Protein 1NEI (pdb70)

Organism: Escherichia coli (strain K12) (NCBI:txid83333)

InterPro domains:
  IPR015051 Protein YoaG [PF08956] (3-60)
  IPR036489 YoaG superfamily [G3DSA:3.30.160.220] (1-60)
  IPR036489 YoaG superfamily [SSF103063] (1-60)

Structure (mmCIF, N/CA/C/O backbone):
data_1NEI
#
_entry.id   1NEI
#
loop_
_atom_site.group_PDB
_atom_site.id
_atom_site.type_symbol
_atom_site.label_atom_id
_atom_site.label_alt_id
_atom_site.label_comp_id
_atom_site.label_asym_id
_atom_site.label_entity_id
_atom_site.label_seq_id
_atom_site.pdbx_PDB_ins_code
_atom_site.Cartn_x
_atom_site.Cartn_y
_atom_site.Cartn_z
_atom_site.occupancy
_atom_site.B_iso_or_equiv
_atom_site.auth_seq_id
_atom_site.auth_comp_id
_atom_site.auth_asym_id
_atom_site.auth_atom_id
_atom_site.pdbx_PDB_model_num
ATOM 1 N N . MET A 1 1 ? -2.043 -22.945 -11.720 1.00 0.00 1 MET A N 1
ATOM 2 C CA . MET A 1 1 ? -1.187 -22.026 -10.990 1.00 0.00 1 MET A CA 1
ATOM 3 C C . MET A 1 1 ? -1.957 -21.339 -9.860 1.00 0.00 1 MET A C 1
ATOM 4 O O . MET A 1 1 ? -2.584 -20.301 -10.073 1.00 0.00 1 MET A O 1
ATOM 18 N N . GLY A 1 2 ? -1.885 -21.944 -8.684 1.00 0.00 2 GLY A N 1
ATOM 19 C CA . GLY A 1 2 ? -2.568 -21.403 -7.521 1.00 0.00 2 GLY A CA 1
ATOM 20 C C . GLY A 1 2 ? -1.602 -21.237 -6.346 1.00 0.00 2 GLY A C 1
ATOM 21 O O . GLY A 1 2 ? -1.546 -22.088 -5.459 1.00 0.00 2 GLY A O 1
ATOM 25 N N . LYS A 1 3 ? -0.866 -20.137 -6.378 1.00 0.00 3 LYS A N 1
ATOM 26 C CA . LYS A 1 3 ? 0.095 -19.849 -5.326 1.00 0.00 3 LYS A CA 1
ATOM 27 C C . LYS A 1 3 ? -0.455 -18.738 -4.429 1.00 0.00 3 LYS A C 1
ATOM 28 O O . LYS A 1 3 ? -1.475 -18.127 -4.747 1.00 0.00 3 LYS A O 1
ATOM 47 N N . ALA A 1 4 ? 0.244 -18.511 -3.327 1.00 0.00 4 ALA A N 1
ATOM 48 C CA . ALA A 1 4 ? -0.162 -17.485 -2.382 1.00 0.00 4 ALA A CA 1
ATOM 49 C C . ALA A 1 4 ? 0.780 -16.285 -2.502 1.00 0.00 4 ALA A C 1
ATOM 50 O O . ALA A 1 4 ? 1.830 -16.249 -1.862 1.00 0.00 4 ALA A O 1
ATOM 57 N N . THR A 1 5 ? 0.371 -15.333 -3.328 1.00 0.00 5 THR A N 1
ATOM 58 C CA . THR A 1 5 ? 1.165 -14.135 -3.541 1.00 0.00 5 THR A CA 1
ATOM 59 C C . THR A 1 5 ? 0.269 -12.896 -3.553 1.00 0.00 5 THR A C 1
ATOM 60 O O . THR A 1 5 ? -0.947 -13.006 -3.702 1.00 0.00 5 THR A O 1
ATOM 71 N N . TYR A 1 6 ? 0.903 -11.744 -3.392 1.00 0.00 6 TYR A N 1
ATOM 72 C CA . TYR A 1 6 ? 0.178 -10.485 -3.382 1.00 0.00 6 TYR A CA 1
ATOM 73 C C . TYR A 1 6 ? 0.917 -9.420 -4.197 1.00 0.00 6 TYR A C 1
ATOM 74 O O . TYR A 1 6 ? 2.145 -9.360 -4.177 1.00 0.00 6 TYR A O 1
ATOM 92 N N . THR A 1 7 ? 0.136 -8.607 -4.893 1.00 0.00 7 THR A N 1
ATOM 93 C CA . THR A 1 7 ? 0.701 -7.548 -5.713 1.00 0.00 7 THR A CA 1
ATOM 94 C C . THR A 1 7 ? 0.227 -6.180 -5.216 1.00 0.00 7 THR A C 1
ATOM 95 O O . THR A 1 7 ? -0.941 -5.829 -5.373 1.00 0.00 7 THR A O 1
ATOM 106 N N . VAL A 1 8 ? 1.160 -5.446 -4.627 1.00 0.00 8 VAL A N 1
ATOM 107 C CA . VAL A 1 8 ? 0.853 -4.123 -4.108 1.00 0.00 8 VAL A CA 1
ATOM 108 C C . VAL A 1 8 ? 1.397 -3.063 -5.067 1.00 0.00 8 VAL A C 1
ATOM 109 O O . VAL A 1 8 ? 2.602 -2.998 -5.308 1.00 0.00 8 VAL A O 1
ATOM 122 N N . THR A 1 9 ? 0.482 -2.260 -5.590 1.00 0.00 9 THR A N 1
ATOM 123 C CA . THR A 1 9 ? 0.855 -1.206 -6.518 1.00 0.00 9 THR A CA 1
ATOM 124 C C . THR A 1 9 ? 0.636 0.167 -5.882 1.00 0.00 9 THR A C 1
ATOM 125 O O . THR A 1 9 ? -0.471 0.487 -5.452 1.00 0.00 9 THR A O 1
ATOM 136 N N . VAL A 1 10 ? 1.709 0.943 -5.840 1.00 0.00 10 VAL A N 1
ATOM 137 C CA . VAL A 1 10 ? 1.649 2.275 -5.263 1.00 0.00 10 VAL A CA 1
ATOM 138 C C . VAL A 1 10 ? 1.995 3.308 -6.337 1.00 0.00 10 VAL A C 1
ATOM 139 O O . VAL A 1 10 ? 3.057 3.235 -6.953 1.00 0.00 10 VAL A O 1
ATOM 152 N N . THR A 1 11 ? 1.079 4.245 -6.528 1.00 0.00 11 THR A N 1
ATOM 153 C CA . THR A 1 11 ? 1.274 5.292 -7.517 1.00 0.00 11 THR A CA 1
ATOM 154 C C . THR A 1 11 ? 0.969 6.663 -6.910 1.00 0.00 11 THR A C 1
ATOM 155 O O . THR A 1 11 ? 0.062 6.795 -6.090 1.00 0.00 11 THR A O 1
ATOM 166 N N . ASN A 1 12 ? 1.745 7.649 -7.337 1.00 0.00 12 ASN A N 1
ATOM 167 C CA . ASN A 1 12 ? 1.569 9.005 -6.845 1.00 0.00 12 ASN A CA 1
ATOM 168 C C . ASN A 1 12 ? 0.761 9.811 -7.864 1.00 0.00 12 ASN A C 1
ATOM 169 O O . ASN A 1 12 ? 1.163 9.942 -9.018 1.00 0.00 12 ASN A O 1
ATOM 180 N N . ASN A 1 13 ? -0.367 10.329 -7.399 1.00 0.00 13 ASN A N 1
ATOM 181 C CA . ASN A 1 13 ? -1.237 11.118 -8.254 1.00 0.00 13 ASN A CA 1
ATOM 182 C C . ASN A 1 13 ? -0.706 12.551 -8.332 1.00 0.00 13 ASN A C 1
ATOM 183 O O . ASN A 1 13 ? -1.099 13.315 -9.211 1.00 0.00 13 ASN A O 1
ATOM 194 N N . SER A 1 14 ? 0.181 12.871 -7.399 1.00 0.00 14 SER A N 1
ATOM 195 C CA . SER A 1 14 ? 0.770 14.197 -7.352 1.00 0.00 14 SER A CA 1
ATOM 196 C C . SER A 1 14 ? 1.950 14.281 -8.322 1.00 0.00 14 SER A C 1
ATOM 197 O O . SER A 1 14 ? 2.178 15.320 -8.939 1.00 0.00 14 SER A O 1
ATOM 205 N N . ASN A 1 15 ? 2.670 13.174 -8.424 1.00 0.00 15 ASN A N 1
ATOM 206 C CA . ASN A 1 15 ? 3.821 13.109 -9.308 1.00 0.00 15 ASN A CA 1
ATOM 207 C C . ASN A 1 15 ? 3.505 12.182 -10.483 1.00 0.00 15 ASN A C 1
ATOM 208 O O . ASN A 1 15 ? 4.264 12.117 -11.449 1.00 0.00 15 ASN A O 1
ATOM 219 N N . GLY A 1 16 ? 2.383 11.488 -10.362 1.00 0.00 16 GLY A N 1
ATOM 220 C CA . GLY A 1 16 ? 1.958 10.567 -11.403 1.00 0.00 16 GLY A CA 1
ATOM 221 C C . GLY A 1 16 ? 2.950 9.413 -11.555 1.00 0.00 16 GLY A C 1
ATOM 222 O O . GLY A 1 16 ? 3.022 8.785 -12.610 1.00 0.00 16 GLY A O 1
ATOM 226 N N . VAL A 1 17 ? 3.694 9.169 -10.485 1.00 0.00 17 VAL A N 1
ATOM 227 C CA . VAL A 1 17 ? 4.681 8.103 -10.486 1.00 0.00 17 VAL A CA 1
ATOM 228 C C . VAL A 1 17 ? 4.029 6.812 -9.987 1.00 0.00 17 VAL A C 1
ATOM 229 O O . VAL A 1 17 ? 3.506 6.765 -8.875 1.00 0.00 17 VAL A O 1
ATOM 242 N N . SER A 1 18 ? 4.083 5.794 -10.834 1.00 0.00 18 SER A N 1
ATOM 243 C CA . SER A 1 18 ? 3.504 4.505 -10.494 1.00 0.00 18 SER A CA 1
ATOM 244 C C . SER A 1 18 ? 4.613 3.511 -10.142 1.00 0.00 18 SER A C 1
ATOM 245 O O . SER A 1 18 ? 5.703 3.566 -10.709 1.00 0.00 18 SER A O 1
ATOM 253 N N . VAL A 1 19 ? 4.295 2.625 -9.210 1.00 0.00 19 VAL A N 1
ATOM 254 C CA . VAL A 1 19 ? 5.252 1.620 -8.776 1.00 0.00 19 VAL A CA 1
ATOM 255 C C . VAL A 1 19 ? 4.496 0.389 -8.271 1.00 0.00 19 VAL A C 1
ATOM 256 O O . VAL A 1 19 ? 3.651 0.495 -7.385 1.00 0.00 19 VAL A O 1
ATOM 269 N N . ASP A 1 20 ? 4.829 -0.751 -8.857 1.00 0.00 20 ASP A N 1
ATOM 270 C CA . ASP A 1 20 ? 4.192 -2.001 -8.478 1.00 0.00 20 ASP A CA 1
ATOM 271 C C . ASP A 1 20 ? 5.258 -2.981 -7.982 1.00 0.00 20 ASP A C 1
ATOM 272 O O . ASP A 1 20 ? 6.353 -3.045 -8.537 1.00 0.00 20 ASP A O 1
ATOM 281 N N . TYR A 1 21 ? 4.899 -3.719 -6.942 1.00 0.00 21 TYR A N 1
ATOM 282 C CA . TYR A 1 21 ? 5.810 -4.693 -6.366 1.00 0.00 21 TYR A CA 1
ATOM 283 C C . TYR A 1 21 ? 5.068 -5.969 -5.963 1.00 0.00 21 TYR A C 1
ATOM 284 O O . TYR A 1 21 ? 4.055 -5.909 -5.268 1.00 0.00 21 TYR A O 1
ATOM 302 N N . GLU A 1 22 ? 5.601 -7.094 -6.418 1.00 0.00 22 GLU A N 1
ATOM 303 C CA . GLU A 1 22 ? 5.001 -8.382 -6.114 1.00 0.00 22 GLU A CA 1
ATOM 304 C C . GLU A 1 22 ? 5.603 -8.959 -4.832 1.00 0.00 22 GLU A C 1
ATOM 305 O O . GLU A 1 22 ? 6.789 -9.283 -4.789 1.00 0.00 22 GLU A O 1
ATOM 317 N N . THR A 1 23 ? 4.759 -9.069 -3.817 1.00 0.00 23 THR A N 1
ATOM 318 C CA . THR A 1 23 ? 5.192 -9.602 -2.537 1.00 0.00 23 THR A CA 1
ATOM 319 C C . THR A 1 23 ? 4.161 -10.593 -1.994 1.00 0.00 23 THR A C 1
ATOM 320 O O . THR A 1 23 ? 3.013 -10.228 -1.748 1.00 0.00 23 THR A O 1
ATOM 331 N N . GLU A 1 24 ? 4.608 -11.829 -1.824 1.00 0.00 24 GLU A N 1
ATOM 332 C CA . GLU A 1 24 ? 3.739 -12.875 -1.315 1.00 0.00 24 GLU A CA 1
ATOM 333 C C . GLU A 1 24 ? 3.786 -12.909 0.214 1.00 0.00 24 GLU A C 1
ATOM 334 O O . GLU A 1 24 ? 4.676 -13.526 0.798 1.00 0.00 24 GLU A O 1
ATOM 346 N N . THR A 1 25 ? 2.817 -12.238 0.819 1.00 0.00 25 THR A N 1
ATOM 347 C CA . THR A 1 25 ? 2.737 -12.182 2.269 1.00 0.00 25 THR A CA 1
ATOM 348 C C . THR A 1 25 ? 1.308 -12.460 2.735 1.00 0.00 25 THR A C 1
ATOM 349 O O . THR A 1 25 ? 0.386 -11.717 2.401 1.00 0.00 25 THR A O 1
ATOM 360 N N . PRO A 1 26 ? 1.163 -13.560 3.522 1.00 0.00 26 PRO A N 1
ATOM 361 C CA . PRO A 1 26 ? -0.140 -13.946 4.037 1.00 0.00 26 PRO A CA 1
ATOM 362 C C . PRO A 1 26 ? -0.568 -13.028 5.184 1.00 0.00 26 PRO A C 1
ATOM 363 O O . PRO A 1 26 ? -1.198 -11.996 4.955 1.00 0.00 26 PRO A O 1
ATOM 374 N N . MET A 1 27 ? -0.211 -13.437 6.392 1.00 0.00 27 MET A N 1
ATOM 375 C CA . MET A 1 27 ? -0.552 -12.665 7.574 1.00 0.00 27 MET A CA 1
ATOM 376 C C . MET A 1 27 ? 0.350 -11.435 7.704 1.00 0.00 27 MET A C 1
ATOM 377 O O . MET A 1 27 ? -0.051 -10.424 8.280 1.00 0.00 27 MET A O 1
ATOM 391 N N . THR A 1 28 ? 1.550 -11.560 7.159 1.00 0.00 28 THR A N 1
ATOM 392 C CA . THR A 1 28 ? 2.512 -10.472 7.206 1.00 0.00 28 THR A CA 1
ATOM 393 C C . THR A 1 28 ? 1.881 -9.181 6.682 1.00 0.00 28 THR A C 1
ATOM 394 O O . THR A 1 28 ? 2.366 -8.087 6.968 1.00 0.00 28 THR A O 1
ATOM 405 N N . LEU A 1 29 ? 0.808 -9.349 5.923 1.00 0.00 29 LEU A N 1
ATOM 406 C CA . LEU A 1 29 ? 0.105 -8.210 5.356 1.00 0.00 29 LEU A CA 1
ATOM 407 C C . LEU A 1 29 ? -0.494 -7.371 6.487 1.00 0.00 29 LEU A C 1
ATOM 408 O O . LEU A 1 29 ? -0.466 -6.143 6.436 1.00 0.00 29 LEU A O 1
ATOM 424 N N . LEU A 1 30 ? -1.021 -8.068 7.483 1.00 0.00 30 LEU A N 1
ATOM 425 C CA . LEU A 1 30 ? -1.625 -7.403 8.625 1.00 0.00 30 LEU A CA 1
ATOM 426 C C . LEU A 1 30 ? -0.523 -6.817 9.510 1.00 0.00 30 LEU A C 1
ATOM 427 O O . LEU A 1 30 ? -0.750 -5.843 10.227 1.00 0.00 30 LEU A O 1
ATOM 443 N N . VAL A 1 31 ? 0.646 -7.435 9.432 1.00 0.00 31 VAL A N 1
ATOM 444 C CA . VAL A 1 31 ? 1.783 -6.987 10.217 1.00 0.00 31 VAL A CA 1
ATOM 445 C C . VAL A 1 31 ? 2.123 -5.544 9.838 1.00 0.00 31 VAL A C 1
ATOM 446 O O . VAL A 1 31 ? 2.183 -5.207 8.657 1.00 0.00 31 VAL A O 1
ATOM 459 N N . PRO A 1 32 ? 2.341 -4.710 10.889 1.00 0.00 32 PRO A N 1
ATOM 460 C CA . PRO A 1 32 ? 2.674 -3.311 10.678 1.00 0.00 32 PRO A CA 1
ATOM 461 C C . PRO A 1 32 ? 4.121 -3.156 10.210 1.00 0.00 32 PRO A C 1
ATOM 462 O O . PRO A 1 32 ? 4.401 -2.387 9.292 1.00 0.00 32 PRO A O 1
ATOM 473 N N . GLU A 1 33 ? 5.003 -3.898 10.862 1.00 0.00 33 GLU A N 1
ATOM 474 C CA . GLU A 1 33 ? 6.416 -3.853 10.525 1.00 0.00 33 GLU A CA 1
ATOM 475 C C . GLU A 1 33 ? 6.622 -4.222 9.054 1.00 0.00 33 GLU A C 1
ATOM 476 O O . GLU A 1 33 ? 7.483 -3.655 8.383 1.00 0.00 33 GLU A O 1
ATOM 488 N N . VAL A 1 34 ? 5.817 -5.169 8.595 1.00 0.00 34 VAL A N 1
ATOM 489 C CA . VAL A 1 34 ? 5.900 -5.619 7.217 1.00 0.00 34 VAL A CA 1
ATOM 490 C C . VAL A 1 34 ? 5.143 -4.640 6.318 1.00 0.00 34 VAL A C 1
ATOM 491 O O . VAL A 1 34 ? 5.639 -4.249 5.263 1.00 0.00 34 VAL A O 1
ATOM 504 N N . ALA A 1 35 ? 3.953 -4.270 6.770 1.00 0.00 35 ALA A N 1
ATOM 505 C CA . ALA A 1 35 ? 3.122 -3.344 6.019 1.00 0.00 35 ALA A CA 1
ATOM 506 C C . ALA A 1 35 ? 3.850 -2.006 5.888 1.00 0.00 35 ALA A C 1
ATOM 507 O O . ALA A 1 35 ? 3.874 -1.411 4.811 1.00 0.00 35 ALA A O 1
ATOM 514 N N . ALA A 1 36 ? 4.426 -1.569 6.998 1.00 0.00 36 ALA A N 1
ATOM 515 C CA . ALA A 1 36 ? 5.152 -0.311 7.021 1.00 0.00 36 ALA A CA 1
ATOM 516 C C . ALA A 1 36 ? 6.307 -0.377 6.019 1.00 0.00 36 ALA A C 1
ATOM 517 O O . ALA A 1 36 ? 6.482 0.531 5.207 1.00 0.00 36 ALA A O 1
ATOM 524 N N . GLU A 1 37 ? 7.067 -1.459 6.111 1.00 0.00 37 GLU A N 1
ATOM 525 C CA . GLU A 1 37 ? 8.201 -1.655 5.223 1.00 0.00 37 GLU A CA 1
ATOM 526 C C . GLU A 1 37 ? 7.729 -1.736 3.770 1.00 0.00 37 GLU A C 1
ATOM 527 O O . GLU A 1 37 ? 8.422 -1.280 2.861 1.00 0.00 37 GLU A O 1
ATOM 539 N N . VAL A 1 38 ? 6.552 -2.320 3.595 1.00 0.00 38 VAL A N 1
ATOM 540 C CA . VAL A 1 38 ? 5.979 -2.467 2.268 1.00 0.00 38 VAL A CA 1
ATOM 541 C C . VAL A 1 38 ? 5.567 -1.092 1.740 1.00 0.00 38 VAL A C 1
ATOM 542 O O . VAL A 1 38 ? 5.952 -0.705 0.637 1.00 0.00 38 VAL A O 1
ATOM 555 N N . ILE A 1 39 ? 4.789 -0.390 2.552 1.00 0.00 39 ILE A N 1
ATOM 556 C CA . ILE A 1 39 ? 4.321 0.934 2.180 1.00 0.00 39 ILE A CA 1
ATOM 557 C C . ILE A 1 39 ? 5.524 1.854 1.962 1.00 0.00 39 ILE A C 1
ATOM 558 O O . ILE A 1 39 ? 5.560 2.617 0.997 1.00 0.00 39 ILE A O 1
ATOM 574 N N . LYS A 1 40 ? 6.480 1.752 2.873 1.00 0.00 40 LYS A N 1
ATOM 575 C CA . LYS A 1 40 ? 7.682 2.564 2.792 1.00 0.00 40 LYS A CA 1
ATOM 576 C C . LYS A 1 40 ? 8.543 2.078 1.625 1.00 0.00 40 LYS A C 1
ATOM 577 O O . LYS A 1 40 ? 9.117 2.885 0.895 1.00 0.00 40 LYS A O 1
ATOM 596 N N . ASP A 1 41 ? 8.607 0.762 1.486 1.00 0.00 41 ASP A N 1
ATOM 597 C CA . ASP A 1 41 ? 9.390 0.159 0.421 1.00 0.00 41 ASP A CA 1
ATOM 598 C C . ASP A 1 41 ? 8.882 0.668 -0.930 1.00 0.00 41 ASP A C 1
ATOM 599 O O . ASP A 1 41 ? 9.674 1.020 -1.803 1.00 0.00 41 ASP A O 1
ATOM 608 N N . LEU A 1 42 ? 7.563 0.691 -1.059 1.00 0.00 42 LEU A N 1
ATOM 609 C CA . LEU A 1 42 ? 6.940 1.151 -2.289 1.00 0.00 42 LEU A CA 1
ATOM 610 C C . LEU A 1 42 ? 7.264 2.631 -2.497 1.00 0.00 42 LEU A C 1
ATOM 611 O O . LEU A 1 42 ? 7.730 3.024 -3.566 1.00 0.00 42 LEU A O 1
ATOM 627 N N . VAL A 1 43 ? 7.007 3.413 -1.459 1.00 0.00 43 VAL A N 1
ATOM 628 C CA . VAL A 1 43 ? 7.267 4.842 -1.515 1.00 0.00 43 VAL A CA 1
ATOM 629 C C . VAL A 1 43 ? 8.756 5.076 -1.774 1.00 0.00 43 VAL A C 1
ATOM 630 O O . VAL A 1 43 ? 9.123 5.877 -2.632 1.00 0.00 43 VAL A O 1
ATOM 643 N N . ASN A 1 44 ? 9.576 4.361 -1.017 1.00 0.00 44 ASN A N 1
ATOM 644 C CA . ASN A 1 44 ? 11.017 4.480 -1.153 1.00 0.00 44 ASN A CA 1
ATOM 645 C C . ASN A 1 44 ? 11.412 4.203 -2.605 1.00 0.00 44 ASN A C 1
ATOM 646 O O . ASN A 1 44 ? 12.326 4.833 -3.135 1.00 0.00 44 ASN A O 1
ATOM 657 N N . THR A 1 45 ? 10.703 3.260 -3.208 1.00 0.00 45 THR A N 1
ATOM 658 C CA . THR A 1 45 ? 10.968 2.891 -4.589 1.00 0.00 45 THR A CA 1
ATOM 659 C C . THR A 1 45 ? 10.489 3.992 -5.536 1.00 0.00 45 THR A C 1
ATOM 660 O O . THR A 1 45 ? 11.169 4.320 -6.506 1.00 0.00 45 THR A O 1
ATOM 671 N N . VAL A 1 46 ? 9.320 4.533 -5.220 1.00 0.00 46 VAL A N 1
ATOM 672 C CA . VAL A 1 46 ? 8.743 5.591 -6.032 1.00 0.00 46 VAL A CA 1
ATOM 673 C C . VAL A 1 46 ? 9.686 6.796 -6.039 1.00 0.00 46 VAL A C 1
ATOM 674 O O . VAL A 1 46 ? 9.931 7.391 -7.087 1.00 0.00 46 VAL A O 1
ATOM 687 N N . ARG A 1 47 ? 10.190 7.120 -4.857 1.00 0.00 47 ARG A N 1
ATOM 688 C CA . ARG A 1 47 ? 11.101 8.243 -4.713 1.00 0.00 47 ARG A CA 1
ATOM 689 C C . ARG A 1 47 ? 12.470 7.893 -5.299 1.00 0.00 47 ARG A C 1
ATOM 690 O O . ARG A 1 47 ? 13.212 8.778 -5.724 1.00 0.00 47 ARG A O 1
ATOM 711 N N . SER A 1 48 ? 12.764 6.601 -5.303 1.00 0.00 48 SER A N 1
ATOM 712 C CA . SER A 1 48 ? 14.031 6.124 -5.830 1.00 0.00 48 SER A CA 1
ATOM 713 C C . SER A 1 48 ? 14.223 6.621 -7.264 1.00 0.00 48 SER A C 1
ATOM 714 O O . SER A 1 48 ? 15.337 6.956 -7.665 1.00 0.00 48 SER A O 1
ATOM 722 N N . TYR A 1 49 ? 13.120 6.656 -7.997 1.00 0.00 49 TYR A N 1
ATOM 723 C CA . TYR A 1 49 ? 13.153 7.107 -9.378 1.00 0.00 49 TYR A CA 1
ATOM 724 C C . TYR A 1 49 ? 13.318 8.626 -9.454 1.00 0.00 49 TYR A C 1
ATOM 725 O O . TYR A 1 49 ? 13.786 9.154 -10.462 1.00 0.00 49 TYR A O 1
ATOM 743 N N . ASP A 1 50 ? 12.922 9.287 -8.376 1.00 0.00 50 ASP A N 1
ATOM 744 C CA . ASP A 1 50 ? 13.020 10.735 -8.308 1.00 0.00 50 ASP A CA 1
ATOM 745 C C . ASP A 1 50 ? 14.469 11.131 -8.015 1.00 0.00 50 ASP A C 1
ATOM 746 O O . ASP A 1 50 ? 15.019 12.014 -8.670 1.00 0.00 50 ASP A O 1
ATOM 755 N N . THR A 1 51 ? 15.044 10.458 -7.029 1.00 0.00 51 THR A N 1
ATOM 756 C CA . THR A 1 51 ? 16.418 10.729 -6.641 1.00 0.00 51 THR A CA 1
ATOM 757 C C . THR A 1 51 ? 17.388 9.963 -7.542 1.00 0.00 51 THR A C 1
ATOM 758 O O . THR A 1 51 ? 17.028 8.935 -8.114 1.00 0.00 51 THR A O 1
ATOM 769 N N . GLU A 1 52 ? 18.598 10.492 -7.640 1.00 0.00 52 GLU A N 1
ATOM 770 C CA . GLU A 1 52 ? 19.623 9.870 -8.462 1.00 0.00 52 GLU A CA 1
ATOM 771 C C . GLU A 1 52 ? 19.415 10.234 -9.934 1.00 0.00 52 GLU A C 1
ATOM 772 O O . GLU A 1 52 ? 20.307 10.792 -10.570 1.00 0.00 52 GLU A O 1
ATOM 784 N N . ASN A 1 53 ? 18.232 9.901 -10.430 1.00 0.00 53 ASN A N 1
ATOM 785 C CA . ASN A 1 53 ? 17.897 10.185 -11.815 1.00 0.00 53 ASN A CA 1
ATOM 786 C C . ASN A 1 53 ? 17.017 11.436 -11.876 1.00 0.00 53 ASN A C 1
ATOM 787 O O . ASN A 1 53 ? 16.649 11.991 -10.842 1.00 0.00 53 ASN A O 1
ATOM 798 N N . GLU A 1 54 ? 16.706 11.843 -13.097 1.00 0.00 54 GLU A N 1
ATOM 799 C CA . GLU A 1 54 ? 15.877 13.018 -13.307 1.00 0.00 54 GLU A CA 1
ATOM 800 C C . GLU A 1 54 ? 16.021 13.985 -12.130 1.00 0.00 54 GLU A C 1
ATOM 801 O O . GLU A 1 54 ? 15.198 13.985 -11.217 1.00 0.00 54 GLU A O 1
ATOM 813 N N . HIS A 1 55 ? 17.075 14.788 -12.191 1.00 0.00 55 HIS A N 1
ATOM 814 C CA . HIS A 1 55 ? 17.338 15.759 -11.143 1.00 0.00 55 HIS A CA 1
ATOM 815 C C . HIS A 1 55 ? 18.008 15.063 -9.956 1.00 0.00 55 HIS A C 1
ATOM 816 O O . HIS A 1 55 ? 17.740 13.894 -9.686 1.00 0.00 55 HIS A O 1
ATOM 830 N N . ASP A 1 56 ? 18.866 15.812 -9.281 1.00 0.00 56 ASP A N 1
ATOM 831 C CA . ASP A 1 56 ? 19.578 15.283 -8.129 1.00 0.00 56 ASP A CA 1
ATOM 832 C C . ASP A 1 56 ? 18.698 15.420 -6.885 1.00 0.00 56 ASP A C 1
ATOM 833 O O . ASP A 1 56 ? 17.774 16.232 -6.860 1.00 0.00 56 ASP A O 1
ATOM 842 N N . VAL A 1 57 ? 19.016 14.613 -5.882 1.00 0.00 57 VAL A N 1
ATOM 843 C CA . VAL A 1 57 ? 18.267 14.635 -4.638 1.00 0.00 57 VAL A CA 1
ATOM 844 C C . VAL A 1 57 ? 18.436 16.000 -3.969 1.00 0.00 57 VAL A C 1
ATOM 845 O O . VAL A 1 57 ? 19.539 16.541 -3.926 1.00 0.00 57 VAL A O 1
ATOM 858 N N . CYS A 1 58 ? 17.325 16.518 -3.464 1.00 0.00 58 CYS A N 1
ATOM 859 C CA . CYS A 1 58 ? 17.337 17.809 -2.799 1.00 0.00 58 CYS A CA 1
ATOM 860 C C . CYS A 1 58 ? 16.182 17.843 -1.797 1.00 0.00 58 CYS A C 1
ATOM 861 O O . CYS A 1 58 ? 16.402 17.780 -0.588 1.00 0.00 58 CYS A O 1
ATOM 869 N N . GLY A 1 59 ? 14.975 17.944 -2.335 1.00 0.00 59 GLY A N 1
ATOM 870 C CA . GLY A 1 59 ? 13.785 17.988 -1.502 1.00 0.00 59 GLY A CA 1
ATOM 871 C C . GLY A 1 59 ? 13.839 16.915 -0.413 1.00 0.00 59 GLY A C 1
ATOM 872 O O . GLY A 1 59 ? 13.754 17.226 0.775 1.00 0.00 59 GLY A O 1
ATOM 876 N N . TRP A 1 60 ? 13.980 15.674 -0.855 1.00 0.00 60 TRP A N 1
ATOM 877 C CA . TRP A 1 60 ? 14.046 14.554 0.068 1.00 0.00 60 TRP A CA 1
ATOM 878 C C . TRP A 1 60 ? 15.068 14.896 1.154 1.00 0.00 60 TRP A C 1
ATOM 879 O O . TRP A 1 60 ? 14.705 15.081 2.315 1.00 0.00 60 TRP A O 1
ATOM 900 N N . MET B 1 1 ? -4.991 21.182 -12.371 1.00 0.00 201 MET B N 1
ATOM 901 C CA . MET B 1 1 ? -4.863 19.808 -11.916 1.00 0.00 201 MET B CA 1
ATOM 902 C C . MET B 1 1 ? -3.528 19.589 -11.202 1.00 0.00 201 MET B C 1
ATOM 903 O O . MET B 1 1 ? -2.521 19.286 -11.839 1.00 0.00 201 MET B O 1
ATOM 917 N N . GLY B 1 2 ? -3.563 19.750 -9.887 1.00 0.00 202 GLY B N 1
ATOM 918 C CA . GLY B 1 2 ? -2.369 19.573 -9.078 1.00 0.00 202 GLY B CA 1
ATOM 919 C C . GLY B 1 2 ? -2.731 19.239 -7.630 1.00 0.00 202 GLY B C 1
ATOM 920 O O . GLY B 1 2 ? -2.728 20.116 -6.767 1.00 0.00 202 GLY B O 1
ATOM 924 N N . LYS B 1 3 ? -3.037 17.969 -7.408 1.00 0.00 203 LYS B N 1
ATOM 925 C CA . LYS B 1 3 ? -3.401 17.508 -6.079 1.00 0.00 203 LYS B CA 1
ATOM 926 C C . LYS B 1 3 ? -2.394 16.452 -5.616 1.00 0.00 203 LYS B C 1
ATOM 927 O O . LYS B 1 3 ? -1.772 15.780 -6.438 1.00 0.00 203 LYS B O 1
ATOM 946 N N . ALA B 1 4 ? -2.266 16.338 -4.303 1.00 0.00 204 ALA B N 1
ATOM 947 C CA . ALA B 1 4 ? -1.346 15.376 -3.721 1.00 0.00 204 ALA B CA 1
ATOM 948 C C . ALA B 1 4 ? -2.134 14.168 -3.212 1.00 0.00 204 ALA B C 1
ATOM 949 O O . ALA B 1 4 ? -2.835 14.259 -2.205 1.00 0.00 204 ALA B O 1
ATOM 956 N N . THR B 1 5 ? -1.992 13.063 -3.931 1.00 0.00 205 THR B N 1
ATOM 957 C CA . THR B 1 5 ? -2.682 11.838 -3.564 1.00 0.00 205 THR B CA 1
ATOM 958 C C . THR B 1 5 ? -1.844 10.618 -3.954 1.00 0.00 205 THR B C 1
ATOM 959 O O . THR B 1 5 ? -0.882 10.737 -4.710 1.00 0.00 205 THR B O 1
ATOM 970 N N . TYR B 1 6 ? -2.243 9.472 -3.420 1.00 0.00 206 TYR B N 1
ATOM 971 C CA . TYR B 1 6 ? -1.542 8.231 -3.703 1.00 0.00 206 TYR B CA 1
ATOM 972 C C . TYR B 1 6 ? -2.528 7.092 -3.964 1.00 0.00 206 TYR B C 1
ATOM 973 O O . TYR B 1 6 ? -3.596 7.039 -3.356 1.00 0.00 206 TYR B O 1
ATOM 991 N N . THR B 1 7 ? -2.135 6.206 -4.868 1.00 0.00 207 THR B N 1
ATOM 992 C CA . THR B 1 7 ? -2.971 5.071 -5.216 1.00 0.00 207 THR B CA 1
ATOM 993 C C . THR B 1 7 ? -2.280 3.761 -4.832 1.00 0.00 207 THR B C 1
ATOM 994 O O . THR B 1 7 ? -1.309 3.358 -5.471 1.00 0.00 207 THR B O 1
ATOM 1005 N N . VAL B 1 8 ? -2.806 3.134 -3.790 1.00 0.00 208 VAL B N 1
ATOM 1006 C CA . VAL B 1 8 ? -2.251 1.879 -3.314 1.00 0.00 208 VAL B CA 1
ATOM 1007 C C . VAL B 1 8 ? -3.228 0.743 -3.624 1.00 0.00 208 VAL B C 1
ATOM 1008 O O . VAL B 1 8 ? -4.342 0.718 -3.104 1.00 0.00 208 VAL B O 1
ATOM 1021 N N . THR B 1 9 ? -2.776 -0.168 -4.474 1.00 0.00 209 THR B N 1
ATOM 1022 C CA . THR B 1 9 ? -3.596 -1.303 -4.860 1.00 0.00 209 THR B CA 1
ATOM 1023 C C . THR B 1 9 ? -3.110 -2.575 -4.163 1.00 0.00 209 THR B C 1
ATOM 1024 O O . THR B 1 9 ? -1.924 -2.708 -3.864 1.00 0.00 209 THR B O 1
ATOM 1035 N N . VAL B 1 10 ? -4.050 -3.478 -3.924 1.00 0.00 210 VAL B N 1
ATOM 1036 C CA . VAL B 1 10 ? -3.732 -4.734 -3.268 1.00 0.00 210 VAL B CA 1
ATOM 1037 C C . VAL B 1 10 ? -4.512 -5.867 -3.940 1.00 0.00 210 VAL B C 1
ATOM 1038 O O . VAL B 1 10 ? -5.740 -5.902 -3.877 1.00 0.00 210 VAL B O 1
ATOM 1051 N N . THR B 1 11 ? -3.766 -6.765 -4.567 1.00 0.00 211 THR B N 1
ATOM 1052 C CA . THR B 1 11 ? -4.372 -7.896 -5.249 1.00 0.00 211 THR B CA 1
ATOM 1053 C C . THR B 1 11 ? -3.779 -9.209 -4.735 1.00 0.00 211 THR B C 1
ATOM 1054 O O . THR B 1 11 ? -2.561 -9.346 -4.635 1.00 0.00 211 THR B O 1
ATOM 1065 N N . ASN B 1 12 ? -4.668 -10.140 -4.423 1.00 0.00 212 ASN B N 1
ATOM 1066 C CA . ASN B 1 12 ? -4.247 -11.438 -3.921 1.00 0.00 212 ASN B CA 1
ATOM 1067 C C . ASN B 1 12 ? -4.209 -12.439 -5.078 1.00 0.00 212 ASN B C 1
ATOM 1068 O O . ASN B 1 12 ? -5.243 -12.976 -5.472 1.00 0.00 212 ASN B O 1
ATOM 1079 N N . ASN B 1 13 ? -3.007 -12.659 -5.589 1.00 0.00 213 ASN B N 1
ATOM 1080 C CA . ASN B 1 13 ? -2.821 -13.586 -6.691 1.00 0.00 213 ASN B CA 1
ATOM 1081 C C . ASN B 1 13 ? -3.280 -14.981 -6.263 1.00 0.00 213 ASN B C 1
ATOM 1082 O O . ASN B 1 13 ? -3.431 -15.872 -7.097 1.00 0.00 213 ASN B O 1
ATOM 1093 N N . SER B 1 14 ? -3.488 -15.127 -4.963 1.00 0.00 214 SER B N 1
ATOM 1094 C CA . SER B 1 14 ? -3.928 -16.399 -4.413 1.00 0.00 214 SER B CA 1
ATOM 1095 C C . SER B 1 14 ? -5.438 -16.553 -4.593 1.00 0.00 214 SER B C 1
ATOM 1096 O O . SER B 1 14 ? -5.931 -17.656 -4.828 1.00 0.00 214 SER B O 1
ATOM 1104 N N . ASN B 1 15 ? -6.134 -15.431 -4.476 1.00 0.00 215 ASN B N 1
ATOM 1105 C CA . ASN B 1 15 ? -7.579 -15.427 -4.623 1.00 0.00 215 ASN B CA 1
ATOM 1106 C C . ASN B 1 15 ? -7.955 -14.704 -5.917 1.00 0.00 215 ASN B C 1
ATOM 1107 O O . ASN B 1 15 ? -9.131 -14.623 -6.268 1.00 0.00 215 ASN B O 1
ATOM 1118 N N . GLY B 1 16 ? -6.933 -14.196 -6.591 1.00 0.00 216 GLY B N 1
ATOM 1119 C CA . GLY B 1 16 ? -7.141 -13.481 -7.839 1.00 0.00 216 GLY B CA 1
ATOM 1120 C C . GLY B 1 16 ? -8.006 -12.238 -7.622 1.00 0.00 216 GLY B C 1
ATOM 1121 O O . GLY B 1 16 ? -8.492 -11.639 -8.580 1.00 0.00 216 GLY B O 1
ATOM 1125 N N . VAL B 1 17 ? -8.169 -11.884 -6.355 1.00 0.00 217 VAL B N 1
ATOM 1126 C CA . VAL B 1 17 ? -8.967 -10.722 -6.000 1.00 0.00 217 VAL B CA 1
ATOM 1127 C C . VAL B 1 17 ? -8.070 -9.483 -5.976 1.00 0.00 217 VAL B C 1
ATOM 1128 O O . VAL B 1 17 ? -6.903 -9.564 -5.598 1.00 0.00 217 VAL B O 1
ATOM 1141 N N . SER B 1 18 ? -8.652 -8.365 -6.385 1.00 0.00 218 SER B N 1
ATOM 1142 C CA . SER B 1 18 ? -7.920 -7.109 -6.415 1.00 0.00 218 SER B CA 1
ATOM 1143 C C . SER B 1 18 ? -8.697 -6.032 -5.656 1.00 0.00 218 SER B C 1
ATOM 1144 O O . SER B 1 18 ? -9.919 -6.112 -5.535 1.00 0.00 218 SER B O 1
ATOM 1152 N N . VAL B 1 19 ? -7.958 -5.048 -5.165 1.00 0.00 219 VAL B N 1
ATOM 1153 C CA . VAL B 1 19 ? -8.562 -3.957 -4.422 1.00 0.00 219 VAL B CA 1
ATOM 1154 C C . VAL B 1 19 ? -7.662 -2.723 -4.514 1.00 0.00 219 VAL B C 1
ATOM 1155 O O . VAL B 1 19 ? -6.482 -2.784 -4.175 1.00 0.00 219 VAL B O 1
ATOM 1168 N N . ASP B 1 20 ? -8.255 -1.630 -4.974 1.00 0.00 220 ASP B N 1
ATOM 1169 C CA . ASP B 1 20 ? -7.522 -0.384 -5.115 1.00 0.00 220 ASP B CA 1
ATOM 1170 C C . ASP B 1 20 ? -8.068 0.639 -4.116 1.00 0.00 220 ASP B C 1
ATOM 1171 O O . ASP B 1 20 ? -9.268 0.674 -3.851 1.00 0.00 220 ASP B O 1
ATOM 1180 N N . TYR B 1 21 ? -7.159 1.448 -3.591 1.00 0.00 221 TYR B N 1
ATOM 1181 C CA . TYR B 1 21 ? -7.534 2.469 -2.628 1.00 0.00 221 TYR B CA 1
ATOM 1182 C C . TYR B 1 21 ? -6.753 3.762 -2.867 1.00 0.00 221 TYR B C 1
ATOM 1183 O O . TYR B 1 21 ? -5.525 3.744 -2.943 1.00 0.00 221 TYR B O 1
ATOM 1201 N N . GLU B 1 22 ? -7.496 4.854 -2.979 1.00 0.00 222 GLU B N 1
ATOM 1202 C CA . GLU B 1 22 ? -6.886 6.153 -3.208 1.00 0.00 222 GLU B CA 1
ATOM 1203 C C . GLU B 1 22 ? -6.834 6.952 -1.905 1.00 0.00 222 GLU B C 1
ATOM 1204 O O . GLU B 1 22 ? -7.871 7.334 -1.364 1.00 0.00 222 GLU B O 1
ATOM 1216 N N . THR B 1 23 ? -5.616 7.181 -1.436 1.00 0.00 223 THR B N 1
ATOM 1217 C CA . THR B 1 23 ? -5.414 7.927 -0.206 1.00 0.00 223 THR B CA 1
ATOM 1218 C C . THR B 1 23 ? -4.244 8.901 -0.359 1.00 0.00 223 THR B C 1
ATOM 1219 O O . THR B 1 23 ? -3.300 8.631 -1.100 1.00 0.00 223 THR B O 1
ATOM 1230 N N . GLU B 1 24 ? -4.344 10.012 0.355 1.00 0.00 224 GLU B N 1
ATOM 1231 C CA . GLU B 1 24 ? -3.306 11.028 0.308 1.00 0.00 224 GLU B CA 1
ATOM 1232 C C . GLU B 1 24 ? -2.485 11.008 1.599 1.00 0.00 224 GLU B C 1
ATOM 1233 O O . GLU B 1 24 ? -2.868 11.626 2.591 1.00 0.00 224 GLU B O 1
ATOM 1245 N N . THR B 1 25 ? -1.373 10.290 1.544 1.00 0.00 225 THR B N 1
ATOM 1246 C CA . THR B 1 25 ? -0.495 10.182 2.698 1.00 0.00 225 THR B CA 1
ATOM 1247 C C . THR B 1 25 ? 0.961 10.399 2.281 1.00 0.00 225 THR B C 1
ATOM 1248 O O . THR B 1 25 ? 1.557 9.546 1.625 1.00 0.00 225 THR B O 1
ATOM 1259 N N . PRO B 1 26 ? 1.507 11.574 2.691 1.00 0.00 226 PRO B N 1
ATOM 1260 C CA . PRO B 1 26 ? 2.882 11.914 2.368 1.00 0.00 226 PRO B CA 1
ATOM 1261 C C . PRO B 1 26 ? 3.862 11.118 3.233 1.00 0.00 226 PRO B C 1
ATOM 1262 O O . PRO B 1 26 ? 4.365 10.079 2.812 1.00 0.00 226 PRO B O 1
ATOM 1273 N N . MET B 1 27 ? 4.102 11.639 4.428 1.00 0.00 227 MET B N 1
ATOM 1274 C CA . MET B 1 27 ? 5.013 10.990 5.356 1.00 0.00 227 MET B CA 1
ATOM 1275 C C . MET B 1 27 ? 4.365 9.753 5.986 1.00 0.00 227 MET B C 1
ATOM 1276 O O . MET B 1 27 ? 5.055 8.797 6.336 1.00 0.00 227 MET B O 1
ATOM 1290 N N . THR B 1 28 ? 3.048 9.814 6.109 1.00 0.00 228 THR B N 1
ATOM 1291 C CA . THR B 1 28 ? 2.300 8.712 6.689 1.00 0.00 228 THR B CA 1
ATOM 1292 C C . THR B 1 28 ? 2.657 7.398 5.991 1.00 0.00 228 THR B C 1
ATOM 1293 O O . THR B 1 28 ? 2.724 6.349 6.631 1.00 0.00 228 THR B O 1
ATOM 1304 N N . LEU B 1 29 ? 2.879 7.498 4.689 1.00 0.00 229 LEU B N 1
ATOM 1305 C CA . LEU B 1 29 ? 3.228 6.331 3.898 1.00 0.00 229 LEU B CA 1
ATOM 1306 C C . LEU B 1 29 ? 4.395 5.599 4.565 1.00 0.00 229 LEU B C 1
ATOM 1307 O O . LEU B 1 29 ? 4.493 4.376 4.482 1.00 0.00 229 LEU B O 1
ATOM 1323 N N . LEU B 1 30 ? 5.250 6.378 5.210 1.00 0.00 230 LEU B N 1
ATOM 1324 C CA . LEU B 1 30 ? 6.406 5.818 5.891 1.00 0.00 230 LEU B CA 1
ATOM 1325 C C . LEU B 1 30 ? 5.984 5.315 7.273 1.00 0.00 230 LEU B C 1
ATOM 1326 O O . LEU B 1 30 ? 6.609 4.413 7.825 1.00 0.00 230 LEU B O 1
ATOM 1342 N N . VAL B 1 31 ? 4.924 5.920 7.789 1.00 0.00 231 VAL B N 1
ATOM 1343 C CA . VAL B 1 31 ? 4.412 5.544 9.097 1.00 0.00 231 VAL B CA 1
ATOM 1344 C C . VAL B 1 31 ? 3.918 4.097 9.049 1.00 0.00 231 VAL B C 1
ATOM 1345 O O . VAL B 1 31 ? 3.225 3.704 8.112 1.00 0.00 231 VAL B O 1
ATOM 1358 N N . PRO B 1 32 ? 4.305 3.323 10.097 1.00 0.00 232 PRO B N 1
ATOM 1359 C CA . PRO B 1 32 ? 3.909 1.927 10.185 1.00 0.00 232 PRO B CA 1
ATOM 1360 C C . PRO B 1 32 ? 2.439 1.798 10.586 1.00 0.00 232 PRO B C 1
ATOM 1361 O O . PRO B 1 32 ? 1.705 0.991 10.019 1.00 0.00 232 PRO B O 1
ATOM 1372 N N . GLU B 1 33 ? 2.052 2.607 11.562 1.00 0.00 233 GLU B N 1
ATOM 1373 C CA . GLU B 1 33 ? 0.683 2.594 12.047 1.00 0.00 233 GLU B CA 1
ATOM 1374 C C . GLU B 1 33 ? -0.286 2.932 10.912 1.00 0.00 233 GLU B C 1
ATOM 1375 O O . GLU B 1 33 ? -1.391 2.397 10.853 1.00 0.00 233 GLU B O 1
ATOM 1387 N N . VAL B 1 34 ? 0.165 3.821 10.039 1.00 0.00 234 VAL B N 1
ATOM 1388 C CA . VAL B 1 34 ? -0.648 4.238 8.909 1.00 0.00 234 VAL B CA 1
ATOM 1389 C C . VAL B 1 34 ? -0.527 3.203 7.789 1.00 0.00 234 VAL B C 1
ATOM 1390 O O . VAL B 1 34 ? -1.529 2.798 7.202 1.00 0.00 234 VAL B O 1
ATOM 1403 N N . ALA B 1 35 ? 0.709 2.804 7.527 1.00 0.00 235 ALA B N 1
ATOM 1404 C CA . ALA B 1 35 ? 0.974 1.823 6.489 1.00 0.00 235 ALA B CA 1
ATOM 1405 C C . ALA B 1 35 ? 0.337 0.488 6.878 1.00 0.00 235 ALA B C 1
ATOM 1406 O O . ALA B 1 35 ? -0.258 -0.188 6.040 1.00 0.00 235 ALA B O 1
ATOM 1413 N N . ALA B 1 36 ? 0.484 0.148 8.151 1.00 0.00 236 ALA B N 1
ATOM 1414 C CA . ALA B 1 36 ? -0.070 -1.094 8.662 1.00 0.00 236 ALA B CA 1
ATOM 1415 C C . ALA B 1 36 ? -1.581 -1.111 8.421 1.00 0.00 236 ALA B C 1
ATOM 1416 O O . ALA B 1 36 ? -2.124 -2.099 7.928 1.00 0.00 236 ALA B O 1
ATOM 1423 N N . GLU B 1 37 ? -2.218 -0.006 8.781 1.00 0.00 237 GLU B N 1
ATOM 1424 C CA . GLU B 1 37 ? -3.655 0.118 8.609 1.00 0.00 237 GLU B CA 1
ATOM 1425 C C . GLU B 1 37 ? -4.010 0.178 7.122 1.00 0.00 237 GLU B C 1
ATOM 1426 O O . GLU B 1 37 ? -5.045 -0.341 6.706 1.00 0.00 237 GLU B O 1
ATOM 1438 N N . VAL B 1 38 ? -3.131 0.814 6.362 1.00 0.00 238 VAL B N 1
ATOM 1439 C CA . VAL B 1 38 ? -3.338 0.949 4.930 1.00 0.00 238 VAL B CA 1
ATOM 1440 C C . VAL B 1 38 ? -3.204 -0.424 4.269 1.00 0.00 238 VAL B C 1
ATOM 1441 O O . VAL B 1 38 ? -3.956 -0.753 3.353 1.00 0.00 238 VAL B O 1
ATOM 1454 N N . ILE B 1 39 ? -2.240 -1.191 4.759 1.00 0.00 239 ILE B N 1
ATOM 1455 C CA . ILE B 1 39 ? -1.998 -2.521 4.228 1.00 0.00 239 ILE B CA 1
ATOM 1456 C C . ILE B 1 39 ? -3.085 -3.473 4.731 1.00 0.00 239 ILE B C 1
ATOM 1457 O O . ILE B 1 39 ? -3.624 -4.269 3.963 1.00 0.00 239 ILE B O 1
ATOM 1473 N N . LYS B 1 40 ? -3.376 -3.360 6.020 1.00 0.00 240 LYS B N 1
ATOM 1474 C CA . LYS B 1 40 ? -4.389 -4.200 6.635 1.00 0.00 240 LYS B CA 1
ATOM 1475 C C . LYS B 1 40 ? -5.765 -3.812 6.092 1.00 0.00 240 LYS B C 1
ATOM 1476 O O . LYS B 1 40 ? -6.595 -4.678 5.816 1.00 0.00 240 LYS B O 1
ATOM 1495 N N . ASP B 1 41 ? -5.967 -2.509 5.955 1.00 0.00 241 ASP B N 1
ATOM 1496 C CA . ASP B 1 41 ? -7.229 -1.997 5.451 1.00 0.00 241 ASP B CA 1
ATOM 1497 C C . ASP B 1 41 ? -7.472 -2.545 4.044 1.00 0.00 241 ASP B C 1
ATOM 1498 O O . ASP B 1 41 ? -8.572 -2.998 3.731 1.00 0.00 241 ASP B O 1
ATOM 1507 N N . LEU B 1 42 ? -6.426 -2.487 3.231 1.00 0.00 242 LEU B N 1
ATOM 1508 C CA . LEU B 1 42 ? -6.513 -2.973 1.865 1.00 0.00 242 LEU B CA 1
ATOM 1509 C C . LEU B 1 42 ? -6.848 -4.465 1.879 1.00 0.00 242 LEU B C 1
ATOM 1510 O O . LEU B 1 42 ? -7.756 -4.908 1.178 1.00 0.00 242 LEU B O 1
ATOM 1526 N N . VAL B 1 43 ? -6.095 -5.201 2.684 1.00 0.00 243 VAL B N 1
ATOM 1527 C CA . VAL B 1 43 ? -6.301 -6.634 2.799 1.00 0.00 243 VAL B CA 1
ATOM 1528 C C . VAL B 1 43 ? -7.681 -6.901 3.404 1.00 0.00 243 VAL B C 1
ATOM 1529 O O . VAL B 1 43 ? -8.419 -7.757 2.921 1.00 0.00 243 VAL B O 1
ATOM 1542 N N . ASN B 1 44 ? -7.986 -6.151 4.453 1.00 0.00 244 ASN B N 1
ATOM 1543 C CA . ASN B 1 44 ? -9.263 -6.295 5.130 1.00 0.00 244 ASN B CA 1
ATOM 1544 C C . ASN B 1 44 ? -10.395 -6.093 4.121 1.00 0.00 244 ASN B C 1
ATOM 1545 O O . ASN B 1 44 ? -11.428 -6.757 4.201 1.00 0.00 244 ASN B O 1
ATOM 1556 N N . THR B 1 45 ? -10.164 -5.174 3.196 1.00 0.00 245 THR B N 1
ATOM 1557 C CA . THR B 1 45 ? -11.151 -4.877 2.172 1.00 0.00 245 THR B CA 1
ATOM 1558 C C . THR B 1 45 ? -11.236 -6.024 1.163 1.00 0.00 245 THR B C 1
ATOM 1559 O O . THR B 1 45 ? -12.329 -6.433 0.774 1.00 0.00 245 THR B O 1
ATOM 1570 N N . VAL B 1 46 ? -10.068 -6.511 0.769 1.00 0.00 246 VAL B N 1
ATOM 1571 C CA . VAL B 1 46 ? -9.996 -7.602 -0.187 1.00 0.00 246 VAL B CA 1
ATOM 1572 C C . VAL B 1 46 ? -10.715 -8.826 0.388 1.00 0.00 246 VAL B C 1
ATOM 1573 O O . VAL B 1 46 ? -11.471 -9.493 -0.315 1.00 0.00 246 VAL B O 1
ATOM 1586 N N . ARG B 1 47 ? -10.451 -9.082 1.661 1.00 0.00 247 ARG B N 1
ATOM 1587 C CA . ARG B 1 47 ? -11.062 -10.213 2.338 1.00 0.00 247 ARG B CA 1
ATOM 1588 C C . ARG B 1 47 ? -12.540 -9.930 2.616 1.00 0.00 247 ARG B C 1
ATOM 1589 O O . ARG B 1 47 ? -13.345 -10.855 2.711 1.00 0.00 247 ARG B O 1
ATOM 1610 N N . SER B 1 48 ? -12.851 -8.648 2.740 1.00 0.00 248 SER B N 1
ATOM 1611 C CA . SER B 1 48 ? -14.217 -8.232 3.005 1.00 0.00 248 SER B CA 1
ATOM 1612 C C . SER B 1 48 ? -15.162 -8.844 1.968 1.00 0.00 248 SER B C 1
ATOM 1613 O O . SER B 1 48 ? -16.291 -9.209 2.291 1.00 0.00 248 SER B O 1
ATOM 1621 N N . TYR B 1 49 ? -14.664 -8.939 0.745 1.00 0.00 249 TYR B N 1
ATOM 1622 C CA . TYR B 1 49 ? -15.449 -9.500 -0.342 1.00 0.00 249 TYR B CA 1
ATOM 1623 C C . TYR B 1 49 ? -15.604 -11.014 -0.180 1.00 0.00 249 TYR B C 1
ATOM 1624 O O . TYR B 1 49 ? -16.534 -11.608 -0.724 1.00 0.00 249 TYR B O 1
ATOM 1642 N N . ASP B 1 50 ? -14.679 -11.595 0.570 1.00 0.00 250 ASP B N 1
ATOM 1643 C CA . ASP B 1 50 ? -14.702 -13.027 0.811 1.00 0.00 250 ASP B CA 1
ATOM 1644 C C . ASP B 1 50 ? -15.783 -13.350 1.845 1.00 0.00 250 ASP B C 1
ATOM 1645 O O . ASP B 1 50 ? -16.396 -14.415 1.797 1.00 0.00 250 ASP B O 1
ATOM 1654 N N . THR B 1 51 ? -15.984 -12.410 2.757 1.00 0.00 251 THR B N 1
ATOM 1655 C CA . THR B 1 51 ? -16.979 -12.580 3.802 1.00 0.00 251 THR B CA 1
ATOM 1656 C C . THR B 1 51 ? -18.313 -11.967 3.372 1.00 0.00 251 THR B C 1
ATOM 1657 O O . THR B 1 51 ? -18.340 -10.911 2.741 1.00 0.00 251 THR B O 1
ATOM 1668 N N . GLU B 1 52 ? -19.388 -12.655 3.729 1.00 0.00 252 GLU B N 1
ATOM 1669 C CA . GLU B 1 52 ? -20.722 -12.191 3.388 1.00 0.00 252 GLU B CA 1
ATOM 1670 C C . GLU B 1 52 ? -20.886 -10.720 3.775 1.00 0.00 252 GLU B C 1
ATOM 1671 O O . GLU B 1 52 ? -21.493 -9.944 3.038 1.00 0.00 252 GLU B O 1
ATOM 1683 N N . ASN B 1 53 ? -20.337 -10.380 4.931 1.00 0.00 253 ASN B N 1
ATOM 1684 C CA . ASN B 1 53 ? -20.415 -9.015 5.425 1.00 0.00 253 ASN B CA 1
ATOM 1685 C C . ASN B 1 53 ? -19.399 -8.148 4.679 1.00 0.00 253 ASN B C 1
ATOM 1686 O O . ASN B 1 53 ? -18.246 -8.541 4.513 1.00 0.00 253 ASN B O 1
ATOM 1697 N N . GLU B 1 54 ? -19.865 -6.984 4.249 1.00 0.00 254 GLU B N 1
ATOM 1698 C CA . GLU B 1 54 ? -19.011 -6.058 3.525 1.00 0.00 254 GLU B CA 1
ATOM 1699 C C . GLU B 1 54 ? -18.792 -4.786 4.344 1.00 0.00 254 GLU B C 1
ATOM 1700 O O . GLU B 1 54 ? -18.564 -3.714 3.786 1.00 0.00 254 GLU B O 1
ATOM 1712 N N . HIS B 1 55 ? -18.869 -4.945 5.658 1.00 0.00 255 HIS B N 1
ATOM 1713 C CA . HIS B 1 55 ? -18.682 -3.823 6.561 1.00 0.00 255 HIS B CA 1
ATOM 1714 C C . HIS B 1 55 ? -17.300 -3.913 7.212 1.00 0.00 255 HIS B C 1
ATOM 1715 O O . HIS B 1 55 ? -17.089 -4.716 8.121 1.00 0.00 255 HIS B O 1
ATOM 1729 N N . ASP B 1 56 ? -16.395 -3.080 6.722 1.00 0.00 256 ASP B N 1
ATOM 1730 C CA . ASP B 1 56 ? -15.039 -3.055 7.245 1.00 0.00 256 ASP B CA 1
ATOM 1731 C C . ASP B 1 56 ? -14.776 -1.700 7.905 1.00 0.00 256 ASP B C 1
ATOM 1732 O O . ASP B 1 56 ? -15.146 -0.659 7.363 1.00 0.00 256 ASP B O 1
ATOM 1741 N N . VAL B 1 57 ? -14.138 -1.756 9.065 1.00 0.00 257 VAL B N 1
ATOM 1742 C CA . VAL B 1 57 ? -13.822 -0.547 9.804 1.00 0.00 257 VAL B CA 1
ATOM 1743 C C . VAL B 1 57 ? -12.849 0.306 8.986 1.00 0.00 257 VAL B C 1
ATOM 1744 O O . VAL B 1 57 ? -11.736 -0.127 8.691 1.00 0.00 257 VAL B O 1
ATOM 1757 N N . CYS B 1 58 ? -13.305 1.501 8.642 1.00 0.00 258 CYS B N 1
ATOM 1758 C CA . CYS B 1 58 ? -12.490 2.418 7.864 1.00 0.00 258 CYS B CA 1
ATOM 1759 C C . CYS B 1 58 ? -13.093 3.819 7.984 1.00 0.00 258 CYS B C 1
ATOM 1760 O O . CYS B 1 58 ? -13.453 4.432 6.980 1.00 0.00 258 CYS B O 1
ATOM 1768 N N . GLY B 1 59 ? -13.185 4.284 9.221 1.00 0.00 259 GLY B N 1
ATOM 1769 C CA . GLY B 1 59 ? -13.739 5.601 9.486 1.00 0.00 259 GLY B CA 1
ATOM 1770 C C . GLY B 1 59 ? -15.195 5.687 9.024 1.00 0.00 259 GLY B C 1
ATOM 1771 O O . GLY B 1 59 ? -15.520 5.287 7.907 1.00 0.00 259 GLY B O 1
ATOM 1775 N N . TRP B 1 60 ? -16.032 6.211 9.907 1.00 0.00 260 TRP B N 1
ATOM 1776 C CA . TRP B 1 60 ? -17.446 6.354 9.604 1.00 0.00 260 TRP B CA 1
ATOM 1777 C C . TRP B 1 60 ? -18.076 7.229 10.688 1.00 0.00 260 TRP B C 1
ATOM 1778 O O . TRP B 1 60 ? -19.294 7.394 10.729 1.00 0.00 260 TRP B O 1
ATOM 1799 N N . MET A 1 1 ? -1.377 -22.500 -11.927 1.00 0.00 1 MET A N 2
ATOM 1800 C CA . MET A 1 1 ? -0.516 -22.171 -10.804 1.00 0.00 1 MET A CA 2
ATOM 1801 C C . MET A 1 1 ? -1.275 -21.361 -9.751 1.00 0.00 1 MET A C 2
ATOM 1802 O O . MET A 1 1 ? -1.445 -20.152 -9.898 1.00 0.00 1 MET A O 2
ATOM 1816 N N . GLY A 1 2 ? -1.710 -22.059 -8.713 1.00 0.00 2 GLY A N 2
ATOM 1817 C CA . GLY A 1 2 ? -2.446 -21.419 -7.636 1.00 0.00 2 GLY A CA 2
ATOM 1818 C C . GLY A 1 2 ? -1.558 -21.221 -6.406 1.00 0.00 2 GLY A C 2
ATOM 1819 O O . GLY A 1 2 ? -1.577 -22.034 -5.484 1.00 0.00 2 GLY A O 2
ATOM 1823 N N . LYS A 1 3 ? -0.800 -20.135 -6.433 1.00 0.00 3 LYS A N 2
ATOM 1824 C CA . LYS A 1 3 ? 0.095 -19.819 -5.332 1.00 0.00 3 LYS A CA 2
ATOM 1825 C C . LYS A 1 3 ? -0.516 -18.697 -4.489 1.00 0.00 3 LYS A C 2
ATOM 1826 O O . LYS A 1 3 ? -1.510 -18.090 -4.885 1.00 0.00 3 LYS A O 2
ATOM 1845 N N . ALA A 1 4 ? 0.103 -18.457 -3.343 1.00 0.00 4 ALA A N 2
ATOM 1846 C CA . ALA A 1 4 ? -0.369 -17.420 -2.441 1.00 0.00 4 ALA A CA 2
ATOM 1847 C C . ALA A 1 4 ? 0.568 -16.212 -2.527 1.00 0.00 4 ALA A C 2
ATOM 1848 O O . ALA A 1 4 ? 1.577 -16.153 -1.827 1.00 0.00 4 ALA A O 2
ATOM 1855 N N . THR A 1 5 ? 0.199 -15.278 -3.392 1.00 0.00 5 THR A N 2
ATOM 1856 C CA . THR A 1 5 ? 0.993 -14.076 -3.578 1.00 0.00 5 THR A CA 2
ATOM 1857 C C . THR A 1 5 ? 0.090 -12.842 -3.630 1.00 0.00 5 THR A C 2
ATOM 1858 O O . THR A 1 5 ? -1.119 -12.962 -3.827 1.00 0.00 5 THR A O 2
ATOM 1869 N N . TYR A 1 6 ? 0.709 -11.686 -3.452 1.00 0.00 6 TYR A N 2
ATOM 1870 C CA . TYR A 1 6 ? -0.023 -10.432 -3.476 1.00 0.00 6 TYR A CA 2
ATOM 1871 C C . TYR A 1 6 ? 0.733 -9.370 -4.276 1.00 0.00 6 TYR A C 2
ATOM 1872 O O . TYR A 1 6 ? 1.957 -9.279 -4.192 1.00 0.00 6 TYR A O 2
ATOM 1890 N N . THR A 1 7 ? -0.027 -8.591 -5.032 1.00 0.00 7 THR A N 2
ATOM 1891 C CA . THR A 1 7 ? 0.556 -7.539 -5.847 1.00 0.00 7 THR A CA 2
ATOM 1892 C C . THR A 1 7 ? 0.147 -6.164 -5.315 1.00 0.00 7 THR A C 2
ATOM 1893 O O . THR A 1 7 ? -1.014 -5.773 -5.426 1.00 0.00 7 THR A O 2
ATOM 1904 N N . VAL A 1 8 ? 1.122 -5.469 -4.750 1.00 0.00 8 VAL A N 2
ATOM 1905 C CA . VAL A 1 8 ? 0.878 -4.147 -4.201 1.00 0.00 8 VAL A CA 2
ATOM 1906 C C . VAL A 1 8 ? 1.399 -3.090 -5.176 1.00 0.00 8 VAL A C 2
ATOM 1907 O O . VAL A 1 8 ? 2.541 -3.164 -5.626 1.00 0.00 8 VAL A O 2
ATOM 1920 N N . THR A 1 9 ? 0.535 -2.131 -5.476 1.00 0.00 9 THR A N 2
ATOM 1921 C CA . THR A 1 9 ? 0.893 -1.060 -6.391 1.00 0.00 9 THR A CA 2
ATOM 1922 C C . THR A 1 9 ? 0.686 0.302 -5.725 1.00 0.00 9 THR A C 2
ATOM 1923 O O . THR A 1 9 ? -0.411 0.607 -5.256 1.00 0.00 9 THR A O 2
ATOM 1934 N N . VAL A 1 10 ? 1.755 1.084 -5.705 1.00 0.00 10 VAL A N 2
ATOM 1935 C CA . VAL A 1 10 ? 1.703 2.407 -5.104 1.00 0.00 10 VAL A CA 2
ATOM 1936 C C . VAL A 1 10 ? 2.021 3.458 -6.169 1.00 0.00 10 VAL A C 2
ATOM 1937 O O . VAL A 1 10 ? 3.058 3.387 -6.826 1.00 0.00 10 VAL A O 2
ATOM 1950 N N . THR A 1 11 ? 1.108 4.409 -6.307 1.00 0.00 11 THR A N 2
ATOM 1951 C CA . THR A 1 11 ? 1.278 5.473 -7.280 1.00 0.00 11 THR A CA 2
ATOM 1952 C C . THR A 1 11 ? 1.027 6.836 -6.631 1.00 0.00 11 THR A C 2
ATOM 1953 O O . THR A 1 11 ? 0.141 6.971 -5.788 1.00 0.00 11 THR A O 2
ATOM 1964 N N . ASN A 1 12 ? 1.823 7.810 -7.047 1.00 0.00 12 ASN A N 2
ATOM 1965 C CA . ASN A 1 12 ? 1.698 9.157 -6.516 1.00 0.00 12 ASN A CA 2
ATOM 1966 C C . ASN A 1 12 ? 0.942 10.028 -7.521 1.00 0.00 12 ASN A C 2
ATOM 1967 O O . ASN A 1 12 ? 1.520 10.497 -8.500 1.00 0.00 12 ASN A O 2
ATOM 1978 N N . ASN A 1 13 ? -0.339 10.220 -7.244 1.00 0.00 13 ASN A N 2
ATOM 1979 C CA . ASN A 1 13 ? -1.180 11.027 -8.111 1.00 0.00 13 ASN A CA 2
ATOM 1980 C C . ASN A 1 13 ? -0.637 12.457 -8.155 1.00 0.00 13 ASN A C 2
ATOM 1981 O O . ASN A 1 13 ? -1.036 13.251 -9.005 1.00 0.00 13 ASN A O 2
ATOM 1992 N N . SER A 1 14 ? 0.266 12.742 -7.228 1.00 0.00 14 SER A N 2
ATOM 1993 C CA . SER A 1 14 ? 0.868 14.061 -7.149 1.00 0.00 14 SER A CA 2
ATOM 1994 C C . SER A 1 14 ? 2.007 14.178 -8.162 1.00 0.00 14 SER A C 2
ATOM 1995 O O . SER A 1 14 ? 2.227 15.245 -8.735 1.00 0.00 14 SER A O 2
ATOM 2003 N N . ASN A 1 15 ? 2.702 13.066 -8.355 1.00 0.00 15 ASN A N 2
ATOM 2004 C CA . ASN A 1 15 ? 3.814 13.030 -9.290 1.00 0.00 15 ASN A CA 2
ATOM 2005 C C . ASN A 1 15 ? 3.433 12.167 -10.495 1.00 0.00 15 ASN A C 2
ATOM 2006 O O . ASN A 1 15 ? 4.218 12.021 -11.430 1.00 0.00 15 ASN A O 2
ATOM 2017 N N . GLY A 1 16 ? 2.229 11.618 -10.432 1.00 0.00 16 GLY A N 2
ATOM 2018 C CA . GLY A 1 16 ? 1.734 10.775 -11.507 1.00 0.00 16 GLY A CA 2
ATOM 2019 C C . GLY A 1 16 ? 2.638 9.555 -11.706 1.00 0.00 16 GLY A C 2
ATOM 2020 O O . GLY A 1 16 ? 2.548 8.872 -12.724 1.00 0.00 16 GLY A O 2
ATOM 2024 N N . VAL A 1 17 ? 3.487 9.320 -10.716 1.00 0.00 17 VAL A N 2
ATOM 2025 C CA . VAL A 1 17 ? 4.405 8.196 -10.770 1.00 0.00 17 VAL A CA 2
ATOM 2026 C C . VAL A 1 17 ? 3.740 6.969 -10.142 1.00 0.00 17 VAL A C 2
ATOM 2027 O O . VAL A 1 17 ? 3.061 7.081 -9.122 1.00 0.00 17 VAL A O 2
ATOM 2040 N N . SER A 1 18 ? 3.959 5.827 -10.776 1.00 0.00 18 SER A N 2
ATOM 2041 C CA . SER A 1 18 ? 3.388 4.581 -10.292 1.00 0.00 18 SER A CA 2
ATOM 2042 C C . SER A 1 18 ? 4.505 3.593 -9.948 1.00 0.00 18 SER A C 2
ATOM 2043 O O . SER A 1 18 ? 5.620 3.711 -10.454 1.00 0.00 18 SER A O 2
ATOM 2051 N N . VAL A 1 19 ? 4.167 2.643 -9.089 1.00 0.00 19 VAL A N 2
ATOM 2052 C CA . VAL A 1 19 ? 5.127 1.636 -8.671 1.00 0.00 19 VAL A CA 2
ATOM 2053 C C . VAL A 1 19 ? 4.379 0.378 -8.224 1.00 0.00 19 VAL A C 2
ATOM 2054 O O . VAL A 1 19 ? 3.522 0.441 -7.343 1.00 0.00 19 VAL A O 2
ATOM 2067 N N . ASP A 1 20 ? 4.730 -0.734 -8.852 1.00 0.00 20 ASP A N 2
ATOM 2068 C CA . ASP A 1 20 ? 4.102 -2.005 -8.530 1.00 0.00 20 ASP A CA 2
ATOM 2069 C C . ASP A 1 20 ? 5.169 -2.986 -8.038 1.00 0.00 20 ASP A C 2
ATOM 2070 O O . ASP A 1 20 ? 6.266 -3.044 -8.591 1.00 0.00 20 ASP A O 2
ATOM 2079 N N . TYR A 1 21 ? 4.809 -3.730 -7.003 1.00 0.00 21 TYR A N 2
ATOM 2080 C CA . TYR A 1 21 ? 5.722 -4.705 -6.430 1.00 0.00 21 TYR A CA 2
ATOM 2081 C C . TYR A 1 21 ? 4.976 -5.976 -6.015 1.00 0.00 21 TYR A C 2
ATOM 2082 O O . TYR A 1 21 ? 3.982 -5.909 -5.295 1.00 0.00 21 TYR A O 2
ATOM 2100 N N . GLU A 1 22 ? 5.487 -7.104 -6.487 1.00 0.00 22 GLU A N 2
ATOM 2101 C CA . GLU A 1 22 ? 4.883 -8.387 -6.174 1.00 0.00 22 GLU A CA 2
ATOM 2102 C C . GLU A 1 22 ? 5.493 -8.964 -4.895 1.00 0.00 22 GLU A C 2
ATOM 2103 O O . GLU A 1 22 ? 6.670 -9.322 -4.871 1.00 0.00 22 GLU A O 2
ATOM 2115 N N . THR A 1 23 ? 4.667 -9.036 -3.862 1.00 0.00 23 THR A N 2
ATOM 2116 C CA . THR A 1 23 ? 5.110 -9.563 -2.583 1.00 0.00 23 THR A CA 2
ATOM 2117 C C . THR A 1 23 ? 4.051 -10.495 -1.994 1.00 0.00 23 THR A C 2
ATOM 2118 O O . THR A 1 23 ? 2.919 -10.080 -1.749 1.00 0.00 23 THR A O 2
ATOM 2129 N N . GLU A 1 24 ? 4.455 -11.739 -1.783 1.00 0.00 24 GLU A N 2
ATOM 2130 C CA . GLU A 1 24 ? 3.554 -12.736 -1.228 1.00 0.00 24 GLU A CA 2
ATOM 2131 C C . GLU A 1 24 ? 3.616 -12.712 0.301 1.00 0.00 24 GLU A C 2
ATOM 2132 O O . GLU A 1 24 ? 4.496 -13.328 0.899 1.00 0.00 24 GLU A O 2
ATOM 2144 N N . THR A 1 25 ? 2.668 -11.996 0.889 1.00 0.00 25 THR A N 2
ATOM 2145 C CA . THR A 1 25 ? 2.604 -11.885 2.336 1.00 0.00 25 THR A CA 2
ATOM 2146 C C . THR A 1 25 ? 1.176 -12.135 2.827 1.00 0.00 25 THR A C 2
ATOM 2147 O O . THR A 1 25 ? 0.271 -11.355 2.536 1.00 0.00 25 THR A O 2
ATOM 2158 N N . PRO A 1 26 ? 1.016 -13.253 3.583 1.00 0.00 26 PRO A N 2
ATOM 2159 C CA . PRO A 1 26 ? -0.286 -13.616 4.118 1.00 0.00 26 PRO A CA 2
ATOM 2160 C C . PRO A 1 26 ? -0.661 -12.720 5.300 1.00 0.00 26 PRO A C 2
ATOM 2161 O O . PRO A 1 26 ? -1.318 -11.696 5.123 1.00 0.00 26 PRO A O 2
ATOM 2172 N N . MET A 1 27 ? -0.227 -13.140 6.479 1.00 0.00 27 MET A N 2
ATOM 2173 C CA . MET A 1 27 ? -0.510 -12.389 7.691 1.00 0.00 27 MET A CA 2
ATOM 2174 C C . MET A 1 27 ? 0.338 -11.118 7.758 1.00 0.00 27 MET A C 2
ATOM 2175 O O . MET A 1 27 ? -0.070 -10.126 8.361 1.00 0.00 27 MET A O 2
ATOM 2189 N N . THR A 1 28 ? 1.504 -11.188 7.132 1.00 0.00 28 THR A N 2
ATOM 2190 C CA . THR A 1 28 ? 2.413 -10.056 7.113 1.00 0.00 28 THR A CA 2
ATOM 2191 C C . THR A 1 28 ? 1.682 -8.792 6.651 1.00 0.00 28 THR A C 2
ATOM 2192 O O . THR A 1 28 ? 1.997 -7.691 7.100 1.00 0.00 28 THR A O 2
ATOM 2203 N N . LEU A 1 29 ? 0.722 -8.995 5.762 1.00 0.00 29 LEU A N 2
ATOM 2204 C CA . LEU A 1 29 ? -0.056 -7.887 5.235 1.00 0.00 29 LEU A CA 2
ATOM 2205 C C . LEU A 1 29 ? -0.661 -7.096 6.397 1.00 0.00 29 LEU A C 2
ATOM 2206 O O . LEU A 1 29 ? -0.761 -5.871 6.334 1.00 0.00 29 LEU A O 2
ATOM 2222 N N . LEU A 1 30 ? -1.048 -7.828 7.431 1.00 0.00 30 LEU A N 2
ATOM 2223 C CA . LEU A 1 30 ? -1.640 -7.210 8.606 1.00 0.00 30 LEU A CA 2
ATOM 2224 C C . LEU A 1 30 ? -0.529 -6.672 9.509 1.00 0.00 30 LEU A C 2
ATOM 2225 O O . LEU A 1 30 ? -0.757 -5.762 10.304 1.00 0.00 30 LEU A O 2
ATOM 2241 N N . VAL A 1 31 ? 0.650 -7.256 9.354 1.00 0.00 31 VAL A N 2
ATOM 2242 C CA . VAL A 1 31 ? 1.798 -6.845 10.145 1.00 0.00 31 VAL A CA 2
ATOM 2243 C C . VAL A 1 31 ? 2.185 -5.413 9.771 1.00 0.00 31 VAL A C 2
ATOM 2244 O O . VAL A 1 31 ? 2.237 -5.069 8.592 1.00 0.00 31 VAL A O 2
ATOM 2257 N N . PRO A 1 32 ? 2.453 -4.597 10.825 1.00 0.00 32 PRO A N 2
ATOM 2258 C CA . PRO A 1 32 ? 2.833 -3.209 10.619 1.00 0.00 32 PRO A CA 2
ATOM 2259 C C . PRO A 1 32 ? 4.277 -3.103 10.126 1.00 0.00 32 PRO A C 2
ATOM 2260 O O . PRO A 1 32 ? 4.576 -2.315 9.231 1.00 0.00 32 PRO A O 2
ATOM 2271 N N . GLU A 1 33 ? 5.135 -3.911 10.731 1.00 0.00 33 GLU A N 2
ATOM 2272 C CA . GLU A 1 33 ? 6.542 -3.920 10.365 1.00 0.00 33 GLU A CA 2
ATOM 2273 C C . GLU A 1 33 ? 6.701 -4.249 8.880 1.00 0.00 33 GLU A C 2
ATOM 2274 O O . GLU A 1 33 ? 7.554 -3.677 8.202 1.00 0.00 33 GLU A O 2
ATOM 2286 N N . VAL A 1 34 ? 5.868 -5.168 8.417 1.00 0.00 34 VAL A N 2
ATOM 2287 C CA . VAL A 1 34 ? 5.906 -5.580 7.024 1.00 0.00 34 VAL A CA 2
ATOM 2288 C C . VAL A 1 34 ? 5.132 -4.569 6.176 1.00 0.00 34 VAL A C 2
ATOM 2289 O O . VAL A 1 34 ? 5.603 -4.151 5.119 1.00 0.00 34 VAL A O 2
ATOM 2302 N N . ALA A 1 35 ? 3.958 -4.205 6.671 1.00 0.00 35 ALA A N 2
ATOM 2303 C CA . ALA A 1 35 ? 3.114 -3.251 5.972 1.00 0.00 35 ALA A CA 2
ATOM 2304 C C . ALA A 1 35 ? 3.852 -1.916 5.854 1.00 0.00 35 ALA A C 2
ATOM 2305 O O . ALA A 1 35 ? 3.908 -1.326 4.776 1.00 0.00 35 ALA A O 2
ATOM 2312 N N . ALA A 1 36 ? 4.398 -1.477 6.979 1.00 0.00 36 ALA A N 2
ATOM 2313 C CA . ALA A 1 36 ? 5.130 -0.222 7.015 1.00 0.00 36 ALA A CA 2
ATOM 2314 C C . ALA A 1 36 ? 6.289 -0.283 6.019 1.00 0.00 36 ALA A C 2
ATOM 2315 O O . ALA A 1 36 ? 6.469 0.629 5.214 1.00 0.00 36 ALA A O 2
ATOM 2322 N N . GLU A 1 37 ? 7.047 -1.367 6.106 1.00 0.00 37 GLU A N 2
ATOM 2323 C CA . GLU A 1 37 ? 8.182 -1.560 5.221 1.00 0.00 37 GLU A CA 2
ATOM 2324 C C . GLU A 1 37 ? 7.714 -1.665 3.769 1.00 0.00 37 GLU A C 2
ATOM 2325 O O . GLU A 1 37 ? 8.404 -1.216 2.856 1.00 0.00 37 GLU A O 2
ATOM 2337 N N . VAL A 1 38 ? 6.543 -2.263 3.601 1.00 0.00 38 VAL A N 2
ATOM 2338 C CA . VAL A 1 38 ? 5.974 -2.434 2.275 1.00 0.00 38 VAL A CA 2
ATOM 2339 C C . VAL A 1 38 ? 5.563 -1.068 1.721 1.00 0.00 38 VAL A C 2
ATOM 2340 O O . VAL A 1 38 ? 5.901 -0.728 0.588 1.00 0.00 38 VAL A O 2
ATOM 2353 N N . ILE A 1 39 ? 4.843 -0.323 2.546 1.00 0.00 39 ILE A N 2
ATOM 2354 C CA . ILE A 1 39 ? 4.383 0.999 2.152 1.00 0.00 39 ILE A CA 2
ATOM 2355 C C . ILE A 1 39 ? 5.593 1.910 1.934 1.00 0.00 39 ILE A C 2
ATOM 2356 O O . ILE A 1 39 ? 5.672 2.611 0.926 1.00 0.00 39 ILE A O 2
ATOM 2372 N N . LYS A 1 40 ? 6.504 1.871 2.895 1.00 0.00 40 LYS A N 2
ATOM 2373 C CA . LYS A 1 40 ? 7.705 2.686 2.821 1.00 0.00 40 LYS A CA 2
ATOM 2374 C C . LYS A 1 40 ? 8.565 2.212 1.647 1.00 0.00 40 LYS A C 2
ATOM 2375 O O . LYS A 1 40 ? 9.078 3.026 0.880 1.00 0.00 40 LYS A O 2
ATOM 2394 N N . ASP A 1 41 ? 8.696 0.898 1.544 1.00 0.00 41 ASP A N 2
ATOM 2395 C CA . ASP A 1 41 ? 9.486 0.306 0.476 1.00 0.00 41 ASP A CA 2
ATOM 2396 C C . ASP A 1 41 ? 8.941 0.775 -0.874 1.00 0.00 41 ASP A C 2
ATOM 2397 O O . ASP A 1 41 ? 9.707 1.141 -1.764 1.00 0.00 41 ASP A O 2
ATOM 2406 N N . LEU A 1 42 ? 7.621 0.748 -0.985 1.00 0.00 42 LEU A N 2
ATOM 2407 C CA . LEU A 1 42 ? 6.964 1.165 -2.213 1.00 0.00 42 LEU A CA 2
ATOM 2408 C C . LEU A 1 42 ? 7.233 2.653 -2.449 1.00 0.00 42 LEU A C 2
ATOM 2409 O O . LEU A 1 42 ? 7.708 3.040 -3.515 1.00 0.00 42 LEU A O 2
ATOM 2425 N N . VAL A 1 43 ? 6.917 3.447 -1.436 1.00 0.00 43 VAL A N 2
ATOM 2426 C CA . VAL A 1 43 ? 7.117 4.883 -1.520 1.00 0.00 43 VAL A CA 2
ATOM 2427 C C . VAL A 1 43 ? 8.591 5.171 -1.818 1.00 0.00 43 VAL A C 2
ATOM 2428 O O . VAL A 1 43 ? 8.906 5.956 -2.711 1.00 0.00 43 VAL A O 2
ATOM 2441 N N . ASN A 1 44 ? 9.455 4.522 -1.051 1.00 0.00 44 ASN A N 2
ATOM 2442 C CA . ASN A 1 44 ? 10.886 4.698 -1.220 1.00 0.00 44 ASN A CA 2
ATOM 2443 C C . ASN A 1 44 ? 11.266 4.389 -2.670 1.00 0.00 44 ASN A C 2
ATOM 2444 O O . ASN A 1 44 ? 12.161 5.020 -3.229 1.00 0.00 44 ASN A O 2
ATOM 2455 N N . THR A 1 45 ? 10.565 3.418 -3.237 1.00 0.00 45 THR A N 2
ATOM 2456 C CA . THR A 1 45 ? 10.818 3.017 -4.611 1.00 0.00 45 THR A CA 2
ATOM 2457 C C . THR A 1 45 ? 10.272 4.067 -5.581 1.00 0.00 45 THR A C 2
ATOM 2458 O O . THR A 1 45 ? 10.937 4.425 -6.552 1.00 0.00 45 THR A O 2
ATOM 2469 N N . VAL A 1 46 ? 9.068 4.531 -5.284 1.00 0.00 46 VAL A N 2
ATOM 2470 C CA . VAL A 1 46 ? 8.426 5.534 -6.118 1.00 0.00 46 VAL A CA 2
ATOM 2471 C C . VAL A 1 46 ? 9.289 6.796 -6.148 1.00 0.00 46 VAL A C 2
ATOM 2472 O O . VAL A 1 46 ? 9.453 7.416 -7.198 1.00 0.00 46 VAL A O 2
ATOM 2485 N N . ARG A 1 47 ? 9.818 7.139 -4.983 1.00 0.00 47 ARG A N 2
ATOM 2486 C CA . ARG A 1 47 ? 10.661 8.317 -4.862 1.00 0.00 47 ARG A CA 2
ATOM 2487 C C . ARG A 1 47 ? 12.030 8.058 -5.494 1.00 0.00 47 ARG A C 2
ATOM 2488 O O . ARG A 1 47 ? 12.658 8.974 -6.021 1.00 0.00 47 ARG A O 2
ATOM 2509 N N . SER A 1 48 ? 12.451 6.803 -5.420 1.00 0.00 48 SER A N 2
ATOM 2510 C CA . SER A 1 48 ? 13.735 6.411 -5.979 1.00 0.00 48 SER A CA 2
ATOM 2511 C C . SER A 1 48 ? 13.812 6.824 -7.450 1.00 0.00 48 SER A C 2
ATOM 2512 O O . SER A 1 48 ? 14.883 7.173 -7.944 1.00 0.00 48 SER A O 2
ATOM 2520 N N . TYR A 1 49 ? 12.665 6.768 -8.109 1.00 0.00 49 TYR A N 2
ATOM 2521 C CA . TYR A 1 49 ? 12.590 7.132 -9.514 1.00 0.00 49 TYR A CA 2
ATOM 2522 C C . TYR A 1 49 ? 12.763 8.641 -9.699 1.00 0.00 49 TYR A C 2
ATOM 2523 O O . TYR A 1 49 ? 13.190 9.094 -10.760 1.00 0.00 49 TYR A O 2
ATOM 2541 N N . ASP A 1 50 ? 12.422 9.376 -8.652 1.00 0.00 50 ASP A N 2
ATOM 2542 C CA . ASP A 1 50 ? 12.534 10.825 -8.686 1.00 0.00 50 ASP A CA 2
ATOM 2543 C C . ASP A 1 50 ? 14.007 11.215 -8.825 1.00 0.00 50 ASP A C 2
ATOM 2544 O O . ASP A 1 50 ? 14.337 12.163 -9.535 1.00 0.00 50 ASP A O 2
ATOM 2553 N N . THR A 1 51 ? 14.853 10.464 -8.136 1.00 0.00 51 THR A N 2
ATOM 2554 C CA . THR A 1 51 ? 16.283 10.718 -8.175 1.00 0.00 51 THR A CA 2
ATOM 2555 C C . THR A 1 51 ? 16.967 9.772 -9.163 1.00 0.00 51 THR A C 2
ATOM 2556 O O . THR A 1 51 ? 16.333 8.866 -9.701 1.00 0.00 51 THR A O 2
ATOM 2567 N N . GLU A 1 52 ? 18.253 10.015 -9.372 1.00 0.00 52 GLU A N 2
ATOM 2568 C CA . GLU A 1 52 ? 19.030 9.196 -10.286 1.00 0.00 52 GLU A CA 2
ATOM 2569 C C . GLU A 1 52 ? 19.462 7.899 -9.600 1.00 0.00 52 GLU A C 2
ATOM 2570 O O . GLU A 1 52 ? 19.659 6.879 -10.259 1.00 0.00 52 GLU A O 2
ATOM 2582 N N . ASN A 1 53 ? 19.597 7.979 -8.284 1.00 0.00 53 ASN A N 2
ATOM 2583 C CA . ASN A 1 53 ? 20.002 6.824 -7.502 1.00 0.00 53 ASN A CA 2
ATOM 2584 C C . ASN A 1 53 ? 18.780 6.242 -6.788 1.00 0.00 53 ASN A C 2
ATOM 2585 O O . ASN A 1 53 ? 17.976 6.982 -6.222 1.00 0.00 53 ASN A O 2
ATOM 2596 N N . GLU A 1 54 ? 18.677 4.922 -6.839 1.00 0.00 54 GLU A N 2
ATOM 2597 C CA . GLU A 1 54 ? 17.566 4.233 -6.204 1.00 0.00 54 GLU A CA 2
ATOM 2598 C C . GLU A 1 54 ? 18.068 3.369 -5.047 1.00 0.00 54 GLU A C 2
ATOM 2599 O O . GLU A 1 54 ? 17.754 2.182 -4.972 1.00 0.00 54 GLU A O 2
ATOM 2611 N N . HIS A 1 55 ? 18.841 3.997 -4.173 1.00 0.00 55 HIS A N 2
ATOM 2612 C CA . HIS A 1 55 ? 19.391 3.300 -3.022 1.00 0.00 55 HIS A CA 2
ATOM 2613 C C . HIS A 1 55 ? 19.489 4.263 -1.838 1.00 0.00 55 HIS A C 2
ATOM 2614 O O . HIS A 1 55 ? 18.917 4.011 -0.779 1.00 0.00 55 HIS A O 2
ATOM 2628 N N . ASP A 1 56 ? 20.220 5.346 -2.056 1.00 0.00 56 ASP A N 2
ATOM 2629 C CA . ASP A 1 56 ? 20.400 6.349 -1.020 1.00 0.00 56 ASP A CA 2
ATOM 2630 C C . ASP A 1 56 ? 19.565 7.584 -1.360 1.00 0.00 56 ASP A C 2
ATOM 2631 O O . ASP A 1 56 ? 19.535 8.022 -2.509 1.00 0.00 56 ASP A O 2
ATOM 2640 N N . VAL A 1 57 ? 18.905 8.113 -0.338 1.00 0.00 57 VAL A N 2
ATOM 2641 C CA . VAL A 1 57 ? 18.071 9.290 -0.515 1.00 0.00 57 VAL A CA 2
ATOM 2642 C C . VAL A 1 57 ? 18.876 10.539 -0.151 1.00 0.00 57 VAL A C 2
ATOM 2643 O O . VAL A 1 57 ? 19.847 10.459 0.600 1.00 0.00 57 VAL A O 2
ATOM 2656 N N . CYS A 1 58 ? 18.443 11.664 -0.701 1.00 0.00 58 CYS A N 2
ATOM 2657 C CA . CYS A 1 58 ? 19.111 12.928 -0.444 1.00 0.00 58 CYS A CA 2
ATOM 2658 C C . CYS A 1 58 ? 18.169 14.062 -0.856 1.00 0.00 58 CYS A C 2
ATOM 2659 O O . CYS A 1 58 ? 17.988 15.024 -0.112 1.00 0.00 58 CYS A O 2
ATOM 2667 N N . GLY A 1 59 ? 17.595 13.910 -2.041 1.00 0.00 59 GLY A N 2
ATOM 2668 C CA . GLY A 1 59 ? 16.677 14.909 -2.560 1.00 0.00 59 GLY A CA 2
ATOM 2669 C C . GLY A 1 59 ? 15.234 14.586 -2.165 1.00 0.00 59 GLY A C 2
ATOM 2670 O O . GLY A 1 59 ? 14.528 15.439 -1.629 1.00 0.00 59 GLY A O 2
ATOM 2674 N N . TRP A 1 60 ? 14.840 13.352 -2.444 1.00 0.00 60 TRP A N 2
ATOM 2675 C CA . TRP A 1 60 ? 13.495 12.906 -2.125 1.00 0.00 60 TRP A CA 2
ATOM 2676 C C . TRP A 1 60 ? 13.605 11.716 -1.169 1.00 0.00 60 TRP A C 2
ATOM 2677 O O . TRP A 1 60 ? 13.493 10.566 -1.589 1.00 0.00 60 TRP A O 2
ATOM 2698 N N . MET B 1 1 ? -6.269 19.919 -10.240 1.00 0.00 201 MET B N 2
ATOM 2699 C CA . MET B 1 1 ? -4.933 19.807 -10.799 1.00 0.00 201 MET B CA 2
ATOM 2700 C C . MET B 1 1 ? -3.872 20.189 -9.763 1.00 0.00 201 MET B C 2
ATOM 2701 O O . MET B 1 1 ? -4.050 21.147 -9.012 1.00 0.00 201 MET B O 2
ATOM 2715 N N . GLY B 1 2 ? -2.793 19.420 -9.757 1.00 0.00 202 GLY B N 2
ATOM 2716 C CA . GLY B 1 2 ? -1.705 19.667 -8.826 1.00 0.00 202 GLY B CA 2
ATOM 2717 C C . GLY B 1 2 ? -2.122 19.329 -7.394 1.00 0.00 202 GLY B C 2
ATOM 2718 O O . GLY B 1 2 ? -2.019 20.167 -6.500 1.00 0.00 202 GLY B O 2
ATOM 2722 N N . LYS B 1 3 ? -2.583 18.098 -7.220 1.00 0.00 203 LYS B N 2
ATOM 2723 C CA . LYS B 1 3 ? -3.015 17.639 -5.911 1.00 0.00 203 LYS B CA 2
ATOM 2724 C C . LYS B 1 3 ? -2.070 16.541 -5.422 1.00 0.00 203 LYS B C 2
ATOM 2725 O O . LYS B 1 3 ? -1.444 15.852 -6.227 1.00 0.00 203 LYS B O 2
ATOM 2744 N N . ALA B 1 4 ? -1.995 16.411 -4.106 1.00 0.00 204 ALA B N 2
ATOM 2745 C CA . ALA B 1 4 ? -1.135 15.407 -3.501 1.00 0.00 204 ALA B CA 2
ATOM 2746 C C . ALA B 1 4 ? -1.990 14.231 -3.023 1.00 0.00 204 ALA B C 2
ATOM 2747 O O . ALA B 1 4 ? -2.721 14.350 -2.040 1.00 0.00 204 ALA B O 2
ATOM 2754 N N . THR B 1 5 ? -1.870 13.124 -3.740 1.00 0.00 205 THR B N 2
ATOM 2755 C CA . THR B 1 5 ? -2.623 11.928 -3.400 1.00 0.00 205 THR B CA 2
ATOM 2756 C C . THR B 1 5 ? -1.823 10.674 -3.762 1.00 0.00 205 THR B C 2
ATOM 2757 O O . THR B 1 5 ? -0.867 10.744 -4.533 1.00 0.00 205 THR B O 2
ATOM 2768 N N . TYR B 1 6 ? -2.244 9.557 -3.188 1.00 0.00 206 TYR B N 2
ATOM 2769 C CA . TYR B 1 6 ? -1.580 8.290 -3.440 1.00 0.00 206 TYR B CA 2
ATOM 2770 C C . TYR B 1 6 ? -2.599 7.168 -3.651 1.00 0.00 206 TYR B C 2
ATOM 2771 O O . TYR B 1 6 ? -3.669 7.175 -3.045 1.00 0.00 206 TYR B O 2
ATOM 2789 N N . THR B 1 7 ? -2.230 6.230 -4.511 1.00 0.00 207 THR B N 2
ATOM 2790 C CA . THR B 1 7 ? -3.099 5.105 -4.809 1.00 0.00 207 THR B CA 2
ATOM 2791 C C . THR B 1 7 ? -2.382 3.786 -4.513 1.00 0.00 207 THR B C 2
ATOM 2792 O O . THR B 1 7 ? -1.469 3.395 -5.238 1.00 0.00 207 THR B O 2
ATOM 2803 N N . VAL B 1 8 ? -2.824 3.136 -3.446 1.00 0.00 208 VAL B N 2
ATOM 2804 C CA . VAL B 1 8 ? -2.238 1.869 -3.045 1.00 0.00 208 VAL B CA 2
ATOM 2805 C C . VAL B 1 8 ? -3.170 0.727 -3.452 1.00 0.00 208 VAL B C 2
ATOM 2806 O O . VAL B 1 8 ? -4.263 0.588 -2.904 1.00 0.00 208 VAL B O 2
ATOM 2819 N N . THR B 1 9 ? -2.707 -0.060 -4.412 1.00 0.00 209 THR B N 2
ATOM 2820 C CA . THR B 1 9 ? -3.486 -1.184 -4.900 1.00 0.00 209 THR B CA 2
ATOM 2821 C C . THR B 1 9 ? -3.037 -2.480 -4.220 1.00 0.00 209 THR B C 2
ATOM 2822 O O . THR B 1 9 ? -1.853 -2.661 -3.943 1.00 0.00 209 THR B O 2
ATOM 2833 N N . VAL B 1 10 ? -4.007 -3.347 -3.971 1.00 0.00 210 VAL B N 2
ATOM 2834 C CA . VAL B 1 10 ? -3.727 -4.620 -3.329 1.00 0.00 210 VAL B CA 2
ATOM 2835 C C . VAL B 1 10 ? -4.561 -5.716 -3.994 1.00 0.00 210 VAL B C 2
ATOM 2836 O O . VAL B 1 10 ? -5.787 -5.711 -3.901 1.00 0.00 210 VAL B O 2
ATOM 2849 N N . THR B 1 11 ? -3.862 -6.632 -4.649 1.00 0.00 211 THR B N 2
ATOM 2850 C CA . THR B 1 11 ? -4.524 -7.733 -5.328 1.00 0.00 211 THR B CA 2
ATOM 2851 C C . THR B 1 11 ? -3.913 -9.068 -4.900 1.00 0.00 211 THR B C 2
ATOM 2852 O O . THR B 1 11 ? -2.693 -9.195 -4.805 1.00 0.00 211 THR B O 2
ATOM 2863 N N . ASN B 1 12 ? -4.788 -10.031 -4.652 1.00 0.00 212 ASN B N 2
ATOM 2864 C CA . ASN B 1 12 ? -4.350 -11.352 -4.236 1.00 0.00 212 ASN B CA 2
ATOM 2865 C C . ASN B 1 12 ? -4.302 -12.276 -5.454 1.00 0.00 212 ASN B C 2
ATOM 2866 O O . ASN B 1 12 ? -5.326 -12.525 -6.090 1.00 0.00 212 ASN B O 2
ATOM 2877 N N . ASN B 1 13 ? -3.103 -12.760 -5.743 1.00 0.00 213 ASN B N 2
ATOM 2878 C CA . ASN B 1 13 ? -2.908 -13.650 -6.875 1.00 0.00 213 ASN B CA 2
ATOM 2879 C C . ASN B 1 13 ? -3.357 -15.062 -6.490 1.00 0.00 213 ASN B C 2
ATOM 2880 O O . ASN B 1 13 ? -3.473 -15.936 -7.347 1.00 0.00 213 ASN B O 2
ATOM 2891 N N . SER B 1 14 ? -3.601 -15.241 -5.199 1.00 0.00 214 SER B N 2
ATOM 2892 C CA . SER B 1 14 ? -4.034 -16.530 -4.690 1.00 0.00 214 SER B CA 2
ATOM 2893 C C . SER B 1 14 ? -5.530 -16.719 -4.951 1.00 0.00 214 SER B C 2
ATOM 2894 O O . SER B 1 14 ? -5.973 -17.821 -5.275 1.00 0.00 214 SER B O 2
ATOM 2902 N N . ASN B 1 15 ? -6.267 -15.628 -4.802 1.00 0.00 215 ASN B N 2
ATOM 2903 C CA . ASN B 1 15 ? -7.703 -15.660 -5.017 1.00 0.00 215 ASN B CA 2
ATOM 2904 C C . ASN B 1 15 ? -8.048 -14.833 -6.257 1.00 0.00 215 ASN B C 2
ATOM 2905 O O . ASN B 1 15 ? -9.178 -14.871 -6.740 1.00 0.00 215 ASN B O 2
ATOM 2916 N N . GLY B 1 16 ? -7.050 -14.103 -6.738 1.00 0.00 216 GLY B N 2
ATOM 2917 C CA . GLY B 1 16 ? -7.233 -13.268 -7.912 1.00 0.00 216 GLY B CA 2
ATOM 2918 C C . GLY B 1 16 ? -8.099 -12.048 -7.588 1.00 0.00 216 GLY B C 2
ATOM 2919 O O . GLY B 1 16 ? -8.598 -11.379 -8.492 1.00 0.00 216 GLY B O 2
ATOM 2923 N N . VAL B 1 17 ? -8.250 -11.795 -6.297 1.00 0.00 217 VAL B N 2
ATOM 2924 C CA . VAL B 1 17 ? -9.045 -10.668 -5.842 1.00 0.00 217 VAL B CA 2
ATOM 2925 C C . VAL B 1 17 ? -8.195 -9.396 -5.891 1.00 0.00 217 VAL B C 2
ATOM 2926 O O . VAL B 1 17 ? -7.108 -9.351 -5.319 1.00 0.00 217 VAL B O 2
ATOM 2939 N N . SER B 1 18 ? -8.724 -8.395 -6.579 1.00 0.00 218 SER B N 2
ATOM 2940 C CA . SER B 1 18 ? -8.027 -7.127 -6.709 1.00 0.00 218 SER B CA 2
ATOM 2941 C C . SER B 1 18 ? -8.774 -6.038 -5.935 1.00 0.00 218 SER B C 2
ATOM 2942 O O . SER B 1 18 ? -10.000 -6.061 -5.852 1.00 0.00 218 SER B O 2
ATOM 2950 N N . VAL B 1 19 ? -8.001 -5.111 -5.387 1.00 0.00 219 VAL B N 2
ATOM 2951 C CA . VAL B 1 19 ? -8.573 -4.016 -4.622 1.00 0.00 219 VAL B CA 2
ATOM 2952 C C . VAL B 1 19 ? -7.632 -2.811 -4.684 1.00 0.00 219 VAL B C 2
ATOM 2953 O O . VAL B 1 19 ? -6.432 -2.943 -4.447 1.00 0.00 219 VAL B O 2
ATOM 2966 N N . ASP B 1 20 ? -8.212 -1.663 -5.003 1.00 0.00 220 ASP B N 2
ATOM 2967 C CA . ASP B 1 20 ? -7.442 -0.436 -5.098 1.00 0.00 220 ASP B CA 2
ATOM 2968 C C . ASP B 1 20 ? -8.017 0.600 -4.131 1.00 0.00 220 ASP B C 2
ATOM 2969 O O . ASP B 1 20 ? -9.226 0.641 -3.908 1.00 0.00 220 ASP B O 2
ATOM 2978 N N . TYR B 1 21 ? -7.125 1.410 -3.582 1.00 0.00 221 TYR B N 2
ATOM 2979 C CA . TYR B 1 21 ? -7.530 2.443 -2.644 1.00 0.00 221 TYR B CA 2
ATOM 2980 C C . TYR B 1 21 ? -6.725 3.726 -2.860 1.00 0.00 221 TYR B C 2
ATOM 2981 O O . TYR B 1 21 ? -5.496 3.694 -2.900 1.00 0.00 221 TYR B O 2
ATOM 2999 N N . GLU B 1 22 ? -7.452 4.827 -2.994 1.00 0.00 222 GLU B N 2
ATOM 3000 C CA . GLU B 1 22 ? -6.822 6.118 -3.206 1.00 0.00 222 GLU B CA 2
ATOM 3001 C C . GLU B 1 22 ? -6.793 6.915 -1.900 1.00 0.00 222 GLU B C 2
ATOM 3002 O O . GLU B 1 22 ? -7.841 7.283 -1.370 1.00 0.00 222 GLU B O 2
ATOM 3014 N N . THR B 1 23 ? -5.583 7.160 -1.419 1.00 0.00 223 THR B N 2
ATOM 3015 C CA . THR B 1 23 ? -5.405 7.906 -0.186 1.00 0.00 223 THR B CA 2
ATOM 3016 C C . THR B 1 23 ? -4.264 8.915 -0.333 1.00 0.00 223 THR B C 2
ATOM 3017 O O . THR B 1 23 ? -3.322 8.685 -1.090 1.00 0.00 223 THR B O 2
ATOM 3028 N N . GLU B 1 24 ? -4.385 10.009 0.403 1.00 0.00 224 GLU B N 2
ATOM 3029 C CA . GLU B 1 24 ? -3.375 11.053 0.364 1.00 0.00 224 GLU B CA 2
ATOM 3030 C C . GLU B 1 24 ? -2.554 11.046 1.654 1.00 0.00 224 GLU B C 2
ATOM 3031 O O . GLU B 1 24 ? -2.947 11.653 2.650 1.00 0.00 224 GLU B O 2
ATOM 3043 N N . THR B 1 25 ? -1.427 10.352 1.596 1.00 0.00 225 THR B N 2
ATOM 3044 C CA . THR B 1 25 ? -0.545 10.257 2.748 1.00 0.00 225 THR B CA 2
ATOM 3045 C C . THR B 1 25 ? 0.907 10.497 2.330 1.00 0.00 225 THR B C 2
ATOM 3046 O O . THR B 1 25 ? 1.512 9.656 1.667 1.00 0.00 225 THR B O 2
ATOM 3057 N N . PRO B 1 26 ? 1.437 11.677 2.746 1.00 0.00 226 PRO B N 2
ATOM 3058 C CA . PRO B 1 26 ? 2.807 12.039 2.421 1.00 0.00 226 PRO B CA 2
ATOM 3059 C C . PRO B 1 26 ? 3.799 11.252 3.280 1.00 0.00 226 PRO B C 2
ATOM 3060 O O . PRO B 1 26 ? 4.309 10.217 2.855 1.00 0.00 226 PRO B O 2
ATOM 3071 N N . MET B 1 27 ? 4.043 11.774 4.473 1.00 0.00 227 MET B N 2
ATOM 3072 C CA . MET B 1 27 ? 4.965 11.133 5.395 1.00 0.00 227 MET B CA 2
ATOM 3073 C C . MET B 1 27 ? 4.328 9.899 6.039 1.00 0.00 227 MET B C 2
ATOM 3074 O O . MET B 1 27 ? 5.027 8.953 6.400 1.00 0.00 227 MET B O 2
ATOM 3088 N N . THR B 1 28 ? 3.011 9.949 6.161 1.00 0.00 228 THR B N 2
ATOM 3089 C CA . THR B 1 28 ? 2.272 8.847 6.755 1.00 0.00 228 THR B CA 2
ATOM 3090 C C . THR B 1 28 ? 2.633 7.530 6.066 1.00 0.00 228 THR B C 2
ATOM 3091 O O . THR B 1 28 ? 2.697 6.485 6.711 1.00 0.00 228 THR B O 2
ATOM 3102 N N . LEU B 1 29 ? 2.860 7.624 4.763 1.00 0.00 229 LEU B N 2
ATOM 3103 C CA . LEU B 1 29 ? 3.213 6.453 3.979 1.00 0.00 229 LEU B CA 2
ATOM 3104 C C . LEU B 1 29 ? 4.390 5.736 4.643 1.00 0.00 229 LEU B C 2
ATOM 3105 O O . LEU B 1 29 ? 4.475 4.509 4.607 1.00 0.00 229 LEU B O 2
ATOM 3121 N N . LEU B 1 30 ? 5.270 6.532 5.233 1.00 0.00 230 LEU B N 2
ATOM 3122 C CA . LEU B 1 30 ? 6.439 5.988 5.904 1.00 0.00 230 LEU B CA 2
ATOM 3123 C C . LEU B 1 30 ? 6.034 5.474 7.287 1.00 0.00 230 LEU B C 2
ATOM 3124 O O . LEU B 1 30 ? 6.671 4.573 7.829 1.00 0.00 230 LEU B O 2
ATOM 3140 N N . VAL B 1 31 ? 4.977 6.070 7.820 1.00 0.00 231 VAL B N 2
ATOM 3141 C CA . VAL B 1 31 ? 4.480 5.684 9.129 1.00 0.00 231 VAL B CA 2
ATOM 3142 C C . VAL B 1 31 ? 3.979 4.240 9.074 1.00 0.00 231 VAL B C 2
ATOM 3143 O O . VAL B 1 31 ? 3.272 3.859 8.143 1.00 0.00 231 VAL B O 2
ATOM 3156 N N . PRO B 1 32 ? 4.377 3.454 10.110 1.00 0.00 232 PRO B N 2
ATOM 3157 C CA . PRO B 1 32 ? 3.976 2.058 10.188 1.00 0.00 232 PRO B CA 2
ATOM 3158 C C . PRO B 1 32 ? 2.511 1.933 10.609 1.00 0.00 232 PRO B C 2
ATOM 3159 O O . PRO B 1 32 ? 1.770 1.121 10.057 1.00 0.00 232 PRO B O 2
ATOM 3170 N N . GLU B 1 33 ? 2.135 2.748 11.584 1.00 0.00 233 GLU B N 2
ATOM 3171 C CA . GLU B 1 33 ? 0.772 2.738 12.085 1.00 0.00 233 GLU B CA 2
ATOM 3172 C C . GLU B 1 33 ? -0.209 3.080 10.961 1.00 0.00 233 GLU B C 2
ATOM 3173 O O . GLU B 1 33 ? -1.316 2.545 10.914 1.00 0.00 233 GLU B O 2
ATOM 3185 N N . VAL B 1 34 ? 0.232 3.969 10.084 1.00 0.00 234 VAL B N 2
ATOM 3186 C CA . VAL B 1 34 ? -0.594 4.388 8.963 1.00 0.00 234 VAL B CA 2
ATOM 3187 C C . VAL B 1 34 ? -0.485 3.354 7.841 1.00 0.00 234 VAL B C 2
ATOM 3188 O O . VAL B 1 34 ? -1.495 2.942 7.273 1.00 0.00 234 VAL B O 2
ATOM 3201 N N . ALA B 1 35 ? 0.748 2.966 7.555 1.00 0.00 235 ALA B N 2
ATOM 3202 C CA . ALA B 1 35 ? 1.002 1.989 6.510 1.00 0.00 235 ALA B CA 2
ATOM 3203 C C . ALA B 1 35 ? 0.364 0.653 6.901 1.00 0.00 235 ALA B C 2
ATOM 3204 O O . ALA B 1 35 ? -0.269 -0.001 6.074 1.00 0.00 235 ALA B O 2
ATOM 3211 N N . ALA B 1 36 ? 0.552 0.290 8.161 1.00 0.00 236 ALA B N 2
ATOM 3212 C CA . ALA B 1 36 ? 0.002 -0.954 8.671 1.00 0.00 236 ALA B CA 2
ATOM 3213 C C . ALA B 1 36 ? -1.512 -0.965 8.452 1.00 0.00 236 ALA B C 2
ATOM 3214 O O . ALA B 1 36 ? -2.063 -1.948 7.958 1.00 0.00 236 ALA B O 2
ATOM 3221 N N . GLU B 1 37 ? -2.141 0.137 8.831 1.00 0.00 237 GLU B N 2
ATOM 3222 C CA . GLU B 1 37 ? -3.580 0.266 8.683 1.00 0.00 237 GLU B CA 2
ATOM 3223 C C . GLU B 1 37 ? -3.962 0.279 7.202 1.00 0.00 237 GLU B C 2
ATOM 3224 O O . GLU B 1 37 ? -5.015 -0.234 6.823 1.00 0.00 237 GLU B O 2
ATOM 3236 N N . VAL B 1 38 ? -3.086 0.868 6.402 1.00 0.00 238 VAL B N 2
ATOM 3237 C CA . VAL B 1 38 ? -3.317 0.953 4.970 1.00 0.00 238 VAL B CA 2
ATOM 3238 C C . VAL B 1 38 ? -3.245 -0.448 4.361 1.00 0.00 238 VAL B C 2
ATOM 3239 O O . VAL B 1 38 ? -4.128 -0.846 3.602 1.00 0.00 238 VAL B O 2
ATOM 3252 N N . ILE B 1 39 ? -2.186 -1.161 4.718 1.00 0.00 239 ILE B N 2
ATOM 3253 C CA . ILE B 1 39 ? -1.988 -2.510 4.217 1.00 0.00 239 ILE B CA 2
ATOM 3254 C C . ILE B 1 39 ? -3.099 -3.417 4.753 1.00 0.00 239 ILE B C 2
ATOM 3255 O O . ILE B 1 39 ? -3.688 -4.192 4.001 1.00 0.00 239 ILE B O 2
ATOM 3271 N N . LYS B 1 40 ? -3.352 -3.288 6.046 1.00 0.00 240 LYS B N 2
ATOM 3272 C CA . LYS B 1 40 ? -4.381 -4.086 6.691 1.00 0.00 240 LYS B CA 2
ATOM 3273 C C . LYS B 1 40 ? -5.751 -3.675 6.151 1.00 0.00 240 LYS B C 2
ATOM 3274 O O . LYS B 1 40 ? -6.605 -4.525 5.902 1.00 0.00 240 LYS B O 2
ATOM 3293 N N . ASP B 1 41 ? -5.920 -2.371 5.985 1.00 0.00 241 ASP B N 2
ATOM 3294 C CA . ASP B 1 41 ? -7.173 -1.837 5.479 1.00 0.00 241 ASP B CA 2
ATOM 3295 C C . ASP B 1 41 ? -7.444 -2.413 4.088 1.00 0.00 241 ASP B C 2
ATOM 3296 O O . ASP B 1 41 ? -8.561 -2.833 3.793 1.00 0.00 241 ASP B O 2
ATOM 3305 N N . LEU B 1 42 ? -6.400 -2.415 3.270 1.00 0.00 242 LEU B N 2
ATOM 3306 C CA . LEU B 1 42 ? -6.512 -2.933 1.917 1.00 0.00 242 LEU B CA 2
ATOM 3307 C C . LEU B 1 42 ? -6.852 -4.424 1.973 1.00 0.00 242 LEU B C 2
ATOM 3308 O O . LEU B 1 42 ? -7.766 -4.882 1.290 1.00 0.00 242 LEU B O 2
ATOM 3324 N N . VAL B 1 43 ? -6.096 -5.140 2.792 1.00 0.00 243 VAL B N 2
ATOM 3325 C CA . VAL B 1 43 ? -6.307 -6.570 2.946 1.00 0.00 243 VAL B CA 2
ATOM 3326 C C . VAL B 1 43 ? -7.687 -6.815 3.559 1.00 0.00 243 VAL B C 2
ATOM 3327 O O . VAL B 1 43 ? -8.415 -7.703 3.119 1.00 0.00 243 VAL B O 2
ATOM 3340 N N . ASN B 1 44 ? -8.004 -6.013 4.565 1.00 0.00 244 ASN B N 2
ATOM 3341 C CA . ASN B 1 44 ? -9.283 -6.132 5.242 1.00 0.00 244 ASN B CA 2
ATOM 3342 C C . ASN B 1 44 ? -10.412 -5.997 4.218 1.00 0.00 244 ASN B C 2
ATOM 3343 O O . ASN B 1 44 ? -11.433 -6.676 4.321 1.00 0.00 244 ASN B O 2
ATOM 3354 N N . THR B 1 45 ? -10.191 -5.116 3.253 1.00 0.00 245 THR B N 2
ATOM 3355 C CA . THR B 1 45 ? -11.177 -4.884 2.211 1.00 0.00 245 THR B CA 2
ATOM 3356 C C . THR B 1 45 ? -11.200 -6.057 1.229 1.00 0.00 245 THR B C 2
ATOM 3357 O O . THR B 1 45 ? -12.270 -6.502 0.814 1.00 0.00 245 THR B O 2
ATOM 3368 N N . VAL B 1 46 ? -10.009 -6.523 0.884 1.00 0.00 246 VAL B N 2
ATOM 3369 C CA . VAL B 1 46 ? -9.880 -7.635 -0.042 1.00 0.00 246 VAL B CA 2
ATOM 3370 C C . VAL B 1 46 ? -10.569 -8.867 0.548 1.00 0.00 246 VAL B C 2
ATOM 3371 O O . VAL B 1 46 ? -11.240 -9.610 -0.168 1.00 0.00 246 VAL B O 2
ATOM 3384 N N . ARG B 1 47 ? -10.382 -9.045 1.847 1.00 0.00 247 ARG B N 2
ATOM 3385 C CA . ARG B 1 47 ? -10.978 -10.174 2.541 1.00 0.00 247 ARG B CA 2
ATOM 3386 C C . ARG B 1 47 ? -12.485 -9.962 2.705 1.00 0.00 247 ARG B C 2
ATOM 3387 O O . ARG B 1 47 ? -13.250 -10.924 2.740 1.00 0.00 247 ARG B O 2
ATOM 3408 N N . SER B 1 48 ? -12.864 -8.696 2.800 1.00 0.00 248 SER B N 2
ATOM 3409 C CA . SER B 1 48 ? -14.266 -8.346 2.959 1.00 0.00 248 SER B CA 2
ATOM 3410 C C . SER B 1 48 ? -15.099 -9.007 1.859 1.00 0.00 248 SER B C 2
ATOM 3411 O O . SER B 1 48 ? -16.138 -9.604 2.137 1.00 0.00 248 SER B O 2
ATOM 3419 N N . TYR B 1 49 ? -14.611 -8.880 0.634 1.00 0.00 249 TYR B N 2
ATOM 3420 C CA . TYR B 1 49 ? -15.297 -9.457 -0.508 1.00 0.00 249 TYR B CA 2
ATOM 3421 C C . TYR B 1 49 ? -15.178 -10.983 -0.506 1.00 0.00 249 TYR B C 2
ATOM 3422 O O . TYR B 1 49 ? -16.035 -11.677 -1.048 1.00 0.00 249 TYR B O 2
ATOM 3440 N N . ASP B 1 50 ? -14.106 -11.459 0.110 1.00 0.00 250 ASP B N 2
ATOM 3441 C CA . ASP B 1 50 ? -13.862 -12.890 0.190 1.00 0.00 250 ASP B CA 2
ATOM 3442 C C . ASP B 1 50 ? -14.901 -13.528 1.114 1.00 0.00 250 ASP B C 2
ATOM 3443 O O . ASP B 1 50 ? -15.281 -14.682 0.922 1.00 0.00 250 ASP B O 2
ATOM 3452 N N . THR B 1 51 ? -15.330 -12.750 2.097 1.00 0.00 251 THR B N 2
ATOM 3453 C CA . THR B 1 51 ? -16.317 -13.226 3.052 1.00 0.00 251 THR B CA 2
ATOM 3454 C C . THR B 1 51 ? -17.687 -12.616 2.750 1.00 0.00 251 THR B C 2
ATOM 3455 O O . THR B 1 51 ? -17.781 -11.604 2.056 1.00 0.00 251 THR B O 2
ATOM 3466 N N . GLU B 1 52 ? -18.715 -13.256 3.286 1.00 0.00 252 GLU B N 2
ATOM 3467 C CA . GLU B 1 52 ? -20.076 -12.790 3.084 1.00 0.00 252 GLU B CA 2
ATOM 3468 C C . GLU B 1 52 ? -20.333 -11.526 3.909 1.00 0.00 252 GLU B C 2
ATOM 3469 O O . GLU B 1 52 ? -21.212 -10.733 3.578 1.00 0.00 252 GLU B O 2
ATOM 3481 N N . ASN B 1 53 ? -19.548 -11.380 4.967 1.00 0.00 253 ASN B N 2
ATOM 3482 C CA . ASN B 1 53 ? -19.681 -10.228 5.841 1.00 0.00 253 ASN B CA 2
ATOM 3483 C C . ASN B 1 53 ? -18.440 -9.343 5.702 1.00 0.00 253 ASN B C 2
ATOM 3484 O O . ASN B 1 53 ? -17.315 -9.840 5.703 1.00 0.00 253 ASN B O 2
ATOM 3495 N N . GLU B 1 54 ? -18.687 -8.047 5.585 1.00 0.00 254 GLU B N 2
ATOM 3496 C CA . GLU B 1 54 ? -17.605 -7.088 5.445 1.00 0.00 254 GLU B CA 2
ATOM 3497 C C . GLU B 1 54 ? -17.489 -6.230 6.707 1.00 0.00 254 GLU B C 2
ATOM 3498 O O . GLU B 1 54 ? -18.494 -5.909 7.338 1.00 0.00 254 GLU B O 2
ATOM 3510 N N . HIS B 1 55 ? -16.253 -5.883 7.037 1.00 0.00 255 HIS B N 2
ATOM 3511 C CA . HIS B 1 55 ? -15.993 -5.068 8.211 1.00 0.00 255 HIS B CA 2
ATOM 3512 C C . HIS B 1 55 ? -14.976 -3.979 7.865 1.00 0.00 255 HIS B C 2
ATOM 3513 O O . HIS B 1 55 ? -13.795 -4.267 7.670 1.00 0.00 255 HIS B O 2
ATOM 3527 N N . ASP B 1 56 ? -15.469 -2.752 7.800 1.00 0.00 256 ASP B N 2
ATOM 3528 C CA . ASP B 1 56 ? -14.618 -1.618 7.482 1.00 0.00 256 ASP B CA 2
ATOM 3529 C C . ASP B 1 56 ? -14.574 -0.667 8.679 1.00 0.00 256 ASP B C 2
ATOM 3530 O O . ASP B 1 56 ? -15.609 -0.351 9.264 1.00 0.00 256 ASP B O 2
ATOM 3539 N N . VAL B 1 57 ? -13.366 -0.235 9.007 1.00 0.00 257 VAL B N 2
ATOM 3540 C CA . VAL B 1 57 ? -13.173 0.675 10.123 1.00 0.00 257 VAL B CA 2
ATOM 3541 C C . VAL B 1 57 ? -12.956 2.092 9.590 1.00 0.00 257 VAL B C 2
ATOM 3542 O O . VAL B 1 57 ? -12.530 2.272 8.450 1.00 0.00 257 VAL B O 2
ATOM 3555 N N . CYS B 1 58 ? -13.259 3.063 10.439 1.00 0.00 258 CYS B N 2
ATOM 3556 C CA . CYS B 1 58 ? -13.102 4.459 10.067 1.00 0.00 258 CYS B CA 2
ATOM 3557 C C . CYS B 1 58 ? -14.027 4.747 8.882 1.00 0.00 258 CYS B C 2
ATOM 3558 O O . CYS B 1 58 ? -14.474 3.825 8.201 1.00 0.00 258 CYS B O 2
ATOM 3566 N N . GLY B 1 59 ? -14.285 6.029 8.672 1.00 0.00 259 GLY B N 2
ATOM 3567 C CA . GLY B 1 59 ? -15.148 6.450 7.581 1.00 0.00 259 GLY B CA 2
ATOM 3568 C C . GLY B 1 59 ? -16.619 6.202 7.919 1.00 0.00 259 GLY B C 2
ATOM 3569 O O . GLY B 1 59 ? -17.073 5.058 7.928 1.00 0.00 259 GLY B O 2
ATOM 3573 N N . TRP B 1 60 ? -17.324 7.291 8.188 1.00 0.00 260 TRP B N 2
ATOM 3574 C CA . TRP B 1 60 ? -18.735 7.206 8.526 1.00 0.00 260 TRP B CA 2
ATOM 3575 C C . TRP B 1 60 ? -19.280 8.631 8.640 1.00 0.00 260 TRP B C 2
ATOM 3576 O O . TRP B 1 60 ? -20.035 9.081 7.780 1.00 0.00 260 TRP B O 2
ATOM 3597 N N . MET A 1 1 ? -0.447 -22.011 -10.705 1.00 0.00 1 MET A N 3
ATOM 3598 C CA . MET A 1 1 ? -1.760 -21.472 -11.015 1.00 0.00 1 MET A CA 3
ATOM 3599 C C . MET A 1 1 ? -2.448 -20.943 -9.754 1.00 0.00 1 MET A C 3
ATOM 3600 O O . MET A 1 1 ? -3.034 -19.861 -9.771 1.00 0.00 1 MET A O 3
ATOM 3614 N N . GLY A 1 2 ? -2.353 -21.730 -8.693 1.00 0.00 2 GLY A N 3
ATOM 3615 C CA . GLY A 1 2 ? -2.957 -21.353 -7.426 1.00 0.00 2 GLY A CA 3
ATOM 3616 C C . GLY A 1 2 ? -1.892 -21.162 -6.345 1.00 0.00 2 GLY A C 3
ATOM 3617 O O . GLY A 1 2 ? -1.721 -22.019 -5.479 1.00 0.00 2 GLY A O 3
ATOM 3621 N N . LYS A 1 3 ? -1.203 -20.034 -6.431 1.00 0.00 3 LYS A N 3
ATOM 3622 C CA . LYS A 1 3 ? -0.158 -19.720 -5.470 1.00 0.00 3 LYS A CA 3
ATOM 3623 C C . LYS A 1 3 ? -0.663 -18.639 -4.511 1.00 0.00 3 LYS A C 3
ATOM 3624 O O . LYS A 1 3 ? -1.693 -18.015 -4.760 1.00 0.00 3 LYS A O 3
ATOM 3643 N N . ALA A 1 4 ? 0.088 -18.452 -3.436 1.00 0.00 4 ALA A N 3
ATOM 3644 C CA . ALA A 1 4 ? -0.270 -17.457 -2.438 1.00 0.00 4 ALA A CA 3
ATOM 3645 C C . ALA A 1 4 ? 0.672 -16.258 -2.558 1.00 0.00 4 ALA A C 3
ATOM 3646 O O . ALA A 1 4 ? 1.753 -16.252 -1.973 1.00 0.00 4 ALA A O 3
ATOM 3653 N N . THR A 1 5 ? 0.227 -15.271 -3.322 1.00 0.00 5 THR A N 3
ATOM 3654 C CA . THR A 1 5 ? 1.017 -14.069 -3.528 1.00 0.00 5 THR A CA 3
ATOM 3655 C C . THR A 1 5 ? 0.109 -12.838 -3.583 1.00 0.00 5 THR A C 3
ATOM 3656 O O . THR A 1 5 ? -1.073 -12.948 -3.905 1.00 0.00 5 THR A O 3
ATOM 3667 N N . TYR A 1 6 ? 0.697 -11.694 -3.263 1.00 0.00 6 TYR A N 3
ATOM 3668 C CA . TYR A 1 6 ? -0.043 -10.444 -3.273 1.00 0.00 6 TYR A CA 3
ATOM 3669 C C . TYR A 1 6 ? 0.706 -9.369 -4.061 1.00 0.00 6 TYR A C 3
ATOM 3670 O O . TYR A 1 6 ? 1.928 -9.259 -3.962 1.00 0.00 6 TYR A O 3
ATOM 3688 N N . THR A 1 7 ? -0.055 -8.601 -4.826 1.00 0.00 7 THR A N 3
ATOM 3689 C CA . THR A 1 7 ? 0.521 -7.538 -5.631 1.00 0.00 7 THR A CA 3
ATOM 3690 C C . THR A 1 7 ? 0.077 -6.171 -5.107 1.00 0.00 7 THR A C 3
ATOM 3691 O O . THR A 1 7 ? -1.102 -5.827 -5.184 1.00 0.00 7 THR A O 3
ATOM 3702 N N . VAL A 1 8 ? 1.044 -5.430 -4.587 1.00 0.00 8 VAL A N 3
ATOM 3703 C CA . VAL A 1 8 ? 0.766 -4.108 -4.051 1.00 0.00 8 VAL A CA 3
ATOM 3704 C C . VAL A 1 8 ? 1.303 -3.048 -5.016 1.00 0.00 8 VAL A C 3
ATOM 3705 O O . VAL A 1 8 ? 2.499 -3.013 -5.302 1.00 0.00 8 VAL A O 3
ATOM 3718 N N . THR A 1 9 ? 0.393 -2.210 -5.489 1.00 0.00 9 THR A N 3
ATOM 3719 C CA . THR A 1 9 ? 0.759 -1.153 -6.415 1.00 0.00 9 THR A CA 3
ATOM 3720 C C . THR A 1 9 ? 0.579 0.217 -5.759 1.00 0.00 9 THR A C 3
ATOM 3721 O O . THR A 1 9 ? -0.505 0.540 -5.277 1.00 0.00 9 THR A O 3
ATOM 3732 N N . VAL A 1 10 ? 1.658 0.987 -5.762 1.00 0.00 10 VAL A N 3
ATOM 3733 C CA . VAL A 1 10 ? 1.632 2.314 -5.173 1.00 0.00 10 VAL A CA 3
ATOM 3734 C C . VAL A 1 10 ? 2.004 3.348 -6.239 1.00 0.00 10 VAL A C 3
ATOM 3735 O O . VAL A 1 10 ? 3.092 3.291 -6.811 1.00 0.00 10 VAL A O 3
ATOM 3748 N N . THR A 1 11 ? 1.081 4.268 -6.473 1.00 0.00 11 THR A N 3
ATOM 3749 C CA . THR A 1 11 ? 1.298 5.313 -7.458 1.00 0.00 11 THR A CA 3
ATOM 3750 C C . THR A 1 11 ? 1.006 6.688 -6.854 1.00 0.00 11 THR A C 3
ATOM 3751 O O . THR A 1 11 ? 0.110 6.826 -6.022 1.00 0.00 11 THR A O 3
ATOM 3762 N N . ASN A 1 12 ? 1.778 7.669 -7.295 1.00 0.00 12 ASN A N 3
ATOM 3763 C CA . ASN A 1 12 ? 1.613 9.028 -6.807 1.00 0.00 12 ASN A CA 3
ATOM 3764 C C . ASN A 1 12 ? 0.812 9.838 -7.828 1.00 0.00 12 ASN A C 3
ATOM 3765 O O . ASN A 1 12 ? 1.209 9.950 -8.986 1.00 0.00 12 ASN A O 3
ATOM 3776 N N . ASN A 1 13 ? -0.302 10.381 -7.360 1.00 0.00 13 ASN A N 3
ATOM 3777 C CA . ASN A 1 13 ? -1.163 11.178 -8.219 1.00 0.00 13 ASN A CA 3
ATOM 3778 C C . ASN A 1 13 ? -0.620 12.606 -8.295 1.00 0.00 13 ASN A C 3
ATOM 3779 O O . ASN A 1 13 ? -1.014 13.378 -9.167 1.00 0.00 13 ASN A O 3
ATOM 3790 N N . SER A 1 14 ? 0.279 12.913 -7.370 1.00 0.00 14 SER A N 3
ATOM 3791 C CA . SER A 1 14 ? 0.880 14.235 -7.322 1.00 0.00 14 SER A CA 3
ATOM 3792 C C . SER A 1 14 ? 2.049 14.314 -8.306 1.00 0.00 14 SER A C 3
ATOM 3793 O O . SER A 1 14 ? 2.277 15.353 -8.922 1.00 0.00 14 SER A O 3
ATOM 3801 N N . ASN A 1 15 ? 2.759 13.201 -8.422 1.00 0.00 15 ASN A N 3
ATOM 3802 C CA . ASN A 1 15 ? 3.899 13.131 -9.322 1.00 0.00 15 ASN A CA 3
ATOM 3803 C C . ASN A 1 15 ? 3.567 12.196 -10.486 1.00 0.00 15 ASN A C 3
ATOM 3804 O O . ASN A 1 15 ? 4.308 12.133 -11.466 1.00 0.00 15 ASN A O 3
ATOM 3815 N N . GLY A 1 16 ? 2.454 11.493 -10.340 1.00 0.00 16 GLY A N 3
ATOM 3816 C CA . GLY A 1 16 ? 2.016 10.565 -11.369 1.00 0.00 16 GLY A CA 3
ATOM 3817 C C . GLY A 1 16 ? 3.003 9.405 -11.517 1.00 0.00 16 GLY A C 3
ATOM 3818 O O . GLY A 1 16 ? 3.061 8.766 -12.566 1.00 0.00 16 GLY A O 3
ATOM 3822 N N . VAL A 1 17 ? 3.754 9.169 -10.451 1.00 0.00 17 VAL A N 3
ATOM 3823 C CA . VAL A 1 17 ? 4.735 8.098 -10.450 1.00 0.00 17 VAL A CA 3
ATOM 3824 C C . VAL A 1 17 ? 4.078 6.810 -9.949 1.00 0.00 17 VAL A C 3
ATOM 3825 O O . VAL A 1 17 ? 3.582 6.758 -8.824 1.00 0.00 17 VAL A O 3
ATOM 3838 N N . SER A 1 18 ? 4.094 5.801 -10.808 1.00 0.00 18 SER A N 3
ATOM 3839 C CA . SER A 1 18 ? 3.506 4.518 -10.467 1.00 0.00 18 SER A CA 3
ATOM 3840 C C . SER A 1 18 ? 4.608 3.503 -10.157 1.00 0.00 18 SER A C 3
ATOM 3841 O O . SER A 1 18 ? 5.663 3.513 -10.790 1.00 0.00 18 SER A O 3
ATOM 3849 N N . VAL A 1 19 ? 4.326 2.651 -9.182 1.00 0.00 19 VAL A N 3
ATOM 3850 C CA . VAL A 1 19 ? 5.280 1.631 -8.781 1.00 0.00 19 VAL A CA 3
ATOM 3851 C C . VAL A 1 19 ? 4.529 0.449 -8.166 1.00 0.00 19 VAL A C 3
ATOM 3852 O O . VAL A 1 19 ? 3.765 0.620 -7.218 1.00 0.00 19 VAL A O 3
ATOM 3865 N N . ASP A 1 20 ? 4.772 -0.724 -8.732 1.00 0.00 20 ASP A N 3
ATOM 3866 C CA . ASP A 1 20 ? 4.127 -1.935 -8.252 1.00 0.00 20 ASP A CA 3
ATOM 3867 C C . ASP A 1 20 ? 5.197 -2.936 -7.810 1.00 0.00 20 ASP A C 3
ATOM 3868 O O . ASP A 1 20 ? 6.271 -3.004 -8.404 1.00 0.00 20 ASP A O 3
ATOM 3877 N N . TYR A 1 21 ? 4.864 -3.688 -6.770 1.00 0.00 21 TYR A N 3
ATOM 3878 C CA . TYR A 1 21 ? 5.782 -4.682 -6.242 1.00 0.00 21 TYR A CA 3
ATOM 3879 C C . TYR A 1 21 ? 5.040 -5.961 -5.849 1.00 0.00 21 TYR A C 3
ATOM 3880 O O . TYR A 1 21 ? 4.053 -5.909 -5.116 1.00 0.00 21 TYR A O 3
ATOM 3898 N N . GLU A 1 22 ? 5.542 -7.077 -6.354 1.00 0.00 22 GLU A N 3
ATOM 3899 C CA . GLU A 1 22 ? 4.938 -8.367 -6.066 1.00 0.00 22 GLU A CA 3
ATOM 3900 C C . GLU A 1 22 ? 5.615 -9.010 -4.853 1.00 0.00 22 GLU A C 3
ATOM 3901 O O . GLU A 1 22 ? 6.791 -9.363 -4.908 1.00 0.00 22 GLU A O 3
ATOM 3913 N N . THR A 1 23 ? 4.841 -9.142 -3.786 1.00 0.00 23 THR A N 3
ATOM 3914 C CA . THR A 1 23 ? 5.350 -9.736 -2.561 1.00 0.00 23 THR A CA 3
ATOM 3915 C C . THR A 1 23 ? 4.330 -10.717 -1.980 1.00 0.00 23 THR A C 3
ATOM 3916 O O . THR A 1 23 ? 3.172 -10.362 -1.770 1.00 0.00 23 THR A O 3
ATOM 3927 N N . GLU A 1 24 ? 4.798 -11.933 -1.736 1.00 0.00 24 GLU A N 3
ATOM 3928 C CA . GLU A 1 24 ? 3.941 -12.967 -1.183 1.00 0.00 24 GLU A CA 3
ATOM 3929 C C . GLU A 1 24 ? 3.982 -12.930 0.346 1.00 0.00 24 GLU A C 3
ATOM 3930 O O . GLU A 1 24 ? 4.884 -13.496 0.961 1.00 0.00 24 GLU A O 3
ATOM 3942 N N . THR A 1 25 ? 2.993 -12.256 0.916 1.00 0.00 25 THR A N 3
ATOM 3943 C CA . THR A 1 25 ? 2.905 -12.137 2.361 1.00 0.00 25 THR A CA 3
ATOM 3944 C C . THR A 1 25 ? 1.482 -12.440 2.835 1.00 0.00 25 THR A C 3
ATOM 3945 O O . THR A 1 25 ? 0.544 -11.720 2.497 1.00 0.00 25 THR A O 3
ATOM 3956 N N . PRO A 1 26 ? 1.364 -13.537 3.631 1.00 0.00 26 PRO A N 3
ATOM 3957 C CA . PRO A 1 26 ? 0.072 -13.945 4.155 1.00 0.00 26 PRO A CA 3
ATOM 3958 C C . PRO A 1 26 ? -0.373 -13.027 5.295 1.00 0.00 26 PRO A C 3
ATOM 3959 O O . PRO A 1 26 ? -1.057 -12.031 5.063 1.00 0.00 26 PRO A O 3
ATOM 3970 N N . MET A 1 27 ? 0.033 -13.395 6.501 1.00 0.00 27 MET A N 3
ATOM 3971 C CA . MET A 1 27 ? -0.314 -12.616 7.678 1.00 0.00 27 MET A CA 3
ATOM 3972 C C . MET A 1 27 ? 0.481 -11.311 7.727 1.00 0.00 27 MET A C 3
ATOM 3973 O O . MET A 1 27 ? 0.025 -10.322 8.299 1.00 0.00 27 MET A O 3
ATOM 3987 N N . THR A 1 28 ? 1.658 -11.349 7.119 1.00 0.00 28 THR A N 3
ATOM 3988 C CA . THR A 1 28 ? 2.522 -10.182 7.086 1.00 0.00 28 THR A CA 3
ATOM 3989 C C . THR A 1 28 ? 1.744 -8.957 6.600 1.00 0.00 28 THR A C 3
ATOM 3990 O O . THR A 1 28 ? 2.100 -7.824 6.921 1.00 0.00 28 THR A O 3
ATOM 4001 N N . LEU A 1 29 ? 0.697 -9.226 5.833 1.00 0.00 29 LEU A N 3
ATOM 4002 C CA . LEU A 1 29 ? -0.134 -8.160 5.300 1.00 0.00 29 LEU A CA 3
ATOM 4003 C C . LEU A 1 29 ? -0.714 -7.344 6.457 1.00 0.00 29 LEU A C 3
ATOM 4004 O O . LEU A 1 29 ? -0.770 -6.117 6.389 1.00 0.00 29 LEU A O 3
ATOM 4020 N N . LEU A 1 30 ? -1.129 -8.058 7.493 1.00 0.00 30 LEU A N 3
ATOM 4021 C CA . LEU A 1 30 ? -1.702 -7.415 8.663 1.00 0.00 30 LEU A CA 3
ATOM 4022 C C . LEU A 1 30 ? -0.577 -6.844 9.529 1.00 0.00 30 LEU A C 3
ATOM 4023 O O . LEU A 1 30 ? -0.789 -5.893 10.281 1.00 0.00 30 LEU A O 3
ATOM 4039 N N . VAL A 1 31 ? 0.596 -7.446 9.393 1.00 0.00 31 VAL A N 3
ATOM 4040 C CA . VAL A 1 31 ? 1.754 -7.009 10.153 1.00 0.00 31 VAL A CA 3
ATOM 4041 C C . VAL A 1 31 ? 2.086 -5.562 9.782 1.00 0.00 31 VAL A C 3
ATOM 4042 O O . VAL A 1 31 ? 2.105 -5.208 8.604 1.00 0.00 31 VAL A O 3
ATOM 4055 N N . PRO A 1 32 ? 2.346 -4.743 10.836 1.00 0.00 32 PRO A N 3
ATOM 4056 C CA . PRO A 1 32 ? 2.675 -3.343 10.633 1.00 0.00 32 PRO A CA 3
ATOM 4057 C C . PRO A 1 32 ? 4.106 -3.187 10.115 1.00 0.00 32 PRO A C 3
ATOM 4058 O O . PRO A 1 32 ? 4.355 -2.408 9.195 1.00 0.00 32 PRO A O 3
ATOM 4069 N N . GLU A 1 33 ? 5.009 -3.938 10.727 1.00 0.00 33 GLU A N 3
ATOM 4070 C CA . GLU A 1 33 ? 6.409 -3.892 10.338 1.00 0.00 33 GLU A CA 3
ATOM 4071 C C . GLU A 1 33 ? 6.565 -4.293 8.870 1.00 0.00 33 GLU A C 3
ATOM 4072 O O . GLU A 1 33 ? 7.407 -3.745 8.159 1.00 0.00 33 GLU A O 3
ATOM 4084 N N . VAL A 1 34 ? 5.740 -5.244 8.458 1.00 0.00 34 VAL A N 3
ATOM 4085 C CA . VAL A 1 34 ? 5.777 -5.723 7.086 1.00 0.00 34 VAL A CA 3
ATOM 4086 C C . VAL A 1 34 ? 5.023 -4.741 6.187 1.00 0.00 34 VAL A C 3
ATOM 4087 O O . VAL A 1 34 ? 5.493 -4.401 5.102 1.00 0.00 34 VAL A O 3
ATOM 4100 N N . ALA A 1 35 ? 3.867 -4.312 6.672 1.00 0.00 35 ALA A N 3
ATOM 4101 C CA . ALA A 1 35 ? 3.044 -3.376 5.926 1.00 0.00 35 ALA A CA 3
ATOM 4102 C C . ALA A 1 35 ? 3.785 -2.044 5.794 1.00 0.00 35 ALA A C 3
ATOM 4103 O O . ALA A 1 35 ? 3.826 -1.457 4.714 1.00 0.00 35 ALA A O 3
ATOM 4110 N N . ALA A 1 36 ? 4.352 -1.607 6.908 1.00 0.00 36 ALA A N 3
ATOM 4111 C CA . ALA A 1 36 ? 5.090 -0.355 6.932 1.00 0.00 36 ALA A CA 3
ATOM 4112 C C . ALA A 1 36 ? 6.255 -0.437 5.942 1.00 0.00 36 ALA A C 3
ATOM 4113 O O . ALA A 1 36 ? 6.449 0.467 5.131 1.00 0.00 36 ALA A O 3
ATOM 4120 N N . GLU A 1 37 ? 6.999 -1.528 6.042 1.00 0.00 37 GLU A N 3
ATOM 4121 C CA . GLU A 1 37 ? 8.140 -1.738 5.167 1.00 0.00 37 GLU A CA 3
ATOM 4122 C C . GLU A 1 37 ? 7.685 -1.794 3.707 1.00 0.00 37 GLU A C 3
ATOM 4123 O O . GLU A 1 37 ? 8.400 -1.344 2.813 1.00 0.00 37 GLU A O 3
ATOM 4135 N N . VAL A 1 38 ? 6.498 -2.348 3.511 1.00 0.00 38 VAL A N 3
ATOM 4136 C CA . VAL A 1 38 ? 5.939 -2.468 2.175 1.00 0.00 38 VAL A CA 3
ATOM 4137 C C . VAL A 1 38 ? 5.553 -1.079 1.662 1.00 0.00 38 VAL A C 3
ATOM 4138 O O . VAL A 1 38 ? 5.944 -0.689 0.564 1.00 0.00 38 VAL A O 3
ATOM 4151 N N . ILE A 1 39 ? 4.790 -0.371 2.482 1.00 0.00 39 ILE A N 3
ATOM 4152 C CA . ILE A 1 39 ? 4.346 0.965 2.124 1.00 0.00 39 ILE A CA 3
ATOM 4153 C C . ILE A 1 39 ? 5.567 1.869 1.937 1.00 0.00 39 ILE A C 3
ATOM 4154 O O . ILE A 1 39 ? 5.619 2.660 0.997 1.00 0.00 39 ILE A O 3
ATOM 4170 N N . LYS A 1 40 ? 6.518 1.721 2.847 1.00 0.00 40 LYS A N 3
ATOM 4171 C CA . LYS A 1 40 ? 7.735 2.514 2.794 1.00 0.00 40 LYS A CA 3
ATOM 4172 C C . LYS A 1 40 ? 8.599 2.036 1.626 1.00 0.00 40 LYS A C 3
ATOM 4173 O O . LYS A 1 40 ? 9.190 2.846 0.913 1.00 0.00 40 LYS A O 3
ATOM 4192 N N . ASP A 1 41 ? 8.645 0.722 1.465 1.00 0.00 41 ASP A N 3
ATOM 4193 C CA . ASP A 1 41 ? 9.429 0.127 0.394 1.00 0.00 41 ASP A CA 3
ATOM 4194 C C . ASP A 1 41 ? 8.924 0.649 -0.952 1.00 0.00 41 ASP A C 3
ATOM 4195 O O . ASP A 1 41 ? 9.718 1.016 -1.817 1.00 0.00 41 ASP A O 3
ATOM 4204 N N . LEU A 1 42 ? 7.606 0.666 -1.088 1.00 0.00 42 LEU A N 3
ATOM 4205 C CA . LEU A 1 42 ? 6.987 1.138 -2.315 1.00 0.00 42 LEU A CA 3
ATOM 4206 C C . LEU A 1 42 ? 7.318 2.619 -2.512 1.00 0.00 42 LEU A C 3
ATOM 4207 O O . LEU A 1 42 ? 7.780 3.019 -3.579 1.00 0.00 42 LEU A O 3
ATOM 4223 N N . VAL A 1 43 ? 7.067 3.392 -1.466 1.00 0.00 43 VAL A N 3
ATOM 4224 C CA . VAL A 1 43 ? 7.333 4.820 -1.510 1.00 0.00 43 VAL A CA 3
ATOM 4225 C C . VAL A 1 43 ? 8.825 5.049 -1.761 1.00 0.00 43 VAL A C 3
ATOM 4226 O O . VAL A 1 43 ? 9.198 5.852 -2.615 1.00 0.00 43 VAL A O 3
ATOM 4239 N N . ASN A 1 44 ? 9.638 4.329 -1.003 1.00 0.00 44 ASN A N 3
ATOM 4240 C CA . ASN A 1 44 ? 11.080 4.444 -1.132 1.00 0.00 44 ASN A CA 3
ATOM 4241 C C . ASN A 1 44 ? 11.481 4.170 -2.583 1.00 0.00 44 ASN A C 3
ATOM 4242 O O . ASN A 1 44 ? 12.400 4.798 -3.106 1.00 0.00 44 ASN A O 3
ATOM 4253 N N . THR A 1 45 ? 10.771 3.232 -3.192 1.00 0.00 45 THR A N 3
ATOM 4254 C CA . THR A 1 45 ? 11.041 2.867 -4.572 1.00 0.00 45 THR A CA 3
ATOM 4255 C C . THR A 1 45 ? 10.532 3.954 -5.521 1.00 0.00 45 THR A C 3
ATOM 4256 O O . THR A 1 45 ? 11.176 4.262 -6.522 1.00 0.00 45 THR A O 3
ATOM 4267 N N . VAL A 1 46 ? 9.378 4.506 -5.172 1.00 0.00 46 VAL A N 3
ATOM 4268 C CA . VAL A 1 46 ? 8.775 5.551 -5.980 1.00 0.00 46 VAL A CA 3
ATOM 4269 C C . VAL A 1 46 ? 9.721 6.752 -6.041 1.00 0.00 46 VAL A C 3
ATOM 4270 O O . VAL A 1 46 ? 9.949 7.313 -7.112 1.00 0.00 46 VAL A O 3
ATOM 4283 N N . ARG A 1 47 ? 10.245 7.112 -4.880 1.00 0.00 47 ARG A N 3
ATOM 4284 C CA . ARG A 1 47 ? 11.162 8.236 -4.788 1.00 0.00 47 ARG A CA 3
ATOM 4285 C C . ARG A 1 47 ? 12.519 7.865 -5.389 1.00 0.00 47 ARG A C 3
ATOM 4286 O O . ARG A 1 47 ? 13.222 8.723 -5.920 1.00 0.00 47 ARG A O 3
ATOM 4307 N N . SER A 1 48 ? 12.847 6.586 -5.286 1.00 0.00 48 SER A N 3
ATOM 4308 C CA . SER A 1 48 ? 14.107 6.090 -5.812 1.00 0.00 48 SER A CA 3
ATOM 4309 C C . SER A 1 48 ? 14.235 6.455 -7.292 1.00 0.00 48 SER A C 3
ATOM 4310 O O . SER A 1 48 ? 15.333 6.727 -7.777 1.00 0.00 48 SER A O 3
ATOM 4318 N N . TYR A 1 49 ? 13.096 6.449 -7.971 1.00 0.00 49 TYR A N 3
ATOM 4319 C CA . TYR A 1 49 ? 13.067 6.776 -9.386 1.00 0.00 49 TYR A CA 3
ATOM 4320 C C . TYR A 1 49 ? 13.235 8.282 -9.605 1.00 0.00 49 TYR A C 3
ATOM 4321 O O . TYR A 1 49 ? 13.811 8.707 -10.606 1.00 0.00 49 TYR A O 3
ATOM 4339 N N . ASP A 1 50 ? 12.723 9.047 -8.652 1.00 0.00 50 ASP A N 3
ATOM 4340 C CA . ASP A 1 50 ? 12.809 10.495 -8.728 1.00 0.00 50 ASP A CA 3
ATOM 4341 C C . ASP A 1 50 ? 14.204 10.942 -8.286 1.00 0.00 50 ASP A C 3
ATOM 4342 O O . ASP A 1 50 ? 14.838 11.760 -8.952 1.00 0.00 50 ASP A O 3
ATOM 4351 N N . THR A 1 51 ? 14.642 10.387 -7.165 1.00 0.00 51 THR A N 3
ATOM 4352 C CA . THR A 1 51 ? 15.950 10.719 -6.627 1.00 0.00 51 THR A CA 3
ATOM 4353 C C . THR A 1 51 ? 17.049 10.013 -7.424 1.00 0.00 51 THR A C 3
ATOM 4354 O O . THR A 1 51 ? 16.839 8.917 -7.940 1.00 0.00 51 THR A O 3
ATOM 4365 N N . GLU A 1 52 ? 18.197 10.671 -7.497 1.00 0.00 52 GLU A N 3
ATOM 4366 C CA . GLU A 1 52 ? 19.330 10.120 -8.223 1.00 0.00 52 GLU A CA 3
ATOM 4367 C C . GLU A 1 52 ? 19.111 10.253 -9.730 1.00 0.00 52 GLU A C 3
ATOM 4368 O O . GLU A 1 52 ? 19.886 10.917 -10.417 1.00 0.00 52 GLU A O 3
ATOM 4380 N N . ASN A 1 53 ? 18.051 9.614 -10.201 1.00 0.00 53 ASN A N 3
ATOM 4381 C CA . ASN A 1 53 ? 17.720 9.653 -11.616 1.00 0.00 53 ASN A CA 3
ATOM 4382 C C . ASN A 1 53 ? 17.074 10.999 -11.947 1.00 0.00 53 ASN A C 3
ATOM 4383 O O . ASN A 1 53 ? 16.813 11.804 -11.053 1.00 0.00 53 ASN A O 3
ATOM 4394 N N . GLU A 1 54 ? 16.834 11.204 -13.234 1.00 0.00 54 GLU A N 3
ATOM 4395 C CA . GLU A 1 54 ? 16.223 12.440 -13.693 1.00 0.00 54 GLU A CA 3
ATOM 4396 C C . GLU A 1 54 ? 14.971 12.751 -12.871 1.00 0.00 54 GLU A C 3
ATOM 4397 O O . GLU A 1 54 ? 14.438 11.876 -12.189 1.00 0.00 54 GLU A O 3
ATOM 4409 N N . HIS A 1 55 ? 14.535 13.999 -12.963 1.00 0.00 55 HIS A N 3
ATOM 4410 C CA . HIS A 1 55 ? 13.355 14.436 -12.236 1.00 0.00 55 HIS A CA 3
ATOM 4411 C C . HIS A 1 55 ? 13.491 14.054 -10.761 1.00 0.00 55 HIS A C 3
ATOM 4412 O O . HIS A 1 55 ? 13.236 12.911 -10.387 1.00 0.00 55 HIS A O 3
ATOM 4426 N N . ASP A 1 56 ? 13.892 15.033 -9.964 1.00 0.00 56 ASP A N 3
ATOM 4427 C CA . ASP A 1 56 ? 14.065 14.814 -8.538 1.00 0.00 56 ASP A CA 3
ATOM 4428 C C . ASP A 1 56 ? 12.990 15.588 -7.773 1.00 0.00 56 ASP A C 3
ATOM 4429 O O . ASP A 1 56 ? 12.735 16.756 -8.065 1.00 0.00 56 ASP A O 3
ATOM 4438 N N . VAL A 1 57 ? 12.387 14.907 -6.809 1.00 0.00 57 VAL A N 3
ATOM 4439 C CA . VAL A 1 57 ? 11.344 15.518 -6.002 1.00 0.00 57 VAL A CA 3
ATOM 4440 C C . VAL A 1 57 ? 11.943 16.669 -5.190 1.00 0.00 57 VAL A C 3
ATOM 4441 O O . VAL A 1 57 ? 12.817 16.454 -4.352 1.00 0.00 57 VAL A O 3
ATOM 4454 N N . CYS A 1 58 ? 11.448 17.867 -5.469 1.00 0.00 58 CYS A N 3
ATOM 4455 C CA . CYS A 1 58 ? 11.923 19.052 -4.775 1.00 0.00 58 CYS A CA 3
ATOM 4456 C C . CYS A 1 58 ? 11.437 18.988 -3.327 1.00 0.00 58 CYS A C 3
ATOM 4457 O O . CYS A 1 58 ? 10.366 19.502 -3.004 1.00 0.00 58 CYS A O 3
ATOM 4465 N N . GLY A 1 59 ? 12.246 18.353 -2.492 1.00 0.00 59 GLY A N 3
ATOM 4466 C CA . GLY A 1 59 ? 11.911 18.215 -1.084 1.00 0.00 59 GLY A CA 3
ATOM 4467 C C . GLY A 1 59 ? 12.474 16.913 -0.512 1.00 0.00 59 GLY A C 3
ATOM 4468 O O . GLY A 1 59 ? 13.658 16.623 -0.668 1.00 0.00 59 GLY A O 3
ATOM 4472 N N . TRP A 1 60 ? 11.597 16.163 0.139 1.00 0.00 60 TRP A N 3
ATOM 4473 C CA . TRP A 1 60 ? 11.991 14.898 0.736 1.00 0.00 60 TRP A CA 3
ATOM 4474 C C . TRP A 1 60 ? 13.240 15.144 1.584 1.00 0.00 60 TRP A C 3
ATOM 4475 O O . TRP A 1 60 ? 13.182 15.849 2.590 1.00 0.00 60 TRP A O 3
ATOM 4496 N N . MET B 1 1 ? -5.554 17.867 -11.096 1.00 0.00 201 MET B N 3
ATOM 4497 C CA . MET B 1 1 ? -4.487 18.414 -11.917 1.00 0.00 201 MET B CA 3
ATOM 4498 C C . MET B 1 1 ? -3.231 18.674 -11.083 1.00 0.00 201 MET B C 3
ATOM 4499 O O . MET B 1 1 ? -2.131 18.288 -11.475 1.00 0.00 201 MET B O 3
ATOM 4513 N N . GLY B 1 2 ? -3.438 19.325 -9.948 1.00 0.00 202 GLY B N 3
ATOM 4514 C CA . GLY B 1 2 ? -2.335 19.641 -9.056 1.00 0.00 202 GLY B CA 3
ATOM 4515 C C . GLY B 1 2 ? -2.694 19.312 -7.604 1.00 0.00 202 GLY B C 3
ATOM 4516 O O . GLY B 1 2 ? -2.717 20.198 -6.752 1.00 0.00 202 GLY B O 3
ATOM 4520 N N . LYS B 1 3 ? -2.963 18.036 -7.370 1.00 0.00 203 LYS B N 3
ATOM 4521 C CA . LYS B 1 3 ? -3.319 17.580 -6.037 1.00 0.00 203 LYS B CA 3
ATOM 4522 C C . LYS B 1 3 ? -2.319 16.514 -5.584 1.00 0.00 203 LYS B C 3
ATOM 4523 O O . LYS B 1 3 ? -1.699 15.847 -6.411 1.00 0.00 203 LYS B O 3
ATOM 4542 N N . ALA B 1 4 ? -2.193 16.386 -4.272 1.00 0.00 204 ALA B N 3
ATOM 4543 C CA . ALA B 1 4 ? -1.279 15.413 -3.698 1.00 0.00 204 ALA B CA 3
ATOM 4544 C C . ALA B 1 4 ? -2.076 14.207 -3.195 1.00 0.00 204 ALA B C 3
ATOM 4545 O O . ALA B 1 4 ? -2.775 14.297 -2.188 1.00 0.00 204 ALA B O 3
ATOM 4552 N N . THR B 1 5 ? -1.941 13.106 -3.920 1.00 0.00 205 THR B N 3
ATOM 4553 C CA . THR B 1 5 ? -2.639 11.884 -3.559 1.00 0.00 205 THR B CA 3
ATOM 4554 C C . THR B 1 5 ? -1.803 10.660 -3.940 1.00 0.00 205 THR B C 3
ATOM 4555 O O . THR B 1 5 ? -0.834 10.774 -4.689 1.00 0.00 205 THR B O 3
ATOM 4566 N N . TYR B 1 6 ? -2.208 9.517 -3.406 1.00 0.00 206 TYR B N 3
ATOM 4567 C CA . TYR B 1 6 ? -1.508 8.273 -3.680 1.00 0.00 206 TYR B CA 3
ATOM 4568 C C . TYR B 1 6 ? -2.496 7.133 -3.938 1.00 0.00 206 TYR B C 3
ATOM 4569 O O . TYR B 1 6 ? -3.552 7.070 -3.312 1.00 0.00 206 TYR B O 3
ATOM 4587 N N . THR B 1 7 ? -2.115 6.261 -4.860 1.00 0.00 207 THR B N 3
ATOM 4588 C CA . THR B 1 7 ? -2.955 5.127 -5.208 1.00 0.00 207 THR B CA 3
ATOM 4589 C C . THR B 1 7 ? -2.290 3.819 -4.773 1.00 0.00 207 THR B C 3
ATOM 4590 O O . THR B 1 7 ? -1.303 3.391 -5.369 1.00 0.00 207 THR B O 3
ATOM 4601 N N . VAL B 1 8 ? -2.858 3.220 -3.736 1.00 0.00 208 VAL B N 3
ATOM 4602 C CA . VAL B 1 8 ? -2.333 1.969 -3.215 1.00 0.00 208 VAL B CA 3
ATOM 4603 C C . VAL B 1 8 ? -3.298 0.833 -3.559 1.00 0.00 208 VAL B C 3
ATOM 4604 O O . VAL B 1 8 ? -4.424 0.798 -3.064 1.00 0.00 208 VAL B O 3
ATOM 4617 N N . THR B 1 9 ? -2.823 -0.068 -4.405 1.00 0.00 209 THR B N 3
ATOM 4618 C CA . THR B 1 9 ? -3.629 -1.204 -4.821 1.00 0.00 209 THR B CA 3
ATOM 4619 C C . THR B 1 9 ? -3.163 -2.477 -4.113 1.00 0.00 209 THR B C 3
ATOM 4620 O O . THR B 1 9 ? -1.978 -2.634 -3.828 1.00 0.00 209 THR B O 3
ATOM 4631 N N . VAL B 1 10 ? -4.121 -3.353 -3.851 1.00 0.00 210 VAL B N 3
ATOM 4632 C CA . VAL B 1 10 ? -3.825 -4.608 -3.181 1.00 0.00 210 VAL B CA 3
ATOM 4633 C C . VAL B 1 10 ? -4.653 -5.728 -3.816 1.00 0.00 210 VAL B C 3
ATOM 4634 O O . VAL B 1 10 ? -5.879 -5.728 -3.719 1.00 0.00 210 VAL B O 3
ATOM 4647 N N . THR B 1 11 ? -3.949 -6.655 -4.449 1.00 0.00 211 THR B N 3
ATOM 4648 C CA . THR B 1 11 ? -4.604 -7.778 -5.099 1.00 0.00 211 THR B CA 3
ATOM 4649 C C . THR B 1 11 ? -3.993 -9.098 -4.625 1.00 0.00 211 THR B C 3
ATOM 4650 O O . THR B 1 11 ? -2.773 -9.225 -4.536 1.00 0.00 211 THR B O 3
ATOM 4661 N N . ASN B 1 12 ? -4.869 -10.048 -4.333 1.00 0.00 212 ASN B N 3
ATOM 4662 C CA . ASN B 1 12 ? -4.432 -11.354 -3.872 1.00 0.00 212 ASN B CA 3
ATOM 4663 C C . ASN B 1 12 ? -4.387 -12.321 -5.057 1.00 0.00 212 ASN B C 3
ATOM 4664 O O . ASN B 1 12 ? -5.411 -12.585 -5.685 1.00 0.00 212 ASN B O 3
ATOM 4675 N N . ASN B 1 13 ? -3.190 -12.822 -5.326 1.00 0.00 213 ASN B N 3
ATOM 4676 C CA . ASN B 1 13 ? -2.999 -13.753 -6.424 1.00 0.00 213 ASN B CA 3
ATOM 4677 C C . ASN B 1 13 ? -3.507 -15.135 -6.009 1.00 0.00 213 ASN B C 3
ATOM 4678 O O . ASN B 1 13 ? -3.689 -16.012 -6.853 1.00 0.00 213 ASN B O 3
ATOM 4689 N N . SER B 1 14 ? -3.722 -15.286 -4.711 1.00 0.00 214 SER B N 3
ATOM 4690 C CA . SER B 1 14 ? -4.206 -16.546 -4.174 1.00 0.00 214 SER B CA 3
ATOM 4691 C C . SER B 1 14 ? -5.727 -16.629 -4.322 1.00 0.00 214 SER B C 3
ATOM 4692 O O . SER B 1 14 ? -6.274 -17.704 -4.560 1.00 0.00 214 SER B O 3
ATOM 4700 N N . ASN B 1 15 ? -6.367 -15.479 -4.174 1.00 0.00 215 ASN B N 3
ATOM 4701 C CA . ASN B 1 15 ? -7.814 -15.407 -4.288 1.00 0.00 215 ASN B CA 3
ATOM 4702 C C . ASN B 1 15 ? -8.184 -14.662 -5.572 1.00 0.00 215 ASN B C 3
ATOM 4703 O O . ASN B 1 15 ? -9.358 -14.577 -5.929 1.00 0.00 215 ASN B O 3
ATOM 4714 N N . GLY B 1 16 ? -7.159 -14.140 -6.231 1.00 0.00 216 GLY B N 3
ATOM 4715 C CA . GLY B 1 16 ? -7.362 -13.405 -7.468 1.00 0.00 216 GLY B CA 3
ATOM 4716 C C . GLY B 1 16 ? -8.249 -12.179 -7.238 1.00 0.00 216 GLY B C 3
ATOM 4717 O O . GLY B 1 16 ? -8.807 -11.625 -8.185 1.00 0.00 216 GLY B O 3
ATOM 4721 N N . VAL B 1 17 ? -8.353 -11.792 -5.975 1.00 0.00 217 VAL B N 3
ATOM 4722 C CA . VAL B 1 17 ? -9.164 -10.643 -5.609 1.00 0.00 217 VAL B CA 3
ATOM 4723 C C . VAL B 1 17 ? -8.299 -9.381 -5.652 1.00 0.00 217 VAL B C 3
ATOM 4724 O O . VAL B 1 17 ? -7.235 -9.330 -5.038 1.00 0.00 217 VAL B O 3
ATOM 4737 N N . SER B 1 18 ? -8.790 -8.391 -6.386 1.00 0.00 218 SER B N 3
ATOM 4738 C CA . SER B 1 18 ? -8.077 -7.133 -6.518 1.00 0.00 218 SER B CA 3
ATOM 4739 C C . SER B 1 18 ? -8.855 -6.015 -5.824 1.00 0.00 218 SER B C 3
ATOM 4740 O O . SER B 1 18 ? -10.085 -6.031 -5.801 1.00 0.00 218 SER B O 3
ATOM 4748 N N . VAL B 1 19 ? -8.107 -5.070 -5.273 1.00 0.00 219 VAL B N 3
ATOM 4749 C CA . VAL B 1 19 ? -8.712 -3.946 -4.578 1.00 0.00 219 VAL B CA 3
ATOM 4750 C C . VAL B 1 19 ? -7.765 -2.745 -4.640 1.00 0.00 219 VAL B C 3
ATOM 4751 O O . VAL B 1 19 ? -6.572 -2.877 -4.379 1.00 0.00 219 VAL B O 3
ATOM 4764 N N . ASP B 1 20 ? -8.336 -1.601 -4.988 1.00 0.00 220 ASP B N 3
ATOM 4765 C CA . ASP B 1 20 ? -7.558 -0.377 -5.088 1.00 0.00 220 ASP B CA 3
ATOM 4766 C C . ASP B 1 20 ? -8.129 0.666 -4.124 1.00 0.00 220 ASP B C 3
ATOM 4767 O O . ASP B 1 20 ? -9.340 0.724 -3.913 1.00 0.00 220 ASP B O 3
ATOM 4776 N N . TYR B 1 21 ? -7.231 1.462 -3.564 1.00 0.00 221 TYR B N 3
ATOM 4777 C CA . TYR B 1 21 ? -7.630 2.499 -2.628 1.00 0.00 221 TYR B CA 3
ATOM 4778 C C . TYR B 1 21 ? -6.820 3.779 -2.847 1.00 0.00 221 TYR B C 3
ATOM 4779 O O . TYR B 1 21 ? -5.591 3.740 -2.887 1.00 0.00 221 TYR B O 3
ATOM 4797 N N . GLU B 1 22 ? -7.541 4.881 -2.985 1.00 0.00 222 GLU B N 3
ATOM 4798 C CA . GLU B 1 22 ? -6.905 6.170 -3.200 1.00 0.00 222 GLU B CA 3
ATOM 4799 C C . GLU B 1 22 ? -6.839 6.954 -1.889 1.00 0.00 222 GLU B C 3
ATOM 4800 O O . GLU B 1 22 ? -7.870 7.325 -1.330 1.00 0.00 222 GLU B O 3
ATOM 4812 N N . THR B 1 23 ? -5.616 7.184 -1.435 1.00 0.00 223 THR B N 3
ATOM 4813 C CA . THR B 1 23 ? -5.402 7.918 -0.199 1.00 0.00 223 THR B CA 3
ATOM 4814 C C . THR B 1 23 ? -4.252 8.914 -0.362 1.00 0.00 223 THR B C 3
ATOM 4815 O O . THR B 1 23 ? -3.341 8.690 -1.157 1.00 0.00 223 THR B O 3
ATOM 4826 N N . GLU B 1 24 ? -4.333 9.993 0.403 1.00 0.00 224 GLU B N 3
ATOM 4827 C CA . GLU B 1 24 ? -3.311 11.025 0.353 1.00 0.00 224 GLU B CA 3
ATOM 4828 C C . GLU B 1 24 ? -2.477 11.007 1.634 1.00 0.00 224 GLU B C 3
ATOM 4829 O O . GLU B 1 24 ? -2.855 11.616 2.634 1.00 0.00 224 GLU B O 3
ATOM 4841 N N . THR B 1 25 ? -1.356 10.302 1.565 1.00 0.00 225 THR B N 3
ATOM 4842 C CA . THR B 1 25 ? -0.465 10.198 2.707 1.00 0.00 225 THR B CA 3
ATOM 4843 C C . THR B 1 25 ? 0.985 10.424 2.276 1.00 0.00 225 THR B C 3
ATOM 4844 O O . THR B 1 25 ? 1.578 9.577 1.611 1.00 0.00 225 THR B O 3
ATOM 4855 N N . PRO B 1 26 ? 1.529 11.603 2.683 1.00 0.00 226 PRO B N 3
ATOM 4856 C CA . PRO B 1 26 ? 2.898 11.952 2.344 1.00 0.00 226 PRO B CA 3
ATOM 4857 C C . PRO B 1 26 ? 3.891 11.160 3.198 1.00 0.00 226 PRO B C 3
ATOM 4858 O O . PRO B 1 26 ? 4.400 10.127 2.765 1.00 0.00 226 PRO B O 3
ATOM 4869 N N . MET B 1 27 ? 4.138 11.675 4.393 1.00 0.00 227 MET B N 3
ATOM 4870 C CA . MET B 1 27 ? 5.061 11.028 5.310 1.00 0.00 227 MET B CA 3
ATOM 4871 C C . MET B 1 27 ? 4.424 9.795 5.951 1.00 0.00 227 MET B C 3
ATOM 4872 O O . MET B 1 27 ? 5.120 8.841 6.297 1.00 0.00 227 MET B O 3
ATOM 4886 N N . THR B 1 28 ? 3.107 9.852 6.090 1.00 0.00 228 THR B N 3
ATOM 4887 C CA . THR B 1 28 ? 2.369 8.750 6.683 1.00 0.00 228 THR B CA 3
ATOM 4888 C C . THR B 1 28 ? 2.718 7.435 5.983 1.00 0.00 228 THR B C 3
ATOM 4889 O O . THR B 1 28 ? 2.782 6.386 6.622 1.00 0.00 228 THR B O 3
ATOM 4900 N N . LEU B 1 29 ? 2.937 7.535 4.680 1.00 0.00 229 LEU B N 3
ATOM 4901 C CA . LEU B 1 29 ? 3.279 6.366 3.887 1.00 0.00 229 LEU B CA 3
ATOM 4902 C C . LEU B 1 29 ? 4.453 5.637 4.543 1.00 0.00 229 LEU B C 3
ATOM 4903 O O . LEU B 1 29 ? 4.548 4.412 4.469 1.00 0.00 229 LEU B O 3
ATOM 4919 N N . LEU B 1 30 ? 5.320 6.420 5.168 1.00 0.00 230 LEU B N 3
ATOM 4920 C CA . LEU B 1 30 ? 6.485 5.863 5.836 1.00 0.00 230 LEU B CA 3
ATOM 4921 C C . LEU B 1 30 ? 6.080 5.361 7.224 1.00 0.00 230 LEU B C 3
ATOM 4922 O O . LEU B 1 30 ? 6.729 4.479 7.782 1.00 0.00 230 LEU B O 3
ATOM 4938 N N . VAL B 1 31 ? 5.010 5.947 7.741 1.00 0.00 231 VAL B N 3
ATOM 4939 C CA . VAL B 1 31 ? 4.512 5.570 9.053 1.00 0.00 231 VAL B CA 3
ATOM 4940 C C . VAL B 1 31 ? 3.993 4.132 9.002 1.00 0.00 231 VAL B C 3
ATOM 4941 O O . VAL B 1 31 ? 3.273 3.760 8.077 1.00 0.00 231 VAL B O 3
ATOM 4954 N N . PRO B 1 32 ? 4.388 3.342 10.036 1.00 0.00 232 PRO B N 3
ATOM 4955 C CA . PRO B 1 32 ? 3.970 1.953 10.119 1.00 0.00 232 PRO B CA 3
ATOM 4956 C C . PRO B 1 32 ? 2.507 1.845 10.550 1.00 0.00 232 PRO B C 3
ATOM 4957 O O . PRO B 1 32 ? 1.751 1.045 10.000 1.00 0.00 232 PRO B O 3
ATOM 4968 N N . GLU B 1 33 ? 2.152 2.660 11.532 1.00 0.00 233 GLU B N 3
ATOM 4969 C CA . GLU B 1 33 ? 0.792 2.666 12.046 1.00 0.00 233 GLU B CA 3
ATOM 4970 C C . GLU B 1 33 ? -0.196 3.008 10.928 1.00 0.00 233 GLU B C 3
ATOM 4971 O O . GLU B 1 33 ? -1.306 2.480 10.892 1.00 0.00 233 GLU B O 3
ATOM 4983 N N . VAL B 1 34 ? 0.245 3.889 10.041 1.00 0.00 234 VAL B N 3
ATOM 4984 C CA . VAL B 1 34 ? -0.585 4.307 8.925 1.00 0.00 234 VAL B CA 3
ATOM 4985 C C . VAL B 1 34 ? -0.490 3.268 7.806 1.00 0.00 234 VAL B C 3
ATOM 4986 O O . VAL B 1 34 ? -1.505 2.864 7.240 1.00 0.00 234 VAL B O 3
ATOM 4999 N N . ALA B 1 35 ? 0.739 2.863 7.521 1.00 0.00 235 ALA B N 3
ATOM 5000 C CA . ALA B 1 35 ? 0.980 1.879 6.480 1.00 0.00 235 ALA B CA 3
ATOM 5001 C C . ALA B 1 35 ? 0.351 0.546 6.888 1.00 0.00 235 ALA B C 3
ATOM 5002 O O . ALA B 1 35 ? -0.287 -0.119 6.072 1.00 0.00 235 ALA B O 3
ATOM 5009 N N . ALA B 1 36 ? 0.550 0.197 8.150 1.00 0.00 236 ALA B N 3
ATOM 5010 C CA . ALA B 1 36 ? 0.009 -1.046 8.677 1.00 0.00 236 ALA B CA 3
ATOM 5011 C C . ALA B 1 36 ? -1.508 -1.061 8.477 1.00 0.00 236 ALA B C 3
ATOM 5012 O O . ALA B 1 36 ? -2.065 -2.049 8.000 1.00 0.00 236 ALA B O 3
ATOM 5019 N N . GLU B 1 37 ? -2.134 0.045 8.851 1.00 0.00 237 GLU B N 3
ATOM 5020 C CA . GLU B 1 37 ? -3.576 0.171 8.718 1.00 0.00 237 GLU B CA 3
ATOM 5021 C C . GLU B 1 37 ? -3.973 0.195 7.241 1.00 0.00 237 GLU B C 3
ATOM 5022 O O . GLU B 1 37 ? -5.023 -0.327 6.869 1.00 0.00 237 GLU B O 3
ATOM 5034 N N . VAL B 1 38 ? -3.111 0.803 6.439 1.00 0.00 238 VAL B N 3
ATOM 5035 C CA . VAL B 1 38 ? -3.359 0.902 5.011 1.00 0.00 238 VAL B CA 3
ATOM 5036 C C . VAL B 1 38 ? -3.318 -0.497 4.393 1.00 0.00 238 VAL B C 3
ATOM 5037 O O . VAL B 1 38 ? -4.226 -0.884 3.659 1.00 0.00 238 VAL B O 3
ATOM 5050 N N . ILE B 1 39 ? -2.254 -1.219 4.713 1.00 0.00 239 ILE B N 3
ATOM 5051 C CA . ILE B 1 39 ? -2.081 -2.567 4.198 1.00 0.00 239 ILE B CA 3
ATOM 5052 C C . ILE B 1 39 ? -3.207 -3.458 4.726 1.00 0.00 239 ILE B C 3
ATOM 5053 O O . ILE B 1 39 ? -3.869 -4.151 3.955 1.00 0.00 239 ILE B O 3
ATOM 5069 N N . LYS B 1 40 ? -3.391 -3.410 6.037 1.00 0.00 240 LYS B N 3
ATOM 5070 C CA . LYS B 1 40 ? -4.426 -4.204 6.677 1.00 0.00 240 LYS B CA 3
ATOM 5071 C C . LYS B 1 40 ? -5.796 -3.769 6.149 1.00 0.00 240 LYS B C 3
ATOM 5072 O O . LYS B 1 40 ? -6.642 -4.609 5.846 1.00 0.00 240 LYS B O 3
ATOM 5091 N N . ASP B 1 41 ? -5.970 -2.459 6.057 1.00 0.00 241 ASP B N 3
ATOM 5092 C CA . ASP B 1 41 ? -7.222 -1.904 5.572 1.00 0.00 241 ASP B CA 3
ATOM 5093 C C . ASP B 1 41 ? -7.499 -2.437 4.164 1.00 0.00 241 ASP B C 3
ATOM 5094 O O . ASP B 1 41 ? -8.620 -2.841 3.860 1.00 0.00 241 ASP B O 3
ATOM 5103 N N . LEU B 1 42 ? -6.459 -2.420 3.343 1.00 0.00 242 LEU B N 3
ATOM 5104 C CA . LEU B 1 42 ? -6.577 -2.896 1.976 1.00 0.00 242 LEU B CA 3
ATOM 5105 C C . LEU B 1 42 ? -6.920 -4.387 1.987 1.00 0.00 242 LEU B C 3
ATOM 5106 O O . LEU B 1 42 ? -7.861 -4.816 1.322 1.00 0.00 242 LEU B O 3
ATOM 5122 N N . VAL B 1 43 ? -6.138 -5.136 2.752 1.00 0.00 243 VAL B N 3
ATOM 5123 C CA . VAL B 1 43 ? -6.348 -6.570 2.859 1.00 0.00 243 VAL B CA 3
ATOM 5124 C C . VAL B 1 43 ? -7.728 -6.836 3.463 1.00 0.00 243 VAL B C 3
ATOM 5125 O O . VAL B 1 43 ? -8.475 -7.678 2.966 1.00 0.00 243 VAL B O 3
ATOM 5138 N N . ASN B 1 44 ? -8.026 -6.101 4.523 1.00 0.00 244 ASN B N 3
ATOM 5139 C CA . ASN B 1 44 ? -9.304 -6.247 5.199 1.00 0.00 244 ASN B CA 3
ATOM 5140 C C . ASN B 1 44 ? -10.436 -6.043 4.191 1.00 0.00 244 ASN B C 3
ATOM 5141 O O . ASN B 1 44 ? -11.470 -6.705 4.271 1.00 0.00 244 ASN B O 3
ATOM 5152 N N . THR B 1 45 ? -10.202 -5.125 3.265 1.00 0.00 245 THR B N 3
ATOM 5153 C CA . THR B 1 45 ? -11.190 -4.826 2.241 1.00 0.00 245 THR B CA 3
ATOM 5154 C C . THR B 1 45 ? -11.226 -5.941 1.193 1.00 0.00 245 THR B C 3
ATOM 5155 O O . THR B 1 45 ? -12.300 -6.348 0.752 1.00 0.00 245 THR B O 3
ATOM 5166 N N . VAL B 1 46 ? -10.040 -6.404 0.827 1.00 0.00 246 VAL B N 3
ATOM 5167 C CA . VAL B 1 46 ? -9.923 -7.463 -0.161 1.00 0.00 246 VAL B CA 3
ATOM 5168 C C . VAL B 1 46 ? -10.623 -8.719 0.360 1.00 0.00 246 VAL B C 3
ATOM 5169 O O . VAL B 1 46 ? -11.299 -9.417 -0.395 1.00 0.00 246 VAL B O 3
ATOM 5182 N N . ARG B 1 47 ? -10.437 -8.971 1.648 1.00 0.00 247 ARG B N 3
ATOM 5183 C CA . ARG B 1 47 ? -11.042 -10.132 2.279 1.00 0.00 247 ARG B CA 3
ATOM 5184 C C . ARG B 1 47 ? -12.546 -9.913 2.461 1.00 0.00 247 ARG B C 3
ATOM 5185 O O . ARG B 1 47 ? -13.322 -10.867 2.443 1.00 0.00 247 ARG B O 3
ATOM 5206 N N . SER B 1 48 ? -12.911 -8.651 2.633 1.00 0.00 248 SER B N 3
ATOM 5207 C CA . SER B 1 48 ? -14.308 -8.294 2.819 1.00 0.00 248 SER B CA 3
ATOM 5208 C C . SER B 1 48 ? -15.148 -8.853 1.667 1.00 0.00 248 SER B C 3
ATOM 5209 O O . SER B 1 48 ? -16.245 -9.362 1.885 1.00 0.00 248 SER B O 3
ATOM 5217 N N . TYR B 1 49 ? -14.599 -8.736 0.467 1.00 0.00 249 TYR B N 3
ATOM 5218 C CA . TYR B 1 49 ? -15.283 -9.222 -0.719 1.00 0.00 249 TYR B CA 3
ATOM 5219 C C . TYR B 1 49 ? -15.317 -10.752 -0.745 1.00 0.00 249 TYR B C 3
ATOM 5220 O O . TYR B 1 49 ? -16.222 -11.347 -1.327 1.00 0.00 249 TYR B O 3
ATOM 5238 N N . ASP B 1 50 ? -14.319 -11.344 -0.106 1.00 0.00 250 ASP B N 3
ATOM 5239 C CA . ASP B 1 50 ? -14.222 -12.793 -0.049 1.00 0.00 250 ASP B CA 3
ATOM 5240 C C . ASP B 1 50 ? -15.411 -13.348 0.740 1.00 0.00 250 ASP B C 3
ATOM 5241 O O . ASP B 1 50 ? -16.194 -14.137 0.214 1.00 0.00 250 ASP B O 3
ATOM 5250 N N . THR B 1 51 ? -15.507 -12.912 1.987 1.00 0.00 251 THR B N 3
ATOM 5251 C CA . THR B 1 51 ? -16.586 -13.356 2.853 1.00 0.00 251 THR B CA 3
ATOM 5252 C C . THR B 1 51 ? -17.871 -12.587 2.540 1.00 0.00 251 THR B C 3
ATOM 5253 O O . THR B 1 51 ? -17.870 -11.682 1.706 1.00 0.00 251 THR B O 3
ATOM 5264 N N . GLU B 1 52 ? -18.936 -12.973 3.226 1.00 0.00 252 GLU B N 3
ATOM 5265 C CA . GLU B 1 52 ? -20.225 -12.331 3.032 1.00 0.00 252 GLU B CA 3
ATOM 5266 C C . GLU B 1 52 ? -20.400 -11.180 4.027 1.00 0.00 252 GLU B C 3
ATOM 5267 O O . GLU B 1 52 ? -21.523 -10.830 4.384 1.00 0.00 252 GLU B O 3
ATOM 5279 N N . ASN B 1 53 ? -19.272 -10.625 4.444 1.00 0.00 253 ASN B N 3
ATOM 5280 C CA . ASN B 1 53 ? -19.286 -9.523 5.390 1.00 0.00 253 ASN B CA 3
ATOM 5281 C C . ASN B 1 53 ? -18.884 -8.234 4.671 1.00 0.00 253 ASN B C 3
ATOM 5282 O O . ASN B 1 53 ? -18.479 -8.268 3.510 1.00 0.00 253 ASN B O 3
ATOM 5293 N N . GLU B 1 54 ? -19.010 -7.128 5.389 1.00 0.00 254 GLU B N 3
ATOM 5294 C CA . GLU B 1 54 ? -18.665 -5.831 4.833 1.00 0.00 254 GLU B CA 3
ATOM 5295 C C . GLU B 1 54 ? -18.003 -4.955 5.900 1.00 0.00 254 GLU B C 3
ATOM 5296 O O . GLU B 1 54 ? -18.023 -5.291 7.083 1.00 0.00 254 GLU B O 3
ATOM 5308 N N . HIS B 1 55 ? -17.433 -3.850 5.443 1.00 0.00 255 HIS B N 3
ATOM 5309 C CA . HIS B 1 55 ? -16.767 -2.924 6.343 1.00 0.00 255 HIS B CA 3
ATOM 5310 C C . HIS B 1 55 ? -16.891 -1.500 5.798 1.00 0.00 255 HIS B C 3
ATOM 5311 O O . HIS B 1 55 ? -17.336 -1.300 4.669 1.00 0.00 255 HIS B O 3
ATOM 5325 N N . ASP B 1 56 ? -16.488 -0.547 6.626 1.00 0.00 256 ASP B N 3
ATOM 5326 C CA . ASP B 1 56 ? -16.548 0.853 6.240 1.00 0.00 256 ASP B CA 3
ATOM 5327 C C . ASP B 1 56 ? -15.143 1.455 6.300 1.00 0.00 256 ASP B C 3
ATOM 5328 O O . ASP B 1 56 ? -14.312 1.022 7.097 1.00 0.00 256 ASP B O 3
ATOM 5337 N N . VAL B 1 57 ? -14.920 2.444 5.448 1.00 0.00 257 VAL B N 3
ATOM 5338 C CA . VAL B 1 57 ? -13.630 3.110 5.394 1.00 0.00 257 VAL B CA 3
ATOM 5339 C C . VAL B 1 57 ? -13.734 4.471 6.085 1.00 0.00 257 VAL B C 3
ATOM 5340 O O . VAL B 1 57 ? -14.823 5.029 6.203 1.00 0.00 257 VAL B O 3
ATOM 5353 N N . CYS B 1 58 ? -12.585 4.965 6.525 1.00 0.00 258 CYS B N 3
ATOM 5354 C CA . CYS B 1 58 ? -12.533 6.250 7.200 1.00 0.00 258 CYS B CA 3
ATOM 5355 C C . CYS B 1 58 ? -13.213 6.103 8.564 1.00 0.00 258 CYS B C 3
ATOM 5356 O O . CYS B 1 58 ? -14.059 5.230 8.748 1.00 0.00 258 CYS B O 3
ATOM 5364 N N . GLY B 1 59 ? -12.816 6.970 9.484 1.00 0.00 259 GLY B N 3
ATOM 5365 C CA . GLY B 1 59 ? -13.376 6.948 10.824 1.00 0.00 259 GLY B CA 3
ATOM 5366 C C . GLY B 1 59 ? -12.340 6.468 11.843 1.00 0.00 259 GLY B C 3
ATOM 5367 O O . GLY B 1 59 ? -11.141 6.472 11.565 1.00 0.00 259 GLY B O 3
ATOM 5371 N N . TRP B 1 60 ? -12.840 6.066 13.002 1.00 0.00 260 TRP B N 3
ATOM 5372 C CA . TRP B 1 60 ? -11.973 5.584 14.065 1.00 0.00 260 TRP B CA 3
ATOM 5373 C C . TRP B 1 60 ? -10.837 6.593 14.241 1.00 0.00 260 TRP B C 3
ATOM 5374 O O . TRP B 1 60 ? -11.083 7.775 14.477 1.00 0.00 260 TRP B O 3
ATOM 5395 N N . MET A 1 1 ? -5.569 -18.139 -7.379 1.00 0.00 1 MET A N 4
ATOM 5396 C CA . MET A 1 1 ? -5.344 -18.741 -8.682 1.00 0.00 1 MET A CA 4
ATOM 5397 C C . MET A 1 1 ? -4.628 -20.086 -8.549 1.00 0.00 1 MET A C 4
ATOM 5398 O O . MET A 1 1 ? -4.961 -21.043 -9.246 1.00 0.00 1 MET A O 4
ATOM 5412 N N . GLY A 1 2 ? -3.657 -20.117 -7.647 1.00 0.00 2 GLY A N 4
ATOM 5413 C CA . GLY A 1 2 ? -2.890 -21.329 -7.412 1.00 0.00 2 GLY A CA 4
ATOM 5414 C C . GLY A 1 2 ? -1.913 -21.143 -6.249 1.00 0.00 2 GLY A C 4
ATOM 5415 O O . GLY A 1 2 ? -1.899 -21.942 -5.313 1.00 0.00 2 GLY A O 4
ATOM 5419 N N . LYS A 1 3 ? -1.122 -20.086 -6.347 1.00 0.00 3 LYS A N 4
ATOM 5420 C CA . LYS A 1 3 ? -0.144 -19.786 -5.313 1.00 0.00 3 LYS A CA 4
ATOM 5421 C C . LYS A 1 3 ? -0.685 -18.673 -4.414 1.00 0.00 3 LYS A C 4
ATOM 5422 O O . LYS A 1 3 ? -1.690 -18.041 -4.737 1.00 0.00 3 LYS A O 4
ATOM 5441 N N . ALA A 1 4 ? 0.005 -18.467 -3.301 1.00 0.00 4 ALA A N 4
ATOM 5442 C CA . ALA A 1 4 ? -0.394 -17.442 -2.352 1.00 0.00 4 ALA A CA 4
ATOM 5443 C C . ALA A 1 4 ? 0.561 -16.251 -2.464 1.00 0.00 4 ALA A C 4
ATOM 5444 O O . ALA A 1 4 ? 1.614 -16.233 -1.829 1.00 0.00 4 ALA A O 4
ATOM 5451 N N . THR A 1 5 ? 0.158 -15.286 -3.277 1.00 0.00 5 THR A N 4
ATOM 5452 C CA . THR A 1 5 ? 0.964 -14.093 -3.481 1.00 0.00 5 THR A CA 4
ATOM 5453 C C . THR A 1 5 ? 0.079 -12.845 -3.480 1.00 0.00 5 THR A C 4
ATOM 5454 O O . THR A 1 5 ? -1.140 -12.944 -3.600 1.00 0.00 5 THR A O 4
ATOM 5465 N N . TYR A 1 6 ? 0.730 -11.699 -3.342 1.00 0.00 6 TYR A N 4
ATOM 5466 C CA . TYR A 1 6 ? 0.017 -10.433 -3.324 1.00 0.00 6 TYR A CA 4
ATOM 5467 C C . TYR A 1 6 ? 0.757 -9.376 -4.147 1.00 0.00 6 TYR A C 4
ATOM 5468 O O . TYR A 1 6 ? 1.986 -9.326 -4.141 1.00 0.00 6 TYR A O 4
ATOM 5486 N N . THR A 1 7 ? -0.024 -8.556 -4.837 1.00 0.00 7 THR A N 4
ATOM 5487 C CA . THR A 1 7 ? 0.540 -7.504 -5.664 1.00 0.00 7 THR A CA 4
ATOM 5488 C C . THR A 1 7 ? 0.157 -6.129 -5.112 1.00 0.00 7 THR A C 4
ATOM 5489 O O . THR A 1 7 ? -1.002 -5.726 -5.192 1.00 0.00 7 THR A O 4
ATOM 5500 N N . VAL A 1 8 ? 1.153 -5.447 -4.567 1.00 0.00 8 VAL A N 4
ATOM 5501 C CA . VAL A 1 8 ? 0.936 -4.126 -4.003 1.00 0.00 8 VAL A CA 4
ATOM 5502 C C . VAL A 1 8 ? 1.512 -3.070 -4.949 1.00 0.00 8 VAL A C 4
ATOM 5503 O O . VAL A 1 8 ? 2.710 -3.072 -5.228 1.00 0.00 8 VAL A O 4
ATOM 5516 N N . THR A 1 9 ? 0.633 -2.196 -5.415 1.00 0.00 9 THR A N 4
ATOM 5517 C CA . THR A 1 9 ? 1.040 -1.138 -6.324 1.00 0.00 9 THR A CA 4
ATOM 5518 C C . THR A 1 9 ? 0.818 0.233 -5.680 1.00 0.00 9 THR A C 4
ATOM 5519 O O . THR A 1 9 ? -0.293 0.553 -5.262 1.00 0.00 9 THR A O 4
ATOM 5530 N N . VAL A 1 10 ? 1.895 1.003 -5.620 1.00 0.00 10 VAL A N 4
ATOM 5531 C CA . VAL A 1 10 ? 1.831 2.331 -5.034 1.00 0.00 10 VAL A CA 4
ATOM 5532 C C . VAL A 1 10 ? 2.168 3.372 -6.103 1.00 0.00 10 VAL A C 4
ATOM 5533 O O . VAL A 1 10 ? 3.203 3.279 -6.762 1.00 0.00 10 VAL A O 4
ATOM 5546 N N . THR A 1 11 ? 1.275 4.341 -6.243 1.00 0.00 11 THR A N 4
ATOM 5547 C CA . THR A 1 11 ? 1.464 5.399 -7.222 1.00 0.00 11 THR A CA 4
ATOM 5548 C C . THR A 1 11 ? 1.225 6.767 -6.581 1.00 0.00 11 THR A C 4
ATOM 5549 O O . THR A 1 11 ? 0.305 6.929 -5.780 1.00 0.00 11 THR A O 4
ATOM 5560 N N . ASN A 1 12 ? 2.070 7.716 -6.956 1.00 0.00 12 ASN A N 4
ATOM 5561 C CA . ASN A 1 12 ? 1.961 9.066 -6.428 1.00 0.00 12 ASN A CA 4
ATOM 5562 C C . ASN A 1 12 ? 1.267 9.958 -7.459 1.00 0.00 12 ASN A C 4
ATOM 5563 O O . ASN A 1 12 ? 1.897 10.424 -8.407 1.00 0.00 12 ASN A O 4
ATOM 5574 N N . ASN A 1 13 ? -0.022 10.170 -7.239 1.00 0.00 13 ASN A N 4
ATOM 5575 C CA . ASN A 1 13 ? -0.809 10.998 -8.136 1.00 0.00 13 ASN A CA 4
ATOM 5576 C C . ASN A 1 13 ? -0.189 12.394 -8.210 1.00 0.00 13 ASN A C 4
ATOM 5577 O O . ASN A 1 13 ? -0.506 13.173 -9.107 1.00 0.00 13 ASN A O 4
ATOM 5588 N N . SER A 1 14 ? 0.685 12.670 -7.252 1.00 0.00 14 SER A N 4
ATOM 5589 C CA . SER A 1 14 ? 1.352 13.960 -7.196 1.00 0.00 14 SER A CA 4
ATOM 5590 C C . SER A 1 14 ? 2.463 14.020 -8.247 1.00 0.00 14 SER A C 4
ATOM 5591 O O . SER A 1 14 ? 2.721 15.076 -8.822 1.00 0.00 14 SER A O 4
ATOM 5599 N N . ASN A 1 15 ? 3.090 12.873 -8.463 1.00 0.00 15 ASN A N 4
ATOM 5600 C CA . ASN A 1 15 ? 4.168 12.783 -9.434 1.00 0.00 15 ASN A CA 4
ATOM 5601 C C . ASN A 1 15 ? 3.703 11.947 -10.629 1.00 0.00 15 ASN A C 4
ATOM 5602 O O . ASN A 1 15 ? 4.426 11.811 -11.615 1.00 0.00 15 ASN A O 4
ATOM 5613 N N . GLY A 1 16 ? 2.499 11.410 -10.502 1.00 0.00 16 GLY A N 4
ATOM 5614 C CA . GLY A 1 16 ? 1.929 10.592 -11.558 1.00 0.00 16 GLY A CA 4
ATOM 5615 C C . GLY A 1 16 ? 2.765 9.331 -11.788 1.00 0.00 16 GLY A C 4
ATOM 5616 O O . GLY A 1 16 ? 2.563 8.617 -12.769 1.00 0.00 16 GLY A O 4
ATOM 5620 N N . VAL A 1 17 ? 3.687 9.096 -10.866 1.00 0.00 17 VAL A N 4
ATOM 5621 C CA . VAL A 1 17 ? 4.554 7.934 -10.955 1.00 0.00 17 VAL A CA 4
ATOM 5622 C C . VAL A 1 17 ? 3.888 6.749 -10.251 1.00 0.00 17 VAL A C 4
ATOM 5623 O O . VAL A 1 17 ? 3.203 6.927 -9.245 1.00 0.00 17 VAL A O 4
ATOM 5636 N N . SER A 1 18 ? 4.113 5.569 -10.807 1.00 0.00 18 SER A N 4
ATOM 5637 C CA . SER A 1 18 ? 3.543 4.355 -10.246 1.00 0.00 18 SER A CA 4
ATOM 5638 C C . SER A 1 18 ? 4.659 3.386 -9.853 1.00 0.00 18 SER A C 4
ATOM 5639 O O . SER A 1 18 ? 5.782 3.494 -10.345 1.00 0.00 18 SER A O 4
ATOM 5647 N N . VAL A 1 19 ? 4.312 2.459 -8.973 1.00 0.00 19 VAL A N 4
ATOM 5648 C CA . VAL A 1 19 ? 5.272 1.470 -8.509 1.00 0.00 19 VAL A CA 4
ATOM 5649 C C . VAL A 1 19 ? 4.525 0.209 -8.071 1.00 0.00 19 VAL A C 4
ATOM 5650 O O . VAL A 1 19 ? 3.638 0.271 -7.221 1.00 0.00 19 VAL A O 4
ATOM 5663 N N . ASP A 1 20 ? 4.913 -0.907 -8.670 1.00 0.00 20 ASP A N 4
ATOM 5664 C CA . ASP A 1 20 ? 4.291 -2.182 -8.353 1.00 0.00 20 ASP A CA 4
ATOM 5665 C C . ASP A 1 20 ? 5.333 -3.111 -7.727 1.00 0.00 20 ASP A C 4
ATOM 5666 O O . ASP A 1 20 ? 6.482 -3.147 -8.167 1.00 0.00 20 ASP A O 4
ATOM 5675 N N . TYR A 1 21 ? 4.896 -3.839 -6.711 1.00 0.00 21 TYR A N 4
ATOM 5676 C CA . TYR A 1 21 ? 5.777 -4.766 -6.021 1.00 0.00 21 TYR A CA 4
ATOM 5677 C C . TYR A 1 21 ? 5.045 -6.066 -5.676 1.00 0.00 21 TYR A C 4
ATOM 5678 O O . TYR A 1 21 ? 3.983 -6.038 -5.058 1.00 0.00 21 TYR A O 4
ATOM 5696 N N . GLU A 1 22 ? 5.644 -7.171 -6.092 1.00 0.00 22 GLU A N 4
ATOM 5697 C CA . GLU A 1 22 ? 5.062 -8.478 -5.836 1.00 0.00 22 GLU A CA 4
ATOM 5698 C C . GLU A 1 22 ? 5.621 -9.062 -4.537 1.00 0.00 22 GLU A C 4
ATOM 5699 O O . GLU A 1 22 ? 6.807 -9.377 -4.454 1.00 0.00 22 GLU A O 4
ATOM 5711 N N . THR A 1 23 ? 4.740 -9.189 -3.556 1.00 0.00 23 THR A N 4
ATOM 5712 C CA . THR A 1 23 ? 5.130 -9.730 -2.265 1.00 0.00 23 THR A CA 4
ATOM 5713 C C . THR A 1 23 ? 4.062 -10.694 -1.745 1.00 0.00 23 THR A C 4
ATOM 5714 O O . THR A 1 23 ? 2.914 -10.301 -1.540 1.00 0.00 23 THR A O 4
ATOM 5725 N N . GLU A 1 24 ? 4.477 -11.936 -1.546 1.00 0.00 24 GLU A N 4
ATOM 5726 C CA . GLU A 1 24 ? 3.570 -12.958 -1.055 1.00 0.00 24 GLU A CA 4
ATOM 5727 C C . GLU A 1 24 ? 3.552 -12.961 0.475 1.00 0.00 24 GLU A C 4
ATOM 5728 O O . GLU A 1 24 ? 4.404 -13.582 1.110 1.00 0.00 24 GLU A O 4
ATOM 5740 N N . THR A 1 25 ? 2.571 -12.259 1.025 1.00 0.00 25 THR A N 4
ATOM 5741 C CA . THR A 1 25 ? 2.431 -12.172 2.469 1.00 0.00 25 THR A CA 4
ATOM 5742 C C . THR A 1 25 ? 0.976 -12.407 2.878 1.00 0.00 25 THR A C 4
ATOM 5743 O O . THR A 1 25 ? 0.096 -11.619 2.537 1.00 0.00 25 THR A O 4
ATOM 5754 N N . PRO A 1 26 ? 0.761 -13.525 3.623 1.00 0.00 26 PRO A N 4
ATOM 5755 C CA . PRO A 1 26 ? -0.572 -13.874 4.082 1.00 0.00 26 PRO A CA 4
ATOM 5756 C C . PRO A 1 26 ? -1.004 -12.976 5.243 1.00 0.00 26 PRO A C 4
ATOM 5757 O O . PRO A 1 26 ? -1.593 -11.917 5.028 1.00 0.00 26 PRO A O 4
ATOM 5768 N N . MET A 1 27 ? -0.695 -13.430 6.448 1.00 0.00 27 MET A N 4
ATOM 5769 C CA . MET A 1 27 ? -1.044 -12.681 7.644 1.00 0.00 27 MET A CA 4
ATOM 5770 C C . MET A 1 27 ? -0.122 -11.473 7.823 1.00 0.00 27 MET A C 4
ATOM 5771 O O . MET A 1 27 ? -0.519 -10.466 8.405 1.00 0.00 27 MET A O 4
ATOM 5785 N N . THR A 1 28 ? 1.092 -11.615 7.311 1.00 0.00 28 THR A N 4
ATOM 5786 C CA . THR A 1 28 ? 2.074 -10.549 7.408 1.00 0.00 28 THR A CA 4
ATOM 5787 C C . THR A 1 28 ? 1.493 -9.239 6.872 1.00 0.00 28 THR A C 4
ATOM 5788 O O . THR A 1 28 ? 1.861 -8.159 7.331 1.00 0.00 28 THR A O 4
ATOM 5799 N N . LEU A 1 29 ? 0.596 -9.379 5.907 1.00 0.00 29 LEU A N 4
ATOM 5800 C CA . LEU A 1 29 ? -0.039 -8.220 5.301 1.00 0.00 29 LEU A CA 4
ATOM 5801 C C . LEU A 1 29 ? -0.630 -7.336 6.402 1.00 0.00 29 LEU A C 4
ATOM 5802 O O . LEU A 1 29 ? -0.727 -6.121 6.242 1.00 0.00 29 LEU A O 4
ATOM 5818 N N . LEU A 1 30 ? -1.012 -7.982 7.494 1.00 0.00 30 LEU A N 4
ATOM 5819 C CA . LEU A 1 30 ? -1.591 -7.270 8.621 1.00 0.00 30 LEU A CA 4
ATOM 5820 C C . LEU A 1 30 ? -0.469 -6.682 9.478 1.00 0.00 30 LEU A C 4
ATOM 5821 O O . LEU A 1 30 ? -0.647 -5.642 10.113 1.00 0.00 30 LEU A O 4
ATOM 5837 N N . VAL A 1 31 ? 0.663 -7.371 9.471 1.00 0.00 31 VAL A N 4
ATOM 5838 C CA . VAL A 1 31 ? 1.814 -6.930 10.240 1.00 0.00 31 VAL A CA 4
ATOM 5839 C C . VAL A 1 31 ? 2.181 -5.503 9.827 1.00 0.00 31 VAL A C 4
ATOM 5840 O O . VAL A 1 31 ? 2.228 -5.190 8.637 1.00 0.00 31 VAL A O 4
ATOM 5853 N N . PRO A 1 32 ? 2.439 -4.654 10.857 1.00 0.00 32 PRO A N 4
ATOM 5854 C CA . PRO A 1 32 ? 2.801 -3.268 10.613 1.00 0.00 32 PRO A CA 4
ATOM 5855 C C . PRO A 1 32 ? 4.244 -3.158 10.115 1.00 0.00 32 PRO A C 4
ATOM 5856 O O . PRO A 1 32 ? 4.531 -2.392 9.197 1.00 0.00 32 PRO A O 4
ATOM 5867 N N . GLU A 1 33 ? 5.114 -3.934 10.744 1.00 0.00 33 GLU A N 4
ATOM 5868 C CA . GLU A 1 33 ? 6.519 -3.934 10.378 1.00 0.00 33 GLU A CA 4
ATOM 5869 C C . GLU A 1 33 ? 6.684 -4.318 8.905 1.00 0.00 33 GLU A C 4
ATOM 5870 O O . GLU A 1 33 ? 7.551 -3.785 8.214 1.00 0.00 33 GLU A O 4
ATOM 5882 N N . VAL A 1 34 ? 5.839 -5.240 8.469 1.00 0.00 34 VAL A N 4
ATOM 5883 C CA . VAL A 1 34 ? 5.879 -5.701 7.092 1.00 0.00 34 VAL A CA 4
ATOM 5884 C C . VAL A 1 34 ? 5.130 -4.705 6.203 1.00 0.00 34 VAL A C 4
ATOM 5885 O O . VAL A 1 34 ? 5.618 -4.330 5.138 1.00 0.00 34 VAL A O 4
ATOM 5898 N N . ALA A 1 35 ? 3.958 -4.307 6.674 1.00 0.00 35 ALA A N 4
ATOM 5899 C CA . ALA A 1 35 ? 3.136 -3.363 5.935 1.00 0.00 35 ALA A CA 4
ATOM 5900 C C . ALA A 1 35 ? 3.880 -2.030 5.818 1.00 0.00 35 ALA A C 4
ATOM 5901 O O . ALA A 1 35 ? 3.970 -1.459 4.732 1.00 0.00 35 ALA A O 4
ATOM 5908 N N . ALA A 1 36 ? 4.393 -1.574 6.950 1.00 0.00 36 ALA A N 4
ATOM 5909 C CA . ALA A 1 36 ? 5.125 -0.319 6.989 1.00 0.00 36 ALA A CA 4
ATOM 5910 C C . ALA A 1 36 ? 6.285 -0.381 5.993 1.00 0.00 36 ALA A C 4
ATOM 5911 O O . ALA A 1 36 ? 6.473 0.537 5.197 1.00 0.00 36 ALA A O 4
ATOM 5918 N N . GLU A 1 37 ? 7.034 -1.471 6.072 1.00 0.00 37 GLU A N 4
ATOM 5919 C CA . GLU A 1 37 ? 8.170 -1.664 5.189 1.00 0.00 37 GLU A CA 4
ATOM 5920 C C . GLU A 1 37 ? 7.704 -1.741 3.733 1.00 0.00 37 GLU A C 4
ATOM 5921 O O . GLU A 1 37 ? 8.397 -1.272 2.831 1.00 0.00 37 GLU A O 4
ATOM 5933 N N . VAL A 1 38 ? 6.534 -2.334 3.550 1.00 0.00 38 VAL A N 4
ATOM 5934 C CA . VAL A 1 38 ? 5.968 -2.477 2.220 1.00 0.00 38 VAL A CA 4
ATOM 5935 C C . VAL A 1 38 ? 5.568 -1.099 1.689 1.00 0.00 38 VAL A C 4
ATOM 5936 O O . VAL A 1 38 ? 5.860 -0.762 0.543 1.00 0.00 38 VAL A O 4
ATOM 5949 N N . ILE A 1 39 ? 4.905 -0.339 2.549 1.00 0.00 39 ILE A N 4
ATOM 5950 C CA . ILE A 1 39 ? 4.462 0.995 2.182 1.00 0.00 39 ILE A CA 4
ATOM 5951 C C . ILE A 1 39 ? 5.682 1.903 2.005 1.00 0.00 39 ILE A C 4
ATOM 5952 O O . ILE A 1 39 ? 5.763 2.657 1.037 1.00 0.00 39 ILE A O 4
ATOM 5968 N N . LYS A 1 40 ? 6.599 1.799 2.955 1.00 0.00 40 LYS A N 4
ATOM 5969 C CA . LYS A 1 40 ? 7.810 2.600 2.916 1.00 0.00 40 LYS A CA 4
ATOM 5970 C C . LYS A 1 40 ? 8.677 2.149 1.740 1.00 0.00 40 LYS A C 4
ATOM 5971 O O . LYS A 1 40 ? 9.203 2.978 0.997 1.00 0.00 40 LYS A O 4
ATOM 5990 N N . ASP A 1 41 ? 8.803 0.837 1.607 1.00 0.00 41 ASP A N 4
ATOM 5991 C CA . ASP A 1 41 ? 9.598 0.266 0.534 1.00 0.00 41 ASP A CA 4
ATOM 5992 C C . ASP A 1 41 ? 9.032 0.721 -0.812 1.00 0.00 41 ASP A C 4
ATOM 5993 O O . ASP A 1 41 ? 9.783 1.101 -1.709 1.00 0.00 41 ASP A O 4
ATOM 6002 N N . LEU A 1 42 ? 7.712 0.666 -0.912 1.00 0.00 42 LEU A N 4
ATOM 6003 C CA . LEU A 1 42 ? 7.036 1.068 -2.134 1.00 0.00 42 LEU A CA 4
ATOM 6004 C C . LEU A 1 42 ? 7.228 2.571 -2.347 1.00 0.00 42 LEU A C 4
ATOM 6005 O O . LEU A 1 42 ? 7.643 3.001 -3.422 1.00 0.00 42 LEU A O 4
ATOM 6021 N N . VAL A 1 43 ? 6.918 3.329 -1.306 1.00 0.00 43 VAL A N 4
ATOM 6022 C CA . VAL A 1 43 ? 7.051 4.774 -1.364 1.00 0.00 43 VAL A CA 4
ATOM 6023 C C . VAL A 1 43 ? 8.503 5.136 -1.677 1.00 0.00 43 VAL A C 4
ATOM 6024 O O . VAL A 1 43 ? 8.766 6.005 -2.509 1.00 0.00 43 VAL A O 4
ATOM 6037 N N . ASN A 1 44 ? 9.410 4.452 -0.995 1.00 0.00 44 ASN A N 4
ATOM 6038 C CA . ASN A 1 44 ? 10.831 4.690 -1.190 1.00 0.00 44 ASN A CA 4
ATOM 6039 C C . ASN A 1 44 ? 11.176 4.503 -2.669 1.00 0.00 44 ASN A C 4
ATOM 6040 O O . ASN A 1 44 ? 12.014 5.222 -3.210 1.00 0.00 44 ASN A O 4
ATOM 6051 N N . THR A 1 45 ? 10.514 3.531 -3.280 1.00 0.00 45 THR A N 4
ATOM 6052 C CA . THR A 1 45 ? 10.741 3.240 -4.685 1.00 0.00 45 THR A CA 4
ATOM 6053 C C . THR A 1 45 ? 10.099 4.316 -5.564 1.00 0.00 45 THR A C 4
ATOM 6054 O O . THR A 1 45 ? 10.698 4.765 -6.540 1.00 0.00 45 THR A O 4
ATOM 6065 N N . VAL A 1 46 ? 8.888 4.699 -5.185 1.00 0.00 46 VAL A N 4
ATOM 6066 C CA . VAL A 1 46 ? 8.159 5.713 -5.926 1.00 0.00 46 VAL A CA 4
ATOM 6067 C C . VAL A 1 46 ? 8.953 7.021 -5.909 1.00 0.00 46 VAL A C 4
ATOM 6068 O O . VAL A 1 46 ? 9.030 7.717 -6.920 1.00 0.00 46 VAL A O 4
ATOM 6081 N N . ARG A 1 47 ? 9.524 7.315 -4.750 1.00 0.00 47 ARG A N 4
ATOM 6082 C CA . ARG A 1 47 ? 10.311 8.526 -4.589 1.00 0.00 47 ARG A CA 4
ATOM 6083 C C . ARG A 1 47 ? 11.660 8.382 -5.296 1.00 0.00 47 ARG A C 4
ATOM 6084 O O . ARG A 1 47 ? 12.220 9.364 -5.778 1.00 0.00 47 ARG A O 4
ATOM 6105 N N . SER A 1 48 ? 12.142 7.148 -5.335 1.00 0.00 48 SER A N 4
ATOM 6106 C CA . SER A 1 48 ? 13.415 6.861 -5.974 1.00 0.00 48 SER A CA 4
ATOM 6107 C C . SER A 1 48 ? 13.403 7.374 -7.416 1.00 0.00 48 SER A C 4
ATOM 6108 O O . SER A 1 48 ? 14.440 7.770 -7.946 1.00 0.00 48 SER A O 4
ATOM 6116 N N . TYR A 1 49 ? 12.219 7.348 -8.010 1.00 0.00 49 TYR A N 4
ATOM 6117 C CA . TYR A 1 49 ? 12.059 7.805 -9.379 1.00 0.00 49 TYR A CA 4
ATOM 6118 C C . TYR A 1 49 ? 12.127 9.331 -9.460 1.00 0.00 49 TYR A C 4
ATOM 6119 O O . TYR A 1 49 ? 12.441 9.887 -10.511 1.00 0.00 49 TYR A O 4
ATOM 6137 N N . ASP A 1 50 ? 11.829 9.966 -8.336 1.00 0.00 50 ASP A N 4
ATOM 6138 C CA . ASP A 1 50 ? 11.854 11.417 -8.266 1.00 0.00 50 ASP A CA 4
ATOM 6139 C C . ASP A 1 50 ? 13.283 11.910 -8.495 1.00 0.00 50 ASP A C 4
ATOM 6140 O O . ASP A 1 50 ? 13.491 12.981 -9.063 1.00 0.00 50 ASP A O 4
ATOM 6149 N N . THR A 1 51 ? 14.233 11.106 -8.041 1.00 0.00 51 THR A N 4
ATOM 6150 C CA . THR A 1 51 ? 15.638 11.447 -8.188 1.00 0.00 51 THR A CA 4
ATOM 6151 C C . THR A 1 51 ? 16.252 10.679 -9.361 1.00 0.00 51 THR A C 4
ATOM 6152 O O . THR A 1 51 ? 15.583 9.862 -9.991 1.00 0.00 51 THR A O 4
ATOM 6163 N N . GLU A 1 52 ? 17.519 10.971 -9.618 1.00 0.00 52 GLU A N 4
ATOM 6164 C CA . GLU A 1 52 ? 18.231 10.318 -10.703 1.00 0.00 52 GLU A CA 4
ATOM 6165 C C . GLU A 1 52 ? 18.291 8.807 -10.467 1.00 0.00 52 GLU A C 4
ATOM 6166 O O . GLU A 1 52 ? 17.346 8.088 -10.789 1.00 0.00 52 GLU A O 4
ATOM 6178 N N . ASN A 1 53 ? 19.410 8.372 -9.907 1.00 0.00 53 ASN A N 4
ATOM 6179 C CA . ASN A 1 53 ? 19.604 6.960 -9.625 1.00 0.00 53 ASN A CA 4
ATOM 6180 C C . ASN A 1 53 ? 18.587 6.510 -8.574 1.00 0.00 53 ASN A C 4
ATOM 6181 O O . ASN A 1 53 ? 18.260 7.264 -7.658 1.00 0.00 53 ASN A O 4
ATOM 6192 N N . GLU A 1 54 ? 18.115 5.283 -8.740 1.00 0.00 54 GLU A N 4
ATOM 6193 C CA . GLU A 1 54 ? 17.143 4.724 -7.817 1.00 0.00 54 GLU A CA 4
ATOM 6194 C C . GLU A 1 54 ? 17.814 3.711 -6.887 1.00 0.00 54 GLU A C 4
ATOM 6195 O O . GLU A 1 54 ? 17.923 2.533 -7.224 1.00 0.00 54 GLU A O 4
ATOM 6207 N N . HIS A 1 55 ? 18.245 4.207 -5.737 1.00 0.00 55 HIS A N 4
ATOM 6208 C CA . HIS A 1 55 ? 18.903 3.359 -4.757 1.00 0.00 55 HIS A CA 4
ATOM 6209 C C . HIS A 1 55 ? 19.021 4.107 -3.428 1.00 0.00 55 HIS A C 4
ATOM 6210 O O . HIS A 1 55 ? 18.291 3.818 -2.481 1.00 0.00 55 HIS A O 4
ATOM 6224 N N . ASP A 1 56 ? 19.945 5.057 -3.400 1.00 0.00 56 ASP A N 4
ATOM 6225 C CA . ASP A 1 56 ? 20.168 5.850 -2.203 1.00 0.00 56 ASP A CA 4
ATOM 6226 C C . ASP A 1 56 ? 19.952 7.328 -2.529 1.00 0.00 56 ASP A C 4
ATOM 6227 O O . ASP A 1 56 ? 20.031 7.731 -3.688 1.00 0.00 56 ASP A O 4
ATOM 6236 N N . VAL A 1 57 ? 19.684 8.098 -1.484 1.00 0.00 57 VAL A N 4
ATOM 6237 C CA . VAL A 1 57 ? 19.457 9.525 -1.644 1.00 0.00 57 VAL A CA 4
ATOM 6238 C C . VAL A 1 57 ? 20.748 10.192 -2.126 1.00 0.00 57 VAL A C 4
ATOM 6239 O O . VAL A 1 57 ? 21.844 9.734 -1.805 1.00 0.00 57 VAL A O 4
ATOM 6252 N N . CYS A 1 58 ? 20.575 11.262 -2.887 1.00 0.00 58 CYS A N 4
ATOM 6253 C CA . CYS A 1 58 ? 21.711 11.996 -3.415 1.00 0.00 58 CYS A CA 4
ATOM 6254 C C . CYS A 1 58 ? 21.469 13.489 -3.184 1.00 0.00 58 CYS A C 4
ATOM 6255 O O . CYS A 1 58 ? 22.227 14.142 -2.469 1.00 0.00 58 CYS A O 4
ATOM 6263 N N . GLY A 1 59 ? 20.409 13.987 -3.804 1.00 0.00 59 GLY A N 4
ATOM 6264 C CA . GLY A 1 59 ? 20.057 15.390 -3.674 1.00 0.00 59 GLY A CA 4
ATOM 6265 C C . GLY A 1 59 ? 18.847 15.569 -2.755 1.00 0.00 59 GLY A C 4
ATOM 6266 O O . GLY A 1 59 ? 18.965 15.454 -1.537 1.00 0.00 59 GLY A O 4
ATOM 6270 N N . TRP A 1 60 ? 17.709 15.849 -3.375 1.00 0.00 60 TRP A N 4
ATOM 6271 C CA . TRP A 1 60 ? 16.479 16.046 -2.628 1.00 0.00 60 TRP A CA 4
ATOM 6272 C C . TRP A 1 60 ? 16.391 14.949 -1.566 1.00 0.00 60 TRP A C 4
ATOM 6273 O O . TRP A 1 60 ? 16.825 13.821 -1.796 1.00 0.00 60 TRP A O 4
ATOM 6294 N N . MET B 1 1 ? -4.487 18.145 -11.272 1.00 0.00 201 MET B N 4
ATOM 6295 C CA . MET B 1 1 ? -3.370 18.733 -11.990 1.00 0.00 201 MET B CA 4
ATOM 6296 C C . MET B 1 1 ? -2.120 18.788 -11.110 1.00 0.00 201 MET B C 4
ATOM 6297 O O . MET B 1 1 ? -1.070 18.266 -11.484 1.00 0.00 201 MET B O 4
ATOM 6311 N N . GLY B 1 2 ? -2.273 19.423 -9.959 1.00 0.00 202 GLY B N 4
ATOM 6312 C CA . GLY B 1 2 ? -1.171 19.553 -9.022 1.00 0.00 202 GLY B CA 4
ATOM 6313 C C . GLY B 1 2 ? -1.629 19.267 -7.590 1.00 0.00 202 GLY B C 4
ATOM 6314 O O . GLY B 1 2 ? -1.558 20.140 -6.726 1.00 0.00 202 GLY B O 4
ATOM 6318 N N . LYS B 1 3 ? -2.091 18.043 -7.384 1.00 0.00 203 LYS B N 4
ATOM 6319 C CA . LYS B 1 3 ? -2.561 17.631 -6.072 1.00 0.00 203 LYS B CA 4
ATOM 6320 C C . LYS B 1 3 ? -1.662 16.514 -5.539 1.00 0.00 203 LYS B C 4
ATOM 6321 O O . LYS B 1 3 ? -1.036 15.793 -6.315 1.00 0.00 203 LYS B O 4
ATOM 6340 N N . ALA B 1 4 ? -1.627 16.405 -4.219 1.00 0.00 204 ALA B N 4
ATOM 6341 C CA . ALA B 1 4 ? -0.815 15.388 -3.574 1.00 0.00 204 ALA B CA 4
ATOM 6342 C C . ALA B 1 4 ? -1.714 14.237 -3.117 1.00 0.00 204 ALA B C 4
ATOM 6343 O O . ALA B 1 4 ? -2.475 14.381 -2.162 1.00 0.00 204 ALA B O 4
ATOM 6350 N N . THR B 1 5 ? -1.597 13.122 -3.822 1.00 0.00 205 THR B N 4
ATOM 6351 C CA . THR B 1 5 ? -2.389 11.946 -3.501 1.00 0.00 205 THR B CA 4
ATOM 6352 C C . THR B 1 5 ? -1.610 10.672 -3.830 1.00 0.00 205 THR B C 4
ATOM 6353 O O . THR B 1 5 ? -0.655 10.706 -4.604 1.00 0.00 205 THR B O 4
ATOM 6364 N N . TYR B 1 6 ? -2.048 9.577 -3.225 1.00 0.00 206 TYR B N 4
ATOM 6365 C CA . TYR B 1 6 ? -1.404 8.293 -3.443 1.00 0.00 206 TYR B CA 4
ATOM 6366 C C . TYR B 1 6 ? -2.441 7.188 -3.654 1.00 0.00 206 TYR B C 4
ATOM 6367 O O . TYR B 1 6 ? -3.524 7.229 -3.073 1.00 0.00 206 TYR B O 4
ATOM 6385 N N . THR B 1 7 ? -2.072 6.226 -4.487 1.00 0.00 207 THR B N 4
ATOM 6386 C CA . THR B 1 7 ? -2.957 5.111 -4.782 1.00 0.00 207 THR B CA 4
ATOM 6387 C C . THR B 1 7 ? -2.250 3.782 -4.508 1.00 0.00 207 THR B C 4
ATOM 6388 O O . THR B 1 7 ? -1.351 3.389 -5.249 1.00 0.00 207 THR B O 4
ATOM 6399 N N . VAL B 1 8 ? -2.683 3.128 -3.440 1.00 0.00 208 VAL B N 4
ATOM 6400 C CA . VAL B 1 8 ? -2.103 1.851 -3.059 1.00 0.00 208 VAL B CA 4
ATOM 6401 C C . VAL B 1 8 ? -3.061 0.723 -3.449 1.00 0.00 208 VAL B C 4
ATOM 6402 O O . VAL B 1 8 ? -4.163 0.626 -2.911 1.00 0.00 208 VAL B O 4
ATOM 6415 N N . THR B 1 9 ? -2.607 -0.100 -4.382 1.00 0.00 209 THR B N 4
ATOM 6416 C CA . THR B 1 9 ? -3.410 -1.217 -4.851 1.00 0.00 209 THR B CA 4
ATOM 6417 C C . THR B 1 9 ? -3.005 -2.504 -4.130 1.00 0.00 209 THR B C 4
ATOM 6418 O O . THR B 1 9 ? -1.843 -2.675 -3.762 1.00 0.00 209 THR B O 4
ATOM 6429 N N . VAL B 1 10 ? -3.987 -3.375 -3.947 1.00 0.00 210 VAL B N 4
ATOM 6430 C CA . VAL B 1 10 ? -3.748 -4.641 -3.276 1.00 0.00 210 VAL B CA 4
ATOM 6431 C C . VAL B 1 10 ? -4.528 -5.747 -3.991 1.00 0.00 210 VAL B C 4
ATOM 6432 O O . VAL B 1 10 ? -5.758 -5.743 -3.990 1.00 0.00 210 VAL B O 4
ATOM 6445 N N . THR B 1 11 ? -3.780 -6.668 -4.582 1.00 0.00 211 THR B N 4
ATOM 6446 C CA . THR B 1 11 ? -4.387 -7.777 -5.298 1.00 0.00 211 THR B CA 4
ATOM 6447 C C . THR B 1 11 ? -3.781 -9.104 -4.838 1.00 0.00 211 THR B C 4
ATOM 6448 O O . THR B 1 11 ? -2.563 -9.276 -4.864 1.00 0.00 211 THR B O 4
ATOM 6459 N N . ASN B 1 12 ? -4.657 -10.007 -4.427 1.00 0.00 212 ASN B N 4
ATOM 6460 C CA . ASN B 1 12 ? -4.224 -11.314 -3.961 1.00 0.00 212 ASN B CA 4
ATOM 6461 C C . ASN B 1 12 ? -4.329 -12.320 -5.109 1.00 0.00 212 ASN B C 4
ATOM 6462 O O . ASN B 1 12 ? -5.408 -12.844 -5.383 1.00 0.00 212 ASN B O 4
ATOM 6473 N N . ASN B 1 13 ? -3.194 -12.560 -5.749 1.00 0.00 213 ASN B N 4
ATOM 6474 C CA . ASN B 1 13 ? -3.146 -13.494 -6.861 1.00 0.00 213 ASN B CA 4
ATOM 6475 C C . ASN B 1 13 ? -3.633 -14.866 -6.390 1.00 0.00 213 ASN B C 4
ATOM 6476 O O . ASN B 1 13 ? -3.969 -15.724 -7.206 1.00 0.00 213 ASN B O 4
ATOM 6487 N N . SER B 1 14 ? -3.655 -15.032 -5.076 1.00 0.00 214 SER B N 4
ATOM 6488 C CA . SER B 1 14 ? -4.095 -16.286 -4.486 1.00 0.00 214 SER B CA 4
ATOM 6489 C C . SER B 1 14 ? -5.611 -16.427 -4.629 1.00 0.00 214 SER B C 4
ATOM 6490 O O . SER B 1 14 ? -6.119 -17.527 -4.840 1.00 0.00 214 SER B O 4
ATOM 6498 N N . ASN B 1 15 ? -6.292 -15.296 -4.507 1.00 0.00 215 ASN B N 4
ATOM 6499 C CA . ASN B 1 15 ? -7.741 -15.280 -4.620 1.00 0.00 215 ASN B CA 4
ATOM 6500 C C . ASN B 1 15 ? -8.140 -14.546 -5.902 1.00 0.00 215 ASN B C 4
ATOM 6501 O O . ASN B 1 15 ? -9.322 -14.471 -6.236 1.00 0.00 215 ASN B O 4
ATOM 6512 N N . GLY B 1 16 ? -7.133 -14.023 -6.584 1.00 0.00 216 GLY B N 4
ATOM 6513 C CA . GLY B 1 16 ? -7.364 -13.297 -7.822 1.00 0.00 216 GLY B CA 4
ATOM 6514 C C . GLY B 1 16 ? -8.225 -12.056 -7.577 1.00 0.00 216 GLY B C 4
ATOM 6515 O O . GLY B 1 16 ? -8.750 -11.464 -8.519 1.00 0.00 216 GLY B O 4
ATOM 6519 N N . VAL B 1 17 ? -8.343 -11.698 -6.307 1.00 0.00 217 VAL B N 4
ATOM 6520 C CA . VAL B 1 17 ? -9.130 -10.538 -5.926 1.00 0.00 217 VAL B CA 4
ATOM 6521 C C . VAL B 1 17 ? -8.233 -9.299 -5.917 1.00 0.00 217 VAL B C 4
ATOM 6522 O O . VAL B 1 17 ? -7.139 -9.324 -5.356 1.00 0.00 217 VAL B O 4
ATOM 6535 N N . SER B 1 18 ? -8.730 -8.243 -6.544 1.00 0.00 218 SER B N 4
ATOM 6536 C CA . SER B 1 18 ? -7.987 -6.997 -6.615 1.00 0.00 218 SER B CA 4
ATOM 6537 C C . SER B 1 18 ? -8.745 -5.893 -5.875 1.00 0.00 218 SER B C 4
ATOM 6538 O O . SER B 1 18 ? -9.975 -5.896 -5.838 1.00 0.00 218 SER B O 4
ATOM 6546 N N . VAL B 1 19 ? -7.981 -4.975 -5.302 1.00 0.00 219 VAL B N 4
ATOM 6547 C CA . VAL B 1 19 ? -8.565 -3.867 -4.565 1.00 0.00 219 VAL B CA 4
ATOM 6548 C C . VAL B 1 19 ? -7.610 -2.672 -4.607 1.00 0.00 219 VAL B C 4
ATOM 6549 O O . VAL B 1 19 ? -6.442 -2.794 -4.239 1.00 0.00 219 VAL B O 4
ATOM 6562 N N . ASP B 1 20 ? -8.142 -1.546 -5.057 1.00 0.00 220 ASP B N 4
ATOM 6563 C CA . ASP B 1 20 ? -7.351 -0.331 -5.152 1.00 0.00 220 ASP B CA 4
ATOM 6564 C C . ASP B 1 20 ? -7.888 0.700 -4.156 1.00 0.00 220 ASP B C 4
ATOM 6565 O O . ASP B 1 20 ? -9.092 0.762 -3.909 1.00 0.00 220 ASP B O 4
ATOM 6574 N N . TYR B 1 21 ? -6.969 1.483 -3.611 1.00 0.00 221 TYR B N 4
ATOM 6575 C CA . TYR B 1 21 ? -7.335 2.508 -2.648 1.00 0.00 221 TYR B CA 4
ATOM 6576 C C . TYR B 1 21 ? -6.531 3.790 -2.880 1.00 0.00 221 TYR B C 4
ATOM 6577 O O . TYR B 1 21 ? -5.304 3.754 -2.948 1.00 0.00 221 TYR B O 4
ATOM 6595 N N . GLU B 1 22 ? -7.258 4.892 -2.995 1.00 0.00 222 GLU B N 4
ATOM 6596 C CA . GLU B 1 22 ? -6.628 6.183 -3.218 1.00 0.00 222 GLU B CA 4
ATOM 6597 C C . GLU B 1 22 ? -6.602 6.992 -1.919 1.00 0.00 222 GLU B C 4
ATOM 6598 O O . GLU B 1 22 ? -7.650 7.370 -1.398 1.00 0.00 222 GLU B O 4
ATOM 6610 N N . THR B 1 23 ? -5.393 7.233 -1.434 1.00 0.00 223 THR B N 4
ATOM 6611 C CA . THR B 1 23 ? -5.217 7.990 -0.206 1.00 0.00 223 THR B CA 4
ATOM 6612 C C . THR B 1 23 ? -4.060 8.981 -0.352 1.00 0.00 223 THR B C 4
ATOM 6613 O O . THR B 1 23 ? -3.104 8.721 -1.081 1.00 0.00 223 THR B O 4
ATOM 6624 N N . GLU B 1 24 ? -4.185 10.095 0.355 1.00 0.00 224 GLU B N 4
ATOM 6625 C CA . GLU B 1 24 ? -3.162 11.126 0.313 1.00 0.00 224 GLU B CA 4
ATOM 6626 C C . GLU B 1 24 ? -2.353 11.123 1.611 1.00 0.00 224 GLU B C 4
ATOM 6627 O O . GLU B 1 24 ? -2.746 11.752 2.593 1.00 0.00 224 GLU B O 4
ATOM 6639 N N . THR B 1 25 ? -1.238 10.410 1.575 1.00 0.00 225 THR B N 4
ATOM 6640 C CA . THR B 1 25 ? -0.370 10.317 2.736 1.00 0.00 225 THR B CA 4
ATOM 6641 C C . THR B 1 25 ? 1.088 10.540 2.332 1.00 0.00 225 THR B C 4
ATOM 6642 O O . THR B 1 25 ? 1.682 9.704 1.651 1.00 0.00 225 THR B O 4
ATOM 6653 N N . PRO B 1 26 ? 1.639 11.700 2.780 1.00 0.00 226 PRO B N 4
ATOM 6654 C CA . PRO B 1 26 ? 3.017 12.043 2.472 1.00 0.00 226 PRO B CA 4
ATOM 6655 C C . PRO B 1 26 ? 3.990 11.214 3.315 1.00 0.00 226 PRO B C 4
ATOM 6656 O O . PRO B 1 26 ? 4.461 10.166 2.876 1.00 0.00 226 PRO B O 4
ATOM 6667 N N . MET B 1 27 ? 4.261 11.717 4.511 1.00 0.00 227 MET B N 4
ATOM 6668 C CA . MET B 1 27 ? 5.169 11.038 5.419 1.00 0.00 227 MET B CA 4
ATOM 6669 C C . MET B 1 27 ? 4.504 9.808 6.042 1.00 0.00 227 MET B C 4
ATOM 6670 O O . MET B 1 27 ? 5.179 8.835 6.374 1.00 0.00 227 MET B O 4
ATOM 6684 N N . THR B 1 28 ? 3.189 9.893 6.179 1.00 0.00 228 THR B N 4
ATOM 6685 C CA . THR B 1 28 ? 2.425 8.799 6.755 1.00 0.00 228 THR B CA 4
ATOM 6686 C C . THR B 1 28 ? 2.761 7.484 6.049 1.00 0.00 228 THR B C 4
ATOM 6687 O O . THR B 1 28 ? 2.797 6.428 6.679 1.00 0.00 228 THR B O 4
ATOM 6698 N N . LEU B 1 29 ? 2.997 7.591 4.750 1.00 0.00 229 LEU B N 4
ATOM 6699 C CA . LEU B 1 29 ? 3.328 6.423 3.950 1.00 0.00 229 LEU B CA 4
ATOM 6700 C C . LEU B 1 29 ? 4.483 5.669 4.612 1.00 0.00 229 LEU B C 4
ATOM 6701 O O . LEU B 1 29 ? 4.555 4.443 4.533 1.00 0.00 229 LEU B O 4
ATOM 6717 N N . LEU B 1 30 ? 5.358 6.432 5.252 1.00 0.00 230 LEU B N 4
ATOM 6718 C CA . LEU B 1 30 ? 6.506 5.851 5.927 1.00 0.00 230 LEU B CA 4
ATOM 6719 C C . LEU B 1 30 ? 6.079 5.348 7.307 1.00 0.00 230 LEU B C 4
ATOM 6720 O O . LEU B 1 30 ? 6.722 4.469 7.878 1.00 0.00 230 LEU B O 4
ATOM 6736 N N . VAL B 1 31 ? 4.996 5.927 7.804 1.00 0.00 231 VAL B N 4
ATOM 6737 C CA . VAL B 1 31 ? 4.476 5.550 9.107 1.00 0.00 231 VAL B CA 4
ATOM 6738 C C . VAL B 1 31 ? 3.949 4.114 9.044 1.00 0.00 231 VAL B C 4
ATOM 6739 O O . VAL B 1 31 ? 3.250 3.746 8.101 1.00 0.00 231 VAL B O 4
ATOM 6752 N N . PRO B 1 32 ? 4.314 3.321 10.086 1.00 0.00 232 PRO B N 4
ATOM 6753 C CA . PRO B 1 32 ? 3.886 1.935 10.159 1.00 0.00 232 PRO B CA 4
ATOM 6754 C C . PRO B 1 32 ? 2.412 1.836 10.555 1.00 0.00 232 PRO B C 4
ATOM 6755 O O . PRO B 1 32 ? 1.663 1.043 9.985 1.00 0.00 232 PRO B O 4
ATOM 6766 N N . GLU B 1 33 ? 2.038 2.652 11.529 1.00 0.00 233 GLU B N 4
ATOM 6767 C CA . GLU B 1 33 ? 0.666 2.666 12.009 1.00 0.00 233 GLU B CA 4
ATOM 6768 C C . GLU B 1 33 ? -0.290 3.024 10.870 1.00 0.00 233 GLU B C 4
ATOM 6769 O O . GLU B 1 33 ? -1.410 2.517 10.811 1.00 0.00 233 GLU B O 4
ATOM 6781 N N . VAL B 1 34 ? 0.186 3.895 9.992 1.00 0.00 234 VAL B N 4
ATOM 6782 C CA . VAL B 1 34 ? -0.613 4.328 8.858 1.00 0.00 234 VAL B CA 4
ATOM 6783 C C . VAL B 1 34 ? -0.502 3.292 7.738 1.00 0.00 234 VAL B C 4
ATOM 6784 O O . VAL B 1 34 ? -1.508 2.904 7.144 1.00 0.00 234 VAL B O 4
ATOM 6797 N N . ALA B 1 35 ? 0.728 2.873 7.482 1.00 0.00 235 ALA B N 4
ATOM 6798 C CA . ALA B 1 35 ? 0.984 1.890 6.443 1.00 0.00 235 ALA B CA 4
ATOM 6799 C C . ALA B 1 35 ? 0.332 0.561 6.833 1.00 0.00 235 ALA B C 4
ATOM 6800 O O . ALA B 1 35 ? -0.342 -0.066 6.018 1.00 0.00 235 ALA B O 4
ATOM 6807 N N . ALA B 1 36 ? 0.556 0.172 8.080 1.00 0.00 236 ALA B N 4
ATOM 6808 C CA . ALA B 1 36 ? -0.001 -1.070 8.588 1.00 0.00 236 ALA B CA 4
ATOM 6809 C C . ALA B 1 36 ? -1.514 -1.077 8.359 1.00 0.00 236 ALA B C 4
ATOM 6810 O O . ALA B 1 36 ? -2.069 -2.067 7.885 1.00 0.00 236 ALA B O 4
ATOM 6817 N N . GLU B 1 37 ? -2.138 0.039 8.706 1.00 0.00 237 GLU B N 4
ATOM 6818 C CA . GLU B 1 37 ? -3.576 0.174 8.545 1.00 0.00 237 GLU B CA 4
ATOM 6819 C C . GLU B 1 37 ? -3.941 0.220 7.060 1.00 0.00 237 GLU B C 4
ATOM 6820 O O . GLU B 1 37 ? -4.984 -0.292 6.658 1.00 0.00 237 GLU B O 4
ATOM 6832 N N . VAL B 1 38 ? -3.061 0.837 6.286 1.00 0.00 238 VAL B N 4
ATOM 6833 C CA . VAL B 1 38 ? -3.278 0.956 4.854 1.00 0.00 238 VAL B CA 4
ATOM 6834 C C . VAL B 1 38 ? -3.175 -0.429 4.210 1.00 0.00 238 VAL B C 4
ATOM 6835 O O . VAL B 1 38 ? -3.944 -0.757 3.308 1.00 0.00 238 VAL B O 4
ATOM 6848 N N . ILE B 1 39 ? -2.217 -1.204 4.699 1.00 0.00 239 ILE B N 4
ATOM 6849 C CA . ILE B 1 39 ? -2.004 -2.545 4.182 1.00 0.00 239 ILE B CA 4
ATOM 6850 C C . ILE B 1 39 ? -3.105 -3.470 4.705 1.00 0.00 239 ILE B C 4
ATOM 6851 O O . ILE B 1 39 ? -3.671 -4.257 3.948 1.00 0.00 239 ILE B O 4
ATOM 6867 N N . LYS B 1 40 ? -3.376 -3.343 5.996 1.00 0.00 240 LYS B N 4
ATOM 6868 C CA . LYS B 1 40 ? -4.400 -4.158 6.628 1.00 0.00 240 LYS B CA 4
ATOM 6869 C C . LYS B 1 40 ? -5.774 -3.748 6.094 1.00 0.00 240 LYS B C 4
ATOM 6870 O O . LYS B 1 40 ? -6.626 -4.599 5.844 1.00 0.00 240 LYS B O 4
ATOM 6889 N N . ASP B 1 41 ? -5.947 -2.444 5.935 1.00 0.00 241 ASP B N 4
ATOM 6890 C CA . ASP B 1 41 ? -7.202 -1.912 5.434 1.00 0.00 241 ASP B CA 4
ATOM 6891 C C . ASP B 1 41 ? -7.464 -2.465 4.032 1.00 0.00 241 ASP B C 4
ATOM 6892 O O . ASP B 1 41 ? -8.577 -2.890 3.726 1.00 0.00 241 ASP B O 4
ATOM 6901 N N . LEU B 1 42 ? -6.419 -2.440 3.216 1.00 0.00 242 LEU B N 4
ATOM 6902 C CA . LEU B 1 42 ? -6.522 -2.935 1.854 1.00 0.00 242 LEU B CA 4
ATOM 6903 C C . LEU B 1 42 ? -6.807 -4.437 1.881 1.00 0.00 242 LEU B C 4
ATOM 6904 O O . LEU B 1 42 ? -7.710 -4.915 1.196 1.00 0.00 242 LEU B O 4
ATOM 6920 N N . VAL B 1 43 ? -6.019 -5.142 2.680 1.00 0.00 243 VAL B N 4
ATOM 6921 C CA . VAL B 1 43 ? -6.175 -6.581 2.805 1.00 0.00 243 VAL B CA 4
ATOM 6922 C C . VAL B 1 43 ? -7.558 -6.892 3.382 1.00 0.00 243 VAL B C 4
ATOM 6923 O O . VAL B 1 43 ? -8.252 -7.782 2.893 1.00 0.00 243 VAL B O 4
ATOM 6936 N N . ASN B 1 44 ? -7.918 -6.140 4.411 1.00 0.00 244 ASN B N 4
ATOM 6937 C CA . ASN B 1 44 ? -9.206 -6.324 5.058 1.00 0.00 244 ASN B CA 4
ATOM 6938 C C . ASN B 1 44 ? -10.319 -6.190 4.017 1.00 0.00 244 ASN B C 4
ATOM 6939 O O . ASN B 1 44 ? -11.324 -6.895 4.084 1.00 0.00 244 ASN B O 4
ATOM 6950 N N . THR B 1 45 ? -10.101 -5.280 3.080 1.00 0.00 245 THR B N 4
ATOM 6951 C CA . THR B 1 45 ? -11.073 -5.045 2.026 1.00 0.00 245 THR B CA 4
ATOM 6952 C C . THR B 1 45 ? -11.058 -6.196 1.018 1.00 0.00 245 THR B C 4
ATOM 6953 O O . THR B 1 45 ? -12.110 -6.645 0.568 1.00 0.00 245 THR B O 4
ATOM 6964 N N . VAL B 1 46 ? -9.853 -6.642 0.696 1.00 0.00 246 VAL B N 4
ATOM 6965 C CA . VAL B 1 46 ? -9.687 -7.734 -0.249 1.00 0.00 246 VAL B CA 4
ATOM 6966 C C . VAL B 1 46 ? -10.371 -8.987 0.300 1.00 0.00 246 VAL B C 4
ATOM 6967 O O . VAL B 1 46 ? -11.071 -9.687 -0.431 1.00 0.00 246 VAL B O 4
ATOM 6980 N N . ARG B 1 47 ? -10.146 -9.231 1.583 1.00 0.00 247 ARG B N 4
ATOM 6981 C CA . ARG B 1 47 ? -10.733 -10.387 2.238 1.00 0.00 247 ARG B CA 4
ATOM 6982 C C . ARG B 1 47 ? -12.231 -10.168 2.464 1.00 0.00 247 ARG B C 4
ATOM 6983 O O . ARG B 1 47 ? -12.998 -11.126 2.539 1.00 0.00 247 ARG B O 4
ATOM 7004 N N . SER B 1 48 ? -12.601 -8.899 2.565 1.00 0.00 248 SER B N 4
ATOM 7005 C CA . SER B 1 48 ? -13.992 -8.541 2.781 1.00 0.00 248 SER B CA 4
ATOM 7006 C C . SER B 1 48 ? -14.870 -9.182 1.704 1.00 0.00 248 SER B C 4
ATOM 7007 O O . SER B 1 48 ? -15.962 -9.667 1.996 1.00 0.00 248 SER B O 4
ATOM 7015 N N . TYR B 1 49 ? -14.361 -9.161 0.481 1.00 0.00 249 TYR B N 4
ATOM 7016 C CA . TYR B 1 49 ? -15.085 -9.734 -0.641 1.00 0.00 249 TYR B CA 4
ATOM 7017 C C . TYR B 1 49 ? -15.113 -11.261 -0.554 1.00 0.00 249 TYR B C 4
ATOM 7018 O O . TYR B 1 49 ? -15.985 -11.904 -1.137 1.00 0.00 249 TYR B O 4
ATOM 7036 N N . ASP B 1 50 ? -14.149 -11.798 0.180 1.00 0.00 250 ASP B N 4
ATOM 7037 C CA . ASP B 1 50 ? -14.052 -13.237 0.351 1.00 0.00 250 ASP B CA 4
ATOM 7038 C C . ASP B 1 50 ? -15.309 -13.748 1.059 1.00 0.00 250 ASP B C 4
ATOM 7039 O O . ASP B 1 50 ? -15.911 -14.731 0.630 1.00 0.00 250 ASP B O 4
ATOM 7048 N N . THR B 1 51 ? -15.666 -13.058 2.131 1.00 0.00 251 THR B N 4
ATOM 7049 C CA . THR B 1 51 ? -16.841 -13.429 2.902 1.00 0.00 251 THR B CA 4
ATOM 7050 C C . THR B 1 51 ? -17.982 -12.443 2.644 1.00 0.00 251 THR B C 4
ATOM 7051 O O . THR B 1 51 ? -17.785 -11.415 1.999 1.00 0.00 251 THR B O 4
ATOM 7062 N N . GLU B 1 52 ? -19.151 -12.792 3.162 1.00 0.00 252 GLU B N 4
ATOM 7063 C CA . GLU B 1 52 ? -20.324 -11.952 2.995 1.00 0.00 252 GLU B CA 4
ATOM 7064 C C . GLU B 1 52 ? -20.503 -11.043 4.213 1.00 0.00 252 GLU B C 4
ATOM 7065 O O . GLU B 1 52 ? -21.571 -11.019 4.822 1.00 0.00 252 GLU B O 4
ATOM 7077 N N . ASN B 1 53 ? -19.441 -10.316 4.530 1.00 0.00 253 ASN B N 4
ATOM 7078 C CA . ASN B 1 53 ? -19.468 -9.408 5.665 1.00 0.00 253 ASN B CA 4
ATOM 7079 C C . ASN B 1 53 ? -19.498 -7.966 5.156 1.00 0.00 253 ASN B C 4
ATOM 7080 O O . ASN B 1 53 ? -18.836 -7.637 4.172 1.00 0.00 253 ASN B O 4
ATOM 7091 N N . GLU B 1 54 ? -20.271 -7.143 5.850 1.00 0.00 254 GLU B N 4
ATOM 7092 C CA . GLU B 1 54 ? -20.396 -5.744 5.481 1.00 0.00 254 GLU B CA 4
ATOM 7093 C C . GLU B 1 54 ? -20.413 -5.595 3.958 1.00 0.00 254 GLU B C 4
ATOM 7094 O O . GLU B 1 54 ? -20.736 -6.541 3.243 1.00 0.00 254 GLU B O 4
ATOM 7106 N N . HIS B 1 55 ? -20.061 -4.400 3.508 1.00 0.00 255 HIS B N 4
ATOM 7107 C CA . HIS B 1 55 ? -20.032 -4.115 2.084 1.00 0.00 255 HIS B CA 4
ATOM 7108 C C . HIS B 1 55 ? -19.440 -2.724 1.850 1.00 0.00 255 HIS B C 4
ATOM 7109 O O . HIS B 1 55 ? -18.370 -2.591 1.258 1.00 0.00 255 HIS B O 4
ATOM 7123 N N . ASP B 1 56 ? -20.163 -1.721 2.326 1.00 0.00 256 ASP B N 4
ATOM 7124 C CA . ASP B 1 56 ? -19.723 -0.345 2.177 1.00 0.00 256 ASP B CA 4
ATOM 7125 C C . ASP B 1 56 ? -19.453 0.253 3.559 1.00 0.00 256 ASP B C 4
ATOM 7126 O O . ASP B 1 56 ? -20.004 -0.209 4.557 1.00 0.00 256 ASP B O 4
ATOM 7135 N N . VAL B 1 57 ? -18.605 1.272 3.573 1.00 0.00 257 VAL B N 4
ATOM 7136 C CA . VAL B 1 57 ? -18.256 1.937 4.816 1.00 0.00 257 VAL B CA 4
ATOM 7137 C C . VAL B 1 57 ? -19.498 2.624 5.389 1.00 0.00 257 VAL B C 4
ATOM 7138 O O . VAL B 1 57 ? -20.436 2.929 4.656 1.00 0.00 257 VAL B O 4
ATOM 7151 N N . CYS B 1 58 ? -19.462 2.845 6.695 1.00 0.00 258 CYS B N 4
ATOM 7152 C CA . CYS B 1 58 ? -20.574 3.489 7.374 1.00 0.00 258 CYS B CA 4
ATOM 7153 C C . CYS B 1 58 ? -20.055 4.768 8.037 1.00 0.00 258 CYS B C 4
ATOM 7154 O O . CYS B 1 58 ? -20.461 5.869 7.672 1.00 0.00 258 CYS B O 4
ATOM 7162 N N . GLY B 1 59 ? -19.165 4.577 9.001 1.00 0.00 259 GLY B N 4
ATOM 7163 C CA . GLY B 1 59 ? -18.587 5.700 9.719 1.00 0.00 259 GLY B CA 4
ATOM 7164 C C . GLY B 1 59 ? -17.064 5.572 9.804 1.00 0.00 259 GLY B C 4
ATOM 7165 O O . GLY B 1 59 ? -16.339 6.255 9.084 1.00 0.00 259 GLY B O 4
ATOM 7169 N N . TRP B 1 60 ? -16.626 4.689 10.689 1.00 0.00 260 TRP B N 4
ATOM 7170 C CA . TRP B 1 60 ? -15.204 4.462 10.879 1.00 0.00 260 TRP B CA 4
ATOM 7171 C C . TRP B 1 60 ? -14.604 5.718 11.512 1.00 0.00 260 TRP B C 4
ATOM 7172 O O . TRP B 1 60 ? -13.466 5.701 11.977 1.00 0.00 260 TRP B O 4
ATOM 7193 N N . MET A 1 1 ? -1.184 -24.674 -10.124 1.00 0.00 1 MET A N 5
ATOM 7194 C CA . MET A 1 1 ? -1.965 -23.465 -10.327 1.00 0.00 1 MET A CA 5
ATOM 7195 C C . MET A 1 1 ? -2.698 -23.063 -9.045 1.00 0.00 1 MET A C 5
ATOM 7196 O O . MET A 1 1 ? -3.602 -23.766 -8.596 1.00 0.00 1 MET A O 5
ATOM 7210 N N . GLY A 1 2 ? -2.282 -21.933 -8.493 1.00 0.00 2 GLY A N 5
ATOM 7211 C CA . GLY A 1 2 ? -2.887 -21.429 -7.273 1.00 0.00 2 GLY A CA 5
ATOM 7212 C C . GLY A 1 2 ? -1.831 -21.208 -6.188 1.00 0.00 2 GLY A C 5
ATOM 7213 O O . GLY A 1 2 ? -1.689 -22.025 -5.279 1.00 0.00 2 GLY A O 5
ATOM 7217 N N . LYS A 1 3 ? -1.117 -20.100 -6.318 1.00 0.00 3 LYS A N 5
ATOM 7218 C CA . LYS A 1 3 ? -0.079 -19.761 -5.361 1.00 0.00 3 LYS A CA 5
ATOM 7219 C C . LYS A 1 3 ? -0.594 -18.669 -4.421 1.00 0.00 3 LYS A C 5
ATOM 7220 O O . LYS A 1 3 ? -1.639 -18.071 -4.673 1.00 0.00 3 LYS A O 5
ATOM 7239 N N . ALA A 1 4 ? 0.165 -18.441 -3.359 1.00 0.00 4 ALA A N 5
ATOM 7240 C CA . ALA A 1 4 ? -0.201 -17.431 -2.380 1.00 0.00 4 ALA A CA 5
ATOM 7241 C C . ALA A 1 4 ? 0.722 -16.220 -2.534 1.00 0.00 4 ALA A C 5
ATOM 7242 O O . ALA A 1 4 ? 1.804 -16.183 -1.954 1.00 0.00 4 ALA A O 5
ATOM 7249 N N . THR A 1 5 ? 0.257 -15.258 -3.318 1.00 0.00 5 THR A N 5
ATOM 7250 C CA . THR A 1 5 ? 1.028 -14.050 -3.556 1.00 0.00 5 THR A CA 5
ATOM 7251 C C . THR A 1 5 ? 0.108 -12.827 -3.577 1.00 0.00 5 THR A C 5
ATOM 7252 O O . THR A 1 5 ? -1.092 -12.952 -3.813 1.00 0.00 5 THR A O 5
ATOM 7263 N N . TYR A 1 6 ? 0.707 -11.672 -3.326 1.00 0.00 6 TYR A N 5
ATOM 7264 C CA . TYR A 1 6 ? -0.044 -10.427 -3.313 1.00 0.00 6 TYR A CA 5
ATOM 7265 C C . TYR A 1 6 ? 0.656 -9.357 -4.152 1.00 0.00 6 TYR A C 5
ATOM 7266 O O . TYR A 1 6 ? 1.880 -9.239 -4.119 1.00 0.00 6 TYR A O 5
ATOM 7284 N N . THR A 1 7 ? -0.151 -8.604 -4.885 1.00 0.00 7 THR A N 5
ATOM 7285 C CA . THR A 1 7 ? 0.375 -7.546 -5.731 1.00 0.00 7 THR A CA 5
ATOM 7286 C C . THR A 1 7 ? -0.053 -6.177 -5.202 1.00 0.00 7 THR A C 5
ATOM 7287 O O . THR A 1 7 ? -1.221 -5.805 -5.303 1.00 0.00 7 THR A O 5
ATOM 7298 N N . VAL A 1 8 ? 0.916 -5.462 -4.649 1.00 0.00 8 VAL A N 5
ATOM 7299 C CA . VAL A 1 8 ? 0.654 -4.141 -4.104 1.00 0.00 8 VAL A CA 5
ATOM 7300 C C . VAL A 1 8 ? 1.174 -3.080 -5.075 1.00 0.00 8 VAL A C 5
ATOM 7301 O O . VAL A 1 8 ? 2.344 -3.101 -5.456 1.00 0.00 8 VAL A O 5
ATOM 7314 N N . THR A 1 9 ? 0.279 -2.177 -5.450 1.00 0.00 9 THR A N 5
ATOM 7315 C CA . THR A 1 9 ? 0.634 -1.110 -6.370 1.00 0.00 9 THR A CA 5
ATOM 7316 C C . THR A 1 9 ? 0.418 0.255 -5.714 1.00 0.00 9 THR A C 5
ATOM 7317 O O . THR A 1 9 ? -0.682 0.560 -5.257 1.00 0.00 9 THR A O 5
ATOM 7328 N N . VAL A 1 10 ? 1.486 1.039 -5.687 1.00 0.00 10 VAL A N 5
ATOM 7329 C CA . VAL A 1 10 ? 1.427 2.364 -5.093 1.00 0.00 10 VAL A CA 5
ATOM 7330 C C . VAL A 1 10 ? 1.810 3.406 -6.145 1.00 0.00 10 VAL A C 5
ATOM 7331 O O . VAL A 1 10 ? 2.922 3.384 -6.669 1.00 0.00 10 VAL A O 5
ATOM 7344 N N . THR A 1 11 ? 0.867 4.295 -6.421 1.00 0.00 11 THR A N 5
ATOM 7345 C CA . THR A 1 11 ? 1.092 5.344 -7.401 1.00 0.00 11 THR A CA 5
ATOM 7346 C C . THR A 1 11 ? 0.835 6.718 -6.780 1.00 0.00 11 THR A C 5
ATOM 7347 O O . THR A 1 11 ? -0.056 6.869 -5.945 1.00 0.00 11 THR A O 5
ATOM 7358 N N . ASN A 1 12 ? 1.630 7.686 -7.211 1.00 0.00 12 ASN A N 5
ATOM 7359 C CA . ASN A 1 12 ? 1.499 9.043 -6.708 1.00 0.00 12 ASN A CA 5
ATOM 7360 C C . ASN A 1 12 ? 0.731 9.888 -7.725 1.00 0.00 12 ASN A C 5
ATOM 7361 O O . ASN A 1 12 ? 1.228 10.155 -8.818 1.00 0.00 12 ASN A O 5
ATOM 7372 N N . ASN A 1 13 ? -0.470 10.285 -7.331 1.00 0.00 13 ASN A N 5
ATOM 7373 C CA . ASN A 1 13 ? -1.312 11.095 -8.195 1.00 0.00 13 ASN A CA 5
ATOM 7374 C C . ASN A 1 13 ? -0.748 12.515 -8.264 1.00 0.00 13 ASN A C 5
ATOM 7375 O O . ASN A 1 13 ? -1.139 13.301 -9.127 1.00 0.00 13 ASN A O 5
ATOM 7386 N N . SER A 1 14 ? 0.162 12.802 -7.345 1.00 0.00 14 SER A N 5
ATOM 7387 C CA . SER A 1 14 ? 0.784 14.115 -7.292 1.00 0.00 14 SER A CA 5
ATOM 7388 C C . SER A 1 14 ? 1.922 14.196 -8.310 1.00 0.00 14 SER A C 5
ATOM 7389 O O . SER A 1 14 ? 2.141 15.241 -8.920 1.00 0.00 14 SER A O 5
ATOM 7397 N N . ASN A 1 15 ? 2.618 13.079 -8.463 1.00 0.00 15 ASN A N 5
ATOM 7398 C CA . ASN A 1 15 ? 3.728 13.011 -9.398 1.00 0.00 15 ASN A CA 5
ATOM 7399 C C . ASN A 1 15 ? 3.353 12.094 -10.564 1.00 0.00 15 ASN A C 5
ATOM 7400 O O . ASN A 1 15 ? 4.140 11.908 -11.491 1.00 0.00 15 ASN A O 5
ATOM 7411 N N . GLY A 1 16 ? 2.151 11.544 -10.479 1.00 0.00 16 GLY A N 5
ATOM 7412 C CA . GLY A 1 16 ? 1.661 10.650 -11.514 1.00 0.00 16 GLY A CA 5
ATOM 7413 C C . GLY A 1 16 ? 2.605 9.461 -11.704 1.00 0.00 16 GLY A C 5
ATOM 7414 O O . GLY A 1 16 ? 2.568 8.793 -12.737 1.00 0.00 16 GLY A O 5
ATOM 7418 N N . VAL A 1 17 ? 3.429 9.233 -10.691 1.00 0.00 17 VAL A N 5
ATOM 7419 C CA . VAL A 1 17 ? 4.381 8.136 -10.733 1.00 0.00 17 VAL A CA 5
ATOM 7420 C C . VAL A 1 17 ? 3.735 6.883 -10.138 1.00 0.00 17 VAL A C 5
ATOM 7421 O O . VAL A 1 17 ? 3.160 6.933 -9.051 1.00 0.00 17 VAL A O 5
ATOM 7434 N N . SER A 1 18 ? 3.850 5.789 -10.877 1.00 0.00 18 SER A N 5
ATOM 7435 C CA . SER A 1 18 ? 3.285 4.525 -10.435 1.00 0.00 18 SER A CA 5
ATOM 7436 C C . SER A 1 18 ? 4.405 3.536 -10.109 1.00 0.00 18 SER A C 5
ATOM 7437 O O . SER A 1 18 ? 5.455 3.547 -10.750 1.00 0.00 18 SER A O 5
ATOM 7445 N N . VAL A 1 19 ? 4.144 2.703 -9.111 1.00 0.00 19 VAL A N 5
ATOM 7446 C CA . VAL A 1 19 ? 5.118 1.710 -8.693 1.00 0.00 19 VAL A CA 5
ATOM 7447 C C . VAL A 1 19 ? 4.389 0.524 -8.057 1.00 0.00 19 VAL A C 5
ATOM 7448 O O . VAL A 1 19 ? 3.616 0.698 -7.116 1.00 0.00 19 VAL A O 5
ATOM 7461 N N . ASP A 1 20 ? 4.660 -0.655 -8.599 1.00 0.00 20 ASP A N 5
ATOM 7462 C CA . ASP A 1 20 ? 4.039 -1.869 -8.096 1.00 0.00 20 ASP A CA 5
ATOM 7463 C C . ASP A 1 20 ? 5.128 -2.857 -7.674 1.00 0.00 20 ASP A C 5
ATOM 7464 O O . ASP A 1 20 ? 6.198 -2.903 -8.279 1.00 0.00 20 ASP A O 5
ATOM 7473 N N . TYR A 1 21 ? 4.819 -3.623 -6.638 1.00 0.00 21 TYR A N 5
ATOM 7474 C CA . TYR A 1 21 ? 5.758 -4.607 -6.128 1.00 0.00 21 TYR A CA 5
ATOM 7475 C C . TYR A 1 21 ? 5.041 -5.905 -5.749 1.00 0.00 21 TYR A C 5
ATOM 7476 O O . TYR A 1 21 ? 4.056 -5.881 -5.014 1.00 0.00 21 TYR A O 5
ATOM 7494 N N . GLU A 1 22 ? 5.565 -7.006 -6.268 1.00 0.00 22 GLU A N 5
ATOM 7495 C CA . GLU A 1 22 ? 4.987 -8.311 -5.994 1.00 0.00 22 GLU A CA 5
ATOM 7496 C C . GLU A 1 22 ? 5.562 -8.882 -4.696 1.00 0.00 22 GLU A C 5
ATOM 7497 O O . GLU A 1 22 ? 6.750 -9.190 -4.623 1.00 0.00 22 GLU A O 5
ATOM 7509 N N . THR A 1 23 ? 4.691 -9.008 -3.705 1.00 0.00 23 THR A N 5
ATOM 7510 C CA . THR A 1 23 ? 5.098 -9.538 -2.415 1.00 0.00 23 THR A CA 5
ATOM 7511 C C . THR A 1 23 ? 4.057 -10.533 -1.896 1.00 0.00 23 THR A C 5
ATOM 7512 O O . THR A 1 23 ? 2.898 -10.176 -1.694 1.00 0.00 23 THR A O 5
ATOM 7523 N N . GLU A 1 24 ? 4.509 -11.762 -1.695 1.00 0.00 24 GLU A N 5
ATOM 7524 C CA . GLU A 1 24 ? 3.633 -12.811 -1.203 1.00 0.00 24 GLU A CA 5
ATOM 7525 C C . GLU A 1 24 ? 3.636 -12.833 0.326 1.00 0.00 24 GLU A C 5
ATOM 7526 O O . GLU A 1 24 ? 4.522 -13.428 0.939 1.00 0.00 24 GLU A O 5
ATOM 7538 N N . THR A 1 25 ? 2.638 -12.177 0.898 1.00 0.00 25 THR A N 5
ATOM 7539 C CA . THR A 1 25 ? 2.515 -12.113 2.345 1.00 0.00 25 THR A CA 5
ATOM 7540 C C . THR A 1 25 ? 1.078 -12.419 2.772 1.00 0.00 25 THR A C 5
ATOM 7541 O O . THR A 1 25 ? 0.159 -11.664 2.458 1.00 0.00 25 THR A O 5
ATOM 7552 N N . PRO A 1 26 ? 0.925 -13.557 3.501 1.00 0.00 26 PRO A N 5
ATOM 7553 C CA . PRO A 1 26 ? -0.385 -13.972 3.974 1.00 0.00 26 PRO A CA 5
ATOM 7554 C C . PRO A 1 26 ? -0.837 -13.112 5.157 1.00 0.00 26 PRO A C 5
ATOM 7555 O O . PRO A 1 26 ? -1.464 -12.071 4.967 1.00 0.00 26 PRO A O 5
ATOM 7566 N N . MET A 1 27 ? -0.504 -13.580 6.350 1.00 0.00 27 MET A N 5
ATOM 7567 C CA . MET A 1 27 ? -0.869 -12.868 7.563 1.00 0.00 27 MET A CA 5
ATOM 7568 C C . MET A 1 27 ? 0.021 -11.639 7.765 1.00 0.00 27 MET A C 5
ATOM 7569 O O . MET A 1 27 ? -0.396 -10.663 8.385 1.00 0.00 27 MET A O 5
ATOM 7583 N N . THR A 1 28 ? 1.230 -11.730 7.231 1.00 0.00 28 THR A N 5
ATOM 7584 C CA . THR A 1 28 ? 2.182 -10.638 7.347 1.00 0.00 28 THR A CA 5
ATOM 7585 C C . THR A 1 28 ? 1.556 -9.332 6.858 1.00 0.00 28 THR A C 5
ATOM 7586 O O . THR A 1 28 ? 1.892 -8.256 7.351 1.00 0.00 28 THR A O 5
ATOM 7597 N N . LEU A 1 29 ? 0.657 -9.466 5.893 1.00 0.00 29 LEU A N 5
ATOM 7598 C CA . LEU A 1 29 ? -0.018 -8.309 5.333 1.00 0.00 29 LEU A CA 5
ATOM 7599 C C . LEU A 1 29 ? -0.604 -7.467 6.469 1.00 0.00 29 LEU A C 5
ATOM 7600 O O . LEU A 1 29 ? -0.708 -6.247 6.351 1.00 0.00 29 LEU A O 5
ATOM 7616 N N . LEU A 1 30 ? -0.973 -8.152 7.541 1.00 0.00 30 LEU A N 5
ATOM 7617 C CA . LEU A 1 30 ? -1.546 -7.482 8.696 1.00 0.00 30 LEU A CA 5
ATOM 7618 C C . LEU A 1 30 ? -0.423 -6.863 9.531 1.00 0.00 30 LEU A C 5
ATOM 7619 O O . LEU A 1 30 ? -0.629 -5.856 10.207 1.00 0.00 30 LEU A O 5
ATOM 7635 N N . VAL A 1 31 ? 0.742 -7.491 9.455 1.00 0.00 31 VAL A N 5
ATOM 7636 C CA . VAL A 1 31 ? 1.898 -7.015 10.195 1.00 0.00 31 VAL A CA 5
ATOM 7637 C C . VAL A 1 31 ? 2.214 -5.579 9.771 1.00 0.00 31 VAL A C 5
ATOM 7638 O O . VAL A 1 31 ? 2.231 -5.269 8.581 1.00 0.00 31 VAL A O 5
ATOM 7651 N N . PRO A 1 32 ? 2.463 -4.718 10.795 1.00 0.00 32 PRO A N 5
ATOM 7652 C CA . PRO A 1 32 ? 2.778 -3.323 10.539 1.00 0.00 32 PRO A CA 5
ATOM 7653 C C . PRO A 1 32 ? 4.207 -3.170 10.017 1.00 0.00 32 PRO A C 5
ATOM 7654 O O . PRO A 1 32 ? 4.450 -2.420 9.072 1.00 0.00 32 PRO A O 5
ATOM 7665 N N . GLU A 1 33 ? 5.117 -3.892 10.655 1.00 0.00 33 GLU A N 5
ATOM 7666 C CA . GLU A 1 33 ? 6.516 -3.845 10.266 1.00 0.00 33 GLU A CA 5
ATOM 7667 C C . GLU A 1 33 ? 6.673 -4.250 8.798 1.00 0.00 33 GLU A C 5
ATOM 7668 O O . GLU A 1 33 ? 7.532 -3.722 8.093 1.00 0.00 33 GLU A O 5
ATOM 7680 N N . VAL A 1 34 ? 5.830 -5.185 8.382 1.00 0.00 34 VAL A N 5
ATOM 7681 C CA . VAL A 1 34 ? 5.865 -5.666 7.012 1.00 0.00 34 VAL A CA 5
ATOM 7682 C C . VAL A 1 34 ? 5.095 -4.696 6.115 1.00 0.00 34 VAL A C 5
ATOM 7683 O O . VAL A 1 34 ? 5.566 -4.334 5.037 1.00 0.00 34 VAL A O 5
ATOM 7696 N N . ALA A 1 35 ? 3.924 -4.301 6.592 1.00 0.00 35 ALA A N 5
ATOM 7697 C CA . ALA A 1 35 ? 3.084 -3.379 5.848 1.00 0.00 35 ALA A CA 5
ATOM 7698 C C . ALA A 1 35 ? 3.808 -2.039 5.703 1.00 0.00 35 ALA A C 5
ATOM 7699 O O . ALA A 1 35 ? 3.877 -1.481 4.609 1.00 0.00 35 ALA A O 5
ATOM 7706 N N . ALA A 1 36 ? 4.329 -1.561 6.824 1.00 0.00 36 ALA A N 5
ATOM 7707 C CA . ALA A 1 36 ? 5.044 -0.296 6.837 1.00 0.00 36 ALA A CA 5
ATOM 7708 C C . ALA A 1 36 ? 6.194 -0.357 5.829 1.00 0.00 36 ALA A C 5
ATOM 7709 O O . ALA A 1 36 ? 6.362 0.554 5.018 1.00 0.00 36 ALA A O 5
ATOM 7716 N N . GLU A 1 37 ? 6.956 -1.437 5.911 1.00 0.00 37 GLU A N 5
ATOM 7717 C CA . GLU A 1 37 ? 8.085 -1.627 5.016 1.00 0.00 37 GLU A CA 5
ATOM 7718 C C . GLU A 1 37 ? 7.604 -1.710 3.566 1.00 0.00 37 GLU A C 5
ATOM 7719 O O . GLU A 1 37 ? 8.289 -1.249 2.653 1.00 0.00 37 GLU A O 5
ATOM 7731 N N . VAL A 1 38 ? 6.430 -2.300 3.398 1.00 0.00 38 VAL A N 5
ATOM 7732 C CA . VAL A 1 38 ? 5.849 -2.449 2.074 1.00 0.00 38 VAL A CA 5
ATOM 7733 C C . VAL A 1 38 ? 5.419 -1.076 1.553 1.00 0.00 38 VAL A C 5
ATOM 7734 O O . VAL A 1 38 ? 5.697 -0.729 0.407 1.00 0.00 38 VAL A O 5
ATOM 7747 N N . ILE A 1 39 ? 4.748 -0.333 2.421 1.00 0.00 39 ILE A N 5
ATOM 7748 C CA . ILE A 1 39 ? 4.278 0.994 2.061 1.00 0.00 39 ILE A CA 5
ATOM 7749 C C . ILE A 1 39 ? 5.479 1.922 1.870 1.00 0.00 39 ILE A C 5
ATOM 7750 O O . ILE A 1 39 ? 5.514 2.709 0.925 1.00 0.00 39 ILE A O 5
ATOM 7766 N N . LYS A 1 40 ? 6.433 1.799 2.780 1.00 0.00 40 LYS A N 5
ATOM 7767 C CA . LYS A 1 40 ? 7.632 2.616 2.724 1.00 0.00 40 LYS A CA 5
ATOM 7768 C C . LYS A 1 40 ? 8.497 2.164 1.546 1.00 0.00 40 LYS A C 5
ATOM 7769 O O . LYS A 1 40 ? 9.065 2.991 0.834 1.00 0.00 40 LYS A O 5
ATOM 7788 N N . ASP A 1 41 ? 8.571 0.852 1.376 1.00 0.00 41 ASP A N 5
ATOM 7789 C CA . ASP A 1 41 ? 9.357 0.279 0.297 1.00 0.00 41 ASP A CA 5
ATOM 7790 C C . ASP A 1 41 ? 8.852 0.824 -1.041 1.00 0.00 41 ASP A C 5
ATOM 7791 O O . ASP A 1 41 ? 9.646 1.215 -1.895 1.00 0.00 41 ASP A O 5
ATOM 7800 N N . LEU A 1 42 ? 7.535 0.833 -1.181 1.00 0.00 42 LEU A N 5
ATOM 7801 C CA . LEU A 1 42 ? 6.915 1.324 -2.399 1.00 0.00 42 LEU A CA 5
ATOM 7802 C C . LEU A 1 42 ? 7.296 2.791 -2.606 1.00 0.00 42 LEU A C 5
ATOM 7803 O O . LEU A 1 42 ? 7.770 3.168 -3.676 1.00 0.00 42 LEU A O 5
ATOM 7819 N N . VAL A 1 43 ? 7.076 3.579 -1.564 1.00 0.00 43 VAL A N 5
ATOM 7820 C CA . VAL A 1 43 ? 7.390 4.997 -1.618 1.00 0.00 43 VAL A CA 5
ATOM 7821 C C . VAL A 1 43 ? 8.894 5.172 -1.837 1.00 0.00 43 VAL A C 5
ATOM 7822 O O . VAL A 1 43 ? 9.313 5.959 -2.685 1.00 0.00 43 VAL A O 5
ATOM 7835 N N . ASN A 1 44 ? 9.665 4.426 -1.059 1.00 0.00 44 ASN A N 5
ATOM 7836 C CA . ASN A 1 44 ? 11.113 4.490 -1.158 1.00 0.00 44 ASN A CA 5
ATOM 7837 C C . ASN A 1 44 ? 11.534 4.196 -2.600 1.00 0.00 44 ASN A C 5
ATOM 7838 O O . ASN A 1 44 ? 12.487 4.789 -3.105 1.00 0.00 44 ASN A O 5
ATOM 7849 N N . THR A 1 45 ? 10.804 3.282 -3.222 1.00 0.00 45 THR A N 5
ATOM 7850 C CA . THR A 1 45 ? 11.091 2.903 -4.595 1.00 0.00 45 THR A CA 5
ATOM 7851 C C . THR A 1 45 ? 10.682 4.022 -5.553 1.00 0.00 45 THR A C 5
ATOM 7852 O O . THR A 1 45 ? 11.398 4.316 -6.510 1.00 0.00 45 THR A O 5
ATOM 7863 N N . VAL A 1 46 ? 9.534 4.617 -5.263 1.00 0.00 46 VAL A N 5
ATOM 7864 C CA . VAL A 1 46 ? 9.022 5.697 -6.089 1.00 0.00 46 VAL A CA 5
ATOM 7865 C C . VAL A 1 46 ? 10.019 6.857 -6.079 1.00 0.00 46 VAL A C 5
ATOM 7866 O O . VAL A 1 46 ? 10.333 7.421 -7.126 1.00 0.00 46 VAL A O 5
ATOM 7879 N N . ARG A 1 47 ? 10.490 7.181 -4.883 1.00 0.00 47 ARG A N 5
ATOM 7880 C CA . ARG A 1 47 ? 11.444 8.264 -4.722 1.00 0.00 47 ARG A CA 5
ATOM 7881 C C . ARG A 1 47 ? 12.818 7.843 -5.251 1.00 0.00 47 ARG A C 5
ATOM 7882 O O . ARG A 1 47 ? 13.607 8.685 -5.677 1.00 0.00 47 ARG A O 5
ATOM 7903 N N . SER A 1 48 ? 13.061 6.541 -5.204 1.00 0.00 48 SER A N 5
ATOM 7904 C CA . SER A 1 48 ? 14.325 6.000 -5.673 1.00 0.00 48 SER A CA 5
ATOM 7905 C C . SER A 1 48 ? 14.601 6.475 -7.100 1.00 0.00 48 SER A C 5
ATOM 7906 O O . SER A 1 48 ? 15.740 6.786 -7.446 1.00 0.00 48 SER A O 5
ATOM 7914 N N . TYR A 1 49 ? 13.539 6.515 -7.893 1.00 0.00 49 TYR A N 5
ATOM 7915 C CA . TYR A 1 49 ? 13.653 6.947 -9.275 1.00 0.00 49 TYR A CA 5
ATOM 7916 C C . TYR A 1 49 ? 13.996 8.435 -9.358 1.00 0.00 49 TYR A C 5
ATOM 7917 O O . TYR A 1 49 ? 14.700 8.864 -10.271 1.00 0.00 49 TYR A O 5
ATOM 7935 N N . ASP A 1 50 ? 13.484 9.183 -8.392 1.00 0.00 50 ASP A N 5
ATOM 7936 C CA . ASP A 1 50 ? 13.728 10.615 -8.345 1.00 0.00 50 ASP A CA 5
ATOM 7937 C C . ASP A 1 50 ? 15.016 10.882 -7.565 1.00 0.00 50 ASP A C 5
ATOM 7938 O O . ASP A 1 50 ? 14.976 11.407 -6.453 1.00 0.00 50 ASP A O 5
ATOM 7947 N N . THR A 1 51 ? 16.130 10.510 -8.179 1.00 0.00 51 THR A N 5
ATOM 7948 C CA . THR A 1 51 ? 17.429 10.703 -7.556 1.00 0.00 51 THR A CA 5
ATOM 7949 C C . THR A 1 51 ? 18.360 11.475 -8.493 1.00 0.00 51 THR A C 5
ATOM 7950 O O . THR A 1 51 ? 18.004 11.752 -9.637 1.00 0.00 51 THR A O 5
ATOM 7961 N N . GLU A 1 52 ? 19.533 11.800 -7.972 1.00 0.00 52 GLU A N 5
ATOM 7962 C CA . GLU A 1 52 ? 20.519 12.535 -8.747 1.00 0.00 52 GLU A CA 5
ATOM 7963 C C . GLU A 1 52 ? 20.635 11.943 -10.154 1.00 0.00 52 GLU A C 5
ATOM 7964 O O . GLU A 1 52 ? 20.523 12.664 -11.145 1.00 0.00 52 GLU A O 5
ATOM 7976 N N . ASN A 1 53 ? 20.858 10.638 -10.196 1.00 0.00 53 ASN A N 5
ATOM 7977 C CA . ASN A 1 53 ? 20.990 9.942 -11.465 1.00 0.00 53 ASN A CA 5
ATOM 7978 C C . ASN A 1 53 ? 19.602 9.555 -11.976 1.00 0.00 53 ASN A C 5
ATOM 7979 O O . ASN A 1 53 ? 18.602 9.768 -11.292 1.00 0.00 53 ASN A O 5
ATOM 7990 N N . GLU A 1 54 ? 19.584 8.993 -13.177 1.00 0.00 54 GLU A N 5
ATOM 7991 C CA . GLU A 1 54 ? 18.334 8.573 -13.787 1.00 0.00 54 GLU A CA 5
ATOM 7992 C C . GLU A 1 54 ? 17.549 7.676 -12.829 1.00 0.00 54 GLU A C 5
ATOM 7993 O O . GLU A 1 54 ? 16.319 7.668 -12.848 1.00 0.00 54 GLU A O 5
ATOM 8005 N N . HIS A 1 55 ? 18.292 6.944 -12.012 1.00 0.00 55 HIS A N 5
ATOM 8006 C CA . HIS A 1 55 ? 17.680 6.046 -11.047 1.00 0.00 55 HIS A CA 5
ATOM 8007 C C . HIS A 1 55 ? 18.710 5.017 -10.578 1.00 0.00 55 HIS A C 5
ATOM 8008 O O . HIS A 1 55 ? 18.583 3.829 -10.868 1.00 0.00 55 HIS A O 5
ATOM 8022 N N . ASP A 1 56 ? 19.709 5.512 -9.862 1.00 0.00 56 ASP A N 5
ATOM 8023 C CA . ASP A 1 56 ? 20.762 4.651 -9.350 1.00 0.00 56 ASP A CA 5
ATOM 8024 C C . ASP A 1 56 ? 20.802 4.753 -7.824 1.00 0.00 56 ASP A C 5
ATOM 8025 O O . ASP A 1 56 ? 20.424 5.778 -7.257 1.00 0.00 56 ASP A O 5
ATOM 8034 N N . VAL A 1 57 ? 21.263 3.677 -7.203 1.00 0.00 57 VAL A N 5
ATOM 8035 C CA . VAL A 1 57 ? 21.357 3.633 -5.754 1.00 0.00 57 VAL A CA 5
ATOM 8036 C C . VAL A 1 57 ? 22.519 4.516 -5.295 1.00 0.00 57 VAL A C 5
ATOM 8037 O O . VAL A 1 57 ? 23.552 4.583 -5.959 1.00 0.00 57 VAL A O 5
ATOM 8050 N N . CYS A 1 58 ? 22.311 5.172 -4.163 1.00 0.00 58 CYS A N 5
ATOM 8051 C CA . CYS A 1 58 ? 23.329 6.048 -3.608 1.00 0.00 58 CYS A CA 5
ATOM 8052 C C . CYS A 1 58 ? 23.209 6.018 -2.083 1.00 0.00 58 CYS A C 5
ATOM 8053 O O . CYS A 1 58 ? 23.045 7.060 -1.449 1.00 0.00 58 CYS A O 5
ATOM 8061 N N . GLY A 1 59 ? 23.294 4.814 -1.538 1.00 0.00 59 GLY A N 5
ATOM 8062 C CA . GLY A 1 59 ? 23.197 4.635 -0.100 1.00 0.00 59 GLY A CA 5
ATOM 8063 C C . GLY A 1 59 ? 22.153 5.578 0.501 1.00 0.00 59 GLY A C 5
ATOM 8064 O O . GLY A 1 59 ? 22.494 6.648 1.002 1.00 0.00 59 GLY A O 5
ATOM 8068 N N . TRP A 1 60 ? 20.902 5.146 0.432 1.00 0.00 60 TRP A N 5
ATOM 8069 C CA . TRP A 1 60 ? 19.807 5.939 0.963 1.00 0.00 60 TRP A CA 5
ATOM 8070 C C . TRP A 1 60 ? 18.516 5.134 0.794 1.00 0.00 60 TRP A C 5
ATOM 8071 O O . TRP A 1 60 ? 17.470 5.516 1.316 1.00 0.00 60 TRP A O 5
ATOM 8092 N N . MET B 1 1 ? -6.343 18.622 -10.404 1.00 0.00 201 MET B N 5
ATOM 8093 C CA . MET B 1 1 ? -5.594 19.840 -10.663 1.00 0.00 201 MET B CA 5
ATOM 8094 C C . MET B 1 1 ? -4.497 20.041 -9.616 1.00 0.00 201 MET B C 5
ATOM 8095 O O . MET B 1 1 ? -4.719 20.689 -8.595 1.00 0.00 201 MET B O 5
ATOM 8109 N N . GLY B 1 2 ? -3.335 19.474 -9.907 1.00 0.00 202 GLY B N 5
ATOM 8110 C CA . GLY B 1 2 ? -2.202 19.583 -9.003 1.00 0.00 202 GLY B CA 5
ATOM 8111 C C . GLY B 1 2 ? -2.611 19.244 -7.568 1.00 0.00 202 GLY B C 5
ATOM 8112 O O . GLY B 1 2 ? -2.616 20.114 -6.698 1.00 0.00 202 GLY B O 5
ATOM 8116 N N . LYS B 1 3 ? -2.943 17.977 -7.364 1.00 0.00 203 LYS B N 5
ATOM 8117 C CA . LYS B 1 3 ? -3.351 17.513 -6.050 1.00 0.00 203 LYS B CA 5
ATOM 8118 C C . LYS B 1 3 ? -2.382 16.429 -5.573 1.00 0.00 203 LYS B C 5
ATOM 8119 O O . LYS B 1 3 ? -1.762 15.743 -6.385 1.00 0.00 203 LYS B O 5
ATOM 8138 N N . ALA B 1 4 ? -2.280 16.309 -4.257 1.00 0.00 204 ALA B N 5
ATOM 8139 C CA . ALA B 1 4 ? -1.397 15.322 -3.662 1.00 0.00 204 ALA B CA 5
ATOM 8140 C C . ALA B 1 4 ? -2.225 14.134 -3.169 1.00 0.00 204 ALA B C 5
ATOM 8141 O O . ALA B 1 4 ? -2.944 14.241 -2.177 1.00 0.00 204 ALA B O 5
ATOM 8148 N N . THR B 1 5 ? -2.097 13.026 -3.886 1.00 0.00 205 THR B N 5
ATOM 8149 C CA . THR B 1 5 ? -2.826 11.819 -3.535 1.00 0.00 205 THR B CA 5
ATOM 8150 C C . THR B 1 5 ? -2.018 10.578 -3.919 1.00 0.00 205 THR B C 5
ATOM 8151 O O . THR B 1 5 ? -1.094 10.660 -4.727 1.00 0.00 205 THR B O 5
ATOM 8162 N N . TYR B 1 6 ? -2.396 9.458 -3.322 1.00 0.00 206 TYR B N 5
ATOM 8163 C CA . TYR B 1 6 ? -1.717 8.201 -3.592 1.00 0.00 206 TYR B CA 5
ATOM 8164 C C . TYR B 1 6 ? -2.723 7.057 -3.746 1.00 0.00 206 TYR B C 5
ATOM 8165 O O . TYR B 1 6 ? -3.717 6.999 -3.025 1.00 0.00 206 TYR B O 5
ATOM 8183 N N . THR B 1 7 ? -2.427 6.176 -4.690 1.00 0.00 207 THR B N 5
ATOM 8184 C CA . THR B 1 7 ? -3.293 5.038 -4.949 1.00 0.00 207 THR B CA 5
ATOM 8185 C C . THR B 1 7 ? -2.574 3.733 -4.602 1.00 0.00 207 THR B C 5
ATOM 8186 O O . THR B 1 7 ? -1.653 3.320 -5.304 1.00 0.00 207 THR B O 5
ATOM 8197 N N . VAL B 1 8 ? -3.024 3.118 -3.517 1.00 0.00 208 VAL B N 5
ATOM 8198 C CA . VAL B 1 8 ? -2.436 1.868 -3.068 1.00 0.00 208 VAL B CA 5
ATOM 8199 C C . VAL B 1 8 ? -3.387 0.715 -3.395 1.00 0.00 208 VAL B C 5
ATOM 8200 O O . VAL B 1 8 ? -4.470 0.616 -2.821 1.00 0.00 208 VAL B O 5
ATOM 8213 N N . THR B 1 9 ? -2.947 -0.129 -4.317 1.00 0.00 209 THR B N 5
ATOM 8214 C CA . THR B 1 9 ? -3.745 -1.271 -4.728 1.00 0.00 209 THR B CA 5
ATOM 8215 C C . THR B 1 9 ? -3.266 -2.541 -4.021 1.00 0.00 209 THR B C 5
ATOM 8216 O O . THR B 1 9 ? -2.083 -2.674 -3.712 1.00 0.00 209 THR B O 5
ATOM 8227 N N . VAL B 1 10 ? -4.209 -3.440 -3.783 1.00 0.00 210 VAL B N 5
ATOM 8228 C CA . VAL B 1 10 ? -3.898 -4.693 -3.117 1.00 0.00 210 VAL B CA 5
ATOM 8229 C C . VAL B 1 10 ? -4.697 -5.823 -3.768 1.00 0.00 210 VAL B C 5
ATOM 8230 O O . VAL B 1 10 ? -5.925 -5.839 -3.702 1.00 0.00 210 VAL B O 5
ATOM 8243 N N . THR B 1 11 ? -3.968 -6.743 -4.383 1.00 0.00 211 THR B N 5
ATOM 8244 C CA . THR B 1 11 ? -4.593 -7.875 -5.045 1.00 0.00 211 THR B CA 5
ATOM 8245 C C . THR B 1 11 ? -3.949 -9.185 -4.586 1.00 0.00 211 THR B C 5
ATOM 8246 O O . THR B 1 11 ? -2.725 -9.311 -4.586 1.00 0.00 211 THR B O 5
ATOM 8257 N N . ASN B 1 12 ? -4.801 -10.124 -4.207 1.00 0.00 212 ASN B N 5
ATOM 8258 C CA . ASN B 1 12 ? -4.331 -11.420 -3.746 1.00 0.00 212 ASN B CA 5
ATOM 8259 C C . ASN B 1 12 ? -4.378 -12.417 -4.905 1.00 0.00 212 ASN B C 5
ATOM 8260 O O . ASN B 1 12 ? -5.441 -12.943 -5.233 1.00 0.00 212 ASN B O 5
ATOM 8271 N N . ASN B 1 13 ? -3.214 -12.647 -5.494 1.00 0.00 213 ASN B N 5
ATOM 8272 C CA . ASN B 1 13 ? -3.110 -13.572 -6.610 1.00 0.00 213 ASN B CA 5
ATOM 8273 C C . ASN B 1 13 ? -3.577 -14.959 -6.164 1.00 0.00 213 ASN B C 5
ATOM 8274 O O . ASN B 1 13 ? -3.833 -15.830 -6.993 1.00 0.00 213 ASN B O 5
ATOM 8285 N N . SER B 1 14 ? -3.674 -15.121 -4.852 1.00 0.00 214 SER B N 5
ATOM 8286 C CA . SER B 1 14 ? -4.106 -16.387 -4.284 1.00 0.00 214 SER B CA 5
ATOM 8287 C C . SER B 1 14 ? -5.617 -16.551 -4.458 1.00 0.00 214 SER B C 5
ATOM 8288 O O . SER B 1 14 ? -6.103 -17.658 -4.687 1.00 0.00 214 SER B O 5
ATOM 8296 N N . ASN B 1 15 ? -6.318 -15.432 -4.344 1.00 0.00 215 ASN B N 5
ATOM 8297 C CA . ASN B 1 15 ? -7.763 -15.437 -4.487 1.00 0.00 215 ASN B CA 5
ATOM 8298 C C . ASN B 1 15 ? -8.148 -14.701 -5.772 1.00 0.00 215 ASN B C 5
ATOM 8299 O O . ASN B 1 15 ? -9.324 -14.634 -6.126 1.00 0.00 215 ASN B O 5
ATOM 8310 N N . GLY B 1 16 ? -7.134 -14.165 -6.435 1.00 0.00 216 GLY B N 5
ATOM 8311 C CA . GLY B 1 16 ? -7.351 -13.436 -7.673 1.00 0.00 216 GLY B CA 5
ATOM 8312 C C . GLY B 1 16 ? -8.236 -12.209 -7.439 1.00 0.00 216 GLY B C 5
ATOM 8313 O O . GLY B 1 16 ? -8.746 -11.618 -8.388 1.00 0.00 216 GLY B O 5
ATOM 8317 N N . VAL B 1 17 ? -8.390 -11.864 -6.169 1.00 0.00 217 VAL B N 5
ATOM 8318 C CA . VAL B 1 17 ? -9.204 -10.720 -5.798 1.00 0.00 217 VAL B CA 5
ATOM 8319 C C . VAL B 1 17 ? -8.327 -9.466 -5.763 1.00 0.00 217 VAL B C 5
ATOM 8320 O O . VAL B 1 17 ? -7.268 -9.462 -5.137 1.00 0.00 217 VAL B O 5
ATOM 8333 N N . SER B 1 18 ? -8.801 -8.433 -6.443 1.00 0.00 218 SER B N 5
ATOM 8334 C CA . SER B 1 18 ? -8.074 -7.175 -6.497 1.00 0.00 218 SER B CA 5
ATOM 8335 C C . SER B 1 18 ? -8.849 -6.089 -5.749 1.00 0.00 218 SER B C 5
ATOM 8336 O O . SER B 1 18 ? -10.077 -6.126 -5.692 1.00 0.00 218 SER B O 5
ATOM 8344 N N . VAL B 1 19 ? -8.100 -5.149 -5.194 1.00 0.00 219 VAL B N 5
ATOM 8345 C CA . VAL B 1 19 ? -8.702 -4.054 -4.452 1.00 0.00 219 VAL B CA 5
ATOM 8346 C C . VAL B 1 19 ? -7.792 -2.826 -4.535 1.00 0.00 219 VAL B C 5
ATOM 8347 O O . VAL B 1 19 ? -6.597 -2.915 -4.259 1.00 0.00 219 VAL B O 5
ATOM 8360 N N . ASP B 1 20 ? -8.393 -1.709 -4.917 1.00 0.00 220 ASP B N 5
ATOM 8361 C CA . ASP B 1 20 ? -7.652 -0.465 -5.041 1.00 0.00 220 ASP B CA 5
ATOM 8362 C C . ASP B 1 20 ? -8.195 0.548 -4.032 1.00 0.00 220 ASP B C 5
ATOM 8363 O O . ASP B 1 20 ? -9.393 0.573 -3.754 1.00 0.00 220 ASP B O 5
ATOM 8372 N N . TYR B 1 21 ? -7.287 1.362 -3.511 1.00 0.00 221 TYR B N 5
ATOM 8373 C CA . TYR B 1 21 ? -7.660 2.375 -2.539 1.00 0.00 221 TYR B CA 5
ATOM 8374 C C . TYR B 1 21 ? -6.894 3.677 -2.783 1.00 0.00 221 TYR B C 5
ATOM 8375 O O . TYR B 1 21 ? -5.668 3.672 -2.878 1.00 0.00 221 TYR B O 5
ATOM 8393 N N . GLU B 1 22 ? -7.650 4.761 -2.878 1.00 0.00 222 GLU B N 5
ATOM 8394 C CA . GLU B 1 22 ? -7.057 6.068 -3.109 1.00 0.00 222 GLU B CA 5
ATOM 8395 C C . GLU B 1 22 ? -6.986 6.858 -1.801 1.00 0.00 222 GLU B C 5
ATOM 8396 O O . GLU B 1 22 ? -8.014 7.218 -1.231 1.00 0.00 222 GLU B O 5
ATOM 8408 N N . THR B 1 23 ? -5.760 7.102 -1.362 1.00 0.00 223 THR B N 5
ATOM 8409 C CA . THR B 1 23 ? -5.540 7.843 -0.131 1.00 0.00 223 THR B CA 5
ATOM 8410 C C . THR B 1 23 ? -4.384 8.830 -0.301 1.00 0.00 223 THR B C 5
ATOM 8411 O O . THR B 1 23 ? -3.426 8.553 -1.022 1.00 0.00 223 THR B O 5
ATOM 8422 N N . GLU B 1 24 ? -4.510 9.962 0.376 1.00 0.00 224 GLU B N 5
ATOM 8423 C CA . GLU B 1 24 ? -3.487 10.992 0.308 1.00 0.00 224 GLU B CA 5
ATOM 8424 C C . GLU B 1 24 ? -2.642 10.986 1.583 1.00 0.00 224 GLU B C 5
ATOM 8425 O O . GLU B 1 24 ? -3.008 11.611 2.577 1.00 0.00 224 GLU B O 5
ATOM 8437 N N . THR B 1 25 ? -1.528 10.272 1.513 1.00 0.00 225 THR B N 5
ATOM 8438 C CA . THR B 1 25 ? -0.628 10.177 2.649 1.00 0.00 225 THR B CA 5
ATOM 8439 C C . THR B 1 25 ? 0.820 10.396 2.204 1.00 0.00 225 THR B C 5
ATOM 8440 O O . THR B 1 25 ? 1.404 9.541 1.540 1.00 0.00 225 THR B O 5
ATOM 8451 N N . PRO B 1 26 ? 1.370 11.575 2.597 1.00 0.00 226 PRO B N 5
ATOM 8452 C CA . PRO B 1 26 ? 2.737 11.917 2.246 1.00 0.00 226 PRO B CA 5
ATOM 8453 C C . PRO B 1 26 ? 3.735 11.128 3.096 1.00 0.00 226 PRO B C 5
ATOM 8454 O O . PRO B 1 26 ? 4.225 10.082 2.673 1.00 0.00 226 PRO B O 5
ATOM 8465 N N . MET B 1 27 ? 4.007 11.660 4.278 1.00 0.00 227 MET B N 5
ATOM 8466 C CA . MET B 1 27 ? 4.938 11.019 5.191 1.00 0.00 227 MET B CA 5
ATOM 8467 C C . MET B 1 27 ? 4.305 9.790 5.847 1.00 0.00 227 MET B C 5
ATOM 8468 O O . MET B 1 27 ? 5.004 8.843 6.203 1.00 0.00 227 MET B O 5
ATOM 8482 N N . THR B 1 28 ? 2.989 9.846 5.985 1.00 0.00 228 THR B N 5
ATOM 8483 C CA . THR B 1 28 ? 2.253 8.750 6.592 1.00 0.00 228 THR B CA 5
ATOM 8484 C C . THR B 1 28 ? 2.596 7.429 5.899 1.00 0.00 228 THR B C 5
ATOM 8485 O O . THR B 1 28 ? 2.647 6.382 6.541 1.00 0.00 228 THR B O 5
ATOM 8496 N N . LEU B 1 29 ? 2.823 7.522 4.596 1.00 0.00 229 LEU B N 5
ATOM 8497 C CA . LEU B 1 29 ? 3.160 6.348 3.809 1.00 0.00 229 LEU B CA 5
ATOM 8498 C C . LEU B 1 29 ? 4.322 5.610 4.475 1.00 0.00 229 LEU B C 5
ATOM 8499 O O . LEU B 1 29 ? 4.405 4.385 4.407 1.00 0.00 229 LEU B O 5
ATOM 8515 N N . LEU B 1 30 ? 5.193 6.386 5.104 1.00 0.00 230 LEU B N 5
ATOM 8516 C CA . LEU B 1 30 ? 6.347 5.821 5.782 1.00 0.00 230 LEU B CA 5
ATOM 8517 C C . LEU B 1 30 ? 5.925 5.314 7.162 1.00 0.00 230 LEU B C 5
ATOM 8518 O O . LEU B 1 30 ? 6.548 4.408 7.712 1.00 0.00 230 LEU B O 5
ATOM 8534 N N . VAL B 1 31 ? 4.869 5.921 7.682 1.00 0.00 231 VAL B N 5
ATOM 8535 C CA . VAL B 1 31 ? 4.356 5.543 8.989 1.00 0.00 231 VAL B CA 5
ATOM 8536 C C . VAL B 1 31 ? 3.851 4.100 8.935 1.00 0.00 231 VAL B C 5
ATOM 8537 O O . VAL B 1 31 ? 3.141 3.721 8.003 1.00 0.00 231 VAL B O 5
ATOM 8550 N N . PRO B 1 32 ? 4.246 3.314 9.972 1.00 0.00 232 PRO B N 5
ATOM 8551 C CA . PRO B 1 32 ? 3.840 1.920 10.051 1.00 0.00 232 PRO B CA 5
ATOM 8552 C C . PRO B 1 32 ? 2.375 1.798 10.472 1.00 0.00 232 PRO B C 5
ATOM 8553 O O . PRO B 1 32 ? 1.630 0.993 9.916 1.00 0.00 232 PRO B O 5
ATOM 8564 N N . GLU B 1 33 ? 2.004 2.611 11.451 1.00 0.00 233 GLU B N 5
ATOM 8565 C CA . GLU B 1 33 ? 0.640 2.604 11.952 1.00 0.00 233 GLU B CA 5
ATOM 8566 C C . GLU B 1 33 ? -0.340 2.958 10.832 1.00 0.00 233 GLU B C 5
ATOM 8567 O O . GLU B 1 33 ? -1.452 2.434 10.787 1.00 0.00 233 GLU B O 5
ATOM 8579 N N . VAL B 1 34 ? 0.109 3.843 9.954 1.00 0.00 234 VAL B N 5
ATOM 8580 C CA . VAL B 1 34 ? -0.714 4.271 8.836 1.00 0.00 234 VAL B CA 5
ATOM 8581 C C . VAL B 1 34 ? -0.614 3.242 7.710 1.00 0.00 234 VAL B C 5
ATOM 8582 O O . VAL B 1 34 ? -1.625 2.850 7.129 1.00 0.00 234 VAL B O 5
ATOM 8595 N N . ALA B 1 35 ? 0.616 2.831 7.435 1.00 0.00 235 ALA B N 5
ATOM 8596 C CA . ALA B 1 35 ? 0.862 1.853 6.388 1.00 0.00 235 ALA B CA 5
ATOM 8597 C C . ALA B 1 35 ? 0.247 0.512 6.792 1.00 0.00 235 ALA B C 5
ATOM 8598 O O . ALA B 1 35 ? -0.418 -0.138 5.988 1.00 0.00 235 ALA B O 5
ATOM 8605 N N . ALA B 1 36 ? 0.492 0.139 8.040 1.00 0.00 236 ALA B N 5
ATOM 8606 C CA . ALA B 1 36 ? -0.031 -1.113 8.562 1.00 0.00 236 ALA B CA 5
ATOM 8607 C C . ALA B 1 36 ? -1.548 -1.148 8.369 1.00 0.00 236 ALA B C 5
ATOM 8608 O O . ALA B 1 36 ? -2.091 -2.134 7.872 1.00 0.00 236 ALA B O 5
ATOM 8615 N N . GLU B 1 37 ? -2.189 -0.061 8.772 1.00 0.00 237 GLU B N 5
ATOM 8616 C CA . GLU B 1 37 ? -3.633 0.044 8.650 1.00 0.00 237 GLU B CA 5
ATOM 8617 C C . GLU B 1 37 ? -4.038 0.103 7.175 1.00 0.00 237 GLU B C 5
ATOM 8618 O O . GLU B 1 37 ? -5.080 -0.427 6.793 1.00 0.00 237 GLU B O 5
ATOM 8630 N N . VAL B 1 38 ? -3.192 0.752 6.388 1.00 0.00 238 VAL B N 5
ATOM 8631 C CA . VAL B 1 38 ? -3.450 0.886 4.964 1.00 0.00 238 VAL B CA 5
ATOM 8632 C C . VAL B 1 38 ? -3.350 -0.489 4.299 1.00 0.00 238 VAL B C 5
ATOM 8633 O O . VAL B 1 38 ? -4.171 -0.834 3.453 1.00 0.00 238 VAL B O 5
ATOM 8646 N N . ILE B 1 39 ? -2.336 -1.237 4.711 1.00 0.00 239 ILE B N 5
ATOM 8647 C CA . ILE B 1 39 ? -2.118 -2.566 4.167 1.00 0.00 239 ILE B CA 5
ATOM 8648 C C . ILE B 1 39 ? -3.189 -3.516 4.707 1.00 0.00 239 ILE B C 5
ATOM 8649 O O . ILE B 1 39 ? -3.801 -4.265 3.948 1.00 0.00 239 ILE B O 5
ATOM 8665 N N . LYS B 1 40 ? -3.382 -3.454 6.016 1.00 0.00 240 LYS B N 5
ATOM 8666 C CA . LYS B 1 40 ? -4.368 -4.299 6.668 1.00 0.00 240 LYS B CA 5
ATOM 8667 C C . LYS B 1 40 ? -5.764 -3.927 6.165 1.00 0.00 240 LYS B C 5
ATOM 8668 O O . LYS B 1 40 ? -6.585 -4.803 5.895 1.00 0.00 240 LYS B O 5
ATOM 8687 N N . ASP B 1 41 ? -5.991 -2.626 6.056 1.00 0.00 241 ASP B N 5
ATOM 8688 C CA . ASP B 1 41 ? -7.274 -2.128 5.590 1.00 0.00 241 ASP B CA 5
ATOM 8689 C C . ASP B 1 41 ? -7.537 -2.649 4.176 1.00 0.00 241 ASP B C 5
ATOM 8690 O O . ASP B 1 41 ? -8.640 -3.098 3.871 1.00 0.00 241 ASP B O 5
ATOM 8699 N N . LEU B 1 42 ? -6.504 -2.571 3.349 1.00 0.00 242 LEU B N 5
ATOM 8700 C CA . LEU B 1 42 ? -6.609 -3.029 1.975 1.00 0.00 242 LEU B CA 5
ATOM 8701 C C . LEU B 1 42 ? -6.887 -4.533 1.964 1.00 0.00 242 LEU B C 5
ATOM 8702 O O . LEU B 1 42 ? -7.771 -4.999 1.245 1.00 0.00 242 LEU B O 5
ATOM 8718 N N . VAL B 1 43 ? -6.116 -5.251 2.767 1.00 0.00 243 VAL B N 5
ATOM 8719 C CA . VAL B 1 43 ? -6.269 -6.693 2.858 1.00 0.00 243 VAL B CA 5
ATOM 8720 C C . VAL B 1 43 ? -7.630 -7.020 3.475 1.00 0.00 243 VAL B C 5
ATOM 8721 O O . VAL B 1 43 ? -8.349 -7.887 2.980 1.00 0.00 243 VAL B O 5
ATOM 8734 N N . ASN B 1 44 ? -7.944 -6.308 4.548 1.00 0.00 244 ASN B N 5
ATOM 8735 C CA . ASN B 1 44 ? -9.207 -6.512 5.238 1.00 0.00 244 ASN B CA 5
ATOM 8736 C C . ASN B 1 44 ? -10.359 -6.331 4.248 1.00 0.00 244 ASN B C 5
ATOM 8737 O O . ASN B 1 44 ? -11.367 -7.031 4.328 1.00 0.00 244 ASN B O 5
ATOM 8748 N N . THR B 1 45 ? -10.171 -5.386 3.337 1.00 0.00 245 THR B N 5
ATOM 8749 C CA . THR B 1 45 ? -11.183 -5.104 2.333 1.00 0.00 245 THR B CA 5
ATOM 8750 C C . THR B 1 45 ? -11.200 -6.204 1.269 1.00 0.00 245 THR B C 5
ATOM 8751 O O . THR B 1 45 ? -12.266 -6.623 0.822 1.00 0.00 245 THR B O 5
ATOM 8762 N N . VAL B 1 46 ? -10.005 -6.639 0.896 1.00 0.00 246 VAL B N 5
ATOM 8763 C CA . VAL B 1 46 ? -9.869 -7.683 -0.107 1.00 0.00 246 VAL B CA 5
ATOM 8764 C C . VAL B 1 46 ? -10.547 -8.959 0.396 1.00 0.00 246 VAL B C 5
ATOM 8765 O O . VAL B 1 46 ? -11.242 -9.636 -0.359 1.00 0.00 246 VAL B O 5
ATOM 8778 N N . ARG B 1 47 ? -10.318 -9.250 1.669 1.00 0.00 247 ARG B N 5
ATOM 8779 C CA . ARG B 1 47 ? -10.898 -10.433 2.282 1.00 0.00 247 ARG B CA 5
ATOM 8780 C C . ARG B 1 47 ? -12.396 -10.231 2.514 1.00 0.00 247 ARG B C 5
ATOM 8781 O O . ARG B 1 47 ? -13.167 -11.191 2.497 1.00 0.00 247 ARG B O 5
ATOM 8802 N N . SER B 1 48 ? -12.766 -8.976 2.724 1.00 0.00 248 SER B N 5
ATOM 8803 C CA . SER B 1 48 ? -14.160 -8.636 2.959 1.00 0.00 248 SER B CA 5
ATOM 8804 C C . SER B 1 48 ? -15.032 -9.192 1.831 1.00 0.00 248 SER B C 5
ATOM 8805 O O . SER B 1 48 ? -16.161 -9.619 2.068 1.00 0.00 248 SER B O 5
ATOM 8813 N N . TYR B 1 49 ? -14.475 -9.168 0.629 1.00 0.00 249 TYR B N 5
ATOM 8814 C CA . TYR B 1 49 ? -15.188 -9.665 -0.535 1.00 0.00 249 TYR B CA 5
ATOM 8815 C C . TYR B 1 49 ? -15.400 -11.177 -0.445 1.00 0.00 249 TYR B C 5
ATOM 8816 O O . TYR B 1 49 ? -16.382 -11.702 -0.968 1.00 0.00 249 TYR B O 5
ATOM 8834 N N . ASP B 1 50 ? -14.465 -11.835 0.223 1.00 0.00 250 ASP B N 5
ATOM 8835 C CA . ASP B 1 50 ? -14.537 -13.277 0.390 1.00 0.00 250 ASP B CA 5
ATOM 8836 C C . ASP B 1 50 ? -15.588 -13.611 1.449 1.00 0.00 250 ASP B C 5
ATOM 8837 O O . ASP B 1 50 ? -16.236 -14.655 1.379 1.00 0.00 250 ASP B O 5
ATOM 8846 N N . THR B 1 51 ? -15.725 -12.706 2.408 1.00 0.00 251 THR B N 5
ATOM 8847 C CA . THR B 1 51 ? -16.686 -12.893 3.482 1.00 0.00 251 THR B CA 5
ATOM 8848 C C . THR B 1 51 ? -18.006 -12.197 3.143 1.00 0.00 251 THR B C 5
ATOM 8849 O O . THR B 1 51 ? -18.047 -11.325 2.274 1.00 0.00 251 THR B O 5
ATOM 8860 N N . GLU B 1 52 ? -19.052 -12.607 3.845 1.00 0.00 252 GLU B N 5
ATOM 8861 C CA . GLU B 1 52 ? -20.369 -12.034 3.628 1.00 0.00 252 GLU B CA 5
ATOM 8862 C C . GLU B 1 52 ? -20.356 -10.538 3.949 1.00 0.00 252 GLU B C 5
ATOM 8863 O O . GLU B 1 52 ? -20.684 -9.714 3.096 1.00 0.00 252 GLU B O 5
ATOM 8875 N N . ASN B 1 53 ? -19.974 -10.233 5.181 1.00 0.00 253 ASN B N 5
ATOM 8876 C CA . ASN B 1 53 ? -19.914 -8.850 5.625 1.00 0.00 253 ASN B CA 5
ATOM 8877 C C . ASN B 1 53 ? -18.806 -8.121 4.860 1.00 0.00 253 ASN B C 5
ATOM 8878 O O . ASN B 1 53 ? -17.698 -8.637 4.724 1.00 0.00 253 ASN B O 5
ATOM 8889 N N . GLU B 1 54 ? -19.146 -6.933 4.382 1.00 0.00 254 GLU B N 5
ATOM 8890 C CA . GLU B 1 54 ? -18.194 -6.128 3.635 1.00 0.00 254 GLU B CA 5
ATOM 8891 C C . GLU B 1 54 ? -17.637 -5.009 4.517 1.00 0.00 254 GLU B C 5
ATOM 8892 O O . GLU B 1 54 ? -18.227 -4.670 5.543 1.00 0.00 254 GLU B O 5
ATOM 8904 N N . HIS B 1 55 ? -16.507 -4.467 4.087 1.00 0.00 255 HIS B N 5
ATOM 8905 C CA . HIS B 1 55 ? -15.865 -3.392 4.826 1.00 0.00 255 HIS B CA 5
ATOM 8906 C C . HIS B 1 55 ? -15.434 -3.903 6.202 1.00 0.00 255 HIS B C 5
ATOM 8907 O O . HIS B 1 55 ? -16.073 -4.787 6.768 1.00 0.00 255 HIS B O 5
ATOM 8921 N N . ASP B 1 56 ? -14.352 -3.323 6.700 1.00 0.00 256 ASP B N 5
ATOM 8922 C CA . ASP B 1 56 ? -13.828 -3.707 7.999 1.00 0.00 256 ASP B CA 5
ATOM 8923 C C . ASP B 1 56 ? -13.847 -2.495 8.932 1.00 0.00 256 ASP B C 5
ATOM 8924 O O . ASP B 1 56 ? -13.872 -1.354 8.472 1.00 0.00 256 ASP B O 5
ATOM 8933 N N . VAL B 1 57 ? -13.833 -2.782 10.225 1.00 0.00 257 VAL B N 5
ATOM 8934 C CA . VAL B 1 57 ? -13.848 -1.729 11.227 1.00 0.00 257 VAL B CA 5
ATOM 8935 C C . VAL B 1 57 ? -12.446 -1.131 11.352 1.00 0.00 257 VAL B C 5
ATOM 8936 O O . VAL B 1 57 ? -11.473 -1.857 11.551 1.00 0.00 257 VAL B O 5
ATOM 8949 N N . CYS B 1 58 ? -12.386 0.188 11.232 1.00 0.00 258 CYS B N 5
ATOM 8950 C CA . CYS B 1 58 ? -11.119 0.891 11.330 1.00 0.00 258 CYS B CA 5
ATOM 8951 C C . CYS B 1 58 ? -11.410 2.388 11.468 1.00 0.00 258 CYS B C 5
ATOM 8952 O O . CYS B 1 58 ? -12.546 2.822 11.284 1.00 0.00 258 CYS B O 5
ATOM 8960 N N . GLY B 1 59 ? -10.364 3.134 11.789 1.00 0.00 259 GLY B N 5
ATOM 8961 C CA . GLY B 1 59 ? -10.493 4.572 11.954 1.00 0.00 259 GLY B CA 5
ATOM 8962 C C . GLY B 1 59 ? -11.586 4.912 12.969 1.00 0.00 259 GLY B C 5
ATOM 8963 O O . GLY B 1 59 ? -11.923 4.093 13.822 1.00 0.00 259 GLY B O 5
ATOM 8967 N N . TRP B 1 60 ? -12.111 6.122 12.842 1.00 0.00 260 TRP B N 5
ATOM 8968 C CA . TRP B 1 60 ? -13.159 6.580 13.737 1.00 0.00 260 TRP B CA 5
ATOM 8969 C C . TRP B 1 60 ? -12.672 6.384 15.174 1.00 0.00 260 TRP B C 5
ATOM 8970 O O . TRP B 1 60 ? -11.509 6.639 15.479 1.00 0.00 260 TRP B O 5
ATOM 8991 N N . MET A 1 1 ? -2.037 -24.529 -11.189 1.00 0.00 1 MET A N 6
ATOM 8992 C CA . MET A 1 1 ? -2.157 -23.087 -11.060 1.00 0.00 1 MET A CA 6
ATOM 8993 C C . MET A 1 1 ? -2.914 -22.713 -9.783 1.00 0.00 1 MET A C 6
ATOM 8994 O O . MET A 1 1 ? -3.955 -23.295 -9.481 1.00 0.00 1 MET A O 6
ATOM 9008 N N . GLY A 1 2 ? -2.362 -21.743 -9.069 1.00 0.00 2 GLY A N 6
ATOM 9009 C CA . GLY A 1 2 ? -2.972 -21.284 -7.833 1.00 0.00 2 GLY A CA 6
ATOM 9010 C C . GLY A 1 2 ? -1.924 -21.132 -6.728 1.00 0.00 2 GLY A C 6
ATOM 9011 O O . GLY A 1 2 ? -1.828 -21.976 -5.838 1.00 0.00 2 GLY A O 6
ATOM 9015 N N . LYS A 1 3 ? -1.166 -20.049 -6.820 1.00 0.00 3 LYS A N 6
ATOM 9016 C CA . LYS A 1 3 ? -0.130 -19.775 -5.840 1.00 0.00 3 LYS A CA 6
ATOM 9017 C C . LYS A 1 3 ? -0.616 -18.688 -4.880 1.00 0.00 3 LYS A C 6
ATOM 9018 O O . LYS A 1 3 ? -1.636 -18.048 -5.127 1.00 0.00 3 LYS A O 6
ATOM 9037 N N . ALA A 1 4 ? 0.139 -18.511 -3.805 1.00 0.00 4 ALA A N 6
ATOM 9038 C CA . ALA A 1 4 ? -0.201 -17.511 -2.809 1.00 0.00 4 ALA A CA 6
ATOM 9039 C C . ALA A 1 4 ? 0.769 -16.334 -2.919 1.00 0.00 4 ALA A C 6
ATOM 9040 O O . ALA A 1 4 ? 1.848 -16.356 -2.329 1.00 0.00 4 ALA A O 6
ATOM 9047 N N . THR A 1 5 ? 0.352 -15.334 -3.681 1.00 0.00 5 THR A N 6
ATOM 9048 C CA . THR A 1 5 ? 1.172 -14.149 -3.877 1.00 0.00 5 THR A CA 6
ATOM 9049 C C . THR A 1 5 ? 0.301 -12.891 -3.869 1.00 0.00 5 THR A C 6
ATOM 9050 O O . THR A 1 5 ? -0.903 -12.964 -4.110 1.00 0.00 5 THR A O 6
ATOM 9061 N N . TYR A 1 6 ? 0.944 -11.768 -3.589 1.00 0.00 6 TYR A N 6
ATOM 9062 C CA . TYR A 1 6 ? 0.244 -10.495 -3.546 1.00 0.00 6 TYR A CA 6
ATOM 9063 C C . TYR A 1 6 ? 1.065 -9.394 -4.221 1.00 0.00 6 TYR A C 6
ATOM 9064 O O . TYR A 1 6 ? 2.284 -9.340 -4.064 1.00 0.00 6 TYR A O 6
ATOM 9082 N N . THR A 1 7 ? 0.365 -8.544 -4.957 1.00 0.00 7 THR A N 6
ATOM 9083 C CA . THR A 1 7 ? 1.014 -7.448 -5.655 1.00 0.00 7 THR A CA 6
ATOM 9084 C C . THR A 1 7 ? 0.471 -6.106 -5.163 1.00 0.00 7 THR A C 6
ATOM 9085 O O . THR A 1 7 ? -0.702 -5.795 -5.364 1.00 0.00 7 THR A O 6
ATOM 9096 N N . VAL A 1 8 ? 1.350 -5.345 -4.527 1.00 0.00 8 VAL A N 6
ATOM 9097 C CA . VAL A 1 8 ? 0.973 -4.043 -4.003 1.00 0.00 8 VAL A CA 6
ATOM 9098 C C . VAL A 1 8 ? 1.428 -2.955 -4.978 1.00 0.00 8 VAL A C 6
ATOM 9099 O O . VAL A 1 8 ? 2.616 -2.847 -5.283 1.00 0.00 8 VAL A O 6
ATOM 9112 N N . THR A 1 9 ? 0.461 -2.177 -5.440 1.00 0.00 9 THR A N 6
ATOM 9113 C CA . THR A 1 9 ? 0.748 -1.101 -6.375 1.00 0.00 9 THR A CA 6
ATOM 9114 C C . THR A 1 9 ? 0.626 0.256 -5.679 1.00 0.00 9 THR A C 6
ATOM 9115 O O . THR A 1 9 ? -0.400 0.555 -5.071 1.00 0.00 9 THR A O 6
ATOM 9126 N N . VAL A 1 10 ? 1.687 1.040 -5.792 1.00 0.00 10 VAL A N 6
ATOM 9127 C CA . VAL A 1 10 ? 1.712 2.359 -5.181 1.00 0.00 10 VAL A CA 6
ATOM 9128 C C . VAL A 1 10 ? 2.052 3.403 -6.247 1.00 0.00 10 VAL A C 6
ATOM 9129 O O . VAL A 1 10 ? 3.114 3.343 -6.863 1.00 0.00 10 VAL A O 6
ATOM 9142 N N . THR A 1 11 ? 1.129 4.337 -6.431 1.00 0.00 11 THR A N 6
ATOM 9143 C CA . THR A 1 11 ? 1.318 5.393 -7.410 1.00 0.00 11 THR A CA 6
ATOM 9144 C C . THR A 1 11 ? 1.128 6.765 -6.759 1.00 0.00 11 THR A C 6
ATOM 9145 O O . THR A 1 11 ? 0.239 6.943 -5.929 1.00 0.00 11 THR A O 6
ATOM 9156 N N . ASN A 1 12 ? 1.979 7.697 -7.163 1.00 0.00 12 ASN A N 6
ATOM 9157 C CA . ASN A 1 12 ? 1.915 9.047 -6.630 1.00 0.00 12 ASN A CA 6
ATOM 9158 C C . ASN A 1 12 ? 1.199 9.954 -7.632 1.00 0.00 12 ASN A C 6
ATOM 9159 O O . ASN A 1 12 ? 1.804 10.415 -8.600 1.00 0.00 12 ASN A O 6
ATOM 9170 N N . ASN A 1 13 ? -0.078 10.184 -7.368 1.00 0.00 13 ASN A N 6
ATOM 9171 C CA . ASN A 1 13 ? -0.883 11.028 -8.235 1.00 0.00 13 ASN A CA 6
ATOM 9172 C C . ASN A 1 13 ? -0.238 12.411 -8.333 1.00 0.00 13 ASN A C 6
ATOM 9173 O O . ASN A 1 13 ? -0.567 13.192 -9.226 1.00 0.00 13 ASN A O 6
ATOM 9184 N N . SER A 1 14 ? 0.669 12.674 -7.404 1.00 0.00 14 SER A N 6
ATOM 9185 C CA . SER A 1 14 ? 1.363 13.951 -7.376 1.00 0.00 14 SER A CA 6
ATOM 9186 C C . SER A 1 14 ? 2.423 13.995 -8.479 1.00 0.00 14 SER A C 6
ATOM 9187 O O . SER A 1 14 ? 2.668 15.048 -9.067 1.00 0.00 14 SER A O 6
ATOM 9195 N N . ASN A 1 15 ? 3.021 12.839 -8.727 1.00 0.00 15 ASN A N 6
ATOM 9196 C CA . ASN A 1 15 ? 4.049 12.734 -9.749 1.00 0.00 15 ASN A CA 6
ATOM 9197 C C . ASN A 1 15 ? 3.518 11.896 -10.914 1.00 0.00 15 ASN A C 6
ATOM 9198 O O . ASN A 1 15 ? 4.187 11.754 -11.937 1.00 0.00 15 ASN A O 6
ATOM 9209 N N . GLY A 1 16 ? 2.320 11.363 -10.721 1.00 0.00 16 GLY A N 6
ATOM 9210 C CA . GLY A 1 16 ? 1.691 10.544 -11.743 1.00 0.00 16 GLY A CA 6
ATOM 9211 C C . GLY A 1 16 ? 2.508 9.277 -12.009 1.00 0.00 16 GLY A C 6
ATOM 9212 O O . GLY A 1 16 ? 2.275 8.579 -12.995 1.00 0.00 16 GLY A O 6
ATOM 9216 N N . VAL A 1 17 ? 3.450 9.020 -11.114 1.00 0.00 17 VAL A N 6
ATOM 9217 C CA . VAL A 1 17 ? 4.302 7.850 -11.239 1.00 0.00 17 VAL A CA 6
ATOM 9218 C C . VAL A 1 17 ? 3.662 6.675 -10.496 1.00 0.00 17 VAL A C 6
ATOM 9219 O O . VAL A 1 17 ? 3.037 6.862 -9.453 1.00 0.00 17 VAL A O 6
ATOM 9232 N N . SER A 1 18 ? 3.839 5.491 -11.062 1.00 0.00 18 SER A N 6
ATOM 9233 C CA . SER A 1 18 ? 3.286 4.286 -10.466 1.00 0.00 18 SER A CA 6
ATOM 9234 C C . SER A 1 18 ? 4.411 3.309 -10.122 1.00 0.00 18 SER A C 6
ATOM 9235 O O . SER A 1 18 ? 5.499 3.381 -10.694 1.00 0.00 18 SER A O 6
ATOM 9243 N N . VAL A 1 19 ? 4.112 2.416 -9.189 1.00 0.00 19 VAL A N 6
ATOM 9244 C CA . VAL A 1 19 ? 5.085 1.426 -8.762 1.00 0.00 19 VAL A CA 6
ATOM 9245 C C . VAL A 1 19 ? 4.352 0.204 -8.204 1.00 0.00 19 VAL A C 6
ATOM 9246 O O . VAL A 1 19 ? 3.542 0.327 -7.286 1.00 0.00 19 VAL A O 6
ATOM 9259 N N . ASP A 1 20 ? 4.662 -0.947 -8.782 1.00 0.00 20 ASP A N 6
ATOM 9260 C CA . ASP A 1 20 ? 4.043 -2.190 -8.353 1.00 0.00 20 ASP A CA 6
ATOM 9261 C C . ASP A 1 20 ? 5.114 -3.114 -7.770 1.00 0.00 20 ASP A C 6
ATOM 9262 O O . ASP A 1 20 ? 6.252 -3.124 -8.237 1.00 0.00 20 ASP A O 6
ATOM 9271 N N . TYR A 1 21 ? 4.711 -3.869 -6.758 1.00 0.00 21 TYR A N 6
ATOM 9272 C CA . TYR A 1 21 ? 5.623 -4.795 -6.107 1.00 0.00 21 TYR A CA 6
ATOM 9273 C C . TYR A 1 21 ? 4.920 -6.113 -5.775 1.00 0.00 21 TYR A C 6
ATOM 9274 O O . TYR A 1 21 ? 3.865 -6.116 -5.142 1.00 0.00 21 TYR A O 6
ATOM 9292 N N . GLU A 1 22 ? 5.533 -7.201 -6.217 1.00 0.00 22 GLU A N 6
ATOM 9293 C CA . GLU A 1 22 ? 4.980 -8.523 -5.975 1.00 0.00 22 GLU A CA 6
ATOM 9294 C C . GLU A 1 22 ? 5.683 -9.183 -4.787 1.00 0.00 22 GLU A C 6
ATOM 9295 O O . GLU A 1 22 ? 6.863 -9.522 -4.871 1.00 0.00 22 GLU A O 6
ATOM 9307 N N . THR A 1 23 ? 4.929 -9.345 -3.710 1.00 0.00 23 THR A N 6
ATOM 9308 C CA . THR A 1 23 ? 5.465 -9.958 -2.507 1.00 0.00 23 THR A CA 6
ATOM 9309 C C . THR A 1 23 ? 4.454 -10.941 -1.913 1.00 0.00 23 THR A C 6
ATOM 9310 O O . THR A 1 23 ? 3.281 -10.607 -1.753 1.00 0.00 23 THR A O 6
ATOM 9321 N N . GLU A 1 24 ? 4.946 -12.131 -1.603 1.00 0.00 24 GLU A N 6
ATOM 9322 C CA . GLU A 1 24 ? 4.099 -13.164 -1.030 1.00 0.00 24 GLU A CA 6
ATOM 9323 C C . GLU A 1 24 ? 4.090 -13.057 0.497 1.00 0.00 24 GLU A C 6
ATOM 9324 O O . GLU A 1 24 ? 4.972 -13.594 1.165 1.00 0.00 24 GLU A O 6
ATOM 9336 N N . THR A 1 25 ? 3.084 -12.361 1.004 1.00 0.00 25 THR A N 6
ATOM 9337 C CA . THR A 1 25 ? 2.949 -12.176 2.439 1.00 0.00 25 THR A CA 6
ATOM 9338 C C . THR A 1 25 ? 1.503 -12.420 2.873 1.00 0.00 25 THR A C 6
ATOM 9339 O O . THR A 1 25 ? 0.605 -11.658 2.515 1.00 0.00 25 THR A O 6
ATOM 9350 N N . PRO A 1 26 ? 1.316 -13.514 3.661 1.00 0.00 26 PRO A N 6
ATOM 9351 C CA . PRO A 1 26 ? -0.006 -13.867 4.149 1.00 0.00 26 PRO A CA 6
ATOM 9352 C C . PRO A 1 26 ? -0.441 -12.935 5.282 1.00 0.00 26 PRO A C 6
ATOM 9353 O O . PRO A 1 26 ? -1.093 -11.920 5.039 1.00 0.00 26 PRO A O 6
ATOM 9364 N N . MET A 1 27 ? -0.061 -13.312 6.493 1.00 0.00 27 MET A N 6
ATOM 9365 C CA . MET A 1 27 ? -0.402 -12.522 7.665 1.00 0.00 27 MET A CA 6
ATOM 9366 C C . MET A 1 27 ? 0.442 -11.247 7.731 1.00 0.00 27 MET A C 6
ATOM 9367 O O . MET A 1 27 ? 0.010 -10.242 8.293 1.00 0.00 27 MET A O 6
ATOM 9381 N N . THR A 1 28 ? 1.629 -11.331 7.149 1.00 0.00 28 THR A N 6
ATOM 9382 C CA . THR A 1 28 ? 2.537 -10.196 7.136 1.00 0.00 28 THR A CA 6
ATOM 9383 C C . THR A 1 28 ? 1.825 -8.949 6.606 1.00 0.00 28 THR A C 6
ATOM 9384 O O . THR A 1 28 ? 2.217 -7.826 6.920 1.00 0.00 28 THR A O 6
ATOM 9395 N N . LEU A 1 29 ? 0.793 -9.190 5.811 1.00 0.00 29 LEU A N 6
ATOM 9396 C CA . LEU A 1 29 ? 0.022 -8.101 5.235 1.00 0.00 29 LEU A CA 6
ATOM 9397 C C . LEU A 1 29 ? -0.585 -7.260 6.360 1.00 0.00 29 LEU A C 6
ATOM 9398 O O . LEU A 1 29 ? -0.644 -6.036 6.261 1.00 0.00 29 LEU A O 6
ATOM 9414 N N . LEU A 1 30 ? -1.022 -7.951 7.401 1.00 0.00 30 LEU A N 6
ATOM 9415 C CA . LEU A 1 30 ? -1.624 -7.284 8.542 1.00 0.00 30 LEU A CA 6
ATOM 9416 C C . LEU A 1 30 ? -0.520 -6.716 9.436 1.00 0.00 30 LEU A C 6
ATOM 9417 O O . LEU A 1 30 ? -0.751 -5.773 10.191 1.00 0.00 30 LEU A O 6
ATOM 9433 N N . VAL A 1 31 ? 0.656 -7.315 9.322 1.00 0.00 31 VAL A N 6
ATOM 9434 C CA . VAL A 1 31 ? 1.797 -6.881 10.109 1.00 0.00 31 VAL A CA 6
ATOM 9435 C C . VAL A 1 31 ? 2.163 -5.446 9.722 1.00 0.00 31 VAL A C 6
ATOM 9436 O O . VAL A 1 31 ? 2.187 -5.106 8.540 1.00 0.00 31 VAL A O 6
ATOM 9449 N N . PRO A 1 32 ? 2.448 -4.623 10.766 1.00 0.00 32 PRO A N 6
ATOM 9450 C CA . PRO A 1 32 ? 2.811 -3.234 10.547 1.00 0.00 32 PRO A CA 6
ATOM 9451 C C . PRO A 1 32 ? 4.243 -3.118 10.022 1.00 0.00 32 PRO A C 6
ATOM 9452 O O . PRO A 1 32 ? 4.509 -2.351 9.098 1.00 0.00 32 PRO A O 6
ATOM 9463 N N . GLU A 1 33 ? 5.128 -3.892 10.633 1.00 0.00 33 GLU A N 6
ATOM 9464 C CA . GLU A 1 33 ? 6.527 -3.886 10.239 1.00 0.00 33 GLU A CA 6
ATOM 9465 C C . GLU A 1 33 ? 6.664 -4.273 8.766 1.00 0.00 33 GLU A C 6
ATOM 9466 O O . GLU A 1 33 ? 7.525 -3.750 8.060 1.00 0.00 33 GLU A O 6
ATOM 9478 N N . VAL A 1 34 ? 5.803 -5.187 8.344 1.00 0.00 34 VAL A N 6
ATOM 9479 C CA . VAL A 1 34 ? 5.818 -5.651 6.967 1.00 0.00 34 VAL A CA 6
ATOM 9480 C C . VAL A 1 34 ? 5.054 -4.656 6.090 1.00 0.00 34 VAL A C 6
ATOM 9481 O O . VAL A 1 34 ? 5.514 -4.299 5.006 1.00 0.00 34 VAL A O 6
ATOM 9494 N N . ALA A 1 35 ? 3.903 -4.236 6.592 1.00 0.00 35 ALA A N 6
ATOM 9495 C CA . ALA A 1 35 ? 3.072 -3.289 5.868 1.00 0.00 35 ALA A CA 6
ATOM 9496 C C . ALA A 1 35 ? 3.826 -1.965 5.721 1.00 0.00 35 ALA A C 6
ATOM 9497 O O . ALA A 1 35 ? 3.857 -1.382 4.638 1.00 0.00 35 ALA A O 6
ATOM 9504 N N . ALA A 1 36 ? 4.413 -1.530 6.825 1.00 0.00 36 ALA A N 6
ATOM 9505 C CA . ALA A 1 36 ? 5.163 -0.285 6.833 1.00 0.00 36 ALA A CA 6
ATOM 9506 C C . ALA A 1 36 ? 6.308 -0.378 5.821 1.00 0.00 36 ALA A C 6
ATOM 9507 O O . ALA A 1 36 ? 6.485 0.515 4.996 1.00 0.00 36 ALA A O 6
ATOM 9514 N N . GLU A 1 37 ? 7.054 -1.469 5.919 1.00 0.00 37 GLU A N 6
ATOM 9515 C CA . GLU A 1 37 ? 8.176 -1.691 5.023 1.00 0.00 37 GLU A CA 6
ATOM 9516 C C . GLU A 1 37 ? 7.688 -1.785 3.576 1.00 0.00 37 GLU A C 6
ATOM 9517 O O . GLU A 1 37 ? 8.380 -1.351 2.655 1.00 0.00 37 GLU A O 6
ATOM 9529 N N . VAL A 1 38 ? 6.502 -2.353 3.420 1.00 0.00 38 VAL A N 6
ATOM 9530 C CA . VAL A 1 38 ? 5.914 -2.509 2.100 1.00 0.00 38 VAL A CA 6
ATOM 9531 C C . VAL A 1 38 ? 5.527 -1.134 1.554 1.00 0.00 38 VAL A C 6
ATOM 9532 O O . VAL A 1 38 ? 5.840 -0.805 0.411 1.00 0.00 38 VAL A O 6
ATOM 9545 N N . ILE A 1 39 ? 4.850 -0.367 2.396 1.00 0.00 39 ILE A N 6
ATOM 9546 C CA . ILE A 1 39 ? 4.415 0.966 2.012 1.00 0.00 39 ILE A CA 6
ATOM 9547 C C . ILE A 1 39 ? 5.641 1.857 1.804 1.00 0.00 39 ILE A C 6
ATOM 9548 O O . ILE A 1 39 ? 5.721 2.592 0.822 1.00 0.00 39 ILE A O 6
ATOM 9564 N N . LYS A 1 40 ? 6.569 1.762 2.747 1.00 0.00 40 LYS A N 6
ATOM 9565 C CA . LYS A 1 40 ? 7.787 2.551 2.680 1.00 0.00 40 LYS A CA 6
ATOM 9566 C C . LYS A 1 40 ? 8.634 2.074 1.499 1.00 0.00 40 LYS A C 6
ATOM 9567 O O . LYS A 1 40 ? 9.163 2.886 0.742 1.00 0.00 40 LYS A O 6
ATOM 9586 N N . ASP A 1 41 ? 8.735 0.758 1.377 1.00 0.00 41 ASP A N 6
ATOM 9587 C CA . ASP A 1 41 ? 9.508 0.164 0.300 1.00 0.00 41 ASP A CA 6
ATOM 9588 C C . ASP A 1 41 ? 8.948 0.634 -1.044 1.00 0.00 41 ASP A C 6
ATOM 9589 O O . ASP A 1 41 ? 9.706 0.997 -1.943 1.00 0.00 41 ASP A O 6
ATOM 9598 N N . LEU A 1 42 ? 7.628 0.614 -1.139 1.00 0.00 42 LEU A N 6
ATOM 9599 C CA . LEU A 1 42 ? 6.958 1.034 -2.358 1.00 0.00 42 LEU A CA 6
ATOM 9600 C C . LEU A 1 42 ? 7.188 2.532 -2.571 1.00 0.00 42 LEU A C 6
ATOM 9601 O O . LEU A 1 42 ? 7.602 2.953 -3.650 1.00 0.00 42 LEU A O 6
ATOM 9617 N N . VAL A 1 43 ? 6.910 3.295 -1.525 1.00 0.00 43 VAL A N 6
ATOM 9618 C CA . VAL A 1 43 ? 7.082 4.737 -1.584 1.00 0.00 43 VAL A CA 6
ATOM 9619 C C . VAL A 1 43 ? 8.544 5.059 -1.903 1.00 0.00 43 VAL A C 6
ATOM 9620 O O . VAL A 1 43 ? 8.825 5.904 -2.752 1.00 0.00 43 VAL A O 6
ATOM 9633 N N . ASN A 1 44 ? 9.434 4.370 -1.206 1.00 0.00 44 ASN A N 6
ATOM 9634 C CA . ASN A 1 44 ? 10.860 4.572 -1.404 1.00 0.00 44 ASN A CA 6
ATOM 9635 C C . ASN A 1 44 ? 11.199 4.360 -2.881 1.00 0.00 44 ASN A C 6
ATOM 9636 O O . ASN A 1 44 ? 12.044 5.062 -3.434 1.00 0.00 44 ASN A O 6
ATOM 9647 N N . THR A 1 45 ? 10.523 3.389 -3.478 1.00 0.00 45 THR A N 6
ATOM 9648 C CA . THR A 1 45 ? 10.743 3.076 -4.879 1.00 0.00 45 THR A CA 6
ATOM 9649 C C . THR A 1 45 ? 10.118 4.151 -5.771 1.00 0.00 45 THR A C 6
ATOM 9650 O O . THR A 1 45 ? 10.712 4.557 -6.768 1.00 0.00 45 THR A O 6
ATOM 9661 N N . VAL A 1 46 ? 8.928 4.582 -5.378 1.00 0.00 46 VAL A N 6
ATOM 9662 C CA . VAL A 1 46 ? 8.216 5.602 -6.128 1.00 0.00 46 VAL A CA 6
ATOM 9663 C C . VAL A 1 46 ? 9.051 6.883 -6.158 1.00 0.00 46 VAL A C 6
ATOM 9664 O O . VAL A 1 46 ? 9.157 7.536 -7.195 1.00 0.00 46 VAL A O 6
ATOM 9677 N N . ARG A 1 47 ? 9.624 7.205 -5.007 1.00 0.00 47 ARG A N 6
ATOM 9678 C CA . ARG A 1 47 ? 10.445 8.397 -4.888 1.00 0.00 47 ARG A CA 6
ATOM 9679 C C . ARG A 1 47 ? 11.788 8.188 -5.592 1.00 0.00 47 ARG A C 6
ATOM 9680 O O . ARG A 1 47 ? 12.387 9.141 -6.090 1.00 0.00 47 ARG A O 6
ATOM 9701 N N . SER A 1 48 ? 12.222 6.936 -5.610 1.00 0.00 48 SER A N 6
ATOM 9702 C CA . SER A 1 48 ? 13.483 6.591 -6.245 1.00 0.00 48 SER A CA 6
ATOM 9703 C C . SER A 1 48 ? 13.503 7.111 -7.683 1.00 0.00 48 SER A C 6
ATOM 9704 O O . SER A 1 48 ? 14.543 7.548 -8.175 1.00 0.00 48 SER A O 6
ATOM 9712 N N . TYR A 1 49 ? 12.343 7.045 -8.320 1.00 0.00 49 TYR A N 6
ATOM 9713 C CA . TYR A 1 49 ? 12.216 7.504 -9.693 1.00 0.00 49 TYR A CA 6
ATOM 9714 C C . TYR A 1 49 ? 12.272 9.031 -9.768 1.00 0.00 49 TYR A C 6
ATOM 9715 O O . TYR A 1 49 ? 12.601 9.593 -10.812 1.00 0.00 49 TYR A O 6
ATOM 9733 N N . ASP A 1 50 ? 11.947 9.659 -8.648 1.00 0.00 50 ASP A N 6
ATOM 9734 C CA . ASP A 1 50 ? 11.958 11.111 -8.575 1.00 0.00 50 ASP A CA 6
ATOM 9735 C C . ASP A 1 50 ? 13.362 11.588 -8.198 1.00 0.00 50 ASP A C 6
ATOM 9736 O O . ASP A 1 50 ? 13.799 12.651 -8.637 1.00 0.00 50 ASP A O 6
ATOM 9745 N N . THR A 1 51 ? 14.029 10.779 -7.387 1.00 0.00 51 THR A N 6
ATOM 9746 C CA . THR A 1 51 ? 15.375 11.106 -6.947 1.00 0.00 51 THR A CA 6
ATOM 9747 C C . THR A 1 51 ? 16.409 10.373 -7.804 1.00 0.00 51 THR A C 6
ATOM 9748 O O . THR A 1 51 ? 16.065 9.464 -8.558 1.00 0.00 51 THR A O 6
ATOM 9759 N N . GLU A 1 52 ? 17.657 10.796 -7.660 1.00 0.00 52 GLU A N 6
ATOM 9760 C CA . GLU A 1 52 ? 18.743 10.192 -8.411 1.00 0.00 52 GLU A CA 6
ATOM 9761 C C . GLU A 1 52 ? 18.922 8.728 -8.001 1.00 0.00 52 GLU A C 6
ATOM 9762 O O . GLU A 1 52 ? 19.293 7.890 -8.822 1.00 0.00 52 GLU A O 6
ATOM 9774 N N . ASN A 1 53 ? 18.649 8.464 -6.731 1.00 0.00 53 ASN A N 6
ATOM 9775 C CA . ASN A 1 53 ? 18.775 7.117 -6.203 1.00 0.00 53 ASN A CA 6
ATOM 9776 C C . ASN A 1 53 ? 17.630 6.255 -6.738 1.00 0.00 53 ASN A C 6
ATOM 9777 O O . ASN A 1 53 ? 16.475 6.676 -6.728 1.00 0.00 53 ASN A O 6
ATOM 9788 N N . GLU A 1 54 ? 17.991 5.063 -7.192 1.00 0.00 54 GLU A N 6
ATOM 9789 C CA . GLU A 1 54 ? 17.008 4.138 -7.729 1.00 0.00 54 GLU A CA 6
ATOM 9790 C C . GLU A 1 54 ? 17.011 2.835 -6.929 1.00 0.00 54 GLU A C 6
ATOM 9791 O O . GLU A 1 54 ? 16.236 1.924 -7.214 1.00 0.00 54 GLU A O 6
ATOM 9803 N N . HIS A 1 55 ? 17.893 2.787 -5.941 1.00 0.00 55 HIS A N 6
ATOM 9804 C CA . HIS A 1 55 ? 18.009 1.610 -5.097 1.00 0.00 55 HIS A CA 6
ATOM 9805 C C . HIS A 1 55 ? 18.505 2.021 -3.709 1.00 0.00 55 HIS A C 6
ATOM 9806 O O . HIS A 1 55 ? 17.713 2.150 -2.776 1.00 0.00 55 HIS A O 6
ATOM 9820 N N . ASP A 1 56 ? 19.812 2.214 -3.616 1.00 0.00 56 ASP A N 6
ATOM 9821 C CA . ASP A 1 56 ? 20.423 2.607 -2.358 1.00 0.00 56 ASP A CA 6
ATOM 9822 C C . ASP A 1 56 ? 20.124 4.083 -2.089 1.00 0.00 56 ASP A C 6
ATOM 9823 O O . ASP A 1 56 ? 20.196 4.910 -2.998 1.00 0.00 56 ASP A O 6
ATOM 9832 N N . VAL A 1 57 ? 19.795 4.369 -0.838 1.00 0.00 57 VAL A N 6
ATOM 9833 C CA . VAL A 1 57 ? 19.484 5.732 -0.440 1.00 0.00 57 VAL A CA 6
ATOM 9834 C C . VAL A 1 57 ? 20.731 6.603 -0.602 1.00 0.00 57 VAL A C 6
ATOM 9835 O O . VAL A 1 57 ? 21.846 6.153 -0.344 1.00 0.00 57 VAL A O 6
ATOM 9848 N N . CYS A 1 58 ? 20.501 7.836 -1.029 1.00 0.00 58 CYS A N 6
ATOM 9849 C CA . CYS A 1 58 ? 21.592 8.775 -1.229 1.00 0.00 58 CYS A CA 6
ATOM 9850 C C . CYS A 1 58 ? 21.182 10.122 -0.632 1.00 0.00 58 CYS A C 6
ATOM 9851 O O . CYS A 1 58 ? 21.880 10.667 0.220 1.00 0.00 58 CYS A O 6
ATOM 9859 N N . GLY A 1 59 ? 20.049 10.623 -1.106 1.00 0.00 59 GLY A N 6
ATOM 9860 C CA . GLY A 1 59 ? 19.537 11.897 -0.630 1.00 0.00 59 GLY A CA 6
ATOM 9861 C C . GLY A 1 59 ? 18.017 11.972 -0.793 1.00 0.00 59 GLY A C 6
ATOM 9862 O O . GLY A 1 59 ? 17.429 11.185 -1.532 1.00 0.00 59 GLY A O 6
ATOM 9866 N N . TRP A 1 60 ? 17.426 12.928 -0.090 1.00 0.00 60 TRP A N 6
ATOM 9867 C CA . TRP A 1 60 ? 15.986 13.117 -0.148 1.00 0.00 60 TRP A CA 6
ATOM 9868 C C . TRP A 1 60 ? 15.713 14.608 -0.351 1.00 0.00 60 TRP A C 6
ATOM 9869 O O . TRP A 1 60 ? 16.500 15.451 0.076 1.00 0.00 60 TRP A O 6
ATOM 9890 N N . MET B 1 1 ? -3.607 17.750 -12.773 1.00 0.00 201 MET B N 6
ATOM 9891 C CA . MET B 1 1 ? -3.838 18.436 -11.513 1.00 0.00 201 MET B CA 6
ATOM 9892 C C . MET B 1 1 ? -2.589 18.400 -10.631 1.00 0.00 201 MET B C 6
ATOM 9893 O O . MET B 1 1 ? -1.884 17.393 -10.589 1.00 0.00 201 MET B O 6
ATOM 9907 N N . GLY B 1 2 ? -2.352 19.511 -9.949 1.00 0.00 202 GLY B N 6
ATOM 9908 C CA . GLY B 1 2 ? -1.199 19.618 -9.070 1.00 0.00 202 GLY B CA 6
ATOM 9909 C C . GLY B 1 2 ? -1.589 19.330 -7.619 1.00 0.00 202 GLY B C 6
ATOM 9910 O O . GLY B 1 2 ? -1.477 20.203 -6.758 1.00 0.00 202 GLY B O 6
ATOM 9914 N N . LYS B 1 3 ? -2.037 18.105 -7.391 1.00 0.00 203 LYS B N 6
ATOM 9915 C CA . LYS B 1 3 ? -2.442 17.693 -6.058 1.00 0.00 203 LYS B CA 6
ATOM 9916 C C . LYS B 1 3 ? -1.539 16.553 -5.584 1.00 0.00 203 LYS B C 6
ATOM 9917 O O . LYS B 1 3 ? -0.977 15.821 -6.398 1.00 0.00 203 LYS B O 6
ATOM 9936 N N . ALA B 1 4 ? -1.426 16.437 -4.269 1.00 0.00 204 ALA B N 6
ATOM 9937 C CA . ALA B 1 4 ? -0.600 15.399 -3.677 1.00 0.00 204 ALA B CA 6
ATOM 9938 C C . ALA B 1 4 ? -1.495 14.262 -3.180 1.00 0.00 204 ALA B C 6
ATOM 9939 O O . ALA B 1 4 ? -2.195 14.411 -2.180 1.00 0.00 204 ALA B O 6
ATOM 9946 N N . THR B 1 5 ? -1.444 13.152 -3.902 1.00 0.00 205 THR B N 6
ATOM 9947 C CA . THR B 1 5 ? -2.241 11.991 -3.547 1.00 0.00 205 THR B CA 6
ATOM 9948 C C . THR B 1 5 ? -1.504 10.703 -3.920 1.00 0.00 205 THR B C 6
ATOM 9949 O O . THR B 1 5 ? -0.590 10.722 -4.744 1.00 0.00 205 THR B O 6
ATOM 9960 N N . TYR B 1 6 ? -1.927 9.614 -3.294 1.00 0.00 206 TYR B N 6
ATOM 9961 C CA . TYR B 1 6 ? -1.318 8.320 -3.550 1.00 0.00 206 TYR B CA 6
ATOM 9962 C C . TYR B 1 6 ? -2.381 7.225 -3.657 1.00 0.00 206 TYR B C 6
ATOM 9963 O O . TYR B 1 6 ? -3.367 7.238 -2.922 1.00 0.00 206 TYR B O 6
ATOM 9981 N N . THR B 1 7 ? -2.144 6.303 -4.579 1.00 0.00 207 THR B N 6
ATOM 9982 C CA . THR B 1 7 ? -3.069 5.203 -4.793 1.00 0.00 207 THR B CA 6
ATOM 9983 C C . THR B 1 7 ? -2.382 3.865 -4.512 1.00 0.00 207 THR B C 6
ATOM 9984 O O . THR B 1 7 ? -1.521 3.434 -5.277 1.00 0.00 207 THR B O 6
ATOM 9995 N N . VAL B 1 8 ? -2.788 3.247 -3.413 1.00 0.00 208 VAL B N 6
ATOM 9996 C CA . VAL B 1 8 ? -2.221 1.967 -3.023 1.00 0.00 208 VAL B CA 6
ATOM 9997 C C . VAL B 1 8 ? -3.181 0.846 -3.424 1.00 0.00 208 VAL B C 6
ATOM 9998 O O . VAL B 1 8 ? -4.337 0.833 -3.004 1.00 0.00 208 VAL B O 6
ATOM 10011 N N . THR B 1 9 ? -2.666 -0.070 -4.233 1.00 0.00 209 THR B N 6
ATOM 10012 C CA . THR B 1 9 ? -3.464 -1.192 -4.695 1.00 0.00 209 THR B CA 6
ATOM 10013 C C . THR B 1 9 ? -2.985 -2.491 -4.043 1.00 0.00 209 THR B C 6
ATOM 10014 O O . THR B 1 9 ? -1.801 -2.642 -3.747 1.00 0.00 209 THR B O 6
ATOM 10025 N N . VAL B 1 10 ? -3.931 -3.396 -3.836 1.00 0.00 210 VAL B N 6
ATOM 10026 C CA . VAL B 1 10 ? -3.622 -4.676 -3.224 1.00 0.00 210 VAL B CA 6
ATOM 10027 C C . VAL B 1 10 ? -4.408 -5.780 -3.934 1.00 0.00 210 VAL B C 6
ATOM 10028 O O . VAL B 1 10 ? -5.637 -5.807 -3.875 1.00 0.00 210 VAL B O 6
ATOM 10041 N N . THR B 1 11 ? -3.668 -6.663 -4.587 1.00 0.00 211 THR B N 6
ATOM 10042 C CA . THR B 1 11 ? -4.282 -7.766 -5.307 1.00 0.00 211 THR B CA 6
ATOM 10043 C C . THR B 1 11 ? -3.693 -9.099 -4.842 1.00 0.00 211 THR B C 6
ATOM 10044 O O . THR B 1 11 ? -2.474 -9.247 -4.753 1.00 0.00 211 THR B O 6
ATOM 10055 N N . ASN B 1 12 ? -4.585 -10.038 -4.559 1.00 0.00 212 ASN B N 6
ATOM 10056 C CA . ASN B 1 12 ? -4.168 -11.353 -4.106 1.00 0.00 212 ASN B CA 6
ATOM 10057 C C . ASN B 1 12 ? -4.159 -12.318 -5.293 1.00 0.00 212 ASN B C 6
ATOM 10058 O O . ASN B 1 12 ? -5.214 -12.760 -5.747 1.00 0.00 212 ASN B O 6
ATOM 10069 N N . ASN B 1 13 ? -2.957 -12.615 -5.764 1.00 0.00 213 ASN B N 6
ATOM 10070 C CA . ASN B 1 13 ? -2.796 -13.519 -6.891 1.00 0.00 213 ASN B CA 6
ATOM 10071 C C . ASN B 1 13 ? -3.318 -14.905 -6.505 1.00 0.00 213 ASN B C 6
ATOM 10072 O O . ASN B 1 13 ? -3.497 -15.766 -7.365 1.00 0.00 213 ASN B O 6
ATOM 10083 N N . SER B 1 14 ? -3.549 -15.076 -5.212 1.00 0.00 214 SER B N 6
ATOM 10084 C CA . SER B 1 14 ? -4.048 -16.342 -4.702 1.00 0.00 214 SER B CA 6
ATOM 10085 C C . SER B 1 14 ? -5.561 -16.430 -4.905 1.00 0.00 214 SER B C 6
ATOM 10086 O O . SER B 1 14 ? -6.095 -17.506 -5.169 1.00 0.00 214 SER B O 6
ATOM 10094 N N . ASN B 1 15 ? -6.210 -15.282 -4.773 1.00 0.00 215 ASN B N 6
ATOM 10095 C CA . ASN B 1 15 ? -7.653 -15.215 -4.938 1.00 0.00 215 ASN B CA 6
ATOM 10096 C C . ASN B 1 15 ? -7.980 -14.441 -6.217 1.00 0.00 215 ASN B C 6
ATOM 10097 O O . ASN B 1 15 ? -9.147 -14.273 -6.563 1.00 0.00 215 ASN B O 6
ATOM 10108 N N . GLY B 1 16 ? -6.927 -13.991 -6.884 1.00 0.00 216 GLY B N 6
ATOM 10109 C CA . GLY B 1 16 ? -7.087 -13.239 -8.117 1.00 0.00 216 GLY B CA 6
ATOM 10110 C C . GLY B 1 16 ? -7.934 -11.986 -7.889 1.00 0.00 216 GLY B C 6
ATOM 10111 O O . GLY B 1 16 ? -8.410 -11.372 -8.842 1.00 0.00 216 GLY B O 6
ATOM 10115 N N . VAL B 1 17 ? -8.095 -11.643 -6.619 1.00 0.00 217 VAL B N 6
ATOM 10116 C CA . VAL B 1 17 ? -8.876 -10.473 -6.253 1.00 0.00 217 VAL B CA 6
ATOM 10117 C C . VAL B 1 17 ? -7.958 -9.252 -6.189 1.00 0.00 217 VAL B C 6
ATOM 10118 O O . VAL B 1 17 ? -6.796 -9.364 -5.799 1.00 0.00 217 VAL B O 6
ATOM 10131 N N . SER B 1 18 ? -8.513 -8.113 -6.577 1.00 0.00 218 SER B N 6
ATOM 10132 C CA . SER B 1 18 ? -7.758 -6.872 -6.569 1.00 0.00 218 SER B CA 6
ATOM 10133 C C . SER B 1 18 ? -8.513 -5.805 -5.774 1.00 0.00 218 SER B C 6
ATOM 10134 O O . SER B 1 18 ? -9.734 -5.875 -5.640 1.00 0.00 218 SER B O 6
ATOM 10142 N N . VAL B 1 19 ? -7.757 -4.842 -5.268 1.00 0.00 219 VAL B N 6
ATOM 10143 C CA . VAL B 1 19 ? -8.340 -3.763 -4.490 1.00 0.00 219 VAL B CA 6
ATOM 10144 C C . VAL B 1 19 ? -7.440 -2.529 -4.585 1.00 0.00 219 VAL B C 6
ATOM 10145 O O . VAL B 1 19 ? -6.253 -2.595 -4.271 1.00 0.00 219 VAL B O 6
ATOM 10158 N N . ASP B 1 20 ? -8.041 -1.430 -5.019 1.00 0.00 220 ASP B N 6
ATOM 10159 C CA . ASP B 1 20 ? -7.309 -0.183 -5.160 1.00 0.00 220 ASP B CA 6
ATOM 10160 C C . ASP B 1 20 ? -7.844 0.834 -4.149 1.00 0.00 220 ASP B C 6
ATOM 10161 O O . ASP B 1 20 ? -9.043 0.871 -3.878 1.00 0.00 220 ASP B O 6
ATOM 10170 N N . TYR B 1 21 ? -6.929 1.631 -3.620 1.00 0.00 221 TYR B N 6
ATOM 10171 C CA . TYR B 1 21 ? -7.293 2.646 -2.645 1.00 0.00 221 TYR B CA 6
ATOM 10172 C C . TYR B 1 21 ? -6.516 3.942 -2.885 1.00 0.00 221 TYR B C 6
ATOM 10173 O O . TYR B 1 21 ? -5.290 3.925 -2.980 1.00 0.00 221 TYR B O 6
ATOM 10191 N N . GLU B 1 22 ? -7.261 5.033 -2.976 1.00 0.00 222 GLU B N 6
ATOM 10192 C CA . GLU B 1 22 ? -6.657 6.335 -3.202 1.00 0.00 222 GLU B CA 6
ATOM 10193 C C . GLU B 1 22 ? -6.579 7.119 -1.891 1.00 0.00 222 GLU B C 6
ATOM 10194 O O . GLU B 1 22 ? -7.606 7.491 -1.323 1.00 0.00 222 GLU B O 6
ATOM 10206 N N . THR B 1 23 ? -5.352 7.348 -1.447 1.00 0.00 223 THR B N 6
ATOM 10207 C CA . THR B 1 23 ? -5.126 8.081 -0.213 1.00 0.00 223 THR B CA 6
ATOM 10208 C C . THR B 1 23 ? -3.961 9.058 -0.379 1.00 0.00 223 THR B C 6
ATOM 10209 O O . THR B 1 23 ? -3.004 8.772 -1.096 1.00 0.00 223 THR B O 6
ATOM 10220 N N . GLU B 1 24 ? -4.081 10.192 0.296 1.00 0.00 224 GLU B N 6
ATOM 10221 C CA . GLU B 1 24 ? -3.049 11.213 0.232 1.00 0.00 224 GLU B CA 6
ATOM 10222 C C . GLU B 1 24 ? -2.229 11.221 1.524 1.00 0.00 224 GLU B C 6
ATOM 10223 O O . GLU B 1 24 ? -2.605 11.871 2.498 1.00 0.00 224 GLU B O 6
ATOM 10235 N N . THR B 1 25 ? -1.125 10.490 1.491 1.00 0.00 225 THR B N 6
ATOM 10236 C CA . THR B 1 25 ? -0.249 10.405 2.646 1.00 0.00 225 THR B CA 6
ATOM 10237 C C . THR B 1 25 ? 1.213 10.558 2.220 1.00 0.00 225 THR B C 6
ATOM 10238 O O . THR B 1 25 ? 1.770 9.672 1.574 1.00 0.00 225 THR B O 6
ATOM 10249 N N . PRO B 1 26 ? 1.808 11.717 2.610 1.00 0.00 226 PRO B N 6
ATOM 10250 C CA . PRO B 1 26 ? 3.194 11.996 2.274 1.00 0.00 226 PRO B CA 6
ATOM 10251 C C . PRO B 1 26 ? 4.145 11.175 3.147 1.00 0.00 226 PRO B C 6
ATOM 10252 O O . PRO B 1 26 ? 4.614 10.116 2.734 1.00 0.00 226 PRO B O 6
ATOM 10263 N N . MET B 1 27 ? 4.400 11.695 4.339 1.00 0.00 227 MET B N 6
ATOM 10264 C CA . MET B 1 27 ? 5.288 11.023 5.274 1.00 0.00 227 MET B CA 6
ATOM 10265 C C . MET B 1 27 ? 4.603 9.808 5.904 1.00 0.00 227 MET B C 6
ATOM 10266 O O . MET B 1 27 ? 5.263 8.835 6.261 1.00 0.00 227 MET B O 6
ATOM 10280 N N . THR B 1 28 ? 3.286 9.906 6.019 1.00 0.00 228 THR B N 6
ATOM 10281 C CA . THR B 1 28 ? 2.505 8.827 6.599 1.00 0.00 228 THR B CA 6
ATOM 10282 C C . THR B 1 28 ? 2.838 7.499 5.916 1.00 0.00 228 THR B C 6
ATOM 10283 O O . THR B 1 28 ? 2.866 6.454 6.564 1.00 0.00 228 THR B O 6
ATOM 10294 N N . LEU B 1 29 ? 3.082 7.584 4.617 1.00 0.00 229 LEU B N 6
ATOM 10295 C CA . LEU B 1 29 ? 3.413 6.403 3.838 1.00 0.00 229 LEU B CA 6
ATOM 10296 C C . LEU B 1 29 ? 4.575 5.667 4.507 1.00 0.00 229 LEU B C 6
ATOM 10297 O O . LEU B 1 29 ? 4.634 4.438 4.480 1.00 0.00 229 LEU B O 6
ATOM 10313 N N . LEU B 1 30 ? 5.473 6.448 5.090 1.00 0.00 230 LEU B N 6
ATOM 10314 C CA . LEU B 1 30 ? 6.631 5.886 5.763 1.00 0.00 230 LEU B CA 6
ATOM 10315 C C . LEU B 1 30 ? 6.217 5.390 7.151 1.00 0.00 230 LEU B C 6
ATOM 10316 O O . LEU B 1 30 ? 6.857 4.503 7.712 1.00 0.00 230 LEU B O 6
ATOM 10332 N N . VAL B 1 31 ? 5.150 5.985 7.662 1.00 0.00 231 VAL B N 6
ATOM 10333 C CA . VAL B 1 31 ? 4.644 5.615 8.974 1.00 0.00 231 VAL B CA 6
ATOM 10334 C C . VAL B 1 31 ? 4.104 4.184 8.922 1.00 0.00 231 VAL B C 6
ATOM 10335 O O . VAL B 1 31 ? 3.377 3.824 7.998 1.00 0.00 231 VAL B O 6
ATOM 10348 N N . PRO B 1 32 ? 4.492 3.387 9.952 1.00 0.00 232 PRO B N 6
ATOM 10349 C CA . PRO B 1 32 ? 4.056 2.002 10.033 1.00 0.00 232 PRO B CA 6
ATOM 10350 C C . PRO B 1 32 ? 2.592 1.914 10.470 1.00 0.00 232 PRO B C 6
ATOM 10351 O O . PRO B 1 32 ? 1.824 1.124 9.923 1.00 0.00 232 PRO B O 6
ATOM 10362 N N . GLU B 1 33 ? 2.250 2.735 11.453 1.00 0.00 233 GLU B N 6
ATOM 10363 C CA . GLU B 1 33 ? 0.892 2.758 11.969 1.00 0.00 233 GLU B CA 6
ATOM 10364 C C . GLU B 1 33 ? -0.093 3.119 10.855 1.00 0.00 233 GLU B C 6
ATOM 10365 O O . GLU B 1 33 ? -1.219 2.627 10.834 1.00 0.00 233 GLU B O 6
ATOM 10377 N N . VAL B 1 34 ? 0.368 3.977 9.956 1.00 0.00 234 VAL B N 6
ATOM 10378 C CA . VAL B 1 34 ? -0.459 4.410 8.842 1.00 0.00 234 VAL B CA 6
ATOM 10379 C C . VAL B 1 34 ? -0.390 3.366 7.726 1.00 0.00 234 VAL B C 6
ATOM 10380 O O . VAL B 1 34 ? -1.416 2.981 7.166 1.00 0.00 234 VAL B O 6
ATOM 10393 N N . ALA B 1 35 ? 0.830 2.937 7.435 1.00 0.00 235 ALA B N 6
ATOM 10394 C CA . ALA B 1 35 ? 1.046 1.946 6.396 1.00 0.00 235 ALA B CA 6
ATOM 10395 C C . ALA B 1 35 ? 0.405 0.622 6.818 1.00 0.00 235 ALA B C 6
ATOM 10396 O O . ALA B 1 35 ? -0.239 -0.046 6.010 1.00 0.00 235 ALA B O 6
ATOM 10403 N N . ALA B 1 36 ? 0.602 0.283 8.083 1.00 0.00 236 ALA B N 6
ATOM 10404 C CA . ALA B 1 36 ? 0.051 -0.949 8.622 1.00 0.00 236 ALA B CA 6
ATOM 10405 C C . ALA B 1 36 ? -1.465 -0.959 8.413 1.00 0.00 236 ALA B C 6
ATOM 10406 O O . ALA B 1 36 ? -2.024 -1.950 7.945 1.00 0.00 236 ALA B O 6
ATOM 10413 N N . GLU B 1 37 ? -2.087 0.156 8.769 1.00 0.00 237 GLU B N 6
ATOM 10414 C CA . GLU B 1 37 ? -3.527 0.288 8.626 1.00 0.00 237 GLU B CA 6
ATOM 10415 C C . GLU B 1 37 ? -3.914 0.294 7.146 1.00 0.00 237 GLU B C 6
ATOM 10416 O O . GLU B 1 37 ? -4.960 -0.236 6.772 1.00 0.00 237 GLU B O 6
ATOM 10428 N N . VAL B 1 38 ? -3.051 0.899 6.343 1.00 0.00 238 VAL B N 6
ATOM 10429 C CA . VAL B 1 38 ? -3.290 0.980 4.912 1.00 0.00 238 VAL B CA 6
ATOM 10430 C C . VAL B 1 38 ? -3.230 -0.424 4.308 1.00 0.00 238 VAL B C 6
ATOM 10431 O O . VAL B 1 38 ? -4.148 -0.840 3.602 1.00 0.00 238 VAL B O 6
ATOM 10444 N N . ILE B 1 39 ? -2.141 -1.115 4.608 1.00 0.00 239 ILE B N 6
ATOM 10445 C CA . ILE B 1 39 ? -1.948 -2.464 4.102 1.00 0.00 239 ILE B CA 6
ATOM 10446 C C . ILE B 1 39 ? -3.084 -3.359 4.606 1.00 0.00 239 ILE B C 6
ATOM 10447 O O . ILE B 1 39 ? -3.726 -4.053 3.820 1.00 0.00 239 ILE B O 6
ATOM 10463 N N . LYS B 1 40 ? -3.295 -3.313 5.913 1.00 0.00 240 LYS B N 6
ATOM 10464 C CA . LYS B 1 40 ? -4.340 -4.111 6.530 1.00 0.00 240 LYS B CA 6
ATOM 10465 C C . LYS B 1 40 ? -5.700 -3.674 5.981 1.00 0.00 240 LYS B C 6
ATOM 10466 O O . LYS B 1 40 ? -6.543 -4.512 5.662 1.00 0.00 240 LYS B O 6
ATOM 10485 N N . ASP B 1 41 ? -5.871 -2.364 5.888 1.00 0.00 241 ASP B N 6
ATOM 10486 C CA . ASP B 1 41 ? -7.115 -1.806 5.382 1.00 0.00 241 ASP B CA 6
ATOM 10487 C C . ASP B 1 41 ? -7.382 -2.354 3.979 1.00 0.00 241 ASP B C 6
ATOM 10488 O O . ASP B 1 41 ? -8.501 -2.761 3.672 1.00 0.00 241 ASP B O 6
ATOM 10497 N N . LEU B 1 42 ? -6.336 -2.348 3.167 1.00 0.00 242 LEU B N 6
ATOM 10498 C CA . LEU B 1 42 ? -6.444 -2.840 1.804 1.00 0.00 242 LEU B CA 6
ATOM 10499 C C . LEU B 1 42 ? -6.817 -4.324 1.830 1.00 0.00 242 LEU B C 6
ATOM 10500 O O . LEU B 1 42 ? -7.757 -4.743 1.159 1.00 0.00 242 LEU B O 6
ATOM 10516 N N . VAL B 1 43 ? -6.058 -5.078 2.612 1.00 0.00 243 VAL B N 6
ATOM 10517 C CA . VAL B 1 43 ? -6.296 -6.505 2.735 1.00 0.00 243 VAL B CA 6
ATOM 10518 C C . VAL B 1 43 ? -7.686 -6.737 3.332 1.00 0.00 243 VAL B C 6
ATOM 10519 O O . VAL B 1 43 ? -8.443 -7.574 2.844 1.00 0.00 243 VAL B O 6
ATOM 10532 N N . ASN B 1 44 ? -7.978 -5.981 4.380 1.00 0.00 244 ASN B N 6
ATOM 10533 C CA . ASN B 1 44 ? -9.263 -6.093 5.049 1.00 0.00 244 ASN B CA 6
ATOM 10534 C C . ASN B 1 44 ? -10.384 -5.864 4.033 1.00 0.00 244 ASN B C 6
ATOM 10535 O O . ASN B 1 44 ? -11.432 -6.504 4.104 1.00 0.00 244 ASN B O 6
ATOM 10546 N N . THR B 1 45 ? -10.125 -4.947 3.111 1.00 0.00 245 THR B N 6
ATOM 10547 C CA . THR B 1 45 ? -11.099 -4.625 2.081 1.00 0.00 245 THR B CA 6
ATOM 10548 C C . THR B 1 45 ? -11.211 -5.773 1.075 1.00 0.00 245 THR B C 6
ATOM 10549 O O . THR B 1 45 ? -12.312 -6.152 0.680 1.00 0.00 245 THR B O 6
ATOM 10560 N N . VAL B 1 46 ? -10.055 -6.294 0.690 1.00 0.00 246 VAL B N 6
ATOM 10561 C CA . VAL B 1 46 ? -10.009 -7.391 -0.262 1.00 0.00 246 VAL B CA 6
ATOM 10562 C C . VAL B 1 46 ? -10.759 -8.593 0.314 1.00 0.00 246 VAL B C 6
ATOM 10563 O O . VAL B 1 46 ? -11.528 -9.245 -0.390 1.00 0.00 246 VAL B O 6
ATOM 10576 N N . ARG B 1 47 ? -10.510 -8.849 1.590 1.00 0.00 247 ARG B N 6
ATOM 10577 C CA . ARG B 1 47 ? -11.152 -9.962 2.270 1.00 0.00 247 ARG B CA 6
ATOM 10578 C C . ARG B 1 47 ? -12.625 -9.645 2.530 1.00 0.00 247 ARG B C 6
ATOM 10579 O O . ARG B 1 47 ? -13.451 -10.551 2.633 1.00 0.00 247 ARG B O 6
ATOM 10600 N N . SER B 1 48 ? -12.911 -8.355 2.632 1.00 0.00 248 SER B N 6
ATOM 10601 C CA . SER B 1 48 ? -14.272 -7.907 2.879 1.00 0.00 248 SER B CA 6
ATOM 10602 C C . SER B 1 48 ? -15.218 -8.508 1.838 1.00 0.00 248 SER B C 6
ATOM 10603 O O . SER B 1 48 ? -16.386 -8.760 2.128 1.00 0.00 248 SER B O 6
ATOM 10611 N N . TYR B 1 49 ? -14.678 -8.719 0.646 1.00 0.00 249 TYR B N 6
ATOM 10612 C CA . TYR B 1 49 ? -15.460 -9.286 -0.439 1.00 0.00 249 TYR B CA 6
ATOM 10613 C C . TYR B 1 49 ? -15.722 -10.775 -0.207 1.00 0.00 249 TYR B C 6
ATOM 10614 O O . TYR B 1 49 ? -16.726 -11.313 -0.674 1.00 0.00 249 TYR B O 6
ATOM 10632 N N . ASP B 1 50 ? -14.803 -11.400 0.515 1.00 0.00 250 ASP B N 6
ATOM 10633 C CA . ASP B 1 50 ? -14.923 -12.816 0.814 1.00 0.00 250 ASP B CA 6
ATOM 10634 C C . ASP B 1 50 ? -15.368 -12.990 2.268 1.00 0.00 250 ASP B C 6
ATOM 10635 O O . ASP B 1 50 ? -14.621 -13.517 3.091 1.00 0.00 250 ASP B O 6
ATOM 10644 N N . THR B 1 51 ? -16.583 -12.536 2.540 1.00 0.00 251 THR B N 6
ATOM 10645 C CA . THR B 1 51 ? -17.136 -12.635 3.880 1.00 0.00 251 THR B CA 6
ATOM 10646 C C . THR B 1 51 ? -18.495 -13.336 3.845 1.00 0.00 251 THR B C 6
ATOM 10647 O O . THR B 1 51 ? -19.019 -13.632 2.772 1.00 0.00 251 THR B O 6
ATOM 10658 N N . GLU B 1 52 ? -19.029 -13.583 5.034 1.00 0.00 252 GLU B N 6
ATOM 10659 C CA . GLU B 1 52 ? -20.317 -14.243 5.154 1.00 0.00 252 GLU B CA 6
ATOM 10660 C C . GLU B 1 52 ? -21.451 -13.233 4.970 1.00 0.00 252 GLU B C 6
ATOM 10661 O O . GLU B 1 52 ? -22.464 -13.539 4.342 1.00 0.00 252 GLU B O 6
ATOM 10673 N N . ASN B 1 53 ? -21.243 -12.050 5.529 1.00 0.00 253 ASN B N 6
ATOM 10674 C CA . ASN B 1 53 ? -22.235 -10.993 5.435 1.00 0.00 253 ASN B CA 6
ATOM 10675 C C . ASN B 1 53 ? -21.662 -9.833 4.619 1.00 0.00 253 ASN B C 6
ATOM 10676 O O . ASN B 1 53 ? -20.484 -9.840 4.264 1.00 0.00 253 ASN B O 6
ATOM 10687 N N . GLU B 1 54 ? -22.522 -8.862 4.345 1.00 0.00 254 GLU B N 6
ATOM 10688 C CA . GLU B 1 54 ? -22.116 -7.697 3.578 1.00 0.00 254 GLU B CA 6
ATOM 10689 C C . GLU B 1 54 ? -21.042 -6.911 4.332 1.00 0.00 254 GLU B C 6
ATOM 10690 O O . GLU B 1 54 ? -19.927 -6.748 3.841 1.00 0.00 254 GLU B O 6
ATOM 10702 N N . HIS B 1 55 ? -21.416 -6.448 5.516 1.00 0.00 255 HIS B N 6
ATOM 10703 C CA . HIS B 1 55 ? -20.498 -5.684 6.345 1.00 0.00 255 HIS B CA 6
ATOM 10704 C C . HIS B 1 55 ? -20.314 -4.285 5.752 1.00 0.00 255 HIS B C 6
ATOM 10705 O O . HIS B 1 55 ? -20.630 -3.287 6.397 1.00 0.00 255 HIS B O 6
ATOM 10719 N N . ASP B 1 56 ? -19.804 -4.259 4.530 1.00 0.00 256 ASP B N 6
ATOM 10720 C CA . ASP B 1 56 ? -19.575 -2.999 3.843 1.00 0.00 256 ASP B CA 6
ATOM 10721 C C . ASP B 1 56 ? -20.692 -2.767 2.823 1.00 0.00 256 ASP B C 6
ATOM 10722 O O . ASP B 1 56 ? -21.272 -3.721 2.305 1.00 0.00 256 ASP B O 6
ATOM 10731 N N . VAL B 1 57 ? -20.961 -1.496 2.566 1.00 0.00 257 VAL B N 6
ATOM 10732 C CA . VAL B 1 57 ? -22.000 -1.128 1.619 1.00 0.00 257 VAL B CA 6
ATOM 10733 C C . VAL B 1 57 ? -21.356 -0.763 0.279 1.00 0.00 257 VAL B C 6
ATOM 10734 O O . VAL B 1 57 ? -20.380 -0.015 0.239 1.00 0.00 257 VAL B O 6
ATOM 10747 N N . CYS B 1 58 ? -21.927 -1.308 -0.784 1.00 0.00 258 CYS B N 6
ATOM 10748 C CA . CYS B 1 58 ? -21.422 -1.050 -2.121 1.00 0.00 258 CYS B CA 6
ATOM 10749 C C . CYS B 1 58 ? -22.615 -0.840 -3.055 1.00 0.00 258 CYS B C 6
ATOM 10750 O O . CYS B 1 58 ? -23.089 -1.785 -3.684 1.00 0.00 258 CYS B O 6
ATOM 10758 N N . GLY B 1 59 ? -23.068 0.403 -3.114 1.00 0.00 259 GLY B N 6
ATOM 10759 C CA . GLY B 1 59 ? -24.198 0.749 -3.961 1.00 0.00 259 GLY B CA 6
ATOM 10760 C C . GLY B 1 59 ? -25.414 -0.120 -3.632 1.00 0.00 259 GLY B C 6
ATOM 10761 O O . GLY B 1 59 ? -25.463 -1.292 -4.005 1.00 0.00 259 GLY B O 6
ATOM 10765 N N . TRP B 1 60 ? -26.366 0.489 -2.941 1.00 0.00 260 TRP B N 6
ATOM 10766 C CA . TRP B 1 60 ? -27.578 -0.215 -2.558 1.00 0.00 260 TRP B CA 6
ATOM 10767 C C . TRP B 1 60 ? -28.603 0.825 -2.099 1.00 0.00 260 TRP B C 6
ATOM 10768 O O . TRP B 1 60 ? -29.046 1.656 -2.891 1.00 0.00 260 TRP B O 6
ATOM 10789 N N . MET A 1 1 ? -1.974 -21.211 -11.575 1.00 0.00 1 MET A N 7
ATOM 10790 C CA . MET A 1 1 ? -2.218 -22.523 -10.999 1.00 0.00 1 MET A CA 7
ATOM 10791 C C . MET A 1 1 ? -2.919 -22.405 -9.644 1.00 0.00 1 MET A C 7
ATOM 10792 O O . MET A 1 1 ? -3.903 -23.098 -9.388 1.00 0.00 1 MET A O 7
ATOM 10806 N N . GLY A 1 2 ? -2.384 -21.523 -8.813 1.00 0.00 2 GLY A N 7
ATOM 10807 C CA . GLY A 1 2 ? -2.946 -21.305 -7.490 1.00 0.00 2 GLY A CA 7
ATOM 10808 C C . GLY A 1 2 ? -1.840 -21.125 -6.449 1.00 0.00 2 GLY A C 7
ATOM 10809 O O . GLY A 1 2 ? -1.619 -22.002 -5.613 1.00 0.00 2 GLY A O 7
ATOM 10813 N N . LYS A 1 3 ? -1.174 -19.983 -6.530 1.00 0.00 3 LYS A N 7
ATOM 10814 C CA . LYS A 1 3 ? -0.097 -19.676 -5.604 1.00 0.00 3 LYS A CA 7
ATOM 10815 C C . LYS A 1 3 ? -0.571 -18.614 -4.610 1.00 0.00 3 LYS A C 7
ATOM 10816 O O . LYS A 1 3 ? -1.633 -18.020 -4.790 1.00 0.00 3 LYS A O 7
ATOM 10835 N N . ALA A 1 4 ? 0.238 -18.408 -3.582 1.00 0.00 4 ALA A N 7
ATOM 10836 C CA . ALA A 1 4 ? -0.085 -17.429 -2.558 1.00 0.00 4 ALA A CA 7
ATOM 10837 C C . ALA A 1 4 ? 0.830 -16.214 -2.715 1.00 0.00 4 ALA A C 7
ATOM 10838 O O . ALA A 1 4 ? 1.937 -16.193 -2.180 1.00 0.00 4 ALA A O 7
ATOM 10845 N N . THR A 1 5 ? 0.334 -15.229 -3.451 1.00 0.00 5 THR A N 7
ATOM 10846 C CA . THR A 1 5 ? 1.092 -14.012 -3.684 1.00 0.00 5 THR A CA 7
ATOM 10847 C C . THR A 1 5 ? 0.161 -12.799 -3.711 1.00 0.00 5 THR A C 7
ATOM 10848 O O . THR A 1 5 ? -1.047 -12.943 -3.896 1.00 0.00 5 THR A O 7
ATOM 10859 N N . TYR A 1 6 ? 0.757 -11.632 -3.524 1.00 0.00 6 TYR A N 7
ATOM 10860 C CA . TYR A 1 6 ? -0.005 -10.394 -3.523 1.00 0.00 6 TYR A CA 7
ATOM 10861 C C . TYR A 1 6 ? 0.710 -9.310 -4.335 1.00 0.00 6 TYR A C 7
ATOM 10862 O O . TYR A 1 6 ? 1.929 -9.173 -4.255 1.00 0.00 6 TYR A O 7
ATOM 10880 N N . THR A 1 7 ? -0.081 -8.570 -5.098 1.00 0.00 7 THR A N 7
ATOM 10881 C CA . THR A 1 7 ? 0.461 -7.504 -5.923 1.00 0.00 7 THR A CA 7
ATOM 10882 C C . THR A 1 7 ? 0.005 -6.141 -5.400 1.00 0.00 7 THR A C 7
ATOM 10883 O O . THR A 1 7 ? -1.168 -5.790 -5.510 1.00 0.00 7 THR A O 7
ATOM 10894 N N . VAL A 1 8 ? 0.958 -5.409 -4.840 1.00 0.00 8 VAL A N 7
ATOM 10895 C CA . VAL A 1 8 ? 0.668 -4.092 -4.298 1.00 0.00 8 VAL A CA 7
ATOM 10896 C C . VAL A 1 8 ? 1.152 -3.023 -5.282 1.00 0.00 8 VAL A C 7
ATOM 10897 O O . VAL A 1 8 ? 2.304 -3.047 -5.712 1.00 0.00 8 VAL A O 7
ATOM 10910 N N . THR A 1 9 ? 0.247 -2.112 -5.608 1.00 0.00 9 THR A N 7
ATOM 10911 C CA . THR A 1 9 ? 0.567 -1.038 -6.532 1.00 0.00 9 THR A CA 7
ATOM 10912 C C . THR A 1 9 ? 0.378 0.321 -5.856 1.00 0.00 9 THR A C 7
ATOM 10913 O O . THR A 1 9 ? -0.706 0.626 -5.359 1.00 0.00 9 THR A O 7
ATOM 10924 N N . VAL A 1 10 ? 1.448 1.103 -5.860 1.00 0.00 10 VAL A N 7
ATOM 10925 C CA . VAL A 1 10 ? 1.413 2.423 -5.254 1.00 0.00 10 VAL A CA 7
ATOM 10926 C C . VAL A 1 10 ? 1.750 3.475 -6.312 1.00 0.00 10 VAL A C 7
ATOM 10927 O O . VAL A 1 10 ? 2.830 3.446 -6.899 1.00 0.00 10 VAL A O 7
ATOM 10940 N N . THR A 1 11 ? 0.804 4.378 -6.523 1.00 0.00 11 THR A N 7
ATOM 10941 C CA . THR A 1 11 ? 0.986 5.438 -7.501 1.00 0.00 11 THR A CA 7
ATOM 10942 C C . THR A 1 11 ? 0.700 6.802 -6.869 1.00 0.00 11 THR A C 7
ATOM 10943 O O . THR A 1 11 ? -0.189 6.925 -6.027 1.00 0.00 11 THR A O 7
ATOM 10954 N N . ASN A 1 12 ? 1.469 7.791 -7.299 1.00 0.00 12 ASN A N 7
ATOM 10955 C CA . ASN A 1 12 ? 1.308 9.141 -6.787 1.00 0.00 12 ASN A CA 7
ATOM 10956 C C . ASN A 1 12 ? 0.485 9.965 -7.780 1.00 0.00 12 ASN A C 7
ATOM 10957 O O . ASN A 1 12 ? 0.864 10.101 -8.942 1.00 0.00 12 ASN A O 7
ATOM 10968 N N . ASN A 1 13 ? -0.626 10.492 -7.285 1.00 0.00 13 ASN A N 7
ATOM 10969 C CA . ASN A 1 13 ? -1.505 11.299 -8.114 1.00 0.00 13 ASN A CA 7
ATOM 10970 C C . ASN A 1 13 ? -0.966 12.730 -8.181 1.00 0.00 13 ASN A C 7
ATOM 10971 O O . ASN A 1 13 ? -1.368 13.508 -9.044 1.00 0.00 13 ASN A O 7
ATOM 10982 N N . SER A 1 14 ? -0.064 13.031 -7.259 1.00 0.00 14 SER A N 7
ATOM 10983 C CA . SER A 1 14 ? 0.535 14.354 -7.202 1.00 0.00 14 SER A CA 7
ATOM 10984 C C . SER A 1 14 ? 1.691 14.448 -8.199 1.00 0.00 14 SER A C 7
ATOM 10985 O O . SER A 1 14 ? 1.913 15.499 -8.800 1.00 0.00 14 SER A O 7
ATOM 10993 N N . ASN A 1 15 ? 2.398 13.338 -8.345 1.00 0.00 15 ASN A N 7
ATOM 10994 C CA . ASN A 1 15 ? 3.526 13.283 -9.258 1.00 0.00 15 ASN A CA 7
ATOM 10995 C C . ASN A 1 15 ? 3.173 12.379 -10.443 1.00 0.00 15 ASN A C 7
ATOM 10996 O O . ASN A 1 15 ? 3.896 12.344 -11.437 1.00 0.00 15 ASN A O 7
ATOM 11007 N N . GLY A 1 16 ? 2.062 11.672 -10.297 1.00 0.00 16 GLY A N 7
ATOM 11008 C CA . GLY A 1 16 ? 1.606 10.772 -11.341 1.00 0.00 16 GLY A CA 7
ATOM 11009 C C . GLY A 1 16 ? 2.587 9.614 -11.535 1.00 0.00 16 GLY A C 7
ATOM 11010 O O . GLY A 1 16 ? 2.619 8.994 -12.596 1.00 0.00 16 GLY A O 7
ATOM 11014 N N . VAL A 1 17 ? 3.363 9.357 -10.492 1.00 0.00 17 VAL A N 7
ATOM 11015 C CA . VAL A 1 17 ? 4.342 8.286 -10.534 1.00 0.00 17 VAL A CA 7
ATOM 11016 C C . VAL A 1 17 ? 3.699 6.993 -10.031 1.00 0.00 17 VAL A C 7
ATOM 11017 O O . VAL A 1 17 ? 3.199 6.940 -8.908 1.00 0.00 17 VAL A O 7
ATOM 11030 N N . SER A 1 18 ? 3.730 5.981 -10.886 1.00 0.00 18 SER A N 7
ATOM 11031 C CA . SER A 1 18 ? 3.156 4.691 -10.542 1.00 0.00 18 SER A CA 7
ATOM 11032 C C . SER A 1 18 ? 4.269 3.665 -10.321 1.00 0.00 18 SER A C 7
ATOM 11033 O O . SER A 1 18 ? 5.270 3.665 -11.036 1.00 0.00 18 SER A O 7
ATOM 11041 N N . VAL A 1 19 ? 4.057 2.815 -9.327 1.00 0.00 19 VAL A N 7
ATOM 11042 C CA . VAL A 1 19 ? 5.030 1.785 -9.003 1.00 0.00 19 VAL A CA 7
ATOM 11043 C C . VAL A 1 19 ? 4.313 0.595 -8.362 1.00 0.00 19 VAL A C 7
ATOM 11044 O O . VAL A 1 19 ? 3.609 0.753 -7.366 1.00 0.00 19 VAL A O 7
ATOM 11057 N N . ASP A 1 20 ? 4.516 -0.569 -8.961 1.00 0.00 20 ASP A N 7
ATOM 11058 C CA . ASP A 1 20 ? 3.897 -1.786 -8.460 1.00 0.00 20 ASP A CA 7
ATOM 11059 C C . ASP A 1 20 ? 4.989 -2.770 -8.035 1.00 0.00 20 ASP A C 7
ATOM 11060 O O . ASP A 1 20 ? 6.055 -2.823 -8.647 1.00 0.00 20 ASP A O 7
ATOM 11069 N N . TYR A 1 21 ? 4.684 -3.526 -6.990 1.00 0.00 21 TYR A N 7
ATOM 11070 C CA . TYR A 1 21 ? 5.626 -4.507 -6.476 1.00 0.00 21 TYR A CA 7
ATOM 11071 C C . TYR A 1 21 ? 4.909 -5.794 -6.068 1.00 0.00 21 TYR A C 7
ATOM 11072 O O . TYR A 1 21 ? 3.939 -5.756 -5.312 1.00 0.00 21 TYR A O 7
ATOM 11090 N N . GLU A 1 22 ? 5.413 -6.904 -6.585 1.00 0.00 22 GLU A N 7
ATOM 11091 C CA . GLU A 1 22 ? 4.833 -8.202 -6.284 1.00 0.00 22 GLU A CA 7
ATOM 11092 C C . GLU A 1 22 ? 5.483 -8.796 -5.032 1.00 0.00 22 GLU A C 7
ATOM 11093 O O . GLU A 1 22 ? 6.666 -9.132 -5.043 1.00 0.00 22 GLU A O 7
ATOM 11105 N N . THR A 1 23 ? 4.680 -8.908 -3.984 1.00 0.00 23 THR A N 7
ATOM 11106 C CA . THR A 1 23 ? 5.163 -9.457 -2.728 1.00 0.00 23 THR A CA 7
ATOM 11107 C C . THR A 1 23 ? 4.127 -10.411 -2.129 1.00 0.00 23 THR A C 7
ATOM 11108 O O . THR A 1 23 ? 2.983 -10.023 -1.894 1.00 0.00 23 THR A O 7
ATOM 11119 N N . GLU A 1 24 ? 4.564 -11.640 -1.902 1.00 0.00 24 GLU A N 7
ATOM 11120 C CA . GLU A 1 24 ? 3.689 -12.653 -1.336 1.00 0.00 24 GLU A CA 7
ATOM 11121 C C . GLU A 1 24 ? 3.763 -12.625 0.193 1.00 0.00 24 GLU A C 7
ATOM 11122 O O . GLU A 1 24 ? 4.666 -13.214 0.785 1.00 0.00 24 GLU A O 7
ATOM 11134 N N . THR A 1 25 ? 2.802 -11.933 0.787 1.00 0.00 25 THR A N 7
ATOM 11135 C CA . THR A 1 25 ? 2.747 -11.821 2.234 1.00 0.00 25 THR A CA 7
ATOM 11136 C C . THR A 1 25 ? 1.328 -12.093 2.738 1.00 0.00 25 THR A C 7
ATOM 11137 O O . THR A 1 25 ? 0.416 -11.306 2.488 1.00 0.00 25 THR A O 7
ATOM 11148 N N . PRO A 1 26 ? 1.182 -13.240 3.454 1.00 0.00 26 PRO A N 7
ATOM 11149 C CA . PRO A 1 26 ? -0.110 -13.625 3.994 1.00 0.00 26 PRO A CA 7
ATOM 11150 C C . PRO A 1 26 ? -0.470 -12.776 5.215 1.00 0.00 26 PRO A C 7
ATOM 11151 O O . PRO A 1 26 ? -1.163 -11.766 5.090 1.00 0.00 26 PRO A O 7
ATOM 11162 N N . MET A 1 27 ? 0.016 -13.216 6.366 1.00 0.00 27 MET A N 7
ATOM 11163 C CA . MET A 1 27 ? -0.246 -12.508 7.608 1.00 0.00 27 MET A CA 7
ATOM 11164 C C . MET A 1 27 ? 0.561 -11.210 7.681 1.00 0.00 27 MET A C 7
ATOM 11165 O O . MET A 1 27 ? 0.134 -10.243 8.309 1.00 0.00 27 MET A O 7
ATOM 11179 N N . THR A 1 28 ? 1.714 -11.230 7.028 1.00 0.00 28 THR A N 7
ATOM 11180 C CA . THR A 1 28 ? 2.585 -10.068 7.010 1.00 0.00 28 THR A CA 7
ATOM 11181 C C . THR A 1 28 ? 1.806 -8.824 6.578 1.00 0.00 28 THR A C 7
ATOM 11182 O O . THR A 1 28 ? 2.063 -7.726 7.068 1.00 0.00 28 THR A O 7
ATOM 11193 N N . LEU A 1 29 ? 0.870 -9.040 5.665 1.00 0.00 29 LEU A N 7
ATOM 11194 C CA . LEU A 1 29 ? 0.053 -7.949 5.161 1.00 0.00 29 LEU A CA 7
ATOM 11195 C C . LEU A 1 29 ? -0.557 -7.187 6.340 1.00 0.00 29 LEU A C 7
ATOM 11196 O O . LEU A 1 29 ? -0.753 -5.976 6.265 1.00 0.00 29 LEU A O 7
ATOM 11212 N N . LEU A 1 30 ? -0.839 -7.930 7.401 1.00 0.00 30 LEU A N 7
ATOM 11213 C CA . LEU A 1 30 ? -1.422 -7.339 8.593 1.00 0.00 30 LEU A CA 7
ATOM 11214 C C . LEU A 1 30 ? -0.307 -6.758 9.466 1.00 0.00 30 LEU A C 7
ATOM 11215 O O . LEU A 1 30 ? -0.547 -5.854 10.266 1.00 0.00 30 LEU A O 7
ATOM 11231 N N . VAL A 1 31 ? 0.887 -7.300 9.283 1.00 0.00 31 VAL A N 7
ATOM 11232 C CA . VAL A 1 31 ? 2.039 -6.847 10.044 1.00 0.00 31 VAL A CA 7
ATOM 11233 C C . VAL A 1 31 ? 2.371 -5.407 9.650 1.00 0.00 31 VAL A C 7
ATOM 11234 O O . VAL A 1 31 ? 2.372 -5.067 8.468 1.00 0.00 31 VAL A O 7
ATOM 11247 N N . PRO A 1 32 ? 2.650 -4.576 10.690 1.00 0.00 32 PRO A N 7
ATOM 11248 C CA . PRO A 1 32 ? 2.982 -3.179 10.464 1.00 0.00 32 PRO A CA 7
ATOM 11249 C C . PRO A 1 32 ? 4.406 -3.035 9.921 1.00 0.00 32 PRO A C 7
ATOM 11250 O O . PRO A 1 32 ? 4.643 -2.268 8.989 1.00 0.00 32 PRO A O 7
ATOM 11261 N N . GLU A 1 33 ? 5.315 -3.785 10.526 1.00 0.00 33 GLU A N 7
ATOM 11262 C CA . GLU A 1 33 ? 6.708 -3.750 10.115 1.00 0.00 33 GLU A CA 7
ATOM 11263 C C . GLU A 1 33 ? 6.837 -4.153 8.644 1.00 0.00 33 GLU A C 7
ATOM 11264 O O . GLU A 1 33 ? 7.686 -3.627 7.926 1.00 0.00 33 GLU A O 7
ATOM 11276 N N . VAL A 1 34 ? 5.984 -5.082 8.242 1.00 0.00 34 VAL A N 7
ATOM 11277 C CA . VAL A 1 34 ? 5.992 -5.562 6.870 1.00 0.00 34 VAL A CA 7
ATOM 11278 C C . VAL A 1 34 ? 5.197 -4.594 5.992 1.00 0.00 34 VAL A C 7
ATOM 11279 O O . VAL A 1 34 ? 5.638 -4.236 4.901 1.00 0.00 34 VAL A O 7
ATOM 11292 N N . ALA A 1 35 ? 4.039 -4.200 6.499 1.00 0.00 35 ALA A N 7
ATOM 11293 C CA . ALA A 1 35 ? 3.178 -3.281 5.774 1.00 0.00 35 ALA A CA 7
ATOM 11294 C C . ALA A 1 35 ? 3.901 -1.944 5.596 1.00 0.00 35 ALA A C 7
ATOM 11295 O O . ALA A 1 35 ? 3.930 -1.393 4.497 1.00 0.00 35 ALA A O 7
ATOM 11302 N N . ALA A 1 36 ? 4.466 -1.464 6.693 1.00 0.00 36 ALA A N 7
ATOM 11303 C CA . ALA A 1 36 ? 5.188 -0.202 6.672 1.00 0.00 36 ALA A CA 7
ATOM 11304 C C . ALA A 1 36 ? 6.324 -0.286 5.651 1.00 0.00 36 ALA A C 7
ATOM 11305 O O . ALA A 1 36 ? 6.489 0.611 4.825 1.00 0.00 36 ALA A O 7
ATOM 11312 N N . GLU A 1 37 ? 7.077 -1.372 5.740 1.00 0.00 37 GLU A N 7
ATOM 11313 C CA . GLU A 1 37 ? 8.193 -1.585 4.834 1.00 0.00 37 GLU A CA 7
ATOM 11314 C C . GLU A 1 37 ? 7.696 -1.666 3.390 1.00 0.00 37 GLU A C 7
ATOM 11315 O O . GLU A 1 37 ? 8.379 -1.221 2.468 1.00 0.00 37 GLU A O 7
ATOM 11327 N N . VAL A 1 38 ? 6.512 -2.240 3.237 1.00 0.00 38 VAL A N 7
ATOM 11328 C CA . VAL A 1 38 ? 5.915 -2.386 1.920 1.00 0.00 38 VAL A CA 7
ATOM 11329 C C . VAL A 1 38 ? 5.503 -1.008 1.396 1.00 0.00 38 VAL A C 7
ATOM 11330 O O . VAL A 1 38 ? 5.830 -0.646 0.267 1.00 0.00 38 VAL A O 7
ATOM 11343 N N . ILE A 1 39 ? 4.791 -0.277 2.242 1.00 0.00 39 ILE A N 7
ATOM 11344 C CA . ILE A 1 39 ? 4.332 1.052 1.878 1.00 0.00 39 ILE A CA 7
ATOM 11345 C C . ILE A 1 39 ? 5.540 1.962 1.651 1.00 0.00 39 ILE A C 7
ATOM 11346 O O . ILE A 1 39 ? 5.587 2.706 0.673 1.00 0.00 39 ILE A O 7
ATOM 11362 N N . LYS A 1 40 ? 6.491 1.870 2.571 1.00 0.00 40 LYS A N 7
ATOM 11363 C CA . LYS A 1 40 ? 7.697 2.675 2.482 1.00 0.00 40 LYS A CA 7
ATOM 11364 C C . LYS A 1 40 ? 8.540 2.195 1.301 1.00 0.00 40 LYS A C 7
ATOM 11365 O O . LYS A 1 40 ? 9.112 3.003 0.571 1.00 0.00 40 LYS A O 7
ATOM 11384 N N . ASP A 1 41 ? 8.592 0.880 1.148 1.00 0.00 41 ASP A N 7
ATOM 11385 C CA . ASP A 1 41 ? 9.356 0.281 0.066 1.00 0.00 41 ASP A CA 7
ATOM 11386 C C . ASP A 1 41 ? 8.844 0.816 -1.273 1.00 0.00 41 ASP A C 7
ATOM 11387 O O . ASP A 1 41 ? 9.633 1.183 -2.142 1.00 0.00 41 ASP A O 7
ATOM 11396 N N . LEU A 1 42 ? 7.525 0.845 -1.396 1.00 0.00 42 LEU A N 7
ATOM 11397 C CA . LEU A 1 42 ? 6.898 1.330 -2.614 1.00 0.00 42 LEU A CA 7
ATOM 11398 C C . LEU A 1 42 ? 7.264 2.801 -2.821 1.00 0.00 42 LEU A C 7
ATOM 11399 O O . LEU A 1 42 ? 7.764 3.176 -3.880 1.00 0.00 42 LEU A O 7
ATOM 11415 N N . VAL A 1 43 ? 7.001 3.593 -1.792 1.00 0.00 43 VAL A N 7
ATOM 11416 C CA . VAL A 1 43 ? 7.296 5.015 -1.847 1.00 0.00 43 VAL A CA 7
ATOM 11417 C C . VAL A 1 43 ? 8.792 5.211 -2.107 1.00 0.00 43 VAL A C 7
ATOM 11418 O O . VAL A 1 43 ? 9.178 5.999 -2.969 1.00 0.00 43 VAL A O 7
ATOM 11431 N N . ASN A 1 44 ? 9.593 4.480 -1.344 1.00 0.00 44 ASN A N 7
ATOM 11432 C CA . ASN A 1 44 ? 11.037 4.563 -1.481 1.00 0.00 44 ASN A CA 7
ATOM 11433 C C . ASN A 1 44 ? 11.426 4.271 -2.932 1.00 0.00 44 ASN A C 7
ATOM 11434 O O . ASN A 1 44 ? 12.360 4.870 -3.460 1.00 0.00 44 ASN A O 7
ATOM 11445 N N . THR A 1 45 ? 10.688 3.349 -3.534 1.00 0.00 45 THR A N 7
ATOM 11446 C CA . THR A 1 45 ? 10.944 2.970 -4.913 1.00 0.00 45 THR A CA 7
ATOM 11447 C C . THR A 1 45 ? 10.476 4.072 -5.865 1.00 0.00 45 THR A C 7
ATOM 11448 O O . THR A 1 45 ? 11.148 4.374 -6.849 1.00 0.00 45 THR A O 7
ATOM 11459 N N . VAL A 1 46 ? 9.326 4.643 -5.538 1.00 0.00 46 VAL A N 7
ATOM 11460 C CA . VAL A 1 46 ? 8.760 5.705 -6.352 1.00 0.00 46 VAL A CA 7
ATOM 11461 C C . VAL A 1 46 ? 9.731 6.887 -6.389 1.00 0.00 46 VAL A C 7
ATOM 11462 O O . VAL A 1 46 ? 9.972 7.463 -7.448 1.00 0.00 46 VAL A O 7
ATOM 11475 N N . ARG A 1 47 ? 10.263 7.210 -5.219 1.00 0.00 47 ARG A N 7
ATOM 11476 C CA . ARG A 1 47 ? 11.203 8.313 -5.104 1.00 0.00 47 ARG A CA 7
ATOM 11477 C C . ARG A 1 47 ? 12.557 7.919 -5.697 1.00 0.00 47 ARG A C 7
ATOM 11478 O O . ARG A 1 47 ? 13.277 8.766 -6.225 1.00 0.00 47 ARG A O 7
ATOM 11499 N N . SER A 1 48 ? 12.862 6.634 -5.592 1.00 0.00 48 SER A N 7
ATOM 11500 C CA . SER A 1 48 ? 14.117 6.119 -6.112 1.00 0.00 48 SER A CA 7
ATOM 11501 C C . SER A 1 48 ? 14.273 6.506 -7.584 1.00 0.00 48 SER A C 7
ATOM 11502 O O . SER A 1 48 ? 15.387 6.721 -8.059 1.00 0.00 48 SER A O 7
ATOM 11510 N N . TYR A 1 49 ? 13.140 6.584 -8.265 1.00 0.00 49 TYR A N 7
ATOM 11511 C CA . TYR A 1 49 ? 13.136 6.941 -9.674 1.00 0.00 49 TYR A CA 7
ATOM 11512 C C . TYR A 1 49 ? 13.455 8.426 -9.863 1.00 0.00 49 TYR A C 7
ATOM 11513 O O . TYR A 1 49 ? 14.029 8.816 -10.879 1.00 0.00 49 TYR A O 7
ATOM 11531 N N . ASP A 1 50 ? 13.070 9.213 -8.870 1.00 0.00 50 ASP A N 7
ATOM 11532 C CA . ASP A 1 50 ? 13.308 10.646 -8.914 1.00 0.00 50 ASP A CA 7
ATOM 11533 C C . ASP A 1 50 ? 14.681 10.948 -8.310 1.00 0.00 50 ASP A C 7
ATOM 11534 O O . ASP A 1 50 ? 15.537 11.536 -8.969 1.00 0.00 50 ASP A O 7
ATOM 11543 N N . THR A 1 51 ? 14.847 10.534 -7.062 1.00 0.00 51 THR A N 7
ATOM 11544 C CA . THR A 1 51 ? 16.101 10.755 -6.362 1.00 0.00 51 THR A CA 7
ATOM 11545 C C . THR A 1 51 ? 16.725 9.419 -5.953 1.00 0.00 51 THR A C 7
ATOM 11546 O O . THR A 1 51 ? 16.094 8.371 -6.080 1.00 0.00 51 THR A O 7
ATOM 11557 N N . GLU A 1 52 ? 17.956 9.501 -5.469 1.00 0.00 52 GLU A N 7
ATOM 11558 C CA . GLU A 1 52 ? 18.672 8.312 -5.041 1.00 0.00 52 GLU A CA 7
ATOM 11559 C C . GLU A 1 52 ? 18.700 7.274 -6.165 1.00 0.00 52 GLU A C 7
ATOM 11560 O O . GLU A 1 52 ? 17.714 6.572 -6.391 1.00 0.00 52 GLU A O 7
ATOM 11572 N N . ASN A 1 53 ? 19.838 7.210 -6.839 1.00 0.00 53 ASN A N 7
ATOM 11573 C CA . ASN A 1 53 ? 20.007 6.270 -7.934 1.00 0.00 53 ASN A CA 7
ATOM 11574 C C . ASN A 1 53 ? 20.229 4.866 -7.366 1.00 0.00 53 ASN A C 7
ATOM 11575 O O . ASN A 1 53 ? 21.013 4.685 -6.437 1.00 0.00 53 ASN A O 7
ATOM 11586 N N . GLU A 1 54 ? 19.523 3.909 -7.949 1.00 0.00 54 GLU A N 7
ATOM 11587 C CA . GLU A 1 54 ? 19.632 2.527 -7.514 1.00 0.00 54 GLU A CA 7
ATOM 11588 C C . GLU A 1 54 ? 20.334 1.687 -8.583 1.00 0.00 54 GLU A C 7
ATOM 11589 O O . GLU A 1 54 ? 20.780 0.573 -8.309 1.00 0.00 54 GLU A O 7
ATOM 11601 N N . HIS A 1 55 ? 20.411 2.253 -9.778 1.00 0.00 55 HIS A N 7
ATOM 11602 C CA . HIS A 1 55 ? 21.049 1.570 -10.890 1.00 0.00 55 HIS A CA 7
ATOM 11603 C C . HIS A 1 55 ? 21.128 2.510 -12.094 1.00 0.00 55 HIS A C 7
ATOM 11604 O O . HIS A 1 55 ? 22.197 3.029 -12.414 1.00 0.00 55 HIS A O 7
ATOM 11618 N N . ASP A 1 56 ? 19.981 2.702 -12.729 1.00 0.00 56 ASP A N 7
ATOM 11619 C CA . ASP A 1 56 ? 19.905 3.572 -13.891 1.00 0.00 56 ASP A CA 7
ATOM 11620 C C . ASP A 1 56 ? 19.488 4.976 -13.447 1.00 0.00 56 ASP A C 7
ATOM 11621 O O . ASP A 1 56 ? 18.753 5.129 -12.473 1.00 0.00 56 ASP A O 7
ATOM 11630 N N . VAL A 1 57 ? 19.978 5.963 -14.181 1.00 0.00 57 VAL A N 7
ATOM 11631 C CA . VAL A 1 57 ? 19.665 7.349 -13.875 1.00 0.00 57 VAL A CA 7
ATOM 11632 C C . VAL A 1 57 ? 18.476 7.799 -14.725 1.00 0.00 57 VAL A C 7
ATOM 11633 O O . VAL A 1 57 ? 18.296 7.329 -15.847 1.00 0.00 57 VAL A O 7
ATOM 11646 N N . CYS A 1 58 ? 17.692 8.705 -14.156 1.00 0.00 58 CYS A N 7
ATOM 11647 C CA . CYS A 1 58 ? 16.525 9.223 -14.848 1.00 0.00 58 CYS A CA 7
ATOM 11648 C C . CYS A 1 58 ? 16.614 10.750 -14.864 1.00 0.00 58 CYS A C 7
ATOM 11649 O O . CYS A 1 58 ? 16.645 11.363 -15.930 1.00 0.00 58 CYS A O 7
ATOM 11657 N N . GLY A 1 59 ? 16.655 11.321 -13.669 1.00 0.00 59 GLY A N 7
ATOM 11658 C CA . GLY A 1 59 ? 16.741 12.765 -13.532 1.00 0.00 59 GLY A CA 7
ATOM 11659 C C . GLY A 1 59 ? 18.109 13.184 -12.990 1.00 0.00 59 GLY A C 7
ATOM 11660 O O . GLY A 1 59 ? 19.114 13.093 -13.693 1.00 0.00 59 GLY A O 7
ATOM 11664 N N . TRP A 1 60 ? 18.102 13.635 -11.744 1.00 0.00 60 TRP A N 7
ATOM 11665 C CA . TRP A 1 60 ? 19.330 14.068 -11.098 1.00 0.00 60 TRP A CA 7
ATOM 11666 C C . TRP A 1 60 ? 20.396 12.998 -11.343 1.00 0.00 60 TRP A C 7
ATOM 11667 O O . TRP A 1 60 ? 21.545 13.155 -10.932 1.00 0.00 60 TRP A O 7
ATOM 11688 N N . MET B 1 1 ? -6.932 18.353 -9.955 1.00 0.00 201 MET B N 7
ATOM 11689 C CA . MET B 1 1 ? -6.127 19.416 -10.535 1.00 0.00 201 MET B CA 7
ATOM 11690 C C . MET B 1 1 ? -5.067 19.903 -9.544 1.00 0.00 201 MET B C 7
ATOM 11691 O O . MET B 1 1 ? -5.350 20.740 -8.687 1.00 0.00 201 MET B O 7
ATOM 11705 N N . GLY B 1 2 ? -3.868 19.359 -9.695 1.00 0.00 202 GLY B N 7
ATOM 11706 C CA . GLY B 1 2 ? -2.765 19.728 -8.825 1.00 0.00 202 GLY B CA 7
ATOM 11707 C C . GLY B 1 2 ? -3.082 19.395 -7.366 1.00 0.00 202 GLY B C 7
ATOM 11708 O O . GLY B 1 2 ? -3.091 20.280 -6.512 1.00 0.00 202 GLY B O 7
ATOM 11712 N N . LYS B 1 3 ? -3.335 18.118 -7.125 1.00 0.00 203 LYS B N 7
ATOM 11713 C CA . LYS B 1 3 ? -3.653 17.658 -5.784 1.00 0.00 203 LYS B CA 7
ATOM 11714 C C . LYS B 1 3 ? -2.651 16.577 -5.370 1.00 0.00 203 LYS B C 7
ATOM 11715 O O . LYS B 1 3 ? -2.064 15.912 -6.221 1.00 0.00 203 LYS B O 7
ATOM 11734 N N . ALA B 1 4 ? -2.488 16.437 -4.062 1.00 0.00 204 ALA B N 7
ATOM 11735 C CA . ALA B 1 4 ? -1.568 15.449 -3.526 1.00 0.00 204 ALA B CA 7
ATOM 11736 C C . ALA B 1 4 ? -2.359 14.234 -3.036 1.00 0.00 204 ALA B C 7
ATOM 11737 O O . ALA B 1 4 ? -3.035 14.302 -2.010 1.00 0.00 204 ALA B O 7
ATOM 11744 N N . THR B 1 5 ? -2.248 13.152 -3.792 1.00 0.00 205 THR B N 7
ATOM 11745 C CA . THR B 1 5 ? -2.945 11.924 -3.447 1.00 0.00 205 THR B CA 7
ATOM 11746 C C . THR B 1 5 ? -2.129 10.707 -3.888 1.00 0.00 205 THR B C 7
ATOM 11747 O O . THR B 1 5 ? -1.229 10.825 -4.718 1.00 0.00 205 THR B O 7
ATOM 11758 N N . TYR B 1 6 ? -2.473 9.564 -3.312 1.00 0.00 206 TYR B N 7
ATOM 11759 C CA . TYR B 1 6 ? -1.785 8.326 -3.633 1.00 0.00 206 TYR B CA 7
ATOM 11760 C C . TYR B 1 6 ? -2.777 7.177 -3.810 1.00 0.00 206 TYR B C 7
ATOM 11761 O O . TYR B 1 6 ? -3.766 7.088 -3.084 1.00 0.00 206 TYR B O 7
ATOM 11779 N N . THR B 1 7 ? -2.480 6.324 -4.780 1.00 0.00 207 THR B N 7
ATOM 11780 C CA . THR B 1 7 ? -3.335 5.183 -5.063 1.00 0.00 207 THR B CA 7
ATOM 11781 C C . THR B 1 7 ? -2.612 3.879 -4.722 1.00 0.00 207 THR B C 7
ATOM 11782 O O . THR B 1 7 ? -1.683 3.478 -5.422 1.00 0.00 207 THR B O 7
ATOM 11793 N N . VAL B 1 8 ? -3.066 3.252 -3.646 1.00 0.00 208 VAL B N 7
ATOM 11794 C CA . VAL B 1 8 ? -2.474 2.001 -3.204 1.00 0.00 208 VAL B CA 7
ATOM 11795 C C . VAL B 1 8 ? -3.423 0.847 -3.537 1.00 0.00 208 VAL B C 7
ATOM 11796 O O . VAL B 1 8 ? -4.531 0.777 -3.008 1.00 0.00 208 VAL B O 7
ATOM 11809 N N . THR B 1 9 ? -2.953 -0.029 -4.413 1.00 0.00 209 THR B N 7
ATOM 11810 C CA . THR B 1 9 ? -3.745 -1.176 -4.823 1.00 0.00 209 THR B CA 7
ATOM 11811 C C . THR B 1 9 ? -3.225 -2.450 -4.155 1.00 0.00 209 THR B C 7
ATOM 11812 O O . THR B 1 9 ? -2.025 -2.589 -3.925 1.00 0.00 209 THR B O 7
ATOM 11823 N N . VAL B 1 10 ? -4.154 -3.349 -3.863 1.00 0.00 210 VAL B N 7
ATOM 11824 C CA . VAL B 1 10 ? -3.804 -4.606 -3.226 1.00 0.00 210 VAL B CA 7
ATOM 11825 C C . VAL B 1 10 ? -4.629 -5.736 -3.848 1.00 0.00 210 VAL B C 7
ATOM 11826 O O . VAL B 1 10 ? -5.850 -5.769 -3.704 1.00 0.00 210 VAL B O 7
ATOM 11839 N N . THR B 1 11 ? -3.929 -6.633 -4.526 1.00 0.00 211 THR B N 7
ATOM 11840 C CA . THR B 1 11 ? -4.581 -7.759 -5.170 1.00 0.00 211 THR B CA 7
ATOM 11841 C C . THR B 1 11 ? -3.984 -9.077 -4.672 1.00 0.00 211 THR B C 7
ATOM 11842 O O . THR B 1 11 ? -2.766 -9.213 -4.572 1.00 0.00 211 THR B O 7
ATOM 11853 N N . ASN B 1 12 ? -4.871 -10.016 -4.371 1.00 0.00 212 ASN B N 7
ATOM 11854 C CA . ASN B 1 12 ? -4.447 -11.318 -3.886 1.00 0.00 212 ASN B CA 7
ATOM 11855 C C . ASN B 1 12 ? -4.392 -12.300 -5.057 1.00 0.00 212 ASN B C 7
ATOM 11856 O O . ASN B 1 12 ? -5.411 -12.578 -5.688 1.00 0.00 212 ASN B O 7
ATOM 11867 N N . ASN B 1 13 ? -3.192 -12.801 -5.312 1.00 0.00 213 ASN B N 7
ATOM 11868 C CA . ASN B 1 13 ? -2.990 -13.747 -6.397 1.00 0.00 213 ASN B CA 7
ATOM 11869 C C . ASN B 1 13 ? -3.482 -15.129 -5.960 1.00 0.00 213 ASN B C 7
ATOM 11870 O O . ASN B 1 13 ? -3.660 -16.019 -6.789 1.00 0.00 213 ASN B O 7
ATOM 11881 N N . SER B 1 14 ? -3.687 -15.264 -4.658 1.00 0.00 214 SER B N 7
ATOM 11882 C CA . SER B 1 14 ? -4.154 -16.523 -4.101 1.00 0.00 214 SER B CA 7
ATOM 11883 C C . SER B 1 14 ? -5.672 -16.628 -4.249 1.00 0.00 214 SER B C 7
ATOM 11884 O O . SER B 1 14 ? -6.204 -17.713 -4.482 1.00 0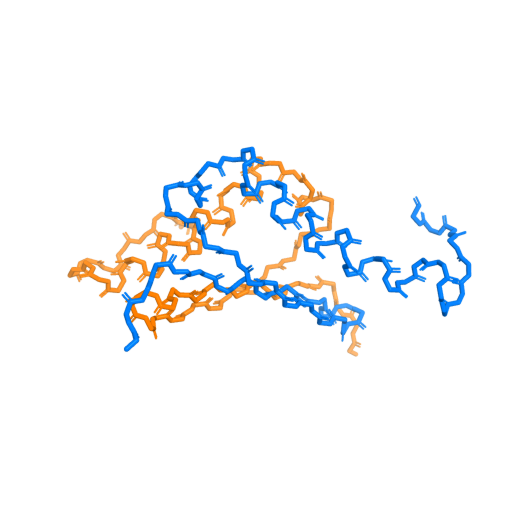.00 214 SER B O 7
ATOM 11892 N N . ASN B 1 15 ? -6.330 -15.487 -4.108 1.00 0.00 215 ASN B N 7
ATOM 11893 C CA . ASN B 1 15 ? -7.778 -15.438 -4.222 1.00 0.00 215 ASN B CA 7
ATOM 11894 C C . ASN B 1 15 ? -8.158 -14.697 -5.506 1.00 0.00 215 ASN B C 7
ATOM 11895 O O . ASN B 1 15 ? -9.335 -14.620 -5.857 1.00 0.00 215 ASN B O 7
ATOM 11906 N N . GLY B 1 16 ? -7.141 -14.171 -6.171 1.00 0.00 216 GLY B N 7
ATOM 11907 C CA . GLY B 1 16 ? -7.353 -13.439 -7.408 1.00 0.00 216 GLY B CA 7
ATOM 11908 C C . GLY B 1 16 ? -8.266 -12.232 -7.181 1.00 0.00 216 GLY B C 7
ATOM 11909 O O . GLY B 1 16 ? -8.857 -11.710 -8.125 1.00 0.00 216 GLY B O 7
ATOM 11913 N N . VAL B 1 17 ? -8.353 -11.824 -5.924 1.00 0.00 217 VAL B N 7
ATOM 11914 C CA . VAL B 1 17 ? -9.184 -10.690 -5.560 1.00 0.00 217 VAL B CA 7
ATOM 11915 C C . VAL B 1 17 ? -8.348 -9.410 -5.626 1.00 0.00 217 VAL B C 7
ATOM 11916 O O . VAL B 1 17 ? -7.253 -9.349 -5.068 1.00 0.00 217 VAL B O 7
ATOM 11929 N N . SER B 1 18 ? -8.896 -8.418 -6.313 1.00 0.00 218 SER B N 7
ATOM 11930 C CA . SER B 1 18 ? -8.215 -7.142 -6.459 1.00 0.00 218 SER B CA 7
ATOM 11931 C C . SER B 1 18 ? -8.955 -6.061 -5.669 1.00 0.00 218 SER B C 7
ATOM 11932 O O . SER B 1 18 ? -10.178 -6.102 -5.547 1.00 0.00 218 SER B O 7
ATOM 11940 N N . VAL B 1 19 ? -8.181 -5.116 -5.154 1.00 0.00 219 VAL B N 7
ATOM 11941 C CA . VAL B 1 19 ? -8.747 -4.025 -4.379 1.00 0.00 219 VAL B CA 7
ATOM 11942 C C . VAL B 1 19 ? -7.832 -2.803 -4.483 1.00 0.00 219 VAL B C 7
ATOM 11943 O O . VAL B 1 19 ? -6.628 -2.904 -4.252 1.00 0.00 219 VAL B O 7
ATOM 11956 N N . ASP B 1 20 ? -8.439 -1.678 -4.831 1.00 0.00 220 ASP B N 7
ATOM 11957 C CA . ASP B 1 20 ? -7.693 -0.438 -4.969 1.00 0.00 220 ASP B CA 7
ATOM 11958 C C . ASP B 1 20 ? -8.242 0.593 -3.980 1.00 0.00 220 ASP B C 7
ATOM 11959 O O . ASP B 1 20 ? -9.441 0.622 -3.708 1.00 0.00 220 ASP B O 7
ATOM 11968 N N . TYR B 1 21 ? -7.336 1.415 -3.469 1.00 0.00 221 TYR B N 7
ATOM 11969 C CA . TYR B 1 21 ? -7.713 2.446 -2.517 1.00 0.00 221 TYR B CA 7
ATOM 11970 C C . TYR B 1 21 ? -6.938 3.740 -2.772 1.00 0.00 221 TYR B C 7
ATOM 11971 O O . TYR B 1 21 ? -5.711 3.727 -2.850 1.00 0.00 221 TYR B O 7
ATOM 11989 N N . GLU B 1 22 ? -7.687 4.826 -2.896 1.00 0.00 222 GLU B N 7
ATOM 11990 C CA . GLU B 1 22 ? -7.084 6.125 -3.141 1.00 0.00 222 GLU B CA 7
ATOM 11991 C C . GLU B 1 22 ? -7.038 6.941 -1.848 1.00 0.00 222 GLU B C 7
ATOM 11992 O O . GLU B 1 22 ? -8.079 7.307 -1.303 1.00 0.00 222 GLU B O 7
ATOM 12004 N N . THR B 1 23 ? -5.821 7.202 -1.393 1.00 0.00 223 THR B N 7
ATOM 12005 C CA . THR B 1 23 ? -5.626 7.969 -0.175 1.00 0.00 223 THR B CA 7
ATOM 12006 C C . THR B 1 23 ? -4.477 8.965 -0.348 1.00 0.00 223 THR B C 7
ATOM 12007 O O . THR B 1 23 ? -3.551 8.720 -1.120 1.00 0.00 223 THR B O 7
ATOM 12018 N N . GLU B 1 24 ? -4.575 10.065 0.382 1.00 0.00 224 GLU B N 7
ATOM 12019 C CA . GLU B 1 24 ? -3.555 11.099 0.319 1.00 0.00 224 GLU B CA 7
ATOM 12020 C C . GLU B 1 24 ? -2.703 11.084 1.590 1.00 0.00 224 GLU B C 7
ATOM 12021 O O . GLU B 1 24 ? -3.066 11.699 2.591 1.00 0.00 224 GLU B O 7
ATOM 12033 N N . THR B 1 25 ? -1.588 10.373 1.509 1.00 0.00 225 THR B N 7
ATOM 12034 C CA . THR B 1 25 ? -0.683 10.270 2.640 1.00 0.00 225 THR B CA 7
ATOM 12035 C C . THR B 1 25 ? 0.762 10.491 2.190 1.00 0.00 225 THR B C 7
ATOM 12036 O O . THR B 1 25 ? 1.345 9.638 1.522 1.00 0.00 225 THR B O 7
ATOM 12047 N N . PRO B 1 26 ? 1.313 11.670 2.583 1.00 0.00 226 PRO B N 7
ATOM 12048 C CA . PRO B 1 26 ? 2.679 12.013 2.226 1.00 0.00 226 PRO B CA 7
ATOM 12049 C C . PRO B 1 26 ? 3.682 11.224 3.071 1.00 0.00 226 PRO B C 7
ATOM 12050 O O . PRO B 1 26 ? 4.186 10.189 2.635 1.00 0.00 226 PRO B O 7
ATOM 12061 N N . MET B 1 27 ? 3.941 11.742 4.262 1.00 0.00 227 MET B N 7
ATOM 12062 C CA . MET B 1 27 ? 4.875 11.099 5.171 1.00 0.00 227 MET B CA 7
ATOM 12063 C C . MET B 1 27 ? 4.252 9.853 5.804 1.00 0.00 227 MET B C 7
ATOM 12064 O O . MET B 1 27 ? 4.960 8.910 6.154 1.00 0.00 227 MET B O 7
ATOM 12078 N N . THR B 1 28 ? 2.933 9.888 5.931 1.00 0.00 228 THR B N 7
ATOM 12079 C CA . THR B 1 28 ? 2.208 8.774 6.515 1.00 0.00 228 THR B CA 7
ATOM 12080 C C . THR B 1 28 ? 2.587 7.465 5.819 1.00 0.00 228 THR B C 7
ATOM 12081 O O . THR B 1 28 ? 2.698 6.424 6.464 1.00 0.00 228 THR B O 7
ATOM 12092 N N . LEU B 1 29 ? 2.777 7.562 4.511 1.00 0.00 229 LEU B N 7
ATOM 12093 C CA . LEU B 1 29 ? 3.141 6.399 3.719 1.00 0.00 229 LEU B CA 7
ATOM 12094 C C . LEU B 1 29 ? 4.363 5.724 4.347 1.00 0.00 229 LEU B C 7
ATOM 12095 O O . LEU B 1 29 ? 4.468 4.499 4.344 1.00 0.00 229 LEU B O 7
ATOM 12111 N N . LEU B 1 30 ? 5.254 6.553 4.869 1.00 0.00 230 LEU B N 7
ATOM 12112 C CA . LEU B 1 30 ? 6.464 6.051 5.498 1.00 0.00 230 LEU B CA 7
ATOM 12113 C C . LEU B 1 30 ? 6.133 5.553 6.906 1.00 0.00 230 LEU B C 7
ATOM 12114 O O . LEU B 1 30 ? 6.845 4.715 7.456 1.00 0.00 230 LEU B O 7
ATOM 12130 N N . VAL B 1 31 ? 5.051 6.093 7.451 1.00 0.00 231 VAL B N 7
ATOM 12131 C CA . VAL B 1 31 ? 4.617 5.714 8.785 1.00 0.00 231 VAL B CA 7
ATOM 12132 C C . VAL B 1 31 ? 4.107 4.271 8.759 1.00 0.00 231 VAL B C 7
ATOM 12133 O O . VAL B 1 31 ? 3.369 3.885 7.854 1.00 0.00 231 VAL B O 7
ATOM 12146 N N . PRO B 1 32 ? 4.532 3.493 9.791 1.00 0.00 232 PRO B N 7
ATOM 12147 C CA . PRO B 1 32 ? 4.126 2.102 9.896 1.00 0.00 232 PRO B CA 7
ATOM 12148 C C . PRO B 1 32 ? 2.674 1.988 10.363 1.00 0.00 232 PRO B C 7
ATOM 12149 O O . PRO B 1 32 ? 1.910 1.181 9.835 1.00 0.00 232 PRO B O 7
ATOM 12160 N N . GLU B 1 33 ? 2.336 2.808 11.347 1.00 0.00 233 GLU B N 7
ATOM 12161 C CA . GLU B 1 33 ? 0.989 2.809 11.892 1.00 0.00 233 GLU B CA 7
ATOM 12162 C C . GLU B 1 33 ? -0.024 3.151 10.798 1.00 0.00 233 GLU B C 7
ATOM 12163 O O . GLU B 1 33 ? -1.141 2.633 10.797 1.00 0.00 233 GLU B O 7
ATOM 12175 N N . VAL B 1 34 ? 0.399 4.020 9.892 1.00 0.00 234 VAL B N 7
ATOM 12176 C CA . VAL B 1 34 ? -0.456 4.437 8.795 1.00 0.00 234 VAL B CA 7
ATOM 12177 C C . VAL B 1 34 ? -0.393 3.392 7.678 1.00 0.00 234 VAL B C 7
ATOM 12178 O O . VAL B 1 34 ? -1.423 2.990 7.140 1.00 0.00 234 VAL B O 7
ATOM 12191 N N . ALA B 1 35 ? 0.828 2.983 7.364 1.00 0.00 235 ALA B N 7
ATOM 12192 C CA . ALA B 1 35 ? 1.039 1.993 6.321 1.00 0.00 235 ALA B CA 7
ATOM 12193 C C . ALA B 1 35 ? 0.431 0.660 6.759 1.00 0.00 235 ALA B C 7
ATOM 12194 O O . ALA B 1 35 ? -0.255 0.000 5.978 1.00 0.00 235 ALA B O 7
ATOM 12201 N N . ALA B 1 36 ? 0.703 0.302 8.005 1.00 0.00 236 ALA B N 7
ATOM 12202 C CA . ALA B 1 36 ? 0.191 -0.942 8.556 1.00 0.00 236 ALA B CA 7
ATOM 12203 C C . ALA B 1 36 ? -1.330 -0.979 8.391 1.00 0.00 236 ALA B C 7
ATOM 12204 O O . ALA B 1 36 ? -1.885 -1.978 7.938 1.00 0.00 236 ALA B O 7
ATOM 12211 N N . GLU B 1 37 ? -1.961 0.124 8.769 1.00 0.00 237 GLU B N 7
ATOM 12212 C CA . GLU B 1 37 ? -3.407 0.230 8.668 1.00 0.00 237 GLU B CA 7
ATOM 12213 C C . GLU B 1 37 ? -3.838 0.236 7.200 1.00 0.00 237 GLU B C 7
ATOM 12214 O O . GLU B 1 37 ? -4.888 -0.304 6.856 1.00 0.00 237 GLU B O 7
ATOM 12226 N N . VAL B 1 38 ? -3.006 0.853 6.375 1.00 0.00 238 VAL B N 7
ATOM 12227 C CA . VAL B 1 38 ? -3.288 0.937 4.951 1.00 0.00 238 VAL B CA 7
ATOM 12228 C C . VAL B 1 38 ? -3.237 -0.466 4.342 1.00 0.00 238 VAL B C 7
ATOM 12229 O O . VAL B 1 38 ? -4.158 -0.873 3.636 1.00 0.00 238 VAL B O 7
ATOM 12242 N N . ILE B 1 39 ? -2.152 -1.167 4.639 1.00 0.00 239 ILE B N 7
ATOM 12243 C CA . ILE B 1 39 ? -1.970 -2.515 4.130 1.00 0.00 239 ILE B CA 7
ATOM 12244 C C . ILE B 1 39 ? -3.066 -3.421 4.693 1.00 0.00 239 ILE B C 7
ATOM 12245 O O . ILE B 1 39 ? -3.739 -4.126 3.943 1.00 0.00 239 ILE B O 7
ATOM 12261 N N . LYS B 1 40 ? -3.211 -3.373 6.009 1.00 0.00 240 LYS B N 7
ATOM 12262 C CA . LYS B 1 40 ? -4.215 -4.181 6.682 1.00 0.00 240 LYS B CA 7
ATOM 12263 C C . LYS B 1 40 ? -5.605 -3.779 6.183 1.00 0.00 240 LYS B C 7
ATOM 12264 O O . LYS B 1 40 ? -6.445 -4.637 5.916 1.00 0.00 240 LYS B O 7
ATOM 12283 N N . ASP B 1 41 ? -5.804 -2.474 6.072 1.00 0.00 241 ASP B N 7
ATOM 12284 C CA . ASP B 1 41 ? -7.077 -1.949 5.609 1.00 0.00 241 ASP B CA 7
ATOM 12285 C C . ASP B 1 41 ? -7.375 -2.498 4.214 1.00 0.00 241 ASP B C 7
ATOM 12286 O O . ASP B 1 41 ? -8.493 -2.931 3.938 1.00 0.00 241 ASP B O 7
ATOM 12295 N N . LEU B 1 42 ? -6.355 -2.462 3.368 1.00 0.00 242 LEU B N 7
ATOM 12296 C CA . LEU B 1 42 ? -6.494 -2.952 2.008 1.00 0.00 242 LEU B CA 7
ATOM 12297 C C . LEU B 1 42 ? -6.824 -4.445 2.038 1.00 0.00 242 LEU B C 7
ATOM 12298 O O . LEU B 1 42 ? -7.790 -4.883 1.414 1.00 0.00 242 LEU B O 7
ATOM 12314 N N . VAL B 1 43 ? -6.004 -5.185 2.770 1.00 0.00 243 VAL B N 7
ATOM 12315 C CA . VAL B 1 43 ? -6.197 -6.620 2.889 1.00 0.00 243 VAL B CA 7
ATOM 12316 C C . VAL B 1 43 ? -7.557 -6.895 3.535 1.00 0.00 243 VAL B C 7
ATOM 12317 O O . VAL B 1 43 ? -8.301 -7.762 3.079 1.00 0.00 243 VAL B O 7
ATOM 12330 N N . ASN B 1 44 ? -7.840 -6.141 4.587 1.00 0.00 244 ASN B N 7
ATOM 12331 C CA . ASN B 1 44 ? -9.097 -6.292 5.300 1.00 0.00 244 ASN B CA 7
ATOM 12332 C C . ASN B 1 44 ? -10.258 -6.126 4.318 1.00 0.00 244 ASN B C 7
ATOM 12333 O O . ASN B 1 44 ? -11.277 -6.805 4.436 1.00 0.00 244 ASN B O 7
ATOM 12344 N N . THR B 1 45 ? -10.066 -5.219 3.371 1.00 0.00 245 THR B N 7
ATOM 12345 C CA . THR B 1 45 ? -11.086 -4.956 2.370 1.00 0.00 245 THR B CA 7
ATOM 12346 C C . THR B 1 45 ? -11.139 -6.096 1.350 1.00 0.00 245 THR B C 7
ATOM 12347 O O . THR B 1 45 ? -12.219 -6.533 0.959 1.00 0.00 245 THR B O 7
ATOM 12358 N N . VAL B 1 46 ? -9.958 -6.542 0.948 1.00 0.00 246 VAL B N 7
ATOM 12359 C CA . VAL B 1 46 ? -9.856 -7.622 -0.018 1.00 0.00 246 VAL B CA 7
ATOM 12360 C C . VAL B 1 46 ? -10.526 -8.875 0.550 1.00 0.00 246 VAL B C 7
ATOM 12361 O O . VAL B 1 46 ? -11.204 -9.603 -0.173 1.00 0.00 246 VAL B O 7
ATOM 12374 N N . ARG B 1 47 ? -10.312 -9.087 1.840 1.00 0.00 247 ARG B N 7
ATOM 12375 C CA . ARG B 1 47 ? -10.886 -10.239 2.515 1.00 0.00 247 ARG B CA 7
ATOM 12376 C C . ARG B 1 47 ? -12.391 -10.044 2.710 1.00 0.00 247 ARG B C 7
ATOM 12377 O O . ARG B 1 47 ? -13.156 -11.006 2.668 1.00 0.00 247 ARG B O 7
ATOM 12398 N N . SER B 1 48 ? -12.770 -8.792 2.921 1.00 0.00 248 SER B N 7
ATOM 12399 C CA . SER B 1 48 ? -14.170 -8.458 3.123 1.00 0.00 248 SER B CA 7
ATOM 12400 C C . SER B 1 48 ? -15.010 -9.004 1.968 1.00 0.00 248 SER B C 7
ATOM 12401 O O . SER B 1 48 ? -16.103 -9.527 2.183 1.00 0.00 248 SER B O 7
ATOM 12409 N N . TYR B 1 49 ? -14.469 -8.863 0.766 1.00 0.00 249 TYR B N 7
ATOM 12410 C CA . TYR B 1 49 ? -15.156 -9.336 -0.424 1.00 0.00 249 TYR B CA 7
ATOM 12411 C C . TYR B 1 49 ? -15.101 -10.861 -0.520 1.00 0.00 249 TYR B C 7
ATOM 12412 O O . TYR B 1 49 ? -16.006 -11.486 -1.071 1.00 0.00 249 TYR B O 7
ATOM 12430 N N . ASP B 1 50 ? -14.029 -11.418 0.026 1.00 0.00 250 ASP B N 7
ATOM 12431 C CA . ASP B 1 50 ? -13.844 -12.859 0.009 1.00 0.00 250 ASP B CA 7
ATOM 12432 C C . ASP B 1 50 ? -14.910 -13.516 0.887 1.00 0.00 250 ASP B C 7
ATOM 12433 O O . ASP B 1 50 ? -15.464 -14.553 0.524 1.00 0.00 250 ASP B O 7
ATOM 12442 N N . THR B 1 51 ? -15.166 -12.886 2.024 1.00 0.00 251 THR B N 7
ATOM 12443 C CA . THR B 1 51 ? -16.156 -13.397 2.956 1.00 0.00 251 THR B CA 7
ATOM 12444 C C . THR B 1 51 ? -17.525 -12.779 2.671 1.00 0.00 251 THR B C 7
ATOM 12445 O O . THR B 1 51 ? -17.644 -11.876 1.843 1.00 0.00 251 THR B O 7
ATOM 12456 N N . GLU B 1 52 ? -18.527 -13.289 3.373 1.00 0.00 252 GLU B N 7
ATOM 12457 C CA . GLU B 1 52 ? -19.884 -12.797 3.206 1.00 0.00 252 GLU B CA 7
ATOM 12458 C C . GLU B 1 52 ? -20.169 -11.672 4.203 1.00 0.00 252 GLU B C 7
ATOM 12459 O O . GLU B 1 52 ? -21.325 -11.351 4.469 1.00 0.00 252 GLU B O 7
ATOM 12471 N N . ASN B 1 53 ? -19.093 -11.106 4.729 1.00 0.00 253 ASN B N 7
ATOM 12472 C CA . ASN B 1 53 ? -19.211 -10.023 5.692 1.00 0.00 253 ASN B CA 7
ATOM 12473 C C . ASN B 1 53 ? -18.954 -8.690 4.987 1.00 0.00 253 ASN B C 7
ATOM 12474 O O . ASN B 1 53 ? -18.454 -8.663 3.864 1.00 0.00 253 ASN B O 7
ATOM 12485 N N . GLU B 1 54 ? -19.307 -7.615 5.676 1.00 0.00 254 GLU B N 7
ATOM 12486 C CA . GLU B 1 54 ? -19.120 -6.282 5.132 1.00 0.00 254 GLU B CA 7
ATOM 12487 C C . GLU B 1 54 ? -18.590 -5.336 6.211 1.00 0.00 254 GLU B C 7
ATOM 12488 O O . GLU B 1 54 ? -18.900 -5.499 7.391 1.00 0.00 254 GLU B O 7
ATOM 12500 N N . HIS B 1 55 ? -17.801 -4.367 5.769 1.00 0.00 255 HIS B N 7
ATOM 12501 C CA . HIS B 1 55 ? -17.225 -3.396 6.684 1.00 0.00 255 HIS B CA 7
ATOM 12502 C C . HIS B 1 55 ? -16.453 -2.340 5.890 1.00 0.00 255 HIS B C 7
ATOM 12503 O O . HIS B 1 55 ? -15.683 -2.673 4.992 1.00 0.00 255 HIS B O 7
ATOM 12517 N N . ASP B 1 56 ? -16.687 -1.087 6.251 1.00 0.00 256 ASP B N 7
ATOM 12518 C CA . ASP B 1 56 ? -16.023 0.021 5.585 1.00 0.00 256 ASP B CA 7
ATOM 12519 C C . ASP B 1 56 ? -15.165 0.780 6.598 1.00 0.00 256 ASP B C 7
ATOM 12520 O O . ASP B 1 56 ? -15.409 0.709 7.802 1.00 0.00 256 ASP B O 7
ATOM 12529 N N . VAL B 1 57 ? -14.175 1.490 6.074 1.00 0.00 257 VAL B N 7
ATOM 12530 C CA . VAL B 1 57 ? -13.280 2.261 6.918 1.00 0.00 257 VAL B CA 7
ATOM 12531 C C . VAL B 1 57 ? -13.711 3.729 6.905 1.00 0.00 257 VAL B C 7
ATOM 12532 O O . VAL B 1 57 ? -13.701 4.372 5.857 1.00 0.00 257 VAL B O 7
ATOM 12545 N N . CYS B 1 58 ? -14.078 4.216 8.080 1.00 0.00 258 CYS B N 7
ATOM 12546 C CA . CYS B 1 58 ? -14.512 5.596 8.217 1.00 0.00 258 CYS B CA 7
ATOM 12547 C C . CYS B 1 58 ? -13.483 6.340 9.070 1.00 0.00 258 CYS B C 7
ATOM 12548 O O . CYS B 1 58 ? -13.771 6.723 10.203 1.00 0.00 258 CYS B O 7
ATOM 12556 N N . GLY B 1 59 ? -12.305 6.525 8.492 1.00 0.00 259 GLY B N 7
ATOM 12557 C CA . GLY B 1 59 ? -11.232 7.217 9.186 1.00 0.00 259 GLY B CA 7
ATOM 12558 C C . GLY B 1 59 ? -9.903 7.048 8.447 1.00 0.00 259 GLY B C 7
ATOM 12559 O O . GLY B 1 59 ? -9.338 8.020 7.949 1.00 0.00 259 GLY B O 7
ATOM 12563 N N . TRP B 1 60 ? -9.443 5.806 8.399 1.00 0.00 260 TRP B N 7
ATOM 12564 C CA . TRP B 1 60 ? -8.191 5.497 7.729 1.00 0.00 260 TRP B CA 7
ATOM 12565 C C . TRP B 1 60 ? -8.521 4.802 6.407 1.00 0.00 260 TRP B C 7
ATOM 12566 O O . TRP B 1 60 ? -7.714 4.034 5.887 1.00 0.00 260 TRP B O 7
ATOM 12587 N N . MET A 1 1 ? -2.917 -22.716 -12.021 1.00 0.00 1 MET A N 8
ATOM 12588 C CA . MET A 1 1 ? -1.942 -21.993 -11.223 1.00 0.00 1 MET A CA 8
ATOM 12589 C C . MET A 1 1 ? -2.604 -21.339 -10.009 1.00 0.00 1 MET A C 8
ATOM 12590 O O . MET A 1 1 ? -3.156 -20.244 -10.114 1.00 0.00 1 MET A O 8
ATOM 12604 N N . GLY A 1 2 ? -2.528 -22.037 -8.886 1.00 0.00 2 GLY A N 8
ATOM 12605 C CA . GLY A 1 2 ? -3.112 -21.537 -7.653 1.00 0.00 2 GLY A CA 8
ATOM 12606 C C . GLY A 1 2 ? -2.047 -21.371 -6.567 1.00 0.00 2 GLY A C 8
ATOM 12607 O O . GLY A 1 2 ? -1.909 -22.227 -5.693 1.00 0.00 2 GLY A O 8
ATOM 12611 N N . LYS A 1 3 ? -1.321 -20.268 -6.659 1.00 0.00 3 LYS A N 8
ATOM 12612 C CA . LYS A 1 3 ? -0.272 -19.980 -5.696 1.00 0.00 3 LYS A CA 8
ATOM 12613 C C . LYS A 1 3 ? -0.760 -18.904 -4.722 1.00 0.00 3 LYS A C 8
ATOM 12614 O O . LYS A 1 3 ? -1.801 -18.287 -4.945 1.00 0.00 3 LYS A O 8
ATOM 12633 N N . ALA A 1 4 ? 0.015 -18.713 -3.665 1.00 0.00 4 ALA A N 8
ATOM 12634 C CA . ALA A 1 4 ? -0.326 -17.722 -2.657 1.00 0.00 4 ALA A CA 8
ATOM 12635 C C . ALA A 1 4 ? 0.621 -16.527 -2.783 1.00 0.00 4 ALA A C 8
ATOM 12636 O O . ALA A 1 4 ? 1.710 -16.530 -2.211 1.00 0.00 4 ALA A O 8
ATOM 12643 N N . THR A 1 5 ? 0.172 -15.534 -3.535 1.00 0.00 5 THR A N 8
ATOM 12644 C CA . THR A 1 5 ? 0.965 -14.334 -3.744 1.00 0.00 5 THR A CA 8
ATOM 12645 C C . THR A 1 5 ? 0.066 -13.096 -3.763 1.00 0.00 5 THR A C 8
ATOM 12646 O O . THR A 1 5 ? -1.133 -13.199 -4.019 1.00 0.00 5 THR A O 8
ATOM 12657 N N . TYR A 1 6 ? 0.678 -11.955 -3.488 1.00 0.00 6 TYR A N 8
ATOM 12658 C CA . TYR A 1 6 ? -0.051 -10.698 -3.470 1.00 0.00 6 TYR A CA 8
ATOM 12659 C C . TYR A 1 6 ? 0.690 -9.622 -4.265 1.00 0.00 6 TYR A C 8
ATOM 12660 O O . TYR A 1 6 ? 1.911 -9.509 -4.174 1.00 0.00 6 TYR A O 8
ATOM 12678 N N . THR A 1 7 ? -0.080 -8.859 -5.026 1.00 0.00 7 THR A N 8
ATOM 12679 C CA . THR A 1 7 ? 0.489 -7.795 -5.838 1.00 0.00 7 THR A CA 8
ATOM 12680 C C . THR A 1 7 ? 0.058 -6.428 -5.301 1.00 0.00 7 THR A C 8
ATOM 12681 O O . THR A 1 7 ? -1.127 -6.098 -5.311 1.00 0.00 7 THR A O 8
ATOM 12692 N N . VAL A 1 8 ? 1.044 -5.669 -4.847 1.00 0.00 8 VAL A N 8
ATOM 12693 C CA . VAL A 1 8 ? 0.782 -4.345 -4.308 1.00 0.00 8 VAL A CA 8
ATOM 12694 C C . VAL A 1 8 ? 1.305 -3.289 -5.285 1.00 0.00 8 VAL A C 8
ATOM 12695 O O . VAL A 1 8 ? 2.430 -3.391 -5.771 1.00 0.00 8 VAL A O 8
ATOM 12708 N N . THR A 1 9 ? 0.463 -2.299 -5.543 1.00 0.00 9 THR A N 8
ATOM 12709 C CA . THR A 1 9 ? 0.826 -1.226 -6.452 1.00 0.00 9 THR A CA 8
ATOM 12710 C C . THR A 1 9 ? 0.618 0.133 -5.784 1.00 0.00 9 THR A C 8
ATOM 12711 O O . THR A 1 9 ? -0.425 0.379 -5.180 1.00 0.00 9 THR A O 8
ATOM 12722 N N . VAL A 1 10 ? 1.628 0.982 -5.913 1.00 0.00 10 VAL A N 8
ATOM 12723 C CA . VAL A 1 10 ? 1.568 2.310 -5.327 1.00 0.00 10 VAL A CA 8
ATOM 12724 C C . VAL A 1 10 ? 1.845 3.353 -6.412 1.00 0.00 10 VAL A C 8
ATOM 12725 O O . VAL A 1 10 ? 2.883 3.309 -7.072 1.00 0.00 10 VAL A O 8
ATOM 12738 N N . THR A 1 11 ? 0.899 4.268 -6.563 1.00 0.00 11 THR A N 8
ATOM 12739 C CA . THR A 1 11 ? 1.027 5.321 -7.557 1.00 0.00 11 THR A CA 8
ATOM 12740 C C . THR A 1 11 ? 0.849 6.693 -6.906 1.00 0.00 11 THR A C 8
ATOM 12741 O O . THR A 1 11 ? -0.001 6.865 -6.034 1.00 0.00 11 THR A O 8
ATOM 12752 N N . ASN A 1 12 ? 1.665 7.636 -7.354 1.00 0.00 12 ASN A N 8
ATOM 12753 C CA . ASN A 1 12 ? 1.608 8.989 -6.826 1.00 0.00 12 ASN A CA 8
ATOM 12754 C C . ASN A 1 12 ? 0.864 9.887 -7.815 1.00 0.00 12 ASN A C 8
ATOM 12755 O O . ASN A 1 12 ? 1.440 10.341 -8.803 1.00 0.00 12 ASN A O 8
ATOM 12766 N N . ASN A 1 13 ? -0.407 10.117 -7.516 1.00 0.00 13 ASN A N 8
ATOM 12767 C CA . ASN A 1 13 ? -1.236 10.953 -8.367 1.00 0.00 13 ASN A CA 8
ATOM 12768 C C . ASN A 1 13 ? -0.610 12.345 -8.474 1.00 0.00 13 ASN A C 8
ATOM 12769 O O . ASN A 1 13 ? -0.969 13.126 -9.354 1.00 0.00 13 ASN A O 8
ATOM 12780 N N . SER A 1 14 ? 0.317 12.613 -7.566 1.00 0.00 14 SER A N 8
ATOM 12781 C CA . SER A 1 14 ? 0.997 13.897 -7.547 1.00 0.00 14 SER A CA 8
ATOM 12782 C C . SER A 1 14 ? 1.955 14.000 -8.736 1.00 0.00 14 SER A C 8
ATOM 12783 O O . SER A 1 14 ? 2.121 15.074 -9.312 1.00 0.00 14 SER A O 8
ATOM 12791 N N . ASN A 1 15 ? 2.559 12.868 -9.068 1.00 0.00 15 ASN A N 8
ATOM 12792 C CA . ASN A 1 15 ? 3.495 12.818 -10.177 1.00 0.00 15 ASN A CA 8
ATOM 12793 C C . ASN A 1 15 ? 2.897 11.975 -11.306 1.00 0.00 15 ASN A C 8
ATOM 12794 O O . ASN A 1 15 ? 3.425 11.952 -12.416 1.00 0.00 15 ASN A O 8
ATOM 12805 N N . GLY A 1 16 ? 1.802 11.301 -10.982 1.00 0.00 16 GLY A N 8
ATOM 1280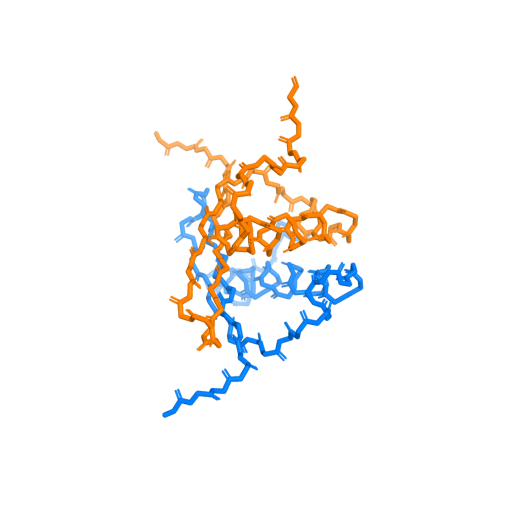6 C CA . GLY A 1 16 ? 1.127 10.458 -11.953 1.00 0.00 16 GLY A CA 8
ATOM 12807 C C . GLY A 1 16 ? 1.937 9.192 -12.238 1.00 0.00 16 GLY A C 8
ATOM 12808 O O . GLY A 1 16 ? 1.636 8.456 -13.176 1.00 0.00 16 GLY A O 8
ATOM 12812 N N . VAL A 1 17 ? 2.949 8.976 -11.410 1.00 0.00 17 VAL A N 8
ATOM 12813 C CA . VAL A 1 17 ? 3.805 7.812 -11.560 1.00 0.00 17 VAL A CA 8
ATOM 12814 C C . VAL A 1 17 ? 3.207 6.641 -10.777 1.00 0.00 17 VAL A C 8
ATOM 12815 O O . VAL A 1 17 ? 2.614 6.837 -9.717 1.00 0.00 17 VAL A O 8
ATOM 12828 N N . SER A 1 18 ? 3.385 5.449 -11.328 1.00 0.00 18 SER A N 8
ATOM 12829 C CA . SER A 1 18 ? 2.871 4.247 -10.694 1.00 0.00 18 SER A CA 8
ATOM 12830 C C . SER A 1 18 ? 4.019 3.280 -10.397 1.00 0.00 18 SER A C 8
ATOM 12831 O O . SER A 1 18 ? 5.090 3.381 -10.994 1.00 0.00 18 SER A O 8
ATOM 12839 N N . VAL A 1 19 ? 3.757 2.365 -9.476 1.00 0.00 19 VAL A N 8
ATOM 12840 C CA . VAL A 1 19 ? 4.755 1.381 -9.093 1.00 0.00 19 VAL A CA 8
ATOM 12841 C C . VAL A 1 19 ? 4.052 0.130 -8.563 1.00 0.00 19 VAL A C 8
ATOM 12842 O O . VAL A 1 19 ? 3.251 0.210 -7.634 1.00 0.00 19 VAL A O 8
ATOM 12855 N N . ASP A 1 20 ? 4.380 -0.998 -9.177 1.00 0.00 20 ASP A N 8
ATOM 12856 C CA . ASP A 1 20 ? 3.791 -2.266 -8.778 1.00 0.00 20 ASP A CA 8
ATOM 12857 C C . ASP A 1 20 ? 4.898 -3.214 -8.315 1.00 0.00 20 ASP A C 8
ATOM 12858 O O . ASP A 1 20 ? 5.974 -3.256 -8.910 1.00 0.00 20 ASP A O 8
ATOM 12867 N N . TYR A 1 21 ? 4.596 -3.953 -7.257 1.00 0.00 21 TYR A N 8
ATOM 12868 C CA . TYR A 1 21 ? 5.553 -4.899 -6.708 1.00 0.00 21 TYR A CA 8
ATOM 12869 C C . TYR A 1 21 ? 4.856 -6.185 -6.259 1.00 0.00 21 TYR A C 8
ATOM 12870 O O . TYR A 1 21 ? 3.879 -6.139 -5.513 1.00 0.00 21 TYR A O 8
ATOM 12888 N N . GLU A 1 22 ? 5.386 -7.303 -6.733 1.00 0.00 22 GLU A N 8
ATOM 12889 C CA . GLU A 1 22 ? 4.827 -8.600 -6.391 1.00 0.00 22 GLU A CA 8
ATOM 12890 C C . GLU A 1 22 ? 5.439 -9.114 -5.086 1.00 0.00 22 GLU A C 8
ATOM 12891 O O . GLU A 1 22 ? 6.629 -9.419 -5.032 1.00 0.00 22 GLU A O 8
ATOM 12903 N N . THR A 1 23 ? 4.597 -9.192 -4.065 1.00 0.00 23 THR A N 8
ATOM 12904 C CA . THR A 1 23 ? 5.040 -9.663 -2.765 1.00 0.00 23 THR A CA 8
ATOM 12905 C C . THR A 1 23 ? 4.001 -10.608 -2.158 1.00 0.00 23 THR A C 8
ATOM 12906 O O . THR A 1 23 ? 2.870 -10.206 -1.891 1.00 0.00 23 THR A O 8
ATOM 12917 N N . GLU A 1 24 ? 4.423 -11.848 -1.956 1.00 0.00 24 GLU A N 8
ATOM 12918 C CA . GLU A 1 24 ? 3.544 -12.855 -1.385 1.00 0.00 24 GLU A CA 8
ATOM 12919 C C . GLU A 1 24 ? 3.650 -12.849 0.140 1.00 0.00 24 GLU A C 8
ATOM 12920 O O . GLU A 1 24 ? 4.553 -13.464 0.706 1.00 0.00 24 GLU A O 8
ATOM 12932 N N . THR A 1 25 ? 2.716 -12.147 0.765 1.00 0.00 25 THR A N 8
ATOM 12933 C CA . THR A 1 25 ? 2.694 -12.054 2.215 1.00 0.00 25 THR A CA 8
ATOM 12934 C C . THR A 1 25 ? 1.287 -12.336 2.746 1.00 0.00 25 THR A C 8
ATOM 12935 O O . THR A 1 25 ? 0.350 -11.591 2.461 1.00 0.00 25 THR A O 8
ATOM 12946 N N . PRO A 1 26 ? 1.180 -13.443 3.529 1.00 0.00 26 PRO A N 8
ATOM 12947 C CA . PRO A 1 26 ? -0.096 -13.834 4.102 1.00 0.00 26 PRO A CA 8
ATOM 12948 C C . PRO A 1 26 ? -0.472 -12.926 5.275 1.00 0.00 26 PRO A C 8
ATOM 12949 O O . PRO A 1 26 ? -1.150 -11.917 5.091 1.00 0.00 26 PRO A O 8
ATOM 12960 N N . MET A 1 27 ? -0.012 -13.317 6.455 1.00 0.00 27 MET A N 8
ATOM 12961 C CA . MET A 1 27 ? -0.292 -12.550 7.658 1.00 0.00 27 MET A CA 8
ATOM 12962 C C . MET A 1 27 ? 0.542 -11.268 7.696 1.00 0.00 27 MET A C 8
ATOM 12963 O O . MET A 1 27 ? 0.123 -10.269 8.279 1.00 0.00 27 MET A O 8
ATOM 12977 N N . THR A 1 28 ? 1.707 -11.339 7.069 1.00 0.00 28 THR A N 8
ATOM 12978 C CA . THR A 1 28 ? 2.604 -10.197 7.026 1.00 0.00 28 THR A CA 8
ATOM 12979 C C . THR A 1 28 ? 1.855 -8.950 6.548 1.00 0.00 28 THR A C 8
ATOM 12980 O O . THR A 1 28 ? 2.212 -7.830 6.910 1.00 0.00 28 THR A O 8
ATOM 12991 N N . LEU A 1 29 ? 0.831 -9.187 5.740 1.00 0.00 29 LEU A N 8
ATOM 12992 C CA . LEU A 1 29 ? 0.029 -8.098 5.210 1.00 0.00 29 LEU A CA 8
ATOM 12993 C C . LEU A 1 29 ? -0.558 -7.290 6.368 1.00 0.00 29 LEU A C 8
ATOM 12994 O O . LEU A 1 29 ? -0.688 -6.070 6.276 1.00 0.00 29 LEU A O 8
ATOM 13010 N N . LEU A 1 30 ? -0.896 -8.002 7.433 1.00 0.00 30 LEU A N 8
ATOM 13011 C CA . LEU A 1 30 ? -1.466 -7.367 8.609 1.00 0.00 30 LEU A CA 8
ATOM 13012 C C . LEU A 1 30 ? -0.338 -6.805 9.477 1.00 0.00 30 LEU A C 8
ATOM 13013 O O . LEU A 1 30 ? -0.556 -5.886 10.265 1.00 0.00 30 LEU A O 8
ATOM 13029 N N . VAL A 1 31 ? 0.842 -7.382 9.304 1.00 0.00 31 VAL A N 8
ATOM 13030 C CA . VAL A 1 31 ? 2.004 -6.950 10.062 1.00 0.00 31 VAL A CA 8
ATOM 13031 C C . VAL A 1 31 ? 2.346 -5.507 9.686 1.00 0.00 31 VAL A C 8
ATOM 13032 O O . VAL A 1 31 ? 2.360 -5.155 8.507 1.00 0.00 31 VAL A O 8
ATOM 13045 N N . PRO A 1 32 ? 2.619 -4.688 10.737 1.00 0.00 32 PRO A N 8
ATOM 13046 C CA . PRO A 1 32 ? 2.960 -3.291 10.530 1.00 0.00 32 PRO A CA 8
ATOM 13047 C C . PRO A 1 32 ? 4.389 -3.148 10.000 1.00 0.00 32 PRO A C 8
ATOM 13048 O O . PRO A 1 32 ? 4.640 -2.363 9.087 1.00 0.00 32 PRO A O 8
ATOM 13059 N N . GLU A 1 33 ? 5.286 -3.918 10.599 1.00 0.00 33 GLU A N 8
ATOM 13060 C CA . GLU A 1 33 ? 6.683 -3.887 10.200 1.00 0.00 33 GLU A CA 8
ATOM 13061 C C . GLU A 1 33 ? 6.821 -4.249 8.720 1.00 0.00 33 GLU A C 8
ATOM 13062 O O . GLU A 1 33 ? 7.656 -3.686 8.014 1.00 0.00 33 GLU A O 8
ATOM 13074 N N . VAL A 1 34 ? 5.989 -5.187 8.292 1.00 0.00 34 VAL A N 8
ATOM 13075 C CA . VAL A 1 34 ? 6.006 -5.631 6.909 1.00 0.00 34 VAL A CA 8
ATOM 13076 C C . VAL A 1 34 ? 5.217 -4.641 6.050 1.00 0.00 34 VAL A C 8
ATOM 13077 O O . VAL A 1 34 ? 5.663 -4.257 4.970 1.00 0.00 34 VAL A O 8
ATOM 13090 N N . ALA A 1 35 ? 4.056 -4.258 6.562 1.00 0.00 35 ALA A N 8
ATOM 13091 C CA . ALA A 1 35 ? 3.200 -3.322 5.855 1.00 0.00 35 ALA A CA 8
ATOM 13092 C C . ALA A 1 35 ? 3.931 -1.986 5.699 1.00 0.00 35 ALA A C 8
ATOM 13093 O O . ALA A 1 35 ? 3.944 -1.406 4.615 1.00 0.00 35 ALA A O 8
ATOM 13100 N N . ALA A 1 36 ? 4.521 -1.539 6.798 1.00 0.00 36 ALA A N 8
ATOM 13101 C CA . ALA A 1 36 ? 5.252 -0.283 6.797 1.00 0.00 36 ALA A CA 8
ATOM 13102 C C . ALA A 1 36 ? 6.390 -0.362 5.776 1.00 0.00 36 ALA A C 8
ATOM 13103 O O . ALA A 1 36 ? 6.560 0.543 4.961 1.00 0.00 36 ALA A O 8
ATOM 13110 N N . GLU A 1 37 ? 7.138 -1.453 5.853 1.00 0.00 37 GLU A N 8
ATOM 13111 C CA . GLU A 1 37 ? 8.254 -1.662 4.947 1.00 0.00 37 GLU A CA 8
ATOM 13112 C C . GLU A 1 37 ? 7.755 -1.746 3.503 1.00 0.00 37 GLU A C 8
ATOM 13113 O O . GLU A 1 37 ? 8.440 -1.309 2.579 1.00 0.00 37 GLU A O 8
ATOM 13125 N N . VAL A 1 38 ? 6.567 -2.314 3.353 1.00 0.00 38 VAL A N 8
ATOM 13126 C CA . VAL A 1 38 ? 5.970 -2.461 2.037 1.00 0.00 38 VAL A CA 8
ATOM 13127 C C . VAL A 1 38 ? 5.558 -1.086 1.511 1.00 0.00 38 VAL A C 8
ATOM 13128 O O . VAL A 1 38 ? 5.921 -0.708 0.398 1.00 0.00 38 VAL A O 8
ATOM 13141 N N . ILE A 1 39 ? 4.804 -0.374 2.335 1.00 0.00 39 ILE A N 8
ATOM 13142 C CA . ILE A 1 39 ? 4.338 0.953 1.967 1.00 0.00 39 ILE A CA 8
ATOM 13143 C C . ILE A 1 39 ? 5.544 1.859 1.710 1.00 0.00 39 ILE A C 8
ATOM 13144 O O . ILE A 1 39 ? 5.562 2.613 0.739 1.00 0.00 39 ILE A O 8
ATOM 13160 N N . LYS A 1 40 ? 6.522 1.754 2.598 1.00 0.00 40 LYS A N 8
ATOM 13161 C CA . LYS A 1 40 ? 7.729 2.554 2.480 1.00 0.00 40 LYS A CA 8
ATOM 13162 C C . LYS A 1 40 ? 8.555 2.052 1.293 1.00 0.00 40 LYS A C 8
ATOM 13163 O O . LYS A 1 40 ? 9.081 2.848 0.517 1.00 0.00 40 LYS A O 8
ATOM 13182 N N . ASP A 1 41 ? 8.643 0.734 1.192 1.00 0.00 41 ASP A N 8
ATOM 13183 C CA . ASP A 1 41 ? 9.397 0.115 0.113 1.00 0.00 41 ASP A CA 8
ATOM 13184 C C . ASP A 1 41 ? 8.834 0.585 -1.230 1.00 0.00 41 ASP A C 8
ATOM 13185 O O . ASP A 1 41 ? 9.591 0.930 -2.136 1.00 0.00 41 ASP A O 8
ATOM 13194 N N . LEU A 1 42 ? 7.512 0.583 -1.315 1.00 0.00 42 LEU A N 8
ATOM 13195 C CA . LEU A 1 42 ? 6.840 1.005 -2.533 1.00 0.00 42 LEU A CA 8
ATOM 13196 C C . LEU A 1 42 ? 7.162 2.476 -2.804 1.00 0.00 42 LEU A C 8
ATOM 13197 O O . LEU A 1 42 ? 7.573 2.832 -3.907 1.00 0.00 42 LEU A O 8
ATOM 13213 N N . VAL A 1 43 ? 6.960 3.292 -1.779 1.00 0.00 43 VAL A N 8
ATOM 13214 C CA . VAL A 1 43 ? 7.223 4.716 -1.893 1.00 0.00 43 VAL A CA 8
ATOM 13215 C C . VAL A 1 43 ? 8.709 4.934 -2.188 1.00 0.00 43 VAL A C 8
ATOM 13216 O O . VAL A 1 43 ? 9.062 5.710 -3.075 1.00 0.00 43 VAL A O 8
ATOM 13229 N N . ASN A 1 44 ? 9.539 4.234 -1.428 1.00 0.00 44 ASN A N 8
ATOM 13230 C CA . ASN A 1 44 ? 10.978 4.342 -1.598 1.00 0.00 44 ASN A CA 8
ATOM 13231 C C . ASN A 1 44 ? 11.343 4.014 -3.046 1.00 0.00 44 ASN A C 8
ATOM 13232 O O . ASN A 1 44 ? 12.261 4.608 -3.609 1.00 0.00 44 ASN A O 8
ATOM 13243 N N . THR A 1 45 ? 10.604 3.068 -3.610 1.00 0.00 45 THR A N 8
ATOM 13244 C CA . THR A 1 45 ? 10.840 2.654 -4.983 1.00 0.00 45 THR A CA 8
ATOM 13245 C C . THR A 1 45 ? 10.351 3.730 -5.955 1.00 0.00 45 THR A C 8
ATOM 13246 O O . THR A 1 45 ? 11.031 4.046 -6.929 1.00 0.00 45 THR A O 8
ATOM 13257 N N . VAL A 1 46 ? 9.174 4.263 -5.657 1.00 0.00 46 VAL A N 8
ATOM 13258 C CA . VAL A 1 46 ? 8.587 5.295 -6.492 1.00 0.00 46 VAL A CA 8
ATOM 13259 C C . VAL A 1 46 ? 9.523 6.505 -6.533 1.00 0.00 46 VAL A C 8
ATOM 13260 O O . VAL A 1 46 ? 9.728 7.100 -7.591 1.00 0.00 46 VAL A O 8
ATOM 13273 N N . ARG A 1 47 ? 10.066 6.834 -5.371 1.00 0.00 47 ARG A N 8
ATOM 13274 C CA . ARG A 1 47 ? 10.975 7.962 -5.261 1.00 0.00 47 ARG A CA 8
ATOM 13275 C C . ARG A 1 47 ? 12.323 7.620 -5.900 1.00 0.00 47 ARG A C 8
ATOM 13276 O O . ARG A 1 47 ? 13.011 8.502 -6.413 1.00 0.00 47 ARG A O 8
ATOM 13297 N N . SER A 1 48 ? 12.659 6.340 -5.848 1.00 0.00 48 SER A N 8
ATOM 13298 C CA . SER A 1 48 ? 13.913 5.873 -6.416 1.00 0.00 48 SER A CA 8
ATOM 13299 C C . SER A 1 48 ? 14.017 6.303 -7.881 1.00 0.00 48 SER A C 8
ATOM 13300 O O . SER A 1 48 ? 15.107 6.601 -8.367 1.00 0.00 48 SER A O 8
ATOM 13308 N N . TYR A 1 49 ? 12.869 6.323 -8.541 1.00 0.00 49 TYR A N 8
ATOM 13309 C CA . TYR A 1 49 ? 12.818 6.712 -9.941 1.00 0.00 49 TYR A CA 8
ATOM 13310 C C . TYR A 1 49 ? 13.337 8.138 -10.132 1.00 0.00 49 TYR A C 8
ATOM 13311 O O . TYR A 1 49 ? 13.868 8.472 -11.191 1.00 0.00 49 TYR A O 8
ATOM 13329 N N . ASP A 1 50 ? 13.168 8.941 -9.092 1.00 0.00 50 ASP A N 8
ATOM 13330 C CA . ASP A 1 50 ? 13.614 10.323 -9.132 1.00 0.00 50 ASP A CA 8
ATOM 13331 C C . ASP A 1 50 ? 13.949 10.788 -7.714 1.00 0.00 50 ASP A C 8
ATOM 13332 O O . ASP A 1 50 ? 13.113 11.384 -7.038 1.00 0.00 50 ASP A O 8
ATOM 13341 N N . THR A 1 51 ? 15.176 10.497 -7.304 1.00 0.00 51 THR A N 8
ATOM 13342 C CA . THR A 1 51 ? 15.632 10.879 -5.978 1.00 0.00 51 THR A CA 8
ATOM 13343 C C . THR A 1 51 ? 16.820 11.837 -6.079 1.00 0.00 51 THR A C 8
ATOM 13344 O O . THR A 1 51 ? 17.356 12.057 -7.163 1.00 0.00 51 THR A O 8
ATOM 13355 N N . GLU A 1 52 ? 17.198 12.382 -4.932 1.00 0.00 52 GLU A N 8
ATOM 13356 C CA . GLU A 1 52 ? 18.313 13.312 -4.876 1.00 0.00 52 GLU A CA 8
ATOM 13357 C C . GLU A 1 52 ? 19.568 12.672 -5.471 1.00 0.00 52 GLU A C 8
ATOM 13358 O O . GLU A 1 52 ? 20.078 13.130 -6.493 1.00 0.00 52 GLU A O 8
ATOM 13370 N N . ASN A 1 53 ? 20.031 11.623 -4.808 1.00 0.00 53 ASN A N 8
ATOM 13371 C CA . ASN A 1 53 ? 21.216 10.915 -5.259 1.00 0.00 53 ASN A CA 8
ATOM 13372 C C . ASN A 1 53 ? 20.818 9.521 -5.746 1.00 0.00 53 ASN A C 8
ATOM 13373 O O . ASN A 1 53 ? 19.805 8.973 -5.313 1.00 0.00 53 ASN A O 8
ATOM 13384 N N . GLU A 1 54 ? 21.636 8.986 -6.641 1.00 0.00 54 GLU A N 8
ATOM 13385 C CA . GLU A 1 54 ? 21.382 7.666 -7.192 1.00 0.00 54 GLU A CA 8
ATOM 13386 C C . GLU A 1 54 ? 22.455 6.679 -6.725 1.00 0.00 54 GLU A C 8
ATOM 13387 O O . GLU A 1 54 ? 23.308 6.268 -7.509 1.00 0.00 54 GLU A O 8
ATOM 13399 N N . HIS A 1 55 ? 22.376 6.329 -5.450 1.00 0.00 55 HIS A N 8
ATOM 13400 C CA . HIS A 1 55 ? 23.329 5.400 -4.868 1.00 0.00 55 HIS A CA 8
ATOM 13401 C C . HIS A 1 55 ? 22.759 4.825 -3.571 1.00 0.00 55 HIS A C 8
ATOM 13402 O O . HIS A 1 55 ? 22.402 3.649 -3.513 1.00 0.00 55 HIS A O 8
ATOM 13416 N N . ASP A 1 56 ? 22.693 5.679 -2.561 1.00 0.00 56 ASP A N 8
ATOM 13417 C CA . ASP A 1 56 ? 22.171 5.270 -1.268 1.00 0.00 56 ASP A CA 8
ATOM 13418 C C . ASP A 1 56 ? 20.899 6.064 -0.961 1.00 0.00 56 ASP A C 8
ATOM 13419 O O . ASP A 1 56 ? 20.819 7.254 -1.258 1.00 0.00 56 ASP A O 8
ATOM 13428 N N . VAL A 1 57 ? 19.937 5.371 -0.370 1.00 0.00 57 VAL A N 8
ATOM 13429 C CA . VAL A 1 57 ? 18.673 5.996 -0.019 1.00 0.00 57 VAL A CA 8
ATOM 13430 C C . VAL A 1 57 ? 18.920 7.086 1.025 1.00 0.00 57 VAL A C 8
ATOM 13431 O O . VAL A 1 57 ? 19.518 6.828 2.068 1.00 0.00 57 VAL A O 8
ATOM 13444 N N . CYS A 1 58 ? 18.447 8.283 0.708 1.00 0.00 58 CYS A N 8
ATOM 13445 C CA . CYS A 1 58 ? 18.610 9.414 1.606 1.00 0.00 58 CYS A CA 8
ATOM 13446 C C . CYS A 1 58 ? 17.518 10.438 1.290 1.00 0.00 58 CYS A C 8
ATOM 13447 O O . CYS A 1 58 ? 17.235 10.711 0.125 1.00 0.00 58 CYS A O 8
ATOM 13455 N N . GLY A 1 59 ? 16.933 10.979 2.349 1.00 0.00 59 GLY A N 8
ATOM 13456 C CA . GLY A 1 59 ? 15.878 11.967 2.200 1.00 0.00 59 GLY A CA 8
ATOM 13457 C C . GLY A 1 59 ? 14.679 11.380 1.454 1.00 0.00 59 GLY A C 8
ATOM 13458 O O . GLY A 1 59 ? 14.845 10.691 0.448 1.00 0.00 59 GLY A O 8
ATOM 13462 N N . TRP A 1 60 ? 13.496 11.673 1.977 1.00 0.00 60 TRP A N 8
ATOM 13463 C CA . TRP A 1 60 ? 12.270 11.183 1.373 1.00 0.00 60 TRP A CA 8
ATOM 13464 C C . TRP A 1 60 ? 11.207 12.276 1.508 1.00 0.00 60 TRP A C 8
ATOM 13465 O O . TRP A 1 60 ? 11.033 12.847 2.583 1.00 0.00 60 TRP A O 8
ATOM 13486 N N . MET B 1 1 ? -4.496 17.566 -11.666 1.00 0.00 201 MET B N 8
ATOM 13487 C CA . MET B 1 1 ? -3.884 18.807 -12.112 1.00 0.00 201 MET B CA 8
ATOM 13488 C C . MET B 1 1 ? -2.627 19.122 -11.299 1.00 0.00 201 MET B C 8
ATOM 13489 O O . MET B 1 1 ? -1.541 19.266 -11.859 1.00 0.00 201 MET B O 8
ATOM 13503 N N . GLY B 1 2 ? -2.816 19.220 -9.992 1.00 0.00 202 GLY B N 8
ATOM 13504 C CA . GLY B 1 2 ? -1.711 19.515 -9.096 1.00 0.00 202 GLY B CA 8
ATOM 13505 C C . GLY B 1 2 ? -2.088 19.220 -7.643 1.00 0.00 202 GLY B C 8
ATOM 13506 O O . GLY B 1 2 ? -1.995 20.095 -6.783 1.00 0.00 202 GLY B O 8
ATOM 13510 N N . LYS B 1 3 ? -2.505 17.983 -7.413 1.00 0.00 203 LYS B N 8
ATOM 13511 C CA . LYS B 1 3 ? -2.897 17.562 -6.079 1.00 0.00 203 LYS B CA 8
ATOM 13512 C C . LYS B 1 3 ? -1.969 16.439 -5.611 1.00 0.00 203 LYS B C 8
ATOM 13513 O O . LYS B 1 3 ? -1.379 15.735 -6.429 1.00 0.00 203 LYS B O 8
ATOM 13532 N N . ALA B 1 4 ? -1.869 16.307 -4.296 1.00 0.00 204 ALA B N 8
ATOM 13533 C CA . ALA B 1 4 ? -1.022 15.281 -3.710 1.00 0.00 204 ALA B CA 8
ATOM 13534 C C . ALA B 1 4 ? -1.894 14.122 -3.226 1.00 0.00 204 ALA B C 8
ATOM 13535 O O . ALA B 1 4 ? -2.603 14.247 -2.228 1.00 0.00 204 ALA B O 8
ATOM 13542 N N . THR B 1 5 ? -1.815 13.018 -3.955 1.00 0.00 205 THR B N 8
ATOM 13543 C CA . THR B 1 5 ? -2.588 11.838 -3.613 1.00 0.00 205 THR B CA 8
ATOM 13544 C C . THR B 1 5 ? -1.822 10.569 -3.995 1.00 0.00 205 THR B C 8
ATOM 13545 O O . THR B 1 5 ? -0.906 10.616 -4.814 1.00 0.00 205 THR B O 8
ATOM 13556 N N . TYR B 1 6 ? -2.226 9.466 -3.384 1.00 0.00 206 TYR B N 8
ATOM 13557 C CA . TYR B 1 6 ? -1.589 8.187 -3.649 1.00 0.00 206 TYR B CA 8
ATOM 13558 C C . TYR B 1 6 ? -2.629 7.073 -3.784 1.00 0.00 206 TYR B C 8
ATOM 13559 O O . TYR B 1 6 ? -3.665 7.103 -3.120 1.00 0.00 206 TYR B O 8
ATOM 13577 N N . THR B 1 7 ? -2.318 6.117 -4.646 1.00 0.00 207 THR B N 8
ATOM 13578 C CA . THR B 1 7 ? -3.213 4.995 -4.875 1.00 0.00 207 THR B CA 8
ATOM 13579 C C . THR B 1 7 ? -2.492 3.673 -4.606 1.00 0.00 207 THR B C 8
ATOM 13580 O O . THR B 1 7 ? -1.634 3.261 -5.384 1.00 0.00 207 THR B O 8
ATOM 13591 N N . VAL B 1 8 ? -2.866 3.047 -3.500 1.00 0.00 208 VAL B N 8
ATOM 13592 C CA . VAL B 1 8 ? -2.266 1.779 -3.118 1.00 0.00 208 VAL B CA 8
ATOM 13593 C C . VAL B 1 8 ? -3.221 0.639 -3.477 1.00 0.00 208 VAL B C 8
ATOM 13594 O O . VAL B 1 8 ? -4.330 0.564 -2.950 1.00 0.00 208 VAL B O 8
ATOM 13607 N N . THR B 1 9 ? -2.755 -0.221 -4.371 1.00 0.00 209 THR B N 8
ATOM 13608 C CA . THR B 1 9 ? -3.555 -1.354 -4.805 1.00 0.00 209 THR B CA 8
ATOM 13609 C C . THR B 1 9 ? -3.073 -2.638 -4.127 1.00 0.00 209 THR B C 8
ATOM 13610 O O . THR B 1 9 ? -1.877 -2.811 -3.896 1.00 0.00 209 THR B O 8
ATOM 13621 N N . VAL B 1 10 ? -4.029 -3.505 -3.826 1.00 0.00 210 VAL B N 8
ATOM 13622 C CA . VAL B 1 10 ? -3.717 -4.768 -3.178 1.00 0.00 210 VAL B CA 8
ATOM 13623 C C . VAL B 1 10 ? -4.592 -5.872 -3.775 1.00 0.00 210 VAL B C 8
ATOM 13624 O O . VAL B 1 10 ? -5.813 -5.851 -3.624 1.00 0.00 210 VAL B O 8
ATOM 13637 N N . THR B 1 11 ? -3.935 -6.810 -4.441 1.00 0.00 211 THR B N 8
ATOM 13638 C CA . THR B 1 11 ? -4.637 -7.920 -5.061 1.00 0.00 211 THR B CA 8
ATOM 13639 C C . THR B 1 11 ? -4.014 -9.250 -4.635 1.00 0.00 211 THR B C 8
ATOM 13640 O O . THR B 1 11 ? -2.791 -9.376 -4.573 1.00 0.00 211 THR B O 8
ATOM 13651 N N . ASN B 1 12 ? -4.882 -10.211 -4.353 1.00 0.00 212 ASN B N 8
ATOM 13652 C CA . ASN B 1 12 ? -4.432 -11.528 -3.935 1.00 0.00 212 ASN B CA 8
ATOM 13653 C C . ASN B 1 12 ? -4.415 -12.464 -5.145 1.00 0.00 212 ASN B C 8
ATOM 13654 O O . ASN B 1 12 ? -5.441 -12.665 -5.793 1.00 0.00 212 ASN B O 8
ATOM 13665 N N . ASN B 1 13 ? -3.239 -13.012 -5.412 1.00 0.00 213 ASN B N 8
ATOM 13666 C CA . ASN B 1 13 ? -3.075 -13.922 -6.533 1.00 0.00 213 ASN B CA 8
ATOM 13667 C C . ASN B 1 13 ? -3.594 -15.306 -6.140 1.00 0.00 213 ASN B C 8
ATOM 13668 O O . ASN B 1 13 ? -3.827 -16.154 -7.000 1.00 0.00 213 ASN B O 8
ATOM 13679 N N . SER B 1 14 ? -3.760 -15.494 -4.839 1.00 0.00 214 SER B N 8
ATOM 13680 C CA . SER B 1 14 ? -4.247 -16.761 -4.321 1.00 0.00 214 SER B CA 8
ATOM 13681 C C . SER B 1 14 ? -5.774 -16.806 -4.400 1.00 0.00 214 SER B C 8
ATOM 13682 O O . SER B 1 14 ? -6.356 -17.863 -4.642 1.00 0.00 214 SER B O 8
ATOM 13690 N N . ASN B 1 15 ? -6.380 -15.647 -4.190 1.00 0.00 215 ASN B N 8
ATOM 13691 C CA . ASN B 1 15 ? -7.829 -15.541 -4.235 1.00 0.00 215 ASN B CA 8
ATOM 13692 C C . ASN B 1 15 ? -8.241 -14.767 -5.489 1.00 0.00 215 ASN B C 8
ATOM 13693 O O . ASN B 1 15 ? -9.424 -14.689 -5.813 1.00 0.00 215 ASN B O 8
ATOM 13704 N N . GLY B 1 16 ? -7.241 -14.214 -6.159 1.00 0.00 216 GLY B N 8
ATOM 13705 C CA . GLY B 1 16 ? -7.485 -13.449 -7.370 1.00 0.00 216 GLY B CA 8
ATOM 13706 C C . GLY B 1 16 ? -8.350 -12.222 -7.078 1.00 0.00 216 GLY B C 8
ATOM 13707 O O . GLY B 1 16 ? -8.909 -11.620 -7.994 1.00 0.00 216 GLY B O 8
ATOM 13711 N N . VAL B 1 17 ? -8.434 -11.887 -5.799 1.00 0.00 217 VAL B N 8
ATOM 13712 C CA . VAL B 1 17 ? -9.222 -10.742 -5.375 1.00 0.00 217 VAL B CA 8
ATOM 13713 C C . VAL B 1 17 ? -8.360 -9.480 -5.447 1.00 0.00 217 VAL B C 8
ATOM 13714 O O . VAL B 1 17 ? -7.276 -9.430 -4.866 1.00 0.00 217 VAL B O 8
ATOM 13727 N N . SER B 1 18 ? -8.873 -8.491 -6.163 1.00 0.00 218 SER B N 8
ATOM 13728 C CA . SER B 1 18 ? -8.164 -7.232 -6.317 1.00 0.00 218 SER B CA 8
ATOM 13729 C C . SER B 1 18 ? -8.905 -6.119 -5.574 1.00 0.00 218 SER B C 8
ATOM 13730 O O . SER B 1 18 ? -10.133 -6.120 -5.512 1.00 0.00 218 SER B O 8
ATOM 13738 N N . VAL B 1 19 ? -8.126 -5.197 -5.027 1.00 0.00 219 VAL B N 8
ATOM 13739 C CA . VAL B 1 19 ? -8.693 -4.081 -4.290 1.00 0.00 219 VAL B CA 8
ATOM 13740 C C . VAL B 1 19 ? -7.736 -2.889 -4.361 1.00 0.00 219 VAL B C 8
ATOM 13741 O O . VAL B 1 19 ? -6.556 -3.016 -4.037 1.00 0.00 219 VAL B O 8
ATOM 13754 N N . ASP B 1 20 ? -8.279 -1.758 -4.787 1.00 0.00 220 ASP B N 8
ATOM 13755 C CA . ASP B 1 20 ? -7.488 -0.546 -4.904 1.00 0.00 220 ASP B CA 8
ATOM 13756 C C . ASP B 1 20 ? -8.062 0.525 -3.975 1.00 0.00 220 ASP B C 8
ATOM 13757 O O . ASP B 1 20 ? -9.273 0.586 -3.765 1.00 0.00 220 ASP B O 8
ATOM 13766 N N . TYR B 1 21 ? -7.166 1.343 -3.441 1.00 0.00 221 TYR B N 8
ATOM 13767 C CA . TYR B 1 21 ? -7.569 2.408 -2.538 1.00 0.00 221 TYR B CA 8
ATOM 13768 C C . TYR B 1 21 ? -6.753 3.678 -2.790 1.00 0.00 221 TYR B C 8
ATOM 13769 O O . TYR B 1 21 ? -5.524 3.635 -2.818 1.00 0.00 221 TYR B O 8
ATOM 13787 N N . GLU B 1 22 ? -7.470 4.778 -2.967 1.00 0.00 222 GLU B N 8
ATOM 13788 C CA . GLU B 1 22 ? -6.828 6.058 -3.216 1.00 0.00 222 GLU B CA 8
ATOM 13789 C C . GLU B 1 22 ? -6.780 6.886 -1.930 1.00 0.00 222 GLU B C 8
ATOM 13790 O O . GLU B 1 22 ? -7.819 7.268 -1.394 1.00 0.00 222 GLU B O 8
ATOM 13802 N N . THR B 1 23 ? -5.563 7.138 -1.471 1.00 0.00 223 THR B N 8
ATOM 13803 C CA . THR B 1 23 ? -5.366 7.914 -0.259 1.00 0.00 223 THR B CA 8
ATOM 13804 C C . THR B 1 23 ? -4.213 8.904 -0.441 1.00 0.00 223 THR B C 8
ATOM 13805 O O . THR B 1 23 ? -3.267 8.632 -1.177 1.00 0.00 223 THR B O 8
ATOM 13816 N N . GLU B 1 24 ? -4.332 10.033 0.242 1.00 0.00 224 GLU B N 8
ATOM 13817 C CA . GLU B 1 24 ? -3.313 11.065 0.166 1.00 0.00 224 GLU B CA 8
ATOM 13818 C C . GLU B 1 24 ? -2.476 11.082 1.447 1.00 0.00 224 GLU B C 8
ATOM 13819 O O . GLU B 1 24 ? -2.856 11.715 2.431 1.00 0.00 224 GLU B O 8
ATOM 13831 N N . THR B 1 25 ? -1.355 10.379 1.393 1.00 0.00 225 THR B N 8
ATOM 13832 C CA . THR B 1 25 ? -0.463 10.304 2.538 1.00 0.00 225 THR B CA 8
ATOM 13833 C C . THR B 1 25 ? 0.988 10.511 2.097 1.00 0.00 225 THR B C 8
ATOM 13834 O O . THR B 1 25 ? 1.557 9.666 1.407 1.00 0.00 225 THR B O 8
ATOM 13845 N N . PRO B 1 26 ? 1.560 11.669 2.524 1.00 0.00 226 PRO B N 8
ATOM 13846 C CA . PRO B 1 26 ? 2.932 11.997 2.181 1.00 0.00 226 PRO B CA 8
ATOM 13847 C C . PRO B 1 26 ? 3.918 11.166 3.005 1.00 0.00 226 PRO B C 8
ATOM 13848 O O . PRO B 1 26 ? 4.340 10.092 2.578 1.00 0.00 226 PRO B O 8
ATOM 13859 N N . MET B 1 27 ? 4.254 11.693 4.174 1.00 0.00 227 MET B N 8
ATOM 13860 C CA . MET B 1 27 ? 5.181 11.013 5.062 1.00 0.00 227 MET B CA 8
ATOM 13861 C C . MET B 1 27 ? 4.515 9.813 5.735 1.00 0.00 227 MET B C 8
ATOM 13862 O O . MET B 1 27 ? 5.183 8.840 6.081 1.00 0.00 227 MET B O 8
ATOM 13876 N N . THR B 1 28 ? 3.204 9.920 5.902 1.00 0.00 228 THR B N 8
ATOM 13877 C CA . THR B 1 28 ? 2.440 8.854 6.528 1.00 0.00 228 THR B CA 8
ATOM 13878 C C . THR B 1 28 ? 2.728 7.518 5.842 1.00 0.00 228 THR B C 8
ATOM 13879 O O . THR B 1 28 ? 2.711 6.469 6.486 1.00 0.00 228 THR B O 8
ATOM 13890 N N . LEU B 1 29 ? 2.985 7.598 4.545 1.00 0.00 229 LEU B N 8
ATOM 13891 C CA . LEU B 1 29 ? 3.276 6.406 3.764 1.00 0.00 229 LEU B CA 8
ATOM 13892 C C . LEU B 1 29 ? 4.452 5.661 4.399 1.00 0.00 229 LEU B C 8
ATOM 13893 O O . LEU B 1 29 ? 4.488 4.432 4.396 1.00 0.00 229 LEU B O 8
ATOM 13909 N N . LEU B 1 30 ? 5.386 6.438 4.928 1.00 0.00 230 LEU B N 8
ATOM 13910 C CA . LEU B 1 30 ? 6.562 5.867 5.565 1.00 0.00 230 LEU B CA 8
ATOM 13911 C C . LEU B 1 30 ? 6.190 5.383 6.969 1.00 0.00 230 LEU B C 8
ATOM 13912 O O . LEU B 1 30 ? 6.838 4.491 7.513 1.00 0.00 230 LEU B O 8
ATOM 13928 N N . VAL B 1 31 ? 5.151 5.995 7.515 1.00 0.00 231 VAL B N 8
ATOM 13929 C CA . VAL B 1 31 ? 4.686 5.640 8.845 1.00 0.00 231 VAL B CA 8
ATOM 13930 C C . VAL B 1 31 ? 4.164 4.202 8.830 1.00 0.00 231 VAL B C 8
ATOM 13931 O O . VAL B 1 31 ? 3.419 3.817 7.929 1.00 0.00 231 VAL B O 8
ATOM 13944 N N . PRO B 1 32 ? 4.584 3.427 9.865 1.00 0.00 232 PRO B N 8
ATOM 13945 C CA . PRO B 1 32 ? 4.167 2.040 9.979 1.00 0.00 232 PRO B CA 8
ATOM 13946 C C . PRO B 1 32 ? 2.714 1.941 10.451 1.00 0.00 232 PRO B C 8
ATOM 13947 O O . PRO B 1 32 ? 1.955 1.108 9.961 1.00 0.00 232 PRO B O 8
ATOM 13958 N N . GLU B 1 33 ? 2.374 2.804 11.397 1.00 0.00 233 GLU B N 8
ATOM 13959 C CA . GLU B 1 33 ? 1.027 2.825 11.940 1.00 0.00 233 GLU B CA 8
ATOM 13960 C C . GLU B 1 33 ? 0.014 3.138 10.837 1.00 0.00 233 GLU B C 8
ATOM 13961 O O . GLU B 1 33 ? -1.095 2.606 10.837 1.00 0.00 233 GLU B O 8
ATOM 13973 N N . VAL B 1 34 ? 0.431 4.002 9.923 1.00 0.00 234 VAL B N 8
ATOM 13974 C CA . VAL B 1 34 ? -0.425 4.392 8.815 1.00 0.00 234 VAL B CA 8
ATOM 13975 C C . VAL B 1 34 ? -0.344 3.333 7.715 1.00 0.00 234 VAL B C 8
ATOM 13976 O O . VAL B 1 34 ? -1.366 2.918 7.172 1.00 0.00 234 VAL B O 8
ATOM 13989 N N . ALA B 1 35 ? 0.881 2.925 7.418 1.00 0.00 235 ALA B N 8
ATOM 13990 C CA . ALA B 1 35 ? 1.109 1.923 6.392 1.00 0.00 235 ALA B CA 8
ATOM 13991 C C . ALA B 1 35 ? 0.488 0.596 6.835 1.00 0.00 235 ALA B C 8
ATOM 13992 O O . ALA B 1 35 ? -0.191 -0.068 6.053 1.00 0.00 235 ALA B O 8
ATOM 13999 N N . ALA B 1 36 ? 0.743 0.250 8.088 1.00 0.00 236 ALA B N 8
ATOM 14000 C CA . ALA B 1 36 ? 0.216 -0.986 8.645 1.00 0.00 236 ALA B CA 8
ATOM 14001 C C . ALA B 1 36 ? -1.304 -1.009 8.477 1.00 0.00 236 ALA B C 8
ATOM 14002 O O . ALA B 1 36 ? -1.867 -2.003 8.019 1.00 0.00 236 ALA B O 8
ATOM 14009 N N . GLU B 1 37 ? -1.926 0.098 8.855 1.00 0.00 237 GLU B N 8
ATOM 14010 C CA . GLU B 1 37 ? -3.371 0.217 8.751 1.00 0.00 237 GLU B CA 8
ATOM 14011 C C . GLU B 1 37 ? -3.799 0.223 7.283 1.00 0.00 237 GLU B C 8
ATOM 14012 O O . GLU B 1 37 ? -4.853 -0.309 6.938 1.00 0.00 237 GLU B O 8
ATOM 14024 N N . VAL B 1 38 ? -2.959 0.830 6.457 1.00 0.00 238 VAL B N 8
ATOM 14025 C CA . VAL B 1 38 ? -3.237 0.913 5.033 1.00 0.00 238 VAL B CA 8
ATOM 14026 C C . VAL B 1 38 ? -3.186 -0.491 4.426 1.00 0.00 238 VAL B C 8
ATOM 14027 O O . VAL B 1 38 ? -4.112 -0.904 3.729 1.00 0.00 238 VAL B O 8
ATOM 14040 N N . ILE B 1 39 ? -2.094 -1.184 4.713 1.00 0.00 239 ILE B N 8
ATOM 14041 C CA . ILE B 1 39 ? -1.909 -2.534 4.203 1.00 0.00 239 ILE B CA 8
ATOM 14042 C C . ILE B 1 39 ? -3.019 -3.436 4.746 1.00 0.00 239 ILE B C 8
ATOM 14043 O O . ILE B 1 39 ? -3.678 -4.141 3.985 1.00 0.00 239 ILE B O 8
ATOM 14059 N N . LYS B 1 40 ? -3.191 -3.383 6.059 1.00 0.00 240 LYS B N 8
ATOM 14060 C CA . LYS B 1 40 ? -4.210 -4.187 6.713 1.00 0.00 240 LYS B CA 8
ATOM 14061 C C . LYS B 1 40 ? -5.590 -3.771 6.199 1.00 0.00 240 LYS B C 8
ATOM 14062 O O . LYS B 1 40 ? -6.430 -4.622 5.908 1.00 0.00 240 LYS B O 8
ATOM 14081 N N . ASP B 1 41 ? -5.780 -2.464 6.102 1.00 0.00 241 ASP B N 8
ATOM 14082 C CA . ASP B 1 41 ? -7.044 -1.925 5.628 1.00 0.00 241 ASP B CA 8
ATOM 14083 C C . ASP B 1 41 ? -7.337 -2.478 4.233 1.00 0.00 241 ASP B C 8
ATOM 14084 O O . ASP B 1 41 ? -8.459 -2.899 3.951 1.00 0.00 241 ASP B O 8
ATOM 14093 N N . LEU B 1 42 ? -6.311 -2.460 3.396 1.00 0.00 242 LEU B N 8
ATOM 14094 C CA . LEU B 1 42 ? -6.445 -2.955 2.035 1.00 0.00 242 LEU B CA 8
ATOM 14095 C C . LEU B 1 42 ? -6.804 -4.442 2.072 1.00 0.00 242 LEU B C 8
ATOM 14096 O O . LEU B 1 42 ? -7.775 -4.866 1.447 1.00 0.00 242 LEU B O 8
ATOM 14112 N N . VAL B 1 43 ? -5.999 -5.195 2.810 1.00 0.00 243 VAL B N 8
ATOM 14113 C CA . VAL B 1 43 ? -6.220 -6.625 2.935 1.00 0.00 243 VAL B CA 8
ATOM 14114 C C . VAL B 1 43 ? -7.588 -6.872 3.572 1.00 0.00 243 VAL B C 8
ATOM 14115 O O . VAL B 1 43 ? -8.343 -7.730 3.117 1.00 0.00 243 VAL B O 8
ATOM 14128 N N . ASN B 1 44 ? -7.868 -6.104 4.615 1.00 0.00 244 ASN B N 8
ATOM 14129 C CA . ASN B 1 44 ? -9.132 -6.229 5.320 1.00 0.00 244 ASN B CA 8
ATOM 14130 C C . ASN B 1 44 ? -10.283 -6.056 4.326 1.00 0.00 244 ASN B C 8
ATOM 14131 O O . ASN B 1 44 ? -11.296 -6.747 4.418 1.00 0.00 244 ASN B O 8
ATOM 14142 N N . THR B 1 45 ? -10.088 -5.130 3.398 1.00 0.00 245 THR B N 8
ATOM 14143 C CA . THR B 1 45 ? -11.097 -4.858 2.389 1.00 0.00 245 THR B CA 8
ATOM 14144 C C . THR B 1 45 ? -11.124 -5.977 1.346 1.00 0.00 245 THR B C 8
ATOM 14145 O O . THR B 1 45 ? -12.191 -6.362 0.870 1.00 0.00 245 THR B O 8
ATOM 14156 N N . VAL B 1 46 ? -9.938 -6.469 1.022 1.00 0.00 246 VAL B N 8
ATOM 14157 C CA . VAL B 1 46 ? -9.811 -7.537 0.045 1.00 0.00 246 VAL B CA 8
ATOM 14158 C C . VAL B 1 46 ? -10.555 -8.775 0.549 1.00 0.00 246 VAL B C 8
ATOM 14159 O O . VAL B 1 46 ? -11.291 -9.411 -0.203 1.00 0.00 246 VAL B O 8
ATOM 14172 N N . ARG B 1 47 ? -10.338 -9.079 1.821 1.00 0.00 247 ARG B N 8
ATOM 14173 C CA . ARG B 1 47 ? -10.979 -10.230 2.435 1.00 0.00 247 ARG B CA 8
ATOM 14174 C C . ARG B 1 47 ? -12.461 -9.943 2.679 1.00 0.00 247 ARG B C 8
ATOM 14175 O O . ARG B 1 47 ? -13.278 -10.862 2.706 1.00 0.00 247 ARG B O 8
ATOM 14196 N N . SER B 1 48 ? -12.764 -8.664 2.853 1.00 0.00 248 SER B N 8
ATOM 14197 C CA . SER B 1 48 ? -14.134 -8.246 3.096 1.00 0.00 248 SER B CA 8
ATOM 14198 C C . SER B 1 48 ? -15.044 -8.764 1.980 1.00 0.00 248 SER B C 8
ATOM 14199 O O . SER B 1 48 ? -16.179 -9.166 2.237 1.00 0.00 248 SER B O 8
ATOM 14207 N N . TYR B 1 49 ? -14.513 -8.737 0.767 1.00 0.00 249 TYR B N 8
ATOM 14208 C CA . TYR B 1 49 ? -15.264 -9.199 -0.388 1.00 0.00 249 TYR B CA 8
ATOM 14209 C C . TYR B 1 49 ? -15.363 -10.725 -0.404 1.00 0.00 249 TYR B C 8
ATOM 14210 O O . TYR B 1 49 ? -16.272 -11.286 -1.015 1.00 0.00 249 TYR B O 8
ATOM 14228 N N . ASP B 1 50 ? -14.417 -11.355 0.276 1.00 0.00 250 ASP B N 8
ATOM 14229 C CA . ASP B 1 50 ? -14.386 -12.806 0.349 1.00 0.00 250 ASP B CA 8
ATOM 14230 C C . ASP B 1 50 ? -15.697 -13.309 0.953 1.00 0.00 250 ASP B C 8
ATOM 14231 O O . ASP B 1 50 ? -16.252 -14.308 0.495 1.00 0.00 250 ASP B O 8
ATOM 14240 N N . THR B 1 51 ? -16.156 -12.597 1.971 1.00 0.00 251 THR B N 8
ATOM 14241 C CA . THR B 1 51 ? -17.393 -12.959 2.641 1.00 0.00 251 THR B CA 8
ATOM 14242 C C . THR B 1 51 ? -18.352 -11.767 2.673 1.00 0.00 251 THR B C 8
ATOM 14243 O O . THR B 1 51 ? -18.015 -10.682 2.203 1.00 0.00 251 THR B O 8
ATOM 14254 N N . GLU B 1 52 ? -19.529 -12.010 3.231 1.00 0.00 252 GLU B N 8
ATOM 14255 C CA . GLU B 1 52 ? -20.538 -10.971 3.330 1.00 0.00 252 GLU B CA 8
ATOM 14256 C C . GLU B 1 52 ? -20.442 -10.264 4.684 1.00 0.00 252 GLU B C 8
ATOM 14257 O O . GLU B 1 52 ? -21.444 -10.108 5.380 1.00 0.00 252 GLU B O 8
ATOM 14269 N N . ASN B 1 53 ? -19.227 -9.854 5.015 1.00 0.00 253 ASN B N 8
ATOM 14270 C CA . ASN B 1 53 ? -18.986 -9.167 6.272 1.00 0.00 253 ASN B CA 8
ATOM 14271 C C . ASN B 1 53 ? -18.883 -7.662 6.015 1.00 0.00 253 ASN B C 8
ATOM 14272 O O . ASN B 1 53 ? -18.304 -7.238 5.016 1.00 0.00 253 ASN B O 8
ATOM 14283 N N . GLU B 1 54 ? -19.452 -6.895 6.934 1.00 0.00 254 GLU B N 8
ATOM 14284 C CA . GLU B 1 54 ? -19.430 -5.447 6.818 1.00 0.00 254 GLU B CA 8
ATOM 14285 C C . GLU B 1 54 ? -19.626 -5.028 5.360 1.00 0.00 254 GLU B C 8
ATOM 14286 O O . GLU B 1 54 ? -20.141 -5.799 4.553 1.00 0.00 254 GLU B O 8
ATOM 14298 N N . HIS B 1 55 ? -19.202 -3.807 5.068 1.00 0.00 255 HIS B N 8
ATOM 14299 C CA . HIS B 1 55 ? -19.323 -3.276 3.721 1.00 0.00 255 HIS B CA 8
ATOM 14300 C C . HIS B 1 55 ? -18.079 -2.453 3.379 1.00 0.00 255 HIS B C 8
ATOM 14301 O O . HIS B 1 55 ? -17.280 -2.134 4.260 1.00 0.00 255 HIS B O 8
ATOM 14315 N N . ASP B 1 56 ? -17.953 -2.134 2.100 1.00 0.00 256 ASP B N 8
ATOM 14316 C CA . ASP B 1 56 ? -16.819 -1.355 1.631 1.00 0.00 256 ASP B CA 8
ATOM 14317 C C . ASP B 1 56 ? -17.168 0.133 1.693 1.00 0.00 256 ASP B C 8
ATOM 14318 O O . ASP B 1 56 ? -18.303 0.520 1.422 1.00 0.00 256 ASP B O 8
ATOM 14327 N N . VAL B 1 57 ? -16.171 0.928 2.053 1.00 0.00 257 VAL B N 8
ATOM 14328 C CA . VAL B 1 57 ? -16.358 2.365 2.155 1.00 0.00 257 VAL B CA 8
ATOM 14329 C C . VAL B 1 57 ? -15.837 3.034 0.880 1.00 0.00 257 VAL B C 8
ATOM 14330 O O . VAL B 1 57 ? -14.690 2.825 0.489 1.00 0.00 257 VAL B O 8
ATOM 14343 N N . CYS B 1 58 ? -16.707 3.824 0.267 1.00 0.00 258 CYS B N 8
ATOM 14344 C CA . CYS B 1 58 ? -16.350 4.524 -0.955 1.00 0.00 258 CYS B CA 8
ATOM 14345 C C . CYS B 1 58 ? -15.288 5.572 -0.615 1.00 0.00 258 CYS B C 8
ATOM 14346 O O . CYS B 1 58 ? -15.595 6.758 -0.503 1.00 0.00 258 CYS B O 8
ATOM 14354 N N . GLY B 1 59 ? -14.061 5.095 -0.460 1.00 0.00 259 GLY B N 8
ATOM 14355 C CA . GLY B 1 59 ? -12.953 5.976 -0.135 1.00 0.00 259 GLY B CA 8
ATOM 14356 C C . GLY B 1 59 ? -13.390 7.073 0.837 1.00 0.00 259 GLY B C 8
ATOM 14357 O O . GLY B 1 59 ? -13.758 8.169 0.417 1.00 0.00 259 GLY B O 8
ATOM 14361 N N . TRP B 1 60 ? -13.335 6.740 2.118 1.00 0.00 260 TRP B N 8
ATOM 14362 C CA . TRP B 1 60 ? -13.722 7.683 3.154 1.00 0.00 260 TRP B CA 8
ATOM 14363 C C . TRP B 1 60 ? -13.825 6.918 4.475 1.00 0.00 260 TRP B C 8
ATOM 14364 O O . TRP B 1 60 ? -13.210 7.303 5.468 1.00 0.00 260 TRP B O 8
ATOM 14385 N N . MET A 1 1 ? -0.538 -22.322 -10.928 1.00 0.00 1 MET A N 9
ATOM 14386 C CA . MET A 1 1 ? -1.893 -22.843 -10.923 1.00 0.00 1 MET A CA 9
ATOM 14387 C C . MET A 1 1 ? -2.712 -22.233 -9.783 1.00 0.00 1 MET A C 9
ATOM 14388 O O . MET A 1 1 ? -3.842 -21.794 -9.991 1.00 0.00 1 MET A O 9
ATOM 14402 N N . GLY A 1 2 ? -2.109 -22.225 -8.603 1.00 0.00 2 GLY A N 9
ATOM 14403 C CA . GLY A 1 2 ? -2.767 -21.677 -7.430 1.00 0.00 2 GLY A CA 9
ATOM 14404 C C . GLY A 1 2 ? -1.766 -21.448 -6.295 1.00 0.00 2 GLY A C 9
ATOM 14405 O O . GLY A 1 2 ? -1.711 -22.227 -5.346 1.00 0.00 2 GLY A O 9
ATOM 14409 N N . LYS A 1 3 ? -0.999 -20.377 -6.433 1.00 0.00 3 LYS A N 9
ATOM 14410 C CA . LYS A 1 3 ? -0.003 -20.036 -5.431 1.00 0.00 3 LYS A CA 9
ATOM 14411 C C . LYS A 1 3 ? -0.537 -18.905 -4.551 1.00 0.00 3 LYS A C 9
ATOM 14412 O O . LYS A 1 3 ? -1.541 -18.278 -4.882 1.00 0.00 3 LYS A O 9
ATOM 14431 N N . ALA A 1 4 ? 0.159 -18.678 -3.447 1.00 0.00 4 ALA A N 9
ATOM 14432 C CA . ALA A 1 4 ? -0.233 -17.634 -2.516 1.00 0.00 4 ALA A CA 9
ATOM 14433 C C . ALA A 1 4 ? 0.744 -16.463 -2.630 1.00 0.00 4 ALA A C 9
ATOM 14434 O O . ALA A 1 4 ? 1.789 -16.454 -1.979 1.00 0.00 4 ALA A O 9
ATOM 14441 N N . THR A 1 5 ? 0.372 -15.501 -3.462 1.00 0.00 5 THR A N 9
ATOM 14442 C CA . THR A 1 5 ? 1.204 -14.327 -3.669 1.00 0.00 5 THR A CA 9
ATOM 14443 C C . THR A 1 5 ? 0.342 -13.064 -3.706 1.00 0.00 5 THR A C 9
ATOM 14444 O O . THR A 1 5 ? -0.848 -13.127 -4.010 1.00 0.00 5 THR A O 9
ATOM 14455 N N . TYR A 1 6 ? 0.976 -11.944 -3.393 1.00 0.00 6 TYR A N 9
ATOM 14456 C CA . TYR A 1 6 ? 0.283 -10.667 -3.387 1.00 0.00 6 TYR A CA 9
ATOM 14457 C C . TYR A 1 6 ? 1.118 -9.586 -4.077 1.00 0.00 6 TYR A C 9
ATOM 14458 O O . TYR A 1 6 ? 2.333 -9.524 -3.896 1.00 0.00 6 TYR A O 9
ATOM 14476 N N . THR A 1 7 ? 0.432 -8.761 -4.855 1.00 0.00 7 THR A N 9
ATOM 14477 C CA . THR A 1 7 ? 1.095 -7.686 -5.573 1.00 0.00 7 THR A CA 9
ATOM 14478 C C . THR A 1 7 ? 0.597 -6.326 -5.077 1.00 0.00 7 THR A C 9
ATOM 14479 O O . THR A 1 7 ? -0.583 -6.006 -5.214 1.00 0.00 7 THR A O 9
ATOM 14490 N N . VAL A 1 8 ? 1.522 -5.565 -4.512 1.00 0.00 8 VAL A N 9
ATOM 14491 C CA . VAL A 1 8 ? 1.192 -4.248 -3.994 1.00 0.00 8 VAL A CA 9
ATOM 14492 C C . VAL A 1 8 ? 1.651 -3.182 -4.992 1.00 0.00 8 VAL A C 9
ATOM 14493 O O . VAL A 1 8 ? 2.804 -3.186 -5.423 1.00 0.00 8 VAL A O 9
ATOM 14506 N N . THR A 1 9 ? 0.727 -2.295 -5.331 1.00 0.00 9 THR A N 9
ATOM 14507 C CA . THR A 1 9 ? 1.023 -1.227 -6.269 1.00 0.00 9 THR A CA 9
ATOM 14508 C C . THR A 1 9 ? 0.825 0.137 -5.606 1.00 0.00 9 THR A C 9
ATOM 14509 O O . THR A 1 9 ? -0.253 0.431 -5.093 1.00 0.00 9 THR A O 9
ATOM 14520 N N . VAL A 1 10 ? 1.884 0.934 -5.636 1.00 0.00 10 VAL A N 9
ATOM 14521 C CA . VAL A 1 10 ? 1.839 2.259 -5.043 1.00 0.00 10 VAL A CA 9
ATOM 14522 C C . VAL A 1 10 ? 2.163 3.303 -6.114 1.00 0.00 10 VAL A C 9
ATOM 14523 O O . VAL A 1 10 ? 3.253 3.295 -6.684 1.00 0.00 10 VAL A O 9
ATOM 14536 N N . THR A 1 11 ? 1.196 4.176 -6.355 1.00 0.00 11 THR A N 9
ATOM 14537 C CA . THR A 1 11 ? 1.365 5.224 -7.347 1.00 0.00 11 THR A CA 9
ATOM 14538 C C . THR A 1 11 ? 1.175 6.600 -6.706 1.00 0.00 11 THR A C 9
ATOM 14539 O O . THR A 1 11 ? 0.303 6.780 -5.857 1.00 0.00 11 THR A O 9
ATOM 14550 N N . ASN A 1 12 ? 2.005 7.539 -7.138 1.00 0.00 12 ASN A N 9
ATOM 14551 C CA . ASN A 1 12 ? 1.941 8.893 -6.618 1.00 0.00 12 ASN A CA 9
ATOM 14552 C C . ASN A 1 12 ? 1.195 9.783 -7.615 1.00 0.00 12 ASN A C 9
ATOM 14553 O O . ASN A 1 12 ? 1.776 10.240 -8.598 1.00 0.00 12 ASN A O 9
ATOM 14564 N N . ASN A 1 13 ? -0.078 10.003 -7.325 1.00 0.00 13 ASN A N 9
ATOM 14565 C CA . ASN A 1 13 ? -0.908 10.829 -8.185 1.00 0.00 13 ASN A CA 9
ATOM 14566 C C . ASN A 1 13 ? -0.277 12.217 -8.315 1.00 0.00 13 ASN A C 9
ATOM 14567 O O . ASN A 1 13 ? -0.640 12.987 -9.203 1.00 0.00 13 ASN A O 9
ATOM 14578 N N . SER A 1 14 ? 0.658 12.493 -7.417 1.00 0.00 14 SER A N 9
ATOM 14579 C CA . SER A 1 14 ? 1.344 13.774 -7.421 1.00 0.00 14 SER A CA 9
ATOM 14580 C C . SER A 1 14 ? 2.383 13.808 -8.543 1.00 0.00 14 SER A C 9
ATOM 14581 O O . SER A 1 14 ? 2.612 14.852 -9.153 1.00 0.00 14 SER A O 9
ATOM 14589 N N . ASN A 1 15 ? 2.987 12.653 -8.782 1.00 0.00 15 ASN A N 9
ATOM 14590 C CA . ASN A 1 15 ? 3.998 12.536 -9.819 1.00 0.00 15 ASN A CA 9
ATOM 14591 C C . ASN A 1 15 ? 3.453 11.675 -10.961 1.00 0.00 15 ASN A C 9
ATOM 14592 O O . ASN A 1 15 ? 4.116 11.501 -11.982 1.00 0.00 15 ASN A O 9
ATOM 14603 N N . GLY A 1 16 ? 2.252 11.159 -10.750 1.00 0.00 16 GLY A N 9
ATOM 14604 C CA . GLY A 1 16 ? 1.611 10.320 -11.748 1.00 0.00 16 GLY A CA 9
ATOM 14605 C C . GLY A 1 16 ? 2.432 9.056 -12.010 1.00 0.00 16 GLY A C 9
ATOM 14606 O O . GLY A 1 16 ? 2.174 8.332 -12.971 1.00 0.00 16 GLY A O 9
ATOM 14610 N N . VAL A 1 17 ? 3.403 8.827 -11.138 1.00 0.00 17 VAL A N 9
ATOM 14611 C CA . VAL A 1 17 ? 4.262 7.662 -11.263 1.00 0.00 17 VAL A CA 9
ATOM 14612 C C . VAL A 1 17 ? 3.642 6.492 -10.498 1.00 0.00 17 VAL A C 9
ATOM 14613 O O . VAL A 1 17 ? 3.038 6.685 -9.444 1.00 0.00 17 VAL A O 9
ATOM 14626 N N . SER A 1 18 ? 3.812 5.304 -11.058 1.00 0.00 18 SER A N 9
ATOM 14627 C CA . SER A 1 18 ? 3.276 4.101 -10.442 1.00 0.00 18 SER A CA 9
ATOM 14628 C C . SER A 1 18 ? 4.411 3.126 -10.125 1.00 0.00 18 SER A C 9
ATOM 14629 O O . SER A 1 18 ? 5.483 3.199 -10.724 1.00 0.00 18 SER A O 9
ATOM 14637 N N . VAL A 1 19 ? 4.137 2.235 -9.183 1.00 0.00 19 VAL A N 9
ATOM 14638 C CA . VAL A 1 19 ? 5.121 1.246 -8.778 1.00 0.00 19 VAL A CA 9
ATOM 14639 C C . VAL A 1 19 ? 4.403 0.021 -8.210 1.00 0.00 19 VAL A C 9
ATOM 14640 O O . VAL A 1 19 ? 3.557 0.147 -7.326 1.00 0.00 19 VAL A O 9
ATOM 14653 N N . ASP A 1 20 ? 4.767 -1.138 -8.739 1.00 0.00 20 ASP A N 9
ATOM 14654 C CA . ASP A 1 20 ? 4.168 -2.385 -8.296 1.00 0.00 20 ASP A CA 9
ATOM 14655 C C . ASP A 1 20 ? 5.261 -3.301 -7.743 1.00 0.00 20 ASP A C 9
ATOM 14656 O O . ASP A 1 20 ? 6.388 -3.300 -8.237 1.00 0.00 20 ASP A O 9
ATOM 14665 N N . TYR A 1 21 ? 4.890 -4.063 -6.725 1.00 0.00 21 TYR A N 9
ATOM 14666 C CA . TYR A 1 21 ? 5.824 -4.984 -6.098 1.00 0.00 21 TYR A CA 9
ATOM 14667 C C . TYR A 1 21 ? 5.139 -6.305 -5.745 1.00 0.00 21 TYR A C 9
ATOM 14668 O O . TYR A 1 21 ? 4.106 -6.313 -5.077 1.00 0.00 21 TYR A O 9
ATOM 14686 N N . GLU A 1 22 ? 5.742 -7.390 -6.208 1.00 0.00 22 GLU A N 9
ATOM 14687 C CA . GLU A 1 22 ? 5.203 -8.715 -5.949 1.00 0.00 22 GLU A CA 9
ATOM 14688 C C . GLU A 1 22 ? 5.784 -9.280 -4.652 1.00 0.00 22 GLU A C 9
ATOM 14689 O O . GLU A 1 22 ? 6.976 -9.574 -4.578 1.00 0.00 22 GLU A O 9
ATOM 14701 N N . THR A 1 23 ? 4.916 -9.414 -3.660 1.00 0.00 23 THR A N 9
ATOM 14702 C CA . THR A 1 23 ? 5.328 -9.940 -2.370 1.00 0.00 23 THR A CA 9
ATOM 14703 C C . THR A 1 23 ? 4.276 -10.909 -1.828 1.00 0.00 23 THR A C 9
ATOM 14704 O O . THR A 1 23 ? 3.116 -10.538 -1.652 1.00 0.00 23 THR A O 9
ATOM 14715 N N . GLU A 1 24 ? 4.717 -12.133 -1.579 1.00 0.00 24 GLU A N 9
ATOM 14716 C CA . GLU A 1 24 ? 3.829 -13.158 -1.060 1.00 0.00 24 GLU A CA 9
ATOM 14717 C C . GLU A 1 24 ? 3.812 -13.123 0.469 1.00 0.00 24 GLU A C 9
ATOM 14718 O O . GLU A 1 24 ? 4.673 -13.716 1.116 1.00 0.00 24 GLU A O 9
ATOM 14730 N N . THR A 1 25 ? 2.822 -12.421 1.002 1.00 0.00 25 THR A N 9
ATOM 14731 C CA . THR A 1 25 ? 2.682 -12.301 2.443 1.00 0.00 25 THR A CA 9
ATOM 14732 C C . THR A 1 25 ? 1.231 -12.544 2.861 1.00 0.00 25 THR A C 9
ATOM 14733 O O . THR A 1 25 ? 0.340 -11.777 2.499 1.00 0.00 25 THR A O 9
ATOM 14744 N N . PRO A 1 26 ? 1.033 -13.644 3.636 1.00 0.00 26 PRO A N 9
ATOM 14745 C CA . PRO A 1 26 ? -0.296 -13.998 4.106 1.00 0.00 26 PRO A CA 9
ATOM 14746 C C . PRO A 1 26 ? -0.740 -13.074 5.242 1.00 0.00 26 PRO A C 9
ATOM 14747 O O . PRO A 1 26 ? -1.370 -12.046 5.000 1.00 0.00 26 PRO A O 9
ATOM 14758 N N . MET A 1 27 ? -0.395 -13.475 6.457 1.00 0.00 27 MET A N 9
ATOM 14759 C CA . MET A 1 27 ? -0.750 -12.695 7.631 1.00 0.00 27 MET A CA 9
ATOM 14760 C C . MET A 1 27 ? 0.120 -11.441 7.740 1.00 0.00 27 MET A C 9
ATOM 14761 O O . MET A 1 27 ? -0.314 -10.426 8.283 1.00 0.00 27 MET A O 9
ATOM 14775 N N . THR A 1 28 ? 1.332 -11.553 7.217 1.00 0.00 28 THR A N 9
ATOM 14776 C CA . THR A 1 28 ? 2.266 -10.441 7.248 1.00 0.00 28 THR A CA 9
ATOM 14777 C C . THR A 1 28 ? 1.603 -9.172 6.709 1.00 0.00 28 THR A C 9
ATOM 14778 O O . THR A 1 28 ? 2.042 -8.062 7.009 1.00 0.00 28 THR A O 9
ATOM 14789 N N . LEU A 1 29 ? 0.557 -9.377 5.922 1.00 0.00 29 LEU A N 9
ATOM 14790 C CA . LEU A 1 29 ? -0.170 -8.263 5.339 1.00 0.00 29 LEU A CA 9
ATOM 14791 C C . LEU A 1 29 ? -0.762 -7.404 6.457 1.00 0.00 29 LEU A C 9
ATOM 14792 O O . LEU A 1 29 ? -0.862 -6.185 6.323 1.00 0.00 29 LEU A O 9
ATOM 14808 N N . LEU A 1 30 ? -1.139 -8.072 7.537 1.00 0.00 30 LEU A N 9
ATOM 14809 C CA . LEU A 1 30 ? -1.718 -7.385 8.680 1.00 0.00 30 LEU A CA 9
ATOM 14810 C C . LEU A 1 30 ? -0.596 -6.816 9.551 1.00 0.00 30 LEU A C 9
ATOM 14811 O O . LEU A 1 30 ? -0.798 -5.839 10.269 1.00 0.00 30 LEU A O 9
ATOM 14827 N N . VAL A 1 31 ? 0.562 -7.453 9.457 1.00 0.00 31 VAL A N 9
ATOM 14828 C CA . VAL A 1 31 ? 1.717 -7.022 10.227 1.00 0.00 31 VAL A CA 9
ATOM 14829 C C . VAL A 1 31 ? 2.062 -5.579 9.857 1.00 0.00 31 VAL A C 9
ATOM 14830 O O . VAL A 1 31 ? 2.116 -5.233 8.678 1.00 0.00 31 VAL A O 9
ATOM 14843 N N . PRO A 1 32 ? 2.294 -4.755 10.913 1.00 0.00 32 PRO A N 9
ATOM 14844 C CA . PRO A 1 32 ? 2.633 -3.356 10.711 1.00 0.00 32 PRO A CA 9
ATOM 14845 C C . PRO A 1 32 ? 4.078 -3.206 10.232 1.00 0.00 32 PRO A C 9
ATOM 14846 O O . PRO A 1 32 ? 4.357 -2.424 9.326 1.00 0.00 32 PRO A O 9
ATOM 14857 N N . GLU A 1 33 ? 4.960 -3.967 10.866 1.00 0.00 33 GLU A N 9
ATOM 14858 C CA . GLU A 1 33 ? 6.369 -3.929 10.516 1.00 0.00 33 GLU A CA 9
ATOM 14859 C C . GLU A 1 33 ? 6.562 -4.303 9.044 1.00 0.00 33 GLU A C 9
ATOM 14860 O O . GLU A 1 33 ? 7.407 -3.729 8.360 1.00 0.00 33 GLU A O 9
ATOM 14872 N N . VAL A 1 34 ? 5.763 -5.264 8.602 1.00 0.00 34 VAL A N 9
ATOM 14873 C CA . VAL A 1 34 ? 5.836 -5.721 7.225 1.00 0.00 34 VAL A CA 9
ATOM 14874 C C . VAL A 1 34 ? 5.083 -4.738 6.325 1.00 0.00 34 VAL A C 9
ATOM 14875 O O . VAL A 1 34 ? 5.563 -4.383 5.250 1.00 0.00 34 VAL A O 9
ATOM 14888 N N . ALA A 1 35 ? 3.915 -4.328 6.798 1.00 0.00 35 ALA A N 9
ATOM 14889 C CA . ALA A 1 35 ? 3.092 -3.393 6.051 1.00 0.00 35 ALA A CA 9
ATOM 14890 C C . ALA A 1 35 ? 3.833 -2.061 5.916 1.00 0.00 35 ALA A C 9
ATOM 14891 O O . ALA A 1 35 ? 3.867 -1.472 4.837 1.00 0.00 35 ALA A O 9
ATOM 14898 N N . ALA A 1 36 ? 4.408 -1.626 7.027 1.00 0.00 36 ALA A N 9
ATOM 14899 C CA . ALA A 1 36 ? 5.146 -0.374 7.047 1.00 0.00 36 ALA A CA 9
ATOM 14900 C C . ALA A 1 36 ? 6.304 -0.455 6.051 1.00 0.00 36 ALA A C 9
ATOM 14901 O O . ALA A 1 36 ? 6.490 0.445 5.234 1.00 0.00 36 ALA A O 9
ATOM 14908 N N . GLU A 1 37 ? 7.056 -1.542 6.153 1.00 0.00 37 GLU A N 9
ATOM 14909 C CA . GLU A 1 37 ? 8.192 -1.752 5.271 1.00 0.00 37 GLU A CA 9
ATOM 14910 C C . GLU A 1 37 ? 7.722 -1.871 3.820 1.00 0.00 37 GLU A C 9
ATOM 14911 O O . GLU A 1 37 ? 8.413 -1.430 2.902 1.00 0.00 37 GLU A O 9
ATOM 14923 N N . VAL A 1 38 ? 6.551 -2.469 3.657 1.00 0.00 38 VAL A N 9
ATOM 14924 C CA . VAL A 1 38 ? 5.981 -2.651 2.333 1.00 0.00 38 VAL A CA 9
ATOM 14925 C C . VAL A 1 38 ? 5.576 -1.289 1.765 1.00 0.00 38 VAL A C 9
ATOM 14926 O O . VAL A 1 38 ? 5.878 -0.978 0.614 1.00 0.00 38 VAL A O 9
ATOM 14939 N N . ILE A 1 39 ? 4.899 -0.514 2.599 1.00 0.00 39 ILE A N 9
ATOM 14940 C CA . ILE A 1 39 ? 4.449 0.807 2.194 1.00 0.00 39 ILE A CA 9
ATOM 14941 C C . ILE A 1 39 ? 5.664 1.715 1.993 1.00 0.00 39 ILE A C 9
ATOM 14942 O O . ILE A 1 39 ? 5.751 2.429 0.995 1.00 0.00 39 ILE A O 9
ATOM 14958 N N . LYS A 1 40 ? 6.572 1.658 2.956 1.00 0.00 40 LYS A N 9
ATOM 14959 C CA . LYS A 1 40 ? 7.779 2.466 2.896 1.00 0.00 40 LYS A CA 9
ATOM 14960 C C . LYS A 1 40 ? 8.648 1.991 1.729 1.00 0.00 40 LYS A C 9
ATOM 14961 O O . LYS A 1 40 ? 9.185 2.805 0.980 1.00 0.00 40 LYS A O 9
ATOM 14980 N N . ASP A 1 41 ? 8.760 0.676 1.613 1.00 0.00 41 ASP A N 9
ATOM 14981 C CA . ASP A 1 41 ? 9.555 0.083 0.551 1.00 0.00 41 ASP A CA 9
ATOM 14982 C C . ASP A 1 41 ? 8.998 0.524 -0.803 1.00 0.00 41 ASP A C 9
ATOM 14983 O O . ASP A 1 41 ? 9.752 0.918 -1.691 1.00 0.00 41 ASP A O 9
ATOM 14992 N N . LEU A 1 42 ? 7.680 0.442 -0.920 1.00 0.00 42 LEU A N 9
ATOM 14993 C CA . LEU A 1 42 ? 7.013 0.827 -2.153 1.00 0.00 42 LEU A CA 9
ATOM 14994 C C . LEU A 1 42 ? 7.181 2.333 -2.370 1.00 0.00 42 LEU A C 9
ATOM 14995 O O . LEU A 1 42 ? 7.584 2.766 -3.448 1.00 0.00 42 LEU A O 9
ATOM 15011 N N . VAL A 1 43 ? 6.865 3.087 -1.328 1.00 0.00 43 VAL A N 9
ATOM 15012 C CA . VAL A 1 43 ? 6.977 4.534 -1.390 1.00 0.00 43 VAL A CA 9
ATOM 15013 C C . VAL A 1 43 ? 8.426 4.917 -1.699 1.00 0.00 43 VAL A C 9
ATOM 15014 O O . VAL A 1 43 ? 8.678 5.774 -2.545 1.00 0.00 43 VAL A O 9
ATOM 15027 N N . ASN A 1 44 ? 9.339 4.264 -0.998 1.00 0.00 44 ASN A N 9
ATOM 15028 C CA . ASN A 1 44 ? 10.756 4.525 -1.186 1.00 0.00 44 ASN A CA 9
ATOM 15029 C C . ASN A 1 44 ? 11.114 4.327 -2.661 1.00 0.00 44 ASN A C 9
ATOM 15030 O O . ASN A 1 44 ? 11.931 5.066 -3.209 1.00 0.00 44 ASN A O 9
ATOM 15041 N N . THR A 1 45 ? 10.486 3.328 -3.261 1.00 0.00 45 THR A N 9
ATOM 15042 C CA . THR A 1 45 ? 10.728 3.025 -4.661 1.00 0.00 45 THR A CA 9
ATOM 15043 C C . THR A 1 45 ? 10.085 4.085 -5.555 1.00 0.00 45 THR A C 9
ATOM 15044 O O . THR A 1 45 ? 10.698 4.550 -6.515 1.00 0.00 45 THR A O 9
ATOM 15055 N N . VAL A 1 46 ? 8.856 4.441 -5.209 1.00 0.00 46 VAL A N 9
ATOM 15056 C CA . VAL A 1 46 ? 8.122 5.438 -5.969 1.00 0.00 46 VAL A CA 9
ATOM 15057 C C . VAL A 1 46 ? 8.890 6.762 -5.938 1.00 0.00 46 VAL A C 9
ATOM 15058 O O . VAL A 1 46 ? 8.988 7.450 -6.952 1.00 0.00 46 VAL A O 9
ATOM 15071 N N . ARG A 1 47 ? 9.412 7.078 -4.763 1.00 0.00 47 ARG A N 9
ATOM 15072 C CA . ARG A 1 47 ? 10.168 8.307 -4.586 1.00 0.00 47 ARG A CA 9
ATOM 15073 C C . ARG A 1 47 ? 11.534 8.193 -5.266 1.00 0.00 47 ARG A C 9
ATOM 15074 O O . ARG A 1 47 ? 12.091 9.191 -5.718 1.00 0.00 47 ARG A O 9
ATOM 15095 N N . SER A 1 48 ? 12.034 6.967 -5.315 1.00 0.00 48 SER A N 9
ATOM 15096 C CA . SER A 1 48 ? 13.325 6.709 -5.930 1.00 0.00 48 SER A CA 9
ATOM 15097 C C . SER A 1 48 ? 13.347 7.272 -7.353 1.00 0.00 48 SER A C 9
ATOM 15098 O O . SER A 1 48 ? 14.319 7.910 -7.756 1.00 0.00 48 SER A O 9
ATOM 15106 N N . TYR A 1 49 ? 12.266 7.017 -8.074 1.00 0.00 49 TYR A N 9
ATOM 15107 C CA . TYR A 1 49 ? 12.149 7.491 -9.442 1.00 0.00 49 TYR A CA 9
ATOM 15108 C C . TYR A 1 49 ? 11.991 9.012 -9.484 1.00 0.00 49 TYR A C 9
ATOM 15109 O O . TYR A 1 49 ? 12.420 9.658 -10.439 1.00 0.00 49 TYR A O 9
ATOM 15127 N N . ASP A 1 50 ? 11.375 9.540 -8.437 1.00 0.00 50 ASP A N 9
ATOM 15128 C CA . ASP A 1 50 ? 11.155 10.973 -8.342 1.00 0.00 50 ASP A CA 9
ATOM 15129 C C . ASP A 1 50 ? 12.418 11.710 -8.793 1.00 0.00 50 ASP A C 9
ATOM 15130 O O . ASP A 1 50 ? 12.377 12.500 -9.735 1.00 0.00 50 ASP A O 9
ATOM 15139 N N . THR A 1 51 ? 13.510 11.424 -8.100 1.00 0.00 51 THR A N 9
ATOM 15140 C CA . THR A 1 51 ? 14.783 12.050 -8.416 1.00 0.00 51 THR A CA 9
ATOM 15141 C C . THR A 1 51 ? 15.501 11.269 -9.520 1.00 0.00 51 THR A C 9
ATOM 15142 O O . THR A 1 51 ? 15.037 10.209 -9.937 1.00 0.00 51 THR A O 9
ATOM 15153 N N . GLU A 1 52 ? 16.620 11.824 -9.961 1.00 0.00 52 GLU A N 9
ATOM 15154 C CA . GLU A 1 52 ? 17.406 11.193 -11.007 1.00 0.00 52 GLU A CA 9
ATOM 15155 C C . GLU A 1 52 ? 18.432 10.236 -10.396 1.00 0.00 52 GLU A C 9
ATOM 15156 O O . GLU A 1 52 ? 18.643 9.138 -10.908 1.00 0.00 52 GLU A O 9
ATOM 15168 N N . ASN A 1 53 ? 19.043 10.688 -9.311 1.00 0.00 53 ASN A N 9
ATOM 15169 C CA . ASN A 1 53 ? 20.042 9.886 -8.626 1.00 0.00 53 ASN A CA 9
ATOM 15170 C C . ASN A 1 53 ? 19.550 9.566 -7.213 1.00 0.00 53 ASN A C 9
ATOM 15171 O O . ASN A 1 53 ? 19.049 10.442 -6.512 1.00 0.00 53 ASN A O 9
ATOM 15182 N N . GLU A 1 54 ? 19.711 8.304 -6.838 1.00 0.00 54 GLU A N 9
ATOM 15183 C CA . GLU A 1 54 ? 19.290 7.857 -5.521 1.00 0.00 54 GLU A CA 9
ATOM 15184 C C . GLU A 1 54 ? 20.494 7.364 -4.718 1.00 0.00 54 GLU A C 9
ATOM 15185 O O . GLU A 1 54 ? 20.570 7.579 -3.509 1.00 0.00 54 GLU A O 9
ATOM 15197 N N . HIS A 1 55 ? 21.407 6.711 -5.420 1.00 0.00 55 HIS A N 9
ATOM 15198 C CA . HIS A 1 55 ? 22.605 6.184 -4.788 1.00 0.00 55 HIS A CA 9
ATOM 15199 C C . HIS A 1 55 ? 22.217 5.364 -3.556 1.00 0.00 55 HIS A C 9
ATOM 15200 O O . HIS A 1 55 ? 21.787 4.218 -3.680 1.00 0.00 55 HIS A O 9
ATOM 15214 N N . ASP A 1 56 ? 22.381 5.983 -2.397 1.00 0.00 56 ASP A N 9
ATOM 15215 C CA . ASP A 1 56 ? 22.054 5.325 -1.143 1.00 0.00 56 ASP A CA 9
ATOM 15216 C C . ASP A 1 56 ? 20.678 5.796 -0.669 1.00 0.00 56 ASP A C 9
ATOM 15217 O O . ASP A 1 56 ? 20.391 6.993 -0.679 1.00 0.00 56 ASP A O 9
ATOM 15226 N N . VAL A 1 57 ? 19.864 4.833 -0.264 1.00 0.00 57 VAL A N 9
ATOM 15227 C CA . VAL A 1 57 ? 18.526 5.134 0.214 1.00 0.00 57 VAL A CA 9
ATOM 15228 C C . VAL A 1 57 ? 18.621 5.970 1.492 1.00 0.00 57 VAL A C 9
ATOM 15229 O O . VAL A 1 57 ? 19.193 5.525 2.486 1.00 0.00 57 VAL A O 9
ATOM 15242 N N . CYS A 1 58 ? 18.052 7.164 1.424 1.00 0.00 58 CYS A N 9
ATOM 15243 C CA . CYS A 1 58 ? 18.066 8.065 2.563 1.00 0.00 58 CYS A CA 9
ATOM 15244 C C . CYS A 1 58 ? 16.636 8.551 2.810 1.00 0.00 58 CYS A C 9
ATOM 15245 O O . CYS A 1 58 ? 16.401 9.749 2.961 1.00 0.00 58 CYS A O 9
ATOM 15253 N N . GLY A 1 59 ? 15.719 7.597 2.842 1.00 0.00 59 GLY A N 9
ATOM 15254 C CA . GLY A 1 59 ? 14.318 7.912 3.067 1.00 0.00 59 GLY A CA 9
ATOM 15255 C C . GLY A 1 59 ? 13.877 9.094 2.202 1.00 0.00 59 GLY A C 9
ATOM 15256 O O . GLY A 1 59 ? 14.073 10.249 2.576 1.00 0.00 59 GLY A O 9
ATOM 15260 N N . TRP A 1 60 ? 13.289 8.765 1.061 1.00 0.00 60 TRP A N 9
ATOM 15261 C CA . TRP A 1 60 ? 12.818 9.785 0.140 1.00 0.00 60 TRP A CA 9
ATOM 15262 C C . TRP A 1 60 ? 11.288 9.749 0.136 1.00 0.00 60 TRP A C 9
ATOM 15263 O O . TRP A 1 60 ? 10.689 8.677 0.218 1.00 0.00 60 TRP A O 9
ATOM 15284 N N . MET B 1 1 ? -5.069 20.835 -11.750 1.00 0.00 201 MET B N 9
ATOM 15285 C CA . MET B 1 1 ? -4.175 19.714 -11.514 1.00 0.00 201 MET B CA 9
ATOM 15286 C C . MET B 1 1 ? -2.988 20.133 -10.644 1.00 0.00 201 MET B C 9
ATOM 15287 O O . MET B 1 1 ? -2.645 21.312 -10.581 1.00 0.00 201 MET B O 9
ATOM 15301 N N . GLY B 1 2 ? -2.394 19.143 -9.993 1.00 0.00 202 GLY B N 9
ATOM 15302 C CA . GLY B 1 2 ? -1.252 19.395 -9.130 1.00 0.00 202 GLY B CA 9
ATOM 15303 C C . GLY B 1 2 ? -1.600 19.113 -7.667 1.00 0.00 202 GLY B C 9
ATOM 15304 O O . GLY B 1 2 ? -1.459 19.986 -6.812 1.00 0.00 202 GLY B O 9
ATOM 15308 N N . LYS B 1 3 ? -2.049 17.891 -7.423 1.00 0.00 203 LYS B N 9
ATOM 15309 C CA . LYS B 1 3 ? -2.417 17.483 -6.078 1.00 0.00 203 LYS B CA 9
ATOM 15310 C C . LYS B 1 3 ? -1.494 16.352 -5.622 1.00 0.00 203 LYS B C 9
ATOM 15311 O O . LYS B 1 3 ? -0.953 15.616 -6.446 1.00 0.00 203 LYS B O 9
ATOM 15330 N N . ALA B 1 4 ? -1.342 16.248 -4.309 1.00 0.00 204 ALA B N 9
ATOM 15331 C CA . ALA B 1 4 ? -0.494 15.219 -3.733 1.00 0.00 204 ALA B CA 9
ATOM 15332 C C . ALA B 1 4 ? -1.369 14.092 -3.180 1.00 0.00 204 ALA B C 9
ATOM 15333 O O . ALA B 1 4 ? -2.038 14.264 -2.162 1.00 0.00 204 ALA B O 9
ATOM 15340 N N . THR B 1 5 ? -1.337 12.965 -3.875 1.00 0.00 205 THR B N 9
ATOM 15341 C CA . THR B 1 5 ? -2.119 11.811 -3.467 1.00 0.00 205 THR B CA 9
ATOM 15342 C C . THR B 1 5 ? -1.385 10.517 -3.824 1.00 0.00 205 THR B C 9
ATOM 15343 O O . THR B 1 5 ? -0.448 10.528 -4.619 1.00 0.00 205 THR B O 9
ATOM 15354 N N . TYR B 1 6 ? -1.841 9.429 -3.217 1.00 0.00 206 TYR B N 9
ATOM 15355 C CA . TYR B 1 6 ? -1.240 8.130 -3.461 1.00 0.00 206 TYR B CA 9
ATOM 15356 C C . TYR B 1 6 ? -2.313 7.048 -3.605 1.00 0.00 206 TYR B C 9
ATOM 15357 O O . TYR B 1 6 ? -3.359 7.117 -2.961 1.00 0.00 206 TYR B O 9
ATOM 15375 N N . THR B 1 7 ? -2.016 6.074 -4.453 1.00 0.00 207 THR B N 9
ATOM 15376 C CA . THR B 1 7 ? -2.942 4.980 -4.689 1.00 0.00 207 THR B CA 9
ATOM 15377 C C . THR B 1 7 ? -2.257 3.636 -4.432 1.00 0.00 207 THR B C 9
ATOM 15378 O O . THR B 1 7 ? -1.404 3.210 -5.209 1.00 0.00 207 THR B O 9
ATOM 15389 N N . VAL B 1 8 ? -2.654 3.007 -3.336 1.00 0.00 208 VAL B N 9
ATOM 15390 C CA . VAL B 1 8 ? -2.090 1.720 -2.964 1.00 0.00 208 VAL B CA 9
ATOM 15391 C C . VAL B 1 8 ? -3.032 0.605 -3.419 1.00 0.00 208 VAL B C 9
ATOM 15392 O O . VAL B 1 8 ? -4.208 0.595 -3.060 1.00 0.00 208 VAL B O 9
ATOM 15405 N N . THR B 1 9 ? -2.480 -0.310 -4.203 1.00 0.00 209 THR B N 9
ATOM 15406 C CA . THR B 1 9 ? -3.256 -1.428 -4.711 1.00 0.00 209 THR B CA 9
ATOM 15407 C C . THR B 1 9 ? -2.841 -2.725 -4.015 1.00 0.00 209 THR B C 9
ATOM 15408 O O . THR B 1 9 ? -1.685 -2.883 -3.626 1.00 0.00 209 THR B O 9
ATOM 15419 N N . VAL B 1 10 ? -3.808 -3.622 -3.879 1.00 0.00 210 VAL B N 9
ATOM 15420 C CA . VAL B 1 10 ? -3.557 -4.900 -3.236 1.00 0.00 210 VAL B CA 9
ATOM 15421 C C . VAL B 1 10 ? -4.278 -6.005 -4.010 1.00 0.00 210 VAL B C 9
ATOM 15422 O O . VAL B 1 10 ? -5.507 -6.049 -4.037 1.00 0.00 210 VAL B O 9
ATOM 15435 N N . THR B 1 11 ? -3.483 -6.872 -4.620 1.00 0.00 211 THR B N 9
ATOM 15436 C CA . THR B 1 11 ? -4.031 -7.974 -5.393 1.00 0.00 211 THR B CA 9
ATOM 15437 C C . THR B 1 11 ? -3.504 -9.310 -4.864 1.00 0.00 211 THR B C 9
ATOM 15438 O O . THR B 1 11 ? -2.299 -9.478 -4.681 1.00 0.00 211 THR B O 9
ATOM 15449 N N . ASN B 1 12 ? -4.433 -10.225 -4.632 1.00 0.00 212 ASN B N 9
ATOM 15450 C CA . ASN B 1 12 ? -4.077 -11.541 -4.129 1.00 0.00 212 ASN B CA 9
ATOM 15451 C C . ASN B 1 12 ? -4.017 -12.530 -5.293 1.00 0.00 212 ASN B C 9
ATOM 15452 O O . ASN B 1 12 ? -5.047 -13.031 -5.742 1.00 0.00 212 ASN B O 9
ATOM 15463 N N . ASN B 1 13 ? -2.799 -12.782 -5.751 1.00 0.00 213 ASN B N 9
ATOM 15464 C CA . ASN B 1 13 ? -2.590 -13.703 -6.856 1.00 0.00 213 ASN B CA 9
ATOM 15465 C C . ASN B 1 13 ? -3.138 -15.080 -6.477 1.00 0.00 213 ASN B C 9
ATOM 15466 O O . ASN B 1 13 ? -3.305 -15.943 -7.338 1.00 0.00 213 ASN B O 9
ATOM 15477 N N . SER B 1 14 ? -3.402 -15.242 -5.189 1.00 0.00 214 SER B N 9
ATOM 15478 C CA . SER B 1 14 ? -3.928 -16.500 -4.686 1.00 0.00 214 SER B CA 9
ATOM 15479 C C . SER B 1 14 ? -5.433 -16.582 -4.951 1.00 0.00 214 SER B C 9
ATOM 15480 O O . SER B 1 14 ? -5.962 -17.660 -5.213 1.00 0.00 214 SER B O 9
ATOM 15488 N N . ASN B 1 15 ? -6.078 -15.428 -4.874 1.00 0.00 215 ASN B N 9
ATOM 15489 C CA . ASN B 1 15 ? -7.512 -15.356 -5.102 1.00 0.00 215 ASN B CA 9
ATOM 15490 C C . ASN B 1 15 ? -7.777 -14.621 -6.417 1.00 0.00 215 ASN B C 9
ATOM 15491 O O . ASN B 1 15 ? -8.923 -14.514 -6.853 1.00 0.00 215 ASN B O 9
ATOM 15502 N N . GLY B 1 16 ? -6.700 -14.132 -7.014 1.00 0.00 216 GLY B N 9
ATOM 15503 C CA . GLY B 1 16 ? -6.802 -13.411 -8.271 1.00 0.00 216 GLY B CA 9
ATOM 15504 C C . GLY B 1 16 ? -7.650 -12.147 -8.110 1.00 0.00 216 GLY B C 9
ATOM 15505 O O . GLY B 1 16 ? -8.039 -11.526 -9.098 1.00 0.00 216 GLY B O 9
ATOM 15509 N N . VAL B 1 17 ? -7.911 -11.804 -6.857 1.00 0.00 217 VAL B N 9
ATOM 15510 C CA . VAL B 1 17 ? -8.705 -10.626 -6.554 1.00 0.00 217 VAL B CA 9
ATOM 15511 C C . VAL B 1 17 ? -7.781 -9.414 -6.417 1.00 0.00 217 VAL B C 9
ATOM 15512 O O . VAL B 1 17 ? -6.658 -9.537 -5.928 1.00 0.00 217 VAL B O 9
ATOM 15525 N N . SER B 1 18 ? -8.286 -8.272 -6.857 1.00 0.00 218 SER B N 9
ATOM 15526 C CA . SER B 1 18 ? -7.520 -7.039 -6.789 1.00 0.00 218 SER B CA 9
ATOM 15527 C C . SER B 1 18 ? -8.309 -5.973 -6.025 1.00 0.00 218 SER B C 9
ATOM 15528 O O . SER B 1 18 ? -9.535 -6.036 -5.954 1.00 0.00 218 SER B O 9
ATOM 15536 N N . VAL B 1 19 ? -7.572 -5.018 -5.476 1.00 0.00 219 VAL B N 9
ATOM 15537 C CA . VAL B 1 19 ? -8.189 -3.940 -4.720 1.00 0.00 219 VAL B CA 9
ATOM 15538 C C . VAL B 1 19 ? -7.274 -2.715 -4.753 1.00 0.00 219 VAL B C 9
ATOM 15539 O O . VAL B 1 19 ? -6.100 -2.802 -4.401 1.00 0.00 219 VAL B O 9
ATOM 15552 N N . ASP B 1 20 ? -7.849 -1.598 -5.179 1.00 0.00 220 ASP B N 9
ATOM 15553 C CA . ASP B 1 20 ? -7.100 -0.356 -5.261 1.00 0.00 220 ASP B CA 9
ATOM 15554 C C . ASP B 1 20 ? -7.690 0.656 -4.277 1.00 0.00 220 ASP B C 9
ATOM 15555 O O . ASP B 1 20 ? -8.903 0.706 -4.086 1.00 0.00 220 ASP B O 9
ATOM 15564 N N . TYR B 1 21 ? -6.803 1.438 -3.679 1.00 0.00 221 TYR B N 9
ATOM 15565 C CA . TYR B 1 21 ? -7.220 2.446 -2.720 1.00 0.00 221 TYR B CA 9
ATOM 15566 C C . TYR B 1 21 ? -6.417 3.737 -2.896 1.00 0.00 221 TYR B C 9
ATOM 15567 O O . TYR B 1 21 ? -5.187 3.708 -2.925 1.00 0.00 221 TYR B O 9
ATOM 15585 N N . GLU B 1 22 ? -7.144 4.838 -3.008 1.00 0.00 222 GLU B N 9
ATOM 15586 C CA . GLU B 1 22 ? -6.516 6.136 -3.180 1.00 0.00 222 GLU B CA 9
ATOM 15587 C C . GLU B 1 22 ? -6.536 6.915 -1.863 1.00 0.00 222 GLU B C 9
ATOM 15588 O O . GLU B 1 22 ? -7.602 7.274 -1.367 1.00 0.00 222 GLU B O 9
ATOM 15600 N N . THR B 1 23 ? -5.345 7.152 -1.335 1.00 0.00 223 THR B N 9
ATOM 15601 C CA . THR B 1 23 ? -5.212 7.883 -0.085 1.00 0.00 223 THR B CA 9
ATOM 15602 C C . THR B 1 23 ? -4.048 8.872 -0.166 1.00 0.00 223 THR B C 9
ATOM 15603 O O . THR B 1 23 ? -3.013 8.572 -0.760 1.00 0.00 223 THR B O 9
ATOM 15614 N N . GLU B 1 24 ? -4.257 10.033 0.439 1.00 0.00 224 GLU B N 9
ATOM 15615 C CA . GLU B 1 24 ? -3.238 11.069 0.442 1.00 0.00 224 GLU B CA 9
ATOM 15616 C C . GLU B 1 24 ? -2.445 11.028 1.750 1.00 0.00 224 GLU B C 9
ATOM 15617 O O . GLU B 1 24 ? -2.860 11.612 2.750 1.00 0.00 224 GLU B O 9
ATOM 15629 N N . THR B 1 25 ? -1.319 10.333 1.701 1.00 0.00 225 THR B N 9
ATOM 15630 C CA . THR B 1 25 ? -0.464 10.209 2.868 1.00 0.00 225 THR B CA 9
ATOM 15631 C C . THR B 1 25 ? 1.000 10.432 2.484 1.00 0.00 225 THR B C 9
ATOM 15632 O O . THR B 1 25 ? 1.600 9.602 1.802 1.00 0.00 225 THR B O 9
ATOM 15643 N N . PRO B 1 26 ? 1.548 11.586 2.950 1.00 0.00 226 PRO B N 9
ATOM 15644 C CA . PRO B 1 26 ? 2.930 11.928 2.663 1.00 0.00 226 PRO B CA 9
ATOM 15645 C C . PRO B 1 26 ? 3.890 11.091 3.510 1.00 0.00 226 PRO B C 9
ATOM 15646 O O . PRO B 1 26 ? 4.385 10.059 3.056 1.00 0.00 226 PRO B O 9
ATOM 15657 N N . MET B 1 27 ? 4.124 11.564 4.725 1.00 0.00 227 MET B N 9
ATOM 15658 C CA . MET B 1 27 ? 5.016 10.871 5.639 1.00 0.00 227 MET B CA 9
ATOM 15659 C C . MET B 1 27 ? 4.347 9.624 6.219 1.00 0.00 227 MET B C 9
ATOM 15660 O O . MET B 1 27 ? 5.023 8.657 6.569 1.00 0.00 227 MET B O 9
ATOM 15674 N N . THR B 1 28 ? 3.026 9.686 6.304 1.00 0.00 228 THR B N 9
ATOM 15675 C CA . THR B 1 28 ? 2.256 8.573 6.835 1.00 0.00 228 THR B CA 9
ATOM 15676 C C . THR B 1 28 ? 2.642 7.273 6.127 1.00 0.00 228 THR B C 9
ATOM 15677 O O . THR B 1 28 ? 2.713 6.217 6.755 1.00 0.00 228 THR B O 9
ATOM 15688 N N . LEU B 1 29 ? 2.882 7.391 4.829 1.00 0.00 229 LEU B N 9
ATOM 15689 C CA . LEU B 1 29 ? 3.257 6.237 4.030 1.00 0.00 229 LEU B CA 9
ATOM 15690 C C . LEU B 1 29 ? 4.442 5.530 4.689 1.00 0.00 229 LEU B C 9
ATOM 15691 O O . LEU B 1 29 ? 4.526 4.303 4.673 1.00 0.00 229 LEU B O 9
ATOM 15707 N N . LEU B 1 30 ? 5.332 6.334 5.255 1.00 0.00 230 LEU B N 9
ATOM 15708 C CA . LEU B 1 30 ? 6.508 5.801 5.919 1.00 0.00 230 LEU B CA 9
ATOM 15709 C C . LEU B 1 30 ? 6.121 5.303 7.313 1.00 0.00 230 LEU B C 9
ATOM 15710 O O . LEU B 1 30 ? 6.796 4.445 7.880 1.00 0.00 230 LEU B O 9
ATOM 15726 N N . VAL B 1 31 ? 5.036 5.865 7.826 1.00 0.00 231 VAL B N 9
ATOM 15727 C CA . VAL B 1 31 ? 4.550 5.489 9.143 1.00 0.00 231 VAL B CA 9
ATOM 15728 C C . VAL B 1 31 ? 4.018 4.056 9.096 1.00 0.00 231 VAL B C 9
ATOM 15729 O O . VAL B 1 31 ? 3.311 3.683 8.161 1.00 0.00 231 VAL B O 9
ATOM 15742 N N . PRO B 1 32 ? 4.388 3.271 10.143 1.00 0.00 232 PRO B N 9
ATOM 15743 C CA . PRO B 1 32 ? 3.955 1.887 10.230 1.00 0.00 232 PRO B CA 9
ATOM 15744 C C . PRO B 1 32 ? 2.483 1.797 10.639 1.00 0.00 232 PRO B C 9
ATOM 15745 O O . PRO B 1 32 ? 1.728 1.002 10.080 1.00 0.00 232 PRO B O 9
ATOM 15756 N N . GLU B 1 33 ? 2.120 2.623 11.607 1.00 0.00 233 GLU B N 9
ATOM 15757 C CA . GLU B 1 33 ? 0.751 2.647 12.096 1.00 0.00 233 GLU B CA 9
ATOM 15758 C C . GLU B 1 33 ? -0.211 3.006 10.962 1.00 0.00 233 GLU B C 9
ATOM 15759 O O . GLU B 1 33 ? -1.333 2.504 10.914 1.00 0.00 233 GLU B O 9
ATOM 15771 N N . VAL B 1 34 ? 0.262 3.873 10.079 1.00 0.00 234 VAL B N 9
ATOM 15772 C CA . VAL B 1 34 ? -0.543 4.304 8.949 1.00 0.00 234 VAL B CA 9
ATOM 15773 C C . VAL B 1 34 ? -0.446 3.262 7.832 1.00 0.00 234 VAL B C 9
ATOM 15774 O O . VAL B 1 34 ? -1.458 2.872 7.253 1.00 0.00 234 VAL B O 9
ATOM 15787 N N . ALA B 1 35 ? 0.782 2.844 7.562 1.00 0.00 235 ALA B N 9
ATOM 15788 C CA . ALA B 1 35 ? 1.024 1.856 6.525 1.00 0.00 235 ALA B CA 9
ATOM 15789 C C . ALA B 1 35 ? 0.370 0.531 6.925 1.00 0.00 235 ALA B C 9
ATOM 15790 O O . ALA B 1 35 ? -0.258 -0.128 6.098 1.00 0.00 235 ALA B O 9
ATOM 15797 N N . ALA B 1 36 ? 0.540 0.183 8.191 1.00 0.00 236 ALA B N 9
ATOM 15798 C CA . ALA B 1 36 ? -0.026 -1.050 8.711 1.00 0.00 236 ALA B CA 9
ATOM 15799 C C . ALA B 1 36 ? -1.536 -1.056 8.465 1.00 0.00 236 ALA B C 9
ATOM 15800 O O . ALA B 1 36 ? -2.085 -2.041 7.973 1.00 0.00 236 ALA B O 9
ATOM 15807 N N . GLU B 1 37 ? -2.165 0.055 8.817 1.00 0.00 237 GLU B N 9
ATOM 15808 C CA . GLU B 1 37 ? -3.602 0.191 8.640 1.00 0.00 237 GLU B CA 9
ATOM 15809 C C . GLU B 1 37 ? -3.955 0.204 7.152 1.00 0.00 237 GLU B C 9
ATOM 15810 O O . GLU B 1 37 ? -4.992 -0.321 6.751 1.00 0.00 237 GLU B O 9
ATOM 15822 N N . VAL B 1 38 ? -3.071 0.809 6.372 1.00 0.00 238 VAL B N 9
ATOM 15823 C CA . VAL B 1 38 ? -3.276 0.898 4.936 1.00 0.00 238 VAL B CA 9
ATOM 15824 C C . VAL B 1 38 ? -3.207 -0.505 4.328 1.00 0.00 238 VAL B C 9
ATOM 15825 O O . VAL B 1 38 ? -4.078 -0.892 3.551 1.00 0.00 238 VAL B O 9
ATOM 15838 N N . ILE B 1 39 ? -2.162 -1.228 4.705 1.00 0.00 239 ILE B N 9
ATOM 15839 C CA . ILE B 1 39 ? -1.968 -2.579 4.206 1.00 0.00 239 ILE B CA 9
ATOM 15840 C C . ILE B 1 39 ? -3.109 -3.470 4.703 1.00 0.00 239 ILE B C 9
ATOM 15841 O O . ILE B 1 39 ? -3.739 -4.174 3.915 1.00 0.00 239 ILE B O 9
ATOM 15857 N N . LYS B 1 40 ? -3.340 -3.409 6.006 1.00 0.00 240 LYS B N 9
ATOM 15858 C CA . LYS B 1 40 ? -4.394 -4.202 6.616 1.00 0.00 240 LYS B CA 9
ATOM 15859 C C . LYS B 1 40 ? -5.747 -3.765 6.052 1.00 0.00 240 LYS B C 9
ATOM 15860 O O . LYS B 1 40 ? -6.598 -4.602 5.755 1.00 0.00 240 LYS B O 9
ATOM 15879 N N . ASP B 1 41 ? -5.903 -2.457 5.919 1.00 0.00 241 ASP B N 9
ATOM 15880 C CA . ASP B 1 41 ? -7.138 -1.899 5.395 1.00 0.00 241 ASP B CA 9
ATOM 15881 C C . ASP B 1 41 ? -7.397 -2.469 3.998 1.00 0.00 241 ASP B C 9
ATOM 15882 O O . ASP B 1 41 ? -8.512 -2.885 3.691 1.00 0.00 241 ASP B O 9
ATOM 15891 N N . LEU B 1 42 ? -6.347 -2.469 3.190 1.00 0.00 242 LEU B N 9
ATOM 15892 C CA . LEU B 1 42 ? -6.447 -2.981 1.834 1.00 0.00 242 LEU B CA 9
ATOM 15893 C C . LEU B 1 42 ? -6.855 -4.455 1.878 1.00 0.00 242 LEU B C 9
ATOM 15894 O O . LEU B 1 42 ? -7.789 -4.864 1.191 1.00 0.00 242 LEU B O 9
ATOM 15910 N N . VAL B 1 43 ? -6.134 -5.210 2.694 1.00 0.00 243 VAL B N 9
ATOM 15911 C CA . VAL B 1 43 ? -6.410 -6.630 2.837 1.00 0.00 243 VAL B CA 9
ATOM 15912 C C . VAL B 1 43 ? -7.807 -6.817 3.433 1.00 0.00 243 VAL B C 9
ATOM 15913 O O . VAL B 1 43 ? -8.600 -7.613 2.930 1.00 0.00 243 VAL B O 9
ATOM 15926 N N . ASN B 1 44 ? -8.067 -6.069 4.495 1.00 0.00 244 ASN B N 9
ATOM 15927 C CA . ASN B 1 44 ? -9.354 -6.143 5.166 1.00 0.00 244 ASN B CA 9
ATOM 15928 C C . ASN B 1 44 ? -10.467 -5.870 4.152 1.00 0.00 244 ASN B C 9
ATOM 15929 O O . ASN B 1 44 ? -11.533 -6.479 4.217 1.00 0.00 244 ASN B O 9
ATOM 15940 N N . THR B 1 45 ? -10.182 -4.954 3.238 1.00 0.00 245 THR B N 9
ATOM 15941 C CA . THR B 1 45 ? -11.145 -4.593 2.213 1.00 0.00 245 THR B CA 9
ATOM 15942 C C . THR B 1 45 ? -11.240 -5.698 1.159 1.00 0.00 245 THR B C 9
ATOM 15943 O O . THR B 1 45 ? -12.326 -6.004 0.670 1.00 0.00 245 THR B O 9
ATOM 15954 N N . VAL B 1 46 ? -10.086 -6.265 0.836 1.00 0.00 246 VAL B N 9
ATOM 15955 C CA . VAL B 1 46 ? -10.026 -7.328 -0.151 1.00 0.00 246 VAL B CA 9
ATOM 15956 C C . VAL B 1 46 ? -10.843 -8.524 0.342 1.00 0.00 246 VAL B C 9
ATOM 15957 O O . VAL B 1 46 ? -11.597 -9.123 -0.424 1.00 0.00 246 VAL B O 9
ATOM 15970 N N . ARG B 1 47 ? -10.667 -8.836 1.618 1.00 0.00 247 ARG B N 9
ATOM 15971 C CA . ARG B 1 47 ? -11.378 -9.949 2.221 1.00 0.00 247 ARG B CA 9
ATOM 15972 C C . ARG B 1 47 ? -12.851 -9.588 2.426 1.00 0.00 247 ARG B C 9
ATOM 15973 O O . ARG B 1 47 ? -13.712 -10.467 2.445 1.00 0.00 247 ARG B O 9
ATOM 15994 N N . SER B 1 48 ? -13.095 -8.295 2.574 1.00 0.00 248 SER B N 9
ATOM 15995 C CA . SER B 1 48 ? -14.450 -7.807 2.777 1.00 0.00 248 SER B CA 9
ATOM 15996 C C . SER B 1 48 ? -15.365 -8.331 1.668 1.00 0.00 248 SER B C 9
ATOM 15997 O O . SER B 1 48 ? -16.531 -8.637 1.915 1.00 0.00 248 SER B O 9
ATOM 16005 N N . TYR B 1 49 ? -14.804 -8.417 0.472 1.00 0.00 249 TYR B N 9
ATOM 16006 C CA . TYR B 1 49 ? -15.556 -8.899 -0.675 1.00 0.00 249 TYR B CA 9
ATOM 16007 C C . TYR B 1 49 ? -15.785 -10.408 -0.585 1.00 0.00 249 TYR B C 9
ATOM 16008 O O . TYR B 1 49 ? -16.815 -10.911 -1.032 1.00 0.00 249 TYR B O 9
ATOM 16026 N N . ASP B 1 50 ? -14.808 -11.090 -0.006 1.00 0.00 250 ASP B N 9
ATOM 16027 C CA . ASP B 1 50 ? -14.890 -12.533 0.148 1.00 0.00 250 ASP B CA 9
ATOM 16028 C C . ASP B 1 50 ? -15.947 -12.870 1.202 1.00 0.00 250 ASP B C 9
ATOM 16029 O O . ASP B 1 50 ? -16.797 -13.731 0.981 1.00 0.00 250 ASP B O 9
ATOM 16038 N N . THR B 1 51 ? -15.859 -12.173 2.326 1.00 0.00 251 THR B N 9
ATOM 16039 C CA . THR B 1 51 ? -16.797 -12.388 3.415 1.00 0.00 251 THR B CA 9
ATOM 16040 C C . THR B 1 51 ? -18.031 -11.499 3.239 1.00 0.00 251 THR B C 9
ATOM 16041 O O . THR B 1 51 ? -18.006 -10.543 2.464 1.00 0.00 251 THR B O 9
ATOM 16052 N N . GLU B 1 52 ? -19.080 -11.845 3.970 1.00 0.00 252 GLU B N 9
ATOM 16053 C CA . GLU B 1 52 ? -20.320 -11.091 3.905 1.00 0.00 252 GLU B CA 9
ATOM 16054 C C . GLU B 1 52 ? -20.337 -10.004 4.981 1.00 0.00 252 GLU B C 9
ATOM 16055 O O . GLU B 1 52 ? -21.266 -9.935 5.784 1.00 0.00 252 GLU B O 9
ATOM 16067 N N . ASN B 1 53 ? -19.297 -9.182 4.964 1.00 0.00 253 ASN B N 9
ATOM 16068 C CA . ASN B 1 53 ? -19.182 -8.101 5.929 1.00 0.00 253 ASN B CA 9
ATOM 16069 C C . ASN B 1 53 ? -19.292 -6.760 5.201 1.00 0.00 253 ASN B C 9
ATOM 16070 O O . ASN B 1 53 ? -19.342 -6.718 3.973 1.00 0.00 253 ASN B O 9
ATOM 16081 N N . GLU B 1 54 ? -19.329 -5.697 5.990 1.00 0.00 254 GLU B N 9
ATOM 16082 C CA . GLU B 1 54 ? -19.432 -4.357 5.437 1.00 0.00 254 GLU B CA 9
ATOM 16083 C C . GLU B 1 54 ? -18.818 -3.337 6.397 1.00 0.00 254 GLU B C 9
ATOM 16084 O O . GLU B 1 54 ? -18.956 -3.462 7.613 1.00 0.00 254 GLU B O 9
ATOM 16096 N N . HIS B 1 55 ? -18.153 -2.350 5.815 1.00 0.00 255 HIS B N 9
ATOM 16097 C CA . HIS B 1 55 ? -17.516 -1.308 6.604 1.00 0.00 255 HIS B CA 9
ATOM 16098 C C . HIS B 1 55 ? -17.034 -0.188 5.681 1.00 0.00 255 HIS B C 9
ATOM 16099 O O . HIS B 1 55 ? -16.627 -0.444 4.549 1.00 0.00 255 HIS B O 9
ATOM 16113 N N . ASP B 1 56 ? -17.094 1.029 6.199 1.00 0.00 256 ASP B N 9
ATOM 16114 C CA . ASP B 1 56 ? -16.667 2.190 5.437 1.00 0.00 256 ASP B CA 9
ATOM 16115 C C . ASP B 1 56 ? -15.395 2.767 6.062 1.00 0.00 256 ASP B C 9
ATOM 16116 O O . ASP B 1 56 ? -15.116 2.534 7.237 1.00 0.00 256 ASP B O 9
ATOM 16125 N N . VAL B 1 57 ? -14.658 3.509 5.249 1.00 0.00 257 VAL B N 9
ATOM 16126 C CA . VAL B 1 57 ? -13.423 4.121 5.708 1.00 0.00 257 VAL B CA 9
ATOM 16127 C C . VAL B 1 57 ? -13.740 5.144 6.800 1.00 0.00 257 VAL B C 9
ATOM 16128 O O . VAL B 1 57 ? -14.842 5.689 6.844 1.00 0.00 257 VAL B O 9
ATOM 16141 N N . CYS B 1 58 ? -12.756 5.373 7.656 1.00 0.00 258 CYS B N 9
ATOM 16142 C CA . CYS B 1 58 ? -12.917 6.320 8.746 1.00 0.00 258 CYS B CA 9
ATOM 16143 C C . CYS B 1 58 ? -11.560 6.975 9.018 1.00 0.00 258 CYS B C 9
ATOM 16144 O O . CYS B 1 58 ? -10.545 6.287 9.123 1.00 0.00 258 CYS B O 9
ATOM 16152 N N . GLY B 1 59 ? -11.588 8.295 9.124 1.00 0.00 259 GLY B N 9
ATOM 16153 C CA . GLY B 1 59 ? -10.373 9.050 9.381 1.00 0.00 259 GLY B CA 9
ATOM 16154 C C . GLY B 1 59 ? -9.749 9.547 8.076 1.00 0.00 259 GLY B C 9
ATOM 16155 O O . GLY B 1 59 ? -10.413 9.583 7.041 1.00 0.00 259 GLY B O 9
ATOM 16159 N N . TRP B 1 60 ? -8.479 9.915 8.166 1.00 0.00 260 TRP B N 9
ATOM 16160 C CA . TRP B 1 60 ? -7.759 10.408 7.005 1.00 0.00 260 TRP B CA 9
ATOM 16161 C C . TRP B 1 60 ? -8.603 11.505 6.355 1.00 0.00 260 TRP B C 9
ATOM 16162 O O . TRP B 1 60 ? -8.107 12.599 6.089 1.00 0.00 260 TRP B O 9
ATOM 16183 N N . MET A 1 1 ? -1.003 -22.768 -10.842 1.00 0.00 1 MET A N 10
ATOM 16184 C CA . MET A 1 1 ? -2.451 -22.671 -10.895 1.00 0.00 1 MET A CA 10
ATOM 16185 C C . MET A 1 1 ? -3.046 -22.584 -9.488 1.00 0.00 1 MET A C 10
ATOM 16186 O O . MET A 1 1 ? -3.584 -23.564 -8.976 1.00 0.00 1 MET A O 10
ATOM 16200 N N . GLY A 1 2 ? -2.930 -21.400 -8.904 1.00 0.00 2 GLY A N 10
ATOM 16201 C CA . GLY A 1 2 ? -3.450 -21.171 -7.565 1.00 0.00 2 GLY A CA 10
ATOM 16202 C C . GLY A 1 2 ? -2.312 -21.039 -6.551 1.00 0.00 2 GLY A C 10
ATOM 16203 O O . GLY A 1 2 ? -2.100 -21.932 -5.731 1.00 0.00 2 GLY A O 10
ATOM 16207 N N . LYS A 1 3 ? -1.612 -19.918 -6.639 1.00 0.00 3 LYS A N 10
ATOM 16208 C CA . LYS A 1 3 ? -0.502 -19.657 -5.738 1.00 0.00 3 LYS A CA 10
ATOM 16209 C C . LYS A 1 3 ? -0.921 -18.601 -4.712 1.00 0.00 3 LYS A C 10
ATOM 16210 O O . LYS A 1 3 ? -1.971 -17.978 -4.851 1.00 0.00 3 LYS A O 10
ATOM 16229 N N . ALA A 1 4 ? -0.076 -18.434 -3.704 1.00 0.00 4 ALA A N 10
ATOM 16230 C CA . ALA A 1 4 ? -0.345 -17.465 -2.656 1.00 0.00 4 ALA A CA 10
ATOM 16231 C C . ALA A 1 4 ? 0.576 -16.257 -2.834 1.00 0.00 4 ALA A C 10
ATOM 16232 O O . ALA A 1 4 ? 1.707 -16.257 -2.351 1.00 0.00 4 ALA A O 10
ATOM 16239 N N . THR A 1 5 ? 0.059 -15.256 -3.531 1.00 0.00 5 THR A N 10
ATOM 16240 C CA . THR A 1 5 ? 0.820 -14.045 -3.781 1.00 0.00 5 THR A CA 10
ATOM 16241 C C . THR A 1 5 ? -0.103 -12.825 -3.783 1.00 0.00 5 THR A C 10
ATOM 16242 O O . THR A 1 5 ? -1.316 -12.961 -3.930 1.00 0.00 5 THR A O 10
ATOM 16253 N N . TYR A 1 6 ? 0.508 -11.660 -3.618 1.00 0.00 6 TYR A N 10
ATOM 16254 C CA . TYR A 1 6 ? -0.245 -10.417 -3.600 1.00 0.00 6 TYR A CA 10
ATOM 16255 C C . TYR A 1 6 ? 0.473 -9.329 -4.401 1.00 0.00 6 TYR A C 10
ATOM 16256 O O . TYR A 1 6 ? 1.700 -9.246 -4.379 1.00 0.00 6 TYR A O 10
ATOM 16274 N N . THR A 1 7 ? -0.322 -8.523 -5.088 1.00 0.00 7 THR A N 10
ATOM 16275 C CA . THR A 1 7 ? 0.223 -7.444 -5.894 1.00 0.00 7 THR A CA 10
ATOM 16276 C C . THR A 1 7 ? -0.186 -6.087 -5.317 1.00 0.00 7 THR A C 10
ATOM 16277 O O . THR A 1 7 ? -1.349 -5.695 -5.408 1.00 0.00 7 THR A O 10
ATOM 16288 N N . VAL A 1 8 ? 0.792 -5.409 -4.735 1.00 0.00 8 VAL A N 10
ATOM 16289 C CA . VAL A 1 8 ? 0.548 -4.105 -4.142 1.00 0.00 8 VAL A CA 10
ATOM 16290 C C . VAL A 1 8 ? 1.094 -3.017 -5.070 1.00 0.00 8 VAL A C 10
ATOM 16291 O O . VAL A 1 8 ? 2.304 -2.906 -5.257 1.00 0.00 8 VAL A O 10
ATOM 16304 N N . THR A 1 9 ? 0.174 -2.244 -5.628 1.00 0.00 9 THR A N 10
ATOM 16305 C CA . THR A 1 9 ? 0.548 -1.169 -6.533 1.00 0.00 9 THR A CA 10
ATOM 16306 C C . THR A 1 9 ? 0.353 0.189 -5.857 1.00 0.00 9 THR A C 10
ATOM 16307 O O . THR A 1 9 ? -0.743 0.505 -5.397 1.00 0.00 9 THR A O 10
ATOM 16318 N N . VAL A 1 10 ? 1.432 0.955 -5.816 1.00 0.00 10 VAL A N 10
ATOM 16319 C CA . VAL A 1 10 ? 1.393 2.272 -5.205 1.00 0.00 10 VAL A CA 10
ATOM 16320 C C . VAL A 1 10 ? 1.781 3.325 -6.244 1.00 0.00 10 VAL A C 10
ATOM 16321 O O . VAL A 1 10 ? 2.860 3.257 -6.831 1.00 0.00 10 VAL A O 10
ATOM 16334 N N . THR A 1 11 ? 0.879 4.276 -6.441 1.00 0.00 11 THR A N 10
ATOM 16335 C CA . THR A 1 11 ? 1.113 5.342 -7.401 1.00 0.00 11 THR A CA 10
ATOM 16336 C C . THR A 1 11 ? 0.835 6.704 -6.762 1.00 0.00 11 THR A C 10
ATOM 16337 O O . THR A 1 11 ? -0.065 6.834 -5.934 1.00 0.00 11 THR A O 10
ATOM 16348 N N . ASN A 1 12 ? 1.626 7.686 -7.172 1.00 0.00 12 ASN A N 10
ATOM 16349 C CA . ASN A 1 12 ? 1.476 9.035 -6.650 1.00 0.00 12 ASN A CA 10
ATOM 16350 C C . ASN A 1 12 ? 0.682 9.878 -7.650 1.00 0.00 12 ASN A C 10
ATOM 16351 O O . ASN A 1 12 ? 1.081 10.016 -8.805 1.00 0.00 12 ASN A O 10
ATOM 16362 N N . ASN A 1 13 ? -0.426 10.422 -7.169 1.00 0.00 13 ASN A N 10
ATOM 16363 C CA . ASN A 1 13 ? -1.279 11.248 -8.005 1.00 0.00 13 ASN A CA 10
ATOM 16364 C C . ASN A 1 13 ? -0.688 12.657 -8.093 1.00 0.00 13 ASN A C 10
ATOM 16365 O O . ASN A 1 13 ? -1.049 13.430 -8.979 1.00 0.00 13 ASN A O 10
ATOM 16376 N N . SER A 1 14 ? 0.211 12.946 -7.164 1.00 0.00 14 SER A N 10
ATOM 16377 C CA . SER A 1 14 ? 0.854 14.248 -7.126 1.00 0.00 14 SER A CA 10
ATOM 16378 C C . SER A 1 14 ? 2.043 14.272 -8.089 1.00 0.00 14 SER A C 10
ATOM 16379 O O . SER A 1 14 ? 2.318 15.294 -8.716 1.00 0.00 14 SER A O 10
ATOM 16387 N N . ASN A 1 15 ? 2.716 13.134 -8.176 1.00 0.00 15 ASN A N 10
ATOM 16388 C CA . ASN A 1 15 ? 3.869 13.011 -9.053 1.00 0.00 15 ASN A CA 10
ATOM 16389 C C . ASN A 1 15 ? 3.524 12.078 -10.215 1.00 0.00 15 ASN A C 10
ATOM 16390 O O . ASN A 1 15 ? 4.338 11.873 -11.113 1.00 0.00 15 ASN A O 10
ATOM 16401 N N . GLY A 1 16 ? 2.316 11.536 -10.158 1.00 0.00 16 GLY A N 10
ATOM 16402 C CA . GLY A 1 16 ? 1.854 10.629 -11.194 1.00 0.00 16 GLY A CA 10
ATOM 16403 C C . GLY A 1 16 ? 2.829 9.464 -11.379 1.00 0.00 16 GLY A C 10
ATOM 16404 O O . GLY A 1 16 ? 2.866 8.843 -12.440 1.00 0.00 16 GLY A O 10
ATOM 16408 N N . VAL A 1 17 ? 3.594 9.203 -10.330 1.00 0.00 17 VAL A N 10
ATOM 16409 C CA . VAL A 1 17 ? 4.567 8.125 -10.362 1.00 0.00 17 VAL A CA 10
ATOM 16410 C C . VAL A 1 17 ? 3.907 6.833 -9.875 1.00 0.00 17 VAL A C 10
ATOM 16411 O O . VAL A 1 17 ? 3.419 6.768 -8.749 1.00 0.00 17 VAL A O 10
ATOM 16424 N N . SER A 1 18 ? 3.914 5.837 -10.749 1.00 0.00 18 SER A N 10
ATOM 16425 C CA . SER A 1 18 ? 3.321 4.551 -10.422 1.00 0.00 18 SER A CA 10
ATOM 16426 C C . SER A 1 18 ? 4.420 3.520 -10.161 1.00 0.00 18 SER A C 10
ATOM 16427 O O . SER A 1 18 ? 5.448 3.516 -10.838 1.00 0.00 18 SER A O 10
ATOM 16435 N N . VAL A 1 19 ? 4.168 2.670 -9.176 1.00 0.00 19 VAL A N 10
ATOM 16436 C CA . VAL A 1 19 ? 5.124 1.637 -8.816 1.00 0.00 19 VAL A CA 10
ATOM 16437 C C . VAL A 1 19 ? 4.379 0.453 -8.197 1.00 0.00 19 VAL A C 10
ATOM 16438 O O . VAL A 1 19 ? 3.648 0.615 -7.220 1.00 0.00 19 VAL A O 10
ATOM 16451 N N . ASP A 1 20 ? 4.589 -0.714 -8.790 1.00 0.00 20 ASP A N 10
ATOM 16452 C CA . ASP A 1 20 ? 3.946 -1.925 -8.309 1.00 0.00 20 ASP A CA 10
ATOM 16453 C C . ASP A 1 20 ? 5.016 -2.916 -7.848 1.00 0.00 20 ASP A C 10
ATOM 16454 O O . ASP A 1 20 ? 6.107 -2.967 -8.415 1.00 0.00 20 ASP A O 10
ATOM 16463 N N . TYR A 1 21 ? 4.667 -3.679 -6.822 1.00 0.00 21 TYR A N 10
ATOM 16464 C CA . TYR A 1 21 ? 5.584 -4.665 -6.277 1.00 0.00 21 TYR A CA 10
ATOM 16465 C C . TYR A 1 21 ? 4.846 -5.952 -5.904 1.00 0.00 21 TYR A C 10
ATOM 16466 O O . TYR A 1 21 ? 3.849 -5.915 -5.184 1.00 0.00 21 TYR A O 10
ATOM 16484 N N . GLU A 1 22 ? 5.365 -7.062 -6.409 1.00 0.00 22 GLU A N 10
ATOM 16485 C CA . GLU A 1 22 ? 4.767 -8.359 -6.138 1.00 0.00 22 GLU A CA 10
ATOM 16486 C C . GLU A 1 22 ? 5.441 -9.011 -4.930 1.00 0.00 22 GLU A C 10
ATOM 16487 O O . GLU A 1 22 ? 6.614 -9.377 -4.992 1.00 0.00 22 GLU A O 10
ATOM 16499 N N . THR A 1 23 ? 4.671 -9.138 -3.859 1.00 0.00 23 THR A N 10
ATOM 16500 C CA . THR A 1 23 ? 5.180 -9.740 -2.639 1.00 0.00 23 THR A CA 10
ATOM 16501 C C . THR A 1 23 ? 4.130 -10.667 -2.024 1.00 0.00 23 THR A C 10
ATOM 16502 O O . THR A 1 23 ? 2.990 -10.261 -1.805 1.00 0.00 23 THR A O 10
ATOM 16513 N N . GLU A 1 24 ? 4.552 -11.896 -1.763 1.00 0.00 24 GLU A N 10
ATOM 16514 C CA . GLU A 1 24 ? 3.661 -12.884 -1.177 1.00 0.00 24 GLU A CA 10
ATOM 16515 C C . GLU A 1 24 ? 3.720 -12.812 0.350 1.00 0.00 24 GLU A C 10
ATOM 16516 O O . GLU A 1 24 ? 4.609 -13.395 0.969 1.00 0.00 24 GLU A O 10
ATOM 16528 N N . THR A 1 25 ? 2.760 -12.093 0.914 1.00 0.00 25 THR A N 10
ATOM 16529 C CA . THR A 1 25 ? 2.691 -11.938 2.357 1.00 0.00 25 THR A CA 10
ATOM 16530 C C . THR A 1 25 ? 1.260 -12.157 2.849 1.00 0.00 25 THR A C 10
ATOM 16531 O O . THR A 1 25 ? 0.371 -11.358 2.559 1.00 0.00 25 THR A O 10
ATOM 16542 N N . PRO A 1 26 ? 1.076 -13.273 3.604 1.00 0.00 26 PRO A N 10
ATOM 16543 C CA . PRO A 1 26 ? -0.233 -13.607 4.139 1.00 0.00 26 PRO A CA 10
ATOM 16544 C C . PRO A 1 26 ? -0.587 -12.706 5.323 1.00 0.00 26 PRO A C 10
ATOM 16545 O O . PRO A 1 26 ? -1.236 -11.675 5.151 1.00 0.00 26 PRO A O 10
ATOM 16556 N N . MET A 1 27 ? -0.146 -13.127 6.500 1.00 0.00 27 MET A N 10
ATOM 16557 C CA . MET A 1 27 ? -0.409 -12.371 7.712 1.00 0.00 27 MET A CA 10
ATOM 16558 C C . MET A 1 27 ? 0.455 -11.109 7.770 1.00 0.00 27 MET A C 10
ATOM 16559 O O . MET A 1 27 ? 0.071 -10.117 8.386 1.00 0.00 27 MET A O 10
ATOM 16573 N N . THR A 1 28 ? 1.605 -11.188 7.118 1.00 0.00 28 THR A N 10
ATOM 16574 C CA . THR A 1 28 ? 2.528 -10.066 7.087 1.00 0.00 28 THR A CA 10
ATOM 16575 C C . THR A 1 28 ? 1.806 -8.797 6.627 1.00 0.00 28 THR A C 10
ATOM 16576 O O . THR A 1 28 ? 2.166 -7.693 7.033 1.00 0.00 28 THR A O 10
ATOM 16587 N N . LEU A 1 29 ? 0.802 -8.997 5.787 1.00 0.00 29 LEU A N 10
ATOM 16588 C CA . LEU A 1 29 ? 0.028 -7.882 5.268 1.00 0.00 29 LEU A CA 10
ATOM 16589 C C . LEU A 1 29 ? -0.574 -7.098 6.435 1.00 0.00 29 LEU A C 10
ATOM 16590 O O . LEU A 1 29 ? -0.665 -5.872 6.382 1.00 0.00 29 LEU A O 10
ATOM 16606 N N . LEU A 1 30 ? -0.970 -7.835 7.461 1.00 0.00 30 LEU A N 10
ATOM 16607 C CA . LEU A 1 30 ? -1.560 -7.224 8.639 1.00 0.00 30 LEU A CA 10
ATOM 16608 C C . LEU A 1 30 ? -0.452 -6.623 9.507 1.00 0.00 30 LEU A C 10
ATOM 16609 O O . LEU A 1 30 ? -0.681 -5.652 10.227 1.00 0.00 30 LEU A O 10
ATOM 16625 N N . VAL A 1 31 ? 0.724 -7.225 9.409 1.00 0.00 31 VAL A N 10
ATOM 16626 C CA . VAL A 1 31 ? 1.867 -6.761 10.175 1.00 0.00 31 VAL A CA 10
ATOM 16627 C C . VAL A 1 31 ? 2.171 -5.309 9.801 1.00 0.00 31 VAL A C 10
ATOM 16628 O O . VAL A 1 31 ? 2.196 -4.960 8.622 1.00 0.00 31 VAL A O 10
ATOM 16641 N N . PRO A 1 32 ? 2.402 -4.480 10.855 1.00 0.00 32 PRO A N 10
ATOM 16642 C CA . PRO A 1 32 ? 2.704 -3.074 10.649 1.00 0.00 32 PRO A CA 10
ATOM 16643 C C . PRO A 1 32 ? 4.137 -2.889 10.145 1.00 0.00 32 PRO A C 10
ATOM 16644 O O . PRO A 1 32 ? 4.379 -2.109 9.224 1.00 0.00 32 PRO A O 10
ATOM 16655 N N . GLU A 1 33 ? 5.048 -3.618 10.770 1.00 0.00 33 GLU A N 10
ATOM 16656 C CA . GLU A 1 33 ? 6.451 -3.543 10.398 1.00 0.00 33 GLU A CA 10
ATOM 16657 C C . GLU A 1 33 ? 6.630 -3.924 8.926 1.00 0.00 33 GLU A C 10
ATOM 16658 O O . GLU A 1 33 ? 7.411 -3.298 8.211 1.00 0.00 33 GLU A O 10
ATOM 16670 N N . VAL A 1 34 ? 5.893 -4.946 8.518 1.00 0.00 34 VAL A N 10
ATOM 16671 C CA . VAL A 1 34 ? 5.959 -5.416 7.145 1.00 0.00 34 VAL A CA 10
ATOM 16672 C C . VAL A 1 34 ? 5.173 -4.461 6.244 1.00 0.00 34 VAL A C 10
ATOM 16673 O O . VAL A 1 34 ? 5.637 -4.097 5.164 1.00 0.00 34 VAL A O 10
ATOM 16686 N N . ALA A 1 35 ? 3.997 -4.081 6.722 1.00 0.00 35 ALA A N 10
ATOM 16687 C CA . ALA A 1 35 ? 3.142 -3.176 5.974 1.00 0.00 35 ALA A CA 10
ATOM 16688 C C . ALA A 1 35 ? 3.864 -1.839 5.786 1.00 0.00 35 ALA A C 10
ATOM 16689 O O . ALA A 1 35 ? 3.873 -1.283 4.689 1.00 0.00 35 ALA A O 10
ATOM 16696 N N . ALA A 1 36 ? 4.450 -1.361 6.874 1.00 0.00 36 ALA A N 10
ATOM 16697 C CA . ALA A 1 36 ? 5.171 -0.101 6.843 1.00 0.00 36 ALA A CA 10
ATOM 16698 C C . ALA A 1 36 ? 6.309 -0.194 5.824 1.00 0.00 36 ALA A C 10
ATOM 16699 O O . ALA A 1 36 ? 6.468 0.692 4.984 1.00 0.00 36 ALA A O 10
ATOM 16706 N N . GLU A 1 37 ? 7.068 -1.273 5.930 1.00 0.00 37 GLU A N 10
ATOM 16707 C CA . GLU A 1 37 ? 8.186 -1.494 5.027 1.00 0.00 37 GLU A CA 10
ATOM 16708 C C . GLU A 1 37 ? 7.689 -1.605 3.584 1.00 0.00 37 GLU A C 10
ATOM 16709 O O . GLU A 1 37 ? 8.369 -1.170 2.655 1.00 0.00 37 GLU A O 10
ATOM 16721 N N . VAL A 1 38 ? 6.508 -2.186 3.442 1.00 0.00 38 VAL A N 10
ATOM 16722 C CA . VAL A 1 38 ? 5.912 -2.359 2.128 1.00 0.00 38 VAL A CA 10
ATOM 16723 C C . VAL A 1 38 ? 5.492 -0.995 1.580 1.00 0.00 38 VAL A C 10
ATOM 16724 O O . VAL A 1 38 ? 5.857 -0.631 0.463 1.00 0.00 38 VAL A O 10
ATOM 16737 N N . ILE A 1 39 ? 4.728 -0.276 2.391 1.00 0.00 39 ILE A N 10
ATOM 16738 C CA . ILE A 1 39 ? 4.255 1.040 2.001 1.00 0.00 39 ILE A CA 10
ATOM 16739 C C . ILE A 1 39 ? 5.454 1.958 1.755 1.00 0.00 39 ILE A C 10
ATOM 16740 O O . ILE A 1 39 ? 5.476 2.710 0.782 1.00 0.00 39 ILE A O 10
ATOM 16756 N N . LYS A 1 40 ? 6.423 1.866 2.654 1.00 0.00 40 LYS A N 10
ATOM 16757 C CA . LYS A 1 40 ? 7.624 2.678 2.546 1.00 0.00 40 LYS A CA 10
ATOM 16758 C C . LYS A 1 40 ? 8.469 2.177 1.373 1.00 0.00 40 LYS A C 10
ATOM 16759 O O . LYS A 1 40 ? 9.024 2.974 0.618 1.00 0.00 40 LYS A O 10
ATOM 16778 N N . ASP A 1 41 ? 8.542 0.859 1.258 1.00 0.00 41 ASP A N 10
ATOM 16779 C CA . ASP A 1 41 ? 9.311 0.244 0.189 1.00 0.00 41 ASP A CA 10
ATOM 16780 C C . ASP A 1 41 ? 8.796 0.747 -1.160 1.00 0.00 41 ASP A C 10
ATOM 16781 O O . ASP A 1 41 ? 9.583 1.100 -2.037 1.00 0.00 41 ASP A O 10
ATOM 16790 N N . LEU A 1 42 ? 7.476 0.761 -1.285 1.00 0.00 42 LEU A N 10
ATOM 16791 C CA . LEU A 1 42 ? 6.846 1.216 -2.513 1.00 0.00 42 LEU A CA 10
ATOM 16792 C C . LEU A 1 42 ? 7.196 2.687 -2.746 1.00 0.00 42 LEU A C 10
ATOM 16793 O O . LEU A 1 42 ? 7.680 3.051 -3.817 1.00 0.00 42 LEU A O 10
ATOM 16809 N N . VAL A 1 43 ? 6.935 3.492 -1.728 1.00 0.00 43 VAL A N 10
ATOM 16810 C CA . VAL A 1 43 ? 7.215 4.916 -1.808 1.00 0.00 43 VAL A CA 10
ATOM 16811 C C . VAL A 1 43 ? 8.712 5.124 -2.049 1.00 0.00 43 VAL A C 10
ATOM 16812 O O . VAL A 1 43 ? 9.103 5.943 -2.879 1.00 0.00 43 VAL A O 10
ATOM 16825 N N . ASN A 1 44 ? 9.508 4.367 -1.308 1.00 0.00 44 ASN A N 10
ATOM 16826 C CA . ASN A 1 44 ? 10.953 4.458 -1.431 1.00 0.00 44 ASN A CA 10
ATOM 16827 C C . ASN A 1 44 ? 11.355 4.199 -2.883 1.00 0.00 44 ASN A C 10
ATOM 16828 O O . ASN A 1 44 ? 12.275 4.833 -3.399 1.00 0.00 44 ASN A O 10
ATOM 16839 N N . THR A 1 45 ? 10.646 3.266 -3.503 1.00 0.00 45 THR A N 10
ATOM 16840 C CA . THR A 1 45 ? 10.917 2.916 -4.887 1.00 0.00 45 THR A CA 10
ATOM 16841 C C . THR A 1 45 ? 10.469 4.042 -5.820 1.00 0.00 45 THR A C 10
ATOM 16842 O O . THR A 1 45 ? 11.164 4.371 -6.780 1.00 0.00 45 THR A O 10
ATOM 16853 N N . VAL A 1 46 ? 9.311 4.603 -5.505 1.00 0.00 46 VAL A N 10
ATOM 16854 C CA . VAL A 1 46 ? 8.762 5.685 -6.304 1.00 0.00 46 VAL A CA 10
ATOM 16855 C C . VAL A 1 46 ? 9.733 6.867 -6.290 1.00 0.00 46 VAL A C 10
ATOM 16856 O O . VAL A 1 46 ? 10.018 7.454 -7.333 1.00 0.00 46 VAL A O 10
ATOM 16869 N N . ARG A 1 47 ? 10.216 7.182 -5.097 1.00 0.00 47 ARG A N 10
ATOM 16870 C CA . ARG A 1 47 ? 11.150 8.283 -4.933 1.00 0.00 47 ARG A CA 10
ATOM 16871 C C . ARG A 1 47 ? 12.525 7.898 -5.482 1.00 0.00 47 ARG A C 10
ATOM 16872 O O . ARG A 1 47 ? 13.276 8.756 -5.945 1.00 0.00 47 ARG A O 10
ATOM 16893 N N . SER A 1 48 ? 12.815 6.607 -5.413 1.00 0.00 48 SER A N 10
ATOM 16894 C CA . SER A 1 48 ? 14.086 6.098 -5.896 1.00 0.00 48 SER A CA 10
ATOM 16895 C C . SER A 1 48 ? 14.309 6.536 -7.346 1.00 0.00 48 SER A C 10
ATOM 16896 O O . SER A 1 48 ? 15.430 6.857 -7.736 1.00 0.00 48 SER A O 10
ATOM 16904 N N . TYR A 1 49 ? 13.222 6.536 -8.103 1.00 0.00 49 TYR A N 10
ATOM 16905 C CA . TYR A 1 49 ? 13.284 6.930 -9.501 1.00 0.00 49 TYR A CA 10
ATOM 16906 C C . TYR A 1 49 ? 13.446 8.445 -9.636 1.00 0.00 49 TYR A C 10
ATOM 16907 O O . TYR A 1 49 ? 13.937 8.932 -10.653 1.00 0.00 49 TYR A O 10
ATOM 16925 N N . ASP A 1 50 ? 13.023 9.149 -8.596 1.00 0.00 50 ASP A N 10
ATOM 16926 C CA . ASP A 1 50 ? 13.116 10.599 -8.587 1.00 0.00 50 ASP A CA 10
ATOM 16927 C C . ASP A 1 50 ? 14.587 11.012 -8.630 1.00 0.00 50 ASP A C 10
ATOM 16928 O O . ASP A 1 50 ? 15.026 11.668 -9.574 1.00 0.00 50 ASP A O 10
ATOM 16937 N N . THR A 1 51 ? 15.313 10.613 -7.594 1.00 0.00 51 THR A N 10
ATOM 16938 C CA . THR A 1 51 ? 16.726 10.933 -7.502 1.00 0.00 51 THR A CA 10
ATOM 16939 C C . THR A 1 51 ? 17.537 10.048 -8.451 1.00 0.00 51 THR A C 10
ATOM 16940 O O . THR A 1 51 ? 16.992 9.139 -9.075 1.00 0.00 51 THR A O 10
ATOM 16951 N N . GLU A 1 52 ? 18.826 10.345 -8.529 1.00 0.00 52 GLU A N 10
ATOM 16952 C CA . GLU A 1 52 ? 19.717 9.589 -9.391 1.00 0.00 52 GLU A CA 10
ATOM 16953 C C . GLU A 1 52 ? 19.880 8.161 -8.864 1.00 0.00 52 GLU A C 10
ATOM 16954 O O . GLU A 1 52 ? 19.228 7.239 -9.351 1.00 0.00 52 GLU A O 10
ATOM 16966 N N . ASN A 1 53 ? 20.753 8.024 -7.877 1.00 0.00 53 ASN A N 10
ATOM 16967 C CA . ASN A 1 53 ? 21.009 6.725 -7.279 1.00 0.00 53 ASN A CA 10
ATOM 16968 C C . ASN A 1 53 ? 19.741 6.232 -6.580 1.00 0.00 53 ASN A C 10
ATOM 16969 O O . ASN A 1 53 ? 19.095 6.986 -5.854 1.00 0.00 53 ASN A O 10
ATOM 16980 N N . GLU A 1 54 ? 19.423 4.969 -6.821 1.00 0.00 54 GLU A N 10
ATOM 16981 C CA . GLU A 1 54 ? 18.243 4.365 -6.224 1.00 0.00 54 GLU A CA 10
ATOM 16982 C C . GLU A 1 54 ? 18.619 3.634 -4.933 1.00 0.00 54 GLU A C 10
ATOM 16983 O O . GLU A 1 54 ? 18.277 2.465 -4.757 1.00 0.00 54 GLU A O 10
ATOM 16995 N N . HIS A 1 55 ? 19.316 4.351 -4.065 1.00 0.00 55 HIS A N 10
ATOM 16996 C CA . HIS A 1 55 ? 19.741 3.784 -2.796 1.00 0.00 55 HIS A CA 10
ATOM 16997 C C . HIS A 1 55 ? 19.739 4.873 -1.721 1.00 0.00 55 HIS A C 10
ATOM 16998 O O . HIS A 1 55 ? 19.031 4.762 -0.721 1.00 0.00 55 HIS A O 10
ATOM 17012 N N . ASP A 1 56 ? 20.539 5.900 -1.963 1.00 0.00 56 ASP A N 10
ATOM 17013 C CA . ASP A 1 56 ? 20.639 7.008 -1.028 1.00 0.00 56 ASP A CA 10
ATOM 17014 C C . ASP A 1 56 ? 19.871 8.209 -1.584 1.00 0.00 56 ASP A C 10
ATOM 17015 O O . ASP A 1 56 ? 19.909 8.474 -2.785 1.00 0.00 56 ASP A O 10
ATOM 17024 N N . VAL A 1 57 ? 19.191 8.904 -0.683 1.00 0.00 57 VAL A N 10
ATOM 17025 C CA . VAL A 1 57 ? 18.415 10.070 -1.068 1.00 0.00 57 VAL A CA 10
ATOM 17026 C C . VAL A 1 57 ? 19.332 11.295 -1.116 1.00 0.00 57 VAL A C 10
ATOM 17027 O O . VAL A 1 57 ? 20.351 11.339 -0.429 1.00 0.00 57 VAL A O 10
ATOM 17040 N N . CYS A 1 58 ? 18.937 12.259 -1.934 1.00 0.00 58 CYS A N 10
ATOM 17041 C CA . CYS A 1 58 ? 19.710 13.481 -2.080 1.00 0.00 58 CYS A CA 10
ATOM 17042 C C . CYS A 1 58 ? 19.013 14.370 -3.111 1.00 0.00 58 CYS A C 10
ATOM 17043 O O . CYS A 1 58 ? 18.834 15.565 -2.885 1.00 0.00 58 CYS A O 10
ATOM 17051 N N . GLY A 1 59 ? 18.640 13.752 -4.223 1.00 0.00 59 GLY A N 10
ATOM 17052 C CA . GLY A 1 59 ? 17.966 14.473 -5.290 1.00 0.00 59 GLY A CA 10
ATOM 17053 C C . GLY A 1 59 ? 16.995 15.511 -4.722 1.00 0.00 59 GLY A C 10
ATOM 17054 O O . GLY A 1 59 ? 17.046 16.682 -5.092 1.00 0.00 59 GLY A O 10
ATOM 17058 N N . TRP A 1 60 ? 16.131 15.042 -3.833 1.00 0.00 60 TRP A N 10
ATOM 17059 C CA . TRP A 1 60 ? 15.151 15.915 -3.211 1.00 0.00 60 TRP A CA 10
ATOM 17060 C C . TRP A 1 60 ? 14.183 16.389 -4.297 1.00 0.00 60 TRP A C 10
ATOM 17061 O O . TRP A 1 60 ? 14.548 17.204 -5.144 1.00 0.00 60 TRP A O 10
ATOM 17082 N N . MET B 1 1 ? -4.726 18.424 -12.686 1.00 0.00 201 MET B N 10
ATOM 17083 C CA . MET B 1 1 ? -5.029 18.419 -11.266 1.00 0.00 201 MET B CA 10
ATOM 17084 C C . MET B 1 1 ? -3.747 18.414 -10.430 1.00 0.00 201 MET B C 10
ATOM 17085 O O . MET B 1 1 ? -2.981 17.452 -10.471 1.00 0.00 201 MET B O 10
ATOM 17099 N N . GLY B 1 2 ? -3.554 19.497 -9.694 1.00 0.00 202 GLY B N 10
ATOM 17100 C CA . GLY B 1 2 ? -2.377 19.630 -8.851 1.00 0.00 202 GLY B CA 10
ATOM 17101 C C . GLY B 1 2 ? -2.710 19.310 -7.392 1.00 0.00 202 GLY B C 10
ATOM 17102 O O . GLY B 1 2 ? -2.719 20.201 -6.544 1.00 0.00 202 GLY B O 10
ATOM 17106 N N . LYS B 1 3 ? -2.974 18.036 -7.144 1.00 0.00 203 LYS B N 10
ATOM 17107 C CA . LYS B 1 3 ? -3.306 17.587 -5.803 1.00 0.00 203 LYS B CA 10
ATOM 17108 C C . LYS B 1 3 ? -2.312 16.507 -5.371 1.00 0.00 203 LYS B C 10
ATOM 17109 O O . LYS B 1 3 ? -1.724 15.827 -6.211 1.00 0.00 203 LYS B O 10
ATOM 17128 N N . ALA B 1 4 ? -2.155 16.382 -4.061 1.00 0.00 204 ALA B N 10
ATOM 17129 C CA . ALA B 1 4 ? -1.243 15.395 -3.508 1.00 0.00 204 ALA B CA 10
ATOM 17130 C C . ALA B 1 4 ? -2.043 14.198 -2.992 1.00 0.00 204 ALA B C 10
ATOM 17131 O O . ALA B 1 4 ? -2.718 14.293 -1.967 1.00 0.00 204 ALA B O 10
ATOM 17138 N N . THR B 1 5 ? -1.943 13.100 -3.726 1.00 0.00 205 THR B N 10
ATOM 17139 C CA . THR B 1 5 ? -2.650 11.886 -3.355 1.00 0.00 205 THR B CA 10
ATOM 17140 C C . THR B 1 5 ? -1.845 10.653 -3.769 1.00 0.00 205 THR B C 10
ATOM 17141 O O . THR B 1 5 ? -0.899 10.758 -4.548 1.00 0.00 205 THR B O 10
ATOM 17152 N N . TYR B 1 6 ? -2.251 9.512 -3.230 1.00 0.00 206 TYR B N 10
ATOM 17153 C CA . TYR B 1 6 ? -1.578 8.260 -3.533 1.00 0.00 206 TYR B CA 10
ATOM 17154 C C . TYR B 1 6 ? -2.592 7.138 -3.769 1.00 0.00 206 TYR B C 10
ATOM 17155 O O . TYR B 1 6 ? -3.618 7.071 -3.095 1.00 0.00 206 TYR B O 10
ATOM 17173 N N . THR B 1 7 ? -2.268 6.284 -4.729 1.00 0.00 207 THR B N 10
ATOM 17174 C CA . THR B 1 7 ? -3.136 5.167 -5.062 1.00 0.00 207 THR B CA 10
ATOM 17175 C C . THR B 1 7 ? -2.462 3.841 -4.704 1.00 0.00 207 THR B C 10
ATOM 17176 O O . THR B 1 7 ? -1.525 3.416 -5.378 1.00 0.00 207 THR B O 10
ATOM 17187 N N . VAL B 1 8 ? -2.964 3.226 -3.644 1.00 0.00 208 VAL B N 10
ATOM 17188 C CA . VAL B 1 8 ? -2.422 1.957 -3.188 1.00 0.00 208 VAL B CA 10
ATOM 17189 C C . VAL B 1 8 ? -3.451 0.851 -3.431 1.00 0.00 208 VAL B C 10
ATOM 17190 O O . VAL B 1 8 ? -4.522 0.850 -2.827 1.00 0.00 208 VAL B O 10
ATOM 17203 N N . THR B 1 9 ? -3.090 -0.063 -4.319 1.00 0.00 209 THR B N 10
ATOM 17204 C CA . THR B 1 9 ? -3.967 -1.173 -4.651 1.00 0.00 209 THR B CA 10
ATOM 17205 C C . THR B 1 9 ? -3.417 -2.479 -4.075 1.00 0.00 209 THR B C 10
ATOM 17206 O O . THR B 1 9 ? -2.216 -2.600 -3.838 1.00 0.00 209 THR B O 10
ATOM 17217 N N . VAL B 1 10 ? -4.321 -3.425 -3.867 1.00 0.00 210 VAL B N 10
ATOM 17218 C CA . VAL B 1 10 ? -3.942 -4.718 -3.324 1.00 0.00 210 VAL B CA 10
ATOM 17219 C C . VAL B 1 10 ? -4.723 -5.819 -4.044 1.00 0.00 210 VAL B C 10
ATOM 17220 O O . VAL B 1 10 ? -5.947 -5.887 -3.936 1.00 0.00 210 VAL B O 10
ATOM 17233 N N . THR B 1 11 ? -3.985 -6.651 -4.763 1.00 0.00 211 THR B N 10
ATOM 17234 C CA . THR B 1 11 ? -4.594 -7.746 -5.499 1.00 0.00 211 THR B CA 10
ATOM 17235 C C . THR B 1 11 ? -4.112 -9.090 -4.953 1.00 0.00 211 THR B C 10
ATOM 17236 O O . THR B 1 11 ? -2.910 -9.320 -4.831 1.00 0.00 211 THR B O 10
ATOM 17247 N N . ASN B 1 12 ? -5.074 -9.946 -4.640 1.00 0.00 212 ASN B N 10
ATOM 17248 C CA . ASN B 1 12 ? -4.762 -11.262 -4.110 1.00 0.00 212 ASN B CA 10
ATOM 17249 C C . ASN B 1 12 ? -4.771 -12.282 -5.251 1.00 0.00 212 ASN B C 10
ATOM 17250 O O . ASN B 1 12 ? -5.832 -12.636 -5.763 1.00 0.00 212 ASN B O 10
ATOM 17261 N N . ASN B 1 13 ? -3.577 -12.725 -5.614 1.00 0.00 213 ASN B N 10
ATOM 17262 C CA . ASN B 1 13 ? -3.433 -13.697 -6.685 1.00 0.00 213 ASN B CA 10
ATOM 17263 C C . ASN B 1 13 ? -3.939 -15.058 -6.204 1.00 0.00 213 ASN B C 10
ATOM 17264 O O . ASN B 1 13 ? -4.149 -15.966 -7.007 1.00 0.00 213 ASN B O 10
ATOM 17275 N N . SER B 1 14 ? -4.120 -15.157 -4.895 1.00 0.00 214 SER B N 10
ATOM 17276 C CA . SER B 1 14 ? -4.599 -16.392 -4.297 1.00 0.00 214 SER B CA 10
ATOM 17277 C C . SER B 1 14 ? -6.043 -16.657 -4.725 1.00 0.00 214 SER B C 10
ATOM 17278 O O . SER B 1 14 ? -6.407 -17.793 -5.024 1.00 0.00 214 SER B O 10
ATOM 17286 N N . ASN B 1 15 ? -6.827 -15.588 -4.740 1.00 0.00 215 ASN B N 10
ATOM 17287 C CA . ASN B 1 15 ? -8.223 -15.690 -5.126 1.00 0.00 215 ASN B CA 10
ATOM 17288 C C . ASN B 1 15 ? -8.471 -14.827 -6.365 1.00 0.00 215 ASN B C 10
ATOM 17289 O O . ASN B 1 15 ? -9.568 -14.831 -6.920 1.00 0.00 215 ASN B O 10
ATOM 17300 N N . GLY B 1 16 ? -7.432 -14.107 -6.762 1.00 0.00 216 GLY B N 10
ATOM 17301 C CA . GLY B 1 16 ? -7.522 -13.240 -7.924 1.00 0.00 216 GLY B CA 10
ATOM 17302 C C . GLY B 1 16 ? -8.360 -11.997 -7.618 1.00 0.00 216 GLY B C 10
ATOM 17303 O O . GLY B 1 16 ? -8.862 -11.341 -8.529 1.00 0.00 216 GLY B O 10
ATOM 17307 N N . VAL B 1 17 ? -8.486 -11.710 -6.330 1.00 0.00 217 VAL B N 10
ATOM 17308 C CA . VAL B 1 17 ? -9.254 -10.557 -5.892 1.00 0.00 217 VAL B CA 10
ATOM 17309 C C . VAL B 1 17 ? -8.384 -9.303 -5.988 1.00 0.00 217 VAL B C 10
ATOM 17310 O O . VAL B 1 17 ? -7.174 -9.365 -5.772 1.00 0.00 217 VAL B O 10
ATOM 17323 N N . SER B 1 18 ? -9.033 -8.195 -6.312 1.00 0.00 218 SER B N 10
ATOM 17324 C CA . SER B 1 18 ? -8.333 -6.928 -6.440 1.00 0.00 218 SER B CA 10
ATOM 17325 C C . SER B 1 18 ? -9.042 -5.853 -5.614 1.00 0.00 218 SER B C 10
ATOM 17326 O O . SER B 1 18 ? -10.251 -5.928 -5.396 1.00 0.00 218 SER B O 10
ATOM 17334 N N . VAL B 1 19 ? -8.261 -4.876 -5.175 1.00 0.00 219 VAL B N 10
ATOM 17335 C CA . VAL B 1 19 ? -8.799 -3.788 -4.378 1.00 0.00 219 VAL B CA 10
ATOM 17336 C C . VAL B 1 19 ? -7.884 -2.568 -4.505 1.00 0.00 219 VAL B C 10
ATOM 17337 O O . VAL B 1 19 ? -6.667 -2.683 -4.369 1.00 0.00 219 VAL B O 10
ATOM 17350 N N . ASP B 1 20 ? -8.504 -1.426 -4.764 1.00 0.00 220 ASP B N 10
ATOM 17351 C CA . ASP B 1 20 ? -7.761 -0.187 -4.911 1.00 0.00 220 ASP B CA 10
ATOM 17352 C C . ASP B 1 20 ? -8.257 0.825 -3.875 1.00 0.00 220 ASP B C 10
ATOM 17353 O O . ASP B 1 20 ? -9.448 0.881 -3.577 1.00 0.00 220 ASP B O 10
ATOM 17362 N N . TYR B 1 21 ? -7.315 1.600 -3.355 1.00 0.00 221 TYR B N 10
ATOM 17363 C CA . TYR B 1 21 ? -7.641 2.606 -2.359 1.00 0.00 221 TYR B CA 10
ATOM 17364 C C . TYR B 1 21 ? -6.833 3.885 -2.587 1.00 0.00 221 TYR B C 10
ATOM 17365 O O . TYR B 1 21 ? -5.609 3.837 -2.704 1.00 0.00 221 TYR B O 10
ATOM 17383 N N . GLU B 1 22 ? -7.549 4.998 -2.644 1.00 0.00 222 GLU B N 10
ATOM 17384 C CA . GLU B 1 22 ? -6.914 6.287 -2.856 1.00 0.00 222 GLU B CA 10
ATOM 17385 C C . GLU B 1 22 ? -6.923 7.104 -1.562 1.00 0.00 222 GLU B C 10
ATOM 17386 O O . GLU B 1 22 ? -7.986 7.479 -1.069 1.00 0.00 222 GLU B O 10
ATOM 17398 N N . THR B 1 23 ? -5.728 7.354 -1.049 1.00 0.00 223 THR B N 10
ATOM 17399 C CA . THR B 1 23 ? -5.586 8.118 0.179 1.00 0.00 223 THR B CA 10
ATOM 17400 C C . THR B 1 23 ? -4.419 9.101 0.062 1.00 0.00 223 THR B C 10
ATOM 17401 O O . THR B 1 23 ? -3.358 8.753 -0.453 1.00 0.00 223 THR B O 10
ATOM 17412 N N . GLU B 1 24 ? -4.656 10.310 0.549 1.00 0.00 224 GLU B N 10
ATOM 17413 C CA . GLU B 1 24 ? -3.638 11.347 0.506 1.00 0.00 224 GLU B CA 10
ATOM 17414 C C . GLU B 1 24 ? -2.771 11.291 1.765 1.00 0.00 224 GLU B C 10
ATOM 17415 O O . GLU B 1 24 ? -3.117 11.880 2.788 1.00 0.00 224 GLU B O 10
ATOM 17427 N N . THR B 1 25 ? -1.659 10.579 1.649 1.00 0.00 225 THR B N 10
ATOM 17428 C CA . THR B 1 25 ? -0.740 10.439 2.765 1.00 0.00 225 THR B CA 10
ATOM 17429 C C . THR B 1 25 ? 0.702 10.646 2.297 1.00 0.00 225 THR B C 10
ATOM 17430 O O . THR B 1 25 ? 1.263 9.797 1.606 1.00 0.00 225 THR B O 10
ATOM 17441 N N . PRO B 1 26 ? 1.277 11.810 2.703 1.00 0.00 226 PRO B N 10
ATOM 17442 C CA . PRO B 1 26 ? 2.642 12.141 2.333 1.00 0.00 226 PRO B CA 10
ATOM 17443 C C . PRO B 1 26 ? 3.645 11.321 3.149 1.00 0.00 226 PRO B C 10
ATOM 17444 O O . PRO B 1 26 ? 4.136 10.293 2.685 1.00 0.00 226 PRO B O 10
ATOM 17455 N N . MET B 1 27 ? 3.917 11.806 4.352 1.00 0.00 227 MET B N 10
ATOM 17456 C CA . MET B 1 27 ? 4.852 11.131 5.236 1.00 0.00 227 MET B CA 10
ATOM 17457 C C . MET B 1 27 ? 4.221 9.880 5.849 1.00 0.00 227 MET B C 10
ATOM 17458 O O . MET B 1 27 ? 4.921 8.921 6.169 1.00 0.00 227 MET B O 10
ATOM 17472 N N . THR B 1 28 ? 2.905 9.930 5.993 1.00 0.00 228 THR B N 10
ATOM 17473 C CA . THR B 1 28 ? 2.171 8.811 6.561 1.00 0.00 228 THR B CA 10
ATOM 17474 C C . THR B 1 28 ? 2.541 7.511 5.844 1.00 0.00 228 THR B C 10
ATOM 17475 O O . THR B 1 28 ? 2.640 6.458 6.471 1.00 0.00 228 THR B O 10
ATOM 17486 N N . LEU B 1 29 ? 2.735 7.628 4.539 1.00 0.00 229 LEU B N 10
ATOM 17487 C CA . LEU B 1 29 ? 3.092 6.475 3.729 1.00 0.00 229 LEU B CA 10
ATOM 17488 C C . LEU B 1 29 ? 4.300 5.773 4.353 1.00 0.00 229 LEU B C 10
ATOM 17489 O O . LEU B 1 29 ? 4.393 4.547 4.322 1.00 0.00 229 LEU B O 10
ATOM 17505 N N . LEU B 1 30 ? 5.193 6.580 4.903 1.00 0.00 230 LEU B N 10
ATOM 17506 C CA . LEU B 1 30 ? 6.392 6.053 5.534 1.00 0.00 230 LEU B CA 10
ATOM 17507 C C . LEU B 1 30 ? 6.052 5.577 6.948 1.00 0.00 230 LEU B C 10
ATOM 17508 O O . LEU B 1 30 ? 6.744 4.726 7.504 1.00 0.00 230 LEU B O 10
ATOM 17524 N N . VAL B 1 31 ? 4.985 6.148 7.489 1.00 0.00 231 VAL B N 10
ATOM 17525 C CA . VAL B 1 31 ? 4.545 5.792 8.828 1.00 0.00 231 VAL B CA 10
ATOM 17526 C C . VAL B 1 31 ? 4.033 4.351 8.826 1.00 0.00 231 VAL B C 10
ATOM 17527 O O . VAL B 1 31 ? 3.306 3.947 7.919 1.00 0.00 231 VAL B O 10
ATOM 17540 N N . PRO B 1 32 ? 4.442 3.595 9.879 1.00 0.00 232 PRO B N 10
ATOM 17541 C CA . PRO B 1 32 ? 4.032 2.206 10.008 1.00 0.00 232 PRO B CA 10
ATOM 17542 C C . PRO B 1 32 ? 2.574 2.104 10.457 1.00 0.00 232 PRO B C 10
ATOM 17543 O O . PRO B 1 32 ? 1.813 1.293 9.931 1.00 0.00 232 PRO B O 10
ATOM 17554 N N . GLU B 1 33 ? 2.226 2.940 11.425 1.00 0.00 233 GLU B N 10
ATOM 17555 C CA . GLU B 1 33 ? 0.872 2.955 11.951 1.00 0.00 233 GLU B CA 10
ATOM 17556 C C . GLU B 1 33 ? -0.127 3.276 10.837 1.00 0.00 233 GLU B C 10
ATOM 17557 O O . GLU B 1 33 ? -1.241 2.755 10.827 1.00 0.00 233 GLU B O 10
ATOM 17569 N N . VAL B 1 34 ? 0.308 4.134 9.925 1.00 0.00 234 VAL B N 10
ATOM 17570 C CA . VAL B 1 34 ? -0.533 4.532 8.810 1.00 0.00 234 VAL B CA 10
ATOM 17571 C C . VAL B 1 34 ? -0.452 3.470 7.711 1.00 0.00 234 VAL B C 10
ATOM 17572 O O . VAL B 1 34 ? -1.473 3.056 7.165 1.00 0.00 234 VAL B O 10
ATOM 17585 N N . ALA B 1 35 ? 0.774 3.060 7.419 1.00 0.00 235 ALA B N 10
ATOM 17586 C CA . ALA B 1 35 ? 1.002 2.055 6.395 1.00 0.00 235 ALA B CA 10
ATOM 17587 C C . ALA B 1 35 ? 0.381 0.729 6.840 1.00 0.00 235 ALA B C 10
ATOM 17588 O O . ALA B 1 35 ? -0.262 0.043 6.048 1.00 0.00 235 ALA B O 10
ATOM 17595 N N . ALA B 1 36 ? 0.596 0.407 8.108 1.00 0.00 236 ALA B N 10
ATOM 17596 C CA . ALA B 1 36 ? 0.066 -0.824 8.668 1.00 0.00 236 ALA B CA 10
ATOM 17597 C C . ALA B 1 36 ? -1.450 -0.861 8.463 1.00 0.00 236 ALA B C 10
ATOM 17598 O O . ALA B 1 36 ? -1.993 -1.864 8.003 1.00 0.00 236 ALA B O 10
ATOM 17605 N N . GLU B 1 37 ? -2.090 0.245 8.814 1.00 0.00 237 GLU B N 10
ATOM 17606 C CA . GLU B 1 37 ? -3.533 0.351 8.674 1.00 0.00 237 GLU B CA 10
ATOM 17607 C C . GLU B 1 37 ? -3.923 0.349 7.194 1.00 0.00 237 GLU B C 10
ATOM 17608 O O . GLU B 1 37 ? -4.958 -0.202 6.823 1.00 0.00 237 GLU B O 10
ATOM 17620 N N . VAL B 1 38 ? -3.075 0.972 6.390 1.00 0.00 238 VAL B N 10
ATOM 17621 C CA . VAL B 1 38 ? -3.319 1.049 4.960 1.00 0.00 238 VAL B CA 10
ATOM 17622 C C . VAL B 1 38 ? -3.230 -0.354 4.355 1.00 0.00 238 VAL B C 10
ATOM 17623 O O . VAL B 1 38 ? -4.100 -0.759 3.586 1.00 0.00 238 VAL B O 10
ATOM 17636 N N . ILE B 1 39 ? -2.170 -1.058 4.727 1.00 0.00 239 ILE B N 10
ATOM 17637 C CA . ILE B 1 39 ? -1.956 -2.406 4.230 1.00 0.00 239 ILE B CA 10
ATOM 17638 C C . ILE B 1 39 ? -3.068 -3.319 4.751 1.00 0.00 239 ILE B C 10
ATOM 17639 O O . ILE B 1 39 ? -3.707 -4.030 3.976 1.00 0.00 239 ILE B O 10
ATOM 17655 N N . LYS B 1 40 ? -3.267 -3.268 6.060 1.00 0.00 240 LYS B N 10
ATOM 17656 C CA . LYS B 1 40 ? -4.291 -4.081 6.694 1.00 0.00 240 LYS B CA 10
ATOM 17657 C C . LYS B 1 40 ? -5.664 -3.677 6.153 1.00 0.00 240 LYS B C 10
ATOM 17658 O O . LYS B 1 40 ? -6.502 -4.533 5.872 1.00 0.00 240 LYS B O 10
ATOM 17677 N N . ASP B 1 41 ? -5.852 -2.372 6.022 1.00 0.00 241 ASP B N 10
ATOM 17678 C CA . ASP B 1 41 ? -7.109 -1.844 5.520 1.00 0.00 241 ASP B CA 10
ATOM 17679 C C . ASP B 1 41 ? -7.379 -2.417 4.127 1.00 0.00 241 ASP B C 10
ATOM 17680 O O . ASP B 1 41 ? -8.496 -2.837 3.831 1.00 0.00 241 ASP B O 10
ATOM 17689 N N . LEU B 1 42 ? -6.336 -2.417 3.311 1.00 0.00 242 LEU B N 10
ATOM 17690 C CA . LEU B 1 42 ? -6.447 -2.932 1.957 1.00 0.00 242 LEU B CA 10
ATOM 17691 C C . LEU B 1 42 ? -6.743 -4.432 2.009 1.00 0.00 242 LEU B C 10
ATOM 17692 O O . LEU B 1 42 ? -7.695 -4.902 1.388 1.00 0.00 242 LEU B O 10
ATOM 17708 N N . VAL B 1 43 ? -5.910 -5.142 2.755 1.00 0.00 243 VAL B N 10
ATOM 17709 C CA . VAL B 1 43 ? -6.070 -6.579 2.897 1.00 0.00 243 VAL B CA 10
ATOM 17710 C C . VAL B 1 43 ? -7.448 -6.877 3.493 1.00 0.00 243 VAL B C 10
ATOM 17711 O O . VAL B 1 43 ? -8.140 -7.789 3.043 1.00 0.00 243 VAL B O 10
ATOM 17724 N N . ASN B 1 44 ? -7.805 -6.092 4.499 1.00 0.00 244 ASN B N 10
ATOM 17725 C CA . ASN B 1 44 ? -9.087 -6.260 5.162 1.00 0.00 244 ASN B CA 10
ATOM 17726 C C . ASN B 1 44 ? -10.208 -6.157 4.127 1.00 0.00 244 ASN B C 10
ATOM 17727 O O . ASN B 1 44 ? -11.211 -6.864 4.220 1.00 0.00 244 ASN B O 10
ATOM 17738 N N . THR B 1 45 ? -10.002 -5.270 3.163 1.00 0.00 245 THR B N 10
ATOM 17739 C CA . THR B 1 45 ? -10.984 -5.065 2.113 1.00 0.00 245 THR B CA 10
ATOM 17740 C C . THR B 1 45 ? -10.994 -6.256 1.153 1.00 0.00 245 THR B C 10
ATOM 17741 O O . THR B 1 45 ? -12.057 -6.746 0.775 1.00 0.00 245 THR B O 10
ATOM 17752 N N . VAL B 1 46 ? -9.797 -6.689 0.784 1.00 0.00 246 VAL B N 10
ATOM 17753 C CA . VAL B 1 46 ? -9.654 -7.813 -0.125 1.00 0.00 246 VAL B CA 10
ATOM 17754 C C . VAL B 1 46 ? -10.282 -9.057 0.507 1.00 0.00 246 VAL B C 10
ATOM 17755 O O . VAL B 1 46 ? -10.958 -9.829 -0.172 1.00 0.00 246 VAL B O 10
ATOM 17768 N N . ARG B 1 47 ? -10.037 -9.213 1.799 1.00 0.00 247 ARG B N 10
ATOM 17769 C CA . ARG B 1 47 ? -10.570 -10.350 2.530 1.00 0.00 247 ARG B CA 10
ATOM 17770 C C . ARG B 1 47 ? -12.074 -10.180 2.753 1.00 0.00 247 ARG B C 10
ATOM 17771 O O . ARG B 1 47 ? -12.801 -11.164 2.885 1.00 0.00 247 ARG B O 10
ATOM 17792 N N . SER B 1 48 ? -12.497 -8.925 2.787 1.00 0.00 248 SER B N 10
ATOM 17793 C CA . SER B 1 48 ? -13.901 -8.613 2.991 1.00 0.00 248 SER B CA 10
ATOM 17794 C C . SER B 1 48 ? -14.756 -9.354 1.961 1.00 0.00 248 SER B C 10
ATOM 17795 O O . SER B 1 48 ? -15.795 -9.918 2.303 1.00 0.00 248 SER B O 10
ATOM 17803 N N . TYR B 1 49 ? -14.289 -9.328 0.722 1.00 0.00 249 TYR B N 10
ATOM 17804 C CA . TYR B 1 49 ? -14.998 -9.990 -0.360 1.00 0.00 249 TYR B CA 10
ATOM 17805 C C . TYR B 1 49 ? -14.838 -11.509 -0.271 1.00 0.00 249 TYR B C 10
ATOM 17806 O O . TYR B 1 49 ? -15.661 -12.255 -0.799 1.00 0.00 249 TYR B O 10
ATOM 17824 N N . ASP B 1 50 ? -13.773 -11.922 0.400 1.00 0.00 250 ASP B N 10
ATOM 17825 C CA . ASP B 1 50 ? -13.495 -13.339 0.565 1.00 0.00 250 ASP B CA 10
ATOM 17826 C C . ASP B 1 50 ? -14.550 -13.958 1.483 1.00 0.00 250 ASP B C 10
ATOM 17827 O O . ASP B 1 50 ? -14.895 -15.129 1.338 1.00 0.00 250 ASP B O 10
ATOM 17836 N N . THR B 1 51 ? -15.033 -13.143 2.410 1.00 0.00 251 THR B N 10
ATOM 17837 C CA . THR B 1 51 ? -16.042 -13.595 3.352 1.00 0.00 251 THR B CA 10
ATOM 17838 C C . THR B 1 51 ? -17.418 -13.049 2.965 1.00 0.00 251 THR B C 10
ATOM 17839 O O . THR B 1 51 ? -17.538 -11.898 2.548 1.00 0.00 251 THR B O 10
ATOM 17850 N N . GLU B 1 52 ? -18.422 -13.900 3.117 1.00 0.00 252 GLU B N 10
ATOM 17851 C CA . GLU B 1 52 ? -19.784 -13.517 2.788 1.00 0.00 252 GLU B CA 10
ATOM 17852 C C . GLU B 1 52 ? -20.121 -12.163 3.416 1.00 0.00 252 GLU B C 10
ATOM 17853 O O . GLU B 1 52 ? -20.748 -11.318 2.779 1.00 0.00 252 GLU B O 10
ATOM 17865 N N . ASN B 1 53 ? -19.690 -12.000 4.658 1.00 0.00 253 ASN B N 10
ATOM 17866 C CA . ASN B 1 53 ? -19.938 -10.763 5.379 1.00 0.00 253 ASN B CA 10
ATOM 17867 C C . ASN B 1 53 ? -18.971 -9.685 4.883 1.00 0.00 253 ASN B C 10
ATOM 17868 O O . ASN B 1 53 ? -17.776 -9.936 4.744 1.00 0.00 253 ASN B O 10
ATOM 17879 N N . GLU B 1 54 ? -19.526 -8.509 4.631 1.00 0.00 254 GLU B N 10
ATOM 17880 C CA . GLU B 1 54 ? -18.729 -7.392 4.153 1.00 0.00 254 GLU B CA 10
ATOM 17881 C C . GLU B 1 54 ? -18.528 -6.368 5.271 1.00 0.00 254 GLU B C 10
ATOM 17882 O O . GLU B 1 54 ? -19.496 -5.823 5.801 1.00 0.00 254 GLU B O 10
ATOM 17894 N N . HIS B 1 55 ? -17.265 -6.134 5.598 1.00 0.00 255 HIS B N 10
ATOM 17895 C CA . HIS B 1 55 ? -16.925 -5.184 6.642 1.00 0.00 255 HIS B CA 10
ATOM 17896 C C . HIS B 1 55 ? -15.978 -4.121 6.082 1.00 0.00 255 HIS B C 10
ATOM 17897 O O . HIS B 1 55 ? -14.762 -4.223 6.241 1.00 0.00 255 HIS B O 10
ATOM 17911 N N . ASP B 1 56 ? -16.570 -3.126 5.438 1.00 0.00 256 ASP B N 10
ATOM 17912 C CA . ASP B 1 56 ? -15.794 -2.046 4.854 1.00 0.00 256 ASP B CA 10
ATOM 17913 C C . ASP B 1 56 ? -16.052 -0.758 5.636 1.00 0.00 256 ASP B C 10
ATOM 17914 O O . ASP B 1 56 ? -17.140 -0.560 6.173 1.00 0.00 256 ASP B O 10
ATOM 17923 N N . VAL B 1 57 ? -15.031 0.086 5.676 1.00 0.00 257 VAL B N 10
ATOM 17924 C CA . VAL B 1 57 ? -15.132 1.351 6.384 1.00 0.00 257 VAL B CA 10
ATOM 17925 C C . VAL B 1 57 ? -16.196 2.222 5.714 1.00 0.00 257 VAL B C 10
ATOM 17926 O O . VAL B 1 57 ? -16.495 2.045 4.533 1.00 0.00 257 VAL B O 10
ATOM 17939 N N . CYS B 1 58 ? -16.739 3.144 6.495 1.00 0.00 258 CYS B N 10
ATOM 17940 C CA . CYS B 1 58 ? -17.764 4.043 5.991 1.00 0.00 258 CYS B CA 10
ATOM 17941 C C . CYS B 1 58 ? -17.477 5.447 6.526 1.00 0.00 258 CYS B C 10
ATOM 17942 O O . CYS B 1 58 ? -17.194 6.364 5.756 1.00 0.00 258 CYS B O 10
ATOM 17950 N N . GLY B 1 59 ? -17.558 5.572 7.843 1.00 0.00 259 GLY B N 10
ATOM 17951 C CA . GLY B 1 59 ? -17.310 6.849 8.491 1.00 0.00 259 GLY B CA 10
ATOM 17952 C C . GLY B 1 59 ? -16.017 6.809 9.305 1.00 0.00 259 GLY B C 10
ATOM 17953 O O . GLY B 1 59 ? -15.039 6.185 8.895 1.00 0.00 259 GLY B O 10
ATOM 17957 N N . TRP B 1 60 ? -16.051 7.481 10.446 1.00 0.00 260 TRP B N 10
ATOM 17958 C CA . TRP B 1 60 ? -14.893 7.531 11.323 1.00 0.00 260 TRP B CA 10
ATOM 17959 C C . TRP B 1 60 ? -13.677 7.913 10.477 1.00 0.00 260 TRP B C 10
ATOM 17960 O O . TRP B 1 60 ? -13.511 9.076 10.113 1.00 0.00 260 TRP B O 10
ATOM 17981 N N . MET A 1 1 ? -1.511 -22.053 -11.716 1.00 0.00 1 MET A N 11
ATOM 17982 C CA . MET A 1 1 ? -2.688 -22.786 -11.283 1.00 0.00 1 MET A CA 11
ATOM 17983 C C . MET A 1 1 ? -3.344 -22.107 -10.079 1.00 0.00 1 MET A C 11
ATOM 17984 O O . MET A 1 1 ? -4.475 -21.632 -10.171 1.00 0.00 1 MET A O 11
ATOM 17998 N N . GLY A 1 2 ? -2.608 -22.085 -8.979 1.00 0.00 2 GLY A N 11
ATOM 17999 C CA . GLY A 1 2 ? -3.104 -21.472 -7.758 1.00 0.00 2 GLY A CA 11
ATOM 18000 C C . GLY A 1 2 ? -1.995 -21.362 -6.710 1.00 0.00 2 GLY A C 11
ATOM 18001 O O . GLY A 1 2 ? -1.821 -22.262 -5.889 1.00 0.00 2 GLY A O 11
ATOM 18005 N N . LYS A 1 3 ? -1.273 -20.253 -6.770 1.00 0.00 3 LYS A N 11
ATOM 18006 C CA . LYS A 1 3 ? -0.186 -20.015 -5.836 1.00 0.00 3 LYS A CA 11
ATOM 18007 C C . LYS A 1 3 ? -0.633 -18.990 -4.792 1.00 0.00 3 LYS A C 11
ATOM 18008 O O . LYS A 1 3 ? -1.689 -18.375 -4.933 1.00 0.00 3 LYS A O 11
ATOM 18027 N N . ALA A 1 4 ? 0.192 -18.839 -3.766 1.00 0.00 4 ALA A N 11
ATOM 18028 C CA . ALA A 1 4 ? -0.104 -17.901 -2.699 1.00 0.00 4 ALA A CA 11
ATOM 18029 C C . ALA A 1 4 ? 0.830 -16.695 -2.811 1.00 0.00 4 ALA A C 11
ATOM 18030 O O . ALA A 1 4 ? 1.942 -16.715 -2.287 1.00 0.00 4 ALA A O 11
ATOM 18037 N N . THR A 1 5 ? 0.344 -15.671 -3.499 1.00 0.00 5 THR A N 11
ATOM 18038 C CA . THR A 1 5 ? 1.122 -14.458 -3.687 1.00 0.00 5 THR A CA 11
ATOM 18039 C C . THR A 1 5 ? 0.207 -13.232 -3.679 1.00 0.00 5 THR A C 11
ATOM 18040 O O . THR A 1 5 ? -1.008 -13.359 -3.807 1.00 0.00 5 THR A O 11
ATOM 18051 N N . TYR A 1 6 ? 0.829 -12.072 -3.528 1.00 0.00 6 TYR A N 11
ATOM 18052 C CA . TYR A 1 6 ? 0.087 -10.823 -3.502 1.00 0.00 6 TYR A CA 11
ATOM 18053 C C . TYR A 1 6 ? 0.795 -9.746 -4.327 1.00 0.00 6 TYR A C 11
ATOM 18054 O O . TYR A 1 6 ? 2.022 -9.666 -4.326 1.00 0.00 6 TYR A O 11
ATOM 18072 N N . THR A 1 7 ? -0.010 -8.945 -5.010 1.00 0.00 7 THR A N 11
ATOM 18073 C CA . THR A 1 7 ? 0.525 -7.877 -5.838 1.00 0.00 7 THR A CA 11
ATOM 18074 C C . THR A 1 7 ? 0.089 -6.515 -5.296 1.00 0.00 7 THR A C 11
ATOM 18075 O O . THR A 1 7 ? -1.095 -6.183 -5.317 1.00 0.00 7 THR A O 11
ATOM 18086 N N . VAL A 1 8 ? 1.071 -5.760 -4.824 1.00 0.00 8 VAL A N 11
ATOM 18087 C CA . VAL A 1 8 ? 0.805 -4.441 -4.277 1.00 0.00 8 VAL A CA 11
ATOM 18088 C C . VAL A 1 8 ? 1.275 -3.377 -5.271 1.00 0.00 8 VAL A C 11
ATOM 18089 O O . VAL A 1 8 ? 2.428 -3.388 -5.698 1.00 0.00 8 VAL A O 11
ATOM 18102 N N . THR A 1 9 ? 0.358 -2.483 -5.610 1.00 0.00 9 THR A N 11
ATOM 18103 C CA . THR A 1 9 ? 0.665 -1.414 -6.546 1.00 0.00 9 THR A CA 11
ATOM 18104 C C . THR A 1 9 ? 0.468 -0.051 -5.881 1.00 0.00 9 THR A C 11
ATOM 18105 O O . THR A 1 9 ? -0.609 0.244 -5.366 1.00 0.00 9 THR A O 11
ATOM 18116 N N . VAL A 1 10 ? 1.527 0.747 -5.913 1.00 0.00 10 VAL A N 11
ATOM 18117 C CA . VAL A 1 10 ? 1.483 2.072 -5.321 1.00 0.00 10 VAL A CA 11
ATOM 18118 C C . VAL A 1 10 ? 1.843 3.112 -6.383 1.00 0.00 10 VAL A C 11
ATOM 18119 O O . VAL A 1 10 ? 2.903 3.032 -7.002 1.00 0.00 10 VAL A O 11
ATOM 18132 N N . THR A 1 11 ? 0.940 4.065 -6.562 1.00 0.00 11 THR A N 11
ATOM 18133 C CA . THR A 1 11 ? 1.148 5.121 -7.539 1.00 0.00 11 THR A CA 11
ATOM 18134 C C . THR A 1 11 ? 0.928 6.492 -6.897 1.00 0.00 11 THR A C 11
ATOM 18135 O O . THR A 1 11 ? 0.027 6.659 -6.076 1.00 0.00 11 THR A O 11
ATOM 18146 N N . ASN A 1 12 ? 1.764 7.439 -7.297 1.00 0.00 12 ASN A N 11
ATOM 18147 C CA . ASN A 1 12 ? 1.671 8.790 -6.772 1.00 0.00 12 ASN A CA 11
ATOM 18148 C C . ASN A 1 12 ? 0.943 9.677 -7.784 1.00 0.00 12 ASN A C 11
ATOM 18149 O O . ASN A 1 12 ? 1.544 10.146 -8.749 1.00 0.00 12 ASN A O 11
ATOM 18160 N N . ASN A 1 13 ? -0.341 9.880 -7.528 1.00 0.00 13 ASN A N 11
ATOM 18161 C CA . ASN A 1 13 ? -1.157 10.702 -8.405 1.00 0.00 13 ASN A CA 11
ATOM 18162 C C . ASN A 1 13 ? -0.537 12.097 -8.512 1.00 0.00 13 ASN A C 11
ATOM 18163 O O . ASN A 1 13 ? -0.867 12.858 -9.421 1.00 0.00 13 ASN A O 11
ATOM 18174 N N . SER A 1 14 ? 0.350 12.389 -7.574 1.00 0.00 14 SER A N 11
ATOM 18175 C CA . SER A 1 14 ? 1.020 13.678 -7.552 1.00 0.00 14 SER A CA 11
ATOM 18176 C C . SER A 1 14 ? 2.100 13.725 -8.635 1.00 0.00 14 SER A C 11
ATOM 18177 O O . SER A 1 14 ? 2.338 14.774 -9.234 1.00 0.00 14 SER A O 11
ATOM 18185 N N . ASN A 1 15 ? 2.725 12.577 -8.854 1.00 0.00 15 ASN A N 11
ATOM 18186 C CA . ASN A 1 15 ? 3.773 12.474 -9.854 1.00 0.00 15 ASN A CA 11
ATOM 18187 C C . ASN A 1 15 ? 3.276 11.620 -11.022 1.00 0.00 15 ASN A C 11
ATOM 18188 O O . ASN A 1 15 ? 3.968 11.476 -12.029 1.00 0.00 15 ASN A O 11
ATOM 18199 N N . GLY A 1 16 ? 2.080 11.077 -10.849 1.00 0.00 16 GLY A N 11
ATOM 18200 C CA . GLY A 1 16 ? 1.482 10.242 -11.877 1.00 0.00 16 GLY A CA 11
ATOM 18201 C C . GLY A 1 16 ? 2.337 9.001 -12.140 1.00 0.00 16 GLY A C 11
ATOM 18202 O O . GLY A 1 16 ? 2.131 8.299 -13.129 1.00 0.00 16 GLY A O 11
ATOM 18206 N N . VAL A 1 17 ? 3.278 8.767 -11.237 1.00 0.00 17 VAL A N 11
ATOM 18207 C CA . VAL A 1 17 ? 4.165 7.623 -11.359 1.00 0.00 17 VAL A CA 11
ATOM 18208 C C . VAL A 1 17 ? 3.548 6.425 -10.634 1.00 0.00 17 VAL A C 11
ATOM 18209 O O . VAL A 1 17 ? 2.960 6.578 -9.565 1.00 0.00 17 VAL A O 11
ATOM 18222 N N . SER A 1 18 ? 3.704 5.260 -11.246 1.00 0.00 18 SER A N 11
ATOM 18223 C CA . SER A 1 18 ? 3.169 4.037 -10.671 1.00 0.00 18 SER A CA 11
ATOM 18224 C C . SER A 1 18 ? 4.311 3.077 -10.332 1.00 0.00 18 SER A C 11
ATOM 18225 O O . SER A 1 18 ? 5.362 3.105 -10.969 1.00 0.00 18 SER A O 11
ATOM 18233 N N . VAL A 1 19 ? 4.065 2.249 -9.326 1.00 0.00 19 VAL A N 11
ATOM 18234 C CA . VAL A 1 19 ? 5.058 1.281 -8.894 1.00 0.00 19 VAL A CA 11
ATOM 18235 C C . VAL A 1 19 ? 4.352 0.075 -8.271 1.00 0.00 19 VAL A C 11
ATOM 18236 O O . VAL A 1 19 ? 3.572 0.225 -7.332 1.00 0.00 19 VAL A O 11
ATOM 18249 N N . ASP A 1 20 ? 4.653 -1.094 -8.819 1.00 0.00 20 ASP A N 11
ATOM 18250 C CA . ASP A 1 20 ? 4.056 -2.325 -8.328 1.00 0.00 20 ASP A CA 11
ATOM 18251 C C . ASP A 1 20 ? 5.165 -3.290 -7.905 1.00 0.00 20 ASP A C 11
ATOM 18252 O O . ASP A 1 20 ? 6.228 -3.329 -8.522 1.00 0.00 20 ASP A O 11
ATOM 18261 N N . TYR A 1 21 ? 4.878 -4.047 -6.855 1.00 0.00 21 TYR A N 11
ATOM 18262 C CA . TYR A 1 21 ? 5.838 -5.009 -6.342 1.00 0.00 21 TYR A CA 11
ATOM 18263 C C . TYR A 1 21 ? 5.145 -6.307 -5.925 1.00 0.00 21 TYR A C 11
ATOM 18264 O O . TYR A 1 21 ? 4.180 -6.282 -5.161 1.00 0.00 21 TYR A O 11
ATOM 18282 N N . GLU A 1 22 ? 5.660 -7.411 -6.446 1.00 0.00 22 GLU A N 11
ATOM 18283 C CA . GLU A 1 22 ? 5.102 -8.716 -6.138 1.00 0.00 22 GLU A CA 11
ATOM 18284 C C . GLU A 1 22 ? 5.792 -9.311 -4.908 1.00 0.00 22 GLU A C 11
ATOM 18285 O O . GLU A 1 22 ? 6.981 -9.623 -4.951 1.00 0.00 22 GLU A O 11
ATOM 18297 N N . THR A 1 23 ? 5.017 -9.452 -3.843 1.00 0.00 23 THR A N 11
ATOM 18298 C CA . THR A 1 23 ? 5.538 -10.005 -2.606 1.00 0.00 23 THR A CA 11
ATOM 18299 C C . THR A 1 23 ? 4.546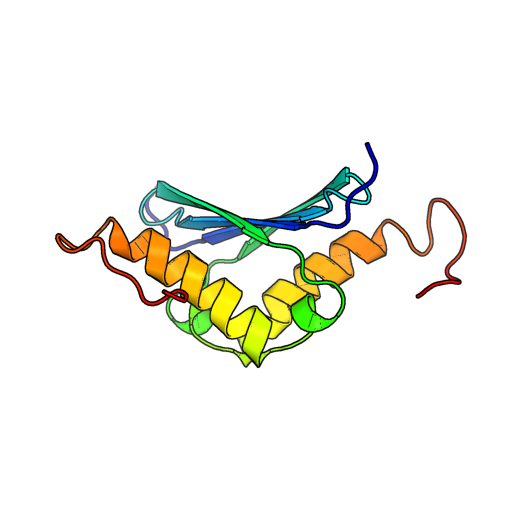 -11.005 -2.008 1.00 0.00 23 THR A C 11
ATOM 18300 O O . THR A 1 23 ? 3.375 -10.682 -1.812 1.00 0.00 23 THR A O 11
ATOM 18311 N N . GLU A 1 24 ? 5.051 -12.200 -1.735 1.00 0.00 24 GLU A N 11
ATOM 18312 C CA . GLU A 1 24 ? 4.223 -13.248 -1.165 1.00 0.00 24 GLU A CA 11
ATOM 18313 C C . GLU A 1 24 ? 4.245 -13.169 0.363 1.00 0.00 24 GLU A C 11
ATOM 18314 O O . GLU A 1 24 ? 5.154 -13.695 1.003 1.00 0.00 24 GLU A O 11
ATOM 18326 N N . THR A 1 25 ? 3.232 -12.506 0.904 1.00 0.00 25 THR A N 11
ATOM 18327 C CA . THR A 1 25 ? 3.123 -12.350 2.344 1.00 0.00 25 THR A CA 11
ATOM 18328 C C . THR A 1 25 ? 1.695 -12.647 2.805 1.00 0.00 25 THR A C 11
ATOM 18329 O O . THR A 1 25 ? 0.765 -11.918 2.465 1.00 0.00 25 THR A O 11
ATOM 18340 N N . PRO A 1 26 ? 1.563 -13.747 3.594 1.00 0.00 26 PRO A N 11
ATOM 18341 C CA . PRO A 1 26 ? 0.264 -14.149 4.105 1.00 0.00 26 PRO A CA 11
ATOM 18342 C C . PRO A 1 26 ? -0.182 -13.235 5.249 1.00 0.00 26 PRO A C 11
ATOM 18343 O O . PRO A 1 26 ? -0.843 -12.224 5.017 1.00 0.00 26 PRO A O 11
ATOM 18354 N N . MET A 1 27 ? 0.198 -13.622 6.456 1.00 0.00 27 MET A N 11
ATOM 18355 C CA . MET A 1 27 ? -0.154 -12.849 7.636 1.00 0.00 27 MET A CA 11
ATOM 18356 C C . MET A 1 27 ? 0.672 -11.564 7.717 1.00 0.00 27 MET A C 11
ATOM 18357 O O . MET A 1 27 ? 0.228 -10.572 8.291 1.00 0.00 27 MET A O 11
ATOM 18371 N N . THR A 1 28 ? 1.860 -11.625 7.133 1.00 0.00 28 THR A N 11
ATOM 18372 C CA . THR A 1 28 ? 2.753 -10.479 7.131 1.00 0.00 28 THR A CA 11
ATOM 18373 C C . THR A 1 28 ? 2.026 -9.237 6.609 1.00 0.00 28 THR A C 11
ATOM 18374 O O . THR A 1 28 ? 2.445 -8.112 6.873 1.00 0.00 28 THR A O 11
ATOM 18385 N N . LEU A 1 29 ? 0.949 -9.485 5.879 1.00 0.00 29 LEU A N 11
ATOM 18386 C CA . LEU A 1 29 ? 0.160 -8.402 5.318 1.00 0.00 29 LEU A CA 11
ATOM 18387 C C . LEU A 1 29 ? -0.433 -7.567 6.454 1.00 0.00 29 LEU A C 11
ATOM 18388 O O . LEU A 1 29 ? -0.541 -6.346 6.341 1.00 0.00 29 LEU A O 11
ATOM 18404 N N . LEU A 1 30 ? -0.799 -8.256 7.524 1.00 0.00 30 LEU A N 11
ATOM 18405 C CA . LEU A 1 30 ? -1.378 -7.593 8.680 1.00 0.00 30 LEU A CA 11
ATOM 18406 C C . LEU A 1 30 ? -0.258 -6.982 9.525 1.00 0.00 30 LEU A C 11
ATOM 18407 O O . LEU A 1 30 ? -0.488 -6.035 10.276 1.00 0.00 30 LEU A O 11
ATOM 18423 N N . VAL A 1 31 ? 0.931 -7.547 9.374 1.00 0.00 31 VAL A N 11
ATOM 18424 C CA . VAL A 1 31 ? 2.086 -7.070 10.113 1.00 0.00 31 VAL A CA 11
ATOM 18425 C C . VAL A 1 31 ? 2.369 -5.616 9.728 1.00 0.00 31 VAL A C 11
ATOM 18426 O O . VAL A 1 31 ? 2.354 -5.270 8.547 1.00 0.00 31 VAL A O 11
ATOM 18439 N N . PRO A 1 32 ? 2.625 -4.784 10.772 1.00 0.00 32 PRO A N 11
ATOM 18440 C CA . PRO A 1 32 ? 2.909 -3.375 10.554 1.00 0.00 32 PRO A CA 11
ATOM 18441 C C . PRO A 1 32 ? 4.325 -3.181 10.006 1.00 0.00 32 PRO A C 11
ATOM 18442 O O . PRO A 1 32 ? 4.536 -2.388 9.090 1.00 0.00 32 PRO A O 11
ATOM 18453 N N . GLU A 1 33 ? 5.257 -3.918 10.592 1.00 0.00 33 GLU A N 11
ATOM 18454 C CA . GLU A 1 33 ? 6.647 -3.836 10.173 1.00 0.00 33 GLU A CA 11
ATOM 18455 C C . GLU A 1 33 ? 6.779 -4.203 8.694 1.00 0.00 33 GLU A C 11
ATOM 18456 O O . GLU A 1 33 ? 7.512 -3.551 7.953 1.00 0.00 33 GLU A O 11
ATOM 18468 N N . VAL A 1 34 ? 6.057 -5.245 8.309 1.00 0.00 34 VAL A N 11
ATOM 18469 C CA . VAL A 1 34 ? 6.085 -5.707 6.932 1.00 0.00 34 VAL A CA 11
ATOM 18470 C C . VAL A 1 34 ? 5.287 -4.737 6.058 1.00 0.00 34 VAL A C 11
ATOM 18471 O O . VAL A 1 34 ? 5.730 -4.364 4.973 1.00 0.00 34 VAL A O 11
ATOM 18484 N N . ALA A 1 35 ? 4.123 -4.356 6.563 1.00 0.00 35 ALA A N 11
ATOM 18485 C CA . ALA A 1 35 ? 3.258 -3.437 5.843 1.00 0.00 35 ALA A CA 11
ATOM 18486 C C . ALA A 1 35 ? 3.973 -2.094 5.679 1.00 0.00 35 ALA A C 11
ATOM 18487 O O . ALA A 1 35 ? 4.001 -1.531 4.585 1.00 0.00 35 ALA A O 11
ATOM 18494 N N . ALA A 1 36 ? 4.533 -1.619 6.782 1.00 0.00 36 ALA A N 11
ATOM 18495 C CA . ALA A 1 36 ? 5.247 -0.354 6.774 1.00 0.00 36 ALA A CA 11
ATOM 18496 C C . ALA A 1 36 ? 6.391 -0.423 5.761 1.00 0.00 36 ALA A C 11
ATOM 18497 O O . ALA A 1 36 ? 6.549 0.475 4.936 1.00 0.00 36 ALA A O 11
ATOM 18504 N N . GLU A 1 37 ? 7.159 -1.499 5.856 1.00 0.00 37 GLU A N 11
ATOM 18505 C CA . GLU A 1 37 ? 8.283 -1.698 4.958 1.00 0.00 37 GLU A CA 11
ATOM 18506 C C . GLU A 1 37 ? 7.797 -1.783 3.510 1.00 0.00 37 GLU A C 11
ATOM 18507 O O . GLU A 1 37 ? 8.487 -1.339 2.593 1.00 0.00 37 GLU A O 11
ATOM 18519 N N . VAL A 1 38 ? 6.614 -2.356 3.349 1.00 0.00 38 VAL A N 11
ATOM 18520 C CA . VAL A 1 38 ? 6.028 -2.505 2.028 1.00 0.00 38 VAL A CA 11
ATOM 18521 C C . VAL A 1 38 ? 5.608 -1.131 1.503 1.00 0.00 38 VAL A C 11
ATOM 18522 O O . VAL A 1 38 ? 5.986 -0.742 0.399 1.00 0.00 38 VAL A O 11
ATOM 18535 N N . ILE A 1 39 ? 4.831 -0.433 2.319 1.00 0.00 39 ILE A N 11
ATOM 18536 C CA . ILE A 1 39 ? 4.354 0.889 1.951 1.00 0.00 39 ILE A CA 11
ATOM 18537 C C . ILE A 1 39 ? 5.554 1.808 1.710 1.00 0.00 39 ILE A C 11
ATOM 18538 O O . ILE A 1 39 ? 5.570 2.574 0.747 1.00 0.00 39 ILE A O 11
ATOM 18554 N N . LYS A 1 40 ? 6.528 1.703 2.601 1.00 0.00 40 LYS A N 11
ATOM 18555 C CA . LYS A 1 40 ? 7.729 2.516 2.497 1.00 0.00 40 LYS A CA 11
ATOM 18556 C C . LYS A 1 40 ? 8.569 2.028 1.315 1.00 0.00 40 LYS A C 11
ATOM 18557 O O . LYS A 1 40 ? 9.124 2.834 0.569 1.00 0.00 40 LYS A O 11
ATOM 18576 N N . ASP A 1 41 ? 8.636 0.711 1.180 1.00 0.00 41 ASP A N 11
ATOM 18577 C CA . ASP A 1 41 ? 9.398 0.107 0.102 1.00 0.00 41 ASP A CA 11
ATOM 18578 C C . ASP A 1 41 ? 8.837 0.580 -1.241 1.00 0.00 41 ASP A C 11
ATOM 18579 O O . ASP A 1 41 ? 9.593 0.948 -2.139 1.00 0.00 41 ASP A O 11
ATOM 18588 N N . LEU A 1 42 ? 7.516 0.553 -1.335 1.00 0.00 42 LEU A N 11
ATOM 18589 C CA . LEU A 1 42 ? 6.845 0.974 -2.554 1.00 0.00 42 LEU A CA 11
ATOM 18590 C C . LEU A 1 42 ? 7.155 2.449 -2.818 1.00 0.00 42 LEU A C 11
ATOM 18591 O O . LEU A 1 42 ? 7.539 2.817 -3.928 1.00 0.00 42 LEU A O 11
ATOM 18607 N N . VAL A 1 43 ? 6.978 3.254 -1.781 1.00 0.00 43 VAL A N 11
ATOM 18608 C CA . VAL A 1 43 ? 7.235 4.681 -1.888 1.00 0.00 43 VAL A CA 11
ATOM 18609 C C . VAL A 1 43 ? 8.722 4.907 -2.169 1.00 0.00 43 VAL A C 11
ATOM 18610 O O . VAL A 1 43 ? 9.078 5.691 -3.046 1.00 0.00 43 VAL A O 11
ATOM 18623 N N . ASN A 1 44 ? 9.548 4.205 -1.406 1.00 0.00 44 ASN A N 11
ATOM 18624 C CA . ASN A 1 44 ? 10.988 4.321 -1.562 1.00 0.00 44 ASN A CA 11
ATOM 18625 C C . ASN A 1 44 ? 11.367 4.006 -3.011 1.00 0.00 44 ASN A C 11
ATOM 18626 O O . ASN A 1 44 ? 12.282 4.616 -3.563 1.00 0.00 44 ASN A O 11
ATOM 18637 N N . THR A 1 45 ? 10.645 3.056 -3.585 1.00 0.00 45 THR A N 11
ATOM 18638 C CA . THR A 1 45 ? 10.894 2.653 -4.959 1.00 0.00 45 THR A CA 11
ATOM 18639 C C . THR A 1 45 ? 10.420 3.739 -5.927 1.00 0.00 45 THR A C 11
ATOM 18640 O O . THR A 1 45 ? 11.105 4.050 -6.900 1.00 0.00 45 THR A O 11
ATOM 18651 N N . VAL A 1 46 ? 9.252 4.288 -5.625 1.00 0.00 46 VAL A N 11
ATOM 18652 C CA . VAL A 1 46 ? 8.679 5.333 -6.457 1.00 0.00 46 VAL A CA 11
ATOM 18653 C C . VAL A 1 46 ? 9.627 6.534 -6.485 1.00 0.00 46 VAL A C 11
ATOM 18654 O O . VAL A 1 46 ? 9.897 7.091 -7.548 1.00 0.00 46 VAL A O 11
ATOM 18667 N N . ARG A 1 47 ? 10.106 6.896 -5.304 1.00 0.00 47 ARG A N 11
ATOM 18668 C CA . ARG A 1 47 ? 11.018 8.020 -5.180 1.00 0.00 47 ARG A CA 11
ATOM 18669 C C . ARG A 1 47 ? 12.402 7.643 -5.713 1.00 0.00 47 ARG A C 11
ATOM 18670 O O . ARG A 1 47 ? 13.134 8.498 -6.209 1.00 0.00 47 ARG A O 11
ATOM 18691 N N . SER A 1 48 ? 12.718 6.362 -5.592 1.00 0.00 48 SER A N 11
ATOM 18692 C CA . SER A 1 48 ? 14.001 5.861 -6.055 1.00 0.00 48 SER A CA 11
ATOM 18693 C C . SER A 1 48 ? 14.208 6.233 -7.525 1.00 0.00 48 SER A C 11
ATOM 18694 O O . SER A 1 48 ? 15.336 6.473 -7.955 1.00 0.00 48 SER A O 11
ATOM 18702 N N . TYR A 1 49 ? 13.103 6.271 -8.255 1.00 0.00 49 TYR A N 11
ATOM 18703 C CA . TYR A 1 49 ? 13.150 6.610 -9.666 1.00 0.00 49 TYR A CA 11
ATOM 18704 C C . TYR A 1 49 ? 13.627 8.050 -9.869 1.00 0.00 49 TYR A C 11
ATOM 18705 O O . TYR A 1 49 ? 14.237 8.367 -10.889 1.00 0.00 49 TYR A O 11
ATOM 18723 N N . ASP A 1 50 ? 13.332 8.881 -8.881 1.00 0.00 50 ASP A N 11
ATOM 18724 C CA . ASP A 1 50 ? 13.723 10.279 -8.938 1.00 0.00 50 ASP A CA 11
ATOM 18725 C C . ASP A 1 50 ? 13.966 10.795 -7.518 1.00 0.00 50 ASP A C 11
ATOM 18726 O O . ASP A 1 50 ? 13.020 11.002 -6.759 1.00 0.00 50 ASP A O 11
ATOM 18735 N N . THR A 1 51 ? 15.238 10.989 -7.202 1.00 0.00 51 THR A N 11
ATOM 18736 C CA . THR A 1 51 ? 15.615 11.477 -5.886 1.00 0.00 51 THR A CA 11
ATOM 18737 C C . THR A 1 51 ? 16.135 12.913 -5.979 1.00 0.00 51 THR A C 11
ATOM 18738 O O . THR A 1 51 ? 16.275 13.456 -7.074 1.00 0.00 51 THR A O 11
ATOM 18749 N N . GLU A 1 52 ? 16.409 13.484 -4.816 1.00 0.00 52 GLU A N 11
ATOM 18750 C CA . GLU A 1 52 ? 16.911 14.847 -4.752 1.00 0.00 52 GLU A CA 11
ATOM 18751 C C . GLU A 1 52 ? 18.060 15.036 -5.745 1.00 0.00 52 GLU A C 11
ATOM 18752 O O . GLU A 1 52 ? 18.151 16.070 -6.405 1.00 0.00 52 GLU A O 11
ATOM 18764 N N . ASN A 1 53 ? 18.909 14.021 -5.818 1.00 0.00 53 ASN A N 11
ATOM 18765 C CA . ASN A 1 53 ? 20.049 14.063 -6.719 1.00 0.00 53 ASN A CA 11
ATOM 18766 C C . ASN A 1 53 ? 19.604 13.628 -8.117 1.00 0.00 53 ASN A C 11
ATOM 18767 O O . ASN A 1 53 ? 18.465 13.205 -8.306 1.00 0.00 53 ASN A O 11
ATOM 18778 N N . GLU A 1 54 ? 20.527 13.746 -9.060 1.00 0.00 54 GLU A N 11
ATOM 18779 C CA . GLU A 1 54 ? 20.246 13.369 -10.434 1.00 0.00 54 GLU A CA 11
ATOM 18780 C C . GLU A 1 54 ? 18.780 13.652 -10.773 1.00 0.00 54 GLU A C 11
ATOM 18781 O O . GLU A 1 54 ? 18.143 12.878 -11.485 1.00 0.00 54 GLU A O 11
ATOM 18793 N N . HIS A 1 55 ? 18.290 14.764 -10.246 1.00 0.00 55 HIS A N 11
ATOM 18794 C CA . HIS A 1 55 ? 16.912 15.160 -10.483 1.00 0.00 55 HIS A CA 11
ATOM 18795 C C . HIS A 1 55 ? 16.658 16.535 -9.863 1.00 0.00 55 HIS A C 11
ATOM 18796 O O . HIS A 1 55 ? 17.596 17.218 -9.453 1.00 0.00 55 HIS A O 11
ATOM 18810 N N . ASP A 1 56 ? 15.385 16.901 -9.812 1.00 0.00 56 ASP A N 11
ATOM 18811 C CA . ASP A 1 56 ? 14.997 18.182 -9.249 1.00 0.00 56 ASP A CA 11
ATOM 18812 C C . ASP A 1 56 ? 14.206 17.948 -7.961 1.00 0.00 56 ASP A C 11
ATOM 18813 O O . ASP A 1 56 ? 13.608 16.889 -7.778 1.00 0.00 56 ASP A O 11
ATOM 18822 N N . VAL A 1 57 ? 14.227 18.956 -7.100 1.00 0.00 57 VAL A N 11
ATOM 18823 C CA . VAL A 1 57 ? 13.519 18.874 -5.834 1.00 0.00 57 VAL A CA 11
ATOM 18824 C C . VAL A 1 57 ? 12.014 18.809 -6.099 1.00 0.00 57 VAL A C 11
ATOM 18825 O O . VAL A 1 57 ? 11.473 19.635 -6.832 1.00 0.00 57 VAL A O 11
ATOM 18838 N N . CYS A 1 58 ? 11.380 17.820 -5.487 1.00 0.00 58 CYS A N 11
ATOM 18839 C CA . CYS A 1 58 ? 9.947 17.636 -5.648 1.00 0.00 58 CYS A CA 11
ATOM 18840 C C . CYS A 1 58 ? 9.362 17.219 -4.298 1.00 0.00 58 CYS A C 11
ATOM 18841 O O . CYS A 1 58 ? 8.404 17.825 -3.819 1.00 0.00 58 CYS A O 11
ATOM 18849 N N . GLY A 1 59 ? 9.961 16.187 -3.723 1.00 0.00 59 GLY A N 11
ATOM 18850 C CA . GLY A 1 59 ? 9.510 15.682 -2.437 1.00 0.00 59 GLY A CA 11
ATOM 18851 C C . GLY A 1 59 ? 10.514 14.681 -1.860 1.00 0.00 59 GLY A C 11
ATOM 18852 O O . GLY A 1 59 ? 11.426 14.239 -2.555 1.00 0.00 59 GLY A O 11
ATOM 18856 N N . TRP A 1 60 ? 10.310 14.351 -0.592 1.00 0.00 60 TRP A N 11
ATOM 18857 C CA . TRP A 1 60 ? 11.183 13.410 0.086 1.00 0.00 60 TRP A CA 11
ATOM 18858 C C . TRP A 1 60 ? 10.452 12.896 1.328 1.00 0.00 60 TRP A C 11
ATOM 18859 O O . TRP A 1 60 ? 11.085 12.494 2.303 1.00 0.00 60 TRP A O 11
ATOM 18880 N N . MET B 1 1 ? -4.819 21.419 -12.272 1.00 0.00 201 MET B N 11
ATOM 18881 C CA . MET B 1 1 ? -4.297 20.121 -11.877 1.00 0.00 201 MET B CA 11
ATOM 18882 C C . MET B 1 1 ? -3.026 20.273 -11.040 1.00 0.00 201 MET B C 11
ATOM 18883 O O . MET B 1 1 ? -2.286 21.242 -11.199 1.00 0.00 201 MET B O 11
ATOM 18897 N N . GLY B 1 2 ? -2.811 19.301 -10.166 1.00 0.00 202 GLY B N 11
ATOM 18898 C CA . GLY B 1 2 ? -1.641 19.315 -9.303 1.00 0.00 202 GLY B CA 11
ATOM 18899 C C . GLY B 1 2 ? -2.029 19.034 -7.850 1.00 0.00 202 GLY B C 11
ATOM 18900 O O . GLY B 1 2 ? -1.946 19.919 -6.999 1.00 0.00 202 GLY B O 11
ATOM 18904 N N . LYS B 1 3 ? -2.443 17.799 -7.610 1.00 0.00 203 LYS B N 11
ATOM 18905 C CA . LYS B 1 3 ? -2.843 17.390 -6.273 1.00 0.00 203 LYS B CA 11
ATOM 18906 C C . LYS B 1 3 ? -1.919 16.272 -5.788 1.00 0.00 203 LYS B C 11
ATOM 18907 O O . LYS B 1 3 ? -1.316 15.566 -6.595 1.00 0.00 203 LYS B O 11
ATOM 18926 N N . ALA B 1 4 ? -1.834 16.147 -4.472 1.00 0.00 204 ALA B N 11
ATOM 18927 C CA . ALA B 1 4 ? -0.992 15.127 -3.870 1.00 0.00 204 ALA B CA 11
ATOM 18928 C C . ALA B 1 4 ? -1.869 13.976 -3.373 1.00 0.00 204 ALA B C 11
ATOM 18929 O O . ALA B 1 4 ? -2.587 14.120 -2.384 1.00 0.00 204 ALA B O 11
ATOM 18936 N N . THR B 1 5 ? -1.784 12.860 -4.082 1.00 0.00 205 THR B N 11
ATOM 18937 C CA . THR B 1 5 ? -2.561 11.685 -3.725 1.00 0.00 205 THR B CA 11
ATOM 18938 C C . THR B 1 5 ? -1.795 10.410 -4.083 1.00 0.00 205 THR B C 11
ATOM 18939 O O . THR B 1 5 ? -0.880 10.442 -4.905 1.00 0.00 205 THR B O 11
ATOM 18950 N N . TYR B 1 6 ? -2.196 9.319 -3.448 1.00 0.00 206 TYR B N 11
ATOM 18951 C CA . TYR B 1 6 ? -1.559 8.035 -3.689 1.00 0.00 206 TYR B CA 11
ATOM 18952 C C . TYR B 1 6 ? -2.601 6.931 -3.874 1.00 0.00 206 TYR B C 11
ATOM 18953 O O . TYR B 1 6 ? -3.659 6.961 -3.248 1.00 0.00 206 TYR B O 11
ATOM 18971 N N . THR B 1 7 ? -2.266 5.983 -4.737 1.00 0.00 207 THR B N 11
ATOM 18972 C CA . THR B 1 7 ? -3.160 4.871 -5.012 1.00 0.00 207 THR B CA 11
ATOM 18973 C C . THR B 1 7 ? -2.475 3.543 -4.686 1.00 0.00 207 THR B C 11
ATOM 18974 O O . THR B 1 7 ? -1.566 3.118 -5.397 1.00 0.00 207 THR B O 11
ATOM 18985 N N . VAL B 1 8 ? -2.939 2.924 -3.610 1.00 0.00 208 VAL B N 11
ATOM 18986 C CA . VAL B 1 8 ? -2.382 1.653 -3.180 1.00 0.00 208 VAL B CA 11
ATOM 18987 C C . VAL B 1 8 ? -3.344 0.525 -3.561 1.00 0.00 208 VAL B C 11
ATOM 18988 O O . VAL B 1 8 ? -4.525 0.569 -3.216 1.00 0.00 208 VAL B O 11
ATOM 19001 N N . THR B 1 9 ? -2.805 -0.458 -4.266 1.00 0.00 209 THR B N 11
ATOM 19002 C CA . THR B 1 9 ? -3.600 -1.595 -4.697 1.00 0.00 209 THR B CA 11
ATOM 19003 C C . THR B 1 9 ? -3.097 -2.879 -4.035 1.00 0.00 209 THR B C 11
ATOM 19004 O O . THR B 1 9 ? -1.912 -3.002 -3.730 1.00 0.00 209 THR B O 11
ATOM 19015 N N . VAL B 1 10 ? -4.023 -3.805 -3.834 1.00 0.00 210 VAL B N 11
ATOM 19016 C CA . VAL B 1 10 ? -3.688 -5.075 -3.214 1.00 0.00 210 VAL B CA 11
ATOM 19017 C C . VAL B 1 10 ? -4.455 -6.198 -3.916 1.00 0.00 210 VAL B C 11
ATOM 19018 O O . VAL B 1 10 ? -5.683 -6.252 -3.851 1.00 0.00 210 VAL B O 11
ATOM 19031 N N . THR B 1 11 ? -3.700 -7.067 -4.571 1.00 0.00 211 THR B N 11
ATOM 19032 C CA . THR B 1 11 ? -4.293 -8.185 -5.285 1.00 0.00 211 THR B CA 11
ATOM 19033 C C . THR B 1 11 ? -3.774 -9.511 -4.725 1.00 0.00 211 THR B C 11
ATOM 19034 O O . THR B 1 11 ? -2.569 -9.690 -4.561 1.00 0.00 211 THR B O 11
ATOM 19045 N N . ASN B 1 12 ? -4.711 -10.406 -4.446 1.00 0.00 212 ASN B N 11
ATOM 19046 C CA . ASN B 1 12 ? -4.364 -11.709 -3.908 1.00 0.00 212 ASN B CA 11
ATOM 19047 C C . ASN B 1 12 ? -4.302 -12.727 -5.048 1.00 0.00 212 ASN B C 11
ATOM 19048 O O . ASN B 1 12 ? -5.331 -13.244 -5.480 1.00 0.00 212 ASN B O 11
ATOM 19059 N N . ASN B 1 13 ? -3.084 -12.985 -5.503 1.00 0.00 213 ASN B N 11
ATOM 19060 C CA . ASN B 1 13 ? -2.874 -13.931 -6.585 1.00 0.00 213 ASN B CA 11
ATOM 19061 C C . ASN B 1 13 ? -3.406 -15.304 -6.167 1.00 0.00 213 ASN B C 11
ATOM 19062 O O . ASN B 1 13 ? -3.583 -16.187 -7.006 1.00 0.00 213 ASN B O 11
ATOM 19073 N N . SER B 1 14 ? -3.649 -15.440 -4.871 1.00 0.00 214 SER B N 11
ATOM 19074 C CA . SER B 1 14 ? -4.157 -16.689 -4.333 1.00 0.00 214 SER B CA 11
ATOM 19075 C C . SER B 1 14 ? -5.664 -16.788 -4.575 1.00 0.00 214 SER B C 11
ATOM 19076 O O . SER B 1 14 ? -6.187 -17.875 -4.815 1.00 0.00 214 SER B O 11
ATOM 19084 N N . ASN B 1 15 ? -6.320 -15.639 -4.505 1.00 0.00 215 ASN B N 11
ATOM 19085 C CA . ASN B 1 15 ? -7.757 -15.584 -4.714 1.00 0.00 215 ASN B CA 11
ATOM 19086 C C . ASN B 1 15 ? -8.048 -14.865 -6.033 1.00 0.00 215 ASN B C 11
ATOM 19087 O O . ASN B 1 15 ? -9.206 -14.720 -6.423 1.00 0.00 215 ASN B O 11
ATOM 19098 N N . GLY B 1 16 ? -6.978 -14.432 -6.683 1.00 0.00 216 GLY B N 11
ATOM 19099 C CA . GLY B 1 16 ? -7.104 -13.732 -7.950 1.00 0.00 216 GLY B CA 11
ATOM 19100 C C . GLY B 1 16 ? -7.949 -12.466 -7.795 1.00 0.00 216 GLY B C 11
ATOM 19101 O O . GLY B 1 16 ? -8.386 -11.882 -8.785 1.00 0.00 216 GLY B O 11
ATOM 19105 N N . VAL B 1 17 ? -8.154 -12.079 -6.545 1.00 0.00 217 VAL B N 11
ATOM 19106 C CA . VAL B 1 17 ? -8.939 -10.894 -6.247 1.00 0.00 217 VAL B CA 11
ATOM 19107 C C . VAL B 1 17 ? -8.016 -9.675 -6.196 1.00 0.00 217 VAL B C 11
ATOM 19108 O O . VAL B 1 17 ? -6.876 -9.775 -5.747 1.00 0.00 217 VAL B O 11
ATOM 19121 N N . SER B 1 18 ? -8.543 -8.553 -6.662 1.00 0.00 218 SER B N 11
ATOM 19122 C CA . SER B 1 18 ? -7.781 -7.316 -6.675 1.00 0.00 218 SER B CA 11
ATOM 19123 C C . SER B 1 18 ? -8.613 -6.181 -6.075 1.00 0.00 218 SER B C 11
ATOM 19124 O O . SER B 1 18 ? -9.839 -6.189 -6.169 1.00 0.00 218 SER B O 11
ATOM 19132 N N . VAL B 1 19 ? -7.912 -5.232 -5.470 1.00 0.00 219 VAL B N 11
ATOM 19133 C CA . VAL B 1 19 ? -8.572 -4.093 -4.855 1.00 0.00 219 VAL B CA 11
ATOM 19134 C C . VAL B 1 19 ? -7.610 -2.903 -4.831 1.00 0.00 219 VAL B C 11
ATOM 19135 O O . VAL B 1 19 ? -6.460 -3.038 -4.414 1.00 0.00 219 VAL B O 11
ATOM 19148 N N . ASP B 1 20 ? -8.115 -1.766 -5.287 1.00 0.00 220 ASP B N 11
ATOM 19149 C CA . ASP B 1 20 ? -7.314 -0.554 -5.324 1.00 0.00 220 ASP B CA 11
ATOM 19150 C C . ASP B 1 20 ? -7.852 0.438 -4.291 1.00 0.00 220 ASP B C 11
ATOM 19151 O O . ASP B 1 20 ? -9.051 0.472 -4.022 1.00 0.00 220 ASP B O 11
ATOM 19160 N N . TYR B 1 21 ? -6.936 1.222 -3.740 1.00 0.00 221 TYR B N 11
ATOM 19161 C CA . TYR B 1 21 ? -7.303 2.212 -2.741 1.00 0.00 221 TYR B CA 11
ATOM 19162 C C . TYR B 1 21 ? -6.572 3.534 -2.986 1.00 0.00 221 TYR B C 11
ATOM 19163 O O . TYR B 1 21 ? -5.345 3.563 -3.071 1.00 0.00 221 TYR B O 11
ATOM 19181 N N . GLU B 1 22 ? -7.357 4.596 -3.094 1.00 0.00 222 GLU B N 11
ATOM 19182 C CA . GLU B 1 22 ? -6.799 5.917 -3.327 1.00 0.00 222 GLU B CA 11
ATOM 19183 C C . GLU B 1 22 ? -6.745 6.710 -2.018 1.00 0.00 222 GLU B C 11
ATOM 19184 O O . GLU B 1 22 ? -7.782 7.049 -1.450 1.00 0.00 222 GLU B O 11
ATOM 19196 N N . THR B 1 23 ? -5.525 6.981 -1.579 1.00 0.00 223 THR B N 11
ATOM 19197 C CA . THR B 1 23 ? -5.322 7.727 -0.349 1.00 0.00 223 THR B CA 11
ATOM 19198 C C . THR B 1 23 ? -4.170 8.722 -0.512 1.00 0.00 223 THR B C 11
ATOM 19199 O O . THR B 1 23 ? -3.196 8.440 -1.207 1.00 0.00 223 THR B O 11
ATOM 19210 N N . GLU B 1 24 ? -4.322 9.864 0.141 1.00 0.00 224 GLU B N 11
ATOM 19211 C CA . GLU B 1 24 ? -3.307 10.902 0.077 1.00 0.00 224 GLU B CA 11
ATOM 19212 C C . GLU B 1 24 ? -2.479 10.916 1.364 1.00 0.00 224 GLU B C 11
ATOM 19213 O O . GLU B 1 24 ? -2.871 11.536 2.351 1.00 0.00 224 GLU B O 11
ATOM 19225 N N . THR B 1 25 ? -1.351 10.225 1.311 1.00 0.00 225 THR B N 11
ATOM 19226 C CA . THR B 1 25 ? -0.464 10.149 2.460 1.00 0.00 225 THR B CA 11
ATOM 19227 C C . THR B 1 25 ? 0.987 10.377 2.030 1.00 0.00 225 THR B C 11
ATOM 19228 O O . THR B 1 25 ? 1.578 9.535 1.357 1.00 0.00 225 THR B O 11
ATOM 19239 N N . PRO B 1 26 ? 1.532 11.551 2.448 1.00 0.00 226 PRO B N 11
ATOM 19240 C CA . PRO B 1 26 ? 2.902 11.900 2.113 1.00 0.00 226 PRO B CA 11
ATOM 19241 C C . PRO B 1 26 ? 3.894 11.099 2.958 1.00 0.00 226 PRO B C 11
ATOM 19242 O O . PRO B 1 26 ? 4.391 10.063 2.522 1.00 0.00 226 PRO B O 11
ATOM 19253 N N . MET B 1 27 ? 4.152 11.611 4.153 1.00 0.00 227 MET B N 11
ATOM 19254 C CA . MET B 1 27 ? 5.075 10.956 5.064 1.00 0.00 227 MET B CA 11
ATOM 19255 C C . MET B 1 27 ? 4.437 9.717 5.696 1.00 0.00 227 MET B C 11
ATOM 19256 O O . MET B 1 27 ? 5.133 8.763 6.040 1.00 0.00 227 MET B O 11
ATOM 19270 N N . THR B 1 28 ? 3.121 9.772 5.830 1.00 0.00 228 THR B N 11
ATOM 19271 C CA . THR B 1 28 ? 2.381 8.668 6.414 1.00 0.00 228 THR B CA 11
ATOM 19272 C C . THR B 1 28 ? 2.735 7.357 5.709 1.00 0.00 228 THR B C 11
ATOM 19273 O O . THR B 1 28 ? 2.785 6.301 6.340 1.00 0.00 228 THR B O 11
ATOM 19284 N N . LEU B 1 29 ? 2.972 7.466 4.410 1.00 0.00 229 LEU B N 11
ATOM 19285 C CA . LEU B 1 29 ? 3.321 6.302 3.612 1.00 0.00 229 LEU B CA 11
ATOM 19286 C C . LEU B 1 29 ? 4.493 5.571 4.271 1.00 0.00 229 LEU B C 11
ATOM 19287 O O . LEU B 1 29 ? 4.585 4.346 4.199 1.00 0.00 229 LEU B O 11
ATOM 19303 N N . LEU B 1 30 ? 5.361 6.354 4.896 1.00 0.00 230 LEU B N 11
ATOM 19304 C CA . LEU B 1 30 ? 6.524 5.796 5.565 1.00 0.00 230 LEU B CA 11
ATOM 19305 C C . LEU B 1 30 ? 6.123 5.324 6.964 1.00 0.00 230 LEU B C 11
ATOM 19306 O O . LEU B 1 30 ? 6.775 4.453 7.539 1.00 0.00 230 LEU B O 11
ATOM 19322 N N . VAL B 1 31 ? 5.055 5.920 7.473 1.00 0.00 231 VAL B N 11
ATOM 19323 C CA . VAL B 1 31 ? 4.560 5.572 8.793 1.00 0.00 231 VAL B CA 11
ATOM 19324 C C . VAL B 1 31 ? 4.065 4.125 8.783 1.00 0.00 231 VAL B C 11
ATOM 19325 O O . VAL B 1 31 ? 3.330 3.723 7.881 1.00 0.00 231 VAL B O 11
ATOM 19338 N N . PRO B 1 32 ? 4.497 3.361 9.822 1.00 0.00 232 PRO B N 11
ATOM 19339 C CA . PRO B 1 32 ? 4.105 1.968 9.939 1.00 0.00 232 PRO B CA 11
ATOM 19340 C C . PRO B 1 32 ? 2.653 1.844 10.408 1.00 0.00 232 PRO B C 11
ATOM 19341 O O . PRO B 1 32 ? 1.906 1.002 9.910 1.00 0.00 232 PRO B O 11
ATOM 19352 N N . GLU B 1 33 ? 2.297 2.695 11.358 1.00 0.00 233 GLU B N 11
ATOM 19353 C CA . GLU B 1 33 ? 0.948 2.692 11.899 1.00 0.00 233 GLU B CA 11
ATOM 19354 C C . GLU B 1 33 ? -0.069 2.962 10.789 1.00 0.00 233 GLU B C 11
ATOM 19355 O O . GLU B 1 33 ? -1.157 2.389 10.786 1.00 0.00 233 GLU B O 11
ATOM 19367 N N . VAL B 1 34 ? 0.320 3.836 9.872 1.00 0.00 234 VAL B N 11
ATOM 19368 C CA . VAL B 1 34 ? -0.544 4.189 8.759 1.00 0.00 234 VAL B CA 11
ATOM 19369 C C . VAL B 1 34 ? -0.429 3.120 7.670 1.00 0.00 234 VAL B C 11
ATOM 19370 O O . VAL B 1 34 ? -1.439 2.648 7.150 1.00 0.00 234 VAL B O 11
ATOM 19383 N N . ALA B 1 35 ? 0.810 2.769 7.359 1.00 0.00 235 ALA B N 11
ATOM 19384 C CA . ALA B 1 35 ? 1.070 1.764 6.342 1.00 0.00 235 ALA B CA 11
ATOM 19385 C C . ALA B 1 35 ? 0.477 0.427 6.789 1.00 0.00 235 ALA B C 11
ATOM 19386 O O . ALA B 1 35 ? -0.169 -0.264 6.004 1.00 0.00 235 ALA B O 11
ATOM 19393 N N . ALA B 1 36 ? 0.720 0.101 8.051 1.00 0.00 236 ALA B N 11
ATOM 19394 C CA . ALA B 1 36 ? 0.218 -1.142 8.612 1.00 0.00 236 ALA B CA 11
ATOM 19395 C C . ALA B 1 36 ? -1.301 -1.197 8.442 1.00 0.00 236 ALA B C 11
ATOM 19396 O O . ALA B 1 36 ? -1.844 -2.213 8.011 1.00 0.00 236 ALA B O 11
ATOM 19403 N N . GLU B 1 37 ? -1.944 -0.091 8.788 1.00 0.00 237 GLU B N 11
ATOM 19404 C CA . GLU B 1 37 ? -3.390 -0.002 8.679 1.00 0.00 237 GLU B CA 11
ATOM 19405 C C . GLU B 1 37 ? -3.814 -0.025 7.209 1.00 0.00 237 GLU B C 11
ATOM 19406 O O . GLU B 1 37 ? -4.851 -0.589 6.867 1.00 0.00 237 GLU B O 11
ATOM 19418 N N . VAL B 1 38 ? -2.988 0.595 6.379 1.00 0.00 238 VAL B N 11
ATOM 19419 C CA . VAL B 1 38 ? -3.265 0.653 4.953 1.00 0.00 238 VAL B CA 11
ATOM 19420 C C . VAL B 1 38 ? -3.190 -0.758 4.366 1.00 0.00 238 VAL B C 11
ATOM 19421 O O . VAL B 1 38 ? -4.135 -1.218 3.728 1.00 0.00 238 VAL B O 11
ATOM 19434 N N . ILE B 1 39 ? -2.058 -1.404 4.603 1.00 0.00 239 ILE B N 11
ATOM 19435 C CA . ILE B 1 39 ? -1.849 -2.753 4.106 1.00 0.00 239 ILE B CA 11
ATOM 19436 C C . ILE B 1 39 ? -2.953 -3.667 4.641 1.00 0.00 239 ILE B C 11
ATOM 19437 O O . ILE B 1 39 ? -3.595 -4.383 3.875 1.00 0.00 239 ILE B O 11
ATOM 19453 N N . LYS B 1 40 ? -3.139 -3.611 5.951 1.00 0.00 240 LYS B N 11
ATOM 19454 C CA . LYS B 1 40 ? -4.156 -4.425 6.597 1.00 0.00 240 LYS B CA 11
ATOM 19455 C C . LYS B 1 40 ? -5.536 -4.016 6.079 1.00 0.00 240 LYS B C 11
ATOM 19456 O O . LYS B 1 40 ? -6.361 -4.871 5.761 1.00 0.00 240 LYS B O 11
ATOM 19475 N N . ASP B 1 41 ? -5.743 -2.710 6.008 1.00 0.00 241 ASP B N 11
ATOM 19476 C CA . ASP B 1 41 ? -7.009 -2.177 5.534 1.00 0.00 241 ASP B CA 11
ATOM 19477 C C . ASP B 1 41 ? -7.280 -2.699 4.121 1.00 0.00 241 ASP B C 11
ATOM 19478 O O . ASP B 1 41 ? -8.397 -3.110 3.811 1.00 0.00 241 ASP B O 11
ATOM 19487 N N . LEU B 1 42 ? -6.238 -2.667 3.304 1.00 0.00 242 LEU B N 11
ATOM 19488 C CA . LEU B 1 42 ? -6.349 -3.132 1.932 1.00 0.00 242 LEU B CA 11
ATOM 19489 C C . LEU B 1 42 ? -6.799 -4.594 1.927 1.00 0.00 242 LEU B C 11
ATOM 19490 O O . LEU B 1 42 ? -7.744 -4.954 1.228 1.00 0.00 242 LEU B O 11
ATOM 19506 N N . VAL B 1 43 ? -6.101 -5.397 2.718 1.00 0.00 243 VAL B N 11
ATOM 19507 C CA . VAL B 1 43 ? -6.417 -6.812 2.814 1.00 0.00 243 VAL B CA 11
ATOM 19508 C C . VAL B 1 43 ? -7.773 -6.981 3.502 1.00 0.00 243 VAL B C 11
ATOM 19509 O O . VAL B 1 43 ? -8.622 -7.738 3.032 1.00 0.00 243 VAL B O 11
ATOM 19522 N N . ASN B 1 44 ? -7.933 -6.266 4.606 1.00 0.00 244 ASN B N 11
ATOM 19523 C CA . ASN B 1 44 ? -9.171 -6.327 5.364 1.00 0.00 244 ASN B CA 11
ATOM 19524 C C . ASN B 1 44 ? -10.345 -5.981 4.445 1.00 0.00 244 ASN B C 11
ATOM 19525 O O . ASN B 1 44 ? -11.429 -6.548 4.575 1.00 0.00 244 ASN B O 11
ATOM 19536 N N . THR B 1 45 ? -10.089 -5.053 3.535 1.00 0.00 245 THR B N 11
ATOM 19537 C CA . THR B 1 45 ? -11.111 -4.624 2.594 1.00 0.00 245 THR B CA 11
ATOM 19538 C C . THR B 1 45 ? -11.336 -5.697 1.526 1.00 0.00 245 THR B C 11
ATOM 19539 O O . THR B 1 45 ? -12.474 -5.983 1.159 1.00 0.00 245 THR B O 11
ATOM 19550 N N . VAL B 1 46 ? -10.232 -6.260 1.058 1.00 0.00 246 VAL B N 11
ATOM 19551 C CA . VAL B 1 46 ? -10.294 -7.294 0.039 1.00 0.00 246 VAL B CA 11
ATOM 19552 C C . VAL B 1 46 ? -11.085 -8.488 0.578 1.00 0.00 246 VAL B C 11
ATOM 19553 O O . VAL B 1 46 ? -11.895 -9.074 -0.138 1.00 0.00 246 VAL B O 11
ATOM 19566 N N . ARG B 1 47 ? -10.823 -8.812 1.836 1.00 0.00 247 ARG B N 11
ATOM 19567 C CA . ARG B 1 47 ? -11.502 -9.925 2.478 1.00 0.00 247 ARG B CA 11
ATOM 19568 C C . ARG B 1 47 ? -12.955 -9.557 2.780 1.00 0.00 247 ARG B C 11
ATOM 19569 O O . ARG B 1 47 ? -13.828 -10.425 2.795 1.00 0.00 247 ARG B O 11
ATOM 19590 N N . SER B 1 48 ? -13.171 -8.272 3.014 1.00 0.00 248 SER B N 11
ATOM 19591 C CA . SER B 1 48 ? -14.504 -7.779 3.315 1.00 0.00 248 SER B CA 11
ATOM 19592 C C . SER B 1 48 ? -15.483 -8.222 2.226 1.00 0.00 248 SER B C 11
ATOM 19593 O O . SER B 1 48 ? -16.649 -8.495 2.508 1.00 0.00 248 SER B O 11
ATOM 19601 N N . TYR B 1 49 ? -14.974 -8.277 1.004 1.00 0.00 249 TYR B N 11
ATOM 19602 C CA . TYR B 1 49 ? -15.789 -8.682 -0.128 1.00 0.00 249 TYR B CA 11
ATOM 19603 C C . TYR B 1 49 ? -16.293 -10.116 0.042 1.00 0.00 249 TYR B C 11
ATOM 19604 O O . TYR B 1 49 ? -17.352 -10.472 -0.474 1.00 0.00 249 TYR B O 11
ATOM 19622 N N . ASP B 1 50 ? -15.511 -10.901 0.769 1.00 0.00 250 ASP B N 11
ATOM 19623 C CA . ASP B 1 50 ? -15.865 -12.289 1.015 1.00 0.00 250 ASP B CA 11
ATOM 19624 C C . ASP B 1 50 ? -16.983 -12.350 2.058 1.00 0.00 250 ASP B C 11
ATOM 19625 O O . ASP B 1 50 ? -17.923 -13.131 1.921 1.00 0.00 250 ASP B O 11
ATOM 19634 N N . THR B 1 51 ? -16.843 -11.515 3.077 1.00 0.00 251 THR B N 11
ATOM 19635 C CA . THR B 1 51 ? -17.830 -11.463 4.142 1.00 0.00 251 THR B CA 11
ATOM 19636 C C . THR B 1 51 ? -18.960 -10.498 3.777 1.00 0.00 251 THR B C 11
ATOM 19637 O O . THR B 1 51 ? -18.746 -9.536 3.041 1.00 0.00 251 THR B O 11
ATOM 19648 N N . GLU B 1 52 ? -20.139 -10.790 4.307 1.00 0.00 252 GLU B N 11
ATOM 19649 C CA . GLU B 1 52 ? -21.302 -9.960 4.046 1.00 0.00 252 GLU B CA 11
ATOM 19650 C C . GLU B 1 52 ? -21.084 -8.550 4.598 1.00 0.00 252 GLU B C 11
ATOM 19651 O O . GLU B 1 52 ? -21.496 -7.568 3.983 1.00 0.00 252 GLU B O 11
ATOM 19663 N N . ASN B 1 53 ? -20.435 -8.495 5.752 1.00 0.00 253 ASN B N 11
ATOM 19664 C CA . ASN B 1 53 ? -20.158 -7.221 6.393 1.00 0.00 253 ASN B CA 11
ATOM 19665 C C . ASN B 1 53 ? -19.100 -6.467 5.584 1.00 0.00 253 ASN B C 11
ATOM 19666 O O . ASN B 1 53 ? -18.457 -7.043 4.708 1.00 0.00 253 ASN B O 11
ATOM 19677 N N . GLU B 1 54 ? -18.954 -5.190 5.905 1.00 0.00 254 GLU B N 11
ATOM 19678 C CA . GLU B 1 54 ? -17.986 -4.351 5.219 1.00 0.00 254 GLU B CA 11
ATOM 19679 C C . GLU B 1 54 ? -17.296 -3.414 6.212 1.00 0.00 254 GLU B C 11
ATOM 19680 O O . GLU B 1 54 ? -17.747 -3.265 7.347 1.00 0.00 254 GLU B O 11
ATOM 19692 N N . HIS B 1 55 ? -16.213 -2.808 5.750 1.00 0.00 255 HIS B N 11
ATOM 19693 C CA . HIS B 1 55 ? -15.456 -1.889 6.584 1.00 0.00 255 HIS B CA 11
ATOM 19694 C C . HIS B 1 55 ? -14.739 -0.865 5.701 1.00 0.00 255 HIS B C 11
ATOM 19695 O O . HIS B 1 55 ? -14.206 -1.213 4.648 1.00 0.00 255 HIS B O 11
ATOM 19709 N N . ASP B 1 56 ? -14.749 0.376 6.162 1.00 0.00 256 ASP B N 11
ATOM 19710 C CA . ASP B 1 56 ? -14.106 1.452 5.427 1.00 0.00 256 ASP B CA 11
ATOM 19711 C C . ASP B 1 56 ? -12.963 2.027 6.268 1.00 0.00 256 ASP B C 11
ATOM 19712 O O . ASP B 1 56 ? -12.946 1.871 7.487 1.00 0.00 256 ASP B O 11
ATOM 19721 N N . VAL B 1 57 ? -12.037 2.678 5.581 1.00 0.00 257 VAL B N 11
ATOM 19722 C CA . VAL B 1 57 ? -10.893 3.276 6.249 1.00 0.00 257 VAL B CA 11
ATOM 19723 C C . VAL B 1 57 ? -11.372 4.421 7.143 1.00 0.00 257 VAL B C 11
ATOM 19724 O O . VAL B 1 57 ? -12.335 5.110 6.812 1.00 0.00 257 VAL B O 11
ATOM 19737 N N . CYS B 1 58 ? -10.676 4.590 8.258 1.00 0.00 258 CYS B N 11
ATOM 19738 C CA . CYS B 1 58 ? -11.018 5.641 9.202 1.00 0.00 258 CYS B CA 11
ATOM 19739 C C . CYS B 1 58 ? -9.947 6.730 9.116 1.00 0.00 258 CYS B C 11
ATOM 19740 O O . CYS B 1 58 ? -10.181 7.790 8.538 1.00 0.00 258 CYS B O 11
ATOM 19748 N N . GLY B 1 59 ? -8.797 6.431 9.700 1.00 0.00 259 GLY B N 11
ATOM 19749 C CA . GLY B 1 59 ? -7.690 7.373 9.698 1.00 0.00 259 GLY B CA 11
ATOM 19750 C C . GLY B 1 59 ? -6.766 7.130 8.502 1.00 0.00 259 GLY B C 11
ATOM 19751 O O . GLY B 1 59 ? -6.444 5.986 8.184 1.00 0.00 259 GLY B O 11
ATOM 19755 N N . TRP B 1 60 ? -6.366 8.225 7.872 1.00 0.00 260 TRP B N 11
ATOM 19756 C CA . TRP B 1 60 ? -5.486 8.145 6.718 1.00 0.00 260 TRP B CA 11
ATOM 19757 C C . TRP B 1 60 ? -4.134 8.744 7.112 1.00 0.00 260 TRP B C 11
ATOM 19758 O O . TRP B 1 60 ? -3.962 9.962 7.091 1.00 0.00 260 TRP B O 11
ATOM 19779 N N . MET A 1 1 ? -2.247 -22.390 -11.640 1.00 0.00 1 MET A N 12
ATOM 19780 C CA . MET A 1 1 ? -1.346 -21.622 -10.798 1.00 0.00 1 MET A CA 12
ATOM 19781 C C . MET A 1 1 ? -2.052 -21.156 -9.523 1.00 0.00 1 MET A C 12
ATOM 19782 O O . MET A 1 1 ? -2.657 -20.086 -9.498 1.00 0.00 1 MET A O 12
ATOM 19796 N N . GLY A 1 2 ? -1.950 -21.984 -8.493 1.00 0.00 2 GLY A N 12
ATOM 19797 C CA . GLY A 1 2 ? -2.571 -21.671 -7.217 1.00 0.00 2 GLY A CA 12
ATOM 19798 C C . GLY A 1 2 ? -1.513 -21.446 -6.134 1.00 0.00 2 GLY A C 12
ATOM 19799 O O . GLY A 1 2 ? -1.351 -22.273 -5.238 1.00 0.00 2 GLY A O 12
ATOM 19803 N N . LYS A 1 3 ? -0.823 -20.322 -6.251 1.00 0.00 3 LYS A N 12
ATOM 19804 C CA . LYS A 1 3 ? 0.214 -19.978 -5.293 1.00 0.00 3 LYS A CA 12
ATOM 19805 C C . LYS A 1 3 ? -0.304 -18.884 -4.358 1.00 0.00 3 LYS A C 12
ATOM 19806 O O . LYS A 1 3 ? -1.356 -18.297 -4.606 1.00 0.00 3 LYS A O 12
ATOM 19825 N N . ALA A 1 4 ? 0.459 -18.641 -3.302 1.00 0.00 4 ALA A N 12
ATOM 19826 C CA . ALA A 1 4 ? 0.089 -17.628 -2.329 1.00 0.00 4 ALA A CA 12
ATOM 19827 C C . ALA A 1 4 ? 1.002 -16.410 -2.496 1.00 0.00 4 ALA A C 12
ATOM 19828 O O . ALA A 1 4 ? 2.088 -16.361 -1.921 1.00 0.00 4 ALA A O 12
ATOM 19835 N N . THR A 1 5 ? 0.526 -15.458 -3.284 1.00 0.00 5 THR A N 12
ATOM 19836 C CA . THR A 1 5 ? 1.284 -14.244 -3.533 1.00 0.00 5 THR A CA 12
ATOM 19837 C C . THR A 1 5 ? 0.356 -13.028 -3.554 1.00 0.00 5 THR A C 12
ATOM 19838 O O . THR A 1 5 ? -0.851 -13.169 -3.746 1.00 0.00 5 THR A O 12
ATOM 19849 N N . TYR A 1 6 ? 0.952 -11.863 -3.355 1.00 0.00 6 TYR A N 12
ATOM 19850 C CA . TYR A 1 6 ? 0.194 -10.624 -3.348 1.00 0.00 6 TYR A CA 12
ATOM 19851 C C . TYR A 1 6 ? 0.928 -9.527 -4.121 1.00 0.00 6 TYR A C 12
ATOM 19852 O O . TYR A 1 6 ? 2.153 -9.430 -4.056 1.00 0.00 6 TYR A O 12
ATOM 19870 N N . THR A 1 7 ? 0.150 -8.728 -4.835 1.00 0.00 7 THR A N 12
ATOM 19871 C CA . THR A 1 7 ? 0.711 -7.641 -5.621 1.00 0.00 7 THR A CA 12
ATOM 19872 C C . THR A 1 7 ? 0.281 -6.291 -5.046 1.00 0.00 7 THR A C 12
ATOM 19873 O O . THR A 1 7 ? -0.887 -5.915 -5.141 1.00 0.00 7 THR A O 12
ATOM 19884 N N . VAL A 1 8 ? 1.246 -5.598 -4.462 1.00 0.00 8 VAL A N 12
ATOM 19885 C CA . VAL A 1 8 ? 0.983 -4.296 -3.871 1.00 0.00 8 VAL A CA 12
ATOM 19886 C C . VAL A 1 8 ? 1.599 -3.208 -4.752 1.00 0.00 8 VAL A C 12
ATOM 19887 O O . VAL A 1 8 ? 2.818 -3.140 -4.899 1.00 0.00 8 VAL A O 12
ATOM 19900 N N . THR A 1 9 ? 0.728 -2.382 -5.314 1.00 0.00 9 THR A N 12
ATOM 19901 C CA . THR A 1 9 ? 1.171 -1.300 -6.175 1.00 0.00 9 THR A CA 12
ATOM 19902 C C . THR A 1 9 ? 0.841 0.054 -5.543 1.00 0.00 9 THR A C 12
ATOM 19903 O O . THR A 1 9 ? -0.242 0.237 -4.990 1.00 0.00 9 THR A O 12
ATOM 19914 N N . VAL A 1 10 ? 1.795 0.968 -5.647 1.00 0.00 10 VAL A N 12
ATOM 19915 C CA . VAL A 1 10 ? 1.619 2.300 -5.092 1.00 0.00 10 VAL A CA 12
ATOM 19916 C C . VAL A 1 10 ? 1.923 3.341 -6.171 1.00 0.00 10 VAL A C 12
ATOM 19917 O O . VAL A 1 10 ? 2.953 3.263 -6.841 1.00 0.00 10 VAL A O 12
ATOM 19930 N N . THR A 1 11 ? 1.011 4.291 -6.306 1.00 0.00 11 THR A N 12
ATOM 19931 C CA . THR A 1 11 ? 1.170 5.347 -7.292 1.00 0.00 11 THR A CA 12
ATOM 19932 C C . THR A 1 11 ? 0.873 6.711 -6.666 1.00 0.00 11 THR A C 12
ATOM 19933 O O . THR A 1 11 ? -0.031 6.836 -5.842 1.00 0.00 11 THR A O 12
ATOM 19944 N N . ASN A 1 12 ? 1.652 7.699 -7.080 1.00 0.00 12 ASN A N 12
ATOM 19945 C CA . ASN A 1 12 ? 1.486 9.049 -6.570 1.00 0.00 12 ASN A CA 12
ATOM 19946 C C . ASN A 1 12 ? 0.716 9.885 -7.595 1.00 0.00 12 ASN A C 12
ATOM 19947 O O . ASN A 1 12 ? 1.246 10.215 -8.655 1.00 0.00 12 ASN A O 12
ATOM 19958 N N . ASN A 1 13 ? -0.521 10.204 -7.243 1.00 0.00 13 ASN A N 12
ATOM 19959 C CA . ASN A 1 13 ? -1.367 10.996 -8.119 1.00 0.00 13 ASN A CA 12
ATOM 19960 C C . ASN A 1 13 ? -0.816 12.420 -8.203 1.00 0.00 13 ASN A C 12
ATOM 19961 O O . ASN A 1 13 ? -1.218 13.196 -9.069 1.00 0.00 13 ASN A O 12
ATOM 19972 N N . SER A 1 14 ? 0.096 12.723 -7.290 1.00 0.00 14 SER A N 12
ATOM 19973 C CA . SER A 1 14 ? 0.706 14.041 -7.251 1.00 0.00 14 SER A CA 12
ATOM 19974 C C . SER A 1 14 ? 1.856 14.116 -8.259 1.00 0.00 14 SER A C 12
ATOM 19975 O O . SER A 1 14 ? 2.091 15.162 -8.860 1.00 0.00 14 SER A O 12
ATOM 19983 N N . ASN A 1 15 ? 2.541 12.992 -8.410 1.00 0.00 15 ASN A N 12
ATOM 19984 C CA . ASN A 1 15 ? 3.660 12.918 -9.334 1.00 0.00 15 ASN A CA 12
ATOM 19985 C C . ASN A 1 15 ? 3.277 12.034 -10.523 1.00 0.00 15 ASN A C 12
ATOM 19986 O O . ASN A 1 15 ? 4.057 11.874 -11.459 1.00 0.00 15 ASN A O 12
ATOM 19997 N N . GLY A 1 16 ? 2.074 11.483 -10.446 1.00 0.00 16 GLY A N 12
ATOM 19998 C CA . GLY A 1 16 ? 1.577 10.620 -11.503 1.00 0.00 16 GLY A CA 12
ATOM 19999 C C . GLY A 1 16 ? 2.491 9.407 -11.697 1.00 0.00 16 GLY A C 12
ATOM 20000 O O . GLY A 1 16 ? 2.388 8.701 -12.699 1.00 0.00 16 GLY A O 12
ATOM 20004 N N . VAL A 1 17 ? 3.364 9.203 -10.722 1.00 0.00 17 VAL A N 12
ATOM 20005 C CA . VAL A 1 17 ? 4.296 8.089 -10.772 1.00 0.00 17 VAL A CA 12
ATOM 20006 C C . VAL A 1 17 ? 3.642 6.856 -10.145 1.00 0.00 17 VAL A C 12
ATOM 20007 O O . VAL A 1 17 ? 2.938 6.964 -9.142 1.00 0.00 17 VAL A O 12
ATOM 20020 N N . SER A 1 18 ? 3.899 5.712 -10.763 1.00 0.00 18 SER A N 12
ATOM 20021 C CA . SER A 1 18 ? 3.344 4.460 -10.278 1.00 0.00 18 SER A CA 12
ATOM 20022 C C . SER A 1 18 ? 4.473 3.490 -9.925 1.00 0.00 18 SER A C 12
ATOM 20023 O O . SER A 1 18 ? 5.589 3.622 -10.425 1.00 0.00 18 SER A O 12
ATOM 20031 N N . VAL A 1 19 ? 4.144 2.537 -9.066 1.00 0.00 19 VAL A N 12
ATOM 20032 C CA . VAL A 1 19 ? 5.116 1.544 -8.640 1.00 0.00 19 VAL A CA 12
ATOM 20033 C C . VAL A 1 19 ? 4.384 0.279 -8.187 1.00 0.00 19 VAL A C 12
ATOM 20034 O O . VAL A 1 19 ? 3.508 0.340 -7.325 1.00 0.00 19 VAL A O 12
ATOM 20047 N N . ASP A 1 20 ? 4.768 -0.836 -8.789 1.00 0.00 20 ASP A N 12
ATOM 20048 C CA . ASP A 1 20 ? 4.160 -2.114 -8.458 1.00 0.00 20 ASP A CA 12
ATOM 20049 C C . ASP A 1 20 ? 5.228 -3.052 -7.894 1.00 0.00 20 ASP A C 12
ATOM 20050 O O . ASP A 1 20 ? 6.359 -3.072 -8.376 1.00 0.00 20 ASP A O 12
ATOM 20059 N N . TYR A 1 21 ? 4.831 -3.808 -6.881 1.00 0.00 21 TYR A N 12
ATOM 20060 C CA . TYR A 1 21 ? 5.739 -4.748 -6.247 1.00 0.00 21 TYR A CA 12
ATOM 20061 C C . TYR A 1 21 ? 5.021 -6.050 -5.887 1.00 0.00 21 TYR A C 12
ATOM 20062 O O . TYR A 1 21 ? 3.975 -6.027 -5.240 1.00 0.00 21 TYR A O 12
ATOM 20080 N N . GLU A 1 22 ? 5.610 -7.153 -6.322 1.00 0.00 22 GLU A N 12
ATOM 20081 C CA . GLU A 1 22 ? 5.039 -8.463 -6.055 1.00 0.00 22 GLU A CA 12
ATOM 20082 C C . GLU A 1 22 ? 5.698 -9.087 -4.823 1.00 0.00 22 GLU A C 12
ATOM 20083 O O . GLU A 1 22 ? 6.879 -9.428 -4.852 1.00 0.00 22 GLU A O 12
ATOM 20095 N N . THR A 1 23 ? 4.905 -9.218 -3.770 1.00 0.00 23 THR A N 12
ATOM 20096 C CA . THR A 1 23 ? 5.397 -9.796 -2.530 1.00 0.00 23 THR A CA 12
ATOM 20097 C C . THR A 1 23 ? 4.359 -10.753 -1.940 1.00 0.00 23 THR A C 12
ATOM 20098 O O . THR A 1 23 ? 3.215 -10.368 -1.707 1.00 0.00 23 THR A O 12
ATOM 20109 N N . GLU A 1 24 ? 4.797 -11.983 -1.716 1.00 0.00 24 GLU A N 12
ATOM 20110 C CA . GLU A 1 24 ? 3.920 -12.999 -1.156 1.00 0.00 24 GLU A CA 12
ATOM 20111 C C . GLU A 1 24 ? 3.985 -12.973 0.372 1.00 0.00 24 GLU A C 12
ATOM 20112 O O . GLU A 1 24 ? 4.873 -13.578 0.970 1.00 0.00 24 GLU A O 12
ATOM 20124 N N . THR A 1 25 ? 3.032 -12.266 0.961 1.00 0.00 25 THR A N 12
ATOM 20125 C CA . THR A 1 25 ? 2.969 -12.152 2.408 1.00 0.00 25 THR A CA 12
ATOM 20126 C C . THR A 1 25 ? 1.541 -12.402 2.901 1.00 0.00 25 THR A C 12
ATOM 20127 O O . THR A 1 25 ? 0.637 -11.620 2.616 1.00 0.00 25 THR A O 12
ATOM 20138 N N . PRO A 1 26 ? 1.381 -13.525 3.652 1.00 0.00 26 PRO A N 12
ATOM 20139 C CA . PRO A 1 26 ? 0.080 -13.887 4.187 1.00 0.00 26 PRO A CA 12
ATOM 20140 C C . PRO A 1 26 ? -0.291 -12.998 5.375 1.00 0.00 26 PRO A C 12
ATOM 20141 O O . PRO A 1 26 ? -0.966 -11.983 5.208 1.00 0.00 26 PRO A O 12
ATOM 20152 N N . MET A 1 27 ? 0.166 -13.411 6.548 1.00 0.00 27 MET A N 12
ATOM 20153 C CA . MET A 1 27 ? -0.110 -12.664 7.764 1.00 0.00 27 MET A CA 12
ATOM 20154 C C . MET A 1 27 ? 0.728 -11.385 7.823 1.00 0.00 27 MET A C 12
ATOM 20155 O O . MET A 1 27 ? 0.317 -10.398 8.432 1.00 0.00 27 MET A O 12
ATOM 20169 N N . THR A 1 28 ? 1.886 -11.443 7.182 1.00 0.00 28 THR A N 12
ATOM 20170 C CA . THR A 1 28 ? 2.784 -10.301 7.154 1.00 0.00 28 THR A CA 12
ATOM 20171 C C . THR A 1 28 ? 2.039 -9.048 6.692 1.00 0.00 28 THR A C 12
ATOM 20172 O O . THR A 1 28 ? 2.294 -7.951 7.188 1.00 0.00 28 THR A O 12
ATOM 20183 N N . LEU A 1 29 ? 1.133 -9.251 5.747 1.00 0.00 29 LEU A N 12
ATOM 20184 C CA . LEU A 1 29 ? 0.349 -8.151 5.212 1.00 0.00 29 LEU A CA 12
ATOM 20185 C C . LEU A 1 29 ? -0.288 -7.375 6.367 1.00 0.00 29 LEU A C 12
ATOM 20186 O O . LEU A 1 29 ? -0.474 -6.162 6.277 1.00 0.00 29 LEU A O 12
ATOM 20202 N N . LEU A 1 30 ? -0.604 -8.106 7.425 1.00 0.00 30 LEU A N 12
ATOM 20203 C CA . LEU A 1 30 ? -1.215 -7.502 8.596 1.00 0.00 30 LEU A CA 12
ATOM 20204 C C . LEU A 1 30 ? -0.123 -6.903 9.485 1.00 0.00 30 LEU A C 12
ATOM 20205 O O . LEU A 1 30 ? -0.378 -5.966 10.241 1.00 0.00 30 LEU A O 12
ATOM 20221 N N . VAL A 1 31 ? 1.069 -7.468 9.364 1.00 0.00 31 VAL A N 12
ATOM 20222 C CA . VAL A 1 31 ? 2.200 -7.000 10.147 1.00 0.00 31 VAL A CA 12
ATOM 20223 C C . VAL A 1 31 ? 2.517 -5.553 9.765 1.00 0.00 31 VAL A C 12
ATOM 20224 O O . VAL A 1 31 ? 2.529 -5.207 8.585 1.00 0.00 31 VAL A O 12
ATOM 20237 N N . PRO A 1 32 ? 2.771 -4.724 10.813 1.00 0.00 32 PRO A N 12
ATOM 20238 C CA . PRO A 1 32 ? 3.086 -3.322 10.599 1.00 0.00 32 PRO A CA 12
ATOM 20239 C C . PRO A 1 32 ? 4.514 -3.155 10.076 1.00 0.00 32 PRO A C 12
ATOM 20240 O O . PRO A 1 32 ? 4.760 -2.355 9.174 1.00 0.00 32 PRO A O 12
ATOM 20251 N N . GLU A 1 33 ? 5.420 -3.923 10.664 1.00 0.00 33 GLU A N 12
ATOM 20252 C CA . GLU A 1 33 ? 6.817 -3.870 10.269 1.00 0.00 33 GLU A CA 12
ATOM 20253 C C . GLU A 1 33 ? 6.963 -4.225 8.787 1.00 0.00 33 GLU A C 12
ATOM 20254 O O . GLU A 1 33 ? 7.802 -3.658 8.090 1.00 0.00 33 GLU A O 12
ATOM 20266 N N . VAL A 1 34 ? 6.134 -5.163 8.353 1.00 0.00 34 VAL A N 12
ATOM 20267 C CA . VAL A 1 34 ? 6.161 -5.601 6.968 1.00 0.00 34 VAL A CA 12
ATOM 20268 C C . VAL A 1 34 ? 5.352 -4.622 6.113 1.00 0.00 34 VAL A C 12
ATOM 20269 O O . VAL A 1 34 ? 5.792 -4.224 5.036 1.00 0.00 34 VAL A O 12
ATOM 20282 N N . ALA A 1 35 ? 4.185 -4.265 6.624 1.00 0.00 35 ALA A N 12
ATOM 20283 C CA . ALA A 1 35 ? 3.311 -3.340 5.922 1.00 0.00 35 ALA A CA 12
ATOM 20284 C C . ALA A 1 35 ? 4.005 -1.983 5.798 1.00 0.00 35 ALA A C 12
ATOM 20285 O O . ALA A 1 35 ? 4.019 -1.384 4.724 1.00 0.00 35 ALA A O 12
ATOM 20292 N N . ALA A 1 36 ? 4.564 -1.536 6.913 1.00 0.00 36 ALA A N 12
ATOM 20293 C CA . ALA A 1 36 ? 5.257 -0.260 6.944 1.00 0.00 36 ALA A CA 12
ATOM 20294 C C . ALA A 1 36 ? 6.412 -0.289 5.941 1.00 0.00 36 ALA A C 12
ATOM 20295 O O . ALA A 1 36 ? 6.557 0.625 5.131 1.00 0.00 36 ALA A O 12
ATOM 20302 N N . GLU A 1 37 ? 7.205 -1.346 6.029 1.00 0.00 37 GLU A N 12
ATOM 20303 C CA . GLU A 1 37 ? 8.342 -1.506 5.140 1.00 0.00 37 GLU A CA 12
ATOM 20304 C C . GLU A 1 37 ? 7.870 -1.620 3.690 1.00 0.00 37 GLU A C 12
ATOM 20305 O O . GLU A 1 37 ? 8.536 -1.135 2.776 1.00 0.00 37 GLU A O 12
ATOM 20317 N N . VAL A 1 38 ? 6.724 -2.263 3.523 1.00 0.00 38 VAL A N 12
ATOM 20318 C CA . VAL A 1 38 ? 6.155 -2.446 2.198 1.00 0.00 38 VAL A CA 12
ATOM 20319 C C . VAL A 1 38 ? 5.708 -1.090 1.648 1.00 0.00 38 VAL A C 12
ATOM 20320 O O . VAL A 1 38 ? 6.067 -0.722 0.531 1.00 0.00 38 VAL A O 12
ATOM 20333 N N . ILE A 1 39 ? 4.931 -0.385 2.457 1.00 0.00 39 ILE A N 12
ATOM 20334 C CA . ILE A 1 39 ? 4.432 0.921 2.064 1.00 0.00 39 ILE A CA 12
ATOM 20335 C C . ILE A 1 39 ? 5.614 1.865 1.831 1.00 0.00 39 ILE A C 12
ATOM 20336 O O . ILE A 1 39 ? 5.672 2.551 0.812 1.00 0.00 39 ILE A O 12
ATOM 20352 N N . LYS A 1 40 ? 6.525 1.868 2.793 1.00 0.00 40 LYS A N 12
ATOM 20353 C CA . LYS A 1 40 ? 7.702 2.717 2.705 1.00 0.00 40 LYS A CA 12
ATOM 20354 C C . LYS A 1 40 ? 8.566 2.262 1.527 1.00 0.00 40 LYS A C 12
ATOM 20355 O O . LYS A 1 40 ? 9.060 3.087 0.759 1.00 0.00 40 LYS A O 12
ATOM 20374 N N . ASP A 1 41 ? 8.723 0.950 1.421 1.00 0.00 41 ASP A N 12
ATOM 20375 C CA . ASP A 1 41 ? 9.520 0.375 0.351 1.00 0.00 41 ASP A CA 12
ATOM 20376 C C . ASP A 1 41 ? 8.950 0.820 -0.998 1.00 0.00 41 ASP A C 12
ATOM 20377 O O . ASP A 1 41 ? 9.698 1.204 -1.896 1.00 0.00 41 ASP A O 12
ATOM 20386 N N . LEU A 1 42 ? 7.630 0.753 -1.097 1.00 0.00 42 LEU A N 12
ATOM 20387 C CA . LEU A 1 42 ? 6.950 1.144 -2.321 1.00 0.00 42 LEU A CA 12
ATOM 20388 C C . LEU A 1 42 ? 7.180 2.635 -2.573 1.00 0.00 42 LEU A C 12
ATOM 20389 O O . LEU A 1 42 ? 7.642 3.023 -3.645 1.00 0.00 42 LEU A O 12
ATOM 20405 N N . VAL A 1 43 ? 6.847 3.431 -1.567 1.00 0.00 43 VAL A N 12
ATOM 20406 C CA . VAL A 1 43 ? 7.012 4.871 -1.666 1.00 0.00 43 VAL A CA 12
ATOM 20407 C C . VAL A 1 43 ? 8.480 5.193 -1.952 1.00 0.00 43 VAL A C 12
ATOM 20408 O O . VAL A 1 43 ? 8.782 6.003 -2.829 1.00 0.00 43 VAL A O 12
ATOM 20421 N N . ASN A 1 44 ? 9.354 4.544 -1.198 1.00 0.00 44 ASN A N 12
ATOM 20422 C CA . ASN A 1 44 ? 10.783 4.752 -1.360 1.00 0.00 44 ASN A CA 12
ATOM 20423 C C . ASN A 1 44 ? 11.171 4.484 -2.815 1.00 0.00 44 ASN A C 12
ATOM 20424 O O . ASN A 1 44 ? 12.036 5.165 -3.366 1.00 0.00 44 ASN A O 12
ATOM 20435 N N . THR A 1 45 ? 10.513 3.491 -3.397 1.00 0.00 45 THR A N 12
ATOM 20436 C CA . THR A 1 45 ? 10.780 3.125 -4.777 1.00 0.00 45 THR A CA 12
ATOM 20437 C C . THR A 1 45 ? 10.196 4.172 -5.729 1.00 0.00 45 THR A C 12
ATOM 20438 O O . THR A 1 45 ? 10.835 4.547 -6.711 1.00 0.00 45 THR A O 12
ATOM 20449 N N . VAL A 1 46 ? 8.990 4.615 -5.403 1.00 0.00 46 VAL A N 12
ATOM 20450 C CA . VAL A 1 46 ? 8.314 5.611 -6.216 1.00 0.00 46 VAL A CA 12
ATOM 20451 C C . VAL A 1 46 ? 9.152 6.890 -6.249 1.00 0.00 46 VAL A C 12
ATOM 20452 O O . VAL A 1 46 ? 9.314 7.503 -7.304 1.00 0.00 46 VAL A O 12
ATOM 20465 N N . ARG A 1 47 ? 9.664 7.256 -5.083 1.00 0.00 47 ARG A N 12
ATOM 20466 C CA . ARG A 1 47 ? 10.481 8.451 -4.965 1.00 0.00 47 ARG A CA 12
ATOM 20467 C C . ARG A 1 47 ? 11.854 8.219 -5.599 1.00 0.00 47 ARG A C 12
ATOM 20468 O O . ARG A 1 47 ? 12.493 9.162 -6.065 1.00 0.00 47 ARG A O 12
ATOM 20489 N N . SER A 1 48 ? 12.267 6.960 -5.597 1.00 0.00 48 SER A N 12
ATOM 20490 C CA . SER A 1 48 ? 13.553 6.593 -6.166 1.00 0.00 48 SER A CA 12
ATOM 20491 C C . SER A 1 48 ? 13.654 7.107 -7.604 1.00 0.00 48 SER A C 12
ATOM 20492 O O . SER A 1 48 ? 14.710 7.574 -8.026 1.00 0.00 48 SER A O 12
ATOM 20500 N N . TYR A 1 49 ? 12.541 7.004 -8.315 1.00 0.00 49 TYR A N 12
ATOM 20501 C CA . TYR A 1 49 ? 12.492 7.453 -9.697 1.00 0.00 49 TYR A CA 12
ATOM 20502 C C . TYR A 1 49 ? 12.458 8.980 -9.776 1.00 0.00 49 TYR A C 12
ATOM 20503 O O . TYR A 1 49 ? 12.824 9.561 -10.797 1.00 0.00 49 TYR A O 12
ATOM 20521 N N . ASP A 1 50 ? 12.015 9.587 -8.685 1.00 0.00 50 ASP A N 12
ATOM 20522 C CA . ASP A 1 50 ? 11.928 11.037 -8.618 1.00 0.00 50 ASP A CA 12
ATOM 20523 C C . ASP A 1 50 ? 13.324 11.616 -8.380 1.00 0.00 50 ASP A C 12
ATOM 20524 O O . ASP A 1 50 ? 13.680 12.643 -8.957 1.00 0.00 50 ASP A O 12
ATOM 20533 N N . THR A 1 51 ? 14.076 10.933 -7.529 1.00 0.00 51 THR A N 12
ATOM 20534 C CA . THR A 1 51 ? 15.424 11.368 -7.207 1.00 0.00 51 THR A CA 12
ATOM 20535 C C . THR A 1 51 ? 16.441 10.657 -8.103 1.00 0.00 51 THR A C 12
ATOM 20536 O O . THR A 1 51 ? 16.078 9.785 -8.891 1.00 0.00 51 THR A O 12
ATOM 20547 N N . GLU A 1 52 ? 17.696 11.057 -7.953 1.00 0.00 52 GLU A N 12
ATOM 20548 C CA . GLU A 1 52 ? 18.768 10.469 -8.737 1.00 0.00 52 GLU A CA 12
ATOM 20549 C C . GLU A 1 52 ? 18.686 8.942 -8.688 1.00 0.00 52 GLU A C 12
ATOM 20550 O O . GLU A 1 52 ? 17.825 8.384 -8.011 1.00 0.00 52 GLU A O 12
ATOM 20562 N N . ASN A 1 53 ? 19.595 8.308 -9.415 1.00 0.00 53 ASN A N 12
ATOM 20563 C CA . ASN A 1 53 ? 19.637 6.857 -9.461 1.00 0.00 53 ASN A CA 12
ATOM 20564 C C . ASN A 1 53 ? 19.817 6.310 -8.045 1.00 0.00 53 ASN A C 12
ATOM 20565 O O . ASN A 1 53 ? 20.434 6.956 -7.199 1.00 0.00 53 ASN A O 12
ATOM 20576 N N . GLU A 1 54 ? 19.266 5.125 -7.827 1.00 0.00 54 GLU A N 12
ATOM 20577 C CA . GLU A 1 54 ? 19.358 4.483 -6.527 1.00 0.00 54 GLU A CA 12
ATOM 20578 C C . GLU A 1 54 ? 20.669 3.703 -6.411 1.00 0.00 54 GLU A C 12
ATOM 20579 O O . GLU A 1 54 ? 21.109 3.075 -7.373 1.00 0.00 54 GLU A O 12
ATOM 20591 N N . HIS A 1 55 ? 21.257 3.768 -5.226 1.00 0.00 55 HIS A N 12
ATOM 20592 C CA . HIS A 1 55 ? 22.508 3.075 -4.972 1.00 0.00 55 HIS A CA 12
ATOM 20593 C C . HIS A 1 55 ? 22.755 2.997 -3.464 1.00 0.00 55 HIS A C 12
ATOM 20594 O O . HIS A 1 55 ? 22.626 1.931 -2.864 1.00 0.00 55 HIS A O 12
ATOM 20608 N N . ASP A 1 56 ? 23.105 4.140 -2.893 1.00 0.00 56 ASP A N 12
ATOM 20609 C CA . ASP A 1 56 ? 23.371 4.214 -1.467 1.00 0.00 56 ASP A CA 12
ATOM 20610 C C . ASP A 1 56 ? 22.347 5.143 -0.810 1.00 0.00 56 ASP A C 12
ATOM 20611 O O . ASP A 1 56 ? 21.843 6.067 -1.446 1.00 0.00 56 ASP A O 12
ATOM 20620 N N . VAL A 1 57 ? 22.071 4.866 0.456 1.00 0.00 57 VAL A N 12
ATOM 20621 C CA . VAL A 1 57 ? 21.117 5.664 1.206 1.00 0.00 57 VAL A CA 12
ATOM 20622 C C . VAL A 1 57 ? 21.695 7.063 1.431 1.00 0.00 57 VAL A C 12
ATOM 20623 O O . VAL A 1 57 ? 22.912 7.232 1.502 1.00 0.00 57 VAL A O 12
ATOM 20636 N N . CYS A 1 58 ? 20.796 8.030 1.538 1.00 0.00 58 CYS A N 12
ATOM 20637 C CA . CYS A 1 58 ? 21.201 9.409 1.754 1.00 0.00 58 CYS A CA 12
ATOM 20638 C C . CYS A 1 58 ? 19.997 10.185 2.291 1.00 0.00 58 CYS A C 12
ATOM 20639 O O . CYS A 1 58 ? 19.721 11.297 1.844 1.00 0.00 58 CYS A O 12
ATOM 20647 N N . GLY A 1 59 ? 19.313 9.568 3.243 1.00 0.00 59 GLY A N 12
ATOM 20648 C CA . GLY A 1 59 ? 18.144 10.188 3.845 1.00 0.00 59 GLY A CA 12
ATOM 20649 C C . GLY A 1 59 ? 16.857 9.519 3.359 1.00 0.00 59 GLY A C 12
ATOM 20650 O O . GLY A 1 59 ? 16.834 8.315 3.111 1.00 0.00 59 GLY A O 12
ATOM 20654 N N . TRP A 1 60 ? 15.816 10.330 3.238 1.00 0.00 60 TRP A N 12
ATOM 20655 C CA . TRP A 1 60 ? 14.528 9.832 2.785 1.00 0.00 60 TRP A CA 12
ATOM 20656 C C . TRP A 1 60 ? 14.183 8.593 3.613 1.00 0.00 60 TRP A C 12
ATOM 20657 O O . TRP A 1 60 ? 14.243 7.471 3.113 1.00 0.00 60 TRP A O 12
ATOM 20678 N N . MET B 1 1 ? -6.940 18.921 -10.250 1.00 0.00 201 MET B N 12
ATOM 20679 C CA . MET B 1 1 ? -5.766 19.479 -10.898 1.00 0.00 201 MET B CA 12
ATOM 20680 C C . MET B 1 1 ? -4.666 19.776 -9.877 1.00 0.00 201 MET B C 12
ATOM 20681 O O . MET B 1 1 ? -4.900 20.481 -8.896 1.00 0.00 201 MET B O 12
ATOM 20695 N N . GLY B 1 2 ? -3.491 19.226 -10.143 1.00 0.00 202 GLY B N 12
ATOM 20696 C CA . GLY B 1 2 ? -2.354 19.424 -9.260 1.00 0.00 202 GLY B CA 12
ATOM 20697 C C . GLY B 1 2 ? -2.736 19.147 -7.805 1.00 0.00 202 GLY B C 12
ATOM 20698 O O . GLY B 1 2 ? -2.762 20.061 -6.981 1.00 0.00 202 GLY B O 12
ATOM 20702 N N . LYS B 1 3 ? -3.024 17.883 -7.532 1.00 0.00 203 LYS B N 12
ATOM 20703 C CA . LYS B 1 3 ? -3.403 17.475 -6.191 1.00 0.00 203 LYS B CA 12
ATOM 20704 C C . LYS B 1 3 ? -2.428 16.406 -5.692 1.00 0.00 203 LYS B C 12
ATOM 20705 O O . LYS B 1 3 ? -1.824 15.691 -6.491 1.00 0.00 203 LYS B O 12
ATOM 20724 N N . ALA B 1 4 ? -2.304 16.332 -4.376 1.00 0.00 204 ALA B N 12
ATOM 20725 C CA . ALA B 1 4 ? -1.411 15.363 -3.761 1.00 0.00 204 ALA B CA 12
ATOM 20726 C C . ALA B 1 4 ? -2.234 14.194 -3.214 1.00 0.00 204 ALA B C 12
ATOM 20727 O O . ALA B 1 4 ? -2.939 14.341 -2.217 1.00 0.00 204 ALA B O 12
ATOM 20734 N N . THR B 1 5 ? -2.115 13.062 -3.889 1.00 0.00 205 THR B N 12
ATOM 20735 C CA . THR B 1 5 ? -2.839 11.869 -3.483 1.00 0.00 205 THR B CA 12
ATOM 20736 C C . THR B 1 5 ? -2.034 10.614 -3.829 1.00 0.00 205 THR B C 12
ATOM 20737 O O . THR B 1 5 ? -1.075 10.678 -4.596 1.00 0.00 205 THR B O 12
ATOM 20748 N N . TYR B 1 6 ? -2.455 9.501 -3.245 1.00 0.00 206 TYR B N 12
ATOM 20749 C CA . TYR B 1 6 ? -1.786 8.233 -3.481 1.00 0.00 206 TYR B CA 12
ATOM 20750 C C . TYR B 1 6 ? -2.801 7.108 -3.688 1.00 0.00 206 TYR B C 12
ATOM 20751 O O . TYR B 1 6 ? -3.877 7.120 -3.090 1.00 0.00 206 TYR B O 12
ATOM 20769 N N . THR B 1 7 ? -2.423 6.161 -4.535 1.00 0.00 207 THR B N 12
ATOM 20770 C CA . THR B 1 7 ? -3.288 5.031 -4.828 1.00 0.00 207 THR B CA 12
ATOM 20771 C C . THR B 1 7 ? -2.560 3.715 -4.544 1.00 0.00 207 THR B C 12
ATOM 20772 O O . THR B 1 7 ? -1.639 3.342 -5.271 1.00 0.00 207 THR B O 12
ATOM 20783 N N . VAL B 1 8 ? -2.999 3.049 -3.487 1.00 0.00 208 VAL B N 12
ATOM 20784 C CA . VAL B 1 8 ? -2.401 1.783 -3.099 1.00 0.00 208 VAL B CA 12
ATOM 20785 C C . VAL B 1 8 ? -3.323 0.637 -3.520 1.00 0.00 208 VAL B C 12
ATOM 20786 O O . VAL B 1 8 ? -4.505 0.631 -3.181 1.00 0.00 208 VAL B O 12
ATOM 20799 N N . THR B 1 9 ? -2.748 -0.304 -4.253 1.00 0.00 209 THR B N 12
ATOM 20800 C CA . THR B 1 9 ? -3.503 -1.453 -4.724 1.00 0.00 209 THR B CA 12
ATOM 20801 C C . THR B 1 9 ? -2.996 -2.734 -4.060 1.00 0.00 209 THR B C 12
ATOM 20802 O O . THR B 1 9 ? -1.813 -2.846 -3.741 1.00 0.00 209 THR B O 12
ATOM 20813 N N . VAL B 1 10 ? -3.915 -3.670 -3.872 1.00 0.00 210 VAL B N 12
ATOM 20814 C CA . VAL B 1 10 ? -3.575 -4.939 -3.251 1.00 0.00 210 VAL B CA 12
ATOM 20815 C C . VAL B 1 10 ? -4.323 -6.066 -3.965 1.00 0.00 210 VAL B C 12
ATOM 20816 O O . VAL B 1 10 ? -5.550 -6.130 -3.919 1.00 0.00 210 VAL B O 12
ATOM 20829 N N . THR B 1 11 ? -3.551 -6.930 -4.609 1.00 0.00 211 THR B N 12
ATOM 20830 C CA . THR B 1 11 ? -4.124 -8.052 -5.333 1.00 0.00 211 THR B CA 12
ATOM 20831 C C . THR B 1 11 ? -3.613 -9.375 -4.757 1.00 0.00 211 THR B C 12
ATOM 20832 O O . THR B 1 11 ? -2.412 -9.543 -4.554 1.00 0.00 211 THR B O 12
ATOM 20843 N N . ASN B 1 12 ? -4.550 -10.278 -4.511 1.00 0.00 212 ASN B N 12
ATOM 20844 C CA . ASN B 1 12 ? -4.210 -11.580 -3.964 1.00 0.00 212 ASN B CA 12
ATOM 20845 C C . ASN B 1 12 ? -4.119 -12.599 -5.101 1.00 0.00 212 ASN B C 12
ATOM 20846 O O . ASN B 1 12 ? -5.137 -13.114 -5.561 1.00 0.00 212 ASN B O 12
ATOM 20857 N N . ASN B 1 13 ? -2.890 -12.860 -5.523 1.00 0.00 213 ASN B N 12
ATOM 20858 C CA . ASN B 1 13 ? -2.653 -13.808 -6.598 1.00 0.00 213 ASN B CA 12
ATOM 20859 C C . ASN B 1 13 ? -3.148 -15.191 -6.170 1.00 0.00 213 ASN B C 12
ATOM 20860 O O . ASN B 1 13 ? -3.258 -16.098 -6.995 1.00 0.00 213 ASN B O 12
ATOM 20871 N N . SER B 1 14 ? -3.431 -15.311 -4.881 1.00 0.00 214 SER B N 12
ATOM 20872 C CA . SER B 1 14 ? -3.911 -16.569 -4.334 1.00 0.00 214 SER B CA 12
ATOM 20873 C C . SER B 1 14 ? -5.364 -16.801 -4.752 1.00 0.00 214 SER B C 12
ATOM 20874 O O . SER B 1 14 ? -5.751 -17.925 -5.065 1.00 0.00 214 SER B O 12
ATOM 20882 N N . ASN B 1 15 ? -6.129 -15.719 -4.742 1.00 0.00 215 ASN B N 12
ATOM 20883 C CA . ASN B 1 15 ? -7.532 -15.790 -5.116 1.00 0.00 215 ASN B CA 12
ATOM 20884 C C . ASN B 1 15 ? -7.751 -15.006 -6.412 1.00 0.00 215 ASN B C 12
ATOM 20885 O O . ASN B 1 15 ? -8.842 -15.028 -6.977 1.00 0.00 215 ASN B O 12
ATOM 20896 N N . GLY B 1 16 ? -6.694 -14.333 -6.843 1.00 0.00 216 GLY B N 12
ATOM 20897 C CA . GLY B 1 16 ? -6.757 -13.543 -8.061 1.00 0.00 216 GLY B CA 12
ATOM 20898 C C . GLY B 1 16 ? -7.599 -12.282 -7.856 1.00 0.00 216 GLY B C 12
ATOM 20899 O O . GLY B 1 16 ? -7.943 -11.597 -8.817 1.00 0.00 216 GLY B O 12
ATOM 20903 N N . VAL B 1 17 ? -7.908 -12.015 -6.595 1.00 0.00 217 VAL B N 12
ATOM 20904 C CA . VAL B 1 17 ? -8.704 -10.850 -6.250 1.00 0.00 217 VAL B CA 12
ATOM 20905 C C . VAL B 1 17 ? -7.802 -9.615 -6.213 1.00 0.00 217 VAL B C 12
ATOM 20906 O O . VAL B 1 17 ? -6.652 -9.694 -5.784 1.00 0.00 217 VAL B O 12
ATOM 20919 N N . SER B 1 18 ? -8.357 -8.502 -6.670 1.00 0.00 218 SER B N 12
ATOM 20920 C CA . SER B 1 18 ? -7.617 -7.252 -6.695 1.00 0.00 218 SER B CA 12
ATOM 20921 C C . SER B 1 18 ? -8.472 -6.127 -6.108 1.00 0.00 218 SER B C 12
ATOM 20922 O O . SER B 1 18 ? -9.696 -6.154 -6.210 1.00 0.00 218 SER B O 12
ATOM 20930 N N . VAL B 1 19 ? -7.791 -5.163 -5.505 1.00 0.00 219 VAL B N 12
ATOM 20931 C CA . VAL B 1 19 ? -8.471 -4.030 -4.901 1.00 0.00 219 VAL B CA 12
ATOM 20932 C C . VAL B 1 19 ? -7.527 -2.827 -4.877 1.00 0.00 219 VAL B C 12
ATOM 20933 O O . VAL B 1 19 ? -6.344 -2.967 -4.572 1.00 0.00 219 VAL B O 12
ATOM 20946 N N . ASP B 1 20 ? -8.086 -1.670 -5.202 1.00 0.00 220 ASP B N 12
ATOM 20947 C CA . ASP B 1 20 ? -7.308 -0.442 -5.221 1.00 0.00 220 ASP B CA 12
ATOM 20948 C C . ASP B 1 20 ? -7.862 0.524 -4.173 1.00 0.00 220 ASP B C 12
ATOM 20949 O O . ASP B 1 20 ? -9.061 0.523 -3.895 1.00 0.00 220 ASP B O 12
ATOM 20958 N N . TYR B 1 21 ? -6.964 1.326 -3.619 1.00 0.00 221 TYR B N 12
ATOM 20959 C CA . TYR B 1 21 ? -7.349 2.296 -2.608 1.00 0.00 221 TYR B CA 12
ATOM 20960 C C . TYR B 1 21 ? -6.656 3.639 -2.845 1.00 0.00 221 TYR B C 12
ATOM 20961 O O . TYR B 1 21 ? -5.431 3.701 -2.943 1.00 0.00 221 TYR B O 12
ATOM 20979 N N . GLU B 1 22 ? -7.470 4.681 -2.929 1.00 0.00 222 GLU B N 12
ATOM 20980 C CA . GLU B 1 22 ? -6.951 6.019 -3.153 1.00 0.00 222 GLU B CA 12
ATOM 20981 C C . GLU B 1 22 ? -6.931 6.807 -1.841 1.00 0.00 222 GLU B C 12
ATOM 20982 O O . GLU B 1 22 ? -7.983 7.131 -1.292 1.00 0.00 222 GLU B O 12
ATOM 20994 N N . THR B 1 23 ? -5.724 7.093 -1.377 1.00 0.00 223 THR B N 12
ATOM 20995 C CA . THR B 1 23 ? -5.553 7.836 -0.140 1.00 0.00 223 THR B CA 12
ATOM 20996 C C . THR B 1 23 ? -4.435 8.869 -0.289 1.00 0.00 223 THR B C 12
ATOM 20997 O O . THR B 1 23 ? -3.508 8.678 -1.075 1.00 0.00 223 THR B O 12
ATOM 21008 N N . GLU B 1 24 ? -4.559 9.942 0.478 1.00 0.00 224 GLU B N 12
ATOM 21009 C CA . GLU B 1 24 ? -3.569 11.006 0.442 1.00 0.00 224 GLU B CA 12
ATOM 21010 C C . GLU B 1 24 ? -2.751 11.014 1.735 1.00 0.00 224 GLU B C 12
ATOM 21011 O O . GLU B 1 24 ? -3.146 11.636 2.720 1.00 0.00 224 GLU B O 12
ATOM 21023 N N . THR B 1 25 ? -1.626 10.316 1.690 1.00 0.00 225 THR B N 12
ATOM 21024 C CA . THR B 1 25 ? -0.748 10.234 2.845 1.00 0.00 225 THR B CA 12
ATOM 21025 C C . THR B 1 25 ? 0.708 10.441 2.423 1.00 0.00 225 THR B C 12
ATOM 21026 O O . THR B 1 25 ? 1.301 9.576 1.781 1.00 0.00 225 THR B O 12
ATOM 21037 N N . PRO B 1 26 ? 1.257 11.623 2.813 1.00 0.00 226 PRO B N 12
ATOM 21038 C CA . PRO B 1 26 ? 2.632 11.954 2.482 1.00 0.00 226 PRO B CA 12
ATOM 21039 C C . PRO B 1 26 ? 3.611 11.172 3.360 1.00 0.00 226 PRO B C 12
ATOM 21040 O O . PRO B 1 26 ? 4.113 10.123 2.955 1.00 0.00 226 PRO B O 12
ATOM 21051 N N . MET B 1 27 ? 3.853 11.709 4.547 1.00 0.00 227 MET B N 12
ATOM 21052 C CA . MET B 1 27 ? 4.762 11.074 5.485 1.00 0.00 227 MET B CA 12
ATOM 21053 C C . MET B 1 27 ? 4.125 9.832 6.110 1.00 0.00 227 MET B C 12
ATOM 21054 O O . MET B 1 27 ? 4.823 8.883 6.463 1.00 0.00 227 MET B O 12
ATOM 21068 N N . THR B 1 28 ? 2.806 9.878 6.228 1.00 0.00 228 THR B N 12
ATOM 21069 C CA . THR B 1 28 ? 2.067 8.769 6.805 1.00 0.00 228 THR B CA 12
ATOM 21070 C C . THR B 1 28 ? 2.449 7.457 6.114 1.00 0.00 228 THR B C 12
ATOM 21071 O O . THR B 1 28 ? 2.468 6.402 6.746 1.00 0.00 228 THR B O 12
ATOM 21082 N N . LEU B 1 29 ? 2.744 7.568 4.828 1.00 0.00 229 LEU B N 12
ATOM 21083 C CA . LEU B 1 29 ? 3.124 6.404 4.045 1.00 0.00 229 LEU B CA 12
ATOM 21084 C C . LEU B 1 29 ? 4.318 5.715 4.710 1.00 0.00 229 LEU B C 12
ATOM 21085 O O . LEU B 1 29 ? 4.369 4.489 4.783 1.00 0.00 229 LEU B O 12
ATOM 21101 N N . LEU B 1 30 ? 5.248 6.534 5.177 1.00 0.00 230 LEU B N 12
ATOM 21102 C CA . LEU B 1 30 ? 6.438 6.020 5.834 1.00 0.00 230 LEU B CA 12
ATOM 21103 C C . LEU B 1 30 ? 6.064 5.500 7.223 1.00 0.00 230 LEU B C 12
ATOM 21104 O O . LEU B 1 30 ? 6.751 4.641 7.774 1.00 0.00 230 LEU B O 12
ATOM 21120 N N . VAL B 1 31 ? 4.974 6.040 7.749 1.00 0.00 231 VAL B N 12
ATOM 21121 C CA . VAL B 1 31 ? 4.501 5.641 9.064 1.00 0.00 231 VAL B CA 12
ATOM 21122 C C . VAL B 1 31 ? 4.033 4.185 9.011 1.00 0.00 231 VAL B C 12
ATOM 21123 O O . VAL B 1 31 ? 3.328 3.789 8.085 1.00 0.00 231 VAL B O 12
ATOM 21136 N N . PRO B 1 32 ? 4.454 3.409 10.046 1.00 0.00 232 PRO B N 12
ATOM 21137 C CA . PRO B 1 32 ? 4.086 2.005 10.126 1.00 0.00 232 PRO B CA 12
ATOM 21138 C C . PRO B 1 32 ? 2.626 1.846 10.556 1.00 0.00 232 PRO B C 12
ATOM 21139 O O . PRO B 1 32 ? 1.901 1.016 10.009 1.00 0.00 232 PRO B O 12
ATOM 21150 N N . GLU B 1 33 ? 2.238 2.654 11.533 1.00 0.00 233 GLU B N 12
ATOM 21151 C CA . GLU B 1 33 ? 0.879 2.612 12.043 1.00 0.00 233 GLU B CA 12
ATOM 21152 C C . GLU B 1 33 ? -0.117 2.932 10.926 1.00 0.00 233 GLU B C 12
ATOM 21153 O O . GLU B 1 33 ? -1.220 2.387 10.898 1.00 0.00 233 GLU B O 12
ATOM 21165 N N . VAL B 1 34 ? 0.308 3.813 10.032 1.00 0.00 234 VAL B N 12
ATOM 21166 C CA . VAL B 1 34 ? -0.533 4.212 8.917 1.00 0.00 234 VAL B CA 12
ATOM 21167 C C . VAL B 1 34 ? -0.425 3.167 7.804 1.00 0.00 234 VAL B C 12
ATOM 21168 O O . VAL B 1 34 ? -1.437 2.733 7.255 1.00 0.00 234 VAL B O 12
ATOM 21181 N N . ALA B 1 35 ? 0.810 2.793 7.504 1.00 0.00 235 ALA B N 12
ATOM 21182 C CA . ALA B 1 35 ? 1.063 1.807 6.467 1.00 0.00 235 ALA B CA 12
ATOM 21183 C C . ALA B 1 35 ? 0.482 0.459 6.899 1.00 0.00 235 ALA B C 12
ATOM 21184 O O . ALA B 1 35 ? -0.156 -0.229 6.103 1.00 0.00 235 ALA B O 12
ATOM 21191 N N . ALA B 1 36 ? 0.722 0.123 8.158 1.00 0.00 236 ALA B N 12
ATOM 21192 C CA . ALA B 1 36 ? 0.231 -1.131 8.703 1.00 0.00 236 ALA B CA 12
ATOM 21193 C C . ALA B 1 36 ? -1.289 -1.195 8.535 1.00 0.00 236 ALA B C 12
ATOM 21194 O O . ALA B 1 36 ? -1.824 -2.210 8.090 1.00 0.00 236 ALA B O 12
ATOM 21201 N N . GLU B 1 37 ? -1.939 -0.099 8.896 1.00 0.00 237 GLU B N 12
ATOM 21202 C CA . GLU B 1 37 ? -3.386 -0.019 8.790 1.00 0.00 237 GLU B CA 12
ATOM 21203 C C . GLU B 1 37 ? -3.812 -0.037 7.321 1.00 0.00 237 GLU B C 12
ATOM 21204 O O . GLU B 1 37 ? -4.846 -0.608 6.978 1.00 0.00 237 GLU B O 12
ATOM 21216 N N . VAL B 1 38 ? -2.994 0.594 6.493 1.00 0.00 238 VAL B N 12
ATOM 21217 C CA . VAL B 1 38 ? -3.272 0.657 5.068 1.00 0.00 238 VAL B CA 12
ATOM 21218 C C . VAL B 1 38 ? -3.173 -0.747 4.471 1.00 0.00 238 VAL B C 12
ATOM 21219 O O . VAL B 1 38 ? -4.111 -1.222 3.831 1.00 0.00 238 VAL B O 12
ATOM 21232 N N . ILE B 1 39 ? -2.027 -1.374 4.700 1.00 0.00 239 ILE B N 12
ATOM 21233 C CA . ILE B 1 39 ? -1.793 -2.715 4.192 1.00 0.00 239 ILE B CA 12
ATOM 21234 C C . ILE B 1 39 ? -2.887 -3.651 4.711 1.00 0.00 239 ILE B C 12
ATOM 21235 O O . ILE B 1 39 ? -3.517 -4.366 3.933 1.00 0.00 239 ILE B O 12
ATOM 21251 N N . LYS B 1 40 ? -3.080 -3.614 6.020 1.00 0.00 240 LYS B N 12
ATOM 21252 C CA . LYS B 1 40 ? -4.086 -4.449 6.652 1.00 0.00 240 LYS B CA 12
ATOM 21253 C C . LYS B 1 40 ? -5.471 -4.051 6.137 1.00 0.00 240 LYS B C 12
ATOM 21254 O O . LYS B 1 40 ? -6.288 -4.911 5.812 1.00 0.00 240 LYS B O 12
ATOM 21273 N N . ASP B 1 41 ? -5.692 -2.745 6.078 1.00 0.00 241 ASP B N 12
ATOM 21274 C CA . ASP B 1 41 ? -6.963 -2.223 5.608 1.00 0.00 241 ASP B CA 12
ATOM 21275 C C . ASP B 1 41 ? -7.228 -2.736 4.191 1.00 0.00 241 ASP B C 12
ATOM 21276 O O . ASP B 1 41 ? -8.340 -3.160 3.878 1.00 0.00 241 ASP B O 12
ATOM 21285 N N . LEU B 1 42 ? -6.188 -2.682 3.372 1.00 0.00 242 LEU B N 12
ATOM 21286 C CA . LEU B 1 42 ? -6.295 -3.136 1.996 1.00 0.00 242 LEU B CA 12
ATOM 21287 C C . LEU B 1 42 ? -6.713 -4.607 1.980 1.00 0.00 242 LEU B C 12
ATOM 21288 O O . LEU B 1 42 ? -7.674 -4.976 1.306 1.00 0.00 242 LEU B O 12
ATOM 21304 N N . VAL B 1 43 ? -5.972 -5.409 2.731 1.00 0.00 243 VAL B N 12
ATOM 21305 C CA . VAL B 1 43 ? -6.255 -6.831 2.812 1.00 0.00 243 VAL B CA 12
ATOM 21306 C C . VAL B 1 43 ? -7.609 -7.041 3.492 1.00 0.00 243 VAL B C 12
ATOM 21307 O O . VAL B 1 43 ? -8.423 -7.838 3.029 1.00 0.00 243 VAL B O 12
ATOM 21320 N N . ASN B 1 44 ? -7.809 -6.310 4.578 1.00 0.00 244 ASN B N 12
ATOM 21321 C CA . ASN B 1 44 ? -9.051 -6.405 5.327 1.00 0.00 244 ASN B CA 12
ATOM 21322 C C . ASN B 1 44 ? -10.228 -6.109 4.394 1.00 0.00 244 ASN B C 12
ATOM 21323 O O . ASN B 1 44 ? -11.283 -6.730 4.505 1.00 0.00 244 ASN B O 12
ATOM 21334 N N . THR B 1 45 ? -10.004 -5.162 3.495 1.00 0.00 245 THR B N 12
ATOM 21335 C CA . THR B 1 45 ? -11.033 -4.776 2.544 1.00 0.00 245 THR B CA 12
ATOM 21336 C C . THR B 1 45 ? -11.196 -5.852 1.470 1.00 0.00 245 THR B C 12
ATOM 21337 O O . THR B 1 45 ? -12.317 -6.202 1.101 1.00 0.00 245 THR B O 12
ATOM 21348 N N . VAL B 1 46 ? -10.062 -6.348 0.997 1.00 0.00 246 VAL B N 12
ATOM 21349 C CA . VAL B 1 46 ? -10.065 -7.378 -0.028 1.00 0.00 246 VAL B CA 12
ATOM 21350 C C . VAL B 1 46 ? -10.788 -8.617 0.503 1.00 0.00 246 VAL B C 12
ATOM 21351 O O . VAL B 1 46 ? -11.523 -9.274 -0.233 1.00 0.00 246 VAL B O 12
ATOM 21364 N N . ARG B 1 47 ? -10.554 -8.900 1.776 1.00 0.00 247 ARG B N 12
ATOM 21365 C CA . ARG B 1 47 ? -11.174 -10.050 2.413 1.00 0.00 247 ARG B CA 12
ATOM 21366 C C . ARG B 1 47 ? -12.660 -9.780 2.663 1.00 0.00 247 ARG B C 12
ATOM 21367 O O . ARG B 1 47 ? -13.479 -10.695 2.599 1.00 0.00 247 ARG B O 12
ATOM 21388 N N . SER B 1 48 ? -12.962 -8.521 2.943 1.00 0.00 248 SER B N 12
ATOM 21389 C CA . SER B 1 48 ? -14.334 -8.120 3.202 1.00 0.00 248 SER B CA 12
ATOM 21390 C C . SER B 1 48 ? -15.233 -8.551 2.042 1.00 0.00 248 SER B C 12
ATOM 21391 O O . SER B 1 48 ? -16.408 -8.854 2.242 1.00 0.00 248 SER B O 12
ATOM 21399 N N . TYR B 1 49 ? -14.647 -8.562 0.853 1.00 0.00 249 TYR B N 12
ATOM 21400 C CA . TYR B 1 49 ? -15.379 -8.950 -0.339 1.00 0.00 249 TYR B CA 12
ATOM 21401 C C . TYR B 1 49 ? -15.842 -10.406 -0.249 1.00 0.00 249 TYR B C 12
ATOM 21402 O O . TYR B 1 49 ? -16.937 -10.742 -0.696 1.00 0.00 249 TYR B O 12
ATOM 21420 N N . ASP B 1 50 ? -14.983 -11.231 0.331 1.00 0.00 250 ASP B N 12
ATOM 21421 C CA . ASP B 1 50 ? -15.290 -12.643 0.485 1.00 0.00 250 ASP B CA 12
ATOM 21422 C C . ASP B 1 50 ? -16.647 -12.794 1.175 1.00 0.00 250 ASP B C 12
ATOM 21423 O O . ASP B 1 50 ? -17.539 -13.466 0.659 1.00 0.00 250 ASP B O 12
ATOM 21432 N N . THR B 1 51 ? -16.762 -12.156 2.330 1.00 0.00 251 THR B N 12
ATOM 21433 C CA . THR B 1 51 ? -17.996 -12.210 3.096 1.00 0.00 251 THR B CA 12
ATOM 21434 C C . THR B 1 51 ? -19.040 -11.269 2.492 1.00 0.00 251 THR B C 12
ATOM 21435 O O . THR B 1 51 ? -18.745 -10.527 1.556 1.00 0.00 251 THR B O 12
ATOM 21446 N N . GLU B 1 52 ? -20.239 -11.329 3.054 1.00 0.00 252 GLU B N 12
ATOM 21447 C CA . GLU B 1 52 ? -21.328 -10.490 2.583 1.00 0.00 252 GLU B CA 12
ATOM 21448 C C . GLU B 1 52 ? -21.111 -9.041 3.023 1.00 0.00 252 GLU B C 12
ATOM 21449 O O . GLU B 1 52 ? -21.611 -8.115 2.387 1.00 0.00 252 GLU B O 12
ATOM 21461 N N . ASN B 1 53 ? -20.366 -8.891 4.108 1.00 0.00 253 ASN B N 12
ATOM 21462 C CA . ASN B 1 53 ? -20.076 -7.571 4.640 1.00 0.00 253 ASN B CA 12
ATOM 21463 C C . ASN B 1 53 ? -18.995 -6.906 3.785 1.00 0.00 253 ASN B C 12
ATOM 21464 O O . ASN B 1 53 ? -17.987 -7.530 3.458 1.00 0.00 253 ASN B O 12
ATOM 21475 N N . GLU B 1 54 ? -19.243 -5.648 3.448 1.00 0.00 254 GLU B N 12
ATOM 21476 C CA . GLU B 1 54 ? -18.303 -4.893 2.637 1.00 0.00 254 GLU B CA 12
ATOM 21477 C C . GLU B 1 54 ? -17.652 -3.788 3.471 1.00 0.00 254 GLU B C 12
ATOM 21478 O O . GLU B 1 54 ? -17.951 -3.641 4.655 1.00 0.00 254 GLU B O 12
ATOM 21490 N N . HIS B 1 55 ? -16.774 -3.038 2.820 1.00 0.00 255 HIS B N 12
ATOM 21491 C CA . HIS B 1 55 ? -16.078 -1.951 3.487 1.00 0.00 255 HIS B CA 12
ATOM 21492 C C . HIS B 1 55 ? -15.580 -0.946 2.446 1.00 0.00 255 HIS B C 12
ATOM 21493 O O . HIS B 1 55 ? -14.567 -1.178 1.789 1.00 0.00 255 HIS B O 12
ATOM 21507 N N . ASP B 1 56 ? -16.315 0.150 2.329 1.00 0.00 256 ASP B N 12
ATOM 21508 C CA . ASP B 1 56 ? -15.961 1.191 1.380 1.00 0.00 256 ASP B CA 12
ATOM 21509 C C . ASP B 1 56 ? -15.246 2.325 2.117 1.00 0.00 256 ASP B C 12
ATOM 21510 O O . ASP B 1 56 ? -15.613 2.669 3.239 1.00 0.00 256 ASP B O 12
ATOM 21519 N N . VAL B 1 57 ? -14.238 2.875 1.455 1.00 0.00 257 VAL B N 12
ATOM 21520 C CA . VAL B 1 57 ? -13.469 3.963 2.034 1.00 0.00 257 VAL B CA 12
ATOM 21521 C C . VAL B 1 57 ? -13.951 5.291 1.447 1.00 0.00 257 VAL B C 12
ATOM 21522 O O . VAL B 1 57 ? -14.495 5.326 0.345 1.00 0.00 257 VAL B O 12
ATOM 21535 N N . CYS B 1 58 ? -13.735 6.352 2.211 1.00 0.00 258 CYS B N 12
ATOM 21536 C CA . CYS B 1 58 ? -14.140 7.679 1.781 1.00 0.00 258 CYS B CA 12
ATOM 21537 C C . CYS B 1 58 ? -13.120 8.690 2.310 1.00 0.00 258 CYS B C 12
ATOM 21538 O O . CYS B 1 58 ? -13.477 9.613 3.040 1.00 0.00 258 CYS B O 12
ATOM 21546 N N . GLY B 1 59 ? -11.871 8.479 1.924 1.00 0.00 259 GLY B N 12
ATOM 21547 C CA . GLY B 1 59 ? -10.797 9.359 2.350 1.00 0.00 259 GLY B CA 12
ATOM 21548 C C . GLY B 1 59 ? -10.950 9.736 3.825 1.00 0.00 259 GLY B C 12
ATOM 21549 O O . GLY B 1 59 ? -10.555 10.826 4.235 1.00 0.00 259 GLY B O 12
ATOM 21553 N N . TRP B 1 60 ? -11.524 8.812 4.582 1.00 0.00 260 TRP B N 12
ATOM 21554 C CA . TRP B 1 60 ? -11.735 9.034 6.002 1.00 0.00 260 TRP B CA 12
ATOM 21555 C C . TRP B 1 60 ? -12.723 10.192 6.160 1.00 0.00 260 TRP B C 12
ATOM 21556 O O . TRP B 1 60 ? -13.922 9.970 6.325 1.00 0.00 260 TRP B O 12
ATOM 21577 N N . MET A 1 1 ? -1.608 -23.054 -12.168 1.00 0.00 1 MET A N 13
ATOM 21578 C CA . MET A 1 1 ? -1.510 -23.424 -10.767 1.00 0.00 1 MET A CA 13
ATOM 21579 C C . MET A 1 1 ? -2.072 -22.321 -9.868 1.00 0.00 1 MET A C 13
ATOM 21580 O O . MET A 1 1 ? -2.631 -21.341 -10.357 1.00 0.00 1 MET A O 13
ATOM 21594 N N . GLY A 1 2 ? -1.904 -22.519 -8.568 1.00 0.00 2 GLY A N 13
ATOM 21595 C CA . GLY A 1 2 ? -2.389 -21.554 -7.597 1.00 0.00 2 GLY A CA 13
ATOM 21596 C C . GLY A 1 2 ? -1.380 -21.364 -6.462 1.00 0.00 2 GLY A C 13
ATOM 21597 O O . GLY A 1 2 ? -1.253 -22.221 -5.590 1.00 0.00 2 GLY A O 13
ATOM 21601 N N . LYS A 1 3 ? -0.688 -20.234 -6.512 1.00 0.00 3 LYS A N 13
ATOM 21602 C CA . LYS A 1 3 ? 0.307 -19.921 -5.499 1.00 0.00 3 LYS A CA 13
ATOM 21603 C C . LYS A 1 3 ? -0.240 -18.834 -4.573 1.00 0.00 3 LYS A C 13
ATOM 21604 O O . LYS A 1 3 ? -1.269 -18.225 -4.864 1.00 0.00 3 LYS A O 13
ATOM 21623 N N . ALA A 1 4 ? 0.472 -18.622 -3.476 1.00 0.00 4 ALA A N 13
ATOM 21624 C CA . ALA A 1 4 ? 0.071 -17.619 -2.504 1.00 0.00 4 ALA A CA 13
ATOM 21625 C C . ALA A 1 4 ? 1.010 -16.415 -2.604 1.00 0.00 4 ALA A C 13
ATOM 21626 O O . ALA A 1 4 ? 2.067 -16.394 -1.975 1.00 0.00 4 ALA A O 13
ATOM 21633 N N . THR A 1 5 ? 0.590 -15.441 -3.399 1.00 0.00 5 THR A N 13
ATOM 21634 C CA . THR A 1 5 ? 1.381 -14.237 -3.588 1.00 0.00 5 THR A CA 13
ATOM 21635 C C . THR A 1 5 ? 0.474 -13.006 -3.640 1.00 0.00 5 THR A C 13
ATOM 21636 O O . THR A 1 5 ? -0.717 -13.120 -3.925 1.00 0.00 5 THR A O 13
ATOM 21647 N N . TYR A 1 6 ? 1.072 -11.858 -3.359 1.00 0.00 6 TYR A N 13
ATOM 21648 C CA . TYR A 1 6 ? 0.332 -10.606 -3.369 1.00 0.00 6 TYR A CA 13
ATOM 21649 C C . TYR A 1 6 ? 1.133 -9.503 -4.062 1.00 0.00 6 TYR A C 13
ATOM 21650 O O . TYR A 1 6 ? 2.345 -9.399 -3.877 1.00 0.00 6 TYR A O 13
ATOM 21668 N N . THR A 1 7 ? 0.424 -8.705 -4.848 1.00 0.00 7 THR A N 13
ATOM 21669 C CA . THR A 1 7 ? 1.054 -7.612 -5.570 1.00 0.00 7 THR A CA 13
ATOM 21670 C C . THR A 1 7 ? 0.543 -6.267 -5.051 1.00 0.00 7 THR A C 13
ATOM 21671 O O . THR A 1 7 ? -0.631 -5.940 -5.214 1.00 0.00 7 THR A O 13
ATOM 21682 N N . VAL A 1 8 ? 1.451 -5.521 -4.438 1.00 0.00 8 VAL A N 13
ATOM 21683 C CA . VAL A 1 8 ? 1.107 -4.219 -3.895 1.00 0.00 8 VAL A CA 13
ATOM 21684 C C . VAL A 1 8 ? 1.654 -3.126 -4.816 1.00 0.00 8 VAL A C 13
ATOM 21685 O O . VAL A 1 8 ? 2.859 -3.052 -5.051 1.00 0.00 8 VAL A O 13
ATOM 21698 N N . THR A 1 9 ? 0.741 -2.306 -5.314 1.00 0.00 9 THR A N 13
ATOM 21699 C CA . THR A 1 9 ? 1.116 -1.221 -6.205 1.00 0.00 9 THR A CA 13
ATOM 21700 C C . THR A 1 9 ? 0.874 0.131 -5.532 1.00 0.00 9 THR A C 13
ATOM 21701 O O . THR A 1 9 ? -0.203 0.374 -4.989 1.00 0.00 9 THR A O 13
ATOM 21712 N N . VAL A 1 10 ? 1.893 0.977 -5.588 1.00 0.00 10 VAL A N 13
ATOM 21713 C CA . VAL A 1 10 ? 1.803 2.297 -4.990 1.00 0.00 10 VAL A CA 13
ATOM 21714 C C . VAL A 1 10 ? 2.147 3.353 -6.042 1.00 0.00 10 VAL A C 13
ATOM 21715 O O . VAL A 1 10 ? 3.252 3.360 -6.583 1.00 0.00 10 VAL A O 13
ATOM 21728 N N . THR A 1 11 ? 1.179 4.221 -6.302 1.00 0.00 11 THR A N 13
ATOM 21729 C CA . THR A 1 11 ? 1.364 5.279 -7.281 1.00 0.00 11 THR A CA 13
ATOM 21730 C C . THR A 1 11 ? 1.097 6.645 -6.646 1.00 0.00 11 THR A C 13
ATOM 21731 O O . THR A 1 11 ? 0.193 6.785 -5.824 1.00 0.00 11 THR A O 13
ATOM 21742 N N . ASN A 1 12 ? 1.901 7.617 -7.050 1.00 0.00 12 ASN A N 13
ATOM 21743 C CA . ASN A 1 12 ? 1.763 8.967 -6.532 1.00 0.00 12 ASN A CA 13
ATOM 21744 C C . ASN A 1 12 ? 0.995 9.821 -7.542 1.00 0.00 12 ASN A C 13
ATOM 21745 O O . ASN A 1 12 ? 1.571 10.307 -8.515 1.00 0.00 12 ASN A O 13
ATOM 21756 N N . ASN A 1 13 ? -0.294 9.978 -7.277 1.00 0.00 13 ASN A N 13
ATOM 21757 C CA . ASN A 1 13 ? -1.147 10.765 -8.151 1.00 0.00 13 ASN A CA 13
ATOM 21758 C C . ASN A 1 13 ? -0.635 12.206 -8.195 1.00 0.00 13 ASN A C 13
ATOM 21759 O O . ASN A 1 13 ? -1.032 12.984 -9.061 1.00 0.00 13 ASN A O 13
ATOM 21770 N N . SER A 1 14 ? 0.240 12.519 -7.250 1.00 0.00 14 SER A N 13
ATOM 21771 C CA . SER A 1 14 ? 0.811 13.852 -7.170 1.00 0.00 14 SER A CA 13
ATOM 21772 C C . SER A 1 14 ? 1.980 13.981 -8.149 1.00 0.00 14 SER A C 13
ATOM 21773 O O . SER A 1 14 ? 2.180 15.037 -8.746 1.00 0.00 14 SER A O 13
ATOM 21781 N N . ASN A 1 15 ? 2.719 12.890 -8.284 1.00 0.00 15 ASN A N 13
ATOM 21782 C CA . ASN A 1 15 ? 3.863 12.868 -9.182 1.00 0.00 15 ASN A CA 13
ATOM 21783 C C . ASN A 1 15 ? 3.557 11.950 -10.366 1.00 0.00 15 ASN A C 13
ATOM 21784 O O . ASN A 1 15 ? 4.404 11.749 -11.236 1.00 0.00 15 ASN A O 13
ATOM 21795 N N . GLY A 1 16 ? 2.345 11.415 -10.364 1.00 0.00 16 GLY A N 13
ATOM 21796 C CA . GLY A 1 16 ? 1.917 10.523 -11.428 1.00 0.00 16 GLY A CA 13
ATOM 21797 C C . GLY A 1 16 ? 2.894 9.357 -11.590 1.00 0.00 16 GLY A C 13
ATOM 21798 O O . GLY A 1 16 ? 2.895 8.681 -12.618 1.00 0.00 16 GLY A O 13
ATOM 21802 N N . VAL A 1 17 ? 3.703 9.156 -10.560 1.00 0.00 17 VAL A N 13
ATOM 21803 C CA . VAL A 1 17 ? 4.682 8.083 -10.576 1.00 0.00 17 VAL A CA 13
ATOM 21804 C C . VAL A 1 17 ? 4.056 6.818 -9.984 1.00 0.00 17 VAL A C 13
ATOM 21805 O O . VAL A 1 17 ? 3.629 6.814 -8.830 1.00 0.00 17 VAL A O 13
ATOM 21818 N N . SER A 1 18 ? 4.022 5.775 -10.800 1.00 0.00 18 SER A N 13
ATOM 21819 C CA . SER A 1 18 ? 3.457 4.507 -10.371 1.00 0.00 18 SER A CA 13
ATOM 21820 C C . SER A 1 18 ? 4.578 3.522 -10.031 1.00 0.00 18 SER A C 13
ATOM 21821 O O . SER A 1 18 ? 5.672 3.608 -10.584 1.00 0.00 18 SER A O 13
ATOM 21829 N N . VAL A 1 19 ? 4.264 2.610 -9.123 1.00 0.00 19 VAL A N 13
ATOM 21830 C CA . VAL A 1 19 ? 5.230 1.610 -8.703 1.00 0.00 19 VAL A CA 13
ATOM 21831 C C . VAL A 1 19 ? 4.489 0.363 -8.215 1.00 0.00 19 VAL A C 13
ATOM 21832 O O . VAL A 1 19 ? 3.623 0.453 -7.346 1.00 0.00 19 VAL A O 13
ATOM 21845 N N . ASP A 1 20 ? 4.856 -0.770 -8.794 1.00 0.00 20 ASP A N 13
ATOM 21846 C CA . ASP A 1 20 ? 4.237 -2.033 -8.428 1.00 0.00 20 ASP A CA 13
ATOM 21847 C C . ASP A 1 20 ? 5.315 -3.002 -7.940 1.00 0.00 20 ASP A C 13
ATOM 21848 O O . ASP A 1 20 ? 6.414 -3.042 -8.489 1.00 0.00 20 ASP A O 13
ATOM 21857 N N . TYR A 1 21 ? 4.963 -3.759 -6.912 1.00 0.00 21 TYR A N 13
ATOM 21858 C CA . TYR A 1 21 ? 5.886 -4.726 -6.343 1.00 0.00 21 TYR A CA 13
ATOM 21859 C C . TYR A 1 21 ? 5.157 -6.011 -5.944 1.00 0.00 21 TYR A C 13
ATOM 21860 O O . TYR A 1 21 ? 4.149 -5.965 -5.241 1.00 0.00 21 TYR A O 13
ATOM 21878 N N . GLU A 1 22 ? 5.697 -7.128 -6.410 1.00 0.00 22 GLU A N 13
ATOM 21879 C CA . GLU A 1 22 ? 5.111 -8.424 -6.111 1.00 0.00 22 GLU A CA 13
ATOM 21880 C C . GLU A 1 22 ? 5.723 -9.000 -4.832 1.00 0.00 22 GLU A C 13
ATOM 21881 O O . GLU A 1 22 ? 6.908 -9.325 -4.798 1.00 0.00 22 GLU A O 13
ATOM 21893 N N . THR A 1 23 ? 4.884 -9.110 -3.811 1.00 0.00 23 THR A N 13
ATOM 21894 C CA . THR A 1 23 ? 5.327 -9.642 -2.533 1.00 0.00 23 THR A CA 13
ATOM 21895 C C . THR A 1 23 ? 4.290 -10.617 -1.973 1.00 0.00 23 THR A C 13
ATOM 21896 O O . THR A 1 23 ? 3.137 -10.247 -1.761 1.00 0.00 23 THR A O 13
ATOM 21907 N N . GLU A 1 24 ? 4.738 -11.844 -1.751 1.00 0.00 24 GLU A N 13
ATOM 21908 C CA . GLU A 1 24 ? 3.863 -12.874 -1.219 1.00 0.00 24 GLU A CA 13
ATOM 21909 C C . GLU A 1 24 ? 3.901 -12.865 0.311 1.00 0.00 24 GLU A C 13
ATOM 21910 O O . GLU A 1 24 ? 4.795 -13.452 0.917 1.00 0.00 24 GLU A O 13
ATOM 21922 N N . THR A 1 25 ? 2.917 -12.194 0.890 1.00 0.00 25 THR A N 13
ATOM 21923 C CA . THR A 1 25 ? 2.825 -12.101 2.337 1.00 0.00 25 THR A CA 13
ATOM 21924 C C . THR A 1 25 ? 1.401 -12.412 2.803 1.00 0.00 25 THR A C 13
ATOM 21925 O O . THR A 1 25 ? 0.472 -11.659 2.513 1.00 0.00 25 THR A O 13
ATOM 21936 N N . PRO A 1 26 ? 1.271 -13.550 3.535 1.00 0.00 26 PRO A N 13
ATOM 21937 C CA . PRO A 1 26 ? -0.024 -13.969 4.044 1.00 0.00 26 PRO A CA 13
ATOM 21938 C C . PRO A 1 26 ? -0.448 -13.112 5.237 1.00 0.00 26 PRO A C 13
ATOM 21939 O O . PRO A 1 26 ? -1.129 -12.101 5.070 1.00 0.00 26 PRO A O 13
ATOM 21950 N N . MET A 1 27 ? -0.027 -13.546 6.416 1.00 0.00 27 MET A N 13
ATOM 21951 C CA . MET A 1 27 ? -0.355 -12.832 7.638 1.00 0.00 27 MET A CA 13
ATOM 21952 C C . MET A 1 27 ? 0.457 -11.539 7.751 1.00 0.00 27 MET A C 13
ATOM 21953 O O . MET A 1 27 ? 0.006 -10.570 8.361 1.00 0.00 27 MET A O 13
ATOM 21967 N N . THR A 1 28 ? 1.639 -11.567 7.154 1.00 0.00 28 THR A N 13
ATOM 21968 C CA . THR A 1 28 ? 2.517 -10.409 7.180 1.00 0.00 28 THR A CA 13
ATOM 21969 C C . THR A 1 28 ? 1.770 -9.162 6.706 1.00 0.00 28 THR A C 13
ATOM 21970 O O . THR A 1 28 ? 2.049 -8.055 7.165 1.00 0.00 28 THR A O 13
ATOM 21981 N N . LEU A 1 29 ? 0.835 -9.382 5.793 1.00 0.00 29 LEU A N 13
ATOM 21982 C CA . LEU A 1 29 ? 0.046 -8.290 5.251 1.00 0.00 29 LEU A CA 13
ATOM 21983 C C . LEU A 1 29 ? -0.583 -7.501 6.401 1.00 0.00 29 LEU A C 13
ATOM 21984 O O . LEU A 1 29 ? -0.784 -6.292 6.294 1.00 0.00 29 LEU A O 13
ATOM 22000 N N . LEU A 1 30 ? -0.876 -8.217 7.477 1.00 0.00 30 LEU A N 13
ATOM 22001 C CA . LEU A 1 30 ? -1.478 -7.600 8.647 1.00 0.00 30 LEU A CA 13
ATOM 22002 C C . LEU A 1 30 ? -0.378 -7.002 9.525 1.00 0.00 30 LEU A C 13
ATOM 22003 O O . LEU A 1 30 ? -0.606 -6.019 10.231 1.00 0.00 30 LEU A O 13
ATOM 22019 N N . VAL A 1 31 ? 0.793 -7.618 9.454 1.00 0.00 31 VAL A N 13
ATOM 22020 C CA . VAL A 1 31 ? 1.930 -7.158 10.235 1.00 0.00 31 VAL A CA 13
ATOM 22021 C C . VAL A 1 31 ? 2.224 -5.698 9.886 1.00 0.00 31 VAL A C 13
ATOM 22022 O O . VAL A 1 31 ? 2.247 -5.328 8.713 1.00 0.00 31 VAL A O 13
ATOM 22035 N N . PRO A 1 32 ? 2.449 -4.887 10.954 1.00 0.00 32 PRO A N 13
ATOM 22036 C CA . PRO A 1 32 ? 2.743 -3.475 10.773 1.00 0.00 32 PRO A CA 13
ATOM 22037 C C . PRO A 1 32 ? 4.174 -3.272 10.273 1.00 0.00 32 PRO A C 13
ATOM 22038 O O . PRO A 1 32 ? 4.414 -2.465 9.377 1.00 0.00 32 PRO A O 13
ATOM 22049 N N . GLU A 1 33 ? 5.088 -4.019 10.875 1.00 0.00 33 GLU A N 13
ATOM 22050 C CA . GLU A 1 33 ? 6.491 -3.931 10.502 1.00 0.00 33 GLU A CA 13
ATOM 22051 C C . GLU A 1 33 ? 6.670 -4.278 9.023 1.00 0.00 33 GLU A C 13
ATOM 22052 O O . GLU A 1 33 ? 7.486 -3.668 8.333 1.00 0.00 33 GLU A O 13
ATOM 22064 N N . VAL A 1 34 ? 5.892 -5.255 8.579 1.00 0.00 34 VAL A N 13
ATOM 22065 C CA . VAL A 1 34 ? 5.954 -5.689 7.194 1.00 0.00 34 VAL A CA 13
ATOM 22066 C C . VAL A 1 34 ? 5.168 -4.709 6.320 1.00 0.00 34 VAL A C 13
ATOM 22067 O O . VAL A 1 34 ? 5.629 -4.321 5.249 1.00 0.00 34 VAL A O 13
ATOM 22080 N N . ALA A 1 35 ? 3.995 -4.339 6.812 1.00 0.00 35 ALA A N 13
ATOM 22081 C CA . ALA A 1 35 ? 3.141 -3.412 6.089 1.00 0.00 35 ALA A CA 13
ATOM 22082 C C . ALA A 1 35 ? 3.846 -2.058 5.975 1.00 0.00 35 ALA A C 13
ATOM 22083 O O . ALA A 1 35 ? 3.861 -1.450 4.905 1.00 0.00 35 ALA A O 13
ATOM 22090 N N . ALA A 1 36 ? 4.412 -1.626 7.091 1.00 0.00 36 ALA A N 13
ATOM 22091 C CA . ALA A 1 36 ? 5.117 -0.356 7.130 1.00 0.00 36 ALA A CA 13
ATOM 22092 C C . ALA A 1 36 ? 6.284 -0.395 6.142 1.00 0.00 36 ALA A C 13
ATOM 22093 O O . ALA A 1 36 ? 6.445 0.514 5.328 1.00 0.00 36 ALA A O 13
ATOM 22100 N N . GLU A 1 37 ? 7.069 -1.458 6.244 1.00 0.00 37 GLU A N 13
ATOM 22101 C CA . GLU A 1 37 ? 8.217 -1.627 5.368 1.00 0.00 37 GLU A CA 13
ATOM 22102 C C . GLU A 1 37 ? 7.761 -1.746 3.912 1.00 0.00 37 GLU A C 13
ATOM 22103 O O . GLU A 1 37 ? 8.455 -1.297 3.003 1.00 0.00 37 GLU A O 13
ATOM 22115 N N . VAL A 1 38 ? 6.597 -2.355 3.738 1.00 0.00 38 VAL A N 13
ATOM 22116 C CA . VAL A 1 38 ? 6.041 -2.538 2.409 1.00 0.00 38 VAL A CA 13
ATOM 22117 C C . VAL A 1 38 ? 5.590 -1.184 1.857 1.00 0.00 38 VAL A C 13
ATOM 22118 O O . VAL A 1 38 ? 5.901 -0.839 0.719 1.00 0.00 38 VAL A O 13
ATOM 22131 N N . ILE A 1 39 ? 4.863 -0.454 2.691 1.00 0.00 39 ILE A N 13
ATOM 22132 C CA . ILE A 1 39 ? 4.367 0.855 2.301 1.00 0.00 39 ILE A CA 13
ATOM 22133 C C . ILE A 1 39 ? 5.549 1.809 2.115 1.00 0.00 39 ILE A C 13
ATOM 22134 O O . ILE A 1 39 ? 5.580 2.585 1.161 1.00 0.00 39 ILE A O 13
ATOM 22150 N N . LYS A 1 40 ? 6.492 1.720 3.040 1.00 0.00 40 LYS A N 13
ATOM 22151 C CA . LYS A 1 40 ? 7.672 2.566 2.991 1.00 0.00 40 LYS A CA 13
ATOM 22152 C C . LYS A 1 40 ? 8.561 2.126 1.825 1.00 0.00 40 LYS A C 13
ATOM 22153 O O . LYS A 1 40 ? 9.063 2.959 1.074 1.00 0.00 40 LYS A O 13
ATOM 22172 N N . ASP A 1 41 ? 8.726 0.816 1.711 1.00 0.00 41 ASP A N 13
ATOM 22173 C CA . ASP A 1 41 ? 9.545 0.255 0.650 1.00 0.00 41 ASP A CA 13
ATOM 22174 C C . ASP A 1 41 ? 9.008 0.723 -0.704 1.00 0.00 41 ASP A C 13
ATOM 22175 O O . ASP A 1 41 ? 9.777 1.134 -1.572 1.00 0.00 41 ASP A O 13
ATOM 22184 N N . LEU A 1 42 ? 7.693 0.645 -0.843 1.00 0.00 42 LEU A N 13
ATOM 22185 C CA . LEU A 1 42 ? 7.044 1.056 -2.076 1.00 0.00 42 LEU A CA 13
ATOM 22186 C C . LEU A 1 42 ? 7.280 2.551 -2.298 1.00 0.00 42 LEU A C 13
ATOM 22187 O O . LEU A 1 42 ? 7.753 2.957 -3.357 1.00 0.00 42 LEU A O 13
ATOM 22203 N N . VAL A 1 43 ? 6.938 3.328 -1.281 1.00 0.00 43 VAL A N 13
ATOM 22204 C CA . VAL A 1 43 ? 7.106 4.770 -1.352 1.00 0.00 43 VAL A CA 13
ATOM 22205 C C . VAL A 1 43 ? 8.575 5.095 -1.629 1.00 0.00 43 VAL A C 13
ATOM 22206 O O . VAL A 1 43 ? 8.882 5.899 -2.508 1.00 0.00 43 VAL A O 13
ATOM 22219 N N . ASN A 1 44 ? 9.445 4.450 -0.865 1.00 0.00 44 ASN A N 13
ATOM 22220 C CA . ASN A 1 44 ? 10.874 4.661 -1.017 1.00 0.00 44 ASN A CA 13
ATOM 22221 C C . ASN A 1 44 ? 11.278 4.363 -2.462 1.00 0.00 44 ASN A C 13
ATOM 22222 O O . ASN A 1 44 ? 12.163 5.018 -3.012 1.00 0.00 44 ASN A O 13
ATOM 22233 N N . THR A 1 45 ? 10.610 3.375 -3.039 1.00 0.00 45 THR A N 13
ATOM 22234 C CA . THR A 1 45 ? 10.887 2.982 -4.410 1.00 0.00 45 THR A CA 13
ATOM 22235 C C . THR A 1 45 ? 10.314 4.011 -5.386 1.00 0.00 45 THR A C 13
ATOM 22236 O O . THR A 1 45 ? 10.969 4.377 -6.361 1.00 0.00 45 THR A O 13
ATOM 22247 N N . VAL A 1 46 ? 9.100 4.449 -5.089 1.00 0.00 46 VAL A N 13
ATOM 22248 C CA . VAL A 1 46 ? 8.432 5.430 -5.928 1.00 0.00 46 VAL A CA 13
ATOM 22249 C C . VAL A 1 46 ? 9.261 6.715 -5.961 1.00 0.00 46 VAL A C 13
ATOM 22250 O O . VAL A 1 46 ? 9.391 7.347 -7.009 1.00 0.00 46 VAL A O 13
ATOM 22263 N N . ARG A 1 47 ? 9.799 7.064 -4.802 1.00 0.00 47 ARG A N 13
ATOM 22264 C CA . ARG A 1 47 ? 10.612 8.263 -4.685 1.00 0.00 47 ARG A CA 13
ATOM 22265 C C . ARG A 1 47 ? 11.977 8.044 -5.338 1.00 0.00 47 ARG A C 13
ATOM 22266 O O . ARG A 1 47 ? 12.575 8.982 -5.865 1.00 0.00 47 ARG A O 13
ATOM 22287 N N . SER A 1 48 ? 12.432 6.801 -5.281 1.00 0.00 48 SER A N 13
ATOM 22288 C CA . SER A 1 48 ? 13.718 6.448 -5.860 1.00 0.00 48 SER A CA 13
ATOM 22289 C C . SER A 1 48 ? 13.772 6.890 -7.324 1.00 0.00 48 SER A C 13
ATOM 22290 O O . SER A 1 48 ? 14.767 7.460 -7.767 1.00 0.00 48 SER A O 13
ATOM 22298 N N . TYR A 1 49 ? 12.688 6.610 -8.034 1.00 0.00 49 TYR A N 13
ATOM 22299 C CA . TYR A 1 49 ? 12.600 6.972 -9.438 1.00 0.00 49 TYR A CA 13
ATOM 22300 C C . TYR A 1 49 ? 12.708 8.487 -9.621 1.00 0.00 49 TYR A C 13
ATOM 22301 O O . TYR A 1 49 ? 13.155 8.959 -10.665 1.00 0.00 49 TYR A O 13
ATOM 22319 N N . ASP A 1 50 ? 12.289 9.207 -8.591 1.00 0.00 50 ASP A N 13
ATOM 22320 C CA . ASP A 1 50 ? 12.333 10.659 -8.625 1.00 0.00 50 ASP A CA 13
ATOM 22321 C C . ASP A 1 50 ? 13.677 11.138 -8.075 1.00 0.00 50 ASP A C 13
ATOM 22322 O O . ASP A 1 50 ? 13.725 11.845 -7.071 1.00 0.00 50 ASP A O 13
ATOM 22331 N N . THR A 1 51 ? 14.738 10.733 -8.758 1.00 0.00 51 THR A N 13
ATOM 22332 C CA . THR A 1 51 ? 16.080 11.112 -8.351 1.00 0.00 51 THR A CA 13
ATOM 22333 C C . THR A 1 51 ? 16.829 11.759 -9.517 1.00 0.00 51 THR A C 13
ATOM 22334 O O . THR A 1 51 ? 16.280 11.903 -10.609 1.00 0.00 51 THR A O 13
ATOM 22345 N N . GLU A 1 52 ? 18.071 12.132 -9.247 1.00 0.00 52 GLU A N 13
ATOM 22346 C CA . GLU A 1 52 ? 18.901 12.761 -10.261 1.00 0.00 52 GLU A CA 13
ATOM 22347 C C . GLU A 1 52 ? 18.772 12.014 -11.591 1.00 0.00 52 GLU A C 13
ATOM 22348 O O . GLU A 1 52 ? 18.331 12.586 -12.587 1.00 0.00 52 GLU A O 13
ATOM 22360 N N . ASN A 1 53 ? 19.163 10.749 -11.562 1.00 0.00 53 ASN A N 13
ATOM 22361 C CA . ASN A 1 53 ? 19.097 9.919 -12.753 1.00 0.00 53 ASN A CA 13
ATOM 22362 C C . ASN A 1 53 ? 18.006 8.862 -12.572 1.00 0.00 53 ASN A C 13
ATOM 22363 O O . ASN A 1 53 ? 17.912 8.237 -11.517 1.00 0.00 53 ASN A O 13
ATOM 22374 N N . GLU A 1 54 ? 17.209 8.694 -13.617 1.00 0.00 54 GLU A N 13
ATOM 22375 C CA . GLU A 1 54 ? 16.129 7.723 -13.587 1.00 0.00 54 GLU A CA 13
ATOM 22376 C C . GLU A 1 54 ? 16.674 6.315 -13.832 1.00 0.00 54 GLU A C 13
ATOM 22377 O O . GLU A 1 54 ? 17.882 6.127 -13.962 1.00 0.00 54 GLU A O 13
ATOM 22389 N N . HIS A 1 55 ? 15.756 5.361 -13.887 1.00 0.00 55 HIS A N 13
ATOM 22390 C CA . HIS A 1 55 ? 16.130 3.975 -14.113 1.00 0.00 55 HIS A CA 13
ATOM 22391 C C . HIS A 1 55 ? 16.840 3.426 -12.875 1.00 0.00 55 HIS A C 13
ATOM 22392 O O . HIS A 1 55 ? 16.262 2.649 -12.117 1.00 0.00 55 HIS A O 13
ATOM 22406 N N . ASP A 1 56 ? 18.084 3.851 -12.708 1.00 0.00 56 ASP A N 13
ATOM 22407 C CA . ASP A 1 56 ? 18.880 3.411 -11.575 1.00 0.00 56 ASP A CA 13
ATOM 22408 C C . ASP A 1 56 ? 18.978 4.548 -10.556 1.00 0.00 56 ASP A C 13
ATOM 22409 O O . ASP A 1 56 ? 18.975 5.721 -10.926 1.00 0.00 56 ASP A O 13
ATOM 22418 N N . VAL A 1 57 ? 19.064 4.160 -9.291 1.00 0.00 57 VAL A N 13
ATOM 22419 C CA . VAL A 1 57 ? 19.163 5.132 -8.216 1.00 0.00 57 VAL A CA 13
ATOM 22420 C C . VAL A 1 57 ? 20.629 5.283 -7.805 1.00 0.00 57 VAL A C 13
ATOM 22421 O O . VAL A 1 57 ? 21.421 4.354 -7.963 1.00 0.00 57 VAL A O 13
ATOM 22434 N N . CYS A 1 58 ? 20.947 6.458 -7.283 1.00 0.00 58 CYS A N 13
ATOM 22435 C CA . CYS A 1 58 ? 22.303 6.743 -6.848 1.00 0.00 58 CYS A CA 13
ATOM 22436 C C . CYS A 1 58 ? 22.276 7.023 -5.344 1.00 0.00 58 CYS A C 13
ATOM 22437 O O . CYS A 1 58 ? 22.015 8.149 -4.923 1.00 0.00 58 CYS A O 13
ATOM 22445 N N . GLY A 1 59 ? 22.551 5.980 -4.575 1.00 0.00 59 GLY A N 13
ATOM 22446 C CA . GLY A 1 59 ? 22.562 6.101 -3.126 1.00 0.00 59 GLY A CA 13
ATOM 22447 C C . GLY A 1 59 ? 21.194 5.751 -2.537 1.00 0.00 59 GLY A C 13
ATOM 22448 O O . GLY A 1 59 ? 20.756 4.604 -2.613 1.00 0.00 59 GLY A O 13
ATOM 22452 N N . TRP A 1 60 ? 20.556 6.762 -1.965 1.00 0.00 60 TRP A N 13
ATOM 22453 C CA . TRP A 1 60 ? 19.247 6.576 -1.363 1.00 0.00 60 TRP A CA 13
ATOM 22454 C C . TRP A 1 60 ? 19.323 5.365 -0.430 1.00 0.00 60 TRP A C 13
ATOM 22455 O O . TRP A 1 60 ? 20.337 5.148 0.230 1.00 0.00 60 TRP A O 13
ATOM 22476 N N . MET B 1 1 ? -6.507 18.768 -11.370 1.00 0.00 201 MET B N 13
ATOM 22477 C CA . MET B 1 1 ? -5.629 19.758 -10.768 1.00 0.00 201 MET B CA 13
ATOM 22478 C C . MET B 1 1 ? -4.515 19.084 -9.964 1.00 0.00 201 MET B C 13
ATOM 22479 O O . MET B 1 1 ? -4.698 17.987 -9.440 1.00 0.00 201 MET B O 13
ATOM 22493 N N . GLY B 1 2 ? -3.382 19.771 -9.895 1.00 0.00 202 GLY B N 13
ATOM 22494 C CA . GLY B 1 2 ? -2.238 19.254 -9.164 1.00 0.00 202 GLY B CA 13
ATOM 22495 C C . GLY B 1 2 ? -2.590 19.010 -7.695 1.00 0.00 202 GLY B C 13
ATOM 22496 O O . GLY B 1 2 ? -2.585 19.940 -6.889 1.00 0.00 202 GLY B O 13
ATOM 22500 N N . LYS B 1 3 ? -2.888 17.755 -7.390 1.00 0.00 203 LYS B N 13
ATOM 22501 C CA . LYS B 1 3 ? -3.241 17.378 -6.033 1.00 0.00 203 LYS B CA 13
ATOM 22502 C C . LYS B 1 3 ? -2.256 16.321 -5.528 1.00 0.00 203 LYS B C 13
ATOM 22503 O O . LYS B 1 3 ? -1.617 15.634 -6.323 1.00 0.00 203 LYS B O 13
ATOM 22522 N N . ALA B 1 4 ? -2.163 16.227 -4.210 1.00 0.00 204 ALA B N 13
ATOM 22523 C CA . ALA B 1 4 ? -1.266 15.265 -3.591 1.00 0.00 204 ALA B CA 13
ATOM 22524 C C . ALA B 1 4 ? -2.075 14.064 -3.096 1.00 0.00 204 ALA B C 13
ATOM 22525 O O . ALA B 1 4 ? -2.808 14.166 -2.113 1.00 0.00 204 ALA B O 13
ATOM 22532 N N . THR B 1 5 ? -1.915 12.953 -3.801 1.00 0.00 205 THR B N 13
ATOM 22533 C CA . THR B 1 5 ? -2.621 11.734 -3.446 1.00 0.00 205 THR B CA 13
ATOM 22534 C C . THR B 1 5 ? -1.777 10.507 -3.796 1.00 0.00 205 THR B C 13
ATOM 22535 O O . THR B 1 5 ? -0.795 10.614 -4.531 1.00 0.00 205 THR B O 13
ATOM 22546 N N . TYR B 1 6 ? -2.188 9.370 -3.254 1.00 0.00 206 TYR B N 13
ATOM 22547 C CA . TYR B 1 6 ? -1.481 8.126 -3.500 1.00 0.00 206 TYR B CA 13
ATOM 22548 C C . TYR B 1 6 ? -2.461 6.990 -3.803 1.00 0.00 206 TYR B C 13
ATOM 22549 O O . TYR B 1 6 ? -3.561 6.951 -3.254 1.00 0.00 206 TYR B O 13
ATOM 22567 N N . THR B 1 7 ? -2.026 6.093 -4.676 1.00 0.00 207 THR B N 13
ATOM 22568 C CA . THR B 1 7 ? -2.850 4.960 -5.058 1.00 0.00 207 THR B CA 13
ATOM 22569 C C . THR B 1 7 ? -2.184 3.648 -4.635 1.00 0.00 207 THR B C 13
ATOM 22570 O O . THR B 1 7 ? -1.200 3.225 -5.240 1.00 0.00 207 THR B O 13
ATOM 22581 N N . VAL B 1 8 ? -2.747 3.043 -3.600 1.00 0.00 208 VAL B N 13
ATOM 22582 C CA . VAL B 1 8 ? -2.221 1.789 -3.089 1.00 0.00 208 VAL B CA 13
ATOM 22583 C C . VAL B 1 8 ? -3.143 0.644 -3.510 1.00 0.00 208 VAL B C 13
ATOM 22584 O O . VAL B 1 8 ? -4.312 0.611 -3.127 1.00 0.00 208 VAL B O 13
ATOM 22597 N N . THR B 1 9 ? -2.584 -0.267 -4.293 1.00 0.00 209 THR B N 13
ATOM 22598 C CA . THR B 1 9 ? -3.343 -1.411 -4.771 1.00 0.00 209 THR B CA 13
ATOM 22599 C C . THR B 1 9 ? -2.861 -2.693 -4.088 1.00 0.00 209 THR B C 13
ATOM 22600 O O . THR B 1 9 ? -1.677 -2.831 -3.784 1.00 0.00 209 THR B O 13
ATOM 22611 N N . VAL B 1 10 ? -3.803 -3.597 -3.868 1.00 0.00 210 VAL B N 13
ATOM 22612 C CA . VAL B 1 10 ? -3.490 -4.864 -3.227 1.00 0.00 210 VAL B CA 13
ATOM 22613 C C . VAL B 1 10 ? -4.273 -5.985 -3.912 1.00 0.00 210 VAL B C 13
ATOM 22614 O O . VAL B 1 10 ? -5.501 -6.022 -3.839 1.00 0.00 210 VAL B O 13
ATOM 22627 N N . THR B 1 11 ? -3.532 -6.871 -4.560 1.00 0.00 211 THR B N 13
ATOM 22628 C CA . THR B 1 11 ? -4.142 -7.990 -5.257 1.00 0.00 211 THR B CA 13
ATOM 22629 C C . THR B 1 11 ? -3.542 -9.312 -4.773 1.00 0.00 211 THR B C 13
ATOM 22630 O O . THR B 1 11 ? -2.323 -9.445 -4.677 1.00 0.00 211 THR B O 13
ATOM 22641 N N . ASN B 1 12 ? -4.427 -10.254 -4.480 1.00 0.00 212 ASN B N 13
ATOM 22642 C CA . ASN B 1 12 ? -3.999 -11.560 -4.008 1.00 0.00 212 ASN B CA 13
ATOM 22643 C C . ASN B 1 12 ? -3.952 -12.533 -5.187 1.00 0.00 212 ASN B C 13
ATOM 22644 O O . ASN B 1 12 ? -4.988 -12.878 -5.755 1.00 0.00 212 ASN B O 13
ATOM 22655 N N . ASN B 1 13 ? -2.740 -12.950 -5.522 1.00 0.00 213 ASN B N 13
ATOM 22656 C CA . ASN B 1 13 ? -2.543 -13.876 -6.623 1.00 0.00 213 ASN B CA 13
ATOM 22657 C C . ASN B 1 13 ? -3.052 -15.261 -6.216 1.00 0.00 213 ASN B C 13
ATOM 22658 O O . ASN B 1 13 ? -3.234 -16.133 -7.064 1.00 0.00 213 ASN B O 13
ATOM 22669 N N . SER B 1 14 ? -3.268 -15.418 -4.918 1.00 0.00 214 SER B N 13
ATOM 22670 C CA . SER B 1 14 ? -3.752 -16.682 -4.388 1.00 0.00 214 SER B CA 13
ATOM 22671 C C . SER B 1 14 ? -5.273 -16.762 -4.535 1.00 0.00 214 SER B C 13
ATOM 22672 O O . SER B 1 14 ? -5.820 -17.833 -4.792 1.00 0.00 214 SER B O 13
ATOM 22680 N N . ASN B 1 15 ? -5.913 -15.614 -4.364 1.00 0.00 215 ASN B N 13
ATOM 22681 C CA . ASN B 1 15 ? -7.360 -15.540 -4.474 1.00 0.00 215 ASN B CA 13
ATOM 22682 C C . ASN B 1 15 ? -7.732 -14.760 -5.735 1.00 0.00 215 ASN B C 13
ATOM 22683 O O . ASN B 1 15 ? -8.912 -14.562 -6.022 1.00 0.00 215 ASN B O 13
ATOM 22694 N N . GLY B 1 16 ? -6.704 -14.335 -6.456 1.00 0.00 216 GLY B N 13
ATOM 22695 C CA . GLY B 1 16 ? -6.909 -13.580 -7.679 1.00 0.00 216 GLY B CA 13
ATOM 22696 C C . GLY B 1 16 ? -7.808 -12.366 -7.431 1.00 0.00 216 GLY B C 13
ATOM 22697 O O . GLY B 1 16 ? -8.387 -11.816 -8.367 1.00 0.00 216 GLY B O 13
ATOM 22701 N N . VAL B 1 17 ? -7.898 -11.986 -6.165 1.00 0.00 217 VAL B N 13
ATOM 22702 C CA . VAL B 1 17 ? -8.716 -10.848 -5.783 1.00 0.00 217 VAL B CA 13
ATOM 22703 C C . VAL B 1 17 ? -7.870 -9.575 -5.836 1.00 0.00 217 VAL B C 13
ATOM 22704 O O . VAL B 1 17 ? -6.864 -9.464 -5.135 1.00 0.00 217 VAL B O 13
ATOM 22717 N N . SER B 1 18 ? -8.308 -8.645 -6.672 1.00 0.00 218 SER B N 13
ATOM 22718 C CA . SER B 1 18 ? -7.603 -7.385 -6.825 1.00 0.00 218 SER B CA 13
ATOM 22719 C C . SER B 1 18 ? -8.444 -6.241 -6.254 1.00 0.00 218 SER B C 13
ATOM 22720 O O . SER B 1 18 ? -9.658 -6.201 -6.451 1.00 0.00 218 SER B O 13
ATOM 22728 N N . VAL B 1 19 ? -7.767 -5.339 -5.559 1.00 0.00 219 VAL B N 13
ATOM 22729 C CA . VAL B 1 19 ? -8.438 -4.199 -4.959 1.00 0.00 219 VAL B CA 13
ATOM 22730 C C . VAL B 1 19 ? -7.473 -3.011 -4.914 1.00 0.00 219 VAL B C 13
ATOM 22731 O O . VAL B 1 19 ? -6.300 -3.173 -4.583 1.00 0.00 219 VAL B O 13
ATOM 22744 N N . ASP B 1 20 ? -8.005 -1.846 -5.251 1.00 0.00 220 ASP B N 13
ATOM 22745 C CA . ASP B 1 20 ? -7.207 -0.632 -5.253 1.00 0.00 220 ASP B CA 13
ATOM 22746 C C . ASP B 1 20 ? -7.782 0.354 -4.236 1.00 0.00 220 ASP B C 13
ATOM 22747 O O . ASP B 1 20 ? -8.987 0.367 -3.991 1.00 0.00 220 ASP B O 13
ATOM 22756 N N . TYR B 1 21 ? -6.894 1.157 -3.669 1.00 0.00 221 TYR B N 13
ATOM 22757 C CA . TYR B 1 21 ? -7.298 2.145 -2.683 1.00 0.00 221 TYR B CA 13
ATOM 22758 C C . TYR B 1 21 ? -6.576 3.474 -2.909 1.00 0.00 221 TYR B C 13
ATOM 22759 O O . TYR B 1 21 ? -5.348 3.514 -2.973 1.00 0.00 221 TYR B O 13
ATOM 22777 N N . GLU B 1 22 ? -7.367 4.530 -3.024 1.00 0.00 222 GLU B N 13
ATOM 22778 C CA . GLU B 1 22 ? -6.819 5.858 -3.241 1.00 0.00 222 GLU B CA 13
ATOM 22779 C C . GLU B 1 22 ? -6.815 6.651 -1.934 1.00 0.00 222 GLU B C 13
ATOM 22780 O O . GLU B 1 22 ? -7.873 6.982 -1.400 1.00 0.00 222 GLU B O 13
ATOM 22792 N N . THR B 1 23 ? -5.613 6.934 -1.454 1.00 0.00 223 THR B N 13
ATOM 22793 C CA . THR B 1 23 ? -5.458 7.684 -0.218 1.00 0.00 223 THR B CA 13
ATOM 22794 C C . THR B 1 23 ? -4.323 8.700 -0.351 1.00 0.00 223 THR B C 13
ATOM 22795 O O . THR B 1 23 ? -3.354 8.466 -1.072 1.00 0.00 223 THR B O 13
ATOM 22806 N N . GLU B 1 24 ? -4.480 9.810 0.356 1.00 0.00 224 GLU B N 13
ATOM 22807 C CA . GLU B 1 24 ? -3.481 10.865 0.327 1.00 0.00 224 GLU B CA 13
ATOM 22808 C C . GLU B 1 24 ? -2.705 10.898 1.644 1.00 0.00 224 GLU B C 13
ATOM 22809 O O . GLU B 1 24 ? -3.136 11.529 2.608 1.00 0.00 224 GLU B O 13
ATOM 22821 N N . THR B 1 25 ? -1.572 10.209 1.645 1.00 0.00 225 THR B N 13
ATOM 22822 C CA . THR B 1 25 ? -0.731 10.151 2.828 1.00 0.00 225 THR B CA 13
ATOM 22823 C C . THR B 1 25 ? 0.735 10.372 2.453 1.00 0.00 225 THR B C 13
ATOM 22824 O O . THR B 1 25 ? 1.345 9.530 1.797 1.00 0.00 225 THR B O 13
ATOM 22835 N N . PRO B 1 26 ? 1.272 11.541 2.895 1.00 0.00 226 PRO B N 13
ATOM 22836 C CA . PRO B 1 26 ? 2.655 11.883 2.612 1.00 0.00 226 PRO B CA 13
ATOM 22837 C C . PRO B 1 26 ? 3.611 11.072 3.488 1.00 0.00 226 PRO B C 13
ATOM 22838 O O . PRO B 1 26 ? 4.106 10.027 3.070 1.00 0.00 226 PRO B O 13
ATOM 22849 N N . MET B 1 27 ? 3.842 11.584 4.688 1.00 0.00 227 MET B N 13
ATOM 22850 C CA . MET B 1 27 ? 4.731 10.919 5.627 1.00 0.00 227 MET B CA 13
ATOM 22851 C C . MET B 1 27 ? 4.070 9.672 6.218 1.00 0.00 227 MET B C 13
ATOM 22852 O O . MET B 1 27 ? 4.754 8.718 6.585 1.00 0.00 227 MET B O 13
ATOM 22866 N N . THR B 1 28 ? 2.748 9.720 6.291 1.00 0.00 228 THR B N 13
ATOM 22867 C CA . THR B 1 28 ? 1.988 8.606 6.831 1.00 0.00 228 THR B CA 13
ATOM 22868 C C . THR B 1 28 ? 2.403 7.299 6.153 1.00 0.00 228 THR B C 13
ATOM 22869 O O . THR B 1 28 ? 2.451 6.250 6.795 1.00 0.00 228 THR B O 13
ATOM 22880 N N . LEU B 1 29 ? 2.691 7.404 4.864 1.00 0.00 229 LEU B N 13
ATOM 22881 C CA . LEU B 1 29 ? 3.101 6.243 4.092 1.00 0.00 229 LEU B CA 13
ATOM 22882 C C . LEU B 1 29 ? 4.287 5.568 4.784 1.00 0.00 229 LEU B C 13
ATOM 22883 O O . LEU B 1 29 ? 4.385 4.342 4.800 1.00 0.00 229 LEU B O 13
ATOM 22899 N N . LEU B 1 30 ? 5.158 6.398 5.338 1.00 0.00 230 LEU B N 13
ATOM 22900 C CA . LEU B 1 30 ? 6.334 5.897 6.029 1.00 0.00 230 LEU B CA 13
ATOM 22901 C C . LEU B 1 30 ? 5.927 5.382 7.411 1.00 0.00 230 LEU B C 13
ATOM 22902 O O . LEU B 1 30 ? 6.586 4.508 7.971 1.00 0.00 230 LEU B O 13
ATOM 22918 N N . VAL B 1 31 ? 4.841 5.946 7.922 1.00 0.00 231 VAL B N 13
ATOM 22919 C CA . VAL B 1 31 ? 4.339 5.555 9.228 1.00 0.00 231 VAL B CA 13
ATOM 22920 C C . VAL B 1 31 ? 3.877 4.097 9.176 1.00 0.00 231 VAL B C 13
ATOM 22921 O O . VAL B 1 31 ? 3.182 3.695 8.244 1.00 0.00 231 VAL B O 13
ATOM 22934 N N . PRO B 1 32 ? 4.292 3.325 10.215 1.00 0.00 232 PRO B N 13
ATOM 22935 C CA . PRO B 1 32 ? 3.929 1.920 10.296 1.00 0.00 232 PRO B CA 13
ATOM 22936 C C . PRO B 1 32 ? 2.466 1.756 10.714 1.00 0.00 232 PRO B C 13
ATOM 22937 O O . PRO B 1 32 ? 1.747 0.930 10.156 1.00 0.00 232 PRO B O 13
ATOM 22948 N N . GLU B 1 33 ? 2.070 2.557 11.693 1.00 0.00 233 GLU B N 13
ATOM 22949 C CA . GLU B 1 33 ? 0.706 2.510 12.193 1.00 0.00 233 GLU B CA 13
ATOM 22950 C C . GLU B 1 33 ? -0.281 2.835 11.070 1.00 0.00 233 GLU B C 13
ATOM 22951 O O . GLU B 1 33 ? -1.378 2.280 11.024 1.00 0.00 233 GLU B O 13
ATOM 22963 N N . VAL B 1 34 ? 0.143 3.732 10.193 1.00 0.00 234 VAL B N 13
ATOM 22964 C CA . VAL B 1 34 ? -0.689 4.138 9.073 1.00 0.00 234 VAL B CA 13
ATOM 22965 C C . VAL B 1 34 ? -0.566 3.105 7.951 1.00 0.00 234 VAL B C 13
ATOM 22966 O O . VAL B 1 34 ? -1.568 2.693 7.368 1.00 0.00 234 VAL B O 13
ATOM 22979 N N . ALA B 1 35 ? 0.672 2.717 7.681 1.00 0.00 235 ALA B N 13
ATOM 22980 C CA . ALA B 1 35 ? 0.940 1.740 6.639 1.00 0.00 235 ALA B CA 13
ATOM 22981 C C . ALA B 1 35 ? 0.350 0.389 7.048 1.00 0.00 235 ALA B C 13
ATOM 22982 O O . ALA B 1 35 ? -0.250 -0.304 6.228 1.00 0.00 235 ALA B O 13
ATOM 22989 N N . ALA B 1 36 ? 0.541 0.056 8.316 1.00 0.00 236 ALA B N 13
ATOM 22990 C CA . ALA B 1 36 ? 0.035 -1.200 8.844 1.00 0.00 236 ALA B CA 13
ATOM 22991 C C . ALA B 1 36 ? -1.480 -1.263 8.634 1.00 0.00 236 ALA B C 13
ATOM 22992 O O . ALA B 1 36 ? -2.002 -2.266 8.150 1.00 0.00 236 ALA B O 13
ATOM 22999 N N . GLU B 1 37 ? -2.142 -0.179 9.010 1.00 0.00 237 GLU B N 13
ATOM 23000 C CA . GLU B 1 37 ? -3.587 -0.098 8.869 1.00 0.00 237 GLU B CA 13
ATOM 23001 C C . GLU B 1 37 ? -3.976 -0.088 7.389 1.00 0.00 237 GLU B C 13
ATOM 23002 O O . GLU B 1 37 ? -5.003 -0.648 7.010 1.00 0.00 237 GLU B O 13
ATOM 23014 N N . VAL B 1 38 ? -3.134 0.555 6.593 1.00 0.00 238 VAL B N 13
ATOM 23015 C CA . VAL B 1 38 ? -3.377 0.645 5.164 1.00 0.00 238 VAL B CA 13
ATOM 23016 C C . VAL B 1 38 ? -3.276 -0.750 4.544 1.00 0.00 238 VAL B C 13
ATOM 23017 O O . VAL B 1 38 ? -4.205 -1.208 3.882 1.00 0.00 238 VAL B O 13
ATOM 23030 N N . ILE B 1 39 ? -2.137 -1.386 4.780 1.00 0.00 239 ILE B N 13
ATOM 23031 C CA . ILE B 1 39 ? -1.902 -2.719 4.253 1.00 0.00 239 ILE B CA 13
ATOM 23032 C C . ILE B 1 39 ? -3.007 -3.658 4.741 1.00 0.00 239 ILE B C 13
ATOM 23033 O O . ILE B 1 39 ? -3.625 -4.361 3.945 1.00 0.00 239 ILE B O 13
ATOM 23049 N N . LYS B 1 40 ? -3.222 -3.638 6.049 1.00 0.00 240 LYS B N 13
ATOM 23050 C CA . LYS B 1 40 ? -4.241 -4.479 6.652 1.00 0.00 240 LYS B CA 13
ATOM 23051 C C . LYS B 1 40 ? -5.615 -4.074 6.114 1.00 0.00 240 LYS B C 13
ATOM 23052 O O . LYS B 1 40 ? -6.430 -4.930 5.775 1.00 0.00 240 LYS B O 13
ATOM 23071 N N . ASP B 1 41 ? -5.828 -2.768 6.053 1.00 0.00 241 ASP B N 13
ATOM 23072 C CA . ASP B 1 41 ? -7.090 -2.238 5.562 1.00 0.00 241 ASP B CA 13
ATOM 23073 C C . ASP B 1 41 ? -7.339 -2.759 4.146 1.00 0.00 241 ASP B C 13
ATOM 23074 O O . ASP B 1 41 ? -8.449 -3.179 3.821 1.00 0.00 241 ASP B O 13
ATOM 23083 N N . LEU B 1 42 ? -6.288 -2.714 3.339 1.00 0.00 242 LEU B N 13
ATOM 23084 C CA . LEU B 1 42 ? -6.379 -3.176 1.964 1.00 0.00 242 LEU B CA 13
ATOM 23085 C C . LEU B 1 42 ? -6.797 -4.647 1.952 1.00 0.00 242 LEU B C 13
ATOM 23086 O O . LEU B 1 42 ? -7.760 -5.017 1.283 1.00 0.00 242 LEU B O 13
ATOM 23102 N N . VAL B 1 43 ? -6.051 -5.446 2.701 1.00 0.00 243 VAL B N 13
ATOM 23103 C CA . VAL B 1 43 ? -6.331 -6.870 2.784 1.00 0.00 243 VAL B CA 13
ATOM 23104 C C . VAL B 1 43 ? -7.701 -7.079 3.433 1.00 0.00 243 VAL B C 13
ATOM 23105 O O . VAL B 1 43 ? -8.503 -7.879 2.955 1.00 0.00 243 VAL B O 13
ATOM 23118 N N . ASN B 1 44 ? -7.926 -6.344 4.514 1.00 0.00 244 ASN B N 13
ATOM 23119 C CA . ASN B 1 44 ? -9.183 -6.439 5.234 1.00 0.00 244 ASN B CA 13
ATOM 23120 C C . ASN B 1 44 ? -10.339 -6.159 4.272 1.00 0.00 244 ASN B C 13
ATOM 23121 O O . ASN B 1 44 ? -11.387 -6.801 4.349 1.00 0.00 244 ASN B O 13
ATOM 23132 N N . THR B 1 45 ? -10.111 -5.199 3.386 1.00 0.00 245 THR B N 13
ATOM 23133 C CA . THR B 1 45 ? -11.121 -4.827 2.410 1.00 0.00 245 THR B CA 13
ATOM 23134 C C . THR B 1 45 ? -11.221 -5.890 1.314 1.00 0.00 245 THR B C 13
ATOM 23135 O O . THR B 1 45 ? -12.310 -6.176 0.821 1.00 0.00 245 THR B O 13
ATOM 23146 N N . VAL B 1 46 ? -10.069 -6.444 0.965 1.00 0.00 246 VAL B N 13
ATOM 23147 C CA . VAL B 1 46 ? -10.014 -7.469 -0.064 1.00 0.00 246 VAL B CA 13
ATOM 23148 C C . VAL B 1 46 ? -10.852 -8.672 0.375 1.00 0.00 246 VAL B C 13
ATOM 23149 O O . VAL B 1 46 ? -11.636 -9.206 -0.408 1.00 0.00 246 VAL B O 13
ATOM 23162 N N . ARG B 1 47 ? -10.658 -9.063 1.626 1.00 0.00 247 ARG B N 13
ATOM 23163 C CA . ARG B 1 47 ? -11.387 -10.192 2.178 1.00 0.00 247 ARG B CA 13
ATOM 23164 C C . ARG B 1 47 ? -12.842 -9.806 2.445 1.00 0.00 247 ARG B C 13
ATOM 23165 O O . ARG B 1 47 ? -13.736 -10.648 2.364 1.00 0.00 247 ARG B O 13
ATOM 23186 N N . SER B 1 48 ? -13.036 -8.533 2.757 1.00 0.00 248 SER B N 13
ATOM 23187 C CA . SER B 1 48 ? -14.369 -8.025 3.036 1.00 0.00 248 SER B CA 13
ATOM 23188 C C . SER B 1 48 ? -15.308 -8.353 1.874 1.00 0.00 248 SER B C 13
ATOM 23189 O O . SER B 1 48 ? -16.471 -8.694 2.088 1.00 0.00 248 SER B O 13
ATOM 23197 N N . TYR B 1 49 ? -14.769 -8.239 0.669 1.00 0.00 249 TYR B N 13
ATOM 23198 C CA . TYR B 1 49 ? -15.544 -8.519 -0.527 1.00 0.00 249 TYR B CA 13
ATOM 23199 C C . TYR B 1 49 ? -15.918 -10.001 -0.604 1.00 0.00 249 TYR B C 13
ATOM 23200 O O . TYR B 1 49 ? -16.912 -10.363 -1.231 1.00 0.00 249 TYR B O 13
ATOM 23218 N N . ASP B 1 50 ? -15.100 -10.819 0.042 1.00 0.00 250 ASP B N 13
ATOM 23219 C CA . ASP B 1 50 ? -15.333 -12.253 0.056 1.00 0.00 250 ASP B CA 13
ATOM 23220 C C . ASP B 1 50 ? -16.647 -12.545 0.781 1.00 0.00 250 ASP B C 13
ATOM 23221 O O . ASP B 1 50 ? -17.381 -13.457 0.400 1.00 0.00 250 ASP B O 13
ATOM 23230 N N . THR B 1 51 ? -16.906 -11.756 1.813 1.00 0.00 251 THR B N 13
ATOM 23231 C CA . THR B 1 51 ? -18.119 -11.918 2.596 1.00 0.00 251 THR B CA 13
ATOM 23232 C C . THR B 1 51 ? -19.127 -10.821 2.249 1.00 0.00 251 THR B C 13
ATOM 23233 O O . THR B 1 51 ? -18.805 -9.884 1.522 1.00 0.00 251 THR B O 13
ATOM 23244 N N . GLU B 1 52 ? -20.329 -10.976 2.788 1.00 0.00 252 GLU B N 13
ATOM 23245 C CA . GLU B 1 52 ? -21.387 -10.010 2.545 1.00 0.00 252 GLU B CA 13
ATOM 23246 C C . GLU B 1 52 ? -21.532 -9.071 3.745 1.00 0.00 252 GLU B C 13
ATOM 23247 O O . GLU B 1 52 ? -22.596 -8.490 3.957 1.00 0.00 252 GLU B O 13
ATOM 23259 N N . ASN B 1 53 ? -20.449 -8.950 4.497 1.00 0.00 253 ASN B N 13
ATOM 23260 C CA . ASN B 1 53 ? -20.444 -8.092 5.669 1.00 0.00 253 ASN B CA 13
ATOM 23261 C C . ASN B 1 53 ? -19.798 -6.751 5.311 1.00 0.00 253 ASN B C 13
ATOM 23262 O O . ASN B 1 53 ? -19.083 -6.649 4.315 1.00 0.00 253 ASN B O 13
ATOM 23273 N N . GLU B 1 54 ? -20.073 -5.758 6.143 1.00 0.00 254 GLU B N 13
ATOM 23274 C CA . GLU B 1 54 ? -19.527 -4.429 5.927 1.00 0.00 254 GLU B CA 13
ATOM 23275 C C . GLU B 1 54 ? -19.785 -3.544 7.149 1.00 0.00 254 GLU B C 13
ATOM 23276 O O . GLU B 1 54 ? -20.677 -3.827 7.947 1.00 0.00 254 GLU B O 13
ATOM 23288 N N . HIS B 1 55 ? -18.987 -2.491 7.256 1.00 0.00 255 HIS B N 13
ATOM 23289 C CA . HIS B 1 55 ? -19.118 -1.564 8.367 1.00 0.00 255 HIS B CA 13
ATOM 23290 C C . HIS B 1 55 ? -18.223 -0.346 8.127 1.00 0.00 255 HIS B C 13
ATOM 23291 O O . HIS B 1 55 ? -18.714 0.774 8.000 1.00 0.00 255 HIS B O 13
ATOM 23305 N N . ASP B 1 56 ? -16.925 -0.608 8.071 1.00 0.00 256 ASP B N 13
ATOM 23306 C CA . ASP B 1 56 ? -15.957 0.452 7.849 1.00 0.00 256 ASP B CA 13
ATOM 23307 C C . ASP B 1 56 ? -15.954 0.832 6.367 1.00 0.00 256 ASP B C 13
ATOM 23308 O O . ASP B 1 56 ? -16.287 0.012 5.513 1.00 0.00 256 ASP B O 13
ATOM 23317 N N . VAL B 1 57 ? -15.576 2.075 6.108 1.00 0.00 257 VAL B N 13
ATOM 23318 C CA . VAL B 1 57 ? -15.526 2.573 4.745 1.00 0.00 257 VAL B CA 13
ATOM 23319 C C . VAL B 1 57 ? -14.083 2.521 4.239 1.00 0.00 257 VAL B C 13
ATOM 23320 O O . VAL B 1 57 ? -13.143 2.524 5.033 1.00 0.00 257 VAL B O 13
ATOM 23333 N N . CYS B 1 58 ? -13.952 2.475 2.921 1.00 0.00 258 CYS B N 13
ATOM 23334 C CA . CYS B 1 58 ? -12.640 2.423 2.302 1.00 0.00 258 CYS B CA 13
ATOM 23335 C C . CYS B 1 58 ? -12.313 3.811 1.749 1.00 0.00 258 CYS B C 13
ATOM 23336 O O . CYS B 1 58 ? -11.191 4.294 1.897 1.00 0.00 258 CYS B O 13
ATOM 23344 N N . GLY B 1 59 ? -13.313 4.414 1.124 1.00 0.00 259 GLY B N 13
ATOM 23345 C CA . GLY B 1 59 ? -13.146 5.738 0.549 1.00 0.00 259 GLY B CA 13
ATOM 23346 C C . GLY B 1 59 ? -14.494 6.446 0.399 1.00 0.00 259 GLY B C 13
ATOM 23347 O O . GLY B 1 59 ? -15.470 5.842 -0.046 1.00 0.00 259 GLY B O 13
ATOM 23351 N N . TRP B 1 60 ? -14.506 7.714 0.780 1.00 0.00 260 TRP B N 13
ATOM 23352 C CA . TRP B 1 60 ? -15.719 8.510 0.694 1.00 0.00 260 TRP B CA 13
ATOM 23353 C C . TRP B 1 60 ? -15.644 9.351 -0.583 1.00 0.00 260 TRP B C 13
ATOM 23354 O O . TRP B 1 60 ? -16.556 10.122 -0.877 1.00 0.00 260 TRP B O 13
ATOM 23375 N N . MET A 1 1 ? -2.760 -21.946 -12.348 1.00 0.00 1 MET A N 14
ATOM 23376 C CA . MET A 1 1 ? -1.806 -21.610 -11.305 1.00 0.00 1 MET A CA 14
ATOM 23377 C C . MET A 1 1 ? -2.509 -20.987 -10.098 1.00 0.00 1 MET A C 14
ATOM 23378 O O . MET A 1 1 ? -2.879 -19.814 -10.128 1.00 0.00 1 MET A O 14
ATOM 23392 N N . GLY A 1 2 ? -2.673 -21.799 -9.064 1.00 0.00 2 GLY A N 14
ATOM 23393 C CA . GLY A 1 2 ? -3.325 -21.342 -7.849 1.00 0.00 2 GLY A CA 14
ATOM 23394 C C . GLY A 1 2 ? -2.319 -21.201 -6.705 1.00 0.00 2 GLY A C 14
ATOM 23395 O O . GLY A 1 2 ? -2.233 -22.068 -5.838 1.00 0.00 2 GLY A O 14
ATOM 23399 N N . LYS A 1 3 ? -1.581 -20.100 -6.742 1.00 0.00 3 LYS A N 14
ATOM 23400 C CA . LYS A 1 3 ? -0.583 -19.834 -5.719 1.00 0.00 3 LYS A CA 14
ATOM 23401 C C . LYS A 1 3 ? -1.092 -18.729 -4.793 1.00 0.00 3 LYS A C 14
ATOM 23402 O O . LYS A 1 3 ? -2.078 -18.060 -5.101 1.00 0.00 3 LYS A O 14
ATOM 23421 N N . ALA A 1 4 ? -0.396 -18.569 -3.676 1.00 0.00 4 ALA A N 14
ATOM 23422 C CA . ALA A 1 4 ? -0.765 -17.556 -2.703 1.00 0.00 4 ALA A CA 14
ATOM 23423 C C . ALA A 1 4 ? 0.235 -16.400 -2.773 1.00 0.00 4 ALA A C 14
ATOM 23424 O O . ALA A 1 4 ? 1.281 -16.439 -2.127 1.00 0.00 4 ALA A O 14
ATOM 23431 N N . THR A 1 5 ? -0.122 -15.398 -3.562 1.00 0.00 5 THR A N 14
ATOM 23432 C CA . THR A 1 5 ? 0.730 -14.232 -3.725 1.00 0.00 5 THR A CA 14
ATOM 23433 C C . THR A 1 5 ? -0.110 -12.954 -3.738 1.00 0.00 5 THR A C 14
ATOM 23434 O O . THR A 1 5 ? -1.294 -12.989 -4.069 1.00 0.00 5 THR A O 14
ATOM 23445 N N . TYR A 1 6 ? 0.536 -11.856 -3.374 1.00 0.00 6 TYR A N 14
ATOM 23446 C CA . TYR A 1 6 ? -0.138 -10.569 -3.340 1.00 0.00 6 TYR A CA 14
ATOM 23447 C C . TYR A 1 6 ? 0.710 -9.488 -4.015 1.00 0.00 6 TYR A C 14
ATOM 23448 O O . TYR A 1 6 ? 1.920 -9.422 -3.805 1.00 0.00 6 TYR A O 14
ATOM 23466 N N . THR A 1 7 ? 0.041 -8.669 -4.812 1.00 0.00 7 THR A N 14
ATOM 23467 C CA . THR A 1 7 ? 0.718 -7.595 -5.520 1.00 0.00 7 THR A CA 14
ATOM 23468 C C . THR A 1 7 ? 0.244 -6.235 -5.003 1.00 0.00 7 THR A C 14
ATOM 23469 O O . THR A 1 7 ? -0.923 -5.880 -5.157 1.00 0.00 7 THR A O 14
ATOM 23480 N N . VAL A 1 8 ? 1.175 -5.510 -4.401 1.00 0.00 8 VAL A N 14
ATOM 23481 C CA . VAL A 1 8 ? 0.869 -4.197 -3.860 1.00 0.00 8 VAL A CA 14
ATOM 23482 C C . VAL A 1 8 ? 1.357 -3.123 -4.834 1.00 0.00 8 VAL A C 14
ATOM 23483 O O . VAL A 1 8 ? 2.532 -3.096 -5.196 1.00 0.00 8 VAL A O 14
ATOM 23496 N N . THR A 1 9 ? 0.430 -2.263 -5.230 1.00 0.00 9 THR A N 14
ATOM 23497 C CA . THR A 1 9 ? 0.751 -1.189 -6.155 1.00 0.00 9 THR A CA 14
ATOM 23498 C C . THR A 1 9 ? 0.600 0.170 -5.467 1.00 0.00 9 THR A C 14
ATOM 23499 O O . THR A 1 9 ? -0.398 0.422 -4.795 1.00 0.00 9 THR A O 14
ATOM 23510 N N . VAL A 1 10 ? 1.607 1.009 -5.660 1.00 0.00 10 VAL A N 14
ATOM 23511 C CA . VAL A 1 10 ? 1.600 2.335 -5.067 1.00 0.00 10 VAL A CA 14
ATOM 23512 C C . VAL A 1 10 ? 1.913 3.374 -6.147 1.00 0.00 10 VAL A C 14
ATOM 23513 O O . VAL A 1 10 ? 2.955 3.304 -6.797 1.00 0.00 10 VAL A O 14
ATOM 23526 N N . THR A 1 11 ? 0.993 4.313 -6.305 1.00 0.00 11 THR A N 14
ATOM 23527 C CA . THR A 1 11 ? 1.158 5.365 -7.294 1.00 0.00 11 THR A CA 14
ATOM 23528 C C . THR A 1 11 ? 0.973 6.739 -6.648 1.00 0.00 11 THR A C 14
ATOM 23529 O O . THR A 1 11 ? 0.126 6.908 -5.772 1.00 0.00 11 THR A O 14
ATOM 23540 N N . ASN A 1 12 ? 1.780 7.685 -7.105 1.00 0.00 12 ASN A N 14
ATOM 23541 C CA . ASN A 1 12 ? 1.716 9.039 -6.582 1.00 0.00 12 ASN A CA 14
ATOM 23542 C C . ASN A 1 12 ? 0.938 9.923 -7.560 1.00 0.00 12 ASN A C 14
ATOM 23543 O O . ASN A 1 12 ? 1.477 10.350 -8.580 1.00 0.00 12 ASN A O 14
ATOM 23554 N N . ASN A 1 13 ? -0.317 10.170 -7.214 1.00 0.00 13 ASN A N 14
ATOM 23555 C CA . ASN A 1 13 ? -1.175 10.994 -8.049 1.00 0.00 13 ASN A CA 14
ATOM 23556 C C . ASN A 1 13 ? -0.563 12.391 -8.177 1.00 0.00 13 ASN A C 14
ATOM 23557 O O . ASN A 1 13 ? -0.978 13.179 -9.026 1.00 0.00 13 ASN A O 14
ATOM 23568 N N . SER A 1 14 ? 0.414 12.655 -7.322 1.00 0.00 14 SER A N 14
ATOM 23569 C CA . SER A 1 14 ? 1.087 13.944 -7.330 1.00 0.00 14 SER A CA 14
ATOM 23570 C C . SER A 1 14 ? 2.156 13.970 -8.425 1.00 0.00 14 SER A C 14
ATOM 23571 O O . SER A 1 14 ? 2.377 15.001 -9.057 1.00 0.00 14 SER A O 14
ATOM 23579 N N . ASN A 1 15 ? 2.789 12.821 -8.616 1.00 0.00 15 ASN A N 14
ATOM 23580 C CA . ASN A 1 15 ? 3.829 12.700 -9.623 1.00 0.00 15 ASN A CA 14
ATOM 23581 C C . ASN A 1 15 ? 3.328 11.808 -10.762 1.00 0.00 15 ASN A C 14
ATOM 23582 O O . ASN A 1 15 ? 4.039 11.586 -11.740 1.00 0.00 15 ASN A O 14
ATOM 23593 N N . GLY A 1 16 ? 2.108 11.320 -10.596 1.00 0.00 16 GLY A N 14
ATOM 23594 C CA . GLY A 1 16 ? 1.504 10.457 -11.596 1.00 0.00 16 GLY A CA 14
ATOM 23595 C C . GLY A 1 16 ? 2.359 9.211 -11.835 1.00 0.00 16 GLY A C 14
ATOM 23596 O O . GLY A 1 16 ? 2.175 8.508 -12.828 1.00 0.00 16 GLY A O 14
ATOM 23600 N N . VAL A 1 17 ? 3.277 8.977 -10.909 1.00 0.00 17 VAL A N 14
ATOM 23601 C CA . VAL A 1 17 ? 4.161 7.829 -11.005 1.00 0.00 17 VAL A CA 14
ATOM 23602 C C . VAL A 1 17 ? 3.523 6.636 -10.290 1.00 0.00 17 VAL A C 14
ATOM 23603 O O . VAL A 1 17 ? 2.962 6.787 -9.206 1.00 0.00 17 VAL A O 14
ATOM 23616 N N . SER A 1 18 ? 3.631 5.478 -10.925 1.00 0.00 18 SER A N 14
ATOM 23617 C CA . SER A 1 18 ? 3.071 4.262 -10.363 1.00 0.00 18 SER A CA 14
ATOM 23618 C C . SER A 1 18 ? 4.182 3.238 -10.119 1.00 0.00 18 SER A C 14
ATOM 23619 O O . SER A 1 18 ? 5.230 3.289 -10.762 1.00 0.00 18 SER A O 14
ATOM 23627 N N . VAL A 1 19 ? 3.917 2.334 -9.187 1.00 0.00 19 VAL A N 14
ATOM 23628 C CA . VAL A 1 19 ? 4.881 1.302 -8.850 1.00 0.00 19 VAL A CA 14
ATOM 23629 C C . VAL A 1 19 ? 4.148 0.103 -8.244 1.00 0.00 19 VAL A C 14
ATOM 23630 O O . VAL A 1 19 ? 3.301 0.268 -7.367 1.00 0.00 19 VAL A O 14
ATOM 23643 N N . ASP A 1 20 ? 4.499 -1.076 -8.735 1.00 0.00 20 ASP A N 14
ATOM 23644 C CA . ASP A 1 20 ? 3.884 -2.301 -8.253 1.00 0.00 20 ASP A CA 14
ATOM 23645 C C . ASP A 1 20 ? 4.977 -3.262 -7.779 1.00 0.00 20 ASP A C 14
ATOM 23646 O O . ASP A 1 20 ? 6.061 -3.309 -8.358 1.00 0.00 20 ASP A O 14
ATOM 23655 N N . TYR A 1 21 ? 4.653 -4.004 -6.730 1.00 0.00 21 TYR A N 14
ATOM 23656 C CA . TYR A 1 21 ? 5.593 -4.960 -6.170 1.00 0.00 21 TYR A CA 14
ATOM 23657 C C . TYR A 1 21 ? 4.883 -6.253 -5.764 1.00 0.00 21 TYR A C 14
ATOM 23658 O O . TYR A 1 21 ? 3.890 -6.219 -5.039 1.00 0.00 21 TYR A O 14
ATOM 23676 N N . GLU A 1 22 ? 5.420 -7.362 -6.250 1.00 0.00 22 GLU A N 14
ATOM 23677 C CA . GLU A 1 22 ? 4.850 -8.665 -5.947 1.00 0.00 22 GLU A CA 14
ATOM 23678 C C . GLU A 1 22 ? 5.561 -9.288 -4.744 1.00 0.00 22 GLU A C 14
ATOM 23679 O O . GLU A 1 22 ? 6.741 -9.622 -4.820 1.00 0.00 22 GLU A O 14
ATOM 23691 N N . THR A 1 23 ? 4.810 -9.424 -3.660 1.00 0.00 23 THR A N 14
ATOM 23692 C CA . THR A 1 23 ? 5.353 -10.001 -2.441 1.00 0.00 23 THR A CA 14
ATOM 23693 C C . THR A 1 23 ? 4.356 -10.987 -1.828 1.00 0.00 23 THR A C 14
ATOM 23694 O O . THR A 1 23 ? 3.197 -10.643 -1.602 1.00 0.00 23 THR A O 14
ATOM 23705 N N . GLU A 1 24 ? 4.844 -12.192 -1.577 1.00 0.00 24 GLU A N 14
ATOM 23706 C CA . GLU A 1 24 ? 4.010 -13.230 -0.993 1.00 0.00 24 GLU A CA 14
ATOM 23707 C C . GLU A 1 24 ? 4.062 -13.156 0.534 1.00 0.00 24 GLU A C 14
ATOM 23708 O O . GLU A 1 24 ? 4.966 -13.711 1.156 1.00 0.00 24 GLU A O 14
ATOM 23720 N N . THR A 1 25 ? 3.080 -12.466 1.095 1.00 0.00 25 THR A N 14
ATOM 23721 C CA . THR A 1 25 ? 3.002 -12.313 2.538 1.00 0.00 25 THR A CA 14
ATOM 23722 C C . THR A 1 25 ? 1.570 -12.551 3.022 1.00 0.00 25 THR A C 14
ATOM 23723 O O . THR A 1 25 ? 0.659 -11.805 2.669 1.00 0.00 25 THR A O 14
ATOM 23734 N N . PRO A 1 26 ? 1.413 -13.622 3.846 1.00 0.00 26 PRO A N 14
ATOM 23735 C CA . PRO A 1 26 ? 0.109 -13.968 4.383 1.00 0.00 26 PRO A CA 14
ATOM 23736 C C . PRO A 1 26 ? -0.298 -13.004 5.501 1.00 0.00 26 PRO A C 14
ATOM 23737 O O . PRO A 1 26 ? -0.916 -11.973 5.242 1.00 0.00 26 PRO A O 14
ATOM 23748 N N . MET A 1 27 ? 0.066 -13.375 6.719 1.00 0.00 27 MET A N 14
ATOM 23749 C CA . MET A 1 27 ? -0.252 -12.557 7.877 1.00 0.00 27 MET A CA 14
ATOM 23750 C C . MET A 1 27 ? 0.649 -11.322 7.941 1.00 0.00 27 MET A C 14
ATOM 23751 O O . MET A 1 27 ? 0.261 -10.293 8.491 1.00 0.00 27 MET A O 14
ATOM 23765 N N . THR A 1 28 ? 1.836 -11.465 7.368 1.00 0.00 28 THR A N 14
ATOM 23766 C CA . THR A 1 28 ? 2.796 -10.374 7.354 1.00 0.00 28 THR A CA 14
ATOM 23767 C C . THR A 1 28 ? 2.152 -9.105 6.791 1.00 0.00 28 THR A C 14
ATOM 23768 O O . THR A 1 28 ? 2.657 -8.004 6.999 1.00 0.00 28 THR A O 14
ATOM 23779 N N . LEU A 1 29 ? 1.047 -9.303 6.088 1.00 0.00 29 LEU A N 14
ATOM 23780 C CA . LEU A 1 29 ? 0.328 -8.189 5.493 1.00 0.00 29 LEU A CA 14
ATOM 23781 C C . LEU A 1 29 ? -0.226 -7.294 6.603 1.00 0.00 29 LEU A C 14
ATOM 23782 O O . LEU A 1 29 ? -0.173 -6.069 6.502 1.00 0.00 29 LEU A O 14
ATOM 23798 N N . LEU A 1 30 ? -0.744 -7.940 7.637 1.00 0.00 30 LEU A N 14
ATOM 23799 C CA . LEU A 1 30 ? -1.308 -7.219 8.765 1.00 0.00 30 LEU A CA 14
ATOM 23800 C C . LEU A 1 30 ? -0.174 -6.622 9.600 1.00 0.00 30 LEU A C 14
ATOM 23801 O O . LEU A 1 30 ? -0.362 -5.609 10.274 1.00 0.00 30 LEU A O 14
ATOM 23817 N N . VAL A 1 31 ? 0.977 -7.272 9.529 1.00 0.00 31 VAL A N 14
ATOM 23818 C CA . VAL A 1 31 ? 2.141 -6.817 10.270 1.00 0.00 31 VAL A CA 14
ATOM 23819 C C . VAL A 1 31 ? 2.469 -5.380 9.864 1.00 0.00 31 VAL A C 14
ATOM 23820 O O . VAL A 1 31 ? 2.471 -5.049 8.679 1.00 0.00 31 VAL A O 14
ATOM 23833 N N . PRO A 1 32 ? 2.746 -4.539 10.897 1.00 0.00 32 PRO A N 14
ATOM 23834 C CA . PRO A 1 32 ? 3.074 -3.144 10.661 1.00 0.00 32 PRO A CA 14
ATOM 23835 C C . PRO A 1 32 ? 4.497 -3.000 10.117 1.00 0.00 32 PRO A C 14
ATOM 23836 O O . PRO A 1 32 ? 4.736 -2.230 9.189 1.00 0.00 32 PRO A O 14
ATOM 23847 N N . GLU A 1 33 ? 5.405 -3.753 10.720 1.00 0.00 33 GLU A N 14
ATOM 23848 C CA . GLU A 1 33 ? 6.799 -3.719 10.309 1.00 0.00 33 GLU A CA 14
ATOM 23849 C C . GLU A 1 33 ? 6.925 -4.102 8.833 1.00 0.00 33 GLU A C 14
ATOM 23850 O O . GLU A 1 33 ? 7.771 -3.564 8.120 1.00 0.00 33 GLU A O 14
ATOM 23862 N N . VAL A 1 34 ? 6.073 -5.028 8.419 1.00 0.00 34 VAL A N 14
ATOM 23863 C CA . VAL A 1 34 ? 6.080 -5.489 7.042 1.00 0.00 34 VAL A CA 14
ATOM 23864 C C . VAL A 1 34 ? 5.295 -4.502 6.175 1.00 0.00 34 VAL A C 14
ATOM 23865 O O . VAL A 1 34 ? 5.742 -4.130 5.091 1.00 0.00 34 VAL A O 14
ATOM 23878 N N . ALA A 1 35 ? 4.137 -4.107 6.685 1.00 0.00 35 ALA A N 14
ATOM 23879 C CA . ALA A 1 35 ? 3.286 -3.171 5.971 1.00 0.00 35 ALA A CA 14
ATOM 23880 C C . ALA A 1 35 ? 4.014 -1.834 5.827 1.00 0.00 35 ALA A C 14
ATOM 23881 O O . ALA A 1 35 ? 4.040 -1.251 4.743 1.00 0.00 35 ALA A O 14
ATOM 23888 N N . ALA A 1 36 ? 4.587 -1.386 6.934 1.00 0.00 36 ALA A N 14
ATOM 23889 C CA . ALA A 1 36 ? 5.314 -0.128 6.944 1.00 0.00 36 ALA A CA 14
ATOM 23890 C C . ALA A 1 36 ? 6.452 -0.192 5.923 1.00 0.00 36 ALA A C 14
ATOM 23891 O O . ALA A 1 36 ? 6.616 0.719 5.113 1.00 0.00 36 ALA A O 14
ATOM 23898 N N . GLU A 1 37 ? 7.208 -1.277 5.996 1.00 0.00 37 GLU A N 14
ATOM 23899 C CA . GLU A 1 37 ? 8.326 -1.473 5.088 1.00 0.00 37 GLU A CA 14
ATOM 23900 C C . GLU A 1 37 ? 7.824 -1.613 3.650 1.00 0.00 37 GLU A C 14
ATOM 23901 O O . GLU A 1 37 ? 8.482 -1.166 2.712 1.00 0.00 37 GLU A O 14
ATOM 23913 N N . VAL A 1 38 ? 6.661 -2.236 3.521 1.00 0.00 38 VAL A N 14
ATOM 23914 C CA . VAL A 1 38 ? 6.063 -2.441 2.213 1.00 0.00 38 VAL A CA 14
ATOM 23915 C C . VAL A 1 38 ? 5.617 -1.091 1.644 1.00 0.00 38 VAL A C 14
ATOM 23916 O O . VAL A 1 38 ? 5.898 -0.778 0.489 1.00 0.00 38 VAL A O 14
ATOM 23929 N N . ILE A 1 39 ? 4.928 -0.330 2.482 1.00 0.00 39 ILE A N 14
ATOM 23930 C CA . ILE A 1 39 ? 4.441 0.977 2.078 1.00 0.00 39 ILE A CA 14
ATOM 23931 C C . ILE A 1 39 ? 5.631 1.899 1.807 1.00 0.00 39 ILE A C 14
ATOM 23932 O O . ILE A 1 39 ? 5.663 2.595 0.793 1.00 0.00 39 ILE A O 14
ATOM 23948 N N . LYS A 1 40 ? 6.581 1.874 2.731 1.00 0.00 40 LYS A N 14
ATOM 23949 C CA . LYS A 1 40 ? 7.770 2.699 2.604 1.00 0.00 40 LYS A CA 14
ATOM 23950 C C . LYS A 1 40 ? 8.604 2.205 1.421 1.00 0.00 40 LYS A C 14
ATOM 23951 O O . LYS A 1 40 ? 9.086 3.005 0.620 1.00 0.00 40 LYS A O 14
ATOM 23970 N N . ASP A 1 41 ? 8.750 0.890 1.348 1.00 0.00 41 ASP A N 14
ATOM 23971 C CA . ASP A 1 41 ? 9.518 0.280 0.277 1.00 0.00 41 ASP A CA 14
ATOM 23972 C C . ASP A 1 41 ? 8.919 0.689 -1.071 1.00 0.00 41 ASP A C 14
ATOM 23973 O O . ASP A 1 41 ? 9.647 1.051 -1.994 1.00 0.00 41 ASP A O 14
ATOM 23982 N N . LEU A 1 42 ? 7.597 0.617 -1.141 1.00 0.00 42 LEU A N 14
ATOM 23983 C CA . LEU A 1 42 ? 6.893 0.976 -2.361 1.00 0.00 42 LEU A CA 14
ATOM 23984 C C . LEU A 1 42 ? 7.118 2.460 -2.657 1.00 0.00 42 LEU A C 14
ATOM 23985 O O . LEU A 1 42 ? 7.532 2.820 -3.758 1.00 0.00 42 LEU A O 14
ATOM 24001 N N . VAL A 1 43 ? 6.837 3.281 -1.657 1.00 0.00 43 VAL A N 14
ATOM 24002 C CA . VAL A 1 43 ? 7.004 4.716 -1.797 1.00 0.00 43 VAL A CA 14
ATOM 24003 C C . VAL A 1 43 ? 8.456 5.022 -2.170 1.00 0.00 43 VAL A C 14
ATOM 24004 O O . VAL A 1 43 ? 8.714 5.774 -3.109 1.00 0.00 43 VAL A O 14
ATOM 24017 N N . ASN A 1 44 ? 9.366 4.425 -1.415 1.00 0.00 44 ASN A N 14
ATOM 24018 C CA . ASN A 1 44 ? 10.785 4.624 -1.655 1.00 0.00 44 ASN A CA 14
ATOM 24019 C C . ASN A 1 44 ? 11.112 4.246 -3.100 1.00 0.00 44 ASN A C 14
ATOM 24020 O O . ASN A 1 44 ? 11.978 4.856 -3.725 1.00 0.00 44 ASN A O 14
ATOM 24031 N N . THR A 1 45 ? 10.402 3.240 -3.589 1.00 0.00 45 THR A N 14
ATOM 24032 C CA . THR A 1 45 ? 10.606 2.771 -4.949 1.00 0.00 45 THR A CA 14
ATOM 24033 C C . THR A 1 45 ? 10.072 3.796 -5.952 1.00 0.00 45 THR A C 14
ATOM 24034 O O . THR A 1 45 ? 10.746 4.128 -6.925 1.00 0.00 45 THR A O 14
ATOM 24045 N N . VAL A 1 46 ? 8.865 4.270 -5.679 1.00 0.00 46 VAL A N 14
ATOM 24046 C CA . VAL A 1 46 ? 8.232 5.251 -6.544 1.00 0.00 46 VAL A CA 14
ATOM 24047 C C . VAL A 1 46 ? 9.091 6.516 -6.588 1.00 0.00 46 VAL A C 14
ATOM 24048 O O . VAL A 1 46 ? 9.273 7.110 -7.650 1.00 0.00 46 VAL A O 14
ATOM 24061 N N . ARG A 1 47 ? 9.598 6.890 -5.422 1.00 0.00 47 ARG A N 14
ATOM 24062 C CA . ARG A 1 47 ? 10.434 8.073 -5.314 1.00 0.00 47 ARG A CA 14
ATOM 24063 C C . ARG A 1 47 ? 11.814 7.804 -5.915 1.00 0.00 47 ARG A C 14
ATOM 24064 O O . ARG A 1 47 ? 12.459 8.716 -6.430 1.00 0.00 47 ARG A O 14
ATOM 24085 N N . SER A 1 48 ? 12.227 6.548 -5.830 1.00 0.00 48 SER A N 14
ATOM 24086 C CA . SER A 1 48 ? 13.520 6.148 -6.359 1.00 0.00 48 SER A CA 14
ATOM 24087 C C . SER A 1 48 ? 13.641 6.575 -7.824 1.00 0.00 48 SER A C 14
ATOM 24088 O O . SER A 1 48 ? 14.697 7.032 -8.256 1.00 0.00 48 SER A O 14
ATOM 24096 N N . TYR A 1 49 ? 12.543 6.408 -8.548 1.00 0.00 49 TYR A N 14
ATOM 24097 C CA . TYR A 1 49 ? 12.513 6.770 -9.954 1.00 0.00 49 TYR A CA 14
ATOM 24098 C C . TYR A 1 49 ? 12.476 8.290 -10.129 1.00 0.00 49 TYR A C 14
ATOM 24099 O O . TYR A 1 49 ? 12.920 8.812 -11.151 1.00 0.00 49 TYR A O 14
ATOM 24117 N N . ASP A 1 50 ? 11.944 8.958 -9.115 1.00 0.00 50 ASP A N 14
ATOM 24118 C CA . ASP A 1 50 ? 11.845 10.407 -9.144 1.00 0.00 50 ASP A CA 14
ATOM 24119 C C . ASP A 1 50 ? 13.210 11.014 -8.817 1.00 0.00 50 ASP A C 14
ATOM 24120 O O . ASP A 1 50 ? 13.623 11.993 -9.437 1.00 0.00 50 ASP A O 14
ATOM 24129 N N . THR A 1 51 ? 13.873 10.409 -7.842 1.00 0.00 51 THR A N 14
ATOM 24130 C CA . THR A 1 51 ? 15.183 10.878 -7.425 1.00 0.00 51 THR A CA 14
ATOM 24131 C C . THR A 1 51 ? 16.283 10.137 -8.188 1.00 0.00 51 THR A C 14
ATOM 24132 O O . THR A 1 51 ? 16.074 9.019 -8.658 1.00 0.00 51 THR A O 14
ATOM 24143 N N . GLU A 1 52 ? 17.432 10.790 -8.289 1.00 0.00 52 GLU A N 14
ATOM 24144 C CA . GLU A 1 52 ? 18.565 10.208 -8.988 1.00 0.00 52 GLU A CA 14
ATOM 24145 C C . GLU A 1 52 ? 19.136 9.035 -8.188 1.00 0.00 52 GLU A C 14
ATOM 24146 O O . GLU A 1 52 ? 19.439 7.984 -8.751 1.00 0.00 52 GLU A O 14
ATOM 24158 N N . ASN A 1 53 ? 19.265 9.254 -6.888 1.00 0.00 53 ASN A N 14
ATOM 24159 C CA . ASN A 1 53 ? 19.794 8.228 -6.005 1.00 0.00 53 ASN A CA 14
ATOM 24160 C C . ASN A 1 53 ? 18.795 7.073 -5.916 1.00 0.00 53 ASN A C 14
ATOM 24161 O O . ASN A 1 53 ? 17.670 7.183 -6.400 1.00 0.00 53 ASN A O 14
ATOM 24172 N N . GLU A 1 54 ? 19.244 5.993 -5.294 1.00 0.00 54 GLU A N 14
ATOM 24173 C CA . GLU A 1 54 ? 18.402 4.818 -5.135 1.00 0.00 54 GLU A CA 14
ATOM 24174 C C . GLU A 1 54 ? 18.717 4.114 -3.814 1.00 0.00 54 GLU A C 14
ATOM 24175 O O . GLU A 1 54 ? 19.742 4.387 -3.190 1.00 0.00 54 GLU A O 14
ATOM 24187 N N . HIS A 1 55 ? 17.817 3.223 -3.425 1.00 0.00 55 HIS A N 14
ATOM 24188 C CA . HIS A 1 55 ? 17.986 2.479 -2.188 1.00 0.00 55 HIS A CA 14
ATOM 24189 C C . HIS A 1 55 ? 17.977 3.445 -1.002 1.00 0.00 55 HIS A C 14
ATOM 24190 O O . HIS A 1 55 ? 16.944 3.640 -0.364 1.00 0.00 55 HIS A O 14
ATOM 24204 N N . ASP A 1 56 ? 19.140 4.024 -0.744 1.00 0.00 56 ASP A N 14
ATOM 24205 C CA . ASP A 1 56 ? 19.279 4.965 0.355 1.00 0.00 56 ASP A CA 14
ATOM 24206 C C . ASP A 1 56 ? 19.206 6.392 -0.190 1.00 0.00 56 ASP A C 14
ATOM 24207 O O . ASP A 1 56 ? 19.779 6.691 -1.237 1.00 0.00 56 ASP A O 14
ATOM 24216 N N . VAL A 1 57 ? 18.498 7.237 0.545 1.00 0.00 57 VAL A N 14
ATOM 24217 C CA . VAL A 1 57 ? 18.343 8.627 0.149 1.00 0.00 57 VAL A CA 14
ATOM 24218 C C . VAL A 1 57 ? 19.708 9.316 0.177 1.00 0.00 57 VAL A C 14
ATOM 24219 O O . VAL A 1 57 ? 20.624 8.860 0.860 1.00 0.00 57 VAL A O 14
ATOM 24232 N N . CYS A 1 58 ? 19.802 10.404 -0.574 1.00 0.00 58 CYS A N 14
ATOM 24233 C CA . CYS A 1 58 ? 21.040 11.161 -0.643 1.00 0.00 58 CYS A CA 14
ATOM 24234 C C . CYS A 1 58 ? 21.023 12.213 0.468 1.00 0.00 58 CYS A C 14
ATOM 24235 O O . CYS A 1 58 ? 21.786 12.117 1.428 1.00 0.00 58 CYS A O 14
ATOM 24243 N N . GLY A 1 59 ? 20.145 13.190 0.301 1.00 0.00 59 GLY A N 14
ATOM 24244 C CA . GLY A 1 59 ? 20.020 14.258 1.278 1.00 0.00 59 GLY A CA 14
ATOM 24245 C C . GLY A 1 59 ? 18.930 15.250 0.867 1.00 0.00 59 GLY A C 14
ATOM 24246 O O . GLY A 1 59 ? 19.184 16.450 0.768 1.00 0.00 59 GLY A O 14
ATOM 24250 N N . TRP A 1 60 ? 17.740 14.714 0.640 1.00 0.00 60 TRP A N 14
ATOM 24251 C CA . TRP A 1 60 ? 16.611 15.537 0.242 1.00 0.00 60 TRP A CA 14
ATOM 24252 C C . TRP A 1 60 ? 15.374 14.641 0.170 1.00 0.00 60 TRP A C 14
ATOM 24253 O O . TRP A 1 60 ? 14.837 14.233 1.199 1.00 0.00 60 TRP A O 14
ATOM 24274 N N . MET B 1 1 ? -6.244 19.477 -9.983 1.00 0.00 201 MET B N 14
ATOM 24275 C CA . MET B 1 1 ? -4.929 19.340 -10.586 1.00 0.00 201 MET B CA 14
ATOM 24276 C C . MET B 1 1 ? -3.834 19.814 -9.628 1.00 0.00 201 MET B C 14
ATOM 24277 O O . MET B 1 1 ? -4.071 20.682 -8.789 1.00 0.00 201 MET B O 14
ATOM 24291 N N . GLY B 1 2 ? -2.658 19.223 -9.785 1.00 0.00 202 GLY B N 14
ATOM 24292 C CA . GLY B 1 2 ? -1.527 19.573 -8.942 1.00 0.00 202 GLY B CA 14
ATOM 24293 C C . GLY B 1 2 ? -1.828 19.287 -7.470 1.00 0.00 202 GLY B C 14
ATOM 24294 O O . GLY B 1 2 ? -1.647 20.153 -6.617 1.00 0.00 202 GLY B O 14
ATOM 24298 N N . LYS B 1 3 ? -2.283 18.069 -7.219 1.00 0.00 203 LYS B N 14
ATOM 24299 C CA . LYS B 1 3 ? -2.611 17.657 -5.864 1.00 0.00 203 LYS B CA 14
ATOM 24300 C C . LYS B 1 3 ? -1.679 16.521 -5.440 1.00 0.00 203 LYS B C 14
ATOM 24301 O O . LYS B 1 3 ? -1.178 15.778 -6.283 1.00 0.00 203 LYS B O 14
ATOM 24320 N N . ALA B 1 4 ? -1.476 16.421 -4.135 1.00 0.00 204 ALA B N 14
ATOM 24321 C CA . ALA B 1 4 ? -0.613 15.387 -3.590 1.00 0.00 204 ALA B CA 14
ATOM 24322 C C . ALA B 1 4 ? -1.474 14.263 -3.012 1.00 0.00 204 ALA B C 14
ATOM 24323 O O . ALA B 1 4 ? -2.093 14.427 -1.961 1.00 0.00 204 ALA B O 14
ATOM 24330 N N . THR B 1 5 ? -1.485 13.145 -3.722 1.00 0.00 205 THR B N 14
ATOM 24331 C CA . THR B 1 5 ? -2.261 11.993 -3.293 1.00 0.00 205 THR B CA 14
ATOM 24332 C C . THR B 1 5 ? -1.544 10.695 -3.674 1.00 0.00 205 THR B C 14
ATOM 24333 O O . THR B 1 5 ? -0.632 10.706 -4.499 1.00 0.00 205 THR B O 14
ATOM 24344 N N . TYR B 1 6 ? -1.984 9.609 -3.055 1.00 0.00 206 TYR B N 14
ATOM 24345 C CA . TYR B 1 6 ? -1.397 8.308 -3.319 1.00 0.00 206 TYR B CA 14
ATOM 24346 C C . TYR B 1 6 ? -2.479 7.231 -3.431 1.00 0.00 206 TYR B C 14
ATOM 24347 O O . TYR B 1 6 ? -3.477 7.272 -2.714 1.00 0.00 206 TYR B O 14
ATOM 24365 N N . THR B 1 7 ? -2.242 6.291 -4.335 1.00 0.00 207 THR B N 14
ATOM 24366 C CA . THR B 1 7 ? -3.182 5.206 -4.550 1.00 0.00 207 THR B CA 14
ATOM 24367 C C . THR B 1 7 ? -2.499 3.855 -4.326 1.00 0.00 207 THR B C 14
ATOM 24368 O O . THR B 1 7 ? -1.678 3.429 -5.136 1.00 0.00 207 THR B O 14
ATOM 24379 N N . VAL B 1 8 ? -2.863 3.219 -3.222 1.00 0.00 208 VAL B N 14
ATOM 24380 C CA . VAL B 1 8 ? -2.296 1.926 -2.881 1.00 0.00 208 VAL B CA 14
ATOM 24381 C C . VAL B 1 8 ? -3.273 0.821 -3.289 1.00 0.00 208 VAL B C 14
ATOM 24382 O O . VAL B 1 8 ? -4.421 0.810 -2.848 1.00 0.00 208 VAL B O 14
ATOM 24395 N N . THR B 1 9 ? -2.780 -0.080 -4.127 1.00 0.00 209 THR B N 14
ATOM 24396 C CA . THR B 1 9 ? -3.595 -1.186 -4.599 1.00 0.00 209 THR B CA 14
ATOM 24397 C C . THR B 1 9 ? -3.149 -2.495 -3.944 1.00 0.00 209 THR B C 14
ATOM 24398 O O . THR B 1 9 ? -1.965 -2.684 -3.671 1.00 0.00 209 THR B O 14
ATOM 24409 N N . VAL B 1 10 ? -4.121 -3.365 -3.712 1.00 0.00 210 VAL B N 14
ATOM 24410 C CA . VAL B 1 10 ? -3.843 -4.650 -3.095 1.00 0.00 210 VAL B CA 14
ATOM 24411 C C . VAL B 1 10 ? -4.683 -5.731 -3.777 1.00 0.00 210 VAL B C 14
ATOM 24412 O O . VAL B 1 10 ? -5.910 -5.726 -3.675 1.00 0.00 210 VAL B O 14
ATOM 24425 N N . THR B 1 11 ? -3.991 -6.633 -4.458 1.00 0.00 211 THR B N 14
ATOM 24426 C CA . THR B 1 11 ? -4.659 -7.717 -5.157 1.00 0.00 211 THR B CA 14
ATOM 24427 C C . THR B 1 11 ? -4.074 -9.065 -4.733 1.00 0.00 211 THR B C 14
ATOM 24428 O O . THR B 1 11 ? -2.856 -9.222 -4.659 1.00 0.00 211 THR B O 14
ATOM 24439 N N . ASN B 1 12 ? -4.969 -10.005 -4.464 1.00 0.00 212 ASN B N 14
ATOM 24440 C CA . ASN B 1 12 ? -4.556 -11.335 -4.049 1.00 0.00 212 ASN B CA 14
ATOM 24441 C C . ASN B 1 12 ? -4.556 -12.266 -5.262 1.00 0.00 212 ASN B C 14
ATOM 24442 O O . ASN B 1 12 ? -5.606 -12.534 -5.844 1.00 0.00 212 ASN B O 14
ATOM 24453 N N . ASN B 1 13 ? -3.365 -12.733 -5.608 1.00 0.00 213 ASN B N 14
ATOM 24454 C CA . ASN B 1 13 ? -3.214 -13.630 -6.743 1.00 0.00 213 ASN B CA 14
ATOM 24455 C C . ASN B 1 13 ? -3.767 -15.008 -6.375 1.00 0.00 213 ASN B C 14
ATOM 24456 O O . ASN B 1 13 ? -3.971 -15.852 -7.246 1.00 0.00 213 ASN B O 14
ATOM 24467 N N . SER B 1 14 ? -3.993 -15.195 -5.082 1.00 0.00 214 SER B N 14
ATOM 24468 C CA . SER B 1 14 ? -4.517 -16.457 -4.589 1.00 0.00 214 SER B CA 14
ATOM 24469 C C . SER B 1 14 ? -6.040 -16.484 -4.736 1.00 0.00 214 SER B C 14
ATOM 24470 O O . SER B 1 14 ? -6.621 -17.529 -5.028 1.00 0.00 214 SER B O 14
ATOM 24478 N N . ASN B 1 15 ? -6.643 -15.323 -4.529 1.00 0.00 215 ASN B N 14
ATOM 24479 C CA . ASN B 1 15 ? -8.087 -15.200 -4.634 1.00 0.00 215 ASN B CA 14
ATOM 24480 C C . ASN B 1 15 ? -8.435 -14.372 -5.873 1.00 0.00 215 ASN B C 14
ATOM 24481 O O . ASN B 1 15 ? -9.609 -14.162 -6.175 1.00 0.00 215 ASN B O 14
ATOM 24492 N N . GLY B 1 16 ? -7.393 -13.923 -6.557 1.00 0.00 216 GLY B N 14
ATOM 24493 C CA . GLY B 1 16 ? -7.573 -13.122 -7.756 1.00 0.00 216 GLY B CA 14
ATOM 24494 C C . GLY B 1 16 ? -8.417 -11.880 -7.464 1.00 0.00 216 GLY B C 14
ATOM 24495 O O . GLY B 1 16 ? -8.936 -11.248 -8.383 1.00 0.00 216 GLY B O 14
ATOM 24499 N N . VAL B 1 17 ? -8.528 -11.568 -6.182 1.00 0.00 217 VAL B N 14
ATOM 24500 C CA . VAL B 1 17 ? -9.301 -10.413 -5.757 1.00 0.00 217 VAL B CA 14
ATOM 24501 C C . VAL B 1 17 ? -8.400 -9.175 -5.754 1.00 0.00 217 VAL B C 14
ATOM 24502 O O . VAL B 1 17 ? -7.342 -9.175 -5.127 1.00 0.00 217 VAL B O 14
ATOM 24515 N N . SER B 1 18 ? -8.853 -8.151 -6.462 1.00 0.00 218 SER B N 14
ATOM 24516 C CA . SER B 1 18 ? -8.101 -6.911 -6.549 1.00 0.00 218 SER B CA 14
ATOM 24517 C C . SER B 1 18 ? -8.846 -5.795 -5.813 1.00 0.00 218 SER B C 14
ATOM 24518 O O . SER B 1 18 ? -10.075 -5.787 -5.772 1.00 0.00 218 SER B O 14
ATOM 24526 N N . VAL B 1 19 ? -8.070 -4.880 -5.251 1.00 0.00 219 VAL B N 14
ATOM 24527 C CA . VAL B 1 19 ? -8.641 -3.762 -4.519 1.00 0.00 219 VAL B CA 14
ATOM 24528 C C . VAL B 1 19 ? -7.672 -2.579 -4.567 1.00 0.00 219 VAL B C 14
ATOM 24529 O O . VAL B 1 19 ? -6.471 -2.747 -4.362 1.00 0.00 219 VAL B O 14
ATOM 24542 N N . ASP B 1 20 ? -8.231 -1.409 -4.839 1.00 0.00 220 ASP B N 14
ATOM 24543 C CA . ASP B 1 20 ? -7.432 -0.198 -4.917 1.00 0.00 220 ASP B CA 14
ATOM 24544 C C . ASP B 1 20 ? -8.001 0.847 -3.955 1.00 0.00 220 ASP B C 14
ATOM 24545 O O . ASP B 1 20 ? -9.211 0.912 -3.750 1.00 0.00 220 ASP B O 14
ATOM 24554 N N . TYR B 1 21 ? -7.100 1.638 -3.390 1.00 0.00 221 TYR B N 14
ATOM 24555 C CA . TYR B 1 21 ? -7.497 2.675 -2.454 1.00 0.00 221 TYR B CA 14
ATOM 24556 C C . TYR B 1 21 ? -6.675 3.948 -2.665 1.00 0.00 221 TYR B C 14
ATOM 24557 O O . TYR B 1 21 ? -5.446 3.899 -2.692 1.00 0.00 221 TYR B O 14
ATOM 24575 N N . GLU B 1 22 ? -7.385 5.057 -2.809 1.00 0.00 222 GLU B N 14
ATOM 24576 C CA . GLU B 1 22 ? -6.736 6.340 -3.017 1.00 0.00 222 GLU B CA 14
ATOM 24577 C C . GLU B 1 22 ? -6.768 7.166 -1.729 1.00 0.00 222 GLU B C 14
ATOM 24578 O O . GLU B 1 22 ? -7.840 7.544 -1.257 1.00 0.00 222 GLU B O 14
ATOM 24590 N N . THR B 1 23 ? -5.583 7.421 -1.196 1.00 0.00 223 THR B N 14
ATOM 24591 C CA . THR B 1 23 ? -5.462 8.194 0.028 1.00 0.00 223 THR B CA 14
ATOM 24592 C C . THR B 1 23 ? -4.292 9.173 -0.074 1.00 0.00 223 THR B C 14
ATOM 24593 O O . THR B 1 23 ? -3.272 8.868 -0.691 1.00 0.00 223 THR B O 14
ATOM 24604 N N . GLU B 1 24 ? -4.476 10.333 0.541 1.00 0.00 224 GLU B N 14
ATOM 24605 C CA . GLU B 1 24 ? -3.447 11.359 0.528 1.00 0.00 224 GLU B CA 14
ATOM 24606 C C . GLU B 1 24 ? -2.579 11.256 1.783 1.00 0.00 224 GLU B C 14
ATOM 24607 O O . GLU B 1 24 ? -2.914 11.823 2.822 1.00 0.00 224 GLU B O 14
ATOM 24619 N N . THR B 1 25 ? -1.480 10.529 1.646 1.00 0.00 225 THR B N 14
ATOM 24620 C CA . THR B 1 25 ? -0.561 10.345 2.757 1.00 0.00 225 THR B CA 14
ATOM 24621 C C . THR B 1 25 ? 0.883 10.545 2.293 1.00 0.00 225 THR B C 14
ATOM 24622 O O . THR B 1 25 ? 1.451 9.681 1.627 1.00 0.00 225 THR B O 14
ATOM 24633 N N . PRO B 1 26 ? 1.451 11.722 2.671 1.00 0.00 226 PRO B N 14
ATOM 24634 C CA . PRO B 1 26 ? 2.819 12.046 2.301 1.00 0.00 226 PRO B CA 14
ATOM 24635 C C . PRO B 1 26 ? 3.817 11.252 3.144 1.00 0.00 226 PRO B C 14
ATOM 24636 O O . PRO B 1 26 ? 4.349 10.239 2.693 1.00 0.00 226 PRO B O 14
ATOM 24647 N N . MET B 1 27 ? 4.044 11.742 4.355 1.00 0.00 227 MET B N 14
ATOM 24648 C CA . MET B 1 27 ? 4.970 11.091 5.265 1.00 0.00 227 MET B CA 14
ATOM 24649 C C . MET B 1 27 ? 4.345 9.837 5.880 1.00 0.00 227 MET B C 14
ATOM 24650 O O . MET B 1 27 ? 5.051 8.887 6.215 1.00 0.00 227 MET B O 14
ATOM 24664 N N . THR B 1 28 ? 3.026 9.875 6.009 1.00 0.00 228 THR B N 14
ATOM 24665 C CA . THR B 1 28 ? 2.298 8.754 6.577 1.00 0.00 228 THR B CA 14
ATOM 24666 C C . THR B 1 28 ? 2.691 7.451 5.876 1.00 0.00 228 THR B C 14
ATOM 24667 O O . THR B 1 28 ? 2.818 6.410 6.519 1.00 0.00 228 THR B O 14
ATOM 24678 N N . LEU B 1 29 ? 2.870 7.553 4.567 1.00 0.00 229 LEU B N 14
ATOM 24679 C CA . LEU B 1 29 ? 3.247 6.397 3.772 1.00 0.00 229 LEU B CA 14
ATOM 24680 C C . LEU B 1 29 ? 4.471 5.727 4.399 1.00 0.00 229 LEU B C 14
ATOM 24681 O O . LEU B 1 29 ? 4.610 4.507 4.349 1.00 0.00 229 LEU B O 14
ATOM 24697 N N . LEU B 1 30 ? 5.329 6.558 4.973 1.00 0.00 230 LEU B N 14
ATOM 24698 C CA . LEU B 1 30 ? 6.538 6.061 5.610 1.00 0.00 230 LEU B CA 14
ATOM 24699 C C . LEU B 1 30 ? 6.207 5.594 7.028 1.00 0.00 230 LEU B C 14
ATOM 24700 O O . LEU B 1 30 ? 6.930 4.779 7.601 1.00 0.00 230 LEU B O 14
ATOM 24716 N N . VAL B 1 31 ? 5.117 6.130 7.555 1.00 0.00 231 VAL B N 14
ATOM 24717 C CA . VAL B 1 31 ? 4.682 5.778 8.896 1.00 0.00 231 VAL B CA 14
ATOM 24718 C C . VAL B 1 31 ? 4.185 4.331 8.903 1.00 0.00 231 VAL B C 14
ATOM 24719 O O . VAL B 1 31 ? 3.457 3.917 8.001 1.00 0.00 231 VAL B O 14
ATOM 24732 N N . PRO B 1 32 ? 4.608 3.582 9.957 1.00 0.00 232 PRO B N 14
ATOM 24733 C CA . PRO B 1 32 ? 4.212 2.191 10.093 1.00 0.00 232 PRO B CA 14
ATOM 24734 C C . PRO B 1 32 ? 2.757 2.076 10.550 1.00 0.00 232 PRO B C 14
ATOM 24735 O O . PRO B 1 32 ? 2.006 1.245 10.041 1.00 0.00 232 PRO B O 14
ATOM 24746 N N . GLU B 1 33 ? 2.402 2.922 11.506 1.00 0.00 233 GLU B N 14
ATOM 24747 C CA . GLU B 1 33 ? 1.050 2.927 12.038 1.00 0.00 233 GLU B CA 14
ATOM 24748 C C . GLU B 1 33 ? 0.045 3.242 10.928 1.00 0.00 233 GLU B C 14
ATOM 24749 O O . GLU B 1 33 ? -1.069 2.717 10.928 1.00 0.00 233 GLU B O 14
ATOM 24761 N N . VAL B 1 34 ? 0.472 4.096 10.011 1.00 0.00 234 VAL B N 14
ATOM 24762 C CA . VAL B 1 34 ? -0.377 4.487 8.899 1.00 0.00 234 VAL B CA 14
ATOM 24763 C C . VAL B 1 34 ? -0.306 3.418 7.807 1.00 0.00 234 VAL B C 14
ATOM 24764 O O . VAL B 1 34 ? -1.332 2.998 7.275 1.00 0.00 234 VAL B O 14
ATOM 24777 N N . ALA B 1 35 ? 0.918 3.009 7.504 1.00 0.00 235 ALA B N 14
ATOM 24778 C CA . ALA B 1 35 ? 1.138 1.996 6.485 1.00 0.00 235 ALA B CA 14
ATOM 24779 C C . ALA B 1 35 ? 0.526 0.672 6.948 1.00 0.00 235 ALA B C 14
ATOM 24780 O O . ALA B 1 35 ? -0.157 -0.002 6.178 1.00 0.00 235 ALA B O 14
ATOM 24787 N N . ALA B 1 36 ? 0.793 0.340 8.203 1.00 0.00 236 ALA B N 14
ATOM 24788 C CA . ALA B 1 36 ? 0.277 -0.892 8.776 1.00 0.00 236 ALA B CA 14
ATOM 24789 C C . ALA B 1 36 ? -1.244 -0.924 8.620 1.00 0.00 236 ALA B C 14
ATOM 24790 O O . ALA B 1 36 ? -1.805 -1.924 8.174 1.00 0.00 236 ALA B O 14
ATOM 24797 N N . GLU B 1 37 ? -1.870 0.182 8.995 1.00 0.00 237 GLU B N 14
ATOM 24798 C CA . GLU B 1 37 ? -3.315 0.294 8.902 1.00 0.00 237 GLU B CA 14
ATOM 24799 C C . GLU B 1 37 ? -3.752 0.320 7.436 1.00 0.00 237 GLU B C 14
ATOM 24800 O O . GLU B 1 37 ? -4.808 -0.209 7.089 1.00 0.00 237 GLU B O 14
ATOM 24812 N N . VAL B 1 38 ? -2.919 0.941 6.614 1.00 0.00 238 VAL B N 14
ATOM 24813 C CA . VAL B 1 38 ? -3.206 1.044 5.194 1.00 0.00 238 VAL B CA 14
ATOM 24814 C C . VAL B 1 38 ? -3.163 -0.352 4.567 1.00 0.00 238 VAL B C 14
ATOM 24815 O O . VAL B 1 38 ? -4.111 -0.766 3.900 1.00 0.00 238 VAL B O 14
ATOM 24828 N N . ILE B 1 39 ? -2.056 -1.039 4.804 1.00 0.00 239 ILE B N 14
ATOM 24829 C CA . ILE B 1 39 ? -1.876 -2.378 4.272 1.00 0.00 239 ILE B CA 14
ATOM 24830 C C . ILE B 1 39 ? -2.984 -3.287 4.810 1.00 0.00 239 ILE B C 14
ATOM 24831 O O . ILE B 1 39 ? -3.652 -3.978 4.042 1.00 0.00 239 ILE B O 14
ATOM 24847 N N . LYS B 1 40 ? -3.143 -3.259 6.124 1.00 0.00 240 LYS B N 14
ATOM 24848 C CA . LYS B 1 40 ? -4.157 -4.072 6.773 1.00 0.00 240 LYS B CA 14
ATOM 24849 C C . LYS B 1 40 ? -5.540 -3.645 6.279 1.00 0.00 240 LYS B C 14
ATOM 24850 O O . LYS B 1 40 ? -6.377 -4.488 5.959 1.00 0.00 240 LYS B O 14
ATOM 24869 N N . ASP B 1 41 ? -5.739 -2.336 6.230 1.00 0.00 241 ASP B N 14
ATOM 24870 C CA . ASP B 1 41 ? -7.007 -1.787 5.780 1.00 0.00 241 ASP B CA 14
ATOM 24871 C C . ASP B 1 41 ? -7.307 -2.300 4.370 1.00 0.00 241 ASP B C 14
ATOM 24872 O O . ASP B 1 41 ? -8.427 -2.721 4.084 1.00 0.00 241 ASP B O 14
ATOM 24881 N N . LEU B 1 42 ? -6.286 -2.248 3.526 1.00 0.00 242 LEU B N 14
ATOM 24882 C CA . LEU B 1 42 ? -6.427 -2.701 2.152 1.00 0.00 242 LEU B CA 14
ATOM 24883 C C . LEU B 1 42 ? -6.741 -4.198 2.144 1.00 0.00 242 LEU B C 14
ATOM 24884 O O . LEU B 1 42 ? -7.711 -4.631 1.524 1.00 0.00 242 LEU B O 14
ATOM 24900 N N . VAL B 1 43 ? -5.900 -4.950 2.841 1.00 0.00 243 VAL B N 14
ATOM 24901 C CA . VAL B 1 43 ? -6.075 -6.391 2.921 1.00 0.00 243 VAL B CA 14
ATOM 24902 C C . VAL B 1 43 ? -7.434 -6.700 3.552 1.00 0.00 243 VAL B C 14
ATOM 24903 O O . VAL B 1 43 ? -8.162 -7.567 3.071 1.00 0.00 243 VAL B O 14
ATOM 24916 N N . ASN B 1 44 ? -7.734 -5.976 4.620 1.00 0.00 244 ASN B N 14
ATOM 24917 C CA . ASN B 1 44 ? -8.993 -6.162 5.322 1.00 0.00 244 ASN B CA 14
ATOM 24918 C C . ASN B 1 44 ? -10.152 -5.968 4.341 1.00 0.00 244 ASN B C 14
ATOM 24919 O O . ASN B 1 44 ? -11.163 -6.662 4.426 1.00 0.00 244 ASN B O 14
ATOM 24930 N N . THR B 1 45 ? -9.964 -5.021 3.433 1.00 0.00 245 THR B N 14
ATOM 24931 C CA . THR B 1 45 ? -10.982 -4.728 2.438 1.00 0.00 245 THR B CA 14
ATOM 24932 C C . THR B 1 45 ? -11.067 -5.859 1.412 1.00 0.00 245 THR B C 14
ATOM 24933 O O . THR B 1 45 ? -12.158 -6.312 1.070 1.00 0.00 245 THR B O 14
ATOM 24944 N N . VAL B 1 46 ? -9.900 -6.284 0.948 1.00 0.00 246 VAL B N 14
ATOM 24945 C CA . VAL B 1 46 ? -9.828 -7.353 -0.031 1.00 0.00 246 VAL B CA 14
ATOM 24946 C C . VAL B 1 46 ? -10.443 -8.623 0.560 1.00 0.00 246 VAL B C 14
ATOM 24947 O O . VAL B 1 46 ? -11.102 -9.385 -0.146 1.00 0.00 246 VAL B O 14
ATOM 24960 N N . ARG B 1 47 ? -10.205 -8.811 1.850 1.00 0.00 247 ARG B N 14
ATOM 24961 C CA . ARG B 1 47 ? -10.727 -9.977 2.544 1.00 0.00 247 ARG B CA 14
ATOM 24962 C C . ARG B 1 47 ? -12.233 -9.829 2.771 1.00 0.00 247 ARG B C 14
ATOM 24963 O O . ARG B 1 47 ? -12.969 -10.814 2.737 1.00 0.00 247 ARG B O 14
ATOM 24984 N N . SER B 1 48 ? -12.646 -8.590 2.996 1.00 0.00 248 SER B N 14
ATOM 24985 C CA . SER B 1 48 ? -14.052 -8.300 3.228 1.00 0.00 248 SER B CA 14
ATOM 24986 C C . SER B 1 48 ? -14.898 -8.867 2.086 1.00 0.00 248 SER B C 14
ATOM 24987 O O . SER B 1 48 ? -15.925 -9.500 2.325 1.00 0.00 248 SER B O 14
ATOM 24995 N N . TYR B 1 49 ? -14.435 -8.618 0.870 1.00 0.00 249 TYR B N 14
ATOM 24996 C CA . TYR B 1 49 ? -15.138 -9.095 -0.309 1.00 0.00 249 TYR B CA 14
ATOM 24997 C C . TYR B 1 49 ? -14.942 -10.602 -0.492 1.00 0.00 249 TYR B C 14
ATOM 24998 O O . TYR B 1 49 ? -15.771 -11.269 -1.109 1.00 0.00 249 TYR B O 14
ATOM 25016 N N . ASP B 1 50 ? -13.840 -11.094 0.056 1.00 0.00 250 ASP B N 14
ATOM 25017 C CA . ASP B 1 50 ? -13.525 -12.509 -0.039 1.00 0.00 250 ASP B CA 14
ATOM 25018 C C . ASP B 1 50 ? -14.762 -13.329 0.331 1.00 0.00 250 ASP B C 14
ATOM 25019 O O . ASP B 1 50 ? -15.017 -14.376 -0.261 1.00 0.00 250 ASP B O 14
ATOM 25028 N N . THR B 1 51 ? -15.499 -12.820 1.309 1.00 0.00 251 THR B N 14
ATOM 25029 C CA . THR B 1 51 ? -16.703 -13.492 1.765 1.00 0.00 251 THR B CA 14
ATOM 25030 C C . THR B 1 51 ? -17.947 -12.788 1.217 1.00 0.00 251 THR B C 14
ATOM 25031 O O . THR B 1 51 ? -17.847 -11.712 0.630 1.00 0.00 251 THR B O 14
ATOM 25042 N N . GLU B 1 52 ? -19.089 -13.425 1.430 1.00 0.00 252 GLU B N 14
ATOM 25043 C CA . GLU B 1 52 ? -20.351 -12.873 0.965 1.00 0.00 252 GLU B CA 14
ATOM 25044 C C . GLU B 1 52 ? -20.753 -11.673 1.823 1.00 0.00 252 GLU B C 14
ATOM 25045 O O . GLU B 1 52 ? -21.708 -10.966 1.500 1.00 0.00 252 GLU B O 14
ATOM 25057 N N . ASN B 1 53 ? -20.007 -11.479 2.900 1.00 0.00 253 ASN B N 14
ATOM 25058 C CA . ASN B 1 53 ? -20.274 -10.376 3.808 1.00 0.00 253 ASN B CA 14
ATOM 25059 C C . ASN B 1 53 ? -19.421 -9.171 3.404 1.00 0.00 253 ASN B C 14
ATOM 25060 O O . ASN B 1 53 ? -18.230 -9.311 3.136 1.00 0.00 253 ASN B O 14
ATOM 25071 N N . GLU B 1 54 ? -20.066 -8.014 3.375 1.00 0.00 254 GLU B N 14
ATOM 25072 C CA . GLU B 1 54 ? -19.382 -6.785 3.009 1.00 0.00 254 GLU B CA 14
ATOM 25073 C C . GLU B 1 54 ? -19.158 -5.914 4.247 1.00 0.00 254 GLU B C 14
ATOM 25074 O O . GLU B 1 54 ? -19.556 -4.751 4.272 1.00 0.00 254 GLU B O 14
ATOM 25086 N N . HIS B 1 55 ? -18.520 -6.511 5.243 1.00 0.00 255 HIS B N 14
ATOM 25087 C CA . HIS B 1 55 ? -18.236 -5.804 6.481 1.00 0.00 255 HIS B CA 14
ATOM 25088 C C . HIS B 1 55 ? -17.039 -4.875 6.278 1.00 0.00 255 HIS B C 14
ATOM 25089 O O . HIS B 1 55 ? -16.046 -5.261 5.662 1.00 0.00 255 HIS B O 14
ATOM 25103 N N . ASP B 1 56 ? -17.169 -3.669 6.810 1.00 0.00 256 ASP B N 14
ATOM 25104 C CA . ASP B 1 56 ? -16.109 -2.681 6.696 1.00 0.00 256 ASP B CA 14
ATOM 25105 C C . ASP B 1 56 ? -15.574 -2.351 8.090 1.00 0.00 256 ASP B C 14
ATOM 25106 O O . ASP B 1 56 ? -16.269 -2.540 9.087 1.00 0.00 256 ASP B O 14
ATOM 25115 N N . VAL B 1 57 ? -14.342 -1.863 8.117 1.00 0.00 257 VAL B N 14
ATOM 25116 C CA . VAL B 1 57 ? -13.706 -1.504 9.373 1.00 0.00 257 VAL B CA 14
ATOM 25117 C C . VAL B 1 57 ? -13.982 -0.030 9.676 1.00 0.00 257 VAL B C 14
ATOM 25118 O O . VAL B 1 57 ? -14.088 0.787 8.762 1.00 0.00 257 VAL B O 14
ATOM 25131 N N . CYS B 1 58 ? -14.090 0.266 10.963 1.00 0.00 258 CYS B N 14
ATOM 25132 C CA . CYS B 1 58 ? -14.352 1.627 11.399 1.00 0.00 258 CYS B CA 14
ATOM 25133 C C . CYS B 1 58 ? -13.009 2.336 11.591 1.00 0.00 258 CYS B C 14
ATOM 25134 O O . CYS B 1 58 ? -11.980 1.687 11.768 1.00 0.00 258 CYS B O 14
ATOM 25142 N N . GLY B 1 59 ? -13.064 3.659 11.547 1.00 0.00 259 GLY B N 14
ATOM 25143 C CA . GLY B 1 59 ? -11.866 4.464 11.714 1.00 0.00 259 GLY B CA 14
ATOM 25144 C C . GLY B 1 59 ? -10.935 3.850 12.762 1.00 0.00 259 GLY B C 14
ATOM 25145 O O . GLY B 1 59 ? -9.932 3.226 12.417 1.00 0.00 259 GLY B O 14
ATOM 25149 N N . TRP B 1 60 ? -11.299 4.049 14.019 1.00 0.00 260 TRP B N 14
ATOM 25150 C CA . TRP B 1 60 ? -10.509 3.522 15.119 1.00 0.00 260 TRP B CA 14
ATOM 25151 C C . TRP B 1 60 ? -9.097 4.102 15.008 1.00 0.00 260 TRP B C 14
ATOM 25152 O O . TRP B 1 60 ? -8.210 3.477 14.428 1.00 0.00 260 TRP B O 14
ATOM 25173 N N . MET A 1 1 ? -5.956 -18.208 -7.645 1.00 0.00 1 MET A N 15
ATOM 25174 C CA . MET A 1 1 ? -5.507 -18.603 -8.969 1.00 0.00 1 MET A CA 15
ATOM 25175 C C . MET A 1 1 ? -4.767 -19.941 -8.921 1.00 0.00 1 MET A C 15
ATOM 25176 O O . MET A 1 1 ? -5.048 -20.838 -9.715 1.00 0.00 1 MET A O 15
ATOM 25190 N N . GLY A 1 2 ? -3.836 -20.033 -7.983 1.00 0.00 2 GLY A N 15
ATOM 25191 C CA . GLY A 1 2 ? -3.054 -21.247 -7.822 1.00 0.00 2 GLY A CA 15
ATOM 25192 C C . GLY A 1 2 ? -2.078 -21.118 -6.650 1.00 0.00 2 GLY A C 15
ATOM 25193 O O . GLY A 1 2 ? -2.044 -21.975 -5.768 1.00 0.00 2 GLY A O 15
ATOM 25197 N N . LYS A 1 3 ? -1.308 -20.040 -6.678 1.00 0.00 3 LYS A N 15
ATOM 25198 C CA . LYS A 1 3 ? -0.333 -19.788 -5.630 1.00 0.00 3 LYS A CA 15
ATOM 25199 C C . LYS A 1 3 ? -0.857 -18.683 -4.710 1.00 0.00 3 LYS A C 15
ATOM 25200 O O . LYS A 1 3 ? -1.852 -18.032 -5.019 1.00 0.00 3 LYS A O 15
ATOM 25219 N N . ALA A 1 4 ? -0.161 -18.507 -3.595 1.00 0.00 4 ALA A N 15
ATOM 25220 C CA . ALA A 1 4 ? -0.543 -17.494 -2.627 1.00 0.00 4 ALA A CA 15
ATOM 25221 C C . ALA A 1 4 ? 0.426 -16.312 -2.725 1.00 0.00 4 ALA A C 15
ATOM 25222 O O . ALA A 1 4 ? 1.477 -16.313 -2.087 1.00 0.00 4 ALA A O 15
ATOM 25229 N N . THR A 1 5 ? 0.034 -15.333 -3.528 1.00 0.00 5 THR A N 15
ATOM 25230 C CA . THR A 1 5 ? 0.855 -14.148 -3.717 1.00 0.00 5 THR A CA 15
ATOM 25231 C C . THR A 1 5 ? -0.012 -12.888 -3.674 1.00 0.00 5 THR A C 15
ATOM 25232 O O . THR A 1 5 ? -1.236 -12.968 -3.773 1.00 0.00 5 THR A O 15
ATOM 25243 N N . TYR A 1 6 ? 0.656 -11.754 -3.525 1.00 0.00 6 TYR A N 15
ATOM 25244 C CA . TYR A 1 6 ? -0.037 -10.479 -3.468 1.00 0.00 6 TYR A CA 15
ATOM 25245 C C . TYR A 1 6 ? 0.691 -9.420 -4.300 1.00 0.00 6 TYR A C 15
ATOM 25246 O O . TYR A 1 6 ? 1.919 -9.410 -4.360 1.00 0.00 6 TYR A O 15
ATOM 25264 N N . THR A 1 7 ? -0.099 -8.557 -4.920 1.00 0.00 7 THR A N 15
ATOM 25265 C CA . THR A 1 7 ? 0.455 -7.497 -5.746 1.00 0.00 7 THR A CA 15
ATOM 25266 C C . THR A 1 7 ? 0.049 -6.127 -5.199 1.00 0.00 7 THR A C 15
ATOM 25267 O O . THR A 1 7 ? -1.113 -5.735 -5.299 1.00 0.00 7 THR A O 15
ATOM 25278 N N . VAL A 1 8 ? 1.028 -5.437 -4.634 1.00 0.00 8 VAL A N 15
ATOM 25279 C CA . VAL A 1 8 ? 0.787 -4.119 -4.072 1.00 0.00 8 VAL A CA 15
ATOM 25280 C C . VAL A 1 8 ? 1.267 -3.053 -5.057 1.00 0.00 8 VAL A C 15
ATOM 25281 O O . VAL A 1 8 ? 2.401 -3.106 -5.530 1.00 0.00 8 VAL A O 15
ATOM 25294 N N . THR A 1 9 ? 0.380 -2.109 -5.338 1.00 0.00 9 THR A N 15
ATOM 25295 C CA . THR A 1 9 ? 0.700 -1.032 -6.259 1.00 0.00 9 THR A CA 15
ATOM 25296 C C . THR A 1 9 ? 0.491 0.326 -5.585 1.00 0.00 9 THR A C 15
ATOM 25297 O O . THR A 1 9 ? -0.564 0.580 -5.008 1.00 0.00 9 THR A O 15
ATOM 25308 N N . VAL A 1 10 ? 1.515 1.162 -5.681 1.00 0.00 10 VAL A N 15
ATOM 25309 C CA . VAL A 1 10 ? 1.457 2.487 -5.088 1.00 0.00 10 VAL A CA 15
ATOM 25310 C C . VAL A 1 10 ? 1.739 3.536 -6.166 1.00 0.00 10 VAL A C 15
ATOM 25311 O O . VAL A 1 10 ? 2.752 3.461 -6.859 1.00 0.00 10 VAL A O 15
ATOM 25324 N N . THR A 1 11 ? 0.825 4.490 -6.272 1.00 0.00 11 THR A N 15
ATOM 25325 C CA . THR A 1 11 ? 0.964 5.553 -7.253 1.00 0.00 11 THR A CA 15
ATOM 25326 C C . THR A 1 11 ? 0.771 6.918 -6.591 1.00 0.00 11 THR A C 15
ATOM 25327 O O . THR A 1 11 ? -0.126 7.092 -5.767 1.00 0.00 11 THR A O 15
ATOM 25338 N N . ASN A 1 12 ? 1.628 7.852 -6.974 1.00 0.00 12 ASN A N 15
ATOM 25339 C CA . ASN A 1 12 ? 1.564 9.197 -6.428 1.00 0.00 12 ASN A CA 15
ATOM 25340 C C . ASN A 1 12 ? 0.862 10.117 -7.428 1.00 0.00 12 ASN A C 15
ATOM 25341 O O . ASN A 1 12 ? 1.479 10.588 -8.383 1.00 0.00 12 ASN A O 15
ATOM 25352 N N . ASN A 1 13 ? -0.419 10.345 -7.176 1.00 0.00 13 ASN A N 15
ATOM 25353 C CA . ASN A 1 13 ? -1.212 11.199 -8.042 1.00 0.00 13 ASN A CA 15
ATOM 25354 C C . ASN A 1 13 ? -0.554 12.578 -8.134 1.00 0.00 13 ASN A C 15
ATOM 25355 O O . ASN A 1 13 ? -0.871 13.364 -9.025 1.00 0.00 13 ASN A O 15
ATOM 25366 N N . SER A 1 14 ? 0.351 12.828 -7.199 1.00 0.00 14 SER A N 15
ATOM 25367 C CA . SER A 1 14 ? 1.056 14.098 -7.162 1.00 0.00 14 SER A CA 15
ATOM 25368 C C . SER A 1 14 ? 2.142 14.126 -8.241 1.00 0.00 14 SER A C 15
ATOM 25369 O O . SER A 1 14 ? 2.409 15.172 -8.830 1.00 0.00 14 SER A O 15
ATOM 25377 N N . ASN A 1 15 ? 2.736 12.963 -8.466 1.00 0.00 15 ASN A N 15
ATOM 25378 C CA . ASN A 1 15 ? 3.785 12.841 -9.464 1.00 0.00 15 ASN A CA 15
ATOM 25379 C C . ASN A 1 15 ? 3.274 11.998 -10.634 1.00 0.00 15 ASN A C 15
ATOM 25380 O O . ASN A 1 15 ? 3.972 11.829 -11.633 1.00 0.00 15 ASN A O 15
ATOM 25391 N N . GLY A 1 16 ? 2.062 11.490 -10.471 1.00 0.00 16 GLY A N 15
ATOM 25392 C CA . GLY A 1 16 ? 1.450 10.669 -11.502 1.00 0.00 16 GLY A CA 15
ATOM 25393 C C . GLY A 1 16 ? 2.289 9.419 -11.777 1.00 0.00 16 GLY A C 15
ATOM 25394 O O . GLY A 1 16 ? 2.089 8.742 -12.784 1.00 0.00 16 GLY A O 15
ATOM 25398 N N . VAL A 1 17 ? 3.210 9.151 -10.863 1.00 0.00 17 VAL A N 15
ATOM 25399 C CA . VAL A 1 17 ? 4.080 7.995 -10.995 1.00 0.00 17 VAL A CA 15
ATOM 25400 C C . VAL A 1 17 ? 3.434 6.795 -10.301 1.00 0.00 17 VAL A C 15
ATOM 25401 O O . VAL A 1 17 ? 3.050 6.880 -9.136 1.00 0.00 17 VAL A O 15
ATOM 25414 N N . SER A 1 18 ? 3.336 5.703 -11.045 1.00 0.00 18 SER A N 15
ATOM 25415 C CA . SER A 1 18 ? 2.744 4.487 -10.517 1.00 0.00 18 SER A CA 15
ATOM 25416 C C . SER A 1 18 ? 3.800 3.383 -10.432 1.00 0.00 18 SER A C 15
ATOM 25417 O O . SER A 1 18 ? 4.717 3.334 -11.251 1.00 0.00 18 SER A O 15
ATOM 25425 N N . VAL A 1 19 ? 3.635 2.525 -9.437 1.00 0.00 19 VAL A N 15
ATOM 25426 C CA . VAL A 1 19 ? 4.564 1.425 -9.236 1.00 0.00 19 VAL A CA 15
ATOM 25427 C C . VAL A 1 19 ? 3.809 0.225 -8.660 1.00 0.00 19 VAL A C 15
ATOM 25428 O O . VAL A 1 19 ? 2.770 0.389 -8.023 1.00 0.00 19 VAL A O 15
ATOM 25441 N N . ASP A 1 20 ? 4.361 -0.954 -8.906 1.00 0.00 20 ASP A N 15
ATOM 25442 C CA . ASP A 1 20 ? 3.754 -2.181 -8.419 1.00 0.00 20 ASP A CA 15
ATOM 25443 C C . ASP A 1 20 ? 4.835 -3.074 -7.809 1.00 0.00 20 ASP A C 15
ATOM 25444 O O . ASP A 1 20 ? 5.979 -3.065 -8.260 1.00 0.00 20 ASP A O 15
ATOM 25453 N N . TYR A 1 21 ? 4.435 -3.825 -6.793 1.00 0.00 21 TYR A N 15
ATOM 25454 C CA . TYR A 1 21 ? 5.356 -4.722 -6.117 1.00 0.00 21 TYR A CA 15
ATOM 25455 C C . TYR A 1 21 ? 4.687 -6.061 -5.804 1.00 0.00 21 TYR A C 15
ATOM 25456 O O . TYR A 1 21 ? 3.624 -6.099 -5.186 1.00 0.00 21 TYR A O 15
ATOM 25474 N N . GLU A 1 22 ? 5.336 -7.129 -6.245 1.00 0.00 22 GLU A N 15
ATOM 25475 C CA . GLU A 1 22 ? 4.816 -8.466 -6.021 1.00 0.00 22 GLU A CA 15
ATOM 25476 C C . GLU A 1 22 ? 5.622 -9.172 -4.928 1.00 0.00 22 GLU A C 15
ATOM 25477 O O . GLU A 1 22 ? 6.794 -9.491 -5.124 1.00 0.00 22 GLU A O 15
ATOM 25489 N N . THR A 1 23 ? 4.963 -9.395 -3.801 1.00 0.00 23 THR A N 15
ATOM 25490 C CA . THR A 1 23 ? 5.603 -10.057 -2.677 1.00 0.00 23 THR A CA 15
ATOM 25491 C C . THR A 1 23 ? 4.646 -11.063 -2.035 1.00 0.00 23 THR A C 15
ATOM 25492 O O . THR A 1 23 ? 3.454 -10.789 -1.895 1.00 0.00 23 THR A O 15
ATOM 25503 N N . GLU A 1 24 ? 5.202 -12.205 -1.660 1.00 0.00 24 GLU A N 15
ATOM 25504 C CA . GLU A 1 24 ? 4.413 -13.252 -1.036 1.00 0.00 24 GLU A CA 15
ATOM 25505 C C . GLU A 1 24 ? 4.418 -13.086 0.486 1.00 0.00 24 GLU A C 15
ATOM 25506 O O . GLU A 1 24 ? 5.324 -13.566 1.164 1.00 0.00 24 GLU A O 15
ATOM 25518 N N . THR A 1 25 ? 3.394 -12.403 0.978 1.00 0.00 25 THR A N 15
ATOM 25519 C CA . THR A 1 25 ? 3.269 -12.166 2.405 1.00 0.00 25 THR A CA 15
ATOM 25520 C C . THR A 1 25 ? 1.842 -12.463 2.871 1.00 0.00 25 THR A C 15
ATOM 25521 O O . THR A 1 25 ? 0.910 -11.736 2.533 1.00 0.00 25 THR A O 15
ATOM 25532 N N . PRO A 1 26 ? 1.713 -13.562 3.662 1.00 0.00 26 PRO A N 15
ATOM 25533 C CA . PRO A 1 26 ? 0.416 -13.964 4.179 1.00 0.00 26 PRO A CA 15
ATOM 25534 C C . PRO A 1 26 ? -0.028 -13.047 5.321 1.00 0.00 26 PRO A C 15
ATOM 25535 O O . PRO A 1 26 ? -0.737 -12.068 5.096 1.00 0.00 26 PRO A O 15
ATOM 25546 N N . MET A 1 27 ? 0.409 -13.397 6.522 1.00 0.00 27 MET A N 15
ATOM 25547 C CA . MET A 1 27 ? 0.066 -12.618 7.699 1.00 0.00 27 MET A CA 15
ATOM 25548 C C . MET A 1 27 ? 0.851 -11.306 7.737 1.00 0.00 27 MET A C 15
ATOM 25549 O O . MET A 1 27 ? 0.389 -10.317 8.304 1.00 0.00 27 MET A O 15
ATOM 25563 N N . THR A 1 28 ? 2.026 -11.338 7.125 1.00 0.00 28 THR A N 15
ATOM 25564 C CA . THR A 1 28 ? 2.880 -10.164 7.081 1.00 0.00 28 THR A CA 15
ATOM 25565 C C . THR A 1 28 ? 2.095 -8.952 6.575 1.00 0.00 28 THR A C 15
ATOM 25566 O O . THR A 1 28 ? 2.452 -7.812 6.866 1.00 0.00 28 THR A O 15
ATOM 25577 N N . LEU A 1 29 ? 1.040 -9.241 5.827 1.00 0.00 29 LEU A N 15
ATOM 25578 C CA . LEU A 1 29 ? 0.201 -8.189 5.278 1.00 0.00 29 LEU A CA 15
ATOM 25579 C C . LEU A 1 29 ? -0.426 -7.392 6.424 1.00 0.00 29 LEU A C 15
ATOM 25580 O O . LEU A 1 29 ? -0.575 -6.175 6.331 1.00 0.00 29 LEU A O 15
ATOM 25596 N N . LEU A 1 30 ? -0.778 -8.113 7.480 1.00 0.00 30 LEU A N 15
ATOM 25597 C CA . LEU A 1 30 ? -1.385 -7.489 8.643 1.00 0.00 30 LEU A CA 15
ATOM 25598 C C . LEU A 1 30 ? -0.290 -6.880 9.520 1.00 0.00 30 LEU A C 15
ATOM 25599 O O . LEU A 1 30 ? -0.551 -5.962 10.296 1.00 0.00 30 LEU A O 15
ATOM 25615 N N . VAL A 1 31 ? 0.912 -7.416 9.368 1.00 0.00 31 VAL A N 15
ATOM 25616 C CA . VAL A 1 31 ? 2.048 -6.936 10.137 1.00 0.00 31 VAL A CA 15
ATOM 25617 C C . VAL A 1 31 ? 2.308 -5.469 9.793 1.00 0.00 31 VAL A C 15
ATOM 25618 O O . VAL A 1 31 ? 2.325 -5.096 8.621 1.00 0.00 31 VAL A O 15
ATOM 25631 N N . PRO A 1 32 ? 2.510 -4.655 10.864 1.00 0.00 32 PRO A N 15
ATOM 25632 C CA . PRO A 1 32 ? 2.769 -3.236 10.686 1.00 0.00 32 PRO A CA 15
ATOM 25633 C C . PRO A 1 32 ? 4.197 -2.997 10.192 1.00 0.00 32 PRO A C 15
ATOM 25634 O O . PRO A 1 32 ? 4.418 -2.194 9.286 1.00 0.00 32 PRO A O 15
ATOM 25645 N N . GLU A 1 33 ? 5.130 -3.708 10.808 1.00 0.00 33 GLU A N 15
ATOM 25646 C CA . GLU A 1 33 ? 6.530 -3.583 10.442 1.00 0.00 33 GLU A CA 15
ATOM 25647 C C . GLU A 1 33 ? 6.727 -3.937 8.966 1.00 0.00 33 GLU A C 15
ATOM 25648 O O . GLU A 1 33 ? 7.561 -3.341 8.286 1.00 0.00 33 GLU A O 15
ATOM 25660 N N . VAL A 1 34 ? 5.942 -4.904 8.512 1.00 0.00 34 VAL A N 15
ATOM 25661 C CA . VAL A 1 34 ? 6.020 -5.344 7.130 1.00 0.00 34 VAL A CA 15
ATOM 25662 C C . VAL A 1 34 ? 5.246 -4.366 6.245 1.00 0.00 34 VAL A C 15
ATOM 25663 O O . VAL A 1 34 ? 5.726 -3.975 5.181 1.00 0.00 34 VAL A O 15
ATOM 25676 N N . ALA A 1 35 ? 4.064 -3.998 6.715 1.00 0.00 35 ALA A N 15
ATOM 25677 C CA . ALA A 1 35 ? 3.221 -3.071 5.979 1.00 0.00 35 ALA A CA 15
ATOM 25678 C C . ALA A 1 35 ? 3.912 -1.709 5.904 1.00 0.00 35 ALA A C 15
ATOM 25679 O O . ALA A 1 35 ? 3.897 -1.059 4.859 1.00 0.00 35 ALA A O 15
ATOM 25686 N N . ALA A 1 36 ? 4.500 -1.316 7.023 1.00 0.00 36 ALA A N 15
ATOM 25687 C CA . ALA A 1 36 ? 5.196 -0.043 7.097 1.00 0.00 36 ALA A CA 15
ATOM 25688 C C . ALA A 1 36 ? 6.359 -0.044 6.104 1.00 0.00 36 ALA A C 15
ATOM 25689 O O . ALA A 1 36 ? 6.515 0.894 5.324 1.00 0.00 36 ALA A O 15
ATOM 25696 N N . GLU A 1 37 ? 7.147 -1.108 6.165 1.00 0.00 37 GLU A N 15
ATOM 25697 C CA . GLU A 1 37 ? 8.292 -1.243 5.281 1.00 0.00 37 GLU A CA 15
ATOM 25698 C C . GLU A 1 37 ? 7.830 -1.345 3.826 1.00 0.00 37 GLU A C 15
ATOM 25699 O O . GLU A 1 37 ? 8.504 -0.854 2.922 1.00 0.00 37 GLU A O 15
ATOM 25711 N N . VAL A 1 38 ? 6.684 -1.984 3.645 1.00 0.00 38 VAL A N 15
ATOM 25712 C CA . VAL A 1 38 ? 6.124 -2.156 2.315 1.00 0.00 38 VAL A CA 15
ATOM 25713 C C . VAL A 1 38 ? 5.643 -0.801 1.791 1.00 0.00 38 VAL A C 15
ATOM 25714 O O . VAL A 1 38 ? 6.027 -0.382 0.700 1.00 0.00 38 VAL A O 15
ATOM 25727 N N . ILE A 1 39 ? 4.810 -0.153 2.592 1.00 0.00 39 ILE A N 15
ATOM 25728 C CA . ILE A 1 39 ? 4.274 1.145 2.222 1.00 0.00 39 ILE A CA 15
ATOM 25729 C C . ILE A 1 39 ? 5.428 2.115 1.965 1.00 0.00 39 ILE A C 15
ATOM 25730 O O . ILE A 1 39 ? 5.440 2.818 0.956 1.00 0.00 39 ILE A O 15
ATOM 25746 N N . LYS A 1 40 ? 6.371 2.123 2.896 1.00 0.00 40 LYS A N 15
ATOM 25747 C CA . LYS A 1 40 ? 7.527 2.995 2.784 1.00 0.00 40 LYS A CA 15
ATOM 25748 C C . LYS A 1 40 ? 8.384 2.548 1.598 1.00 0.00 40 LYS A C 15
ATOM 25749 O O . LYS A 1 40 ? 8.833 3.375 0.805 1.00 0.00 40 LYS A O 15
ATOM 25768 N N . ASP A 1 41 ? 8.586 1.242 1.514 1.00 0.00 41 ASP A N 15
ATOM 25769 C CA . ASP A 1 41 ? 9.382 0.675 0.439 1.00 0.00 41 ASP A CA 15
ATOM 25770 C C . ASP A 1 41 ? 8.774 1.077 -0.906 1.00 0.00 41 ASP A C 15
ATOM 25771 O O . ASP A 1 41 ? 9.491 1.476 -1.821 1.00 0.00 41 ASP A O 15
ATOM 25780 N N . LEU A 1 42 ? 7.456 0.957 -0.983 1.00 0.00 42 LEU A N 15
ATOM 25781 C CA . LEU A 1 42 ? 6.744 1.303 -2.201 1.00 0.00 42 LEU A CA 15
ATOM 25782 C C . LEU A 1 42 ? 7.003 2.772 -2.538 1.00 0.00 42 LEU A C 15
ATOM 25783 O O . LEU A 1 42 ? 7.387 3.097 -3.661 1.00 0.00 42 LEU A O 15
ATOM 25799 N N . VAL A 1 43 ? 6.784 3.622 -1.546 1.00 0.00 43 VAL A N 15
ATOM 25800 C CA . VAL A 1 43 ? 6.989 5.049 -1.724 1.00 0.00 43 VAL A CA 15
ATOM 25801 C C . VAL A 1 43 ? 8.473 5.318 -1.984 1.00 0.00 43 VAL A C 15
ATOM 25802 O O . VAL A 1 43 ? 8.823 6.034 -2.921 1.00 0.00 43 VAL A O 15
ATOM 25815 N N . ASN A 1 44 ? 9.305 4.729 -1.139 1.00 0.00 44 ASN A N 15
ATOM 25816 C CA . ASN A 1 44 ? 10.743 4.896 -1.266 1.00 0.00 44 ASN A CA 15
ATOM 25817 C C . ASN A 1 44 ? 11.185 4.440 -2.657 1.00 0.00 44 ASN A C 15
ATOM 25818 O O . ASN A 1 44 ? 12.082 5.033 -3.254 1.00 0.00 44 ASN A O 15
ATOM 25829 N N . THR A 1 45 ? 10.534 3.389 -3.134 1.00 0.00 45 THR A N 15
ATOM 25830 C CA . THR A 1 45 ? 10.848 2.846 -4.444 1.00 0.00 45 THR A CA 15
ATOM 25831 C C . THR A 1 45 ? 10.313 3.764 -5.545 1.00 0.00 45 THR A C 15
ATOM 25832 O O . THR A 1 45 ? 11.011 4.044 -6.519 1.00 0.00 45 THR A O 15
ATOM 25843 N N . VAL A 1 46 ? 9.079 4.208 -5.353 1.00 0.00 46 VAL A N 15
ATOM 25844 C CA . VAL A 1 46 ? 8.444 5.090 -6.317 1.00 0.00 46 VAL A CA 15
ATOM 25845 C C . VAL A 1 46 ? 9.265 6.373 -6.448 1.00 0.00 46 VAL A C 15
ATOM 25846 O O . VAL A 1 46 ? 9.444 6.890 -7.550 1.00 0.00 46 VAL A O 15
ATOM 25859 N N . ARG A 1 47 ? 9.742 6.852 -5.308 1.00 0.00 47 ARG A N 15
ATOM 25860 C CA . ARG A 1 47 ? 10.540 8.065 -5.281 1.00 0.00 47 ARG A CA 15
ATOM 25861 C C . ARG A 1 47 ? 11.943 7.790 -5.830 1.00 0.00 47 ARG A C 15
ATOM 25862 O O . ARG A 1 47 ? 12.560 8.666 -6.433 1.00 0.00 47 ARG A O 15
ATOM 25883 N N . SER A 1 48 ? 12.404 6.569 -5.601 1.00 0.00 48 SER A N 15
ATOM 25884 C CA . SER A 1 48 ? 13.721 6.168 -6.063 1.00 0.00 48 SER A CA 15
ATOM 25885 C C . SER A 1 48 ? 13.842 6.408 -7.570 1.00 0.00 48 SER A C 15
ATOM 25886 O O . SER A 1 48 ? 14.890 6.836 -8.052 1.00 0.00 48 SER A O 15
ATOM 25894 N N . TYR A 1 49 ? 12.755 6.123 -8.272 1.00 0.00 49 TYR A N 15
ATOM 25895 C CA . TYR A 1 49 ? 12.726 6.303 -9.714 1.00 0.00 49 TYR A CA 15
ATOM 25896 C C . TYR A 1 49 ? 13.002 7.760 -10.089 1.00 0.00 49 TYR A C 15
ATOM 25897 O O . TYR A 1 49 ? 13.513 8.040 -11.173 1.00 0.00 49 TYR A O 15
ATOM 25915 N N . ASP A 1 50 ? 12.651 8.652 -9.174 1.00 0.00 50 ASP A N 15
ATOM 25916 C CA . ASP A 1 50 ? 12.854 10.073 -9.396 1.00 0.00 50 ASP A CA 15
ATOM 25917 C C . ASP A 1 50 ? 14.322 10.420 -9.142 1.00 0.00 50 ASP A C 15
ATOM 25918 O O . ASP A 1 50 ? 14.865 11.331 -9.765 1.00 0.00 50 ASP A O 15
ATOM 25927 N N . THR A 1 51 ? 14.923 9.675 -8.226 1.00 0.00 51 THR A N 15
ATOM 25928 C CA . THR A 1 51 ? 16.318 9.891 -7.883 1.00 0.00 51 THR A CA 15
ATOM 25929 C C . THR A 1 51 ? 17.229 9.110 -8.832 1.00 0.00 51 THR A C 15
ATOM 25930 O O . THR A 1 51 ? 16.922 7.977 -9.199 1.00 0.00 51 THR A O 15
ATOM 25941 N N . GLU A 1 52 ? 18.331 9.747 -9.200 1.00 0.00 52 GLU A N 15
ATOM 25942 C CA . GLU A 1 52 ? 19.289 9.125 -10.099 1.00 0.00 52 GLU A CA 15
ATOM 25943 C C . GLU A 1 52 ? 19.726 7.765 -9.550 1.00 0.00 52 GLU A C 15
ATOM 25944 O O . GLU A 1 52 ? 19.553 6.742 -10.209 1.00 0.00 52 GLU A O 15
ATOM 25956 N N . ASN A 1 53 ? 20.286 7.800 -8.350 1.00 0.00 53 ASN A N 15
ATOM 25957 C CA . ASN A 1 53 ? 20.750 6.583 -7.705 1.00 0.00 53 ASN A CA 15
ATOM 25958 C C . ASN A 1 53 ? 19.857 6.277 -6.501 1.00 0.00 53 ASN A C 15
ATOM 25959 O O . ASN A 1 53 ? 19.550 7.167 -5.709 1.00 0.00 53 ASN A O 15
ATOM 25970 N N . GLU A 1 54 ? 19.465 5.015 -6.402 1.00 0.00 54 GLU A N 15
ATOM 25971 C CA . GLU A 1 54 ? 18.614 4.580 -5.307 1.00 0.00 54 GLU A CA 15
ATOM 25972 C C . GLU A 1 54 ? 19.416 3.740 -4.312 1.00 0.00 54 GLU A C 15
ATOM 25973 O O . GLU A 1 54 ? 19.162 2.546 -4.156 1.00 0.00 54 GLU A O 15
ATOM 25985 N N . HIS A 1 55 ? 20.369 4.395 -3.665 1.00 0.00 55 HIS A N 15
ATOM 25986 C CA . HIS A 1 55 ? 21.210 3.724 -2.689 1.00 0.00 55 HIS A CA 15
ATOM 25987 C C . HIS A 1 55 ? 21.847 4.759 -1.761 1.00 0.00 55 HIS A C 15
ATOM 25988 O O . HIS A 1 55 ? 21.605 4.750 -0.555 1.00 0.00 55 HIS A O 15
ATOM 26002 N N . ASP A 1 56 ? 22.648 5.628 -2.359 1.00 0.00 56 ASP A N 15
ATOM 26003 C CA . ASP A 1 56 ? 23.323 6.669 -1.601 1.00 0.00 56 ASP A CA 15
ATOM 26004 C C . ASP A 1 56 ? 22.419 7.899 -1.517 1.00 0.00 56 ASP A C 15
ATOM 26005 O O . ASP A 1 56 ? 21.736 8.240 -2.482 1.00 0.00 56 ASP A O 15
ATOM 26014 N N . VAL A 1 57 ? 22.442 8.534 -0.353 1.00 0.00 57 VAL A N 15
ATOM 26015 C CA . VAL A 1 57 ? 21.633 9.719 -0.130 1.00 0.00 57 VAL A CA 15
ATOM 26016 C C . VAL A 1 57 ? 22.476 10.966 -0.407 1.00 0.00 57 VAL A C 15
ATOM 26017 O O . VAL A 1 57 ? 23.666 10.997 -0.098 1.00 0.00 57 VAL A O 15
ATOM 26030 N N . CYS A 1 58 ? 21.826 11.964 -0.987 1.00 0.00 58 CYS A N 15
ATOM 26031 C CA . CYS A 1 58 ? 22.500 13.210 -1.309 1.00 0.00 58 CYS A CA 15
ATOM 26032 C C . CYS A 1 58 ? 21.710 14.360 -0.683 1.00 0.00 58 CYS A C 15
ATOM 26033 O O . CYS A 1 58 ? 22.288 15.246 -0.055 1.00 0.00 58 CYS A O 15
ATOM 26041 N N . GLY A 1 59 ? 20.399 14.309 -0.875 1.00 0.00 59 GLY A N 15
ATOM 26042 C CA . GLY A 1 59 ? 19.524 15.337 -0.338 1.00 0.00 59 GLY A CA 15
ATOM 26043 C C . GLY A 1 59 ? 18.382 14.716 0.470 1.00 0.00 59 GLY A C 15
ATOM 26044 O O . GLY A 1 59 ? 18.501 13.592 0.958 1.00 0.00 59 GLY A O 15
ATOM 26048 N N . TRP A 1 60 ? 17.301 15.473 0.584 1.00 0.00 60 TRP A N 15
ATOM 26049 C CA . TRP A 1 60 ? 16.138 15.010 1.323 1.00 0.00 60 TRP A CA 15
ATOM 26050 C C . TRP A 1 60 ? 16.567 14.762 2.771 1.00 0.00 60 TRP A C 15
ATOM 26051 O O . TRP A 1 60 ? 15.734 14.758 3.677 1.00 0.00 60 TRP A O 15
ATOM 26072 N N . MET B 1 1 ? -5.919 20.593 -10.989 1.00 0.00 201 MET B N 15
ATOM 26073 C CA . MET B 1 1 ? -4.751 19.730 -11.026 1.00 0.00 201 MET B CA 15
ATOM 26074 C C . MET B 1 1 ? -3.692 20.200 -10.026 1.00 0.00 201 MET B C 15
ATOM 26075 O O . MET B 1 1 ? -3.825 21.267 -9.431 1.00 0.00 201 MET B O 15
ATOM 26089 N N . GLY B 1 2 ? -2.664 19.378 -9.872 1.00 0.00 202 GLY B N 15
ATOM 26090 C CA . GLY B 1 2 ? -1.583 19.695 -8.955 1.00 0.00 202 GLY B CA 15
ATOM 26091 C C . GLY B 1 2 ? -1.997 19.428 -7.506 1.00 0.00 202 GLY B C 15
ATOM 26092 O O . GLY B 1 2 ? -1.923 20.318 -6.661 1.00 0.00 202 GLY B O 15
ATOM 26096 N N . LYS B 1 3 ? -2.423 18.197 -7.264 1.00 0.00 203 LYS B N 15
ATOM 26097 C CA . LYS B 1 3 ? -2.849 17.801 -5.932 1.00 0.00 203 LYS B CA 15
ATOM 26098 C C . LYS B 1 3 ? -1.942 16.677 -5.425 1.00 0.00 203 LYS B C 15
ATOM 26099 O O . LYS B 1 3 ? -1.331 15.963 -6.218 1.00 0.00 203 LYS B O 15
ATOM 26118 N N . ALA B 1 4 ? -1.885 16.557 -4.107 1.00 0.00 204 ALA B N 15
ATOM 26119 C CA . ALA B 1 4 ? -1.063 15.532 -3.484 1.00 0.00 204 ALA B CA 15
ATOM 26120 C C . ALA B 1 4 ? -1.959 14.391 -3.001 1.00 0.00 204 ALA B C 15
ATOM 26121 O O . ALA B 1 4 ? -2.687 14.540 -2.020 1.00 0.00 204 ALA B O 15
ATOM 26128 N N . THR B 1 5 ? -1.878 13.275 -3.712 1.00 0.00 205 THR B N 15
ATOM 26129 C CA . THR B 1 5 ? -2.672 12.109 -3.368 1.00 0.00 205 THR B CA 15
ATOM 26130 C C . THR B 1 5 ? -1.917 10.826 -3.722 1.00 0.00 205 THR B C 15
ATOM 26131 O O . THR B 1 5 ? -0.977 10.854 -4.515 1.00 0.00 205 THR B O 15
ATOM 26142 N N . TYR B 1 6 ? -2.357 9.732 -3.117 1.00 0.00 206 TYR B N 15
ATOM 26143 C CA . TYR B 1 6 ? -1.735 8.442 -3.360 1.00 0.00 206 TYR B CA 15
ATOM 26144 C C . TYR B 1 6 ? -2.791 7.350 -3.544 1.00 0.00 206 TYR B C 15
ATOM 26145 O O . TYR B 1 6 ? -3.866 7.415 -2.952 1.00 0.00 206 TYR B O 15
ATOM 26163 N N . THR B 1 7 ? -2.446 6.370 -4.367 1.00 0.00 207 THR B N 15
ATOM 26164 C CA . THR B 1 7 ? -3.350 5.267 -4.638 1.00 0.00 207 THR B CA 15
ATOM 26165 C C . THR B 1 7 ? -2.646 3.929 -4.398 1.00 0.00 207 THR B C 15
ATOM 26166 O O . THR B 1 7 ? -1.767 3.541 -5.165 1.00 0.00 207 THR B O 15
ATOM 26177 N N . VAL B 1 8 ? -3.059 3.263 -3.330 1.00 0.00 208 VAL B N 15
ATOM 26178 C CA . VAL B 1 8 ? -2.478 1.978 -2.979 1.00 0.00 208 VAL B CA 15
ATOM 26179 C C . VAL B 1 8 ? -3.441 0.859 -3.385 1.00 0.00 208 VAL B C 15
ATOM 26180 O O . VAL B 1 8 ? -4.610 0.873 -3.002 1.00 0.00 208 VAL B O 15
ATOM 26193 N N . THR B 1 9 ? -2.915 -0.081 -4.155 1.00 0.00 209 THR B N 15
ATOM 26194 C CA . THR B 1 9 ? -3.714 -1.203 -4.618 1.00 0.00 209 THR B CA 15
ATOM 26195 C C . THR B 1 9 ? -3.225 -2.504 -3.978 1.00 0.00 209 THR B C 15
ATOM 26196 O O . THR B 1 9 ? -2.035 -2.659 -3.707 1.00 0.00 209 THR B O 15
ATOM 26207 N N . VAL B 1 10 ? -4.169 -3.408 -3.755 1.00 0.00 210 VAL B N 15
ATOM 26208 C CA . VAL B 1 10 ? -3.849 -4.691 -3.153 1.00 0.00 210 VAL B CA 15
ATOM 26209 C C . VAL B 1 10 ? -4.653 -5.791 -3.847 1.00 0.00 210 VAL B C 15
ATOM 26210 O O . VAL B 1 10 ? -5.881 -5.811 -3.768 1.00 0.00 210 VAL B O 15
ATOM 26223 N N . THR B 1 11 ? -3.930 -6.679 -4.513 1.00 0.00 211 THR B N 15
ATOM 26224 C CA . THR B 1 11 ? -4.562 -7.779 -5.221 1.00 0.00 211 THR B CA 15
ATOM 26225 C C . THR B 1 11 ? -3.982 -9.116 -4.756 1.00 0.00 211 THR B C 15
ATOM 26226 O O . THR B 1 11 ? -2.765 -9.281 -4.695 1.00 0.00 211 THR B O 15
ATOM 26237 N N . ASN B 1 12 ? -4.881 -10.037 -4.441 1.00 0.00 212 ASN B N 15
ATOM 26238 C CA . ASN B 1 12 ? -4.473 -11.354 -3.983 1.00 0.00 212 ASN B CA 15
ATOM 26239 C C . ASN B 1 12 ? -4.483 -12.326 -5.165 1.00 0.00 212 ASN B C 15
ATOM 26240 O O . ASN B 1 12 ? -5.534 -12.840 -5.543 1.00 0.00 212 ASN B O 15
ATOM 26251 N N . ASN B 1 13 ? -3.299 -12.548 -5.716 1.00 0.00 213 ASN B N 15
ATOM 26252 C CA . ASN B 1 13 ? -3.157 -13.450 -6.848 1.00 0.00 213 ASN B CA 15
ATOM 26253 C C . ASN B 1 13 ? -3.657 -14.840 -6.453 1.00 0.00 213 ASN B C 15
ATOM 26254 O O . ASN B 1 13 ? -3.898 -15.685 -7.314 1.00 0.00 213 ASN B O 15
ATOM 26265 N N . SER B 1 14 ? -3.799 -15.035 -5.150 1.00 0.00 214 SER B N 15
ATOM 26266 C CA . SER B 1 14 ? -4.265 -16.309 -4.630 1.00 0.00 214 SER B CA 15
ATOM 26267 C C . SER B 1 14 ? -5.784 -16.411 -4.782 1.00 0.00 214 SER B C 15
ATOM 26268 O O . SER B 1 14 ? -6.315 -17.493 -5.030 1.00 0.00 214 SER B O 15
ATOM 26276 N N . ASN B 1 15 ? -6.441 -15.271 -4.627 1.00 0.00 215 ASN B N 15
ATOM 26277 C CA . ASN B 1 15 ? -7.888 -15.219 -4.744 1.00 0.00 215 ASN B CA 15
ATOM 26278 C C . ASN B 1 15 ? -8.266 -14.474 -6.026 1.00 0.00 215 ASN B C 15
ATOM 26279 O O . ASN B 1 15 ? -9.443 -14.365 -6.361 1.00 0.00 215 ASN B O 15
ATOM 26290 N N . GLY B 1 16 ? -7.242 -13.980 -6.708 1.00 0.00 216 GLY B N 15
ATOM 26291 C CA . GLY B 1 16 ? -7.452 -13.248 -7.945 1.00 0.00 216 GLY B CA 15
ATOM 26292 C C . GLY B 1 16 ? -8.289 -11.990 -7.705 1.00 0.00 216 GLY B C 15
ATOM 26293 O O . GLY B 1 16 ? -8.774 -11.371 -8.650 1.00 0.00 216 GLY B O 15
ATOM 26297 N N . VAL B 1 17 ? -8.435 -11.650 -6.432 1.00 0.00 217 VAL B N 15
ATOM 26298 C CA . VAL B 1 17 ? -9.206 -10.478 -6.054 1.00 0.00 217 VAL B CA 15
ATOM 26299 C C . VAL B 1 17 ? -8.282 -9.259 -6.009 1.00 0.00 217 VAL B C 15
ATOM 26300 O O . VAL B 1 17 ? -7.118 -9.370 -5.626 1.00 0.00 217 VAL B O 15
ATOM 26313 N N . SER B 1 18 ? -8.836 -8.122 -6.405 1.00 0.00 218 SER B N 15
ATOM 26314 C CA . SER B 1 18 ? -8.076 -6.883 -6.415 1.00 0.00 218 SER B CA 15
ATOM 26315 C C . SER B 1 18 ? -8.837 -5.796 -5.653 1.00 0.00 218 SER B C 15
ATOM 26316 O O . SER B 1 18 ? -10.061 -5.853 -5.543 1.00 0.00 218 SER B O 15
ATOM 26324 N N . VAL B 1 19 ? -8.081 -4.833 -5.147 1.00 0.00 219 VAL B N 15
ATOM 26325 C CA . VAL B 1 19 ? -8.670 -3.735 -4.399 1.00 0.00 219 VAL B CA 15
ATOM 26326 C C . VAL B 1 19 ? -7.744 -2.520 -4.472 1.00 0.00 219 VAL B C 15
ATOM 26327 O O . VAL B 1 19 ? -6.554 -2.622 -4.178 1.00 0.00 219 VAL B O 15
ATOM 26340 N N . ASP B 1 20 ? -8.324 -1.396 -4.866 1.00 0.00 220 ASP B N 15
ATOM 26341 C CA . ASP B 1 20 ? -7.566 -0.162 -4.982 1.00 0.00 220 ASP B CA 15
ATOM 26342 C C . ASP B 1 20 ? -8.143 0.878 -4.020 1.00 0.00 220 ASP B C 15
ATOM 26343 O O . ASP B 1 20 ? -9.354 0.937 -3.816 1.00 0.00 220 ASP B O 15
ATOM 26352 N N . TYR B 1 21 ? -7.248 1.673 -3.452 1.00 0.00 221 TYR B N 15
ATOM 26353 C CA . TYR B 1 21 ? -7.652 2.708 -2.516 1.00 0.00 221 TYR B CA 15
ATOM 26354 C C . TYR B 1 21 ? -6.843 3.988 -2.730 1.00 0.00 221 TYR B C 15
ATOM 26355 O O . TYR B 1 21 ? -5.614 3.953 -2.756 1.00 0.00 221 TYR B O 15
ATOM 26373 N N . GLU B 1 22 ? -7.566 5.090 -2.878 1.00 0.00 222 GLU B N 15
ATOM 26374 C CA . GLU B 1 22 ? -6.929 6.379 -3.090 1.00 0.00 222 GLU B CA 15
ATOM 26375 C C . GLU B 1 22 ? -6.922 7.185 -1.791 1.00 0.00 222 GLU B C 15
ATOM 26376 O O . GLU B 1 22 ? -7.976 7.572 -1.289 1.00 0.00 222 GLU B O 15
ATOM 26388 N N . THR B 1 23 ? -5.720 7.417 -1.282 1.00 0.00 223 THR B N 15
ATOM 26389 C CA . THR B 1 23 ? -5.562 8.171 -0.051 1.00 0.00 223 THR B CA 15
ATOM 26390 C C . THR B 1 23 ? -4.384 9.141 -0.168 1.00 0.00 223 THR B C 15
ATOM 26391 O O . THR B 1 23 ? -3.418 8.868 -0.879 1.00 0.00 223 THR B O 15
ATOM 26402 N N . GLU B 1 24 ? -4.502 10.254 0.542 1.00 0.00 224 GLU B N 15
ATOM 26403 C CA . GLU B 1 24 ? -3.460 11.266 0.526 1.00 0.00 224 GLU B CA 15
ATOM 26404 C C . GLU B 1 24 ? -2.667 11.231 1.835 1.00 0.00 224 GLU B C 15
ATOM 26405 O O . GLU B 1 24 ? -3.063 11.848 2.822 1.00 0.00 224 GLU B O 15
ATOM 26417 N N . THR B 1 25 ? -1.561 10.502 1.799 1.00 0.00 225 THR B N 15
ATOM 26418 C CA . THR B 1 25 ? -0.709 10.379 2.969 1.00 0.00 225 THR B CA 15
ATOM 26419 C C . THR B 1 25 ? 0.758 10.585 2.585 1.00 0.00 225 THR B C 15
ATOM 26420 O O . THR B 1 25 ? 1.369 9.715 1.966 1.00 0.00 225 THR B O 15
ATOM 26431 N N . PRO B 1 26 ? 1.293 11.771 2.978 1.00 0.00 226 PRO B N 15
ATOM 26432 C CA . PRO B 1 26 ? 2.677 12.102 2.683 1.00 0.00 226 PRO B CA 15
ATOM 26433 C C . PRO B 1 26 ? 3.633 11.330 3.593 1.00 0.00 226 PRO B C 15
ATOM 26434 O O . PRO B 1 26 ? 4.167 10.293 3.200 1.00 0.00 226 PRO B O 15
ATOM 26445 N N . MET B 1 27 ? 3.820 11.864 4.791 1.00 0.00 227 MET B N 15
ATOM 26446 C CA . MET B 1 27 ? 4.703 11.237 5.760 1.00 0.00 227 MET B CA 15
ATOM 26447 C C . MET B 1 27 ? 4.057 9.987 6.362 1.00 0.00 227 MET B C 15
ATOM 26448 O O . MET B 1 27 ? 4.752 9.045 6.739 1.00 0.00 227 MET B O 15
ATOM 26462 N N . THR B 1 28 ? 2.734 10.019 6.432 1.00 0.00 228 THR B N 15
ATOM 26463 C CA . THR B 1 28 ? 1.987 8.900 6.982 1.00 0.00 228 THR B CA 15
ATOM 26464 C C . THR B 1 28 ? 2.371 7.602 6.271 1.00 0.00 228 THR B C 15
ATOM 26465 O O . THR B 1 28 ? 2.485 6.553 6.904 1.00 0.00 228 THR B O 15
ATOM 26476 N N . LEU B 1 29 ? 2.561 7.714 4.964 1.00 0.00 229 LEU B N 15
ATOM 26477 C CA . LEU B 1 29 ? 2.930 6.561 4.160 1.00 0.00 229 LEU B CA 15
ATOM 26478 C C . LEU B 1 29 ? 4.139 5.870 4.793 1.00 0.00 229 LEU B C 15
ATOM 26479 O O . LEU B 1 29 ? 4.255 4.646 4.745 1.00 0.00 229 LEU B O 15
ATOM 26495 N N . LEU B 1 30 ? 5.010 6.683 5.372 1.00 0.00 230 LEU B N 15
ATOM 26496 C CA . LEU B 1 30 ? 6.206 6.165 6.014 1.00 0.00 230 LEU B CA 15
ATOM 26497 C C . LEU B 1 30 ? 5.843 5.622 7.398 1.00 0.00 230 LEU B C 15
ATOM 26498 O O . LEU B 1 30 ? 6.524 4.740 7.920 1.00 0.00 230 LEU B O 15
ATOM 26514 N N . VAL B 1 31 ? 4.771 6.169 7.950 1.00 0.00 231 VAL B N 15
ATOM 26515 C CA . VAL B 1 31 ? 4.309 5.750 9.263 1.00 0.00 231 VAL B CA 15
ATOM 26516 C C . VAL B 1 31 ? 3.853 4.292 9.197 1.00 0.00 231 VAL B C 15
ATOM 26517 O O . VAL B 1 31 ? 3.162 3.896 8.260 1.00 0.00 231 VAL B O 15
ATOM 26530 N N . PRO B 1 32 ? 4.269 3.512 10.231 1.00 0.00 232 PRO B N 15
ATOM 26531 C CA . PRO B 1 32 ? 3.910 2.105 10.299 1.00 0.00 232 PRO B CA 15
ATOM 26532 C C . PRO B 1 32 ? 2.446 1.932 10.711 1.00 0.00 232 PRO B C 15
ATOM 26533 O O . PRO B 1 32 ? 1.736 1.098 10.153 1.00 0.00 232 PRO B O 15
ATOM 26544 N N . GLU B 1 33 ? 2.040 2.733 11.684 1.00 0.00 233 GLU B N 15
ATOM 26545 C CA . GLU B 1 33 ? 0.674 2.679 12.177 1.00 0.00 233 GLU B CA 15
ATOM 26546 C C . GLU B 1 33 ? -0.310 2.999 11.050 1.00 0.00 233 GLU B C 15
ATOM 26547 O O . GLU B 1 33 ? -1.403 2.438 10.998 1.00 0.00 233 GLU B O 15
ATOM 26559 N N . VAL B 1 34 ? 0.113 3.901 10.176 1.00 0.00 234 VAL B N 15
ATOM 26560 C CA . VAL B 1 34 ? -0.717 4.302 9.054 1.00 0.00 234 VAL B CA 15
ATOM 26561 C C . VAL B 1 34 ? -0.575 3.277 7.927 1.00 0.00 234 VAL B C 15
ATOM 26562 O O . VAL B 1 34 ? -1.570 2.842 7.350 1.00 0.00 234 VAL B O 15
ATOM 26575 N N . ALA B 1 35 ? 0.671 2.921 7.647 1.00 0.00 235 ALA B N 15
ATOM 26576 C CA . ALA B 1 35 ? 0.955 1.955 6.600 1.00 0.00 235 ALA B CA 15
ATOM 26577 C C . ALA B 1 35 ? 0.359 0.600 6.985 1.00 0.00 235 ALA B C 15
ATOM 26578 O O . ALA B 1 35 ? -0.247 -0.074 6.155 1.00 0.00 235 ALA B O 15
ATOM 26585 N N . ALA B 1 36 ? 0.552 0.242 8.247 1.00 0.00 236 ALA B N 15
ATOM 26586 C CA . ALA B 1 36 ? 0.039 -1.021 8.753 1.00 0.00 236 ALA B CA 15
ATOM 26587 C C . ALA B 1 36 ? -1.474 -1.078 8.531 1.00 0.00 236 ALA B C 15
ATOM 26588 O O . ALA B 1 36 ? -1.993 -2.073 8.029 1.00 0.00 236 ALA B O 15
ATOM 26595 N N . GLU B 1 37 ? -2.137 0.002 8.916 1.00 0.00 237 GLU B N 15
ATOM 26596 C CA . GLU B 1 37 ? -3.580 0.087 8.765 1.00 0.00 237 GLU B CA 15
ATOM 26597 C C . GLU B 1 37 ? -3.952 0.218 7.287 1.00 0.00 237 GLU B C 15
ATOM 26598 O O . GLU B 1 37 ? -4.977 -0.308 6.852 1.00 0.00 237 GLU B O 15
ATOM 26610 N N . VAL B 1 38 ? -3.101 0.921 6.555 1.00 0.00 238 VAL B N 15
ATOM 26611 C CA . VAL B 1 38 ? -3.329 1.128 5.135 1.00 0.00 238 VAL B CA 15
ATOM 26612 C C . VAL B 1 38 ? -3.156 -0.201 4.397 1.00 0.00 238 VAL B C 15
ATOM 26613 O O . VAL B 1 38 ? -3.879 -0.484 3.443 1.00 0.00 238 VAL B O 15
ATOM 26626 N N . ILE B 1 39 ? -2.193 -0.981 4.866 1.00 0.00 239 ILE B N 15
ATOM 26627 C CA . ILE B 1 39 ? -1.917 -2.273 4.263 1.00 0.00 239 ILE B CA 15
ATOM 26628 C C . ILE B 1 39 ? -2.969 -3.283 4.725 1.00 0.00 239 ILE B C 15
ATOM 26629 O O . ILE B 1 39 ? -3.506 -4.039 3.916 1.00 0.00 239 ILE B O 15
ATOM 26645 N N . LYS B 1 40 ? -3.232 -3.264 6.022 1.00 0.00 240 LYS B N 15
ATOM 26646 C CA . LYS B 1 40 ? -4.211 -4.168 6.601 1.00 0.00 240 LYS B CA 15
ATOM 26647 C C . LYS B 1 40 ? -5.606 -3.798 6.091 1.00 0.00 240 LYS B C 15
ATOM 26648 O O . LYS B 1 40 ? -6.389 -4.674 5.727 1.00 0.00 240 LYS B O 15
ATOM 26667 N N . ASP B 1 41 ? -5.872 -2.500 6.082 1.00 0.00 241 ASP B N 15
ATOM 26668 C CA . ASP B 1 41 ? -7.158 -2.004 5.622 1.00 0.00 241 ASP B CA 15
ATOM 26669 C C . ASP B 1 41 ? -7.397 -2.473 4.185 1.00 0.00 241 ASP B C 15
ATOM 26670 O O . ASP B 1 41 ? -8.488 -2.933 3.852 1.00 0.00 241 ASP B O 15
ATOM 26679 N N . LEU B 1 42 ? -6.359 -2.340 3.373 1.00 0.00 242 LEU B N 15
ATOM 26680 C CA . LEU B 1 42 ? -6.442 -2.744 1.979 1.00 0.00 242 LEU B CA 15
ATOM 26681 C C . LEU B 1 42 ? -6.683 -4.253 1.905 1.00 0.00 242 LEU B C 15
ATOM 26682 O O . LEU B 1 42 ? -7.571 -4.709 1.185 1.00 0.00 242 LEU B O 15
ATOM 26698 N N . VAL B 1 43 ? -5.877 -4.988 2.658 1.00 0.00 243 VAL B N 15
ATOM 26699 C CA . VAL B 1 43 ? -5.990 -6.435 2.686 1.00 0.00 243 VAL B CA 15
ATOM 26700 C C . VAL B 1 43 ? -7.363 -6.824 3.241 1.00 0.00 243 VAL B C 15
ATOM 26701 O O . VAL B 1 43 ? -8.055 -7.661 2.665 1.00 0.00 243 VAL B O 15
ATOM 26714 N N . ASN B 1 44 ? -7.713 -6.197 4.354 1.00 0.00 244 ASN B N 15
ATOM 26715 C CA . ASN B 1 44 ? -8.990 -6.467 4.994 1.00 0.00 244 ASN B CA 15
ATOM 26716 C C . ASN B 1 44 ? -10.120 -6.221 3.992 1.00 0.00 244 ASN B C 15
ATOM 26717 O O . ASN B 1 44 ? -11.150 -6.892 4.035 1.00 0.00 244 ASN B O 15
ATOM 26728 N N . THR B 1 45 ? -9.889 -5.256 3.114 1.00 0.00 245 THR B N 15
ATOM 26729 C CA . THR B 1 45 ? -10.875 -4.912 2.103 1.00 0.00 245 THR B CA 15
ATOM 26730 C C . THR B 1 45 ? -10.920 -5.987 1.015 1.00 0.00 245 THR B C 15
ATOM 26731 O O . THR B 1 45 ? -11.997 -6.388 0.577 1.00 0.00 245 THR B O 15
ATOM 26742 N N . VAL B 1 46 ? -9.736 -6.423 0.610 1.00 0.00 246 VAL B N 15
ATOM 26743 C CA . VAL B 1 46 ? -9.627 -7.444 -0.419 1.00 0.00 246 VAL B CA 15
ATOM 26744 C C . VAL B 1 46 ? -10.271 -8.738 0.083 1.00 0.00 246 VAL B C 15
ATOM 26745 O O . VAL B 1 46 ? -11.056 -9.362 -0.631 1.00 0.00 246 VAL B O 15
ATOM 26758 N N . ARG B 1 47 ? -9.918 -9.103 1.306 1.00 0.00 247 ARG B N 15
ATOM 26759 C CA . ARG B 1 47 ? -10.453 -10.311 1.911 1.00 0.00 247 ARG B CA 15
ATOM 26760 C C . ARG B 1 47 ? -11.909 -10.097 2.326 1.00 0.00 247 ARG B C 15
ATOM 26761 O O . ARG B 1 47 ? -12.681 -11.052 2.409 1.00 0.00 247 ARG B O 15
ATOM 26782 N N . SER B 1 48 ? -12.242 -8.839 2.574 1.00 0.00 248 SER B N 15
ATOM 26783 C CA . SER B 1 48 ? -13.592 -8.488 2.979 1.00 0.00 248 SER B CA 15
ATOM 26784 C C . SER B 1 48 ? -14.598 -9.004 1.949 1.00 0.00 248 SER B C 15
ATOM 26785 O O . SER B 1 48 ? -15.680 -9.464 2.309 1.00 0.00 248 SER B O 15
ATOM 26793 N N . TYR B 1 49 ? -14.205 -8.911 0.687 1.00 0.00 249 TYR B N 15
ATOM 26794 C CA . TYR B 1 49 ? -15.060 -9.363 -0.399 1.00 0.00 249 TYR B CA 15
ATOM 26795 C C . TYR B 1 49 ? -15.084 -10.890 -0.477 1.00 0.00 249 TYR B C 15
ATOM 26796 O O . TYR B 1 49 ? -16.088 -11.480 -0.872 1.00 0.00 249 TYR B O 15
ATOM 26814 N N . ASP B 1 50 ? -13.966 -11.489 -0.093 1.00 0.00 250 ASP B N 15
ATOM 26815 C CA . ASP B 1 50 ? -13.846 -12.937 -0.114 1.00 0.00 250 ASP B CA 15
ATOM 26816 C C . ASP B 1 50 ? -14.864 -13.543 0.855 1.00 0.00 250 ASP B C 15
ATOM 26817 O O . ASP B 1 50 ? -15.196 -14.723 0.754 1.00 0.00 250 ASP B O 15
ATOM 26826 N N . THR B 1 51 ? -15.331 -12.707 1.770 1.00 0.00 251 THR B N 15
ATOM 26827 C CA . THR B 1 51 ? -16.305 -13.146 2.756 1.00 0.00 251 THR B CA 15
ATOM 26828 C C . THR B 1 51 ? -17.681 -12.552 2.448 1.00 0.00 251 THR B C 15
ATOM 26829 O O . THR B 1 51 ? -17.779 -11.449 1.910 1.00 0.00 251 THR B O 15
ATOM 26840 N N . GLU B 1 52 ? -18.709 -13.310 2.800 1.00 0.00 252 GLU B N 15
ATOM 26841 C CA . GLU B 1 52 ? -20.075 -12.873 2.568 1.00 0.00 252 GLU B CA 15
ATOM 26842 C C . GLU B 1 52 ? -20.217 -11.384 2.890 1.00 0.00 252 GLU B C 15
ATOM 26843 O O . GLU B 1 52 ? -20.781 -10.626 2.101 1.00 0.00 252 GLU B O 15
ATOM 26855 N N . ASN B 1 53 ? -19.698 -11.009 4.049 1.00 0.00 253 ASN B N 15
ATOM 26856 C CA . ASN B 1 53 ? -19.761 -9.624 4.485 1.00 0.00 253 ASN B CA 15
ATOM 26857 C C . ASN B 1 53 ? -18.439 -8.929 4.153 1.00 0.00 253 ASN B C 15
ATOM 26858 O O . ASN B 1 53 ? -17.366 -9.472 4.410 1.00 0.00 253 ASN B O 15
ATOM 26869 N N . GLU B 1 54 ? -18.559 -7.738 3.585 1.00 0.00 254 GLU B N 15
ATOM 26870 C CA . GLU B 1 54 ? -17.387 -6.963 3.215 1.00 0.00 254 GLU B CA 15
ATOM 26871 C C . GLU B 1 54 ? -17.207 -5.783 4.172 1.00 0.00 254 GLU B C 15
ATOM 26872 O O . GLU B 1 54 ? -17.086 -4.639 3.736 1.00 0.00 254 GLU B O 15
ATOM 26884 N N . HIS B 1 55 ? -17.195 -6.102 5.458 1.00 0.00 255 HIS B N 15
ATOM 26885 C CA . HIS B 1 55 ? -17.032 -5.082 6.480 1.00 0.00 255 HIS B CA 15
ATOM 26886 C C . HIS B 1 55 ? -16.922 -5.746 7.855 1.00 0.00 255 HIS B C 15
ATOM 26887 O O . HIS B 1 55 ? -17.538 -6.783 8.098 1.00 0.00 255 HIS B O 15
ATOM 26901 N N . ASP B 1 56 ? -16.134 -5.121 8.717 1.00 0.00 256 ASP B N 15
ATOM 26902 C CA . ASP B 1 56 ? -15.935 -5.638 10.060 1.00 0.00 256 ASP B CA 15
ATOM 26903 C C . ASP B 1 56 ? -16.584 -4.689 11.068 1.00 0.00 256 ASP B C 15
ATOM 26904 O O . ASP B 1 56 ? -16.504 -3.471 10.919 1.00 0.00 256 ASP B O 15
ATOM 26913 N N . VAL B 1 57 ? -17.211 -5.282 12.073 1.00 0.00 257 VAL B N 15
ATOM 26914 C CA . VAL B 1 57 ? -17.874 -4.503 13.105 1.00 0.00 257 VAL B CA 15
ATOM 26915 C C . VAL B 1 57 ? -16.829 -3.688 13.872 1.00 0.00 257 VAL B C 15
ATOM 26916 O O . VAL B 1 57 ? -15.666 -4.080 13.949 1.00 0.00 257 VAL B O 15
ATOM 26929 N N . CYS B 1 58 ? -17.283 -2.571 14.420 1.00 0.00 258 CYS B N 15
ATOM 26930 C CA . CYS B 1 58 ? -16.404 -1.697 15.177 1.00 0.00 258 CYS B CA 15
ATOM 26931 C C . CYS B 1 58 ? -17.263 -0.826 16.094 1.00 0.00 258 CYS B C 15
ATOM 26932 O O . CYS B 1 58 ? -16.990 -0.716 17.288 1.00 0.00 258 CYS B O 15
ATOM 26940 N N . GLY B 1 59 ? -18.288 -0.229 15.501 1.00 0.00 259 GLY B N 15
ATOM 26941 C CA . GLY B 1 59 ? -19.190 0.629 16.249 1.00 0.00 259 GLY B CA 15
ATOM 26942 C C . GLY B 1 59 ? -20.138 1.379 15.312 1.00 0.00 259 GLY B C 15
ATOM 26943 O O . GLY B 1 59 ? -21.163 0.839 14.899 1.00 0.00 259 GLY B O 15
ATOM 26947 N N . TRP B 1 60 ? -19.762 2.611 15.003 1.00 0.00 260 TRP B N 15
ATOM 26948 C CA . TRP B 1 60 ? -20.566 3.440 14.120 1.00 0.00 260 TRP B CA 15
ATOM 26949 C C . TRP B 1 60 ? -21.892 3.732 14.826 1.00 0.00 260 TRP B C 15
ATOM 26950 O O . TRP B 1 60 ? -22.892 4.033 14.176 1.00 0.00 260 TRP B O 15
ATOM 26971 N N . MET A 1 1 ? 0.118 -22.306 -11.331 1.00 0.00 1 MET A N 16
ATOM 26972 C CA . MET A 1 1 ? -1.331 -22.375 -11.407 1.00 0.00 1 MET A CA 16
ATOM 26973 C C . MET A 1 1 ? -1.979 -21.468 -10.359 1.00 0.00 1 MET A C 16
ATOM 26974 O O . MET A 1 1 ? -2.607 -20.467 -10.701 1.00 0.00 1 MET A O 16
ATOM 26988 N N . GLY A 1 2 ? -1.804 -21.852 -9.102 1.00 0.00 2 GLY A N 16
ATOM 26989 C CA . GLY A 1 2 ? -2.364 -21.086 -8.002 1.00 0.00 2 GLY A CA 16
ATOM 26990 C C . GLY A 1 2 ? -1.350 -20.937 -6.866 1.00 0.00 2 GLY A C 16
ATOM 26991 O O . GLY A 1 2 ? -1.192 -21.841 -6.047 1.00 0.00 2 GLY A O 16
ATOM 26995 N N . LYS A 1 3 ? -0.687 -19.789 -6.854 1.00 0.00 3 LYS A N 16
ATOM 26996 C CA . LYS A 1 3 ? 0.307 -19.510 -5.831 1.00 0.00 3 LYS A CA 16
ATOM 26997 C C . LYS A 1 3 ? -0.255 -18.484 -4.845 1.00 0.00 3 LYS A C 16
ATOM 26998 O O . LYS A 1 3 ? -1.274 -17.851 -5.116 1.00 0.00 3 LYS A O 16
ATOM 27017 N N . ALA A 1 4 ? 0.433 -18.352 -3.722 1.00 0.00 4 ALA A N 16
ATOM 27018 C CA . ALA A 1 4 ? 0.016 -17.414 -2.694 1.00 0.00 4 ALA A CA 16
ATOM 27019 C C . ALA A 1 4 ? 0.959 -16.210 -2.694 1.00 0.00 4 ALA A C 16
ATOM 27020 O O . ALA A 1 4 ? 2.002 -16.234 -2.043 1.00 0.00 4 ALA A O 16
ATOM 27027 N N . THR A 1 5 ? 0.559 -15.185 -3.434 1.00 0.00 5 THR A N 16
ATOM 27028 C CA . THR A 1 5 ? 1.356 -13.974 -3.528 1.00 0.00 5 THR A CA 16
ATOM 27029 C C . THR A 1 5 ? 0.452 -12.739 -3.516 1.00 0.00 5 THR A C 16
ATOM 27030 O O . THR A 1 5 ? -0.760 -12.850 -3.696 1.00 0.00 5 THR A O 16
ATOM 27041 N N . TYR A 1 6 ? 1.076 -11.590 -3.303 1.00 0.00 6 TYR A N 16
ATOM 27042 C CA . TYR A 1 6 ? 0.344 -10.336 -3.266 1.00 0.00 6 TYR A CA 16
ATOM 27043 C C . TYR A 1 6 ? 1.104 -9.235 -4.009 1.00 0.00 6 TYR A C 16
ATOM 27044 O O . TYR A 1 6 ? 2.332 -9.181 -3.959 1.00 0.00 6 TYR A O 16
ATOM 27062 N N . THR A 1 7 ? 0.342 -8.384 -4.678 1.00 0.00 7 THR A N 16
ATOM 27063 C CA . THR A 1 7 ? 0.928 -7.286 -5.431 1.00 0.00 7 THR A CA 16
ATOM 27064 C C . THR A 1 7 ? 0.382 -5.947 -4.934 1.00 0.00 7 THR A C 16
ATOM 27065 O O . THR A 1 7 ? -0.775 -5.612 -5.187 1.00 0.00 7 THR A O 16
ATOM 27076 N N . VAL A 1 8 ? 1.238 -5.217 -4.236 1.00 0.00 8 VAL A N 16
ATOM 27077 C CA . VAL A 1 8 ? 0.856 -3.921 -3.701 1.00 0.00 8 VAL A CA 16
ATOM 27078 C C . VAL A 1 8 ? 1.290 -2.824 -4.674 1.00 0.00 8 VAL A C 16
ATOM 27079 O O . VAL A 1 8 ? 2.484 -2.602 -4.873 1.00 0.00 8 VAL A O 16
ATOM 27092 N N . THR A 1 9 ? 0.297 -2.166 -5.256 1.00 0.00 9 THR A N 16
ATOM 27093 C CA . THR A 1 9 ? 0.562 -1.097 -6.205 1.00 0.00 9 THR A CA 16
ATOM 27094 C C . THR A 1 9 ? 0.389 0.266 -5.533 1.00 0.00 9 THR A C 16
ATOM 27095 O O . THR A 1 9 ? -0.679 0.569 -5.002 1.00 0.00 9 THR A O 16
ATOM 27106 N N . VAL A 1 10 ? 1.453 1.052 -5.579 1.00 0.00 10 VAL A N 16
ATOM 27107 C CA . VAL A 1 10 ? 1.432 2.377 -4.981 1.00 0.00 10 VAL A CA 16
ATOM 27108 C C . VAL A 1 10 ? 1.781 3.418 -6.048 1.00 0.00 10 VAL A C 16
ATOM 27109 O O . VAL A 1 10 ? 2.864 3.376 -6.630 1.00 0.00 10 VAL A O 16
ATOM 27122 N N . THR A 1 11 ? 0.843 4.326 -6.271 1.00 0.00 11 THR A N 16
ATOM 27123 C CA . THR A 1 11 ? 1.037 5.377 -7.256 1.00 0.00 11 THR A CA 16
ATOM 27124 C C . THR A 1 11 ? 0.732 6.745 -6.644 1.00 0.00 11 THR A C 16
ATOM 27125 O O . THR A 1 11 ? -0.170 6.872 -5.818 1.00 0.00 11 THR A O 16
ATOM 27136 N N . ASN A 1 12 ? 1.499 7.735 -7.075 1.00 0.00 12 ASN A N 16
ATOM 27137 C CA . ASN A 1 12 ? 1.323 9.090 -6.579 1.00 0.00 12 ASN A CA 16
ATOM 27138 C C . ASN A 1 12 ? 0.498 9.892 -7.587 1.00 0.00 12 ASN A C 16
ATOM 27139 O O . ASN A 1 12 ? 0.897 10.046 -8.740 1.00 0.00 12 ASN A O 16
ATOM 27150 N N . ASN A 1 13 ? -0.639 10.383 -7.116 1.00 0.00 13 ASN A N 16
ATOM 27151 C CA . ASN A 1 13 ? -1.525 11.166 -7.961 1.00 0.00 13 ASN A CA 16
ATOM 27152 C C . ASN A 1 13 ? -1.009 12.604 -8.037 1.00 0.00 13 ASN A C 16
ATOM 27153 O O . ASN A 1 13 ? -1.420 13.369 -8.909 1.00 0.00 13 ASN A O 16
ATOM 27164 N N . SER A 1 14 ? -0.117 12.930 -7.114 1.00 0.00 14 SER A N 16
ATOM 27165 C CA . SER A 1 14 ? 0.459 14.262 -7.065 1.00 0.00 14 SER A CA 16
ATOM 27166 C C . SER A 1 14 ? 1.631 14.361 -8.044 1.00 0.00 14 SER A C 16
ATOM 27167 O O . SER A 1 14 ? 1.847 15.407 -8.654 1.00 0.00 14 SER A O 16
ATOM 27175 N N . ASN A 1 15 ? 2.356 13.260 -8.163 1.00 0.00 15 ASN A N 16
ATOM 27176 C CA . ASN A 1 15 ? 3.501 13.210 -9.057 1.00 0.00 15 ASN A CA 16
ATOM 27177 C C . ASN A 1 15 ? 3.183 12.286 -10.234 1.00 0.00 15 ASN A C 16
ATOM 27178 O O . ASN A 1 15 ? 3.927 12.242 -11.212 1.00 0.00 15 ASN A O 16
ATOM 27189 N N . GLY A 1 16 ? 2.076 11.570 -10.101 1.00 0.00 16 GLY A N 16
ATOM 27190 C CA . GLY A 1 16 ? 1.651 10.649 -11.141 1.00 0.00 16 GLY A CA 16
ATOM 27191 C C . GLY A 1 16 ? 2.651 9.503 -11.302 1.00 0.00 16 GLY A C 16
ATOM 27192 O O . GLY A 1 16 ? 2.712 8.870 -12.355 1.00 0.00 16 GLY A O 16
ATOM 27196 N N . VAL A 1 17 ? 3.411 9.269 -10.242 1.00 0.00 17 VAL A N 16
ATOM 27197 C CA . VAL A 1 17 ? 4.405 8.211 -10.252 1.00 0.00 17 VAL A CA 16
ATOM 27198 C C . VAL A 1 17 ? 3.768 6.913 -9.751 1.00 0.00 17 VAL A C 16
ATOM 27199 O O . VAL A 1 17 ? 3.259 6.859 -8.632 1.00 0.00 17 VAL A O 16
ATOM 27212 N N . SER A 1 18 ? 3.817 5.899 -10.602 1.00 0.00 18 SER A N 16
ATOM 27213 C CA . SER A 1 18 ? 3.251 4.606 -10.259 1.00 0.00 18 SER A CA 16
ATOM 27214 C C . SER A 1 18 ? 4.372 3.603 -9.975 1.00 0.00 18 SER A C 16
ATOM 27215 O O . SER A 1 18 ? 5.392 3.594 -10.663 1.00 0.00 18 SER A O 16
ATOM 27223 N N . VAL A 1 19 ? 4.144 2.781 -8.960 1.00 0.00 19 VAL A N 16
ATOM 27224 C CA . VAL A 1 19 ? 5.122 1.777 -8.577 1.00 0.00 19 VAL A CA 16
ATOM 27225 C C . VAL A 1 19 ? 4.407 0.609 -7.894 1.00 0.00 19 VAL A C 16
ATOM 27226 O O . VAL A 1 19 ? 3.664 0.808 -6.933 1.00 0.00 19 VAL A O 16
ATOM 27239 N N . ASP A 1 20 ? 4.654 -0.582 -8.416 1.00 0.00 20 ASP A N 16
ATOM 27240 C CA . ASP A 1 20 ? 4.042 -1.782 -7.869 1.00 0.00 20 ASP A CA 16
ATOM 27241 C C . ASP A 1 20 ? 5.140 -2.744 -7.410 1.00 0.00 20 ASP A C 16
ATOM 27242 O O . ASP A 1 20 ? 6.223 -2.780 -7.992 1.00 0.00 20 ASP A O 16
ATOM 27251 N N . TYR A 1 21 ? 4.822 -3.501 -6.370 1.00 0.00 21 TYR A N 16
ATOM 27252 C CA . TYR A 1 21 ? 5.766 -4.460 -5.826 1.00 0.00 21 TYR A CA 16
ATOM 27253 C C . TYR A 1 21 ? 5.071 -5.779 -5.480 1.00 0.00 21 TYR A C 16
ATOM 27254 O O . TYR A 1 21 ? 4.068 -5.787 -4.767 1.00 0.00 21 TYR A O 16
ATOM 27272 N N . GLU A 1 22 ? 5.631 -6.860 -5.999 1.00 0.00 22 GLU A N 16
ATOM 27273 C CA . GLU A 1 22 ? 5.078 -8.181 -5.754 1.00 0.00 22 GLU A CA 16
ATOM 27274 C C . GLU A 1 22 ? 5.684 -8.783 -4.484 1.00 0.00 22 GLU A C 16
ATOM 27275 O O . GLU A 1 22 ? 6.878 -9.070 -4.438 1.00 0.00 22 GLU A O 16
ATOM 27287 N N . THR A 1 23 ? 4.831 -8.958 -3.486 1.00 0.00 23 THR A N 16
ATOM 27288 C CA . THR A 1 23 ? 5.266 -9.521 -2.219 1.00 0.00 23 THR A CA 16
ATOM 27289 C C . THR A 1 23 ? 4.253 -10.550 -1.716 1.00 0.00 23 THR A C 16
ATOM 27290 O O . THR A 1 23 ? 3.089 -10.223 -1.494 1.00 0.00 23 THR A O 16
ATOM 27301 N N . GLU A 1 24 ? 4.734 -11.773 -1.549 1.00 0.00 24 GLU A N 16
ATOM 27302 C CA . GLU A 1 24 ? 3.884 -12.854 -1.075 1.00 0.00 24 GLU A CA 16
ATOM 27303 C C . GLU A 1 24 ? 3.894 -12.905 0.454 1.00 0.00 24 GLU A C 16
ATOM 27304 O O . GLU A 1 24 ? 4.777 -13.517 1.051 1.00 0.00 24 GLU A O 16
ATOM 27316 N N . THR A 1 25 ? 2.902 -12.255 1.043 1.00 0.00 25 THR A N 16
ATOM 27317 C CA . THR A 1 25 ? 2.785 -12.220 2.491 1.00 0.00 25 THR A CA 16
ATOM 27318 C C . THR A 1 25 ? 1.342 -12.498 2.917 1.00 0.00 25 THR A C 16
ATOM 27319 O O . THR A 1 25 ? 0.434 -11.743 2.577 1.00 0.00 25 THR A O 16
ATOM 27330 N N . PRO A 1 26 ? 1.173 -13.614 3.675 1.00 0.00 26 PRO A N 16
ATOM 27331 C CA . PRO A 1 26 ? -0.144 -14.003 4.151 1.00 0.00 26 PRO A CA 16
ATOM 27332 C C . PRO A 1 26 ? -0.594 -13.108 5.307 1.00 0.00 26 PRO A C 16
ATOM 27333 O O . PRO A 1 26 ? -1.216 -12.070 5.087 1.00 0.00 26 PRO A O 16
ATOM 27344 N N . MET A 1 27 ? -0.264 -13.543 6.515 1.00 0.00 27 MET A N 16
ATOM 27345 C CA . MET A 1 27 ? -0.628 -12.794 7.705 1.00 0.00 27 MET A CA 16
ATOM 27346 C C . MET A 1 27 ? 0.247 -11.547 7.857 1.00 0.00 27 MET A C 16
ATOM 27347 O O . MET A 1 27 ? -0.177 -10.555 8.448 1.00 0.00 27 MET A O 16
ATOM 27361 N N . THR A 1 28 ? 1.451 -11.638 7.312 1.00 0.00 28 THR A N 16
ATOM 27362 C CA . THR A 1 28 ? 2.388 -10.530 7.379 1.00 0.00 28 THR A CA 16
ATOM 27363 C C . THR A 1 28 ? 1.732 -9.244 6.869 1.00 0.00 28 THR A C 16
ATOM 27364 O O . THR A 1 28 ? 2.085 -8.150 7.304 1.00 0.00 28 THR A O 16
ATOM 27375 N N . LEU A 1 29 ? 0.789 -9.422 5.956 1.00 0.00 29 LEU A N 16
ATOM 27376 C CA . LEU A 1 29 ? 0.080 -8.290 5.383 1.00 0.00 29 LEU A CA 16
ATOM 27377 C C . LEU A 1 29 ? -0.487 -7.425 6.510 1.00 0.00 29 LEU A C 16
ATOM 27378 O O . LEU A 1 29 ? -0.586 -6.207 6.373 1.00 0.00 29 LEU A O 16
ATOM 27394 N N . LEU A 1 30 ? -0.844 -8.089 7.600 1.00 0.00 30 LEU A N 16
ATOM 27395 C CA . LEU A 1 30 ? -1.398 -7.396 8.751 1.00 0.00 30 LEU A CA 16
ATOM 27396 C C . LEU A 1 30 ? -0.261 -6.769 9.559 1.00 0.00 30 LEU A C 16
ATOM 27397 O O . LEU A 1 30 ? -0.439 -5.722 10.179 1.00 0.00 30 LEU A O 16
ATOM 27413 N N . VAL A 1 31 ? 0.884 -7.436 9.528 1.00 0.00 31 VAL A N 16
ATOM 27414 C CA . VAL A 1 31 ? 2.049 -6.958 10.250 1.00 0.00 31 VAL A CA 16
ATOM 27415 C C . VAL A 1 31 ? 2.359 -5.523 9.817 1.00 0.00 31 VAL A C 16
ATOM 27416 O O . VAL A 1 31 ? 2.366 -5.219 8.625 1.00 0.00 31 VAL A O 16
ATOM 27429 N N . PRO A 1 32 ? 2.613 -4.657 10.834 1.00 0.00 32 PRO A N 16
ATOM 27430 C CA . PRO A 1 32 ? 2.923 -3.263 10.570 1.00 0.00 32 PRO A CA 16
ATOM 27431 C C . PRO A 1 32 ? 4.349 -3.109 10.036 1.00 0.00 32 PRO A C 16
ATOM 27432 O O . PRO A 1 32 ? 4.589 -2.334 9.112 1.00 0.00 32 PRO A O 16
ATOM 27443 N N . GLU A 1 33 ? 5.257 -3.859 10.643 1.00 0.00 33 GLU A N 16
ATOM 27444 C CA . GLU A 1 33 ? 6.653 -3.816 10.240 1.00 0.00 33 GLU A CA 16
ATOM 27445 C C . GLU A 1 33 ? 6.792 -4.198 8.765 1.00 0.00 33 GLU A C 16
ATOM 27446 O O . GLU A 1 33 ? 7.637 -3.654 8.056 1.00 0.00 33 GLU A O 16
ATOM 27458 N N . VAL A 1 34 ? 5.949 -5.131 8.346 1.00 0.00 34 VAL A N 16
ATOM 27459 C CA . VAL A 1 34 ? 5.967 -5.592 6.968 1.00 0.00 34 VAL A CA 16
ATOM 27460 C C . VAL A 1 34 ? 5.175 -4.614 6.097 1.00 0.00 34 VAL A C 16
ATOM 27461 O O . VAL A 1 34 ? 5.629 -4.229 5.021 1.00 0.00 34 VAL A O 16
ATOM 27474 N N . ALA A 1 35 ? 4.006 -4.240 6.595 1.00 0.00 35 ALA A N 16
ATOM 27475 C CA . ALA A 1 35 ? 3.148 -3.315 5.876 1.00 0.00 35 ALA A CA 16
ATOM 27476 C C . ALA A 1 35 ? 3.858 -1.967 5.740 1.00 0.00 35 ALA A C 16
ATOM 27477 O O . ALA A 1 35 ? 3.907 -1.394 4.653 1.00 0.00 35 ALA A O 16
ATOM 27484 N N . ALA A 1 36 ? 4.391 -1.500 6.861 1.00 0.00 36 ALA A N 16
ATOM 27485 C CA . ALA A 1 36 ? 5.096 -0.230 6.880 1.00 0.00 36 ALA A CA 16
ATOM 27486 C C . ALA A 1 36 ? 6.260 -0.283 5.889 1.00 0.00 36 ALA A C 16
ATOM 27487 O O . ALA A 1 36 ? 6.439 0.632 5.086 1.00 0.00 36 ALA A O 16
ATOM 27494 N N . GLU A 1 37 ? 7.024 -1.362 5.979 1.00 0.00 37 GLU A N 16
ATOM 27495 C CA . GLU A 1 37 ? 8.166 -1.547 5.100 1.00 0.00 37 GLU A CA 16
ATOM 27496 C C . GLU A 1 37 ? 7.709 -1.605 3.640 1.00 0.00 37 GLU A C 16
ATOM 27497 O O . GLU A 1 37 ? 8.419 -1.145 2.746 1.00 0.00 37 GLU A O 16
ATOM 27509 N N . VAL A 1 38 ? 6.528 -2.172 3.446 1.00 0.00 38 VAL A N 16
ATOM 27510 C CA . VAL A 1 38 ? 5.969 -2.295 2.110 1.00 0.00 38 VAL A CA 16
ATOM 27511 C C . VAL A 1 38 ? 5.547 -0.913 1.609 1.00 0.00 38 VAL A C 16
ATOM 27512 O O . VAL A 1 38 ? 5.933 -0.501 0.516 1.00 0.00 38 VAL A O 16
ATOM 27525 N N . ILE A 1 39 ? 4.760 -0.235 2.431 1.00 0.00 39 ILE A N 16
ATOM 27526 C CA . ILE A 1 39 ? 4.282 1.093 2.084 1.00 0.00 39 ILE A CA 16
ATOM 27527 C C . ILE A 1 39 ? 5.478 2.028 1.893 1.00 0.00 39 ILE A C 16
ATOM 27528 O O . ILE A 1 39 ? 5.501 2.831 0.963 1.00 0.00 39 ILE A O 16
ATOM 27544 N N . LYS A 1 40 ? 6.444 1.891 2.791 1.00 0.00 40 LYS A N 16
ATOM 27545 C CA . LYS A 1 40 ? 7.641 2.713 2.733 1.00 0.00 40 LYS A CA 16
ATOM 27546 C C . LYS A 1 40 ? 8.513 2.255 1.562 1.00 0.00 40 LYS A C 16
ATOM 27547 O O . LYS A 1 40 ? 9.074 3.079 0.841 1.00 0.00 40 LYS A O 16
ATOM 27566 N N . ASP A 1 41 ? 8.600 0.941 1.409 1.00 0.00 41 ASP A N 16
ATOM 27567 C CA . ASP A 1 41 ? 9.394 0.364 0.339 1.00 0.00 41 ASP A CA 16
ATOM 27568 C C . ASP A 1 41 ? 8.890 0.890 -1.007 1.00 0.00 41 ASP A C 16
ATOM 27569 O O . ASP A 1 41 ? 9.683 1.276 -1.864 1.00 0.00 41 ASP A O 16
ATOM 27578 N N . LEU A 1 42 ? 7.572 0.889 -1.149 1.00 0.00 42 LEU A N 16
ATOM 27579 C CA . LEU A 1 42 ? 6.952 1.362 -2.375 1.00 0.00 42 LEU A CA 16
ATOM 27580 C C . LEU A 1 42 ? 7.286 2.842 -2.573 1.00 0.00 42 LEU A C 16
ATOM 27581 O O . LEU A 1 42 ? 7.757 3.239 -3.636 1.00 0.00 42 LEU A O 16
ATOM 27597 N N . VAL A 1 43 ? 7.027 3.618 -1.530 1.00 0.00 43 VAL A N 16
ATOM 27598 C CA . VAL A 1 43 ? 7.294 5.045 -1.575 1.00 0.00 43 VAL A CA 16
ATOM 27599 C C . VAL A 1 43 ? 8.790 5.274 -1.796 1.00 0.00 43 VAL A C 16
ATOM 27600 O O . VAL A 1 43 ? 9.181 6.081 -2.638 1.00 0.00 43 VAL A O 16
ATOM 27613 N N . ASN A 1 44 ? 9.587 4.547 -1.027 1.00 0.00 44 ASN A N 16
ATOM 27614 C CA . ASN A 1 44 ? 11.033 4.660 -1.128 1.00 0.00 44 ASN A CA 16
ATOM 27615 C C . ASN A 1 44 ? 11.460 4.403 -2.574 1.00 0.00 44 ASN A C 16
ATOM 27616 O O . ASN A 1 44 ? 12.384 5.041 -3.075 1.00 0.00 44 ASN A O 16
ATOM 27627 N N . THR A 1 45 ? 10.766 3.467 -3.206 1.00 0.00 45 THR A N 16
ATOM 27628 C CA . THR A 1 45 ? 11.061 3.117 -4.584 1.00 0.00 45 THR A CA 16
ATOM 27629 C C . THR A 1 45 ? 10.571 4.216 -5.530 1.00 0.00 45 THR A C 16
ATOM 27630 O O . THR A 1 45 ? 11.235 4.532 -6.516 1.00 0.00 45 THR A O 16
ATOM 27641 N N . VAL A 1 46 ? 9.413 4.766 -5.196 1.00 0.00 46 VAL A N 16
ATOM 27642 C CA . VAL A 1 46 ? 8.826 5.822 -6.004 1.00 0.00 46 VAL A CA 16
ATOM 27643 C C . VAL A 1 46 ? 9.773 7.023 -6.031 1.00 0.00 46 VAL A C 16
ATOM 27644 O O . VAL A 1 46 ? 10.028 7.592 -7.092 1.00 0.00 46 VAL A O 16
ATOM 27657 N N . ARG A 1 47 ? 10.270 7.372 -4.854 1.00 0.00 47 ARG A N 16
ATOM 27658 C CA . ARG A 1 47 ? 11.184 8.495 -4.730 1.00 0.00 47 ARG A CA 16
ATOM 27659 C C . ARG A 1 47 ? 12.554 8.131 -5.306 1.00 0.00 47 ARG A C 16
ATOM 27660 O O . ARG A 1 47 ? 13.286 9.001 -5.775 1.00 0.00 47 ARG A O 16
ATOM 27681 N N . SER A 1 48 ? 12.859 6.842 -5.253 1.00 0.00 48 SER A N 16
ATOM 27682 C CA . SER A 1 48 ? 14.128 6.352 -5.764 1.00 0.00 48 SER A CA 16
ATOM 27683 C C . SER A 1 48 ? 14.327 6.819 -7.207 1.00 0.00 48 SER A C 16
ATOM 27684 O O . SER A 1 48 ? 15.446 7.122 -7.617 1.00 0.00 48 SER A O 16
ATOM 27692 N N . TYR A 1 49 ? 13.223 6.862 -7.939 1.00 0.00 49 TYR A N 16
ATOM 27693 C CA . TYR A 1 49 ? 13.261 7.287 -9.327 1.00 0.00 49 TYR A CA 16
ATOM 27694 C C . TYR A 1 49 ? 13.522 8.791 -9.434 1.00 0.00 49 TYR A C 16
ATOM 27695 O O . TYR A 1 49 ? 14.164 9.249 -10.379 1.00 0.00 49 TYR A O 16
ATOM 27713 N N . ASP A 1 50 ? 13.013 9.519 -8.451 1.00 0.00 50 ASP A N 16
ATOM 27714 C CA . ASP A 1 50 ? 13.184 10.962 -8.422 1.00 0.00 50 ASP A CA 16
ATOM 27715 C C . ASP A 1 50 ? 14.629 11.308 -8.785 1.00 0.00 50 ASP A C 16
ATOM 27716 O O . ASP A 1 50 ? 14.871 12.156 -9.642 1.00 0.00 50 ASP A O 16
ATOM 27725 N N . THR A 1 51 ? 15.551 10.634 -8.114 1.00 0.00 51 THR A N 16
ATOM 27726 C CA . THR A 1 51 ? 16.966 10.859 -8.355 1.00 0.00 51 THR A CA 16
ATOM 27727 C C . THR A 1 51 ? 17.476 9.920 -9.449 1.00 0.00 51 THR A C 16
ATOM 27728 O O . THR A 1 51 ? 16.748 9.044 -9.911 1.00 0.00 51 THR A O 16
ATOM 27739 N N . GLU A 1 52 ? 18.726 10.136 -9.834 1.00 0.00 52 GLU A N 16
ATOM 27740 C CA . GLU A 1 52 ? 19.344 9.320 -10.865 1.00 0.00 52 GLU A CA 16
ATOM 27741 C C . GLU A 1 52 ? 19.249 7.838 -10.498 1.00 0.00 52 GLU A C 16
ATOM 27742 O O . GLU A 1 52 ? 19.298 7.482 -9.321 1.00 0.00 52 GLU A O 16
ATOM 27754 N N . ASN A 1 53 ? 19.116 7.013 -11.526 1.00 0.00 53 ASN A N 16
ATOM 27755 C CA . ASN A 1 53 ? 19.014 5.578 -11.326 1.00 0.00 53 ASN A CA 16
ATOM 27756 C C . ASN A 1 53 ? 20.299 5.066 -10.671 1.00 0.00 53 ASN A C 16
ATOM 27757 O O . ASN A 1 53 ? 21.398 5.424 -11.090 1.00 0.00 53 ASN A O 16
ATOM 27768 N N . GLU A 1 54 ? 20.117 4.236 -9.654 1.00 0.00 54 GLU A N 16
ATOM 27769 C CA . GLU A 1 54 ? 21.248 3.672 -8.938 1.00 0.00 54 GLU A CA 16
ATOM 27770 C C . GLU A 1 54 ? 21.181 2.144 -8.958 1.00 0.00 54 GLU A C 16
ATOM 27771 O O . GLU A 1 54 ? 20.248 1.568 -9.517 1.00 0.00 54 GLU A O 16
ATOM 27783 N N . HIS A 1 55 ? 22.181 1.531 -8.342 1.00 0.00 55 HIS A N 16
ATOM 27784 C CA . HIS A 1 55 ? 22.246 0.080 -8.282 1.00 0.00 55 HIS A CA 16
ATOM 27785 C C . HIS A 1 55 ? 21.228 -0.438 -7.265 1.00 0.00 55 HIS A C 16
ATOM 27786 O O . HIS A 1 55 ? 20.130 -0.850 -7.635 1.00 0.00 55 HIS A O 16
ATOM 27800 N N . ASP A 1 56 ? 21.629 -0.400 -6.003 1.00 0.00 56 ASP A N 16
ATOM 27801 C CA . ASP A 1 56 ? 20.764 -0.861 -4.930 1.00 0.00 56 ASP A CA 16
ATOM 27802 C C . ASP A 1 56 ? 20.075 0.343 -4.283 1.00 0.00 56 ASP A C 16
ATOM 27803 O O . ASP A 1 56 ? 20.629 1.440 -4.257 1.00 0.00 56 ASP A O 16
ATOM 27812 N N . VAL A 1 57 ? 18.875 0.095 -3.778 1.00 0.00 57 VAL A N 16
ATOM 27813 C CA . VAL A 1 57 ? 18.104 1.145 -3.134 1.00 0.00 57 VAL A CA 16
ATOM 27814 C C . VAL A 1 57 ? 18.696 1.432 -1.752 1.00 0.00 57 VAL A C 16
ATOM 27815 O O . VAL A 1 57 ? 18.775 0.540 -0.910 1.00 0.00 57 VAL A O 16
ATOM 27828 N N . CYS A 1 58 ? 19.096 2.681 -1.564 1.00 0.00 58 CYS A N 16
ATOM 27829 C CA . CYS A 1 58 ? 19.679 3.097 -0.299 1.00 0.00 58 CYS A CA 16
ATOM 27830 C C . CYS A 1 58 ? 19.928 4.606 -0.357 1.00 0.00 58 CYS A C 16
ATOM 27831 O O . CYS A 1 58 ? 20.735 5.074 -1.158 1.00 0.00 58 CYS A O 16
ATOM 27839 N N . GLY A 1 59 ? 19.219 5.324 0.500 1.00 0.00 59 GLY A N 16
ATOM 27840 C CA . GLY A 1 59 ? 19.353 6.769 0.556 1.00 0.00 59 GLY A CA 16
ATOM 27841 C C . GLY A 1 59 ? 17.990 7.452 0.421 1.00 0.00 59 GLY A C 16
ATOM 27842 O O . GLY A 1 59 ? 17.562 8.175 1.318 1.00 0.00 59 GLY A O 16
ATOM 27846 N N . TRP A 1 60 ? 17.347 7.198 -0.710 1.00 0.00 60 TRP A N 16
ATOM 27847 C CA . TRP A 1 60 ? 16.042 7.781 -0.975 1.00 0.00 60 TRP A CA 16
ATOM 27848 C C . TRP A 1 60 ? 14.994 6.676 -0.826 1.00 0.00 60 TRP A C 16
ATOM 27849 O O . TRP A 1 60 ? 15.304 5.579 -0.364 1.00 0.00 60 TRP A O 16
ATOM 27870 N N . MET B 1 1 ? -7.262 18.829 -9.880 1.00 0.00 201 MET B N 16
ATOM 27871 C CA . MET B 1 1 ? -6.124 19.530 -10.448 1.00 0.00 201 MET B CA 16
ATOM 27872 C C . MET B 1 1 ? -5.077 19.837 -9.375 1.00 0.00 201 MET B C 16
ATOM 27873 O O . MET B 1 1 ? -5.399 20.400 -8.330 1.00 0.00 201 MET B O 16
ATOM 27887 N N . GLY B 1 2 ? -3.844 19.454 -9.671 1.00 0.00 202 GLY B N 16
ATOM 27888 C CA . GLY B 1 2 ? -2.747 19.680 -8.746 1.00 0.00 202 GLY B CA 16
ATOM 27889 C C . GLY B 1 2 ? -3.147 19.301 -7.318 1.00 0.00 202 GLY B C 16
ATOM 27890 O O . GLY B 1 2 ? -3.213 20.160 -6.440 1.00 0.00 202 GLY B O 16
ATOM 27894 N N . LYS B 1 3 ? -3.404 18.015 -7.132 1.00 0.00 203 LYS B N 16
ATOM 27895 C CA . LYS B 1 3 ? -3.795 17.512 -5.826 1.00 0.00 203 LYS B CA 16
ATOM 27896 C C . LYS B 1 3 ? -2.777 16.470 -5.359 1.00 0.00 203 LYS B C 16
ATOM 27897 O O . LYS B 1 3 ? -2.146 15.803 -6.178 1.00 0.00 203 LYS B O 16
ATOM 27916 N N . ALA B 1 4 ? -2.650 16.360 -4.045 1.00 0.00 204 ALA B N 16
ATOM 27917 C CA . ALA B 1 4 ? -1.719 15.410 -3.460 1.00 0.00 204 ALA B CA 16
ATOM 27918 C C . ALA B 1 4 ? -2.494 14.198 -2.940 1.00 0.00 204 ALA B C 16
ATOM 27919 O O . ALA B 1 4 ? -3.185 14.286 -1.926 1.00 0.00 204 ALA B O 16
ATOM 27926 N N . THR B 1 5 ? -2.353 13.094 -3.658 1.00 0.00 205 THR B N 16
ATOM 27927 C CA . THR B 1 5 ? -3.032 11.865 -3.282 1.00 0.00 205 THR B CA 16
ATOM 27928 C C . THR B 1 5 ? -2.201 10.648 -3.697 1.00 0.00 205 THR B C 16
ATOM 27929 O O . THR B 1 5 ? -1.277 10.768 -4.501 1.00 0.00 205 THR B O 16
ATOM 27940 N N . TYR B 1 6 ? -2.559 9.506 -3.129 1.00 0.00 206 TYR B N 16
ATOM 27941 C CA . TYR B 1 6 ? -1.858 8.270 -3.430 1.00 0.00 206 TYR B CA 16
ATOM 27942 C C . TYR B 1 6 ? -2.843 7.119 -3.641 1.00 0.00 206 TYR B C 16
ATOM 27943 O O . TYR B 1 6 ? -3.866 7.040 -2.962 1.00 0.00 206 TYR B O 16
ATOM 27961 N N . THR B 1 7 ? -2.500 6.254 -4.584 1.00 0.00 207 THR B N 16
ATOM 27962 C CA . THR B 1 7 ? -3.342 5.110 -4.894 1.00 0.00 207 THR B CA 16
ATOM 27963 C C . THR B 1 7 ? -2.634 3.809 -4.514 1.00 0.00 207 THR B C 16
ATOM 27964 O O . THR B 1 7 ? -1.683 3.398 -5.177 1.00 0.00 207 THR B O 16
ATOM 27975 N N . VAL B 1 8 ? -3.125 3.195 -3.447 1.00 0.00 208 VAL B N 16
ATOM 27976 C CA . VAL B 1 8 ? -2.551 1.948 -2.970 1.00 0.00 208 VAL B CA 16
ATOM 27977 C C . VAL B 1 8 ? -3.478 0.790 -3.344 1.00 0.00 208 VAL B C 16
ATOM 27978 O O . VAL B 1 8 ? -4.614 0.722 -2.876 1.00 0.00 208 VAL B O 16
ATOM 27991 N N . THR B 1 9 ? -2.959 -0.095 -4.183 1.00 0.00 209 THR B N 16
ATOM 27992 C CA . THR B 1 9 ? -3.726 -1.247 -4.624 1.00 0.00 209 THR B CA 16
ATOM 27993 C C . THR B 1 9 ? -3.186 -2.525 -3.981 1.00 0.00 209 THR B C 16
ATOM 27994 O O . THR B 1 9 ? -1.993 -2.629 -3.703 1.00 0.00 209 THR B O 16
ATOM 28005 N N . VAL B 1 10 ? -4.092 -3.468 -3.761 1.00 0.00 210 VAL B N 16
ATOM 28006 C CA . VAL B 1 10 ? -3.721 -4.735 -3.155 1.00 0.00 210 VAL B CA 16
ATOM 28007 C C . VAL B 1 10 ? -4.484 -5.868 -3.846 1.00 0.00 210 VAL B C 16
ATOM 28008 O O . VAL B 1 10 ? -5.708 -5.948 -3.745 1.00 0.00 210 VAL B O 16
ATOM 28021 N N . THR B 1 11 ? -3.730 -6.716 -4.530 1.00 0.00 211 THR B N 16
ATOM 28022 C CA . THR B 1 11 ? -4.319 -7.840 -5.237 1.00 0.00 211 THR B CA 16
ATOM 28023 C C . THR B 1 11 ? -3.686 -9.153 -4.771 1.00 0.00 211 THR B C 16
ATOM 28024 O O . THR B 1 11 ? -2.464 -9.262 -4.691 1.00 0.00 211 THR B O 16
ATOM 28035 N N . ASN B 1 12 ? -4.547 -10.116 -4.478 1.00 0.00 212 ASN B N 16
ATOM 28036 C CA . ASN B 1 12 ? -4.087 -11.417 -4.023 1.00 0.00 212 ASN B CA 16
ATOM 28037 C C . ASN B 1 12 ? -4.090 -12.394 -5.200 1.00 0.00 212 ASN B C 16
ATOM 28038 O O . ASN B 1 12 ? -5.136 -12.923 -5.571 1.00 0.00 212 ASN B O 16
ATOM 28049 N N . ASN B 1 13 ? -2.905 -12.604 -5.755 1.00 0.00 213 ASN B N 16
ATOM 28050 C CA . ASN B 1 13 ? -2.757 -13.508 -6.882 1.00 0.00 213 ASN B CA 16
ATOM 28051 C C . ASN B 1 13 ? -3.268 -14.895 -6.489 1.00 0.00 213 ASN B C 16
ATOM 28052 O O . ASN B 1 13 ? -3.508 -15.740 -7.351 1.00 0.00 213 ASN B O 16
ATOM 28063 N N . SER B 1 14 ? -3.418 -15.089 -5.187 1.00 0.00 214 SER B N 16
ATOM 28064 C CA . SER B 1 14 ? -3.895 -16.359 -4.668 1.00 0.00 214 SER B CA 16
ATOM 28065 C C . SER B 1 14 ? -5.373 -16.545 -5.019 1.00 0.00 214 SER B C 16
ATOM 28066 O O . SER B 1 14 ? -5.803 -17.651 -5.341 1.00 0.00 214 SER B O 16
ATOM 28074 N N . ASN B 1 15 ? -6.109 -15.446 -4.945 1.00 0.00 215 ASN B N 16
ATOM 28075 C CA . ASN B 1 15 ? -7.529 -15.475 -5.250 1.00 0.00 215 ASN B CA 16
ATOM 28076 C C . ASN B 1 15 ? -7.792 -14.647 -6.510 1.00 0.00 215 ASN B C 16
ATOM 28077 O O . ASN B 1 15 ? -8.909 -14.629 -7.024 1.00 0.00 215 ASN B O 16
ATOM 28088 N N . GLY B 1 16 ? -6.743 -13.983 -6.973 1.00 0.00 216 GLY B N 16
ATOM 28089 C CA . GLY B 1 16 ? -6.845 -13.156 -8.163 1.00 0.00 216 GLY B CA 16
ATOM 28090 C C . GLY B 1 16 ? -7.730 -11.934 -7.907 1.00 0.00 216 GLY B C 16
ATOM 28091 O O . GLY B 1 16 ? -8.093 -11.220 -8.840 1.00 0.00 216 GLY B O 16
ATOM 28095 N N . VAL B 1 17 ? -8.050 -11.731 -6.638 1.00 0.00 217 VAL B N 16
ATOM 28096 C CA . VAL B 1 17 ? -8.885 -10.607 -6.246 1.00 0.00 217 VAL B CA 16
ATOM 28097 C C . VAL B 1 17 ? -8.018 -9.354 -6.120 1.00 0.00 217 VAL B C 16
ATOM 28098 O O . VAL B 1 17 ? -7.022 -9.353 -5.397 1.00 0.00 217 VAL B O 16
ATOM 28111 N N . SER B 1 18 ? -8.428 -8.315 -6.833 1.00 0.00 218 SER B N 16
ATOM 28112 C CA . SER B 1 18 ? -7.700 -7.057 -6.809 1.00 0.00 218 SER B CA 16
ATOM 28113 C C . SER B 1 18 ? -8.527 -5.988 -6.092 1.00 0.00 218 SER B C 16
ATOM 28114 O O . SER B 1 18 ? -9.741 -5.913 -6.273 1.00 0.00 218 SER B O 16
ATOM 28122 N N . VAL B 1 19 ? -7.836 -5.188 -5.294 1.00 0.00 219 VAL B N 16
ATOM 28123 C CA . VAL B 1 19 ? -8.492 -4.126 -4.549 1.00 0.00 219 VAL B CA 16
ATOM 28124 C C . VAL B 1 19 ? -7.637 -2.858 -4.617 1.00 0.00 219 VAL B C 16
ATOM 28125 O O . VAL B 1 19 ? -6.431 -2.905 -4.381 1.00 0.00 219 VAL B O 16
ATOM 28138 N N . ASP B 1 20 ? -8.296 -1.756 -4.941 1.00 0.00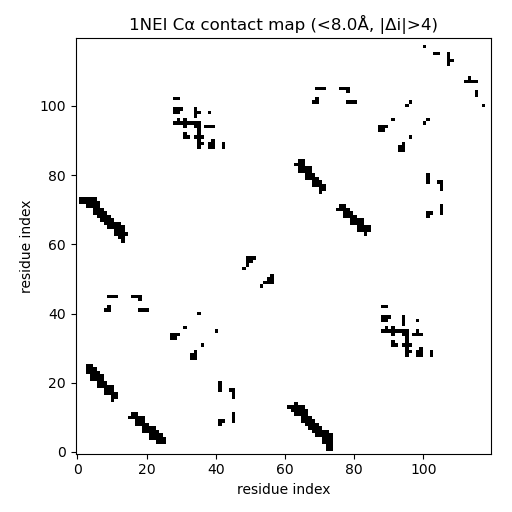 220 ASP B N 16
ATOM 28139 C CA . ASP B 1 20 ? -7.613 -0.478 -5.044 1.00 0.00 220 ASP B CA 16
ATOM 28140 C C . ASP B 1 20 ? -8.209 0.497 -4.028 1.00 0.00 220 ASP B C 16
ATOM 28141 O O . ASP B 1 20 ? -9.410 0.467 -3.764 1.00 0.00 220 ASP B O 16
ATOM 28150 N N . TYR B 1 21 ? -7.342 1.339 -3.484 1.00 0.00 221 TYR B N 16
ATOM 28151 C CA . TYR B 1 21 ? -7.767 2.322 -2.502 1.00 0.00 221 TYR B CA 16
ATOM 28152 C C . TYR B 1 21 ? -7.033 3.649 -2.700 1.00 0.00 221 TYR B C 16
ATOM 28153 O O . TYR B 1 21 ? -5.806 3.678 -2.775 1.00 0.00 221 TYR B O 16
ATOM 28171 N N . GLU B 1 22 ? -7.815 4.715 -2.779 1.00 0.00 222 GLU B N 16
ATOM 28172 C CA . GLU B 1 22 ? -7.254 6.043 -2.968 1.00 0.00 222 GLU B CA 16
ATOM 28173 C C . GLU B 1 22 ? -7.139 6.765 -1.624 1.00 0.00 222 GLU B C 16
ATOM 28174 O O . GLU B 1 22 ? -8.148 7.069 -0.989 1.00 0.00 222 GLU B O 16
ATOM 28186 N N . THR B 1 23 ? -5.900 7.021 -1.231 1.00 0.00 223 THR B N 16
ATOM 28187 C CA . THR B 1 23 ? -5.640 7.702 0.026 1.00 0.00 223 THR B CA 16
ATOM 28188 C C . THR B 1 23 ? -4.529 8.739 -0.151 1.00 0.00 223 THR B C 16
ATOM 28189 O O . THR B 1 23 ? -3.587 8.523 -0.912 1.00 0.00 223 THR B O 16
ATOM 28200 N N . GLU B 1 24 ? -4.674 9.844 0.567 1.00 0.00 224 GLU B N 16
ATOM 28201 C CA . GLU B 1 24 ? -3.694 10.915 0.500 1.00 0.00 224 GLU B CA 16
ATOM 28202 C C . GLU B 1 24 ? -2.841 10.933 1.768 1.00 0.00 224 GLU B C 16
ATOM 28203 O O . GLU B 1 24 ? -3.230 11.525 2.774 1.00 0.00 224 GLU B O 16
ATOM 28215 N N . THR B 1 25 ? -1.692 10.279 1.680 1.00 0.00 225 THR B N 16
ATOM 28216 C CA . THR B 1 25 ? -0.779 10.213 2.808 1.00 0.00 225 THR B CA 16
ATOM 28217 C C . THR B 1 25 ? 0.654 10.496 2.352 1.00 0.00 225 THR B C 16
ATOM 28218 O O . THR B 1 25 ? 1.255 9.688 1.645 1.00 0.00 225 THR B O 16
ATOM 28229 N N . PRO B 1 26 ? 1.174 11.674 2.787 1.00 0.00 226 PRO B N 16
ATOM 28230 C CA . PRO B 1 26 ? 2.525 12.073 2.431 1.00 0.00 226 PRO B CA 16
ATOM 28231 C C . PRO B 1 26 ? 3.560 11.282 3.233 1.00 0.00 226 PRO B C 16
ATOM 28232 O O . PRO B 1 26 ? 4.056 10.256 2.771 1.00 0.00 226 PRO B O 16
ATOM 28243 N N . MET B 1 27 ? 3.854 11.788 4.422 1.00 0.00 227 MET B N 16
ATOM 28244 C CA . MET B 1 27 ? 4.820 11.141 5.292 1.00 0.00 227 MET B CA 16
ATOM 28245 C C . MET B 1 27 ? 4.221 9.895 5.946 1.00 0.00 227 MET B C 16
ATOM 28246 O O . MET B 1 27 ? 4.941 8.952 6.270 1.00 0.00 227 MET B O 16
ATOM 28260 N N . THR B 1 28 ? 2.908 9.929 6.121 1.00 0.00 228 THR B N 16
ATOM 28261 C CA . THR B 1 28 ? 2.203 8.814 6.729 1.00 0.00 228 THR B CA 16
ATOM 28262 C C . THR B 1 28 ? 2.561 7.506 6.021 1.00 0.00 228 THR B C 16
ATOM 28263 O O . THR B 1 28 ? 2.631 6.453 6.652 1.00 0.00 228 THR B O 16
ATOM 28274 N N . LEU B 1 29 ? 2.779 7.617 4.718 1.00 0.00 229 LEU B N 16
ATOM 28275 C CA . LEU B 1 29 ? 3.128 6.456 3.917 1.00 0.00 229 LEU B CA 16
ATOM 28276 C C . LEU B 1 29 ? 4.308 5.731 4.564 1.00 0.00 229 LEU B C 16
ATOM 28277 O O . LEU B 1 29 ? 4.412 4.508 4.482 1.00 0.00 229 LEU B O 16
ATOM 28293 N N . LEU B 1 30 ? 5.171 6.516 5.193 1.00 0.00 230 LEU B N 16
ATOM 28294 C CA . LEU B 1 30 ? 6.341 5.964 5.855 1.00 0.00 230 LEU B CA 16
ATOM 28295 C C . LEU B 1 30 ? 5.942 5.442 7.237 1.00 0.00 230 LEU B C 16
ATOM 28296 O O . LEU B 1 30 ? 6.585 4.541 7.773 1.00 0.00 230 LEU B O 16
ATOM 28312 N N . VAL B 1 31 ? 4.882 6.029 7.773 1.00 0.00 231 VAL B N 16
ATOM 28313 C CA . VAL B 1 31 ? 4.390 5.634 9.081 1.00 0.00 231 VAL B CA 16
ATOM 28314 C C . VAL B 1 31 ? 3.893 4.189 9.020 1.00 0.00 231 VAL B C 16
ATOM 28315 O O . VAL B 1 31 ? 3.173 3.814 8.096 1.00 0.00 231 VAL B O 16
ATOM 28328 N N . PRO B 1 32 ? 4.310 3.394 10.041 1.00 0.00 232 PRO B N 16
ATOM 28329 C CA . PRO B 1 32 ? 3.916 1.997 10.113 1.00 0.00 232 PRO B CA 16
ATOM 28330 C C . PRO B 1 32 ? 2.457 1.860 10.555 1.00 0.00 232 PRO B C 16
ATOM 28331 O O . PRO B 1 32 ? 1.710 1.054 10.002 1.00 0.00 232 PRO B O 16
ATOM 28342 N N . GLU B 1 33 ? 2.096 2.660 11.547 1.00 0.00 233 GLU B N 16
ATOM 28343 C CA . GLU B 1 33 ? 0.741 2.639 12.071 1.00 0.00 233 GLU B CA 16
ATOM 28344 C C . GLU B 1 33 ? -0.260 2.978 10.965 1.00 0.00 233 GLU B C 16
ATOM 28345 O O . GLU B 1 33 ? -1.367 2.442 10.939 1.00 0.00 233 GLU B O 16
ATOM 28357 N N . VAL B 1 34 ? 0.165 3.866 10.078 1.00 0.00 234 VAL B N 16
ATOM 28358 C CA . VAL B 1 34 ? -0.681 4.281 8.972 1.00 0.00 234 VAL B CA 16
ATOM 28359 C C . VAL B 1 34 ? -0.569 3.262 7.837 1.00 0.00 234 VAL B C 16
ATOM 28360 O O . VAL B 1 34 ? -1.577 2.840 7.274 1.00 0.00 234 VAL B O 16
ATOM 28373 N N . ALA B 1 35 ? 0.668 2.896 7.535 1.00 0.00 235 ALA B N 16
ATOM 28374 C CA . ALA B 1 35 ? 0.926 1.933 6.477 1.00 0.00 235 ALA B CA 16
ATOM 28375 C C . ALA B 1 35 ? 0.328 0.581 6.867 1.00 0.00 235 ALA B C 16
ATOM 28376 O O . ALA B 1 35 ? -0.304 -0.083 6.046 1.00 0.00 235 ALA B O 16
ATOM 28383 N N . ALA B 1 36 ? 0.547 0.212 8.121 1.00 0.00 236 ALA B N 16
ATOM 28384 C CA . ALA B 1 36 ? 0.037 -1.050 8.629 1.00 0.00 236 ALA B CA 16
ATOM 28385 C C . ALA B 1 36 ? 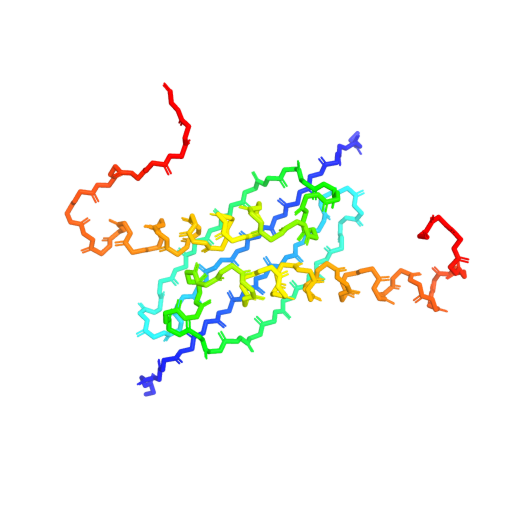-1.482 -1.092 8.448 1.00 0.00 236 ALA B C 16
ATOM 28386 O O . ALA B 1 36 ? -2.024 -2.076 7.947 1.00 0.00 236 ALA B O 16
ATOM 28393 N N . GLU B 1 37 ? -2.126 -0.012 8.865 1.00 0.00 237 GLU B N 16
ATOM 28394 C CA . GLU B 1 37 ? -3.571 0.088 8.755 1.00 0.00 237 GLU B CA 16
ATOM 28395 C C . GLU B 1 37 ? -3.991 0.112 7.283 1.00 0.00 237 GLU B C 16
ATOM 28396 O O . GLU B 1 37 ? -5.024 -0.448 6.918 1.00 0.00 237 GLU B O 16
ATOM 28408 N N . VAL B 1 38 ? -3.167 0.766 6.478 1.00 0.00 238 VAL B N 16
ATOM 28409 C CA . VAL B 1 38 ? -3.440 0.871 5.053 1.00 0.00 238 VAL B CA 16
ATOM 28410 C C . VAL B 1 38 ? -3.328 -0.513 4.414 1.00 0.00 238 VAL B C 16
ATOM 28411 O O . VAL B 1 38 ? -4.206 -0.927 3.659 1.00 0.00 238 VAL B O 16
ATOM 28424 N N . ILE B 1 39 ? -2.238 -1.193 4.739 1.00 0.00 239 ILE B N 16
ATOM 28425 C CA . ILE B 1 39 ? -1.998 -2.523 4.205 1.00 0.00 239 ILE B CA 16
ATOM 28426 C C . ILE B 1 39 ? -3.062 -3.483 4.743 1.00 0.00 239 ILE B C 16
ATOM 28427 O O . ILE B 1 39 ? -3.666 -4.236 3.981 1.00 0.00 239 ILE B O 16
ATOM 28443 N N . LYS B 1 40 ? -3.258 -3.425 6.052 1.00 0.00 240 LYS B N 16
ATOM 28444 C CA . LYS B 1 40 ? -4.239 -4.279 6.701 1.00 0.00 240 LYS B CA 16
ATOM 28445 C C . LYS B 1 40 ? -5.637 -3.919 6.194 1.00 0.00 240 LYS B C 16
ATOM 28446 O O . LYS B 1 40 ? -6.446 -4.802 5.914 1.00 0.00 240 LYS B O 16
ATOM 28465 N N . ASP B 1 41 ? -5.878 -2.621 6.092 1.00 0.00 241 ASP B N 16
ATOM 28466 C CA . ASP B 1 41 ? -7.165 -2.133 5.624 1.00 0.00 241 ASP B CA 16
ATOM 28467 C C . ASP B 1 41 ? -7.434 -2.682 4.221 1.00 0.00 241 ASP B C 16
ATOM 28468 O O . ASP B 1 41 ? -8.535 -3.150 3.935 1.00 0.00 241 ASP B O 16
ATOM 28477 N N . LEU B 1 42 ? -6.409 -2.609 3.385 1.00 0.00 242 LEU B N 16
ATOM 28478 C CA . LEU B 1 42 ? -6.522 -3.093 2.019 1.00 0.00 242 LEU B CA 16
ATOM 28479 C C . LEU B 1 42 ? -6.828 -4.592 2.038 1.00 0.00 242 LEU B C 16
ATOM 28480 O O . LEU B 1 42 ? -7.728 -5.054 1.338 1.00 0.00 242 LEU B O 16
ATOM 28496 N N . VAL B 1 43 ? -6.061 -5.310 2.846 1.00 0.00 243 VAL B N 16
ATOM 28497 C CA . VAL B 1 43 ? -6.240 -6.746 2.965 1.00 0.00 243 VAL B CA 16
ATOM 28498 C C . VAL B 1 43 ? -7.603 -7.037 3.596 1.00 0.00 243 VAL B C 16
ATOM 28499 O O . VAL B 1 43 ? -8.349 -7.886 3.109 1.00 0.00 243 VAL B O 16
ATOM 28512 N N . ASN B 1 44 ? -7.887 -6.316 4.671 1.00 0.00 244 ASN B N 16
ATOM 28513 C CA . ASN B 1 44 ? -9.148 -6.485 5.374 1.00 0.00 244 ASN B CA 16
ATOM 28514 C C . ASN B 1 44 ? -10.304 -6.277 4.395 1.00 0.00 244 ASN B C 16
ATOM 28515 O O . ASN B 1 44 ? -11.326 -6.956 4.484 1.00 0.00 244 ASN B O 16
ATOM 28526 N N . THR B 1 45 ? -10.105 -5.336 3.485 1.00 0.00 245 THR B N 16
ATOM 28527 C CA . THR B 1 45 ? -11.119 -5.030 2.490 1.00 0.00 245 THR B CA 16
ATOM 28528 C C . THR B 1 45 ? -11.162 -6.122 1.419 1.00 0.00 245 THR B C 16
ATOM 28529 O O . THR B 1 45 ? -12.238 -6.501 0.956 1.00 0.00 245 THR B O 16
ATOM 28540 N N . VAL B 1 46 ? -9.980 -6.598 1.056 1.00 0.00 246 VAL B N 16
ATOM 28541 C CA . VAL B 1 46 ? -9.870 -7.639 0.049 1.00 0.00 246 VAL B CA 16
ATOM 28542 C C . VAL B 1 46 ? -10.591 -8.895 0.539 1.00 0.00 246 VAL B C 16
ATOM 28543 O O . VAL B 1 46 ? -11.295 -9.551 -0.229 1.00 0.00 246 VAL B O 16
ATOM 28556 N N . ARG B 1 47 ? -10.391 -9.195 1.814 1.00 0.00 247 ARG B N 16
ATOM 28557 C CA . ARG B 1 47 ? -11.014 -10.362 2.415 1.00 0.00 247 ARG B CA 16
ATOM 28558 C C . ARG B 1 47 ? -12.514 -10.126 2.600 1.00 0.00 247 ARG B C 16
ATOM 28559 O O . ARG B 1 47 ? -13.310 -11.059 2.496 1.00 0.00 247 ARG B O 16
ATOM 28580 N N . SER B 1 48 ? -12.856 -8.876 2.871 1.00 0.00 248 SER B N 16
ATOM 28581 C CA . SER B 1 48 ? -14.247 -8.507 3.071 1.00 0.00 248 SER B CA 16
ATOM 28582 C C . SER B 1 48 ? -15.077 -8.914 1.852 1.00 0.00 248 SER B C 16
ATOM 28583 O O . SER B 1 48 ? -16.222 -9.344 1.991 1.00 0.00 248 SER B O 16
ATOM 28591 N N . TYR B 1 49 ? -14.468 -8.764 0.685 1.00 0.00 249 TYR B N 16
ATOM 28592 C CA . TYR B 1 49 ? -15.137 -9.111 -0.558 1.00 0.00 249 TYR B CA 16
ATOM 28593 C C . TYR B 1 49 ? -15.341 -10.624 -0.667 1.00 0.00 249 TYR B C 16
ATOM 28594 O O . TYR B 1 49 ? -16.325 -11.081 -1.246 1.00 0.00 249 TYR B O 16
ATOM 28612 N N . ASP B 1 50 ? -14.393 -11.358 -0.103 1.00 0.00 250 ASP B N 16
ATOM 28613 C CA . ASP B 1 50 ? -14.456 -12.810 -0.129 1.00 0.00 250 ASP B CA 16
ATOM 28614 C C . ASP B 1 50 ? -15.557 -13.286 0.822 1.00 0.00 250 ASP B C 16
ATOM 28615 O O . ASP B 1 50 ? -16.133 -14.354 0.623 1.00 0.00 250 ASP B O 16
ATOM 28624 N N . THR B 1 51 ? -15.815 -12.469 1.832 1.00 0.00 251 THR B N 16
ATOM 28625 C CA . THR B 1 51 ? -16.835 -12.794 2.814 1.00 0.00 251 THR B CA 16
ATOM 28626 C C . THR B 1 51 ? -18.171 -12.155 2.427 1.00 0.00 251 THR B C 16
ATOM 28627 O O . THR B 1 51 ? -18.216 -11.274 1.569 1.00 0.00 251 THR B O 16
ATOM 28638 N N . GLU B 1 52 ? -19.226 -12.625 3.075 1.00 0.00 252 GLU B N 16
ATOM 28639 C CA . GLU B 1 52 ? -20.558 -12.111 2.809 1.00 0.00 252 GLU B CA 16
ATOM 28640 C C . GLU B 1 52 ? -20.587 -10.591 2.993 1.00 0.00 252 GLU B C 16
ATOM 28641 O O . GLU B 1 52 ? -20.848 -9.854 2.044 1.00 0.00 252 GLU B O 16
ATOM 28653 N N . ASN B 1 53 ? -20.316 -10.171 4.219 1.00 0.00 253 ASN B N 16
ATOM 28654 C CA . ASN B 1 53 ? -20.308 -8.753 4.538 1.00 0.00 253 ASN B CA 16
ATOM 28655 C C . ASN B 1 53 ? -19.274 -8.043 3.663 1.00 0.00 253 ASN B C 16
ATOM 28656 O O . ASN B 1 53 ? -18.162 -8.539 3.483 1.00 0.00 253 ASN B O 16
ATOM 28667 N N . GLU B 1 54 ? -19.676 -6.894 3.141 1.00 0.00 254 GLU B N 16
ATOM 28668 C CA . GLU B 1 54 ? -18.797 -6.110 2.289 1.00 0.00 254 GLU B CA 16
ATOM 28669 C C . GLU B 1 54 ? -18.171 -4.962 3.084 1.00 0.00 254 GLU B C 16
ATOM 28670 O O . GLU B 1 54 ? -18.797 -4.417 3.991 1.00 0.00 254 GLU B O 16
ATOM 28682 N N . HIS B 1 55 ? -16.943 -4.630 2.713 1.00 0.00 255 HIS B N 16
ATOM 28683 C CA . HIS B 1 55 ? -16.226 -3.557 3.380 1.00 0.00 255 HIS B CA 16
ATOM 28684 C C . HIS B 1 55 ? -16.046 -3.902 4.860 1.00 0.00 255 HIS B C 16
ATOM 28685 O O . HIS B 1 55 ? -16.826 -4.669 5.422 1.00 0.00 255 HIS B O 16
ATOM 28699 N N . ASP B 1 56 ? -15.012 -3.319 5.449 1.00 0.00 256 ASP B N 16
ATOM 28700 C CA . ASP B 1 56 ? -14.719 -3.556 6.852 1.00 0.00 256 ASP B CA 16
ATOM 28701 C C . ASP B 1 56 ? -14.859 -2.243 7.626 1.00 0.00 256 ASP B C 16
ATOM 28702 O O . ASP B 1 56 ? -14.671 -1.165 7.066 1.00 0.00 256 ASP B O 16
ATOM 28711 N N . VAL B 1 57 ? -15.188 -2.377 8.903 1.00 0.00 257 VAL B N 16
ATOM 28712 C CA . VAL B 1 57 ? -15.356 -1.215 9.759 1.00 0.00 257 VAL B CA 16
ATOM 28713 C C . VAL B 1 57 ? -13.979 -0.660 10.132 1.00 0.00 257 VAL B C 16
ATOM 28714 O O . VAL B 1 57 ? -13.107 -1.403 10.579 1.00 0.00 257 VAL B O 16
ATOM 28727 N N . CYS B 1 58 ? -13.828 0.641 9.934 1.00 0.00 258 CYS B N 16
ATOM 28728 C CA . CYS B 1 58 ? -12.574 1.304 10.245 1.00 0.00 258 CYS B CA 16
ATOM 28729 C C . CYS B 1 58 ? -12.657 1.845 11.673 1.00 0.00 258 CYS B C 16
ATOM 28730 O O . CYS B 1 58 ? -13.724 1.831 12.286 1.00 0.00 258 CYS B O 16
ATOM 28738 N N . GLY B 1 59 ? -11.516 2.310 12.163 1.00 0.00 259 GLY B N 16
ATOM 28739 C CA . GLY B 1 59 ? -11.447 2.855 13.508 1.00 0.00 259 GLY B CA 16
ATOM 28740 C C . GLY B 1 59 ? -12.459 3.987 13.694 1.00 0.00 259 GLY B C 16
ATOM 28741 O O . GLY B 1 59 ? -12.850 4.640 12.728 1.00 0.00 259 GLY B O 16
ATOM 28745 N N . TRP B 1 60 ? -12.853 4.187 14.944 1.00 0.00 260 TRP B N 16
ATOM 28746 C CA . TRP B 1 60 ? -13.811 5.230 15.269 1.00 0.00 260 TRP B CA 16
ATOM 28747 C C . TRP B 1 60 ? -13.654 5.569 16.752 1.00 0.00 260 TRP B C 16
ATOM 28748 O O . TRP B 1 60 ? -14.634 5.594 17.494 1.00 0.00 260 TRP B O 16
ATOM 28769 N N . MET A 1 1 ? -2.305 -22.034 -11.606 1.00 0.00 1 MET A N 17
ATOM 28770 C CA . MET A 1 1 ? -1.383 -21.977 -10.484 1.00 0.00 1 MET A CA 17
ATOM 28771 C C . MET A 1 1 ? -1.985 -21.186 -9.320 1.00 0.00 1 MET A C 17
ATOM 28772 O O . MET A 1 1 ? -1.934 -19.957 -9.309 1.00 0.00 1 MET A O 17
ATOM 28786 N N . GLY A 1 2 ? -2.538 -21.923 -8.369 1.00 0.00 2 GLY A N 17
ATOM 28787 C CA . GLY A 1 2 ? -3.148 -21.306 -7.203 1.00 0.00 2 GLY A CA 17
ATOM 28788 C C . GLY A 1 2 ? -2.121 -21.114 -6.085 1.00 0.00 2 GLY A C 17
ATOM 28789 O O . GLY A 1 2 ? -2.062 -21.909 -5.148 1.00 0.00 2 GLY A O 17
ATOM 28793 N N . LYS A 1 3 ? -1.339 -20.054 -6.220 1.00 0.00 3 LYS A N 17
ATOM 28794 C CA . LYS A 1 3 ? -0.317 -19.747 -5.232 1.00 0.00 3 LYS A CA 17
ATOM 28795 C C . LYS A 1 3 ? -0.814 -18.618 -4.327 1.00 0.00 3 LYS A C 17
ATOM 28796 O O . LYS A 1 3 ? -1.842 -18.002 -4.603 1.00 0.00 3 LYS A O 17
ATOM 28815 N N . ALA A 1 4 ? -0.060 -18.381 -3.263 1.00 0.00 4 ALA A N 17
ATOM 28816 C CA . ALA A 1 4 ? -0.410 -17.338 -2.314 1.00 0.00 4 ALA A CA 17
ATOM 28817 C C . ALA A 1 4 ? 0.536 -16.149 -2.498 1.00 0.00 4 ALA A C 17
ATOM 28818 O O . ALA A 1 4 ? 1.618 -16.117 -1.916 1.00 0.00 4 ALA A O 17
ATOM 28825 N N . THR A 1 5 ? 0.093 -15.201 -3.311 1.00 0.00 5 THR A N 17
ATOM 28826 C CA . THR A 1 5 ? 0.886 -14.014 -3.579 1.00 0.00 5 THR A CA 17
ATOM 28827 C C . THR A 1 5 ? 0.009 -12.762 -3.518 1.00 0.00 5 THR A C 17
ATOM 28828 O O . THR A 1 5 ? -1.215 -12.852 -3.594 1.00 0.00 5 THR A O 17
ATOM 28839 N N . TYR A 1 6 ? 0.670 -11.621 -3.381 1.00 0.00 6 TYR A N 17
ATOM 28840 C CA . TYR A 1 6 ? -0.034 -10.352 -3.309 1.00 0.00 6 TYR A CA 17
ATOM 28841 C C . TYR A 1 6 ? 0.673 -9.285 -4.147 1.00 0.00 6 TYR A C 17
ATOM 28842 O O . TYR A 1 6 ? 1.901 -9.245 -4.202 1.00 0.00 6 TYR A O 17
ATOM 28860 N N . THR A 1 7 ? -0.134 -8.445 -4.780 1.00 0.00 7 THR A N 17
ATOM 28861 C CA . THR A 1 7 ? 0.399 -7.381 -5.613 1.00 0.00 7 THR A CA 17
ATOM 28862 C C . THR A 1 7 ? 0.020 -6.015 -5.039 1.00 0.00 7 THR A C 17
ATOM 28863 O O . THR A 1 7 ? -1.141 -5.613 -5.096 1.00 0.00 7 THR A O 17
ATOM 28874 N N . VAL A 1 8 ? 1.022 -5.336 -4.498 1.00 0.00 8 VAL A N 17
ATOM 28875 C CA . VAL A 1 8 ? 0.808 -4.023 -3.914 1.00 0.00 8 VAL A CA 17
ATOM 28876 C C . VAL A 1 8 ? 1.316 -2.952 -4.880 1.00 0.00 8 VAL A C 17
ATOM 28877 O O . VAL A 1 8 ? 2.494 -2.938 -5.234 1.00 0.00 8 VAL A O 17
ATOM 28890 N N . THR A 1 9 ? 0.402 -2.078 -5.278 1.00 0.00 9 THR A N 17
ATOM 28891 C CA . THR A 1 9 ? 0.744 -1.005 -6.196 1.00 0.00 9 THR A CA 17
ATOM 28892 C C . THR A 1 9 ? 0.556 0.355 -5.521 1.00 0.00 9 THR A C 17
ATOM 28893 O O . THR A 1 9 ? -0.476 0.607 -4.901 1.00 0.00 9 THR A O 17
ATOM 28904 N N . VAL A 1 10 ? 1.572 1.194 -5.662 1.00 0.00 10 VAL A N 17
ATOM 28905 C CA . VAL A 1 10 ? 1.532 2.522 -5.071 1.00 0.00 10 VAL A CA 17
ATOM 28906 C C . VAL A 1 10 ? 1.826 3.564 -6.153 1.00 0.00 10 VAL A C 17
ATOM 28907 O O . VAL A 1 10 ? 2.881 3.527 -6.786 1.00 0.00 10 VAL A O 17
ATOM 28920 N N . THR A 1 11 ? 0.876 4.469 -6.331 1.00 0.00 11 THR A N 17
ATOM 28921 C CA . THR A 1 11 ? 1.021 5.520 -7.324 1.00 0.00 11 THR A CA 17
ATOM 28922 C C . THR A 1 11 ? 0.828 6.894 -6.679 1.00 0.00 11 THR A C 17
ATOM 28923 O O . THR A 1 11 ? -0.037 7.066 -5.822 1.00 0.00 11 THR A O 17
ATOM 28934 N N . ASN A 1 12 ? 1.652 7.837 -7.114 1.00 0.00 12 ASN A N 17
ATOM 28935 C CA . ASN A 1 12 ? 1.584 9.190 -6.590 1.00 0.00 12 ASN A CA 17
ATOM 28936 C C . ASN A 1 12 ? 0.825 10.078 -7.578 1.00 0.00 12 ASN A C 17
ATOM 28937 O O . ASN A 1 12 ? 1.315 10.355 -8.671 1.00 0.00 12 ASN A O 17
ATOM 28948 N N . ASN A 1 13 ? -0.358 10.500 -7.156 1.00 0.00 13 ASN A N 17
ATOM 28949 C CA . ASN A 1 13 ? -1.190 11.351 -7.990 1.00 0.00 13 ASN A CA 17
ATOM 28950 C C . ASN A 1 13 ? -0.578 12.752 -8.052 1.00 0.00 13 ASN A C 17
ATOM 28951 O O . ASN A 1 13 ? -0.958 13.562 -8.896 1.00 0.00 13 ASN A O 17
ATOM 28962 N N . SER A 1 14 ? 0.358 12.994 -7.146 1.00 0.00 14 SER A N 17
ATOM 28963 C CA . SER A 1 14 ? 1.026 14.283 -7.088 1.00 0.00 14 SER A CA 17
ATOM 28964 C C . SER A 1 14 ? 2.158 14.333 -8.116 1.00 0.00 14 SER A C 17
ATOM 28965 O O . SER A 1 14 ? 2.424 15.383 -8.700 1.00 0.00 14 SER A O 17
ATOM 28973 N N . ASN A 1 15 ? 2.794 13.187 -8.305 1.00 0.00 15 ASN A N 17
ATOM 28974 C CA . ASN A 1 15 ? 3.891 13.087 -9.253 1.00 0.00 15 ASN A CA 17
ATOM 28975 C C . ASN A 1 15 ? 3.451 12.240 -10.448 1.00 0.00 15 ASN A C 17
ATOM 28976 O O . ASN A 1 15 ? 4.187 12.109 -11.425 1.00 0.00 15 ASN A O 17
ATOM 28987 N N . GLY A 1 16 ? 2.254 11.685 -10.332 1.00 0.00 16 GLY A N 17
ATOM 28988 C CA . GLY A 1 16 ? 1.708 10.854 -11.390 1.00 0.00 16 GLY A CA 17
ATOM 28989 C C . GLY A 1 16 ? 2.584 9.622 -11.628 1.00 0.00 16 GLY A C 17
ATOM 28990 O O . GLY A 1 16 ? 2.507 8.997 -12.683 1.00 0.00 16 GLY A O 17
ATOM 28994 N N . VAL A 1 17 ? 3.395 9.312 -10.628 1.00 0.00 17 VAL A N 17
ATOM 28995 C CA . VAL A 1 17 ? 4.286 8.167 -10.715 1.00 0.00 17 VAL A CA 17
ATOM 28996 C C . VAL A 1 17 ? 3.578 6.933 -10.153 1.00 0.00 17 VAL A C 17
ATOM 28997 O O . VAL A 1 17 ? 3.122 6.941 -9.010 1.00 0.00 17 VAL A O 17
ATOM 29010 N N . SER A 1 18 ? 3.510 5.900 -10.980 1.00 0.00 18 SER A N 17
ATOM 29011 C CA . SER A 1 18 ? 2.867 4.661 -10.579 1.00 0.00 18 SER A CA 17
ATOM 29012 C C . SER A 1 18 ? 3.900 3.535 -10.501 1.00 0.00 18 SER A C 17
ATOM 29013 O O . SER A 1 18 ? 4.832 3.488 -11.302 1.00 0.00 18 SER A O 17
ATOM 29021 N N . VAL A 1 19 ? 3.699 2.657 -9.530 1.00 0.00 19 VAL A N 17
ATOM 29022 C CA . VAL A 1 19 ? 4.601 1.534 -9.338 1.00 0.00 19 VAL A CA 17
ATOM 29023 C C . VAL A 1 19 ? 3.829 0.364 -8.726 1.00 0.00 19 VAL A C 17
ATOM 29024 O O . VAL A 1 19 ? 2.856 0.567 -8.002 1.00 0.00 19 VAL A O 17
ATOM 29037 N N . ASP A 1 20 ? 4.293 -0.838 -9.041 1.00 0.00 20 ASP A N 17
ATOM 29038 C CA . ASP A 1 20 ? 3.658 -2.042 -8.532 1.00 0.00 20 ASP A CA 17
ATOM 29039 C C . ASP A 1 20 ? 4.723 -2.956 -7.923 1.00 0.00 20 ASP A C 17
ATOM 29040 O O . ASP A 1 20 ? 5.867 -2.968 -8.374 1.00 0.00 20 ASP A O 17
ATOM 29049 N N . TYR A 1 21 ? 4.308 -3.700 -6.908 1.00 0.00 21 TYR A N 17
ATOM 29050 C CA . TYR A 1 21 ? 5.212 -4.616 -6.234 1.00 0.00 21 TYR A CA 17
ATOM 29051 C C . TYR A 1 21 ? 4.519 -5.945 -5.927 1.00 0.00 21 TYR A C 17
ATOM 29052 O O . TYR A 1 21 ? 3.459 -5.966 -5.302 1.00 0.00 21 TYR A O 17
ATOM 29070 N N . GLU A 1 22 ? 5.145 -7.021 -6.381 1.00 0.00 22 GLU A N 17
ATOM 29071 C CA . GLU A 1 22 ? 4.600 -8.351 -6.162 1.00 0.00 22 GLU A CA 17
ATOM 29072 C C . GLU A 1 22 ? 5.338 -9.044 -5.014 1.00 0.00 22 GLU A C 17
ATOM 29073 O O . GLU A 1 22 ? 6.508 -9.397 -5.147 1.00 0.00 22 GLU A O 17
ATOM 29085 N N . THR A 1 23 ? 4.622 -9.217 -3.913 1.00 0.00 23 THR A N 17
ATOM 29086 C CA . THR A 1 23 ? 5.193 -9.862 -2.743 1.00 0.00 23 THR A CA 17
ATOM 29087 C C . THR A 1 23 ? 4.179 -10.816 -2.111 1.00 0.00 23 THR A C 17
ATOM 29088 O O . THR A 1 23 ? 3.039 -10.432 -1.849 1.00 0.00 23 THR A O 17
ATOM 29099 N N . GLU A 1 24 ? 4.628 -12.042 -1.883 1.00 0.00 24 GLU A N 17
ATOM 29100 C CA . GLU A 1 24 ? 3.773 -13.054 -1.287 1.00 0.00 24 GLU A CA 17
ATOM 29101 C C . GLU A 1 24 ? 3.893 -13.018 0.238 1.00 0.00 24 GLU A C 17
ATOM 29102 O O . GLU A 1 24 ? 4.807 -13.614 0.807 1.00 0.00 24 GLU A O 17
ATOM 29114 N N . THR A 1 25 ? 2.957 -12.314 0.857 1.00 0.00 25 THR A N 17
ATOM 29115 C CA . THR A 1 25 ? 2.946 -12.192 2.304 1.00 0.00 25 THR A CA 17
ATOM 29116 C C . THR A 1 25 ? 1.535 -12.425 2.849 1.00 0.00 25 THR A C 17
ATOM 29117 O O . THR A 1 25 ? 0.617 -11.666 2.545 1.00 0.00 25 THR A O 17
ATOM 29128 N N . PRO A 1 26 ? 1.405 -13.504 3.664 1.00 0.00 26 PRO A N 17
ATOM 29129 C CA . PRO A 1 26 ? 0.121 -13.847 4.254 1.00 0.00 26 PRO A CA 17
ATOM 29130 C C . PRO A 1 26 ? -0.227 -12.894 5.401 1.00 0.00 26 PRO A C 17
ATOM 29131 O O . PRO A 1 26 ? -0.891 -11.880 5.191 1.00 0.00 26 PRO A O 17
ATOM 29142 N N . MET A 1 27 ? 0.238 -13.255 6.588 1.00 0.00 27 MET A N 17
ATOM 29143 C CA . MET A 1 27 ? -0.016 -12.445 7.768 1.00 0.00 27 MET A CA 17
ATOM 29144 C C . MET A 1 27 ? 0.846 -11.182 7.761 1.00 0.00 27 MET A C 17
ATOM 29145 O O . MET A 1 27 ? 0.455 -10.156 8.317 1.00 0.00 27 MET A O 17
ATOM 29159 N N . THR A 1 28 ? 2.005 -11.296 7.127 1.00 0.00 28 THR A N 17
ATOM 29160 C CA . THR A 1 28 ? 2.925 -10.176 7.041 1.00 0.00 28 THR A CA 17
ATOM 29161 C C . THR A 1 28 ? 2.200 -8.927 6.533 1.00 0.00 28 THR A C 17
ATOM 29162 O O . THR A 1 28 ? 2.620 -7.805 6.811 1.00 0.00 28 THR A O 17
ATOM 29173 N N . LEU A 1 29 ? 1.124 -9.166 5.798 1.00 0.00 29 LEU A N 17
ATOM 29174 C CA . LEU A 1 29 ? 0.337 -8.074 5.248 1.00 0.00 29 LEU A CA 17
ATOM 29175 C C . LEU A 1 29 ? -0.289 -7.275 6.394 1.00 0.00 29 LEU A C 17
ATOM 29176 O O . LEU A 1 29 ? -0.372 -6.050 6.327 1.00 0.00 29 LEU A O 17
ATOM 29192 N N . LEU A 1 30 ? -0.711 -8.002 7.418 1.00 0.00 30 LEU A N 17
ATOM 29193 C CA . LEU A 1 30 ? -1.325 -7.376 8.576 1.00 0.00 30 LEU A CA 17
ATOM 29194 C C . LEU A 1 30 ? -0.234 -6.798 9.478 1.00 0.00 30 LEU A C 17
ATOM 29195 O O . LEU A 1 30 ? -0.491 -5.892 10.269 1.00 0.00 30 LEU A O 17
ATOM 29211 N N . VAL A 1 31 ? 0.963 -7.346 9.329 1.00 0.00 31 VAL A N 17
ATOM 29212 C CA . VAL A 1 31 ? 2.096 -6.895 10.121 1.00 0.00 31 VAL A CA 17
ATOM 29213 C C . VAL A 1 31 ? 2.398 -5.434 9.786 1.00 0.00 31 VAL A C 17
ATOM 29214 O O . VAL A 1 31 ? 2.400 -5.047 8.618 1.00 0.00 31 VAL A O 17
ATOM 29227 N N . PRO A 1 32 ? 2.650 -4.638 10.860 1.00 0.00 32 PRO A N 17
ATOM 29228 C CA . PRO A 1 32 ? 2.952 -3.227 10.692 1.00 0.00 32 PRO A CA 17
ATOM 29229 C C . PRO A 1 32 ? 4.376 -3.029 10.167 1.00 0.00 32 PRO A C 17
ATOM 29230 O O . PRO A 1 32 ? 4.602 -2.224 9.264 1.00 0.00 32 PRO A O 17
ATOM 29241 N N . GLU A 1 33 ? 5.298 -3.778 10.753 1.00 0.00 33 GLU A N 17
ATOM 29242 C CA . GLU A 1 33 ? 6.694 -3.696 10.355 1.00 0.00 33 GLU A CA 17
ATOM 29243 C C . GLU A 1 33 ? 6.846 -4.056 8.875 1.00 0.00 33 GLU A C 17
ATOM 29244 O O . GLU A 1 33 ? 7.686 -3.490 8.179 1.00 0.00 33 GLU A O 17
ATOM 29256 N N . VAL A 1 34 ? 6.021 -4.998 8.441 1.00 0.00 34 VAL A N 17
ATOM 29257 C CA . VAL A 1 34 ? 6.053 -5.441 7.058 1.00 0.00 34 VAL A CA 17
ATOM 29258 C C . VAL A 1 34 ? 5.278 -4.448 6.190 1.00 0.00 34 VAL A C 17
ATOM 29259 O O . VAL A 1 34 ? 5.742 -4.060 5.119 1.00 0.00 34 VAL A O 17
ATOM 29272 N N . ALA A 1 35 ? 4.110 -4.065 6.685 1.00 0.00 35 ALA A N 17
ATOM 29273 C CA . ALA A 1 35 ? 3.266 -3.125 5.968 1.00 0.00 35 ALA A CA 17
ATOM 29274 C C . ALA A 1 35 ? 3.982 -1.776 5.869 1.00 0.00 35 ALA A C 17
ATOM 29275 O O . ALA A 1 35 ? 4.014 -1.162 4.804 1.00 0.00 35 ALA A O 17
ATOM 29282 N N . ALA A 1 36 ? 4.538 -1.354 6.995 1.00 0.00 36 ALA A N 17
ATOM 29283 C CA . ALA A 1 36 ? 5.252 -0.089 7.050 1.00 0.00 36 ALA A CA 17
ATOM 29284 C C . ALA A 1 36 ? 6.412 -0.120 6.052 1.00 0.00 36 ALA A C 17
ATOM 29285 O O . ALA A 1 36 ? 6.583 0.811 5.265 1.00 0.00 36 ALA A O 17
ATOM 29292 N N . GLU A 1 37 ? 7.177 -1.199 6.117 1.00 0.00 37 GLU A N 17
ATOM 29293 C CA . GLU A 1 37 ? 8.316 -1.363 5.228 1.00 0.00 37 GLU A CA 17
ATOM 29294 C C . GLU A 1 37 ? 7.847 -1.450 3.775 1.00 0.00 37 GLU A C 17
ATOM 29295 O O . GLU A 1 37 ? 8.527 -0.968 2.870 1.00 0.00 37 GLU A O 17
ATOM 29307 N N . VAL A 1 38 ? 6.690 -2.069 3.596 1.00 0.00 38 VAL A N 17
ATOM 29308 C CA . VAL A 1 38 ? 6.121 -2.226 2.268 1.00 0.00 38 VAL A CA 17
ATOM 29309 C C . VAL A 1 38 ? 5.674 -0.860 1.745 1.00 0.00 38 VAL A C 17
ATOM 29310 O O . VAL A 1 38 ? 6.069 -0.449 0.654 1.00 0.00 38 VAL A O 17
ATOM 29323 N N . ILE A 1 39 ? 4.857 -0.194 2.546 1.00 0.00 39 ILE A N 17
ATOM 29324 C CA . ILE A 1 39 ? 4.351 1.117 2.177 1.00 0.00 39 ILE A CA 17
ATOM 29325 C C . ILE A 1 39 ? 5.529 2.060 1.920 1.00 0.00 39 ILE A C 17
ATOM 29326 O O . ILE A 1 39 ? 5.551 2.773 0.918 1.00 0.00 39 ILE A O 17
ATOM 29342 N N . LYS A 1 40 ? 6.480 2.031 2.843 1.00 0.00 40 LYS A N 17
ATOM 29343 C CA . LYS A 1 40 ? 7.657 2.874 2.729 1.00 0.00 40 LYS A CA 17
ATOM 29344 C C . LYS A 1 40 ? 8.509 2.396 1.550 1.00 0.00 40 LYS A C 17
ATOM 29345 O O . LYS A 1 40 ? 9.017 3.207 0.777 1.00 0.00 40 LYS A O 17
ATOM 29364 N N . ASP A 1 41 ? 8.640 1.082 1.451 1.00 0.00 41 ASP A N 17
ATOM 29365 C CA . ASP A 1 41 ? 9.421 0.485 0.381 1.00 0.00 41 ASP A CA 17
ATOM 29366 C C . ASP A 1 41 ? 8.846 0.922 -0.969 1.00 0.00 41 ASP A C 17
ATOM 29367 O O . ASP A 1 41 ? 9.591 1.294 -1.873 1.00 0.00 41 ASP A O 17
ATOM 29376 N N . LEU A 1 42 ? 7.526 0.860 -1.060 1.00 0.00 42 LEU A N 17
ATOM 29377 C CA . LEU A 1 42 ? 6.842 1.245 -2.284 1.00 0.00 42 LEU A CA 17
ATOM 29378 C C . LEU A 1 42 ? 7.160 2.707 -2.603 1.00 0.00 42 LEU A C 17
ATOM 29379 O O . LEU A 1 42 ? 7.590 3.025 -3.711 1.00 0.00 42 LEU A O 17
ATOM 29395 N N . VAL A 1 43 ? 6.937 3.558 -1.612 1.00 0.00 43 VAL A N 17
ATOM 29396 C CA . VAL A 1 43 ? 7.195 4.979 -1.773 1.00 0.00 43 VAL A CA 17
ATOM 29397 C C . VAL A 1 43 ? 8.689 5.198 -2.013 1.00 0.00 43 VAL A C 17
ATOM 29398 O O . VAL A 1 43 ? 9.075 5.923 -2.929 1.00 0.00 43 VAL A O 17
ATOM 29411 N N . ASN A 1 44 ? 9.491 4.558 -1.174 1.00 0.00 44 ASN A N 17
ATOM 29412 C CA . ASN A 1 44 ? 10.935 4.674 -1.283 1.00 0.00 44 ASN A CA 17
ATOM 29413 C C . ASN A 1 44 ? 11.371 4.262 -2.691 1.00 0.00 44 ASN A C 17
ATOM 29414 O O . ASN A 1 44 ? 12.264 4.875 -3.273 1.00 0.00 44 ASN A O 17
ATOM 29425 N N . THR A 1 45 ? 10.719 3.225 -3.197 1.00 0.00 45 THR A N 17
ATOM 29426 C CA . THR A 1 45 ? 11.027 2.723 -4.525 1.00 0.00 45 THR A CA 17
ATOM 29427 C C . THR A 1 45 ? 10.449 3.652 -5.594 1.00 0.00 45 THR A C 17
ATOM 29428 O O . THR A 1 45 ? 11.111 3.950 -6.587 1.00 0.00 45 THR A O 17
ATOM 29439 N N . VAL A 1 46 ? 9.220 4.085 -5.354 1.00 0.00 46 VAL A N 17
ATOM 29440 C CA . VAL A 1 46 ? 8.545 4.975 -6.284 1.00 0.00 46 VAL A CA 17
ATOM 29441 C C . VAL A 1 46 ? 9.357 6.263 -6.431 1.00 0.00 46 VAL A C 17
ATOM 29442 O O . VAL A 1 46 ? 9.481 6.801 -7.530 1.00 0.00 46 VAL A O 17
ATOM 29455 N N . ARG A 1 47 ? 9.892 6.720 -5.308 1.00 0.00 47 ARG A N 17
ATOM 29456 C CA . ARG A 1 47 ? 10.688 7.935 -5.298 1.00 0.00 47 ARG A CA 17
ATOM 29457 C C . ARG A 1 47 ? 12.057 7.677 -5.931 1.00 0.00 47 ARG A C 17
ATOM 29458 O O . ARG A 1 47 ? 12.628 8.561 -6.569 1.00 0.00 47 ARG A O 17
ATOM 29479 N N . SER A 1 48 ? 12.546 6.461 -5.732 1.00 0.00 48 SER A N 17
ATOM 29480 C CA . SER A 1 48 ? 13.837 6.075 -6.275 1.00 0.00 48 SER A CA 17
ATOM 29481 C C . SER A 1 48 ? 13.796 6.118 -7.804 1.00 0.00 48 SER A C 17
ATOM 29482 O O . SER A 1 48 ? 14.805 6.398 -8.448 1.00 0.00 48 SER A O 17
ATOM 29490 N N . TYR A 1 49 ? 12.618 5.835 -8.340 1.00 0.00 49 TYR A N 17
ATOM 29491 C CA . TYR A 1 49 ? 12.432 5.837 -9.781 1.00 0.00 49 TYR A CA 17
ATOM 29492 C C . TYR A 1 49 ? 12.568 7.252 -10.349 1.00 0.00 49 TYR A C 17
ATOM 29493 O O . TYR A 1 49 ? 13.010 7.429 -11.484 1.00 0.00 49 TYR A O 17
ATOM 29511 N N . ASP A 1 50 ? 12.181 8.221 -9.535 1.00 0.00 50 ASP A N 17
ATOM 29512 C CA . ASP A 1 50 ? 12.254 9.614 -9.942 1.00 0.00 50 ASP A CA 17
ATOM 29513 C C . ASP A 1 50 ? 13.658 10.153 -9.653 1.00 0.00 50 ASP A C 17
ATOM 29514 O O . ASP A 1 50 ? 14.324 10.669 -10.549 1.00 0.00 50 ASP A O 17
ATOM 29523 N N . THR A 1 51 ? 14.064 10.012 -8.400 1.00 0.00 51 THR A N 17
ATOM 29524 C CA . THR A 1 51 ? 15.375 10.478 -7.983 1.00 0.00 51 THR A CA 17
ATOM 29525 C C . THR A 1 51 ? 16.189 9.323 -7.394 1.00 0.00 51 THR A C 17
ATOM 29526 O O . THR A 1 51 ? 15.659 8.234 -7.177 1.00 0.00 51 THR A O 17
ATOM 29537 N N . GLU A 1 52 ? 17.463 9.600 -7.156 1.00 0.00 52 GLU A N 17
ATOM 29538 C CA . GLU A 1 52 ? 18.354 8.598 -6.598 1.00 0.00 52 GLU A CA 17
ATOM 29539 C C . GLU A 1 52 ? 18.105 7.240 -7.257 1.00 0.00 52 GLU A C 17
ATOM 29540 O O . GLU A 1 52 ? 17.556 6.334 -6.632 1.00 0.00 52 GLU A O 17
ATOM 29552 N N . ASN A 1 53 ? 18.521 7.141 -8.511 1.00 0.00 53 ASN A N 17
ATOM 29553 C CA . ASN A 1 53 ? 18.349 5.908 -9.261 1.00 0.00 53 ASN A CA 17
ATOM 29554 C C . ASN A 1 53 ? 19.668 5.131 -9.264 1.00 0.00 53 ASN A C 17
ATOM 29555 O O . ASN A 1 53 ? 20.742 5.724 -9.189 1.00 0.00 53 ASN A O 17
ATOM 29566 N N . GLU A 1 54 ? 19.540 3.815 -9.352 1.00 0.00 54 GLU A N 17
ATOM 29567 C CA . GLU A 1 54 ? 20.708 2.950 -9.366 1.00 0.00 54 GLU A CA 17
ATOM 29568 C C . GLU A 1 54 ? 20.861 2.288 -10.738 1.00 0.00 54 GLU A C 17
ATOM 29569 O O . GLU A 1 54 ? 21.313 1.147 -10.833 1.00 0.00 54 GLU A O 17
ATOM 29581 N N . HIS A 1 55 ? 20.478 3.032 -11.765 1.00 0.00 55 HIS A N 17
ATOM 29582 C CA . HIS A 1 55 ? 20.568 2.530 -13.126 1.00 0.00 55 HIS A CA 17
ATOM 29583 C C . HIS A 1 55 ? 20.708 3.706 -14.096 1.00 0.00 55 HIS A C 17
ATOM 29584 O O . HIS A 1 55 ? 21.795 3.965 -14.609 1.00 0.00 55 HIS A O 17
ATOM 29598 N N . ASP A 1 56 ? 19.593 4.384 -14.319 1.00 0.00 56 ASP A N 17
ATOM 29599 C CA . ASP A 1 56 ? 19.577 5.525 -15.219 1.00 0.00 56 ASP A CA 17
ATOM 29600 C C . ASP A 1 56 ? 19.244 6.790 -14.426 1.00 0.00 56 ASP A C 17
ATOM 29601 O O . ASP A 1 56 ? 18.619 6.718 -13.368 1.00 0.00 56 ASP A O 17
ATOM 29610 N N . VAL A 1 57 ? 19.676 7.920 -14.967 1.00 0.00 57 VAL A N 17
ATOM 29611 C CA . VAL A 1 57 ? 19.430 9.199 -14.323 1.00 0.00 57 VAL A CA 17
ATOM 29612 C C . VAL A 1 57 ? 18.175 9.835 -14.923 1.00 0.00 57 VAL A C 17
ATOM 29613 O O . VAL A 1 57 ? 18.033 9.906 -16.143 1.00 0.00 57 VAL A O 17
ATOM 29626 N N . CYS A 1 58 ? 17.296 10.283 -14.039 1.00 0.00 58 CYS A N 17
ATOM 29627 C CA . CYS A 1 58 ? 16.057 10.911 -14.466 1.00 0.00 58 CYS A CA 17
ATOM 29628 C C . CYS A 1 58 ? 16.050 12.354 -13.957 1.00 0.00 58 CYS A C 17
ATOM 29629 O O . CYS A 1 58 ? 15.880 13.290 -14.736 1.00 0.00 58 CYS A O 17
ATOM 29637 N N . GLY A 1 59 ? 16.237 12.489 -12.652 1.00 0.00 59 GLY A N 17
ATOM 29638 C CA . GLY A 1 59 ? 16.253 13.802 -12.030 1.00 0.00 59 GLY A CA 17
ATOM 29639 C C . GLY A 1 59 ? 17.432 14.634 -12.539 1.00 0.00 59 GLY A C 17
ATOM 29640 O O . GLY A 1 59 ? 17.809 14.534 -13.705 1.00 0.00 59 GLY A O 17
ATOM 29644 N N . TRP A 1 60 ? 17.981 15.436 -11.639 1.00 0.00 60 TRP A N 17
ATOM 29645 C CA . TRP A 1 60 ? 19.109 16.286 -11.981 1.00 0.00 60 TRP A CA 17
ATOM 29646 C C . TRP A 1 60 ? 18.727 17.103 -13.217 1.00 0.00 60 TRP A C 17
ATOM 29647 O O . TRP A 1 60 ? 19.562 17.809 -13.781 1.00 0.00 60 TRP A O 17
ATOM 29668 N N . MET B 1 1 ? -6.164 18.683 -10.221 1.00 0.00 201 MET B N 17
ATOM 29669 C CA . MET B 1 1 ? -5.081 19.409 -10.863 1.00 0.00 201 MET B CA 17
ATOM 29670 C C . MET B 1 1 ? -4.133 20.009 -9.824 1.00 0.00 201 MET B C 17
ATOM 29671 O O . MET B 1 1 ? -4.467 20.995 -9.168 1.00 0.00 201 MET B O 17
ATOM 29685 N N . GLY B 1 2 ? -2.967 19.389 -9.704 1.00 0.00 202 GLY B N 17
ATOM 29686 C CA . GLY B 1 2 ? -1.968 19.850 -8.755 1.00 0.00 202 GLY B CA 17
ATOM 29687 C C . GLY B 1 2 ? -2.376 19.509 -7.321 1.00 0.00 202 GLY B C 17
ATOM 29688 O O . GLY B 1 2 ? -2.404 20.382 -6.455 1.00 0.00 202 GLY B O 17
ATOM 29692 N N . LYS B 1 3 ? -2.681 18.236 -7.114 1.00 0.00 203 LYS B N 17
ATOM 29693 C CA . LYS B 1 3 ? -3.087 17.769 -5.798 1.00 0.00 203 LYS B CA 17
ATOM 29694 C C . LYS B 1 3 ? -2.134 16.664 -5.339 1.00 0.00 203 LYS B C 17
ATOM 29695 O O . LYS B 1 3 ? -1.545 15.964 -6.162 1.00 0.00 203 LYS B O 17
ATOM 29714 N N . ALA B 1 4 ? -2.012 16.540 -4.025 1.00 0.00 204 ALA B N 17
ATOM 29715 C CA . ALA B 1 4 ? -1.140 15.531 -3.447 1.00 0.00 204 ALA B CA 17
ATOM 29716 C C . ALA B 1 4 ? -1.987 14.361 -2.944 1.00 0.00 204 ALA B C 17
ATOM 29717 O O . ALA B 1 4 ? -2.678 14.478 -1.933 1.00 0.00 204 ALA B O 17
ATOM 29724 N N . THR B 1 5 ? -1.906 13.256 -3.672 1.00 0.00 205 THR B N 17
ATOM 29725 C CA . THR B 1 5 ? -2.656 12.066 -3.313 1.00 0.00 205 THR B CA 17
ATOM 29726 C C . THR B 1 5 ? -1.893 10.807 -3.735 1.00 0.00 205 THR B C 17
ATOM 29727 O O . THR B 1 5 ? -1.018 10.868 -4.597 1.00 0.00 205 THR B O 17
ATOM 29738 N N . TYR B 1 6 ? -2.253 9.699 -3.105 1.00 0.00 206 TYR B N 17
ATOM 29739 C CA . TYR B 1 6 ? -1.613 8.428 -3.405 1.00 0.00 206 TYR B CA 17
ATOM 29740 C C . TYR B 1 6 ? -2.649 7.308 -3.527 1.00 0.00 206 TYR B C 17
ATOM 29741 O O . TYR B 1 6 ? -3.618 7.270 -2.771 1.00 0.00 206 TYR B O 17
ATOM 29759 N N . THR B 1 7 ? -2.406 6.424 -4.483 1.00 0.00 207 THR B N 17
ATOM 29760 C CA . THR B 1 7 ? -3.306 5.307 -4.714 1.00 0.00 207 THR B CA 17
ATOM 29761 C C . THR B 1 7 ? -2.588 3.981 -4.451 1.00 0.00 207 THR B C 17
ATOM 29762 O O . THR B 1 7 ? -1.729 3.571 -5.229 1.00 0.00 207 THR B O 17
ATOM 29773 N N . VAL B 1 8 ? -2.968 3.348 -3.350 1.00 0.00 208 VAL B N 17
ATOM 29774 C CA . VAL B 1 8 ? -2.371 2.078 -2.975 1.00 0.00 208 VAL B CA 17
ATOM 29775 C C . VAL B 1 8 ? -3.320 0.940 -3.356 1.00 0.00 208 VAL B C 17
ATOM 29776 O O . VAL B 1 8 ? -4.457 0.892 -2.889 1.00 0.00 208 VAL B O 17
ATOM 29789 N N . THR B 1 9 ? -2.818 0.053 -4.202 1.00 0.00 209 THR B N 17
ATOM 29790 C CA . THR B 1 9 ? -3.608 -1.082 -4.652 1.00 0.00 209 THR B CA 17
ATOM 29791 C C . THR B 1 9 ? -3.140 -2.365 -3.964 1.00 0.00 209 THR B C 17
ATOM 29792 O O . THR B 1 9 ? -1.949 -2.535 -3.703 1.00 0.00 209 THR B O 17
ATOM 29803 N N . VAL B 1 10 ? -4.099 -3.236 -3.689 1.00 0.00 210 VAL B N 17
ATOM 29804 C CA . VAL B 1 10 ? -3.801 -4.498 -3.035 1.00 0.00 210 VAL B CA 17
ATOM 29805 C C . VAL B 1 10 ? -4.649 -5.606 -3.663 1.00 0.00 210 VAL B C 17
ATOM 29806 O O . VAL B 1 10 ? -5.875 -5.585 -3.562 1.00 0.00 210 VAL B O 17
ATOM 29819 N N . THR B 1 11 ? -3.964 -6.547 -4.295 1.00 0.00 211 THR B N 17
ATOM 29820 C CA . THR B 1 11 ? -4.639 -7.661 -4.938 1.00 0.00 211 THR B CA 17
ATOM 29821 C C . THR B 1 11 ? -4.047 -8.989 -4.464 1.00 0.00 211 THR B C 17
ATOM 29822 O O . THR B 1 11 ? -2.827 -9.142 -4.400 1.00 0.00 211 THR B O 17
ATOM 29833 N N . ASN B 1 12 ? -4.936 -9.918 -4.146 1.00 0.00 212 ASN B N 17
ATOM 29834 C CA . ASN B 1 12 ? -4.517 -11.229 -3.680 1.00 0.00 212 ASN B CA 17
ATOM 29835 C C . ASN B 1 12 ? -4.522 -12.208 -4.856 1.00 0.00 212 ASN B C 17
ATOM 29836 O O . ASN B 1 12 ? -5.573 -12.721 -5.236 1.00 0.00 212 ASN B O 17
ATOM 29847 N N . ASN B 1 13 ? -3.335 -12.437 -5.398 1.00 0.00 213 ASN B N 17
ATOM 29848 C CA . ASN B 1 13 ? -3.189 -13.346 -6.522 1.00 0.00 213 ASN B CA 17
ATOM 29849 C C . ASN B 1 13 ? -3.633 -14.748 -6.100 1.00 0.00 213 ASN B C 17
ATOM 29850 O O . ASN B 1 13 ? -3.828 -15.622 -6.944 1.00 0.00 213 ASN B O 17
ATOM 29861 N N . SER B 1 14 ? -3.780 -14.919 -4.794 1.00 0.00 214 SER B N 17
ATOM 29862 C CA . SER B 1 14 ? -4.198 -16.200 -4.251 1.00 0.00 214 SER B CA 17
ATOM 29863 C C . SER B 1 14 ? -5.716 -16.347 -4.364 1.00 0.00 214 SER B C 17
ATOM 29864 O O . SER B 1 14 ? -6.222 -17.443 -4.601 1.00 0.00 214 SER B O 17
ATOM 29872 N N . ASN B 1 15 ? -6.402 -15.226 -4.189 1.00 0.00 215 ASN B N 17
ATOM 29873 C CA . ASN B 1 15 ? -7.852 -15.217 -4.268 1.00 0.00 215 ASN B CA 17
ATOM 29874 C C . ASN B 1 15 ? -8.285 -14.452 -5.521 1.00 0.00 215 ASN B C 17
ATOM 29875 O O . ASN B 1 15 ? -9.478 -14.329 -5.796 1.00 0.00 215 ASN B O 17
ATOM 29886 N N . GLY B 1 16 ? -7.292 -13.959 -6.247 1.00 0.00 216 GLY B N 17
ATOM 29887 C CA . GLY B 1 16 ? -7.555 -13.210 -7.465 1.00 0.00 216 GLY B CA 17
ATOM 29888 C C . GLY B 1 16 ? -8.419 -11.980 -7.176 1.00 0.00 216 GLY B C 17
ATOM 29889 O O . GLY B 1 16 ? -9.000 -11.397 -8.089 1.00 0.00 216 GLY B O 17
ATOM 29893 N N . VAL B 1 17 ? -8.475 -11.623 -5.901 1.00 0.00 217 VAL B N 17
ATOM 29894 C CA . VAL B 1 17 ? -9.257 -10.472 -5.481 1.00 0.00 217 VAL B CA 17
ATOM 29895 C C . VAL B 1 17 ? -8.373 -9.224 -5.504 1.00 0.00 217 VAL B C 17
ATOM 29896 O O . VAL B 1 17 ? -7.315 -9.195 -4.876 1.00 0.00 217 VAL B O 17
ATOM 29909 N N . SER B 1 18 ? -8.839 -8.221 -6.234 1.00 0.00 218 SER B N 17
ATOM 29910 C CA . SER B 1 18 ? -8.105 -6.973 -6.347 1.00 0.00 218 SER B CA 17
ATOM 29911 C C . SER B 1 18 ? -8.861 -5.854 -5.628 1.00 0.00 218 SER B C 17
ATOM 29912 O O . SER B 1 18 ? -10.089 -5.870 -5.566 1.00 0.00 218 SER B O 17
ATOM 29920 N N . VAL B 1 19 ? -8.096 -4.907 -5.104 1.00 0.00 219 VAL B N 17
ATOM 29921 C CA . VAL B 1 19 ? -8.679 -3.783 -4.392 1.00 0.00 219 VAL B CA 17
ATOM 29922 C C . VAL B 1 19 ? -7.731 -2.585 -4.478 1.00 0.00 219 VAL B C 17
ATOM 29923 O O . VAL B 1 19 ? -6.524 -2.728 -4.287 1.00 0.00 219 VAL B O 17
ATOM 29936 N N . ASP B 1 20 ? -8.313 -1.429 -4.766 1.00 0.00 220 ASP B N 17
ATOM 29937 C CA . ASP B 1 20 ? -7.535 -0.208 -4.879 1.00 0.00 220 ASP B CA 17
ATOM 29938 C C . ASP B 1 20 ? -8.109 0.847 -3.931 1.00 0.00 220 ASP B C 17
ATOM 29939 O O . ASP B 1 20 ? -9.319 0.901 -3.716 1.00 0.00 220 ASP B O 17
ATOM 29948 N N . TYR B 1 21 ? -7.215 1.660 -3.389 1.00 0.00 221 TYR B N 17
ATOM 29949 C CA . TYR B 1 21 ? -7.617 2.711 -2.469 1.00 0.00 221 TYR B CA 17
ATOM 29950 C C . TYR B 1 21 ? -6.803 3.984 -2.701 1.00 0.00 221 TYR B C 17
ATOM 29951 O O . TYR B 1 21 ? -5.574 3.943 -2.730 1.00 0.00 221 TYR B O 17
ATOM 29969 N N . GLU B 1 22 ? -7.520 5.087 -2.860 1.00 0.00 222 GLU B N 17
ATOM 29970 C CA . GLU B 1 22 ? -6.880 6.370 -3.089 1.00 0.00 222 GLU B CA 17
ATOM 29971 C C . GLU B 1 22 ? -6.889 7.204 -1.806 1.00 0.00 222 GLU B C 17
ATOM 29972 O O . GLU B 1 22 ? -7.952 7.597 -1.324 1.00 0.00 222 GLU B O 17
ATOM 29984 N N . THR B 1 23 ? -5.695 7.449 -1.289 1.00 0.00 223 THR B N 17
ATOM 29985 C CA . THR B 1 23 ? -5.552 8.230 -0.071 1.00 0.00 223 THR B CA 17
ATOM 29986 C C . THR B 1 23 ? -4.366 9.188 -0.187 1.00 0.00 223 THR B C 17
ATOM 29987 O O . THR B 1 23 ? -3.404 8.907 -0.900 1.00 0.00 223 THR B O 17
ATOM 29998 N N . GLU B 1 24 ? -4.472 10.300 0.525 1.00 0.00 224 GLU B N 17
ATOM 29999 C CA . GLU B 1 24 ? -3.420 11.301 0.511 1.00 0.00 224 GLU B CA 17
ATOM 30000 C C . GLU B 1 24 ? -2.617 11.246 1.813 1.00 0.00 224 GLU B C 17
ATOM 30001 O O . GLU B 1 24 ? -3.002 11.854 2.810 1.00 0.00 224 GLU B O 17
ATOM 30013 N N . THR B 1 25 ? -1.515 10.511 1.760 1.00 0.00 225 THR B N 17
ATOM 30014 C CA . THR B 1 25 ? -0.654 10.369 2.922 1.00 0.00 225 THR B CA 17
ATOM 30015 C C . THR B 1 25 ? 0.811 10.566 2.528 1.00 0.00 225 THR B C 17
ATOM 30016 O O . THR B 1 25 ? 1.412 9.694 1.901 1.00 0.00 225 THR B O 17
ATOM 30027 N N . PRO B 1 26 ? 1.358 11.746 2.922 1.00 0.00 226 PRO B N 17
ATOM 30028 C CA . PRO B 1 26 ? 2.742 12.069 2.617 1.00 0.00 226 PRO B CA 17
ATOM 30029 C C . PRO B 1 26 ? 3.699 11.285 3.518 1.00 0.00 226 PRO B C 17
ATOM 30030 O O . PRO B 1 26 ? 4.244 10.261 3.109 1.00 0.00 226 PRO B O 17
ATOM 30041 N N . MET B 1 27 ? 3.874 11.796 4.727 1.00 0.00 227 MET B N 17
ATOM 30042 C CA . MET B 1 27 ? 4.755 11.156 5.690 1.00 0.00 227 MET B CA 17
ATOM 30043 C C . MET B 1 27 ? 4.119 9.885 6.256 1.00 0.00 227 MET B C 17
ATOM 30044 O O . MET B 1 27 ? 4.823 8.942 6.615 1.00 0.00 227 MET B O 17
ATOM 30058 N N . THR B 1 28 ? 2.797 9.901 6.319 1.00 0.00 228 THR B N 17
ATOM 30059 C CA . THR B 1 28 ? 2.058 8.762 6.836 1.00 0.00 228 THR B CA 17
ATOM 30060 C C . THR B 1 28 ? 2.478 7.481 6.112 1.00 0.00 228 THR B C 17
ATOM 30061 O O . THR B 1 28 ? 2.615 6.429 6.735 1.00 0.00 228 THR B O 17
ATOM 30072 N N . LEU B 1 29 ? 2.672 7.613 4.809 1.00 0.00 229 LEU B N 17
ATOM 30073 C CA . LEU B 1 29 ? 3.075 6.479 3.994 1.00 0.00 229 LEU B CA 17
ATOM 30074 C C . LEU B 1 29 ? 4.311 5.824 4.613 1.00 0.00 229 LEU B C 17
ATOM 30075 O O . LEU B 1 29 ? 4.455 4.604 4.579 1.00 0.00 229 LEU B O 17
ATOM 30091 N N . LEU B 1 30 ? 5.172 6.665 5.167 1.00 0.00 230 LEU B N 17
ATOM 30092 C CA . LEU B 1 30 ? 6.391 6.185 5.793 1.00 0.00 230 LEU B CA 17
ATOM 30093 C C . LEU B 1 30 ? 6.072 5.686 7.204 1.00 0.00 230 LEU B C 17
ATOM 30094 O O . LEU B 1 30 ? 6.797 4.857 7.753 1.00 0.00 230 LEU B O 17
ATOM 30110 N N . VAL B 1 31 ? 4.986 6.210 7.752 1.00 0.00 231 VAL B N 17
ATOM 30111 C CA . VAL B 1 31 ? 4.561 5.828 9.087 1.00 0.00 231 VAL B CA 17
ATOM 30112 C C . VAL B 1 31 ? 4.084 4.375 9.070 1.00 0.00 231 VAL B C 17
ATOM 30113 O O . VAL B 1 31 ? 3.360 3.965 8.164 1.00 0.00 231 VAL B O 17
ATOM 30126 N N . PRO B 1 32 ? 4.521 3.615 10.110 1.00 0.00 232 PRO B N 17
ATOM 30127 C CA . PRO B 1 32 ? 4.146 2.215 10.223 1.00 0.00 232 PRO B CA 17
ATOM 30128 C C . PRO B 1 32 ? 2.694 2.072 10.682 1.00 0.00 232 PRO B C 17
ATOM 30129 O O . PRO B 1 32 ? 1.955 1.235 10.166 1.00 0.00 232 PRO B O 17
ATOM 30140 N N . GLU B 1 33 ? 2.328 2.901 11.648 1.00 0.00 233 GLU B N 17
ATOM 30141 C CA . GLU B 1 33 ? 0.977 2.877 12.183 1.00 0.00 233 GLU B CA 17
ATOM 30142 C C . GLU B 1 33 ? -0.037 3.187 11.079 1.00 0.00 233 GLU B C 17
ATOM 30143 O O . GLU B 1 33 ? -1.139 2.641 11.072 1.00 0.00 233 GLU B O 17
ATOM 30155 N N . VAL B 1 34 ? 0.372 4.064 10.174 1.00 0.00 234 VAL B N 17
ATOM 30156 C CA . VAL B 1 34 ? -0.486 4.453 9.069 1.00 0.00 234 VAL B CA 17
ATOM 30157 C C . VAL B 1 34 ? -0.380 3.410 7.954 1.00 0.00 234 VAL B C 17
ATOM 30158 O O . VAL B 1 34 ? -1.393 2.970 7.413 1.00 0.00 234 VAL B O 17
ATOM 30171 N N . ALA B 1 35 ? 0.854 3.044 7.644 1.00 0.00 235 ALA B N 17
ATOM 30172 C CA . ALA B 1 35 ? 1.106 2.061 6.605 1.00 0.00 235 ALA B CA 17
ATOM 30173 C C . ALA B 1 35 ? 0.510 0.716 7.026 1.00 0.00 235 ALA B C 17
ATOM 30174 O O . ALA B 1 35 ? -0.154 0.052 6.231 1.00 0.00 235 ALA B O 17
ATOM 30181 N N . ALA B 1 36 ? 0.768 0.355 8.274 1.00 0.00 236 ALA B N 17
ATOM 30182 C CA . ALA B 1 36 ? 0.266 -0.899 8.810 1.00 0.00 236 ALA B CA 17
ATOM 30183 C C . ALA B 1 36 ? -1.255 -0.944 8.647 1.00 0.00 236 ALA B C 17
ATOM 30184 O O . ALA B 1 36 ? -1.802 -1.937 8.168 1.00 0.00 236 ALA B O 17
ATOM 30191 N N . GLU B 1 37 ? -1.895 0.142 9.055 1.00 0.00 237 GLU B N 17
ATOM 30192 C CA . GLU B 1 37 ? -3.341 0.238 8.961 1.00 0.00 237 GLU B CA 17
ATOM 30193 C C . GLU B 1 37 ? -3.775 0.296 7.494 1.00 0.00 237 GLU B C 17
ATOM 30194 O O . GLU B 1 37 ? -4.819 -0.243 7.131 1.00 0.00 237 GLU B O 17
ATOM 30206 N N . VAL B 1 38 ? -2.950 0.954 6.692 1.00 0.00 238 VAL B N 17
ATOM 30207 C CA . VAL B 1 38 ? -3.235 1.089 5.274 1.00 0.00 238 VAL B CA 17
ATOM 30208 C C . VAL B 1 38 ? -3.167 -0.288 4.611 1.00 0.00 238 VAL B C 17
ATOM 30209 O O . VAL B 1 38 ? -4.101 -0.697 3.923 1.00 0.00 238 VAL B O 17
ATOM 30222 N N . ILE B 1 39 ? -2.053 -0.966 4.841 1.00 0.00 239 ILE B N 17
ATOM 30223 C CA . ILE B 1 39 ? -1.850 -2.289 4.275 1.00 0.00 239 ILE B CA 17
ATOM 30224 C C . ILE B 1 39 ? -2.951 -3.226 4.775 1.00 0.00 239 ILE B C 17
ATOM 30225 O O . ILE B 1 39 ? -3.597 -3.909 3.980 1.00 0.00 239 ILE B O 17
ATOM 30241 N N . LYS B 1 40 ? -3.131 -3.230 6.087 1.00 0.00 240 LYS B N 17
ATOM 30242 C CA . LYS B 1 40 ? -4.142 -4.073 6.702 1.00 0.00 240 LYS B CA 17
ATOM 30243 C C . LYS B 1 40 ? -5.527 -3.634 6.219 1.00 0.00 240 LYS B C 17
ATOM 30244 O O . LYS B 1 40 ? -6.369 -4.471 5.897 1.00 0.00 240 LYS B O 17
ATOM 30263 N N . ASP B 1 41 ? -5.719 -2.324 6.186 1.00 0.00 241 ASP B N 17
ATOM 30264 C CA . ASP B 1 41 ? -6.987 -1.765 5.749 1.00 0.00 241 ASP B CA 17
ATOM 30265 C C . ASP B 1 41 ? -7.296 -2.257 4.334 1.00 0.00 241 ASP B C 17
ATOM 30266 O O . ASP B 1 41 ? -8.423 -2.654 4.043 1.00 0.00 241 ASP B O 17
ATOM 30275 N N . LEU B 1 42 ? -6.275 -2.214 3.491 1.00 0.00 242 LEU B N 17
ATOM 30276 C CA . LEU B 1 42 ? -6.423 -2.652 2.113 1.00 0.00 242 LEU B CA 17
ATOM 30277 C C . LEU B 1 42 ? -6.703 -4.156 2.087 1.00 0.00 242 LEU B C 17
ATOM 30278 O O . LEU B 1 42 ? -7.690 -4.598 1.500 1.00 0.00 242 LEU B O 17
ATOM 30294 N N . VAL B 1 43 ? -5.817 -4.901 2.731 1.00 0.00 243 VAL B N 17
ATOM 30295 C CA . VAL B 1 43 ? -5.956 -6.347 2.790 1.00 0.00 243 VAL B CA 17
ATOM 30296 C C . VAL B 1 43 ? -7.312 -6.700 3.403 1.00 0.00 243 VAL B C 17
ATOM 30297 O O . VAL B 1 43 ? -8.009 -7.587 2.911 1.00 0.00 243 VAL B O 17
ATOM 30310 N N . ASN B 1 44 ? -7.648 -5.988 4.469 1.00 0.00 244 ASN B N 17
ATOM 30311 C CA . ASN B 1 44 ? -8.908 -6.214 5.155 1.00 0.00 244 ASN B CA 17
ATOM 30312 C C . ASN B 1 44 ? -10.060 -6.079 4.156 1.00 0.00 244 ASN B C 17
ATOM 30313 O O . ASN B 1 44 ? -11.033 -6.827 4.220 1.00 0.00 244 ASN B O 17
ATOM 30324 N N . THR B 1 45 ? -9.909 -5.118 3.255 1.00 0.00 245 THR B N 17
ATOM 30325 C CA . THR B 1 45 ? -10.923 -4.874 2.245 1.00 0.00 245 THR B CA 17
ATOM 30326 C C . THR B 1 45 ? -10.920 -5.996 1.204 1.00 0.00 245 THR B C 17
ATOM 30327 O O . THR B 1 45 ? -11.976 -6.497 0.821 1.00 0.00 245 THR B O 17
ATOM 30338 N N . VAL B 1 46 ? -9.719 -6.360 0.776 1.00 0.00 246 VAL B N 17
ATOM 30339 C CA . VAL B 1 46 ? -9.564 -7.413 -0.212 1.00 0.00 246 VAL B CA 17
ATOM 30340 C C . VAL B 1 46 ? -10.119 -8.722 0.352 1.00 0.00 246 VAL B C 17
ATOM 30341 O O . VAL B 1 46 ? -10.750 -9.494 -0.368 1.00 0.00 246 VAL B O 17
ATOM 30354 N N . ARG B 1 47 ? -9.864 -8.931 1.635 1.00 0.00 247 ARG B N 17
ATOM 30355 C CA . ARG B 1 47 ? -10.331 -10.133 2.305 1.00 0.00 247 ARG B CA 17
ATOM 30356 C C . ARG B 1 47 ? -11.841 -10.059 2.538 1.00 0.00 247 ARG B C 17
ATOM 30357 O O . ARG B 1 47 ? -12.517 -11.086 2.580 1.00 0.00 247 ARG B O 17
ATOM 30378 N N . SER B 1 48 ? -12.326 -8.834 2.682 1.00 0.00 248 SER B N 17
ATOM 30379 C CA . SER B 1 48 ? -13.743 -8.613 2.909 1.00 0.00 248 SER B CA 17
ATOM 30380 C C . SER B 1 48 ? -14.559 -9.235 1.775 1.00 0.00 248 SER B C 17
ATOM 30381 O O . SER B 1 48 ? -15.631 -9.793 2.008 1.00 0.00 248 SER B O 17
ATOM 30389 N N . TYR B 1 49 ? -14.021 -9.119 0.569 1.00 0.00 249 TYR B N 17
ATOM 30390 C CA . TYR B 1 49 ? -14.685 -9.664 -0.602 1.00 0.00 249 TYR B CA 17
ATOM 30391 C C . TYR B 1 49 ? -14.569 -11.189 -0.640 1.00 0.00 249 TYR B C 17
ATOM 30392 O O . TYR B 1 49 ? -15.468 -11.871 -1.129 1.00 0.00 249 TYR B O 17
ATOM 30410 N N . ASP B 1 50 ? -13.454 -11.678 -0.118 1.00 0.00 250 ASP B N 17
ATOM 30411 C CA . ASP B 1 50 ? -13.208 -13.110 -0.085 1.00 0.00 250 ASP B CA 17
ATOM 30412 C C . ASP B 1 50 ? -14.481 -13.831 0.366 1.00 0.00 250 ASP B C 17
ATOM 30413 O O . ASP B 1 50 ? -14.791 -14.915 -0.128 1.00 0.00 250 ASP B O 17
ATOM 30422 N N . THR B 1 51 ? -15.181 -13.201 1.297 1.00 0.00 251 THR B N 17
ATOM 30423 C CA . THR B 1 51 ? -16.412 -13.770 1.819 1.00 0.00 251 THR B CA 17
ATOM 30424 C C . THR B 1 51 ? -17.626 -13.109 1.161 1.00 0.00 251 THR B C 17
ATOM 30425 O O . THR B 1 51 ? -17.483 -12.137 0.421 1.00 0.00 251 THR B O 17
ATOM 30436 N N . GLU B 1 52 ? -18.793 -13.664 1.455 1.00 0.00 252 GLU B N 17
ATOM 30437 C CA . GLU B 1 52 ? -20.030 -13.141 0.901 1.00 0.00 252 GLU B CA 17
ATOM 30438 C C . GLU B 1 52 ? -20.320 -11.751 1.469 1.00 0.00 252 GLU B C 17
ATOM 30439 O O . GLU B 1 52 ? -20.993 -10.944 0.831 1.00 0.00 252 GLU B O 17
ATOM 30451 N N . ASN B 1 53 ? -19.797 -11.513 2.663 1.00 0.00 253 ASN B N 17
ATOM 30452 C CA . ASN B 1 53 ? -19.992 -10.235 3.325 1.00 0.00 253 ASN B CA 17
ATOM 30453 C C . ASN B 1 53 ? -19.160 -9.166 2.613 1.00 0.00 253 ASN B C 17
ATOM 30454 O O . ASN B 1 53 ? -17.991 -9.389 2.303 1.00 0.00 253 ASN B O 17
ATOM 30465 N N . GLU B 1 54 ? -19.794 -8.027 2.376 1.00 0.00 254 GLU B N 17
ATOM 30466 C CA . GLU B 1 54 ? -19.128 -6.923 1.708 1.00 0.00 254 GLU B CA 17
ATOM 30467 C C . GLU B 1 54 ? -18.921 -5.760 2.680 1.00 0.00 254 GLU B C 17
ATOM 30468 O O . GLU B 1 54 ? -19.284 -4.624 2.380 1.00 0.00 254 GLU B O 17
ATOM 30480 N N . HIS B 1 55 ? -18.338 -6.085 3.825 1.00 0.00 255 HIS B N 17
ATOM 30481 C CA . HIS B 1 55 ? -18.079 -5.081 4.843 1.00 0.00 255 HIS B CA 17
ATOM 30482 C C . HIS B 1 55 ? -17.176 -5.672 5.927 1.00 0.00 255 HIS B C 17
ATOM 30483 O O . HIS B 1 55 ? -17.424 -6.774 6.416 1.00 0.00 255 HIS B O 17
ATOM 30497 N N . ASP B 1 56 ? -16.146 -4.913 6.273 1.00 0.00 256 ASP B N 17
ATOM 30498 C CA . ASP B 1 56 ? -15.204 -5.348 7.290 1.00 0.00 256 ASP B CA 17
ATOM 30499 C C . ASP B 1 56 ? -15.292 -4.409 8.495 1.00 0.00 256 ASP B C 17
ATOM 30500 O O . ASP B 1 56 ? -15.363 -3.191 8.334 1.00 0.00 256 ASP B O 17
ATOM 30509 N N . VAL B 1 57 ? -15.286 -5.011 9.676 1.00 0.00 257 VAL B N 17
ATOM 30510 C CA . VAL B 1 57 ? -15.364 -4.243 10.906 1.00 0.00 257 VAL B CA 17
ATOM 30511 C C . VAL B 1 57 ? -14.109 -3.378 11.045 1.00 0.00 257 VAL B C 17
ATOM 30512 O O . VAL B 1 57 ? -12.991 -3.886 10.973 1.00 0.00 257 VAL B O 17
ATOM 30525 N N . CYS B 1 58 ? -14.337 -2.089 11.242 1.00 0.00 258 CYS B N 17
ATOM 30526 C CA . CYS B 1 58 ? -13.239 -1.148 11.390 1.00 0.00 258 CYS B CA 17
ATOM 30527 C C . CYS B 1 58 ? -13.611 -0.146 12.484 1.00 0.00 258 CYS B C 17
ATOM 30528 O O . CYS B 1 58 ? -12.941 -0.067 13.513 1.00 0.00 258 CYS B O 17
ATOM 30536 N N . GLY B 1 59 ? -14.676 0.598 12.224 1.00 0.00 259 GLY B N 17
ATOM 30537 C CA . GLY B 1 59 ? -15.144 1.593 13.173 1.00 0.00 259 GLY B CA 17
ATOM 30538 C C . GLY B 1 59 ? -15.832 2.756 12.454 1.00 0.00 259 GLY B C 17
ATOM 30539 O O . GLY B 1 59 ? -15.643 2.947 11.254 1.00 0.00 259 GLY B O 17
ATOM 30543 N N . TRP B 1 60 ? -16.616 3.502 13.219 1.00 0.00 260 TRP B N 17
ATOM 30544 C CA . TRP B 1 60 ? -17.332 4.641 12.671 1.00 0.00 260 TRP B CA 17
ATOM 30545 C C . TRP B 1 60 ? -18.128 5.289 13.805 1.00 0.00 260 TRP B C 17
ATOM 30546 O O . TRP B 1 60 ? -17.614 5.461 14.909 1.00 0.00 260 TRP B O 17
ATOM 30567 N N . MET A 1 1 ? 0.310 -21.881 -11.137 1.00 0.00 1 MET A N 18
ATOM 30568 C CA . MET A 1 1 ? -1.107 -22.140 -11.332 1.00 0.00 1 MET A CA 18
ATOM 30569 C C . MET A 1 1 ? -1.933 -21.561 -10.181 1.00 0.00 1 MET A C 18
ATOM 30570 O O . MET A 1 1 ? -2.889 -20.823 -10.410 1.00 0.00 1 MET A O 18
ATOM 30584 N N . GLY A 1 2 ? -1.533 -21.920 -8.970 1.00 0.00 2 GLY A N 18
ATOM 30585 C CA . GLY A 1 2 ? -2.226 -21.445 -7.783 1.00 0.00 2 GLY A CA 18
ATOM 30586 C C . GLY A 1 2 ? -1.250 -21.251 -6.621 1.00 0.00 2 GLY A C 18
ATOM 30587 O O . GLY A 1 2 ? -1.147 -22.105 -5.743 1.00 0.00 2 GLY A O 18
ATOM 30591 N N . LYS A 1 3 ? -0.558 -20.122 -6.654 1.00 0.00 3 LYS A N 18
ATOM 30592 C CA . LYS A 1 3 ? 0.405 -19.803 -5.614 1.00 0.00 3 LYS A CA 18
ATOM 30593 C C . LYS A 1 3 ? -0.177 -18.725 -4.698 1.00 0.00 3 LYS A C 18
ATOM 30594 O O . LYS A 1 3 ? -1.213 -18.137 -5.005 1.00 0.00 3 LYS A O 18
ATOM 30613 N N . ALA A 1 4 ? 0.516 -18.496 -3.591 1.00 0.00 4 ALA A N 18
ATOM 30614 C CA . ALA A 1 4 ? 0.081 -17.498 -2.629 1.00 0.00 4 ALA A CA 18
ATOM 30615 C C . ALA A 1 4 ? 0.987 -16.270 -2.730 1.00 0.00 4 ALA A C 18
ATOM 30616 O O . ALA A 1 4 ? 2.041 -16.217 -2.097 1.00 0.00 4 ALA A O 18
ATOM 30623 N N . THR A 1 5 ? 0.545 -15.312 -3.532 1.00 0.00 5 THR A N 18
ATOM 30624 C CA . THR A 1 5 ? 1.304 -14.087 -3.724 1.00 0.00 5 THR A CA 18
ATOM 30625 C C . THR A 1 5 ? 0.374 -12.872 -3.680 1.00 0.00 5 THR A C 18
ATOM 30626 O O . THR A 1 5 ? -0.846 -13.016 -3.746 1.00 0.00 5 THR A O 18
ATOM 30637 N N . TYR A 1 6 ? 0.987 -11.702 -3.571 1.00 0.00 6 TYR A N 18
ATOM 30638 C CA . TYR A 1 6 ? 0.231 -10.464 -3.519 1.00 0.00 6 TYR A CA 18
ATOM 30639 C C . TYR A 1 6 ? 0.894 -9.378 -4.370 1.00 0.00 6 TYR A C 18
ATOM 30640 O O . TYR A 1 6 ? 2.119 -9.273 -4.402 1.00 0.00 6 TYR A O 18
ATOM 30658 N N . THR A 1 7 ? 0.056 -8.601 -5.039 1.00 0.00 7 THR A N 18
ATOM 30659 C CA . THR A 1 7 ? 0.546 -7.529 -5.889 1.00 0.00 7 THR A CA 18
ATOM 30660 C C . THR A 1 7 ? 0.153 -6.168 -5.310 1.00 0.00 7 THR A C 18
ATOM 30661 O O . THR A 1 7 ? -1.017 -5.791 -5.338 1.00 0.00 7 THR A O 18
ATOM 30672 N N . VAL A 1 8 ? 1.154 -5.468 -4.797 1.00 0.00 8 VAL A N 18
ATOM 30673 C CA . VAL A 1 8 ? 0.928 -4.157 -4.212 1.00 0.00 8 VAL A CA 18
ATOM 30674 C C . VAL A 1 8 ? 1.439 -3.080 -5.171 1.00 0.00 8 VAL A C 18
ATOM 30675 O O . VAL A 1 8 ? 2.627 -3.037 -5.486 1.00 0.00 8 VAL A O 18
ATOM 30688 N N . THR A 1 9 ? 0.516 -2.237 -5.610 1.00 0.00 9 THR A N 18
ATOM 30689 C CA . THR A 1 9 ? 0.857 -1.164 -6.527 1.00 0.00 9 THR A CA 18
ATOM 30690 C C . THR A 1 9 ? 0.610 0.197 -5.871 1.00 0.00 9 THR A C 18
ATOM 30691 O O . THR A 1 9 ? -0.503 0.486 -5.434 1.00 0.00 9 THR A O 18
ATOM 30702 N N . VAL A 1 10 ? 1.665 0.996 -5.823 1.00 0.00 10 VAL A N 18
ATOM 30703 C CA . VAL A 1 10 ? 1.577 2.319 -5.228 1.00 0.00 10 VAL A CA 18
ATOM 30704 C C . VAL A 1 10 ? 1.931 3.371 -6.280 1.00 0.00 10 VAL A C 18
ATOM 30705 O O . VAL A 1 10 ? 3.034 3.360 -6.826 1.00 0.00 10 VAL A O 18
ATOM 30718 N N . THR A 1 11 ? 0.977 4.254 -6.533 1.00 0.00 11 THR A N 18
ATOM 30719 C CA . THR A 1 11 ? 1.175 5.311 -7.510 1.00 0.00 11 THR A CA 18
ATOM 30720 C C . THR A 1 11 ? 0.844 6.673 -6.897 1.00 0.00 11 THR A C 18
ATOM 30721 O O . THR A 1 11 ? -0.083 6.789 -6.096 1.00 0.00 11 THR A O 18
ATOM 30732 N N . ASN A 1 12 ? 1.619 7.670 -7.296 1.00 0.00 12 ASN A N 18
ATOM 30733 C CA . ASN A 1 12 ? 1.421 9.020 -6.795 1.00 0.00 12 ASN A CA 18
ATOM 30734 C C . ASN A 1 12 ? 0.621 9.826 -7.821 1.00 0.00 12 ASN A C 18
ATOM 30735 O O . ASN A 1 12 ? 1.033 9.958 -8.971 1.00 0.00 12 ASN A O 18
ATOM 30746 N N . ASN A 1 13 ? -0.510 10.345 -7.366 1.00 0.00 13 ASN A N 18
ATOM 30747 C CA . ASN A 1 13 ? -1.373 11.135 -8.228 1.00 0.00 13 ASN A CA 18
ATOM 30748 C C . ASN A 1 13 ? -0.839 12.567 -8.302 1.00 0.00 13 ASN A C 18
ATOM 30749 O O . ASN A 1 13 ? -1.229 13.334 -9.181 1.00 0.00 13 ASN A O 18
ATOM 30760 N N . SER A 1 14 ? 0.045 12.884 -7.367 1.00 0.00 14 SER A N 18
ATOM 30761 C CA . SER A 1 14 ? 0.636 14.210 -7.315 1.00 0.00 14 SER A CA 18
ATOM 30762 C C . SER A 1 14 ? 1.803 14.302 -8.300 1.00 0.00 14 SER A C 18
ATOM 30763 O O . SER A 1 14 ? 2.023 15.346 -8.912 1.00 0.00 14 SER A O 18
ATOM 30771 N N . ASN A 1 15 ? 2.521 13.195 -8.422 1.00 0.00 15 ASN A N 18
ATOM 30772 C CA . ASN A 1 15 ? 3.660 13.137 -9.322 1.00 0.00 15 ASN A CA 18
ATOM 30773 C C . ASN A 1 15 ? 3.336 12.203 -10.490 1.00 0.00 15 ASN A C 18
ATOM 30774 O O . ASN A 1 15 ? 4.084 12.138 -11.464 1.00 0.00 15 ASN A O 18
ATOM 30785 N N . GLY A 1 16 ? 2.219 11.504 -10.354 1.00 0.00 16 GLY A N 18
ATOM 30786 C CA . GLY A 1 16 ? 1.785 10.577 -11.385 1.00 0.00 16 GLY A CA 18
ATOM 30787 C C . GLY A 1 16 ? 2.788 9.434 -11.551 1.00 0.00 16 GLY A C 18
ATOM 30788 O O . GLY A 1 16 ? 2.833 8.788 -12.597 1.00 0.00 16 GLY A O 18
ATOM 30792 N N . VAL A 1 17 ? 3.569 9.217 -10.502 1.00 0.00 17 VAL A N 18
ATOM 30793 C CA . VAL A 1 17 ? 4.569 8.163 -10.518 1.00 0.00 17 VAL A CA 18
ATOM 30794 C C . VAL A 1 17 ? 3.947 6.869 -9.989 1.00 0.00 17 VAL A C 18
ATOM 30795 O O . VAL A 1 17 ? 3.436 6.833 -8.871 1.00 0.00 17 VAL A O 18
ATOM 30808 N N . SER A 1 18 ? 4.012 5.836 -10.819 1.00 0.00 18 SER A N 18
ATOM 30809 C CA . SER A 1 18 ? 3.462 4.544 -10.448 1.00 0.00 18 SER A CA 18
ATOM 30810 C C . SER A 1 18 ? 4.593 3.575 -10.098 1.00 0.00 18 SER A C 18
ATOM 30811 O O . SER A 1 18 ? 5.671 3.635 -10.687 1.00 0.00 18 SER A O 18
ATOM 30819 N N . VAL A 1 19 ? 4.309 2.705 -9.141 1.00 0.00 19 VAL A N 18
ATOM 30820 C CA . VAL A 1 19 ? 5.289 1.724 -8.705 1.00 0.00 19 VAL A CA 18
ATOM 30821 C C . VAL A 1 19 ? 4.564 0.495 -8.151 1.00 0.00 19 VAL A C 18
ATOM 30822 O O . VAL A 1 19 ? 3.749 0.610 -7.237 1.00 0.00 19 VAL A O 18
ATOM 30835 N N . ASP A 1 20 ? 4.886 -0.653 -8.730 1.00 0.00 20 ASP A N 18
ATOM 30836 C CA . ASP A 1 20 ? 4.276 -1.901 -8.306 1.00 0.00 20 ASP A CA 18
ATOM 30837 C C . ASP A 1 20 ? 5.369 -2.865 -7.838 1.00 0.00 20 ASP A C 18
ATOM 30838 O O . ASP A 1 20 ? 6.465 -2.884 -8.396 1.00 0.00 20 ASP A O 18
ATOM 30847 N N . TYR A 1 21 ? 5.032 -3.641 -6.818 1.00 0.00 21 TYR A N 18
ATOM 30848 C CA . TYR A 1 21 ? 5.970 -4.604 -6.269 1.00 0.00 21 TYR A CA 18
ATOM 30849 C C . TYR A 1 21 ? 5.262 -5.908 -5.895 1.00 0.00 21 TYR A C 18
ATOM 30850 O O . TYR A 1 21 ? 4.265 -5.892 -5.175 1.00 0.00 21 TYR A O 18
ATOM 30868 N N . GLU A 1 22 ? 5.805 -7.005 -6.402 1.00 0.00 22 GLU A N 18
ATOM 30869 C CA . GLU A 1 22 ? 5.237 -8.315 -6.130 1.00 0.00 22 GLU A CA 18
ATOM 30870 C C . GLU A 1 22 ? 5.848 -8.904 -4.857 1.00 0.00 22 GLU A C 18
ATOM 30871 O O . GLU A 1 22 ? 7.039 -9.212 -4.821 1.00 0.00 22 GLU A O 18
ATOM 30883 N N . THR A 1 23 ? 5.006 -9.045 -3.844 1.00 0.00 23 THR A N 18
ATOM 30884 C CA . THR A 1 23 ? 5.448 -9.593 -2.574 1.00 0.00 23 THR A CA 18
ATOM 30885 C C . THR A 1 23 ? 4.416 -10.584 -2.031 1.00 0.00 23 THR A C 18
ATOM 30886 O O . THR A 1 23 ? 3.257 -10.227 -1.825 1.00 0.00 23 THR A O 18
ATOM 30897 N N . GLU A 1 24 ? 4.874 -11.808 -1.817 1.00 0.00 24 GLU A N 18
ATOM 30898 C CA . GLU A 1 24 ? 4.005 -12.852 -1.303 1.00 0.00 24 GLU A CA 18
ATOM 30899 C C . GLU A 1 24 ? 4.019 -12.850 0.227 1.00 0.00 24 GLU A C 18
ATOM 30900 O O . GLU A 1 24 ? 4.904 -13.442 0.844 1.00 0.00 24 GLU A O 18
ATOM 30912 N N . THR A 1 25 ? 3.029 -12.178 0.795 1.00 0.00 25 THR A N 18
ATOM 30913 C CA . THR A 1 25 ? 2.916 -12.091 2.241 1.00 0.00 25 THR A CA 18
ATOM 30914 C C . THR A 1 25 ? 1.476 -12.356 2.681 1.00 0.00 25 THR A C 18
ATOM 30915 O O . THR A 1 25 ? 0.571 -11.589 2.354 1.00 0.00 25 THR A O 18
ATOM 30926 N N . PRO A 1 26 ? 1.302 -13.474 3.436 1.00 0.00 26 PRO A N 18
ATOM 30927 C CA . PRO A 1 26 ? -0.014 -13.850 3.925 1.00 0.00 26 PRO A CA 18
ATOM 30928 C C . PRO A 1 26 ? -0.444 -12.954 5.089 1.00 0.00 26 PRO A C 18
ATOM 30929 O O . PRO A 1 26 ? -1.067 -11.915 4.879 1.00 0.00 26 PRO A O 18
ATOM 30940 N N . MET A 1 27 ? -0.093 -13.390 6.289 1.00 0.00 27 MET A N 18
ATOM 30941 C CA . MET A 1 27 ? -0.435 -12.641 7.487 1.00 0.00 27 MET A CA 18
ATOM 30942 C C . MET A 1 27 ? 0.458 -11.407 7.635 1.00 0.00 27 MET A C 18
ATOM 30943 O O . MET A 1 27 ? 0.051 -10.410 8.229 1.00 0.00 27 MET A O 18
ATOM 30957 N N . THR A 1 28 ? 1.657 -11.514 7.083 1.00 0.00 28 THR A N 18
ATOM 30958 C CA . THR A 1 28 ? 2.611 -10.420 7.146 1.00 0.00 28 THR A CA 18
ATOM 30959 C C . THR A 1 28 ? 1.969 -9.124 6.646 1.00 0.00 28 THR A C 18
ATOM 30960 O O . THR A 1 28 ? 2.435 -8.032 6.967 1.00 0.00 28 THR A O 18
ATOM 30971 N N . LEU A 1 29 ? 0.910 -9.289 5.867 1.00 0.00 29 LEU A N 18
ATOM 30972 C CA . LEU A 1 29 ? 0.199 -8.146 5.319 1.00 0.00 29 LEU A CA 18
ATOM 30973 C C . LEU A 1 29 ? -0.391 -7.320 6.465 1.00 0.00 29 LEU A C 18
ATOM 30974 O O . LEU A 1 29 ? -0.368 -6.091 6.424 1.00 0.00 29 LEU A O 18
ATOM 30990 N N . LEU A 1 30 ? -0.904 -8.029 7.459 1.00 0.00 30 LEU A N 18
ATOM 30991 C CA . LEU A 1 30 ? -1.498 -7.377 8.614 1.00 0.00 30 LEU A CA 18
ATOM 30992 C C . LEU A 1 30 ? -0.388 -6.808 9.501 1.00 0.00 30 LEU A C 18
ATOM 30993 O O . LEU A 1 30 ? -0.609 -5.851 10.241 1.00 0.00 30 LEU A O 18
ATOM 31009 N N . VAL A 1 31 ? 0.781 -7.421 9.395 1.00 0.00 31 VAL A N 18
ATOM 31010 C CA . VAL A 1 31 ? 1.926 -6.988 10.178 1.00 0.00 31 VAL A CA 18
ATOM 31011 C C . VAL A 1 31 ? 2.275 -5.545 9.808 1.00 0.00 31 VAL A C 18
ATOM 31012 O O . VAL A 1 31 ? 2.326 -5.198 8.629 1.00 0.00 31 VAL A O 18
ATOM 31025 N N . PRO A 1 32 ? 2.513 -4.722 10.864 1.00 0.00 32 PRO A N 18
ATOM 31026 C CA . PRO A 1 32 ? 2.856 -3.325 10.661 1.00 0.00 32 PRO A CA 18
ATOM 31027 C C . PRO A 1 32 ? 4.300 -3.178 10.179 1.00 0.00 32 PRO A C 18
ATOM 31028 O O . PRO A 1 32 ? 4.581 -2.387 9.279 1.00 0.00 32 PRO A O 18
ATOM 31039 N N . 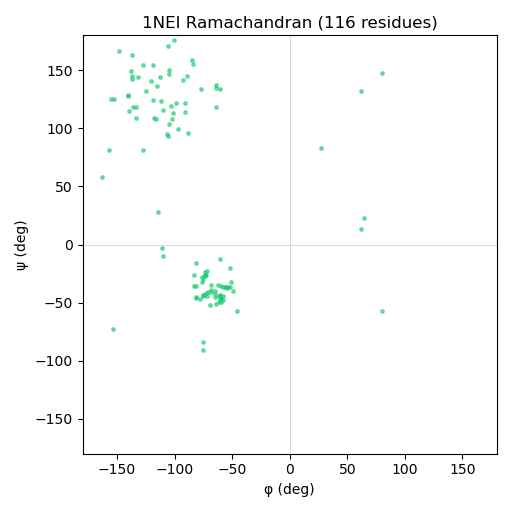GLU A 1 33 ? 5.178 -3.954 10.797 1.00 0.00 33 GLU A N 18
ATOM 31040 C CA . GLU A 1 33 ? 6.587 -3.921 10.441 1.00 0.00 33 GLU A CA 18
ATOM 31041 C C . GLU A 1 33 ? 6.769 -4.270 8.964 1.00 0.00 33 GLU A C 18
ATOM 31042 O O . GLU A 1 33 ? 7.623 -3.698 8.287 1.00 0.00 33 GLU A O 18
ATOM 31054 N N . VAL A 1 34 ? 5.954 -5.210 8.505 1.00 0.00 34 VAL A N 18
ATOM 31055 C CA . VAL A 1 34 ? 6.016 -5.642 7.120 1.00 0.00 34 VAL A CA 18
ATOM 31056 C C . VAL A 1 34 ? 5.249 -4.648 6.245 1.00 0.00 34 VAL A C 18
ATOM 31057 O O . VAL A 1 34 ? 5.735 -4.238 5.192 1.00 0.00 34 VAL A O 18
ATOM 31070 N N . ALA A 1 35 ? 4.063 -4.288 6.713 1.00 0.00 35 ALA A N 18
ATOM 31071 C CA . ALA A 1 35 ? 3.225 -3.350 5.987 1.00 0.00 35 ALA A CA 18
ATOM 31072 C C . ALA A 1 35 ? 3.949 -2.007 5.874 1.00 0.00 35 ALA A C 18
ATOM 31073 O O . ALA A 1 35 ? 4.025 -1.427 4.792 1.00 0.00 35 ALA A O 18
ATOM 31080 N N . ALA A 1 36 ? 4.463 -1.552 7.008 1.00 0.00 36 ALA A N 18
ATOM 31081 C CA . ALA A 1 36 ? 5.179 -0.287 7.050 1.00 0.00 36 ALA A CA 18
ATOM 31082 C C . ALA A 1 36 ? 6.353 -0.338 6.071 1.00 0.00 36 ALA A C 18
ATOM 31083 O O . ALA A 1 36 ? 6.538 0.576 5.270 1.00 0.00 36 ALA A O 18
ATOM 31090 N N . GLU A 1 37 ? 7.116 -1.417 6.167 1.00 0.00 37 GLU A N 18
ATOM 31091 C CA . GLU A 1 37 ? 8.267 -1.599 5.299 1.00 0.00 37 GLU A CA 18
ATOM 31092 C C . GLU A 1 37 ? 7.824 -1.674 3.837 1.00 0.00 37 GLU A C 18
ATOM 31093 O O . GLU A 1 37 ? 8.524 -1.196 2.946 1.00 0.00 37 GLU A O 18
ATOM 31105 N N . VAL A 1 38 ? 6.661 -2.278 3.635 1.00 0.00 38 VAL A N 18
ATOM 31106 C CA . VAL A 1 38 ? 6.115 -2.422 2.296 1.00 0.00 38 VAL A CA 18
ATOM 31107 C C . VAL A 1 38 ? 5.698 -1.048 1.769 1.00 0.00 38 VAL A C 18
ATOM 31108 O O . VAL A 1 38 ? 6.117 -0.640 0.687 1.00 0.00 38 VAL A O 18
ATOM 31121 N N . ILE A 1 39 ? 4.877 -0.371 2.560 1.00 0.00 39 ILE A N 18
ATOM 31122 C CA . ILE A 1 39 ? 4.398 0.949 2.187 1.00 0.00 39 ILE A CA 18
ATOM 31123 C C . ILE A 1 39 ? 5.594 1.874 1.957 1.00 0.00 39 ILE A C 18
ATOM 31124 O O . ILE A 1 39 ? 5.680 2.540 0.926 1.00 0.00 39 ILE A O 18
ATOM 31140 N N . LYS A 1 40 ? 6.489 1.888 2.934 1.00 0.00 40 LYS A N 18
ATOM 31141 C CA . LYS A 1 40 ? 7.676 2.721 2.851 1.00 0.00 40 LYS A CA 18
ATOM 31142 C C . LYS A 1 40 ? 8.541 2.253 1.679 1.00 0.00 40 LYS A C 18
ATOM 31143 O O . LYS A 1 40 ? 9.128 3.071 0.971 1.00 0.00 40 LYS A O 18
ATOM 31162 N N . ASP A 1 41 ? 8.593 0.940 1.510 1.00 0.00 41 ASP A N 18
ATOM 31163 C CA . ASP A 1 41 ? 9.376 0.355 0.436 1.00 0.00 41 ASP A CA 18
ATOM 31164 C C . ASP A 1 41 ? 8.831 0.837 -0.909 1.00 0.00 41 ASP A C 18
ATOM 31165 O O . ASP A 1 41 ? 9.597 1.209 -1.797 1.00 0.00 41 ASP A O 18
ATOM 31174 N N . LEU A 1 42 ? 7.510 0.816 -1.018 1.00 0.00 42 LEU A N 18
ATOM 31175 C CA . LEU A 1 42 ? 6.853 1.247 -2.240 1.00 0.00 42 LEU A CA 18
ATOM 31176 C C . LEU A 1 42 ? 7.148 2.729 -2.477 1.00 0.00 42 LEU A C 18
ATOM 31177 O O . LEU A 1 42 ? 7.562 3.116 -3.569 1.00 0.00 42 LEU A O 18
ATOM 31193 N N . VAL A 1 43 ? 6.923 3.518 -1.437 1.00 0.00 43 VAL A N 18
ATOM 31194 C CA . VAL A 1 43 ? 7.161 4.950 -1.518 1.00 0.00 43 VAL A CA 18
ATOM 31195 C C . VAL A 1 43 ? 8.650 5.202 -1.767 1.00 0.00 43 VAL A C 18
ATOM 31196 O O . VAL A 1 43 ? 9.011 6.025 -2.607 1.00 0.00 43 VAL A O 18
ATOM 31209 N N . ASN A 1 44 ? 9.472 4.481 -1.019 1.00 0.00 44 ASN A N 18
ATOM 31210 C CA . ASN A 1 44 ? 10.913 4.616 -1.147 1.00 0.00 44 ASN A CA 18
ATOM 31211 C C . ASN A 1 44 ? 11.315 4.382 -2.605 1.00 0.00 44 ASN A C 18
ATOM 31212 O O . ASN A 1 44 ? 12.193 5.069 -3.127 1.00 0.00 44 ASN A O 18
ATOM 31223 N N . THR A 1 45 ? 10.655 3.412 -3.219 1.00 0.00 45 THR A N 18
ATOM 31224 C CA . THR A 1 45 ? 10.933 3.080 -4.605 1.00 0.00 45 THR A CA 18
ATOM 31225 C C . THR A 1 45 ? 10.341 4.138 -5.537 1.00 0.00 45 THR A C 18
ATOM 31226 O O . THR A 1 45 ? 10.937 4.474 -6.560 1.00 0.00 45 THR A O 18
ATOM 31237 N N . VAL A 1 46 ? 9.176 4.636 -5.150 1.00 0.00 46 VAL A N 18
ATOM 31238 C CA . VAL A 1 46 ? 8.496 5.650 -5.938 1.00 0.00 46 VAL A CA 18
ATOM 31239 C C . VAL A 1 46 ? 9.371 6.902 -6.013 1.00 0.00 46 VAL A C 18
ATOM 31240 O O . VAL A 1 46 ? 9.520 7.497 -7.080 1.00 0.00 46 VAL A O 18
ATOM 31253 N N . ARG A 1 47 ? 9.926 7.268 -4.867 1.00 0.00 47 ARG A N 18
ATOM 31254 C CA . ARG A 1 47 ? 10.782 8.439 -4.789 1.00 0.00 47 ARG A CA 18
ATOM 31255 C C . ARG A 1 47 ? 12.136 8.151 -5.442 1.00 0.00 47 ARG A C 18
ATOM 31256 O O . ARG A 1 47 ? 12.774 9.054 -5.981 1.00 0.00 47 ARG A O 18
ATOM 31277 N N . SER A 1 48 ? 12.534 6.889 -5.372 1.00 0.00 48 SER A N 18
ATOM 31278 C CA . SER A 1 48 ? 13.800 6.471 -5.949 1.00 0.00 48 SER A CA 18
ATOM 31279 C C . SER A 1 48 ? 13.865 6.883 -7.422 1.00 0.00 48 SER A C 18
ATOM 31280 O O . SER A 1 48 ? 14.919 7.281 -7.914 1.00 0.00 48 SER A O 18
ATOM 31288 N N . TYR A 1 49 ? 12.723 6.770 -8.085 1.00 0.00 49 TYR A N 18
ATOM 31289 C CA . TYR A 1 49 ? 12.636 7.125 -9.491 1.00 0.00 49 TYR A CA 18
ATOM 31290 C C . TYR A 1 49 ? 12.732 8.641 -9.681 1.00 0.00 49 TYR A C 18
ATOM 31291 O O . TYR A 1 49 ? 13.145 9.111 -10.740 1.00 0.00 49 TYR A O 18
ATOM 31309 N N . ASP A 1 50 ? 12.346 9.361 -8.639 1.00 0.00 50 ASP A N 18
ATOM 31310 C CA . ASP A 1 50 ? 12.383 10.813 -8.678 1.00 0.00 50 ASP A CA 18
ATOM 31311 C C . ASP A 1 50 ? 13.837 11.284 -8.605 1.00 0.00 50 ASP A C 18
ATOM 31312 O O . ASP A 1 50 ? 14.192 12.308 -9.187 1.00 0.00 50 ASP A O 18
ATOM 31321 N N . THR A 1 51 ? 14.639 10.513 -7.885 1.00 0.00 51 THR A N 18
ATOM 31322 C CA . THR A 1 51 ? 16.046 10.839 -7.729 1.00 0.00 51 THR A CA 18
ATOM 31323 C C . THR A 1 51 ? 16.880 10.127 -8.796 1.00 0.00 51 THR A C 18
ATOM 31324 O O . THR A 1 51 ? 16.537 9.027 -9.226 1.00 0.00 51 THR A O 18
ATOM 31335 N N . GLU A 1 52 ? 17.961 10.784 -9.192 1.00 0.00 52 GLU A N 18
ATOM 31336 C CA . GLU A 1 52 ? 18.847 10.228 -10.201 1.00 0.00 52 GLU A CA 18
ATOM 31337 C C . GLU A 1 52 ? 19.428 8.896 -9.721 1.00 0.00 52 GLU A C 18
ATOM 31338 O O . GLU A 1 52 ? 19.733 8.021 -10.530 1.00 0.00 52 GLU A O 18
ATOM 31350 N N . ASN A 1 53 ? 19.561 8.783 -8.408 1.00 0.00 53 ASN A N 18
ATOM 31351 C CA . ASN A 1 53 ? 20.100 7.573 -7.811 1.00 0.00 53 ASN A CA 18
ATOM 31352 C C . ASN A 1 53 ? 19.015 6.900 -6.967 1.00 0.00 53 ASN A C 18
ATOM 31353 O O . ASN A 1 53 ? 18.325 7.562 -6.194 1.00 0.00 53 ASN A O 18
ATOM 31364 N N . GLU A 1 54 ? 18.899 5.592 -7.144 1.00 0.00 54 GLU A N 18
ATOM 31365 C CA . GLU A 1 54 ? 17.911 4.823 -6.408 1.00 0.00 54 GLU A CA 18
ATOM 31366 C C . GLU A 1 54 ? 18.572 4.089 -5.240 1.00 0.00 54 GLU A C 18
ATOM 31367 O O . GLU A 1 54 ? 19.781 3.861 -5.250 1.00 0.00 54 GLU A O 18
ATOM 31379 N N . HIS A 1 55 ? 17.750 3.739 -4.261 1.00 0.00 55 HIS A N 18
ATOM 31380 C CA . HIS A 1 55 ? 18.241 3.035 -3.088 1.00 0.00 55 HIS A CA 18
ATOM 31381 C C . HIS A 1 55 ? 18.746 4.046 -2.057 1.00 0.00 55 HIS A C 18
ATOM 31382 O O . HIS A 1 55 ? 18.109 4.259 -1.027 1.00 0.00 55 HIS A O 18
ATOM 31396 N N . ASP A 1 56 ? 19.888 4.642 -2.371 1.00 0.00 56 ASP A N 18
ATOM 31397 C CA . ASP A 1 56 ? 20.486 5.626 -1.485 1.00 0.00 56 ASP A CA 18
ATOM 31398 C C . ASP A 1 56 ? 19.840 6.991 -1.734 1.00 0.00 56 ASP A C 18
ATOM 31399 O O . ASP A 1 56 ? 19.364 7.265 -2.835 1.00 0.00 56 ASP A O 18
ATOM 31408 N N . VAL A 1 57 ? 19.843 7.809 -0.694 1.00 0.00 57 VAL A N 18
ATOM 31409 C CA . VAL A 1 57 ? 19.263 9.139 -0.785 1.00 0.00 57 VAL A CA 18
ATOM 31410 C C . VAL A 1 57 ? 20.361 10.146 -1.137 1.00 0.00 57 VAL A C 18
ATOM 31411 O O . VAL A 1 57 ? 21.333 10.293 -0.398 1.00 0.00 57 VAL A O 18
ATOM 31424 N N . CYS A 1 58 ? 20.167 10.814 -2.265 1.00 0.00 58 CYS A N 18
ATOM 31425 C CA . CYS A 1 58 ? 21.128 11.803 -2.723 1.00 0.00 58 CYS A CA 18
ATOM 31426 C C . CYS A 1 58 ? 20.626 12.382 -4.046 1.00 0.00 58 CYS A C 18
ATOM 31427 O O . CYS A 1 58 ? 19.929 11.705 -4.801 1.00 0.00 58 CYS A O 18
ATOM 31435 N N . GLY A 1 59 ? 20.999 13.630 -4.289 1.00 0.00 59 GLY A N 18
ATOM 31436 C CA . GLY A 1 59 ? 20.596 14.310 -5.508 1.00 0.00 59 GLY A CA 18
ATOM 31437 C C . GLY A 1 59 ? 19.354 15.170 -5.271 1.00 0.00 59 GLY A C 18
ATOM 31438 O O . GLY A 1 59 ? 19.457 16.295 -4.786 1.00 0.00 59 GLY A O 18
ATOM 31442 N N . TRP A 1 60 ? 18.207 14.607 -5.624 1.00 0.00 60 TRP A N 18
ATOM 31443 C CA . TRP A 1 60 ? 16.946 15.309 -5.456 1.00 0.00 60 TRP A CA 18
ATOM 31444 C C . TRP A 1 60 ? 17.018 16.611 -6.257 1.00 0.00 60 TRP A C 18
ATOM 31445 O O . TRP A 1 60 ? 16.773 17.689 -5.718 1.00 0.00 60 TRP A O 18
ATOM 31466 N N . MET B 1 1 ? -5.814 17.606 -10.993 1.00 0.00 201 MET B N 18
ATOM 31467 C CA . MET B 1 1 ? -4.692 18.020 -11.818 1.00 0.00 201 MET B CA 18
ATOM 31468 C C . MET B 1 1 ? -3.468 18.342 -10.958 1.00 0.00 201 MET B C 18
ATOM 31469 O O . MET B 1 1 ? -2.369 17.862 -11.232 1.00 0.00 201 MET B O 18
ATOM 31483 N N . GLY B 1 2 ? -3.699 19.151 -9.935 1.00 0.00 202 GLY B N 18
ATOM 31484 C CA . GLY B 1 2 ? -2.630 19.540 -9.032 1.00 0.00 202 GLY B CA 18
ATOM 31485 C C . GLY B 1 2 ? -2.983 19.203 -7.583 1.00 0.00 202 GLY B C 18
ATOM 31486 O O . GLY B 1 2 ? -3.007 20.083 -6.725 1.00 0.00 202 GLY B O 18
ATOM 31490 N N . LYS B 1 3 ? -3.252 17.926 -7.355 1.00 0.00 203 LYS B N 18
ATOM 31491 C CA . LYS B 1 3 ? -3.604 17.461 -6.024 1.00 0.00 203 LYS B CA 18
ATOM 31492 C C . LYS B 1 3 ? -2.594 16.403 -5.574 1.00 0.00 203 LYS B C 18
ATOM 31493 O O . LYS B 1 3 ? -1.967 15.746 -6.404 1.00 0.00 203 LYS B O 18
ATOM 31512 N N . ALA B 1 4 ? -2.468 16.272 -4.262 1.00 0.00 204 ALA B N 18
ATOM 31513 C CA . ALA B 1 4 ? -1.545 15.306 -3.691 1.00 0.00 204 ALA B CA 18
ATOM 31514 C C . ALA B 1 4 ? -2.328 14.087 -3.202 1.00 0.00 204 ALA B C 18
ATOM 31515 O O . ALA B 1 4 ? -3.032 14.160 -2.195 1.00 0.00 204 ALA B O 18
ATOM 31522 N N . THR B 1 5 ? -2.180 12.994 -3.936 1.00 0.00 205 THR B N 18
ATOM 31523 C CA . THR B 1 5 ? -2.864 11.761 -3.589 1.00 0.00 205 THR B CA 18
ATOM 31524 C C . THR B 1 5 ? -2.016 10.549 -3.983 1.00 0.00 205 THR B C 18
ATOM 31525 O O . THR B 1 5 ? -1.088 10.671 -4.780 1.00 0.00 205 THR B O 18
ATOM 31536 N N . TYR B 1 6 ? -2.365 9.409 -3.406 1.00 0.00 206 TYR B N 18
ATOM 31537 C CA . TYR B 1 6 ? -1.648 8.178 -3.687 1.00 0.00 206 TYR B CA 18
ATOM 31538 C C . TYR B 1 6 ? -2.618 7.017 -3.915 1.00 0.00 206 TYR B C 18
ATOM 31539 O O . TYR B 1 6 ? -3.640 6.915 -3.237 1.00 0.00 206 TYR B O 18
ATOM 31557 N N . THR B 1 7 ? -2.266 6.171 -4.872 1.00 0.00 207 THR B N 18
ATOM 31558 C CA . THR B 1 7 ? -3.092 5.021 -5.197 1.00 0.00 207 THR B CA 18
ATOM 31559 C C . THR B 1 7 ? -2.373 3.724 -4.821 1.00 0.00 207 THR B C 18
ATOM 31560 O O . THR B 1 7 ? -1.402 3.339 -5.469 1.00 0.00 207 THR B O 18
ATOM 31571 N N . VAL B 1 8 ? -2.879 3.086 -3.776 1.00 0.00 208 VAL B N 18
ATOM 31572 C CA . VAL B 1 8 ? -2.298 1.840 -3.306 1.00 0.00 208 VAL B CA 18
ATOM 31573 C C . VAL B 1 8 ? -3.242 0.684 -3.639 1.00 0.00 208 VAL B C 18
ATOM 31574 O O . VAL B 1 8 ? -4.343 0.601 -3.097 1.00 0.00 208 VAL B O 18
ATOM 31587 N N . THR B 1 9 ? -2.777 -0.180 -4.530 1.00 0.00 209 THR B N 18
ATOM 31588 C CA . THR B 1 9 ? -3.567 -1.328 -4.942 1.00 0.00 209 THR B CA 18
ATOM 31589 C C . THR B 1 9 ? -3.062 -2.598 -4.254 1.00 0.00 209 THR B C 18
ATOM 31590 O O . THR B 1 9 ? -1.870 -2.728 -3.981 1.00 0.00 209 THR B O 18
ATOM 31601 N N . VAL B 1 10 ? -3.995 -3.502 -3.993 1.00 0.00 210 VAL B N 18
ATOM 31602 C CA . VAL B 1 10 ? -3.659 -4.756 -3.342 1.00 0.00 210 VAL B CA 18
ATOM 31603 C C . VAL B 1 10 ? -4.458 -5.891 -3.986 1.00 0.00 210 VAL B C 18
ATOM 31604 O O . VAL B 1 10 ? -5.684 -5.924 -3.889 1.00 0.00 210 VAL B O 18
ATOM 31617 N N . THR B 1 11 ? -3.731 -6.791 -4.631 1.00 0.00 211 THR B N 18
ATOM 31618 C CA . THR B 1 11 ? -4.357 -7.924 -5.292 1.00 0.00 211 THR B CA 18
ATOM 31619 C C . THR B 1 11 ? -3.671 -9.229 -4.879 1.00 0.00 211 THR B C 18
ATOM 31620 O O . THR B 1 11 ? -2.446 -9.330 -4.920 1.00 0.00 211 THR B O 18
ATOM 31631 N N . ASN B 1 12 ? -4.492 -10.194 -4.492 1.00 0.00 212 ASN B N 18
ATOM 31632 C CA . ASN B 1 12 ? -3.979 -11.487 -4.072 1.00 0.00 212 ASN B CA 18
ATOM 31633 C C . ASN B 1 12 ? -4.091 -12.477 -5.235 1.00 0.00 212 ASN B C 18
ATOM 31634 O O . ASN B 1 12 ? -5.164 -13.020 -5.490 1.00 0.00 212 ASN B O 18
ATOM 31645 N N . ASN B 1 13 ? -2.967 -12.681 -5.906 1.00 0.00 213 ASN B N 18
ATOM 31646 C CA . ASN B 1 13 ? -2.926 -13.595 -7.035 1.00 0.00 213 ASN B CA 18
ATOM 31647 C C . ASN B 1 13 ? -3.355 -14.989 -6.572 1.00 0.00 213 ASN B C 18
ATOM 31648 O O . ASN B 1 13 ? -3.698 -15.841 -7.391 1.00 0.00 213 ASN B O 18
ATOM 31659 N N . SER B 1 14 ? -3.323 -15.179 -5.262 1.00 0.00 214 SER B N 18
ATOM 31660 C CA . SER B 1 14 ? -3.705 -16.455 -4.680 1.00 0.00 214 SER B CA 18
ATOM 31661 C C . SER B 1 14 ? -5.207 -16.685 -4.865 1.00 0.00 214 SER B C 18
ATOM 31662 O O . SER B 1 14 ? -5.640 -17.809 -5.113 1.00 0.00 214 SER B O 18
ATOM 31670 N N . ASN B 1 15 ? -5.960 -15.602 -4.735 1.00 0.00 215 ASN B N 18
ATOM 31671 C CA . ASN B 1 15 ? -7.403 -15.672 -4.884 1.00 0.00 215 ASN B CA 18
ATOM 31672 C C . ASN B 1 15 ? -7.819 -14.903 -6.140 1.00 0.00 215 ASN B C 18
ATOM 31673 O O . ASN B 1 15 ? -8.979 -14.953 -6.546 1.00 0.00 215 ASN B O 18
ATOM 31684 N N . GLY B 1 16 ? -6.850 -14.211 -6.719 1.00 0.00 216 GLY B N 18
ATOM 31685 C CA . GLY B 1 16 ? -7.102 -13.433 -7.921 1.00 0.00 216 GLY B CA 18
ATOM 31686 C C . GLY B 1 16 ? -7.988 -12.224 -7.615 1.00 0.00 216 GLY B C 18
ATOM 31687 O O . GLY B 1 16 ? -8.501 -11.579 -8.528 1.00 0.00 216 GLY B O 18
ATOM 31691 N N . VAL B 1 17 ? -8.141 -11.953 -6.327 1.00 0.00 217 VAL B N 18
ATOM 31692 C CA . VAL B 1 17 ? -8.958 -10.832 -5.889 1.00 0.00 217 VAL B CA 18
ATOM 31693 C C . VAL B 1 17 ? -8.102 -9.564 -5.864 1.00 0.00 217 VAL B C 18
ATOM 31694 O O . VAL B 1 17 ? -7.051 -9.532 -5.227 1.00 0.00 217 VAL B O 18
ATOM 31707 N N . SER B 1 18 ? -8.586 -8.549 -6.566 1.00 0.00 218 SER B N 18
ATOM 31708 C CA . SER B 1 18 ? -7.879 -7.282 -6.632 1.00 0.00 218 SER B CA 18
ATOM 31709 C C . SER B 1 18 ? -8.656 -6.209 -5.865 1.00 0.00 218 SER B C 18
ATOM 31710 O O . SER B 1 18 ? -9.882 -6.266 -5.780 1.00 0.00 218 SER B O 18
ATOM 31718 N N . VAL B 1 19 ? -7.910 -5.257 -5.326 1.00 0.00 219 VAL B N 18
ATOM 31719 C CA . VAL B 1 19 ? -8.512 -4.173 -4.569 1.00 0.00 219 VAL B CA 18
ATOM 31720 C C . VAL B 1 19 ? -7.616 -2.936 -4.653 1.00 0.00 219 VAL B C 18
ATOM 31721 O O . VAL B 1 19 ? -6.413 -3.020 -4.410 1.00 0.00 219 VAL B O 18
ATOM 31734 N N . ASP B 1 20 ? -8.235 -1.817 -4.998 1.00 0.00 220 ASP B N 18
ATOM 31735 C CA . ASP B 1 20 ? -7.508 -0.565 -5.118 1.00 0.00 220 ASP B CA 18
ATOM 31736 C C . ASP B 1 20 ? -8.071 0.445 -4.115 1.00 0.00 220 ASP B C 18
ATOM 31737 O O . ASP B 1 20 ? -9.274 0.468 -3.861 1.00 0.00 220 ASP B O 18
ATOM 31746 N N . TYR B 1 21 ? -7.174 1.255 -3.573 1.00 0.00 221 TYR B N 18
ATOM 31747 C CA . TYR B 1 21 ? -7.566 2.265 -2.604 1.00 0.00 221 TYR B CA 18
ATOM 31748 C C . TYR B 1 21 ? -6.807 3.572 -2.837 1.00 0.00 221 TYR B C 18
ATOM 31749 O O . TYR B 1 21 ? -5.579 3.575 -2.922 1.00 0.00 221 TYR B O 18
ATOM 31767 N N . GLU B 1 22 ? -7.568 4.652 -2.934 1.00 0.00 222 GLU B N 18
ATOM 31768 C CA . GLU B 1 22 ? -6.982 5.963 -3.156 1.00 0.00 222 GLU B CA 18
ATOM 31769 C C . GLU B 1 22 ? -6.977 6.769 -1.855 1.00 0.00 222 GLU B C 18
ATOM 31770 O O . GLU B 1 22 ? -8.035 7.111 -1.328 1.00 0.00 222 GLU B O 18
ATOM 31782 N N . THR B 1 23 ? -5.774 7.049 -1.375 1.00 0.00 223 THR B N 18
ATOM 31783 C CA . THR B 1 23 ? -5.617 7.808 -0.146 1.00 0.00 223 THR B CA 18
ATOM 31784 C C . THR B 1 23 ? -4.473 8.815 -0.283 1.00 0.00 223 THR B C 18
ATOM 31785 O O . THR B 1 23 ? -3.535 8.594 -1.046 1.00 0.00 223 THR B O 18
ATOM 31796 N N . GLU B 1 24 ? -4.592 9.902 0.467 1.00 0.00 224 GLU B N 18
ATOM 31797 C CA . GLU B 1 24 ? -3.580 10.943 0.438 1.00 0.00 224 GLU B CA 18
ATOM 31798 C C . GLU B 1 24 ? -2.753 10.916 1.725 1.00 0.00 224 GLU B C 18
ATOM 31799 O O . GLU B 1 24 ? -3.138 11.515 2.728 1.00 0.00 224 GLU B O 18
ATOM 31811 N N . THR B 1 25 ? -1.630 10.214 1.655 1.00 0.00 225 THR B N 18
ATOM 31812 C CA . THR B 1 25 ? -0.746 10.101 2.802 1.00 0.00 225 THR B CA 18
ATOM 31813 C C . THR B 1 25 ? 0.710 10.303 2.375 1.00 0.00 225 THR B C 18
ATOM 31814 O O . THR B 1 25 ? 1.306 9.423 1.756 1.00 0.00 225 THR B O 18
ATOM 31825 N N . PRO B 1 26 ? 1.253 11.496 2.733 1.00 0.00 226 PRO B N 18
ATOM 31826 C CA . PRO B 1 26 ? 2.627 11.825 2.395 1.00 0.00 226 PRO B CA 18
ATOM 31827 C C . PRO B 1 26 ? 3.609 11.070 3.292 1.00 0.00 226 PRO B C 18
ATOM 31828 O O . PRO B 1 26 ? 4.141 10.032 2.901 1.00 0.00 226 PRO B O 18
ATOM 31839 N N . MET B 1 27 ? 3.820 11.620 4.479 1.00 0.00 227 MET B N 18
ATOM 31840 C CA . MET B 1 27 ? 4.729 11.011 5.435 1.00 0.00 227 MET B CA 18
ATOM 31841 C C . MET B 1 27 ? 4.112 9.753 6.053 1.00 0.00 227 MET B C 18
ATOM 31842 O O . MET B 1 27 ? 4.828 8.820 6.411 1.00 0.00 227 MET B O 18
ATOM 31856 N N . THR B 1 28 ? 2.792 9.770 6.157 1.00 0.00 228 THR B N 18
ATOM 31857 C CA . THR B 1 28 ? 2.072 8.643 6.725 1.00 0.00 228 THR B CA 18
ATOM 31858 C C . THR B 1 28 ? 2.487 7.343 6.035 1.00 0.00 228 THR B C 18
ATOM 31859 O O . THR B 1 28 ? 2.599 6.302 6.679 1.00 0.00 228 THR B O 18
ATOM 31870 N N . LEU B 1 29 ? 2.703 7.446 4.731 1.00 0.00 229 LEU B N 18
ATOM 31871 C CA . LEU B 1 29 ? 3.103 6.290 3.946 1.00 0.00 229 LEU B CA 18
ATOM 31872 C C . LEU B 1 29 ? 4.317 5.629 4.602 1.00 0.00 229 LEU B C 18
ATOM 31873 O O . LEU B 1 29 ? 4.442 4.405 4.593 1.00 0.00 229 LEU B O 18
ATOM 31889 N N . LEU B 1 30 ? 5.181 6.468 5.155 1.00 0.00 230 LEU B N 18
ATOM 31890 C CA . LEU B 1 30 ? 6.381 5.980 5.814 1.00 0.00 230 LEU B CA 18
ATOM 31891 C C . LEU B 1 30 ? 6.023 5.492 7.219 1.00 0.00 230 LEU B C 18
ATOM 31892 O O . LEU B 1 30 ? 6.746 4.687 7.804 1.00 0.00 230 LEU B O 18
ATOM 31908 N N . VAL B 1 31 ? 4.907 5.999 7.720 1.00 0.00 231 VAL B N 18
ATOM 31909 C CA . VAL B 1 31 ? 4.444 5.625 9.046 1.00 0.00 231 VAL B CA 18
ATOM 31910 C C . VAL B 1 31 ? 3.953 4.177 9.021 1.00 0.00 231 VAL B C 18
ATOM 31911 O O . VAL B 1 31 ? 3.257 3.771 8.091 1.00 0.00 231 VAL B O 18
ATOM 31924 N N . PRO B 1 32 ? 4.344 3.418 10.079 1.00 0.00 232 PRO B N 18
ATOM 31925 C CA . PRO B 1 32 ? 3.951 2.023 10.187 1.00 0.00 232 PRO B CA 18
ATOM 31926 C C . PRO B 1 32 ? 2.481 1.898 10.595 1.00 0.00 232 PRO B C 18
ATOM 31927 O O . PRO B 1 32 ? 1.751 1.070 10.053 1.00 0.00 232 PRO B O 18
ATOM 31938 N N . GLU B 1 33 ? 2.092 2.732 11.549 1.00 0.00 233 GLU B N 18
ATOM 31939 C CA . GLU B 1 33 ? 0.724 2.725 12.037 1.00 0.00 233 GLU B CA 18
ATOM 31940 C C . GLU B 1 33 ? -0.248 3.036 10.897 1.00 0.00 233 GLU B C 18
ATOM 31941 O O . GLU B 1 33 ? -1.354 2.500 10.856 1.00 0.00 233 GLU B O 18
ATOM 31953 N N . VAL B 1 34 ? 0.201 3.901 9.999 1.00 0.00 234 VAL B N 18
ATOM 31954 C CA . VAL B 1 34 ? -0.615 4.290 8.861 1.00 0.00 234 VAL B CA 18
ATOM 31955 C C . VAL B 1 34 ? -0.483 3.236 7.761 1.00 0.00 234 VAL B C 18
ATOM 31956 O O . VAL B 1 34 ? -1.482 2.806 7.185 1.00 0.00 234 VAL B O 18
ATOM 31969 N N . ALA B 1 35 ? 0.758 2.849 7.501 1.00 0.00 235 ALA B N 18
ATOM 31970 C CA . ALA B 1 35 ? 1.033 1.854 6.479 1.00 0.00 235 ALA B CA 18
ATOM 31971 C C . ALA B 1 35 ? 0.413 0.518 6.895 1.00 0.00 235 ALA B C 18
ATOM 31972 O O . ALA B 1 35 ? -0.230 -0.150 6.087 1.00 0.00 235 ALA B O 18
ATOM 31979 N N . ALA B 1 36 ? 0.629 0.168 8.155 1.00 0.00 236 ALA B N 18
ATOM 31980 C CA . ALA B 1 36 ? 0.100 -1.075 8.687 1.00 0.00 236 ALA B CA 18
ATOM 31981 C C . ALA B 1 36 ? -1.416 -1.112 8.477 1.00 0.00 236 ALA B C 18
ATOM 31982 O O . ALA B 1 36 ? -1.956 -2.110 8.004 1.00 0.00 236 ALA B O 18
ATOM 31989 N N . GLU B 1 37 ? -2.058 -0.011 8.837 1.00 0.00 237 GLU B N 18
ATOM 31990 C CA . GLU B 1 37 ? -3.500 0.096 8.693 1.00 0.00 237 GLU B CA 18
ATOM 31991 C C . GLU B 1 37 ? -3.887 0.091 7.213 1.00 0.00 237 GLU B C 18
ATOM 31992 O O . GLU B 1 37 ? -4.926 -0.452 6.841 1.00 0.00 237 GLU B O 18
ATOM 32004 N N . VAL B 1 38 ? -3.031 0.702 6.408 1.00 0.00 238 VAL B N 18
ATOM 32005 C CA . VAL B 1 38 ? -3.272 0.775 4.977 1.00 0.00 238 VAL B CA 18
ATOM 32006 C C . VAL B 1 38 ? -3.195 -0.631 4.379 1.00 0.00 238 VAL B C 18
ATOM 32007 O O . VAL B 1 38 ? -4.114 -1.066 3.688 1.00 0.00 238 VAL B O 18
ATOM 32020 N N . ILE B 1 39 ? -2.090 -1.302 4.667 1.00 0.00 239 ILE B N 18
ATOM 32021 C CA . ILE B 1 39 ? -1.881 -2.651 4.167 1.00 0.00 239 ILE B CA 18
ATOM 32022 C C . ILE B 1 39 ? -2.995 -3.561 4.688 1.00 0.00 239 ILE B C 18
ATOM 32023 O O . ILE B 1 39 ? -3.611 -4.296 3.917 1.00 0.00 239 ILE B O 18
ATOM 32039 N N . LYS B 1 40 ? -3.220 -3.482 5.991 1.00 0.00 240 LYS B N 18
ATOM 32040 C CA . LYS B 1 40 ? -4.249 -4.290 6.623 1.00 0.00 240 LYS B CA 18
ATOM 32041 C C . LYS B 1 40 ? -5.620 -3.867 6.093 1.00 0.00 240 LYS B C 18
ATOM 32042 O O . LYS B 1 40 ? -6.477 -4.711 5.832 1.00 0.00 240 LYS B O 18
ATOM 32061 N N . ASP B 1 41 ? -5.787 -2.560 5.951 1.00 0.00 241 ASP B N 18
ATOM 32062 C CA . ASP B 1 41 ? -7.040 -2.015 5.457 1.00 0.00 241 ASP B CA 18
ATOM 32063 C C . ASP B 1 41 ? -7.333 -2.596 4.072 1.00 0.00 241 ASP B C 18
ATOM 32064 O O . ASP B 1 41 ? -8.458 -3.011 3.794 1.00 0.00 241 ASP B O 18
ATOM 32073 N N . LEU B 1 42 ? -6.302 -2.607 3.239 1.00 0.00 242 LEU B N 18
ATOM 32074 C CA . LEU B 1 42 ? -6.436 -3.130 1.891 1.00 0.00 242 LEU B CA 18
ATOM 32075 C C . LEU B 1 42 ? -6.796 -4.616 1.958 1.00 0.00 242 LEU B C 18
ATOM 32076 O O . LEU B 1 42 ? -7.745 -5.058 1.313 1.00 0.00 242 LEU B O 18
ATOM 32092 N N . VAL B 1 43 ? -6.018 -5.346 2.743 1.00 0.00 243 VAL B N 18
ATOM 32093 C CA . VAL B 1 43 ? -6.243 -6.772 2.903 1.00 0.00 243 VAL B CA 18
ATOM 32094 C C . VAL B 1 43 ? -7.621 -7.001 3.528 1.00 0.00 243 VAL B C 18
ATOM 32095 O O . VAL B 1 43 ? -8.372 -7.868 3.086 1.00 0.00 243 VAL B O 18
ATOM 32108 N N . ASN B 1 44 ? -7.910 -6.205 4.548 1.00 0.00 244 ASN B N 18
ATOM 32109 C CA . ASN B 1 44 ? -9.184 -6.309 5.240 1.00 0.00 244 ASN B CA 18
ATOM 32110 C C . ASN B 1 44 ? -10.322 -6.154 4.229 1.00 0.00 244 ASN B C 18
ATOM 32111 O O . ASN B 1 44 ? -11.347 -6.825 4.335 1.00 0.00 244 ASN B O 18
ATOM 32122 N N . THR B 1 45 ? -10.102 -5.265 3.271 1.00 0.00 245 THR B N 18
ATOM 32123 C CA . THR B 1 45 ? -11.097 -5.012 2.242 1.00 0.00 245 THR B CA 18
ATOM 32124 C C . THR B 1 45 ? -11.155 -6.182 1.259 1.00 0.00 245 THR B C 18
ATOM 32125 O O . THR B 1 45 ? -12.235 -6.572 0.815 1.00 0.00 245 THR B O 18
ATOM 32136 N N . VAL B 1 46 ? -9.981 -6.711 0.947 1.00 0.00 246 VAL B N 18
ATOM 32137 C CA . VAL B 1 46 ? -9.886 -7.830 0.025 1.00 0.00 246 VAL B CA 18
ATOM 32138 C C . VAL B 1 46 ? -10.647 -9.026 0.598 1.00 0.00 246 VAL B C 18
ATOM 32139 O O . VAL B 1 46 ? -11.393 -9.694 -0.116 1.00 0.00 246 VAL B O 18
ATOM 32152 N N . ARG B 1 47 ? -10.433 -9.261 1.885 1.00 0.00 247 ARG B N 18
ATOM 32153 C CA . ARG B 1 47 ? -11.090 -10.366 2.564 1.00 0.00 247 ARG B CA 18
ATOM 32154 C C . ARG B 1 47 ? -12.570 -10.049 2.781 1.00 0.00 247 ARG B C 18
ATOM 32155 O O . ARG B 1 47 ? -13.400 -10.955 2.846 1.00 0.00 247 ARG B O 18
ATOM 32176 N N . SER B 1 48 ? -12.858 -8.761 2.888 1.00 0.00 248 SER B N 18
ATOM 32177 C CA . SER B 1 48 ? -14.225 -8.313 3.097 1.00 0.00 248 SER B CA 18
ATOM 32178 C C . SER B 1 48 ? -15.133 -8.881 2.005 1.00 0.00 248 SER B C 18
ATOM 32179 O O . SER B 1 48 ? -16.202 -9.415 2.298 1.00 0.00 248 SER B O 18
ATOM 32187 N N . TYR B 1 49 ? -14.676 -8.744 0.769 1.00 0.00 249 TYR B N 18
ATOM 32188 C CA . TYR B 1 49 ? -15.434 -9.236 -0.368 1.00 0.00 249 TYR B CA 18
ATOM 32189 C C . TYR B 1 49 ? -15.637 -10.750 -0.279 1.00 0.00 249 TYR B C 18
ATOM 32190 O O . TYR B 1 49 ? -16.615 -11.281 -0.802 1.00 0.00 249 TYR B O 18
ATOM 32208 N N . ASP B 1 50 ? -14.696 -11.403 0.389 1.00 0.00 250 ASP B N 18
ATOM 32209 C CA . ASP B 1 50 ? -14.759 -12.844 0.554 1.00 0.00 250 ASP B CA 18
ATOM 32210 C C . ASP B 1 50 ? -15.949 -13.200 1.449 1.00 0.00 250 ASP B C 18
ATOM 32211 O O . ASP B 1 50 ? -16.486 -14.303 1.365 1.00 0.00 250 ASP B O 18
ATOM 32220 N N . THR B 1 51 ? -16.325 -12.244 2.285 1.00 0.00 251 THR B N 18
ATOM 32221 C CA . THR B 1 51 ? -17.441 -12.442 3.194 1.00 0.00 251 THR B CA 18
ATOM 32222 C C . THR B 1 51 ? -18.544 -11.418 2.916 1.00 0.00 251 THR B C 18
ATOM 32223 O O . THR B 1 51 ? -18.347 -10.483 2.142 1.00 0.00 251 THR B O 18
ATOM 32234 N N . GLU B 1 52 ? -19.680 -11.630 3.565 1.00 0.00 252 GLU B N 18
ATOM 32235 C CA . GLU B 1 52 ? -20.815 -10.737 3.397 1.00 0.00 252 GLU B CA 18
ATOM 32236 C C . GLU B 1 52 ? -20.953 -9.820 4.614 1.00 0.00 252 GLU B C 18
ATOM 32237 O O . GLU B 1 52 ? -21.981 -9.830 5.289 1.00 0.00 252 GLU B O 18
ATOM 32249 N N . ASN B 1 53 ? -19.903 -9.050 4.856 1.00 0.00 253 ASN B N 18
ATOM 32250 C CA . ASN B 1 53 ? -19.894 -8.130 5.980 1.00 0.00 253 ASN B CA 18
ATOM 32251 C C . ASN B 1 53 ? -19.986 -6.694 5.458 1.00 0.00 253 ASN B C 18
ATOM 32252 O O . ASN B 1 53 ? -19.464 -6.385 4.388 1.00 0.00 253 ASN B O 18
ATOM 32263 N N . GLU B 1 54 ? -20.653 -5.856 6.238 1.00 0.00 254 GLU B N 18
ATOM 32264 C CA . GLU B 1 54 ? -20.820 -4.461 5.868 1.00 0.00 254 GLU B CA 18
ATOM 32265 C C . GLU B 1 54 ? -21.096 -4.339 4.369 1.00 0.00 254 GLU B C 18
ATOM 32266 O O . GLU B 1 54 ? -21.478 -5.313 3.723 1.00 0.00 254 GLU B O 18
ATOM 32278 N N . HIS B 1 55 ? -20.893 -3.134 3.857 1.00 0.00 255 HIS B N 18
ATOM 32279 C CA . HIS B 1 55 ? -21.114 -2.872 2.446 1.00 0.00 255 HIS B CA 18
ATOM 32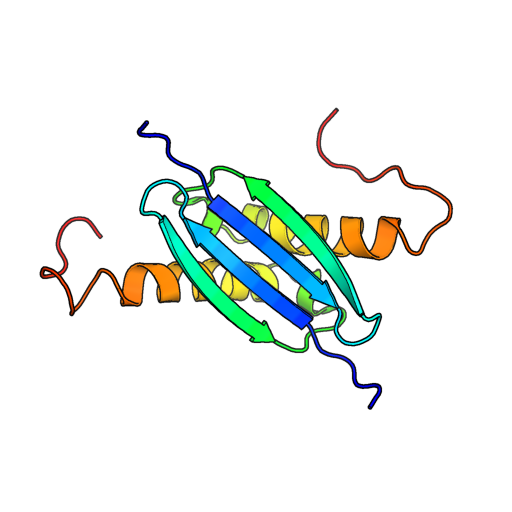280 C C . HIS B 1 55 ? -21.051 -1.365 2.187 1.00 0.00 255 HIS B C 18
ATOM 32281 O O . HIS B 1 55 ? -21.932 -0.805 1.537 1.00 0.00 255 HIS B O 18
ATOM 32295 N N . ASP B 1 56 ? -19.999 -0.752 2.709 1.00 0.00 256 ASP B N 18
ATOM 32296 C CA . ASP B 1 56 ? -19.808 0.679 2.543 1.00 0.00 256 ASP B CA 18
ATOM 32297 C C . ASP B 1 56 ? -19.015 0.938 1.260 1.00 0.00 256 ASP B C 18
ATOM 32298 O O . ASP B 1 56 ? -18.258 0.079 0.812 1.00 0.00 256 ASP B O 18
ATOM 32307 N N . VAL B 1 57 ? -19.218 2.125 0.706 1.00 0.00 257 VAL B N 18
ATOM 32308 C CA . VAL B 1 57 ? -18.532 2.506 -0.516 1.00 0.00 257 VAL B CA 18
ATOM 32309 C C . VAL B 1 57 ? -17.028 2.589 -0.246 1.00 0.00 257 VAL B C 18
ATOM 32310 O O . VAL B 1 57 ? -16.606 2.751 0.897 1.00 0.00 257 VAL B O 18
ATOM 32323 N N . CYS B 1 58 ? -16.260 2.474 -1.320 1.00 0.00 258 CYS B N 18
ATOM 32324 C CA . CYS B 1 58 ? -14.812 2.534 -1.214 1.00 0.00 258 CYS B CA 18
ATOM 32325 C C . CYS B 1 58 ? -14.349 3.900 -1.724 1.00 0.00 258 CYS B C 18
ATOM 32326 O O . CYS B 1 58 ? -15.102 4.604 -2.394 1.00 0.00 258 CYS B O 18
ATOM 32334 N N . GLY B 1 59 ? -13.111 4.233 -1.387 1.00 0.00 259 GLY B N 18
ATOM 32335 C CA . GLY B 1 59 ? -12.538 5.502 -1.803 1.00 0.00 259 GLY B CA 18
ATOM 32336 C C . GLY B 1 59 ? -13.328 6.676 -1.221 1.00 0.00 259 GLY B C 18
ATOM 32337 O O . GLY B 1 59 ? -14.062 6.514 -0.248 1.00 0.00 259 GLY B O 18
ATOM 32341 N N . TRP B 1 60 ? -13.149 7.833 -1.842 1.00 0.00 260 TRP B N 18
ATOM 32342 C CA . TRP B 1 60 ? -13.836 9.035 -1.397 1.00 0.00 260 TRP B CA 18
ATOM 32343 C C . TRP B 1 60 ? -13.363 9.352 0.022 1.00 0.00 260 TRP B C 18
ATOM 32344 O O . TRP B 1 60 ? -14.131 9.858 0.838 1.00 0.00 260 TRP B O 18
ATOM 32365 N N . MET A 1 1 ? -0.817 -21.334 -11.818 1.00 0.00 1 MET A N 19
ATOM 32366 C CA . MET A 1 1 ? -1.962 -22.192 -11.564 1.00 0.00 1 MET A CA 19
ATOM 32367 C C . MET A 1 1 ? -2.724 -21.736 -10.319 1.00 0.00 1 MET A C 19
ATOM 32368 O O . MET A 1 1 ? -3.906 -21.406 -10.395 1.00 0.00 1 MET A O 19
ATOM 32382 N N . GLY A 1 2 ? -2.016 -21.732 -9.199 1.00 0.00 2 GLY A N 19
ATOM 32383 C CA . GLY A 1 2 ? -2.610 -21.321 -7.938 1.00 0.00 2 GLY A CA 19
ATOM 32384 C C . GLY A 1 2 ? -1.544 -21.178 -6.850 1.00 0.00 2 GLY A C 19
ATOM 32385 O O . GLY A 1 2 ? -1.327 -22.098 -6.063 1.00 0.00 2 GLY A O 19
ATOM 32389 N N . LYS A 1 3 ? -0.907 -20.016 -6.840 1.00 0.00 3 LYS A N 19
ATOM 32390 C CA . LYS A 1 3 ? 0.131 -19.740 -5.861 1.00 0.00 3 LYS A CA 19
ATOM 32391 C C . LYS A 1 3 ? -0.383 -18.709 -4.855 1.00 0.00 3 LYS A C 19
ATOM 32392 O O . LYS A 1 3 ? -1.438 -18.111 -5.059 1.00 0.00 3 LYS A O 19
ATOM 32411 N N . ALA A 1 4 ? 0.387 -18.533 -3.791 1.00 0.00 4 ALA A N 19
ATOM 32412 C CA . ALA A 1 4 ? 0.022 -17.585 -2.752 1.00 0.00 4 ALA A CA 19
ATOM 32413 C C . ALA A 1 4 ? 0.932 -16.358 -2.845 1.00 0.00 4 ALA A C 19
ATOM 32414 O O . ALA A 1 4 ? 2.021 -16.346 -2.274 1.00 0.00 4 ALA A O 19
ATOM 32421 N N . THR A 1 5 ? 0.452 -15.358 -3.568 1.00 0.00 5 THR A N 19
ATOM 32422 C CA . THR A 1 5 ? 1.210 -14.130 -3.743 1.00 0.00 5 THR A CA 19
ATOM 32423 C C . THR A 1 5 ? 0.272 -12.921 -3.755 1.00 0.00 5 THR A C 19
ATOM 32424 O O . THR A 1 5 ? -0.927 -13.065 -3.987 1.00 0.00 5 THR A O 19
ATOM 32435 N N . TYR A 1 6 ? 0.853 -11.759 -3.501 1.00 0.00 6 TYR A N 19
ATOM 32436 C CA . TYR A 1 6 ? 0.084 -10.526 -3.481 1.00 0.00 6 TYR A CA 19
ATOM 32437 C C . TYR A 1 6 ? 0.780 -9.432 -4.295 1.00 0.00 6 TYR A C 19
ATOM 32438 O O . TYR A 1 6 ? 2.005 -9.332 -4.286 1.00 0.00 6 TYR A O 19
ATOM 32456 N N . THR A 1 7 ? -0.034 -8.640 -4.976 1.00 0.00 7 THR A N 19
ATOM 32457 C CA . THR A 1 7 ? 0.488 -7.557 -5.793 1.00 0.00 7 THR A CA 19
ATOM 32458 C C . THR A 1 7 ? 0.096 -6.203 -5.197 1.00 0.00 7 THR A C 19
ATOM 32459 O O . THR A 1 7 ? -1.072 -5.821 -5.226 1.00 0.00 7 THR A O 19
ATOM 32470 N N . VAL A 1 8 ? 1.098 -5.514 -4.669 1.00 0.00 8 VAL A N 19
ATOM 32471 C CA . VAL A 1 8 ? 0.874 -4.211 -4.066 1.00 0.00 8 VAL A CA 19
ATOM 32472 C C . VAL A 1 8 ? 1.396 -3.122 -5.006 1.00 0.00 8 VAL A C 19
ATOM 32473 O O . VAL A 1 8 ? 2.597 -3.041 -5.260 1.00 0.00 8 VAL A O 19
ATOM 32486 N N . THR A 1 9 ? 0.469 -2.313 -5.496 1.00 0.00 9 THR A N 19
ATOM 32487 C CA . THR A 1 9 ? 0.821 -1.233 -6.402 1.00 0.00 9 THR A CA 19
ATOM 32488 C C . THR A 1 9 ? 0.564 0.123 -5.741 1.00 0.00 9 THR A C 19
ATOM 32489 O O . THR A 1 9 ? -0.523 0.367 -5.221 1.00 0.00 9 THR A O 19
ATOM 32500 N N . VAL A 1 10 ? 1.583 0.968 -5.785 1.00 0.00 10 VAL A N 19
ATOM 32501 C CA . VAL A 1 10 ? 1.481 2.293 -5.197 1.00 0.00 10 VAL A CA 19
ATOM 32502 C C . VAL A 1 10 ? 1.833 3.343 -6.252 1.00 0.00 10 VAL A C 19
ATOM 32503 O O . VAL A 1 10 ? 2.932 3.328 -6.805 1.00 0.00 10 VAL A O 19
ATOM 32516 N N . THR A 1 11 ? 0.880 4.231 -6.500 1.00 0.00 11 THR A N 19
ATOM 32517 C CA . THR A 1 11 ? 1.077 5.286 -7.480 1.00 0.00 11 THR A CA 19
ATOM 32518 C C . THR A 1 11 ? 0.763 6.651 -6.862 1.00 0.00 11 THR A C 19
ATOM 32519 O O . THR A 1 11 ? -0.138 6.769 -6.033 1.00 0.00 11 THR A O 19
ATOM 32530 N N . ASN A 1 12 ? 1.524 7.647 -7.292 1.00 0.00 12 ASN A N 19
ATOM 32531 C CA . ASN A 1 12 ? 1.337 8.999 -6.792 1.00 0.00 12 ASN A CA 19
ATOM 32532 C C . ASN A 1 12 ? 0.512 9.802 -7.800 1.00 0.00 12 ASN A C 19
ATOM 32533 O O . ASN A 1 12 ? 0.898 9.934 -8.960 1.00 0.00 12 ASN A O 19
ATOM 32544 N N . ASN A 1 13 ? -0.612 10.314 -7.320 1.00 0.00 13 ASN A N 19
ATOM 32545 C CA . ASN A 1 13 ? -1.496 11.100 -8.164 1.00 0.00 13 ASN A CA 19
ATOM 32546 C C . ASN A 1 13 ? -0.968 12.533 -8.254 1.00 0.00 13 ASN A C 19
ATOM 32547 O O . ASN A 1 13 ? -1.382 13.298 -9.124 1.00 0.00 13 ASN A O 19
ATOM 32558 N N . SER A 1 14 ? -0.061 12.854 -7.343 1.00 0.00 14 SER A N 19
ATOM 32559 C CA . SER A 1 14 ? 0.528 14.182 -7.309 1.00 0.00 14 SER A CA 19
ATOM 32560 C C . SER A 1 14 ? 1.685 14.268 -8.307 1.00 0.00 14 SER A C 19
ATOM 32561 O O . SER A 1 14 ? 1.889 15.304 -8.938 1.00 0.00 14 SER A O 19
ATOM 32569 N N . ASN A 1 15 ? 2.410 13.165 -8.419 1.00 0.00 15 ASN A N 19
ATOM 32570 C CA . ASN A 1 15 ? 3.540 13.102 -9.329 1.00 0.00 15 ASN A CA 19
ATOM 32571 C C . ASN A 1 15 ? 3.209 12.152 -10.483 1.00 0.00 15 ASN A C 19
ATOM 32572 O O . ASN A 1 15 ? 3.970 12.047 -11.443 1.00 0.00 15 ASN A O 19
ATOM 32583 N N . GLY A 1 16 ? 2.072 11.487 -10.349 1.00 0.00 16 GLY A N 19
ATOM 32584 C CA . GLY A 1 16 ? 1.630 10.549 -11.368 1.00 0.00 16 GLY A CA 19
ATOM 32585 C C . GLY A 1 16 ? 2.641 9.415 -11.545 1.00 0.00 16 GLY A C 19
ATOM 32586 O O . GLY A 1 16 ? 2.691 8.782 -12.599 1.00 0.00 16 GLY A O 19
ATOM 32590 N N . VAL A 1 17 ? 3.421 9.192 -10.498 1.00 0.00 17 VAL A N 19
ATOM 32591 C CA . VAL A 1 17 ? 4.427 8.144 -10.524 1.00 0.00 17 VAL A CA 19
ATOM 32592 C C . VAL A 1 17 ? 3.815 6.841 -10.006 1.00 0.00 17 VAL A C 19
ATOM 32593 O O . VAL A 1 17 ? 3.352 6.779 -8.869 1.00 0.00 17 VAL A O 19
ATOM 32606 N N . SER A 1 18 ? 3.834 5.833 -10.865 1.00 0.00 18 SER A N 19
ATOM 32607 C CA . SER A 1 18 ? 3.288 4.535 -10.508 1.00 0.00 18 SER A CA 19
ATOM 32608 C C . SER A 1 18 ? 4.420 3.564 -10.171 1.00 0.00 18 SER A C 19
ATOM 32609 O O . SER A 1 18 ? 5.494 3.627 -10.768 1.00 0.00 18 SER A O 19
ATOM 32617 N N . VAL A 1 19 ? 4.142 2.688 -9.217 1.00 0.00 19 VAL A N 19
ATOM 32618 C CA . VAL A 1 19 ? 5.125 1.705 -8.794 1.00 0.00 19 VAL A CA 19
ATOM 32619 C C . VAL A 1 19 ? 4.403 0.472 -8.245 1.00 0.00 19 VAL A C 19
ATOM 32620 O O . VAL A 1 19 ? 3.586 0.583 -7.333 1.00 0.00 19 VAL A O 19
ATOM 32633 N N . ASP A 1 20 ? 4.732 -0.673 -8.824 1.00 0.00 20 ASP A N 19
ATOM 32634 C CA . ASP A 1 20 ? 4.126 -1.925 -8.404 1.00 0.00 20 ASP A CA 19
ATOM 32635 C C . ASP A 1 20 ? 5.216 -2.868 -7.891 1.00 0.00 20 ASP A C 19
ATOM 32636 O O . ASP A 1 20 ? 6.330 -2.876 -8.412 1.00 0.00 20 ASP A O 19
ATOM 32645 N N . TYR A 1 21 ? 4.856 -3.640 -6.876 1.00 0.00 21 TYR A N 19
ATOM 32646 C CA . TYR A 1 21 ? 5.791 -4.585 -6.287 1.00 0.00 21 TYR A CA 19
ATOM 32647 C C . TYR A 1 21 ? 5.087 -5.893 -5.919 1.00 0.00 21 TYR A C 19
ATOM 32648 O O . TYR A 1 21 ? 4.064 -5.881 -5.237 1.00 0.00 21 TYR A O 19
ATOM 32666 N N . GLU A 1 22 ? 5.665 -6.990 -6.385 1.00 0.00 22 GLU A N 19
ATOM 32667 C CA . GLU A 1 22 ? 5.107 -8.303 -6.113 1.00 0.00 22 GLU A CA 19
ATOM 32668 C C . GLU A 1 22 ? 5.835 -8.956 -4.936 1.00 0.00 22 GLU A C 19
ATOM 32669 O O . GLU A 1 22 ? 7.017 -9.279 -5.035 1.00 0.00 22 GLU A O 19
ATOM 32681 N N . THR A 1 23 ? 5.099 -9.130 -3.848 1.00 0.00 23 THR A N 19
ATOM 32682 C CA . THR A 1 23 ? 5.660 -9.738 -2.654 1.00 0.00 23 THR A CA 19
ATOM 32683 C C . THR A 1 23 ? 4.673 -10.740 -2.052 1.00 0.00 23 THR A C 19
ATOM 32684 O O . THR A 1 23 ? 3.503 -10.419 -1.848 1.00 0.00 23 THR A O 19
ATOM 32695 N N . GLU A 1 24 ? 5.181 -11.935 -1.785 1.00 0.00 24 GLU A N 19
ATOM 32696 C CA . GLU A 1 24 ? 4.359 -12.987 -1.211 1.00 0.00 24 GLU A CA 19
ATOM 32697 C C . GLU A 1 24 ? 4.396 -12.914 0.316 1.00 0.00 24 GLU A C 19
ATOM 32698 O O . GLU A 1 24 ? 5.311 -13.444 0.944 1.00 0.00 24 GLU A O 19
ATOM 32710 N N . THR A 1 25 ? 3.390 -12.254 0.871 1.00 0.00 25 THR A N 19
ATOM 32711 C CA . THR A 1 25 ? 3.296 -12.106 2.313 1.00 0.00 25 THR A CA 19
ATOM 32712 C C . THR A 1 25 ? 1.875 -12.414 2.789 1.00 0.00 25 THR A C 19
ATOM 32713 O O . THR A 1 25 ? 0.941 -11.670 2.491 1.00 0.00 25 THR A O 19
ATOM 32724 N N . PRO A 1 26 ? 1.752 -13.539 3.543 1.00 0.00 26 PRO A N 19
ATOM 32725 C CA . PRO A 1 26 ? 0.460 -13.954 4.063 1.00 0.00 26 PRO A CA 19
ATOM 32726 C C . PRO A 1 26 ? 0.038 -13.078 5.243 1.00 0.00 26 PRO A C 19
ATOM 32727 O O . PRO A 1 26 ? -0.677 -12.092 5.065 1.00 0.00 26 PRO A O 19
ATOM 32738 N N . MET A 1 27 ? 0.497 -13.468 6.424 1.00 0.00 27 MET A N 19
ATOM 32739 C CA . MET A 1 27 ? 0.175 -12.730 7.633 1.00 0.00 27 MET A CA 19
ATOM 32740 C C . MET A 1 27 ? 0.952 -11.413 7.694 1.00 0.00 27 MET A C 19
ATOM 32741 O O . MET A 1 27 ? 0.493 -10.445 8.298 1.00 0.00 27 MET A O 19
ATOM 32755 N N . THR A 1 28 ? 2.116 -11.419 7.061 1.00 0.00 28 THR A N 19
ATOM 32756 C CA . THR A 1 28 ? 2.961 -10.237 7.037 1.00 0.00 28 THR A CA 19
ATOM 32757 C C . THR A 1 28 ? 2.157 -9.016 6.585 1.00 0.00 28 THR A C 19
ATOM 32758 O O . THR A 1 28 ? 2.396 -7.904 7.053 1.00 0.00 28 THR A O 19
ATOM 32769 N N . LEU A 1 29 ? 1.218 -9.265 5.683 1.00 0.00 29 LEU A N 19
ATOM 32770 C CA . LEU A 1 29 ? 0.378 -8.200 5.164 1.00 0.00 29 LEU A CA 19
ATOM 32771 C C . LEU A 1 29 ? -0.289 -7.468 6.331 1.00 0.00 29 LEU A C 19
ATOM 32772 O O . LEU A 1 29 ? -0.471 -6.253 6.283 1.00 0.00 29 LEU A O 19
ATOM 32788 N N . LEU A 1 30 ? -0.636 -8.240 7.350 1.00 0.00 30 LEU A N 19
ATOM 32789 C CA . LEU A 1 30 ? -1.279 -7.680 8.527 1.00 0.00 30 LEU A CA 19
ATOM 32790 C C . LEU A 1 30 ? -0.218 -7.052 9.432 1.00 0.00 30 LEU A C 19
ATOM 32791 O O . LEU A 1 30 ? -0.514 -6.137 10.200 1.00 0.00 30 LEU A O 19
ATOM 32807 N N . VAL A 1 31 ? 0.997 -7.568 9.314 1.00 0.00 31 VAL A N 19
ATOM 32808 C CA . VAL A 1 31 ? 2.103 -7.069 10.112 1.00 0.00 31 VAL A CA 19
ATOM 32809 C C . VAL A 1 31 ? 2.364 -5.604 9.757 1.00 0.00 31 VAL A C 19
ATOM 32810 O O . VAL A 1 31 ? 2.347 -5.234 8.584 1.00 0.00 31 VAL A O 19
ATOM 32823 N N . PRO A 1 32 ? 2.604 -4.788 10.818 1.00 0.00 32 PRO A N 19
ATOM 32824 C CA . PRO A 1 32 ? 2.866 -3.371 10.629 1.00 0.00 32 PRO A CA 19
ATOM 32825 C C . PRO A 1 32 ? 4.279 -3.144 10.090 1.00 0.00 32 PRO A C 19
ATOM 32826 O O . PRO A 1 32 ? 4.481 -2.331 9.189 1.00 0.00 32 PRO A O 19
ATOM 32837 N N . GLU A 1 33 ? 5.223 -3.875 10.665 1.00 0.00 33 GLU A N 19
ATOM 32838 C CA . GLU A 1 33 ? 6.612 -3.763 10.255 1.00 0.00 33 GLU A CA 19
ATOM 32839 C C . GLU A 1 33 ? 6.754 -4.090 8.767 1.00 0.00 33 GLU A C 19
ATOM 32840 O O . GLU A 1 33 ? 7.444 -3.384 8.034 1.00 0.00 33 GLU A O 19
ATOM 32852 N N . VAL A 1 34 ? 6.087 -5.163 8.364 1.00 0.00 34 VAL A N 19
ATOM 32853 C CA . VAL A 1 34 ? 6.131 -5.593 6.976 1.00 0.00 34 VAL A CA 19
ATOM 32854 C C . VAL A 1 34 ? 5.319 -4.618 6.119 1.00 0.00 34 VAL A C 19
ATOM 32855 O O . VAL A 1 34 ? 5.764 -4.210 5.048 1.00 0.00 34 VAL A O 19
ATOM 32868 N N . ALA A 1 35 ? 4.144 -4.274 6.624 1.00 0.00 35 ALA A N 19
ATOM 32869 C CA . ALA A 1 35 ? 3.266 -3.356 5.919 1.00 0.00 35 ALA A CA 19
ATOM 32870 C C . ALA A 1 35 ? 3.958 -1.997 5.786 1.00 0.00 35 ALA A C 19
ATOM 32871 O O . ALA A 1 35 ? 3.994 -1.418 4.702 1.00 0.00 35 ALA A O 19
ATOM 32878 N N . ALA A 1 36 ? 4.491 -1.529 6.904 1.00 0.00 36 ALA A N 19
ATOM 32879 C CA . ALA A 1 36 ? 5.179 -0.249 6.927 1.00 0.00 36 ALA A CA 19
ATOM 32880 C C . ALA A 1 36 ? 6.340 -0.282 5.929 1.00 0.00 36 ALA A C 19
ATOM 32881 O O . ALA A 1 36 ? 6.491 0.632 5.119 1.00 0.00 36 ALA A O 19
ATOM 32888 N N . GLU A 1 37 ? 7.126 -1.343 6.019 1.00 0.00 37 GLU A N 19
ATOM 32889 C CA . GLU A 1 37 ? 8.267 -1.507 5.135 1.00 0.00 37 GLU A CA 19
ATOM 32890 C C . GLU A 1 37 ? 7.803 -1.589 3.679 1.00 0.00 37 GLU A C 19
ATOM 32891 O O . GLU A 1 37 ? 8.486 -1.104 2.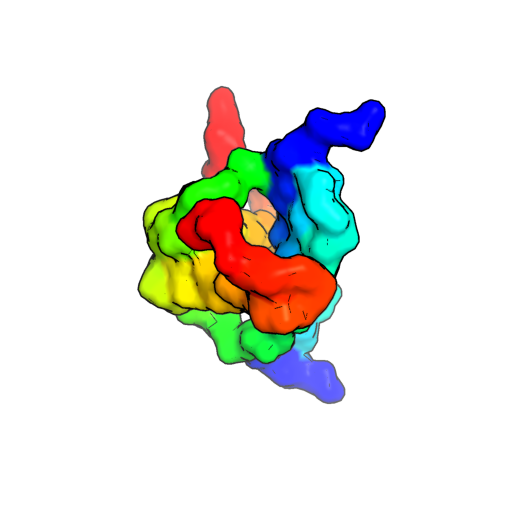777 1.00 0.00 37 GLU A O 19
ATOM 32903 N N . VAL A 1 38 ? 6.646 -2.206 3.495 1.00 0.00 38 VAL A N 19
ATOM 32904 C CA . VAL A 1 38 ? 6.082 -2.359 2.165 1.00 0.00 38 VAL A CA 19
ATOM 32905 C C . VAL A 1 38 ? 5.652 -0.988 1.638 1.00 0.00 38 VAL A C 19
ATOM 32906 O O . VAL A 1 38 ? 6.035 -0.594 0.538 1.00 0.00 38 VAL A O 19
ATOM 32919 N N . ILE A 1 39 ? 4.862 -0.299 2.448 1.00 0.00 39 ILE A N 19
ATOM 32920 C CA . ILE A 1 39 ? 4.375 1.018 2.077 1.00 0.00 39 ILE A CA 19
ATOM 32921 C C . ILE A 1 39 ? 5.566 1.952 1.853 1.00 0.00 39 ILE A C 19
ATOM 32922 O O . ILE A 1 39 ? 5.656 2.611 0.818 1.00 0.00 39 ILE A O 19
ATOM 32938 N N . LYS A 1 40 ? 6.451 1.977 2.838 1.00 0.00 40 LYS A N 19
ATOM 32939 C CA . LYS A 1 40 ? 7.634 2.819 2.761 1.00 0.00 40 LYS A CA 19
ATOM 32940 C C . LYS A 1 40 ? 8.492 2.378 1.574 1.00 0.00 40 LYS A C 19
ATOM 32941 O O . LYS A 1 40 ? 9.012 3.213 0.836 1.00 0.00 40 LYS A O 19
ATOM 32960 N N . ASP A 1 41 ? 8.613 1.067 1.427 1.00 0.00 41 ASP A N 19
ATOM 32961 C CA . ASP A 1 41 ? 9.399 0.505 0.343 1.00 0.00 41 ASP A CA 19
ATOM 32962 C C . ASP A 1 41 ? 8.834 0.987 -0.994 1.00 0.00 41 ASP A C 19
ATOM 32963 O O . ASP A 1 41 ? 9.586 1.380 -1.885 1.00 0.00 41 ASP A O 19
ATOM 32972 N N . LEU A 1 42 ? 7.514 0.941 -1.093 1.00 0.00 42 LEU A N 19
ATOM 32973 C CA . LEU A 1 42 ? 6.839 1.369 -2.306 1.00 0.00 42 LEU A CA 19
ATOM 32974 C C . LEU A 1 42 ? 7.168 2.838 -2.578 1.00 0.00 42 LEU A C 19
ATOM 32975 O O . LEU A 1 42 ? 7.599 3.190 -3.675 1.00 0.00 42 LEU A O 19
ATOM 32991 N N . VAL A 1 43 ? 6.951 3.657 -1.559 1.00 0.00 43 VAL A N 19
ATOM 32992 C CA . VAL A 1 43 ? 7.220 5.081 -1.673 1.00 0.00 43 VAL A CA 19
ATOM 32993 C C . VAL A 1 43 ? 8.716 5.297 -1.903 1.00 0.00 43 VAL A C 19
ATOM 32994 O O . VAL A 1 43 ? 9.108 6.099 -2.750 1.00 0.00 43 VAL A O 19
ATOM 33007 N N . ASN A 1 44 ? 9.513 4.568 -1.135 1.00 0.00 44 ASN A N 19
ATOM 33008 C CA . ASN A 1 44 ? 10.958 4.669 -1.245 1.00 0.00 44 ASN A CA 19
ATOM 33009 C C . ASN A 1 44 ? 11.376 4.385 -2.690 1.00 0.00 44 ASN A C 19
ATOM 33010 O O . ASN A 1 44 ? 12.303 5.007 -3.204 1.00 0.00 44 ASN A O 19
ATOM 33021 N N . THR A 1 45 ? 10.672 3.443 -3.301 1.00 0.00 45 THR A N 19
ATOM 33022 C CA . THR A 1 45 ? 10.959 3.070 -4.676 1.00 0.00 45 THR A CA 19
ATOM 33023 C C . THR A 1 45 ? 10.454 4.145 -5.639 1.00 0.00 45 THR A C 19
ATOM 33024 O O . THR A 1 45 ? 11.120 4.466 -6.621 1.00 0.00 45 THR A O 19
ATOM 33035 N N . VAL A 1 46 ? 9.281 4.675 -5.321 1.00 0.00 46 VAL A N 19
ATOM 33036 C CA . VAL A 1 46 ? 8.680 5.709 -6.145 1.00 0.00 46 VAL A CA 19
ATOM 33037 C C . VAL A 1 46 ? 9.606 6.925 -6.189 1.00 0.00 46 VAL A C 19
ATOM 33038 O O . VAL A 1 46 ? 9.813 7.515 -7.248 1.00 0.00 46 VAL A O 19
ATOM 33051 N N . ARG A 1 47 ? 10.140 7.263 -5.024 1.00 0.00 47 ARG A N 19
ATOM 33052 C CA . ARG A 1 47 ? 11.041 8.398 -4.916 1.00 0.00 47 ARG A CA 19
ATOM 33053 C C . ARG A 1 47 ? 12.396 8.063 -5.540 1.00 0.00 47 ARG A C 19
ATOM 33054 O O . ARG A 1 47 ? 13.073 8.940 -6.075 1.00 0.00 47 ARG A O 19
ATOM 33075 N N . SER A 1 48 ? 12.754 6.789 -5.452 1.00 0.00 48 SER A N 19
ATOM 33076 C CA . SER A 1 48 ? 14.017 6.326 -6.002 1.00 0.00 48 SER A CA 19
ATOM 33077 C C . SER A 1 48 ? 14.129 6.735 -7.472 1.00 0.00 48 SER A C 19
ATOM 33078 O O . SER A 1 48 ? 15.211 7.082 -7.943 1.00 0.00 48 SER A O 19
ATOM 33086 N N . TYR A 1 49 ? 12.995 6.681 -8.156 1.00 0.00 49 TYR A N 19
ATOM 33087 C CA . TYR A 1 49 ? 12.953 7.041 -9.563 1.00 0.00 49 TYR A CA 19
ATOM 33088 C C . TYR A 1 49 ? 13.061 8.556 -9.744 1.00 0.00 49 TYR A C 19
ATOM 33089 O O . TYR A 1 49 ? 13.558 9.030 -10.765 1.00 0.00 49 TYR A O 19
ATOM 33107 N N . ASP A 1 50 ? 12.587 9.277 -8.738 1.00 0.00 50 ASP A N 19
ATOM 33108 C CA . ASP A 1 50 ? 12.624 10.729 -8.773 1.00 0.00 50 ASP A CA 19
ATOM 33109 C C . ASP A 1 50 ? 14.056 11.204 -8.519 1.00 0.00 50 ASP A C 19
ATOM 33110 O O . ASP A 1 50 ? 14.485 12.214 -9.074 1.00 0.00 50 ASP A O 19
ATOM 33119 N N . THR A 1 51 ? 14.754 10.454 -7.680 1.00 0.00 51 THR A N 19
ATOM 33120 C CA . THR A 1 51 ? 16.128 10.786 -7.345 1.00 0.00 51 THR A CA 19
ATOM 33121 C C . THR A 1 51 ? 17.093 10.114 -8.325 1.00 0.00 51 THR A C 19
ATOM 33122 O O . THR A 1 51 ? 16.885 8.968 -8.720 1.00 0.00 51 THR A O 19
ATOM 33133 N N . GLU A 1 52 ? 18.128 10.856 -8.689 1.00 0.00 52 GLU A N 19
ATOM 33134 C CA . GLU A 1 52 ? 19.126 10.347 -9.615 1.00 0.00 52 GLU A CA 19
ATOM 33135 C C . GLU A 1 52 ? 19.626 8.976 -9.154 1.00 0.00 52 GLU A C 19
ATOM 33136 O O . GLU A 1 52 ? 19.412 7.973 -9.835 1.00 0.00 52 GLU A O 19
ATOM 33148 N N . ASN A 1 53 ? 20.282 8.975 -8.004 1.00 0.00 53 ASN A N 19
ATOM 33149 C CA . ASN A 1 53 ? 20.813 7.745 -7.445 1.00 0.00 53 ASN A CA 19
ATOM 33150 C C . ASN A 1 53 ? 19.752 7.093 -6.557 1.00 0.00 53 ASN A C 19
ATOM 33151 O O . ASN A 1 53 ? 19.119 7.765 -5.745 1.00 0.00 53 ASN A O 19
ATOM 33162 N N . GLU A 1 54 ? 19.591 5.790 -6.741 1.00 0.00 54 GLU A N 19
ATOM 33163 C CA . GLU A 1 54 ? 18.616 5.040 -5.966 1.00 0.00 54 GLU A CA 19
ATOM 33164 C C . GLU A 1 54 ? 19.319 4.213 -4.888 1.00 0.00 54 GLU A C 19
ATOM 33165 O O . GLU A 1 54 ? 20.062 3.283 -5.200 1.00 0.00 54 GLU A O 19
ATOM 33177 N N . HIS A 1 55 ? 19.061 4.581 -3.641 1.00 0.00 55 HIS A N 19
ATOM 33178 C CA . HIS A 1 55 ? 19.659 3.884 -2.516 1.00 0.00 55 HIS A CA 19
ATOM 33179 C C . HIS A 1 55 ? 19.115 4.461 -1.207 1.00 0.00 55 HIS A C 19
ATOM 33180 O O . HIS A 1 55 ? 18.431 3.768 -0.456 1.00 0.00 55 HIS A O 19
ATOM 33194 N N . ASP A 1 56 ? 19.440 5.724 -0.974 1.00 0.00 56 ASP A N 19
ATOM 33195 C CA . ASP A 1 56 ? 18.993 6.402 0.230 1.00 0.00 56 ASP A CA 19
ATOM 33196 C C . ASP A 1 56 ? 18.112 7.591 -0.156 1.00 0.00 56 ASP A C 19
ATOM 33197 O O . ASP A 1 56 ? 18.372 8.264 -1.153 1.00 0.00 56 ASP A O 19
ATOM 33206 N N . VAL A 1 57 ? 17.087 7.816 0.653 1.00 0.00 57 VAL A N 19
ATOM 33207 C CA . VAL A 1 57 ? 16.166 8.913 0.409 1.00 0.00 57 VAL A CA 19
ATOM 33208 C C . VAL A 1 57 ? 16.916 10.241 0.531 1.00 0.00 57 VAL A C 19
ATOM 33209 O O . VAL A 1 57 ? 17.494 10.536 1.576 1.00 0.00 57 VAL A O 19
ATOM 33222 N N . CYS A 1 58 ? 16.884 11.005 -0.550 1.00 0.00 58 CYS A N 19
ATOM 33223 C CA . CYS A 1 58 ? 17.554 12.294 -0.575 1.00 0.00 58 CYS A CA 19
ATOM 33224 C C . CYS A 1 58 ? 17.175 13.006 -1.876 1.00 0.00 58 CYS A C 19
ATOM 33225 O O . CYS A 1 58 ? 17.501 12.534 -2.964 1.00 0.00 58 CYS A O 19
ATOM 33233 N N . GLY A 1 59 ? 16.492 14.131 -1.720 1.00 0.00 59 GLY A N 19
ATOM 33234 C CA . GLY A 1 59 ? 16.066 14.913 -2.868 1.00 0.00 59 GLY A CA 19
ATOM 33235 C C . GLY A 1 59 ? 14.572 15.236 -2.787 1.00 0.00 59 GLY A C 19
ATOM 33236 O O . GLY A 1 59 ? 14.133 15.933 -1.874 1.00 0.00 59 GLY A O 19
ATOM 33240 N N . TRP A 1 60 ? 13.833 14.715 -3.755 1.00 0.00 60 TRP A N 19
ATOM 33241 C CA . TRP A 1 60 ? 12.398 14.939 -3.804 1.00 0.00 60 TRP A CA 19
ATOM 33242 C C . TRP A 1 60 ? 12.159 16.340 -4.372 1.00 0.00 60 TRP A C 19
ATOM 33243 O O . TRP A 1 60 ? 12.872 16.779 -5.273 1.00 0.00 60 TRP A O 19
ATOM 33264 N N . MET B 1 1 ? -7.519 18.794 -10.111 1.00 0.00 201 MET B N 19
ATOM 33265 C CA . MET B 1 1 ? -6.215 18.917 -10.737 1.00 0.00 201 MET B CA 19
ATOM 33266 C C . MET B 1 1 ? -5.179 19.456 -9.748 1.00 0.00 201 MET B C 19
ATOM 33267 O O . MET B 1 1 ? -5.514 20.235 -8.857 1.00 0.00 201 MET B O 19
ATOM 33281 N N . GLY B 1 2 ? -3.943 19.019 -9.938 1.00 0.00 202 GLY B N 19
ATOM 33282 C CA . GLY B 1 2 ? -2.856 19.447 -9.073 1.00 0.00 202 GLY B CA 19
ATOM 33283 C C . GLY B 1 2 ? -3.165 19.132 -7.608 1.00 0.00 202 GLY B C 19
ATOM 33284 O O . GLY B 1 2 ? -3.188 20.030 -6.768 1.00 0.00 202 GLY B O 19
ATOM 33288 N N . LYS B 1 3 ? -3.394 17.854 -7.347 1.00 0.00 203 LYS B N 19
ATOM 33289 C CA . LYS B 1 3 ? -3.700 17.409 -5.998 1.00 0.00 203 LYS B CA 19
ATOM 33290 C C . LYS B 1 3 ? -2.672 16.362 -5.566 1.00 0.00 203 LYS B C 19
ATOM 33291 O O . LYS B 1 3 ? -2.067 15.696 -6.406 1.00 0.00 203 LYS B O 19
ATOM 33310 N N . ALA B 1 4 ? -2.504 16.248 -4.256 1.00 0.00 204 ALA B N 19
ATOM 33311 C CA . ALA B 1 4 ? -1.559 15.293 -3.702 1.00 0.00 204 ALA B CA 19
ATOM 33312 C C . ALA B 1 4 ? -2.322 14.079 -3.170 1.00 0.00 204 ALA B C 19
ATOM 33313 O O . ALA B 1 4 ? -2.992 14.164 -2.142 1.00 0.00 204 ALA B O 19
ATOM 33320 N N . THR B 1 5 ? -2.194 12.976 -3.894 1.00 0.00 205 THR B N 19
ATOM 33321 C CA . THR B 1 5 ? -2.862 11.745 -3.507 1.00 0.00 205 THR B CA 19
ATOM 33322 C C . THR B 1 5 ? -2.026 10.532 -3.919 1.00 0.00 205 THR B C 19
ATOM 33323 O O . THR B 1 5 ? -1.080 10.660 -4.694 1.00 0.00 205 THR B O 19
ATOM 33334 N N . TYR B 1 6 ? -2.404 9.383 -3.380 1.00 0.00 206 TYR B N 19
ATOM 33335 C CA . TYR B 1 6 ? -1.701 8.148 -3.681 1.00 0.00 206 TYR B CA 19
ATOM 33336 C C . TYR B 1 6 ? -2.685 7.000 -3.920 1.00 0.00 206 TYR B C 19
ATOM 33337 O O . TYR B 1 6 ? -3.722 6.920 -3.265 1.00 0.00 206 TYR B O 19
ATOM 33355 N N . THR B 1 7 ? -2.324 6.141 -4.863 1.00 0.00 207 THR B N 19
ATOM 33356 C CA . THR B 1 7 ? -3.162 5.002 -5.197 1.00 0.00 207 THR B CA 19
ATOM 33357 C C . THR B 1 7 ? -2.482 3.698 -4.776 1.00 0.00 207 THR B C 19
ATOM 33358 O O . THR B 1 7 ? -1.510 3.272 -5.399 1.00 0.00 207 THR B O 19
ATOM 33369 N N . VAL B 1 8 ? -3.021 3.100 -3.724 1.00 0.00 208 VAL B N 19
ATOM 33370 C CA . VAL B 1 8 ? -2.477 1.853 -3.213 1.00 0.00 208 VAL B CA 19
ATOM 33371 C C . VAL B 1 8 ? -3.415 0.702 -3.586 1.00 0.00 208 VAL B C 19
ATOM 33372 O O . VAL B 1 8 ? -4.578 0.691 -3.185 1.00 0.00 208 VAL B O 19
ATOM 33385 N N . THR B 1 9 ? -2.875 -0.237 -4.348 1.00 0.00 209 THR B N 19
ATOM 33386 C CA . THR B 1 9 ? -3.649 -1.388 -4.779 1.00 0.00 209 THR B CA 19
ATOM 33387 C C . THR B 1 9 ? -3.122 -2.663 -4.117 1.00 0.00 209 THR B C 19
ATOM 33388 O O . THR B 1 9 ? -1.924 -2.786 -3.863 1.00 0.00 209 THR B O 19
ATOM 33399 N N . VAL B 1 10 ? -4.041 -3.581 -3.857 1.00 0.00 210 VAL B N 19
ATOM 33400 C CA . VAL B 1 10 ? -3.684 -4.842 -3.231 1.00 0.00 210 VAL B CA 19
ATOM 33401 C C . VAL B 1 10 ? -4.486 -5.973 -3.877 1.00 0.00 210 VAL B C 19
ATOM 33402 O O . VAL B 1 10 ? -5.709 -6.023 -3.749 1.00 0.00 210 VAL B O 19
ATOM 33415 N N . THR B 1 11 ? -3.766 -6.853 -4.556 1.00 0.00 211 THR B N 19
ATOM 33416 C CA . THR B 1 11 ? -4.396 -7.980 -5.222 1.00 0.00 211 THR B CA 19
ATOM 33417 C C . THR B 1 11 ? -3.808 -9.298 -4.711 1.00 0.00 211 THR B C 19
ATOM 33418 O O . THR B 1 11 ? -2.592 -9.433 -4.586 1.00 0.00 211 THR B O 19
ATOM 33429 N N . ASN B 1 12 ? -4.700 -10.236 -4.429 1.00 0.00 212 ASN B N 19
ATOM 33430 C CA . ASN B 1 12 ? -4.285 -11.538 -3.935 1.00 0.00 212 ASN B CA 19
ATOM 33431 C C . ASN B 1 12 ? -4.227 -12.527 -5.101 1.00 0.00 212 ASN B C 19
ATOM 33432 O O . ASN B 1 12 ? -5.257 -13.036 -5.540 1.00 0.00 212 ASN B O 19
ATOM 33443 N N . ASN B 1 13 ? -3.012 -12.769 -5.570 1.00 0.00 213 ASN B N 19
ATOM 33444 C CA . ASN B 1 13 ? -2.804 -13.688 -6.676 1.00 0.00 213 ASN B CA 19
ATOM 33445 C C . ASN B 1 13 ? -3.278 -15.085 -6.268 1.00 0.00 213 ASN B C 19
ATOM 33446 O O . ASN B 1 13 ? -3.439 -15.961 -7.116 1.00 0.00 213 ASN B O 19
ATOM 33457 N N . SER B 1 14 ? -3.488 -15.248 -4.970 1.00 0.00 214 SER B N 19
ATOM 33458 C CA . SER B 1 14 ? -3.939 -16.523 -4.441 1.00 0.00 214 SER B CA 19
ATOM 33459 C C . SER B 1 14 ? -5.455 -16.650 -4.601 1.00 0.00 214 SER B C 19
ATOM 33460 O O . SER B 1 14 ? -5.969 -17.741 -4.841 1.00 0.00 214 SER B O 19
ATOM 33468 N N . ASN B 1 15 ? -6.130 -15.517 -4.461 1.00 0.00 215 ASN B N 19
ATOM 33469 C CA . ASN B 1 15 ? -7.577 -15.488 -4.586 1.00 0.00 215 ASN B CA 19
ATOM 33470 C C . ASN B 1 15 ? -7.958 -14.733 -5.862 1.00 0.00 215 ASN B C 19
ATOM 33471 O O . ASN B 1 15 ? -9.139 -14.580 -6.167 1.00 0.00 215 ASN B O 19
ATOM 33482 N N . GLY B 1 16 ? -6.934 -14.280 -6.571 1.00 0.00 216 GLY B N 19
ATOM 33483 C CA . GLY B 1 16 ? -7.147 -13.544 -7.805 1.00 0.00 216 GLY B CA 19
ATOM 33484 C C . GLY B 1 16 ? -8.041 -12.325 -7.570 1.00 0.00 216 GLY B C 19
ATOM 33485 O O . GLY B 1 16 ? -8.590 -11.761 -8.516 1.00 0.00 216 GLY B O 19
ATOM 33489 N N . VAL B 1 17 ? -8.159 -11.953 -6.304 1.00 0.00 217 VAL B N 19
ATOM 33490 C CA . VAL B 1 17 ? -8.977 -10.811 -5.933 1.00 0.00 217 VAL B CA 19
ATOM 33491 C C . VAL B 1 17 ? -8.113 -9.549 -5.934 1.00 0.00 217 VAL B C 19
ATOM 33492 O O . VAL B 1 17 ? -7.082 -9.497 -5.265 1.00 0.00 217 VAL B O 19
ATOM 33505 N N . SER B 1 18 ? -8.565 -8.561 -6.692 1.00 0.00 218 SER B N 19
ATOM 33506 C CA . SER B 1 18 ? -7.846 -7.302 -6.789 1.00 0.00 218 SER B CA 19
ATOM 33507 C C . SER B 1 18 ? -8.681 -6.174 -6.179 1.00 0.00 218 SER B C 19
ATOM 33508 O O . SER B 1 18 ? -9.902 -6.152 -6.326 1.00 0.00 218 SER B O 19
ATOM 33516 N N . VAL B 1 19 ? -7.988 -5.266 -5.507 1.00 0.00 219 VAL B N 19
ATOM 33517 C CA . VAL B 1 19 ? -8.650 -4.139 -4.873 1.00 0.00 219 VAL B CA 19
ATOM 33518 C C . VAL B 1 19 ? -7.698 -2.941 -4.848 1.00 0.00 219 VAL B C 19
ATOM 33519 O O . VAL B 1 19 ? -6.514 -3.093 -4.550 1.00 0.00 219 VAL B O 19
ATOM 33532 N N . ASP B 1 20 ? -8.250 -1.780 -5.165 1.00 0.00 220 ASP B N 19
ATOM 33533 C CA . ASP B 1 20 ? -7.464 -0.558 -5.183 1.00 0.00 220 ASP B CA 19
ATOM 33534 C C . ASP B 1 20 ? -8.010 0.410 -4.131 1.00 0.00 220 ASP B C 19
ATOM 33535 O O . ASP B 1 20 ? -9.205 0.410 -3.844 1.00 0.00 220 ASP B O 19
ATOM 33544 N N . TYR B 1 21 ? -7.106 1.211 -3.586 1.00 0.00 221 TYR B N 19
ATOM 33545 C CA . TYR B 1 21 ? -7.483 2.182 -2.572 1.00 0.00 221 TYR B CA 19
ATOM 33546 C C . TYR B 1 21 ? -6.780 3.521 -2.808 1.00 0.00 221 TYR B C 19
ATOM 33547 O O . TYR B 1 21 ? -5.556 3.573 -2.919 1.00 0.00 221 TYR B O 19
ATOM 33565 N N . GLU B 1 22 ? -7.585 4.571 -2.874 1.00 0.00 222 GLU B N 19
ATOM 33566 C CA . GLU B 1 22 ? -7.056 5.907 -3.094 1.00 0.00 222 GLU B CA 19
ATOM 33567 C C . GLU B 1 22 ? -7.075 6.706 -1.790 1.00 0.00 222 GLU B C 19
ATOM 33568 O O . GLU B 1 22 ? -8.141 7.011 -1.260 1.00 0.00 222 GLU B O 19
ATOM 33580 N N . THR B 1 23 ? -5.880 7.022 -1.310 1.00 0.00 223 THR B N 19
ATOM 33581 C CA . THR B 1 23 ? -5.746 7.780 -0.078 1.00 0.00 223 THR B CA 19
ATOM 33582 C C . THR B 1 23 ? -4.643 8.832 -0.216 1.00 0.00 223 THR B C 19
ATOM 33583 O O . THR B 1 23 ? -3.699 8.648 -0.983 1.00 0.00 223 THR B O 19
ATOM 33594 N N . GLU B 1 24 ? -4.799 9.909 0.539 1.00 0.00 224 GLU B N 19
ATOM 33595 C CA . GLU B 1 24 ? -3.828 10.990 0.510 1.00 0.00 224 GLU B CA 19
ATOM 33596 C C . GLU B 1 24 ? -2.962 10.958 1.771 1.00 0.00 224 GLU B C 19
ATOM 33597 O O . GLU B 1 24 ? -3.330 11.532 2.796 1.00 0.00 224 GLU B O 19
ATOM 33609 N N . THR B 1 25 ? -1.828 10.284 1.655 1.00 0.00 225 THR B N 19
ATOM 33610 C CA . THR B 1 25 ? -0.907 10.171 2.773 1.00 0.00 225 THR B CA 19
ATOM 33611 C C . THR B 1 25 ? 0.528 10.430 2.311 1.00 0.00 225 THR B C 19
ATOM 33612 O O . THR B 1 25 ? 1.127 9.596 1.635 1.00 0.00 225 THR B O 19
ATOM 33623 N N . PRO B 1 26 ? 1.052 11.623 2.703 1.00 0.00 226 PRO B N 19
ATOM 33624 C CA . PRO B 1 26 ? 2.405 12.004 2.336 1.00 0.00 226 PRO B CA 19
ATOM 33625 C C . PRO B 1 26 ? 3.435 11.238 3.169 1.00 0.00 226 PRO B C 19
ATOM 33626 O O . PRO B 1 26 ? 3.970 10.224 2.723 1.00 0.00 226 PRO B O 19
ATOM 33637 N N . MET B 1 27 ? 3.682 11.753 4.365 1.00 0.00 227 MET B N 19
ATOM 33638 C CA . MET B 1 27 ? 4.638 11.130 5.265 1.00 0.00 227 MET B CA 19
ATOM 33639 C C . MET B 1 27 ? 4.056 9.862 5.892 1.00 0.00 227 MET B C 19
ATOM 33640 O O . MET B 1 27 ? 4.793 8.935 6.224 1.00 0.00 227 MET B O 19
ATOM 33654 N N . THR B 1 28 ? 2.739 9.863 6.035 1.00 0.00 228 THR B N 19
ATOM 33655 C CA . THR B 1 28 ? 2.050 8.723 6.616 1.00 0.00 228 THR B CA 19
ATOM 33656 C C . THR B 1 28 ? 2.455 7.433 5.902 1.00 0.00 228 THR B C 19
ATOM 33657 O O . THR B 1 28 ? 2.533 6.373 6.523 1.00 0.00 228 THR B O 19
ATOM 33668 N N . LEU B 1 29 ? 2.703 7.564 4.607 1.00 0.00 229 LEU B N 19
ATOM 33669 C CA . LEU B 1 29 ? 3.098 6.421 3.802 1.00 0.00 229 LEU B CA 19
ATOM 33670 C C . LEU B 1 29 ? 4.307 5.741 4.447 1.00 0.00 229 LEU B C 19
ATOM 33671 O O . LEU B 1 29 ? 4.457 4.523 4.363 1.00 0.00 229 LEU B O 19
ATOM 33687 N N . LEU B 1 30 ? 5.138 6.558 5.077 1.00 0.00 230 LEU B N 19
ATOM 33688 C CA . LEU B 1 30 ? 6.330 6.050 5.736 1.00 0.00 230 LEU B CA 19
ATOM 33689 C C . LEU B 1 30 ? 5.960 5.555 7.136 1.00 0.00 230 LEU B C 19
ATOM 33690 O O . LEU B 1 30 ? 6.673 4.738 7.718 1.00 0.00 230 LEU B O 19
ATOM 33706 N N . VAL B 1 31 ? 4.847 6.069 7.637 1.00 0.00 231 VAL B N 19
ATOM 33707 C CA . VAL B 1 31 ? 4.374 5.690 8.958 1.00 0.00 231 VAL B CA 19
ATOM 33708 C C . VAL B 1 31 ? 3.930 4.226 8.933 1.00 0.00 231 VAL B C 19
ATOM 33709 O O . VAL B 1 31 ? 3.223 3.802 8.020 1.00 0.00 231 VAL B O 19
ATOM 33722 N N . PRO B 1 32 ? 4.375 3.473 9.974 1.00 0.00 232 PRO B N 19
ATOM 33723 C CA . PRO B 1 32 ? 4.031 2.066 10.081 1.00 0.00 232 PRO B CA 19
ATOM 33724 C C . PRO B 1 32 ? 2.578 1.888 10.530 1.00 0.00 232 PRO B C 19
ATOM 33725 O O . PRO B 1 32 ? 1.859 1.045 9.996 1.00 0.00 232 PRO B O 19
ATOM 33736 N N . GLU B 1 33 ? 2.190 2.698 11.503 1.00 0.00 233 GLU B N 19
ATOM 33737 C CA . GLU B 1 33 ? 0.837 2.642 12.029 1.00 0.00 233 GLU B CA 19
ATOM 33738 C C . GLU B 1 33 ? -0.176 2.944 10.921 1.00 0.00 233 GLU B C 19
ATOM 33739 O O . GLU B 1 33 ? -1.272 2.386 10.908 1.00 0.00 233 GLU B O 19
ATOM 33751 N N . VAL B 1 34 ? 0.228 3.826 10.019 1.00 0.00 234 VAL B N 19
ATOM 33752 C CA . VAL B 1 34 ? -0.630 4.209 8.910 1.00 0.00 234 VAL B CA 19
ATOM 33753 C C . VAL B 1 34 ? -0.515 3.165 7.798 1.00 0.00 234 VAL B C 19
ATOM 33754 O O . VAL B 1 34 ? -1.523 2.721 7.253 1.00 0.00 234 VAL B O 19
ATOM 33767 N N . ALA B 1 35 ? 0.724 2.805 7.494 1.00 0.00 235 ALA B N 19
ATOM 33768 C CA . ALA B 1 35 ? 0.984 1.821 6.457 1.00 0.00 235 ALA B CA 19
ATOM 33769 C C . ALA B 1 35 ? 0.425 0.466 6.894 1.00 0.00 235 ALA B C 19
ATOM 33770 O O . ALA B 1 35 ? -0.204 -0.235 6.102 1.00 0.00 235 ALA B O 19
ATOM 33777 N N . ALA B 1 36 ? 0.675 0.137 8.152 1.00 0.00 236 ALA B N 19
ATOM 33778 C CA . ALA B 1 36 ? 0.206 -1.123 8.704 1.00 0.00 236 ALA B CA 19
ATOM 33779 C C . ALA B 1 36 ? -1.312 -1.214 8.535 1.00 0.00 236 ALA B C 19
ATOM 33780 O O . ALA B 1 36 ? -1.830 -2.228 8.070 1.00 0.00 236 ALA B O 19
ATOM 33787 N N . GLU B 1 37 ? -1.984 -0.140 8.923 1.00 0.00 237 GLU B N 19
ATOM 33788 C CA . GLU B 1 37 ? -3.432 -0.085 8.822 1.00 0.00 237 GLU B CA 19
ATOM 33789 C C . GLU B 1 37 ? -3.862 -0.082 7.353 1.00 0.00 237 GLU B C 19
ATOM 33790 O O . GLU B 1 37 ? -4.887 -0.664 7.001 1.00 0.00 237 GLU B O 19
ATOM 33802 N N . VAL B 1 38 ? -3.056 0.579 6.535 1.00 0.00 238 VAL B N 19
ATOM 33803 C CA . VAL B 1 38 ? -3.339 0.665 5.113 1.00 0.00 238 VAL B CA 19
ATOM 33804 C C . VAL B 1 38 ? -3.235 -0.729 4.491 1.00 0.00 238 VAL B C 19
ATOM 33805 O O . VAL B 1 38 ? -4.176 -1.203 3.858 1.00 0.00 238 VAL B O 19
ATOM 33818 N N . ILE B 1 39 ? -2.080 -1.347 4.694 1.00 0.00 239 ILE B N 19
ATOM 33819 C CA . ILE B 1 39 ? -1.839 -2.677 4.161 1.00 0.00 239 ILE B CA 19
ATOM 33820 C C . ILE B 1 39 ? -2.918 -3.631 4.679 1.00 0.00 239 ILE B C 19
ATOM 33821 O O . ILE B 1 39 ? -3.550 -4.342 3.898 1.00 0.00 239 ILE B O 19
ATOM 33837 N N . LYS B 1 40 ? -3.094 -3.618 5.991 1.00 0.00 240 LYS B N 19
ATOM 33838 C CA . LYS B 1 40 ? -4.085 -4.473 6.622 1.00 0.00 240 LYS B CA 19
ATOM 33839 C C . LYS B 1 40 ? -5.478 -4.086 6.124 1.00 0.00 240 LYS B C 19
ATOM 33840 O O . LYS B 1 40 ? -6.293 -4.953 5.809 1.00 0.00 240 LYS B O 19
ATOM 33859 N N . ASP B 1 41 ? -5.711 -2.782 6.069 1.00 0.00 241 ASP B N 19
ATOM 33860 C CA . ASP B 1 41 ? -6.992 -2.269 5.614 1.00 0.00 241 ASP B CA 19
ATOM 33861 C C . ASP B 1 41 ? -7.268 -2.779 4.199 1.00 0.00 241 ASP B C 19
ATOM 33862 O O . ASP B 1 41 ? -8.379 -3.211 3.896 1.00 0.00 241 ASP B O 19
ATOM 33871 N N . LEU B 1 42 ? -6.237 -2.712 3.368 1.00 0.00 242 LEU B N 19
ATOM 33872 C CA . LEU B 1 42 ? -6.354 -3.161 1.992 1.00 0.00 242 LEU B CA 19
ATOM 33873 C C . LEU B 1 42 ? -6.745 -4.640 1.974 1.00 0.00 242 LEU B C 19
ATOM 33874 O O . LEU B 1 42 ? -7.684 -5.029 1.282 1.00 0.00 242 LEU B O 19
ATOM 33890 N N . VAL B 1 43 ? -6.005 -5.425 2.744 1.00 0.00 243 VAL B N 19
ATOM 33891 C CA . VAL B 1 43 ? -6.263 -6.852 2.825 1.00 0.00 243 VAL B CA 19
ATOM 33892 C C . VAL B 1 43 ? -7.603 -7.085 3.524 1.00 0.00 243 VAL B C 19
ATOM 33893 O O . VAL B 1 43 ? -8.416 -7.887 3.065 1.00 0.00 243 VAL B O 19
ATOM 33906 N N . ASN B 1 44 ? -7.794 -6.369 4.623 1.00 0.00 244 ASN B N 19
ATOM 33907 C CA . ASN B 1 44 ? -9.022 -6.488 5.390 1.00 0.00 244 ASN B CA 19
ATOM 33908 C C . ASN B 1 44 ? -10.218 -6.228 4.472 1.00 0.00 244 ASN B C 19
ATOM 33909 O O . ASN B 1 44 ? -11.251 -6.887 4.590 1.00 0.00 244 ASN B O 19
ATOM 33920 N N . THR B 1 45 ? -10.040 -5.267 3.577 1.00 0.00 245 THR B N 19
ATOM 33921 C CA . THR B 1 45 ? -11.091 -4.912 2.640 1.00 0.00 245 THR B CA 19
ATOM 33922 C C . THR B 1 45 ? -11.215 -5.977 1.549 1.00 0.00 245 THR B C 19
ATOM 33923 O O . THR B 1 45 ? -12.321 -6.339 1.151 1.00 0.00 245 THR B O 19
ATOM 33934 N N . VAL B 1 46 ? -10.064 -6.452 1.096 1.00 0.00 246 VAL B N 19
ATOM 33935 C CA . VAL B 1 46 ? -10.029 -7.468 0.059 1.00 0.00 246 VAL B CA 19
ATOM 33936 C C . VAL B 1 46 ? -10.742 -8.726 0.559 1.00 0.00 246 VAL B C 19
ATOM 33937 O O . VAL B 1 46 ? -11.462 -9.378 -0.196 1.00 0.00 246 VAL B O 19
ATOM 33950 N N . ARG B 1 47 ? -10.517 -9.028 1.829 1.00 0.00 247 ARG B N 19
ATOM 33951 C CA . ARG B 1 47 ? -11.130 -10.196 2.440 1.00 0.00 247 ARG B CA 19
ATOM 33952 C C . ARG B 1 47 ? -12.620 -9.950 2.680 1.00 0.00 247 ARG B C 19
ATOM 33953 O O . ARG B 1 47 ? -13.431 -10.868 2.566 1.00 0.00 247 ARG B O 19
ATOM 33974 N N . SER B 1 48 ? -12.936 -8.705 3.007 1.00 0.00 248 SER B N 19
ATOM 33975 C CA . SER B 1 48 ? -14.315 -8.326 3.265 1.00 0.00 248 SER B CA 19
ATOM 33976 C C . SER B 1 48 ? -15.177 -8.621 2.035 1.00 0.00 248 SER B C 19
ATOM 33977 O O . SER B 1 48 ? -16.340 -9.001 2.164 1.00 0.00 248 SER B O 19
ATOM 33985 N N . TYR B 1 49 ? -14.573 -8.435 0.871 1.00 0.00 249 TYR B N 19
ATOM 33986 C CA . TYR B 1 49 ? -15.270 -8.676 -0.381 1.00 0.00 249 TYR B CA 19
ATOM 33987 C C . TYR B 1 49 ? -15.703 -10.139 -0.495 1.00 0.00 249 TYR B C 19
ATOM 33988 O O . TYR B 1 49 ? -16.661 -10.454 -1.200 1.00 0.00 249 TYR B O 19
ATOM 34006 N N . ASP B 1 50 ? -14.978 -10.994 0.211 1.00 0.00 250 ASP B N 19
ATOM 34007 C CA . ASP B 1 50 ? -15.274 -12.417 0.198 1.00 0.00 250 ASP B CA 19
ATOM 34008 C C . ASP B 1 50 ? -16.427 -12.701 1.163 1.00 0.00 250 ASP B C 19
ATOM 34009 O O . ASP B 1 50 ? -17.179 -13.656 0.973 1.00 0.00 250 ASP B O 19
ATOM 34018 N N . THR B 1 51 ? -16.528 -11.855 2.178 1.00 0.00 251 THR B N 19
ATOM 34019 C CA . THR B 1 51 ? -17.576 -12.004 3.174 1.00 0.00 251 THR B CA 19
ATOM 34020 C C . THR B 1 51 ? -18.844 -11.274 2.728 1.00 0.00 251 THR B C 19
ATOM 34021 O O . THR B 1 51 ? -18.789 -10.398 1.865 1.00 0.00 251 THR B O 19
ATOM 34032 N N . GLU B 1 52 ? -19.957 -11.661 3.334 1.00 0.00 252 GLU B N 19
ATOM 34033 C CA . GLU B 1 52 ? -21.236 -11.052 3.010 1.00 0.00 252 GLU B CA 19
ATOM 34034 C C . GLU B 1 52 ? -21.370 -9.695 3.702 1.00 0.00 252 GLU B C 19
ATOM 34035 O O . GLU B 1 52 ? -21.863 -8.738 3.108 1.00 0.00 252 GLU B O 19
ATOM 34047 N N . ASN B 1 53 ? -20.920 -9.656 4.948 1.00 0.00 253 ASN B N 19
ATOM 34048 C CA . ASN B 1 53 ? -20.983 -8.430 5.728 1.00 0.00 253 ASN B CA 19
ATOM 34049 C C . ASN B 1 53 ? -19.917 -7.455 5.224 1.00 0.00 253 ASN B C 19
ATOM 34050 O O . ASN B 1 53 ? -18.964 -7.860 4.561 1.00 0.00 253 ASN B O 19
ATOM 34061 N N . GLU B 1 54 ? -20.115 -6.189 5.558 1.00 0.00 254 GLU B N 19
ATOM 34062 C CA . GLU B 1 54 ? -19.183 -5.152 5.148 1.00 0.00 254 GLU B CA 19
ATOM 34063 C C . GLU B 1 54 ? -19.270 -3.954 6.096 1.00 0.00 254 GLU B C 19
ATOM 34064 O O . GLU B 1 54 ? -20.204 -3.853 6.890 1.00 0.00 254 GLU B O 19
ATOM 34076 N N . HIS B 1 55 ? -18.284 -3.077 5.981 1.00 0.00 255 HIS B N 19
ATOM 34077 C CA . HIS B 1 55 ? -18.238 -1.890 6.818 1.00 0.00 255 HIS B CA 19
ATOM 34078 C C . HIS B 1 55 ? -18.672 -0.670 6.004 1.00 0.00 255 HIS B C 19
ATOM 34079 O O . HIS B 1 55 ? -18.943 -0.780 4.809 1.00 0.00 255 HIS B O 19
ATOM 34093 N N . ASP B 1 56 ? -18.725 0.467 6.683 1.00 0.00 256 ASP B N 19
ATOM 34094 C CA . ASP B 1 56 ? -19.121 1.707 6.038 1.00 0.00 256 ASP B CA 19
ATOM 34095 C C . ASP B 1 56 ? -17.870 2.500 5.652 1.00 0.00 256 ASP B C 19
ATOM 34096 O O . ASP B 1 56 ? -16.806 2.310 6.239 1.00 0.00 256 ASP B O 19
ATOM 34105 N N . VAL B 1 57 ? -18.040 3.370 4.668 1.00 0.00 257 VAL B N 19
ATOM 34106 C CA . VAL B 1 57 ? -16.938 4.191 4.198 1.00 0.00 257 VAL B CA 19
ATOM 34107 C C . VAL B 1 57 ? -16.655 5.292 5.222 1.00 0.00 257 VAL B C 19
ATOM 34108 O O . VAL B 1 57 ? -17.529 6.101 5.528 1.00 0.00 257 VAL B O 19
ATOM 34121 N N . CYS B 1 58 ? -15.429 5.287 5.724 1.00 0.00 258 CYS B N 19
ATOM 34122 C CA . CYS B 1 58 ? -15.018 6.275 6.708 1.00 0.00 258 CYS B CA 19
ATOM 34123 C C . CYS B 1 58 ? -14.562 7.532 5.965 1.00 0.00 258 CYS B C 19
ATOM 34124 O O . CYS B 1 58 ? -13.436 7.992 6.150 1.00 0.00 258 CYS B O 19
ATOM 34132 N N . GLY B 1 59 ? -15.458 8.051 5.140 1.00 0.00 259 GLY B N 19
ATOM 34133 C CA . GLY B 1 59 ? -15.162 9.246 4.367 1.00 0.00 259 GLY B CA 19
ATOM 34134 C C . GLY B 1 59 ? -13.764 9.166 3.749 1.00 0.00 259 GLY B C 19
ATOM 34135 O O . GLY B 1 59 ? -12.972 10.099 3.874 1.00 0.00 259 GLY B O 19
ATOM 34139 N N . TRP B 1 60 ? -13.504 8.044 3.095 1.00 0.00 260 TRP B N 19
ATOM 34140 C CA . TRP B 1 60 ? -12.216 7.830 2.458 1.00 0.00 260 TRP B CA 19
ATOM 34141 C C . TRP B 1 60 ? -11.124 8.139 3.483 1.00 0.00 260 TRP B C 19
ATOM 34142 O O . TRP B 1 60 ? -10.302 9.029 3.269 1.00 0.00 260 TRP B O 19
#

Foldseek 3Di:
DDDQWDKDKDADPPVRQIFIDIGRDDCLCVPCVSVVCVVCVRVLVSVLVVDPHRDDDDDD/DPDAKDKAKDADPPVRQIDIDIGHDDCCCVPCVSVVCVVCVNVVQSVVVVPPDDDDDPVD

Secondary structure (DSSP, 8-state):
-----EEEEEEETTT--EEEEE---SGGGT-HHHHHHHHHHHHHHHHHTTSSSSS-S---/-----EEEEEEETTTTEEEEEEE--SSGGG-HHHHHHHHHHHHHHHHHTTSS-----S--

CATH classification: 3.30.160.220

Sequence (120 aa):
MGKATYTVTVTNNSNGVSVDYETETPMTLLVPEVAAEVIKDLVNTVRSYDTENEHDVCGWMGKATYTVTVTNNSNGVSVDYETETPMTLLVPEVAAEVIKDLVNTVRSYDTENEHDVCGWMGKATYTVTVTNNSNGVSVDYETETPMTLLVPEVAAEVIKDLVNTVRSYDTENEHDVCGWMGKATYTVTVTNNSNGVSVDYETETPMTLLVPEVAAEVIKDLVNTVRSYDTENEHDVCGWMGKATYTVTVTNNSNGVSVDYETETPMTLLVPEVAAEVIKDLVNTVRSYDTENEHDVCGWMGKATYTVTVTNNSNGVSVDYETETPMTLLVPEVAAEVIKDLVNTVRSYDTENEHDVCGWMGKATYTVTVTNNSNGVSVDYETETPMTLLVPEVAAEVIKDLVNTVRSYDTENEHDVCGWMGKATYTVTVTNNSNGVSVDYETETPMTLLVPEVAAEVIKDLVNTVRSYDTENEHDVCGWMGKATYTVTVTNNSNGVSVDYETETPMTLLVPEVAAEVIKDLVNTVRSYDTENEHDVCGWMGKATYTVTVTNNSNGVSVDYETETPMTLLVPEVAAEVIKDLVNTVRSYDTENEHDVCGWMGKATYTVTVTNNSNGVSVDYETETPMTLLVPEVAAEVIKDLVNTVRSYDTENEHDVCGWMGKATYTVTVTNNSNGVSVDYETETPMTLLVPEVAAEVIKDLVNTVRSYDTENEHDVCGWMGKATYTVTVTNNSNGVSVDYETETPMTLLVPEVAAEVIKDLVNTVRSYDTENEHDVCGWMGKATYTVTVTNNSNGVSVDYETETPMTLLVPEVAAEVIKDLVNTVRSYDTENEHDVCGWMGKATYTVTVTNNSNGVSVDYETETPMTLLVPEVAAEVIKDLVNTVRSYDTENEHDVCGWMGKATYTVTVTNNSNGVSVDYETETPMTLLVPEVAAEVIKDLVNTVRSYDTENEHDVCGWMGKATYTVTVTNNSNGVSVDYETETPMTLLVPEVAAEVIKDLVNTVRSYDTENEHDVCGWMGKATYTVTVTNNSNGVSVDYETETPMTLLVPEVAAEVIKDLVNTVRSYDTENEHDVCGWMGKATYTVTVTNNSNGVSVDYETETPMTLLVPEVAAEVIKDLVNTVRSYDTENEHDVCGWMGKATYTVTVTNNSNGVSVDYETETPMTLLVPEVAAEVIKDLVNTVRSYDTENEHDVCGWMGKATYTVTVTNNSNGVSVDYETETPMTLLVPEVAAEVIKDLVNTVRSYDTENEHDVCGWMGKATYTVTVTNNSNGVSVDYETETPMTLLVPEVAAEVIKDLVNTVRSYDTENEHDVCGWMGKATYTVTVTNNSNGVSVDYETETPMTLLVPEVAAEVIKDLVNTVRSYDTENEHDVCGWMGKATYTVTVTNNSNGVSVDYETETPMTLLVPEVAAEVIKDLVNTVRSYDTENEHDVCGWMGKATYTVTVTNNSNGVSVDYETETPMTLLVPEVAAEVIKDLVNTVRSYDTENEHDVCGWMGKATYTVTVTNNSNGVSVDYETETPMTLLVPEVAAEVIKDLVNTVRSYDTENEHDVCGWMGKATYTVTVTNNSNGVSVDYETETPMTLLVPEVAAEVIKDLVNTVRSYDTENEHDVCGWMGKATYTVTVTNNSNGVSVDYETETPMTLLVPEVAAEVIKDLVNTVRSYDTENEHDVCGWMGKATYTVTVTNNSNGVSVDYETETPMTLLVPEVAAEVIKDLVNTVRSYDTENEHDVCGWMGKATYTVTVTNNSNGVSVDYETETPMTLLVPEVAAEVIKDLVNTVRSYDTENEHDVCGWMGKATYTVTVTNNSNGVSVDYETETPMTLLVPEVAAEVIKDLVNTVRSYDTENEHDVCGWMGKATYTVTVTNNSNGVSVDYETETPMTLLVPEVAAEVIKDLVNTVRSYDTENEHDVCGWMGKATYTVTVTNNSNGVSVDYETETPMTLLVPEVAAEVIKDLVNTVRSYDTENEHDVCGWMGKATYTVTVTNNSNGVSVDYETETPMTLLVPEVAAEVIKDLVNTVRSYDTENEHDVCGWMGKATYTVTVTNNSNGVSVDYETETPMTLLVPEVAAEVIKDLVNTVRSYDTENEHDVCGWMGKATYTVTVTNNSNGVSVDYETETPMTLLVPEVAAEVIKDLVNTVRSYDTENEHDVCGWMGKATYTVTVTNNSNGVSVDYETETPMTLLVPEVAAEVIKDLVNTVRSYDTENEHDVCGWMGKATYTVTVTNNSNGVSVDYETETPMTLLVPEVAAEVIKDLVNTVRSYDTENEHDVCGW

Solvent-accessible surface area: 7998 Å² total; per-residue (Å²): 226,68,131,68,22,21,37,0,30,0,30,12,80,70,88,56,30,72,18,92,93,134,34,114,21,100,125,45,1,62,49,61,140,40,0,10,101,16,0,74,40,1,3,49,32,3,72,68,165,58,25,162,97,105,160,108,76,114,80,175,246,84,166,72,23,24,34,1,23,0,30,7,80,63,84,62,35,62,19,100,61,117,35,102,18,94,135,37,1,66,50,60,128,39,0,4,91,21,0,56,18,2,3,46,23,0,109,15,188,83,59,170,91,123,171,48,119,74,75,290

Nearest PDB structures (foldseek):
  1nei-assembly1_B  TM=9.603E-01  e=5.232E-10  Escherichia coli
  6zhi-assembly2_A  TM=3.804E-01  e=2.654E+00  Plasmodium falciparum 3D7
  1nei-assembly1_B  TM=8.697E-01  e=3.175E-09  Escherichia coli
  7x3k-assembly1_B  TM=3.880E-01  e=4.555E+00  Saccharomyces cerevisiae
  5tky-assembly1_B  TM=3.402E-01  e=5.194E+00  Thermochaetoides thermophila DSM 1495

Radius of gyration: 14.68 Å; Cα contacts (8 Å, |Δi|>4): 218; chains: 2; bounding box: 40×42×25 Å